Protein AF-0000000087196693 (afdb_homodimer)

Nearest PDB structures (foldseek):
  7xx2-assembly1_I  TM=7.674E-01  e=7.926E-37  Triticum monococcum
  9cc9-assembly1_L  TM=7.380E-01  e=3.511E-36  Nicotiana benthamiana
  6j5t-assembly1_G  TM=6.755E-01  e=4.127E-29  Arabidopsis thaliana
  8rfh-assembly1_B  TM=4.807E-01  e=2.533E-30  Nicotiana benthamiana
  8bv0-assembly2_C  TM=5.831E-01  e=2.148E-19  Solanum lycopersicum

Organism: Triticum turgidum subsp. durum (NCBI:txid4567)

Radius of gyration: 41.19 Å; Cα contacts (8 Å, |Δi|>4): 3476; chains: 2; bounding box: 100×157×118 Å

InterPro domains:
  IPR002182 NB-ARC [PF00931] (166-323)
  IPR027417 P-loop containing nucleoside triphosphate hydrolase [G3DSA:3.40.50.300] (148-302)
  IPR027417 P-loop containing nucleoside triphosphate hydrolase [SSF52540] (147-407)
  IPR032675 Leucine-rich repeat domain superfamily [G3DSA:3.80.10.10] (524-878)
  IPR036388 Winged helix-like DNA-binding domain superfamily [G3DSA:1.10.10.10] (397-487)
  IPR038005 Virus X resistance protein-like, coiled-coil domain [cd14798] (2-125)
  IPR041118 Disease resistance, N-terminal [PF18052] (12-92)
  IPR042197 Apoptotic protease-activating factors, helical domain [G3DSA:1.10.8.430] (309-396)
  IPR044974 Disease resistance protein, plants [PTHR23155] (35-856)
  IPR055414 Disease resistance R13L4/SHOC-2-like, LRR domain [PF23598] (539-892)
  IPR058922 Disease resistance protein, winged helix domain [PF23559] (412-482)

Secondary structure (DSSP, 8-state):
-HHHHHHHHHHHHHHHHHHHHSTTS---HHHHHHHHHHHHHHHHHHHHHHHH-S-GGG--HHHHHHHHHHHHHHHHHHHHHHHHS--GGGTTSHHHHHHHHHHHHHHHHHHHHHHHHHHHHHHHHHHHHHHHTTTT-----------------GGG--S-HHHHHHHHHHHHHSPTTS-EEEEEE-STTSSHHHHHHHHHT-HHHHHH-SEEEEEEGGG-SSHHHHHHHHHHHHHHHHTTS-TT--HHHHHHHS-EEEEEET--HHHHHHHHHHS-SS---EEEEEES-HHHHHHHT-SS-EEEE--PPPHHHHHHHHHHHT-TT---HHHHHHHHHHHHHHTT-HHHHHHHHHHHTTSSS--HHHHHHHHHTHHHHHHH-GGGHHHHHHHHHHHHT---HHHHHHHHHGGGSPTT--EEHHHHHHHHHHHT----BTTB-HHHHHHHHHHHHHHTTSEEES---SSSS--EEEE-HHHHHHHHHHHHHTTSEEETTSTTGGG-SEEEEEE--TT-SS--------S-----S-PPP--SEEEEEE--GGGGGGGGG-TT--EEEEEEETT--GGGGTTGGG-TT--EEEE-TT--SPPTTGGG-TT--EEE-TTS---EE-HHHHT-TT--EEEEEEEE-TTT--HHHHHHHSSS-----EEEEEEE-S-THHHHHHHH-TT--EEEEEE----SS--TTHHHHHHHHHHHHHHGGG-TTS--EEEEEEEEEE-GGGGG--S--B-SEEEEEEE-SS--HHHHH-BS--EEEEES----HHHHGGGGG-TT--EEEEEES--TT-EE-TT-STT--EEEEEESSS-PPEE-TTS-TT--EEEEE-TT--TTTT--GGG-TT--EEEEETTS-HHHHHHHHHHHHHSTT--EEEEEEEE--SSSSS--EEEEESS--------------STTGGGS----------------------/-HHHHHHHHHHHHHHHHHHHHSTTS---HHHHHHHHHHHHHHHHHHHHHHHHSS-GGG--HHHHHHHHHHHHHHHHHHHHHHHHS--GGGTTSHHHHHHHHHHHHHHHHHHHHHHHHHHHHHHHHHHHHHHHTTTT-----------------GGG--S-HHHHHHHHHHHHHSPTTS-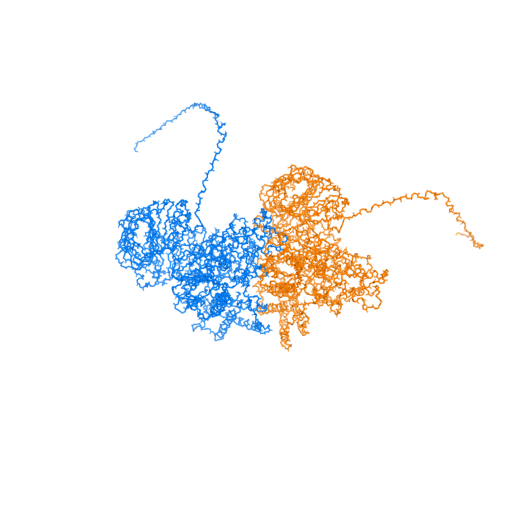EEEEEE-STTSSHHHHHHHHHT-HHHHHH-SEEEEEEGGG-SSHHHHHHHHHHHHHHHH-SS-TT--HHHHHHHS-EEEEEET--HHHHHHHHHHS-SS---EEEEEES-HHHHHHHTTTT-EEEE--PPPHHHHHHHHHHHT-TT---HHHHHHHHHHHHHHTT-HHHHHHHHHHHHTSSS--HHHHHHHHHTHHHHHHH-GGGHHHHHHHHHHHHT---HHHHHHHHHGGGSPTT--EEHHHHHHHHHHHT----BTTB-HHHHHHHHHHHHHHTTSEEESS--SSSS--EEEE-HHHHHHHHHHHHHTTSEEETT-TTGGG-SEEEEEE--TT-S---------TTS-----PPP--SEEEEEE--GGGGGGGGG-TT--EEEEEEETT--GGGGTTGGG-TT--EEEE-TT--SPPTTGGG-TT--EEE-TTS---EE-HHHHT-TT--EEEEEEEE-TTT--HHHHHHHTTS-----EEEEEEE-S-THHHHHHHH-TT--EEEEEE----SS--TTHHHHHHHHHHHHHHGGG-TTS--EEEEEEEEEEGGGGGG--S----SEEEEEEE-SS--HHHHT-SS--EEEEES----HHHHGGGGG-TT--EEEEEES--TT-EE-TT-STT--EEEEEESSS-PPEE-TT-STT--EEEEE-TT--TTTT--GGG-TT--EEEEETTS-HHHHHHHHHHHHHSTT--EEEEEEEE--SS-SS--EEEEESS--------------STTTTTS----------------------

Sequence (1916 aa):
MEAALASALTKEVVLKLVTLLGEKHKLSKGLKDDIRFIHTELDMILGDMDEHLGDPSASSRPQVVSMEEMRDLAHDIEDCIDRFLPCVACEGGAASVLHRVKKAVTSTGSRFAAEIRKLRKRVKDAHERRVNYDVNGGRSFAGADPPATSYVPESDLVGIDKPRQELVELLLGSEPGNLSVISIVGFGGSGKTTLARAVYDCPGVVRRFPSRAWVAGSEHTEADGLLTAILRQFHTAAHESKAQNSMDDFLRTTECLIVIDDINKQHWDAVKAIFHRETRSRIIVTTALQSVANACSSGDGYVYKMSVLDAHLSKALLMKKVFFRGCSPELERGSTAIVEKCDGLPLALVSVAKFLLGENEPTGSHCARVCRNLGLHMEKDADFTKLQQVLVNNYRGLSDYPLKTSLLYTSVFPNGHPIRKNILIRRWLAEGYVQCRYRLSDLEVAEENFQKLIDRNIIRPIDASNNTEVKTCKTHGIMHEFMLHKSMSDNFITSLRDQNRSKFRHLFIQNPASGSTLGLNHHTSSASDNVSGSEKFRARSLTIFGNAGEAASEFCRCELLRVLDLEECNDLEDGHLKDVHKLWHLKYLSLGGTICNFPRNIDKLHCLETLDLRKTKIEILPAEVIGLPHLAHLLGKLKLGKKDLKVAELEKFLPKRSKLKTLAGFVADENPGFLQLMAHMKELQKVKIWCSESTGANNKGMPHISKAVQKFADDGMDTPDVPRTLSLDFGNSSGDFLGSIQEDGYLSSLKLRGRLSRLPQFVTSLCGLTALCLSSTNLVGGDLSNLCTMRYLLYLKLVEADLRGFTINKGDFPSLQRLCLIVQIPVPPTIREGALPHLVSLQLLCKDLIDLSGIKIEYHHCLQEVALDSMVSAKTVEMWETAAKKHPKRPKVMFLRRIDPIETESTVKYVAADGPICEKASSMEFNQVELVQSMSQKAAPELSSAGNNVMPPSTSMCMEAALASALTKEVVLKLVTLLGEKHKLSKGLKDDIRFIHTELDMILGDMDEHLGDPSASSRPQVVSMEEMRDLAHDIEDCIDRFLPCVACEGGAASVLHRVKKAVTSTGSRFAAEIRKLRKRVKDAHERRVNYDVNGGRSFAGADPPATSYVPESDLVGIDKPRQELVELLLGSEPGNLSVISIVGFGGSGKTTLARAVYDCPGVVRRFPSRAWVAGSEHTEADGLLTAILRQFHTAAHESKAQNSMDDFLRTTECLIVIDDINKQHWDAVKAIFHRETRSRIIVTTALQSVANACSSGDGYVYKMSVLDAHLSKALLMKKVFFRGCSPELERGSTAIVEKCDGLPLALVSVAKFLLGENEPTGSHCARVCRNLGLHMEKDADFTKLQQVLVNNYRGLSDYPLKTSLLYTSVFPNGHPIRKNILIRRWLAEGYVQCRYRLSDLEVAEENFQKLIDRNIIRPIDASNNTEVKTCKTHGIMHEFMLHKSMSDNFITSLRDQNRSKFRHLFIQNPASGSTLGLNHHTSSASDNVSGSEKFRARSLTIFGNAGEAASEFCRCELLRVLDLEECNDLEDGHLKDVHKLWHLKYLSLGGTICNFPRNIDKLHCLETLDLRKTKIEILPAEVIGLPHLAHLLGKLKLGKKDLKVAELEKFLPKRSKLKTLAGFVADENPGFLQLMAHMKELQKVKIWCSESTGANNKGMPHISKAVQKFADDGMDTPDVPRTLSLDFGNSSGDFLGSIQEDGYLSSLKLRGRLSRLPQFVTSLCGLTALCLSSTNLVGGDLSNLCTMRYLLYLKLVEADLRGFTINKGDFPSLQRLCLIVQIPVPPTIREGALPHLVSLQLLCKDLIDLSGIKIEYHHCLQEVALDSMVSAKTVEMWETAAKKHPKRPKVMFLRRIDPIETESTVKYVAADGPICEKASSMEFNQVELVQSMSQKAAPELSSAGNNVMPPSTSMC

Solvent-accessible surface area (backbone atoms only — not comparable to full-atom values): 101949 Å² total; per-residue (Å²): 93,49,32,37,54,36,34,31,56,37,48,50,37,41,52,52,49,50,59,55,67,32,85,83,51,86,59,58,70,68,50,48,52,48,49,50,48,50,43,52,47,50,52,48,52,35,53,52,28,62,67,64,40,66,61,73,94,64,57,52,50,42,39,53,52,50,51,50,48,53,34,52,50,42,51,50,53,39,50,53,46,58,72,70,49,70,78,74,77,68,48,74,74,55,66,60,60,47,44,51,45,47,57,42,32,64,69,38,39,56,48,49,48,51,51,52,51,50,51,48,52,50,54,50,51,55,51,50,48,40,59,73,65,46,46,74,70,65,73,77,64,74,72,77,69,74,73,75,82,72,73,72,61,73,88,73,60,65,82,50,64,65,61,34,52,53,51,48,48,53,68,72,63,54,73,89,48,44,52,34,24,39,17,36,28,33,40,83,50,53,44,55,68,59,47,54,48,54,39,64,66,27,67,71,45,43,69,73,29,77,46,54,32,79,45,58,35,79,80,33,92,46,47,65,58,48,55,50,53,45,48,49,44,47,39,70,69,38,61,78,68,86,80,81,63,50,73,58,53,46,56,67,72,42,55,34,37,39,36,36,37,50,50,51,64,64,42,47,58,54,53,58,67,66,53,62,69,72,20,75,28,40,37,39,36,24,29,39,36,46,65,50,31,49,61,64,16,54,82,75,23,41,72,44,74,63,70,66,44,51,72,66,51,40,48,50,43,40,32,68,66,54,34,70,90,53,72,34,62,36,34,47,62,17,46,49,56,42,49,57,41,32,48,24,27,52,47,52,45,52,27,51,27,56,49,51,32,26,40,90,73,78,41,18,68,54,38,40,51,47,50,72,41,39,43,58,42,38,74,72,38,75,60,23,44,64,54,38,49,48,56,49,45,62,54,63,68,44,87,45,47,40,53,45,37,55,57,47,55,58,46,70,50,63,84,68,44,76,40,47,44,67,61,53,45,52,48,37,55,49,74,40,47,46,64,62,51,91,91,39,50,41,67,55,45,38,50,47,46,51,48,51,38,45,34,42,34,60,34,39,64,58,40,67,51,82,74,84,54,66,52,28,30,27,51,44,28,49,57,39,40,45,39,41,44,47,26,44,76,42,42,38,37,43,44,66,58,42,90,65,39,49,68,13,35,28,33,24,44,73,37,69,62,91,76,61,82,85,49,73,62,63,69,70,58,68,76,67,56,74,57,77,64,85,67,62,33,59,21,32,31,42,39,39,38,28,62,54,68,72,56,63,42,51,60,70,37,20,62,63,21,19,36,42,38,32,46,54,17,60,64,41,51,62,75,52,40,67,63,56,39,68,28,50,52,24,18,33,42,30,43,15,29,71,24,57,62,79,59,67,60,58,65,52,30,45,46,26,25,35,43,38,35,64,56,32,62,43,42,66,47,62,71,56,64,74,45,36,62,43,31,25,35,44,35,22,65,29,28,72,54,83,85,70,53,42,65,70,53,47,52,72,47,51,81,55,82,51,52,33,27,33,40,52,30,33,44,48,55,80,55,68,46,55,38,58,50,52,72,59,39,72,54,54,28,34,41,26,39,34,40,59,71,70,86,64,96,77,67,74,47,52,62,47,50,41,50,36,52,50,48,56,20,45,53,28,64,78,43,70,89,54,75,26,36,43,35,42,34,25,58,85,33,72,49,60,59,44,52,74,45,80,70,71,26,28,34,30,30,42,34,44,33,25,39,29,90,59,70,40,61,41,70,78,46,36,45,71,40,29,32,41,34,43,30,49,29,78,56,53,29,76,51,54,52,67,59,36,70,40,61,63,29,33,34,43,34,40,35,35,59,64,41,63,61,29,67,43,43,62,63,26,26,59,43,22,27,33,43,36,40,36,33,69,45,53,45,59,52,48,68,40,74,55,23,32,59,46,24,30,33,43,32,48,39,24,57,66,42,51,68,65,54,82,60,60,70,83,55,32,77,48,32,46,35,37,35,32,28,16,64,32,47,70,67,28,50,51,52,50,51,52,53,23,65,69,35,92,66,42,30,47,78,43,26,28,29,74,55,81,42,81,80,62,84,83,73,83,43,67,40,64,35,101,46,64,58,72,73,74,74,77,74,69,72,69,78,75,68,64,85,66,53,76,73,61,56,96,72,71,81,77,84,82,76,85,83,82,84,81,87,80,85,75,85,87,92,132,100,54,36,32,54,40,31,22,53,40,50,47,39,39,51,53,46,51,57,56,63,34,79,86,52,83,56,58,72,69,48,48,52,52,47,52,48,50,37,54,48,48,51,41,52,32,27,50,27,61,68,57,40,62,58,66,89,72,53,51,68,64,43,52,52,50,49,51,48,53,34,52,48,49,52,48,51,41,50,53,47,57,75,70,51,70,77,78,75,59,52,76,68,58,64,58,56,47,45,49,48,48,57,41,33,65,67,40,34,55,50,48,49,49,52,51,52,51,49,51,50,49,53,53,50,54,50,52,48,37,62,73,64,50,53,75,66,71,70,76,74,72,72,76,74,75,79,76,82,74,86,73,62,74,88,73,61,65,85,49,64,64,60,35,53,53,51,48,50,52,69,70,63,54,72,87,48,44,52,34,24,40,17,37,27,33,39,83,50,56,44,55,70,58,46,53,49,54,40,64,66,29,65,74,47,43,69,75,29,76,45,55,31,79,46,58,35,80,79,33,92,46,48,67,57,48,54,51,54,45,49,49,43,47,43,67,68,45,63,73,80,86,77,83,61,52,74,56,53,46,55,64,73,43,55,32,36,38,36,36,38,50,48,52,64,64,44,47,58,53,54,56,55,65,52,61,66,71,20,73,29,39,38,39,35,26,26,39,36,46,34,52,30,31,44,64,18,58,80,75,26,41,72,46,73,65,67,68,43,50,74,67,51,38,50,50,44,41,31,66,66,55,33,69,88,55,72,52,73,59,36,45,58,18,45,48,56,40,47,56,40,31,50,24,26,52,48,53,44,52,28,52,28,56,50,50,58,74,41,92,75,77,42,20,68,55,38,43,50,47,50,75,41,40,45,59,42,39,73,71,38,72,61,22,45,69,55,40,49,48,55,48,44,64,54,50,66,49,88,47,45,41,51,47,34,55,56,49,55,58,47,68,49,61,82,66,44,77,40,48,42,71,59,52,45,52,48,39,55,50,68,28,42,47,65,62,49,95,86,39,49,41,66,56,45,39,51,47,47,53,48,52,38,45,33,41,32,61,33,39,64,61,41,68,52,80,77,82,55,69,53,30,30,28,50,44,27,48,58,39,40,47,40,41,46,50,26,46,74,46,42,38,39,43,46,66,81,42,88,67,39,49,67,14,36,29,34,22,44,81,35,77,66,88,77,67,77,84,54,78,72,62,78,69,67,63,82,66,60,73,68,77,70,88,68,65,35,59,22,31,32,42,38,38,37,28,61,54,69,74,58,64,42,51,59,70,39,21,61,62,21,18,36,42,38,32,47,54,16,63,64,41,51,61,76,52,40,65,61,58,39,67,28,48,52,25,18,34,44,30,43,15,30,70,23,58,63,78,59,67,59,58,65,53,30,40,46,26,24,35,42,37,35,66,56,32,62,45,43,66,48,61,71,54,64,72,46,36,58,43,32,25,35,45,36,21,65,28,26,74,50,87,84,67,55,43,64,70,52,45,52,72,46,48,80,55,79,46,51,34,27,33,40,53,30,33,44,48,54,81,57,69,44,56,40,58,51,50,72,57,39,69,53,54,30,33,42,26,40,35,40,58,72,68,87,64,95,76,67,75,45,53,62,45,52,41,51,37,52,49,49,57,21,46,52,28,64,75,42,71,88,56,76,27,36,43,34,41,34,25,60,85,36,74,49,60,57,45,52,73,45,80,68,71,28,30,33,28,31,43,34,43,34,24,39,31,88,59,72,42,60,41,68,77,46,34,79,44,42,30,34,42,34,42,30,50,27,77,57,53,31,76,50,53,51,68,59,37,70,39,50,47,29,32,34,42,36,41,36,35,59,62,41,66,61,28,67,42,43,62,65,26,25,48,27,22,27,31,43,36,41,36,36,69,47,52,44,61,54,49,69,42,73,56,22,32,62,45,25,30,34,43,32,49,40,22,57,68,42,50,65,64,56,82,63,62,69,82,56,32,78,50,33,46,35,35,35,32,28,16,62,30,47,69,67,29,50,51,52,50,52,53,54,24,65,70,36,93,66,44,32,47,79,42,23,30,31,77,57,80,58,82,62,84,88,83,76,83,48,67,41,66,34,100,48,65,58,74,75,76,77,76,77,70,75,73,74,77,58,63,76,69,58,76,68,66,60,88,69,80,70,78,84,75,74,86,81,90,65,72,87,74,94,66,92,88,86,134

pLDDT: mean 74.85, std 19.94, range [13.12, 96.75]

Foldseek 3Di:
DLLLQLQLLLVVLLVLLVVCLDDPNPQDPVLNVLSVLVSVLLVVLSVVSLVVLADPVDADVLLLVLNLLSSLLSLLSSVLSPVLPFDPPLPPVPPVVCVVSVVCCVVVVVVSSVSSVVSSVSSVVSVVSCVVVVNVPDPPPDPPDQPDPDDDDPVLDFPLVVVLVVVLCVLVVADAWFEAEEEEEAAFLQCQVVNVVCNCPDPVNCVVAVAEEEEEAVVDPALVVRVVRRVVSRCVVVVPDDPPDDLLRCQAPGAYEYEYEADDQRNLVSVVVSDDGTGRHYYYYYHLFQVSQCVNRPDQYHYHYRDAADLVRLVVSLCSQAVVVHADPQNVQLCSLVSVLQQRRNSSSNLVSVVQNPDPDDGSVNSNVCSLCVLVCCVPPPSNPNVVVSLSCLLSVPPDSLLNNLVLVLLLDDAPDKDFLVVSLQVSVLSSSFDDDDPDDSSRRSVVSVVRCVRSNQWAAFFPPPPPDRGIIHGRSNSSSNSVSVQVSSLAEDEPQDPVQQSYAAYEHDFPDPPDPSTPPPPCPPPPPCCCPLRAHSYQEYYYAEEDVLVLLVCLSHQNHAYYAAARHAPDELVSCQCVLSNQSHAYDEHAYEYADDHPNCLSNQNHAEYACARYNHAEDDLSVQLRARHAEYHHAYEHDDPPVDVVNNVVSLVHQGNHAEAHHYEQDQDLNVLVNLLSHLNYAYHEYEYDPPPDPCPVRLLSVLNSVLSNQASCVVPVVGAHEYEYANDADEPQSVLPRDDEGEHQEYEYHYAYPADRVNVVRYDNHAYYAYAANPDAQVRCVSVQPRARHAYYHYHYADCASHEFEAPGHARYAEYAYHYAPQAHYHYDANGPARHAEYEDEYLAHDACNNDQCLSHLNYAAYEYELNHDPVNVVRVQVSLVVHSNSHYYFYWYFPPPPPPPDDGDTGTDPHRPDPPPPPPPPPPPPVVPPVPDPDDDDPDDDDDDDDDDYDDDD/DLLLQLQLLLVVLLVLLVVCLDPPDPQPPVQSVLSVVVSVLSNVSNVVSLVPLFDPVPQDPVLVVLSLLNSLLSLLSSVLSPVLPFDPQQPPPVPVVCVVNVVCCVVVVVVSSVSSVVSSVSSVVSVVVCVVVVSPPDDDPPPPDDPDPDDDDPVLDFPLVVVLVVVLCVLVVADAWFEAEEEEEAAFLQCSVVSVVCNCPDPVNCVVAVAEEEEEQVNDPALVVRVVRRVVSRVVVVVPDDPPDDLLRCQAVHAYEYEYEADDQRNLVSVVVSHDGTGRHYYYYYHLFQVSLCVNRPDQYHYHYRDAADLVRLVVSLCSQAVVVHADPQNVQLVSLQSVLQQRRNSSSNLVSVVQNVDPDDGSVNSNVCSVCVQVCCVPPPSNPNVNVSLSCLLSVDNHSLLSNLVLVLLLDDAPDKDFLVVSLLVSVLSSSFDDDDPDDSSRRSVVSVVRCVRSNQKDAFFPDDPPDRGIIHGRSNSSSNSQSVQVVSLAEDEPQDPVQQSHAAYEHDDPEPPDPVPPPPPPPPPPPPPVDLRAHSYQEYYYAEEQVLNLLVCLSHQAHAEYACARHAPDELVSCQCVLSNQSHAYDAHAYEYADDHPNCLSNLNHAEYACARYNHAEDDLSVQLRARHAEYHHAYEHDDPPPDVVNNVVSLVHQGNHAEAHHYEQDQDLNVLVNLLSHLNYAYHEYEYDPPVDPCPVRLLSVLNSVLSNFASCVVPVVGAHEYHYADDADEPQSVLVRDDEGEHAYYHYHYAYPADHVNVLRYPHYAYYAYFANQDAQVRCVSVQPRARHAYYAYHYADHANHEFDAPGNARYAEYHYHYAPQAHYHYDANGPARHAEYEDEYLAHDACNNDQCQSHLNYAAYEYELNHDPVNVVNVQVSLVPHSNSHDYWYWYFPDPPPDDTDGDTGTDPHRPPPPPPPPPPPPPPVVPVVDDPPPDDPDDDDDDDDDDDDDDD

Structure (mmCIF, N/CA/C/O backbone):
data_AF-0000000087196693-model_v1
#
loop_
_entity.id
_entity.type
_entity.pdbx_description
1 polymer 'Uncharacterized protein'
#
loop_
_atom_site.group_PDB
_atom_site.id
_atom_site.type_symbol
_atom_site.label_atom_id
_atom_site.label_alt_id
_atom_site.label_comp_id
_atom_site.label_asym_id
_atom_site.label_entity_id
_atom_site.label_seq_id
_atom_site.pdbx_PDB_ins_code
_atom_site.Cartn_x
_atom_site.Cartn_y
_atom_site.Cartn_z
_atom_site.occupancy
_atom_site.B_iso_or_equiv
_atom_site.auth_seq_id
_atom_site.auth_comp_id
_atom_site.auth_asym_id
_atom_site.auth_atom_id
_atom_site.pdbx_PDB_model_num
ATOM 1 N N . MET A 1 1 ? 0.007 -13.039 11.672 1 31.25 1 MET A N 1
ATOM 2 C CA . MET A 1 1 ? 0.638 -13.375 10.398 1 31.25 1 MET A CA 1
ATOM 3 C C . MET A 1 1 ? 2.129 -13.633 10.586 1 31.25 1 MET A C 1
ATOM 5 O O . MET A 1 1 ? 2.68 -14.562 9.992 1 31.25 1 MET A O 1
ATOM 9 N N . GLU A 1 2 ? 2.729 -12.867 11.406 1 34.12 2 GLU A N 1
ATOM 10 C CA . GLU A 1 2 ? 4.156 -12.992 11.68 1 34.12 2 GLU A CA 1
ATOM 11 C C . GLU A 1 2 ? 4.469 -14.328 12.344 1 34.12 2 GLU A C 1
ATOM 13 O O . GLU A 1 2 ? 5.516 -14.93 12.086 1 34.12 2 GLU A O 1
ATOM 18 N N . ALA A 1 3 ? 3.447 -14.805 12.922 1 38.28 3 ALA A N 1
ATOM 19 C CA . ALA A 1 3 ? 3.66 -16.016 13.711 1 38.28 3 ALA A CA 1
ATOM 20 C C . ALA A 1 3 ? 3.82 -17.234 12.805 1 38.28 3 ALA A C 1
ATOM 22 O O . ALA A 1 3 ? 4.605 -18.141 13.102 1 38.28 3 ALA A O 1
ATOM 23 N N . ALA A 1 4 ? 3.191 -17.188 11.805 1 40.66 4 ALA A N 1
ATOM 24 C CA . ALA A 1 4 ? 3.215 -18.359 10.938 1 40.66 4 ALA A CA 1
ATOM 25 C C . ALA A 1 4 ? 4.613 -18.594 10.375 1 40.66 4 ALA A C 1
ATOM 27 O O . ALA A 1 4 ? 5.059 -19.75 10.273 1 40.66 4 ALA A O 1
ATOM 28 N N . LEU A 1 5 ? 5.23 -17.578 9.984 1 41.41 5 LEU A N 1
ATOM 29 C CA . LEU A 1 5 ? 6.547 -17.75 9.383 1 41.41 5 LEU A CA 1
ATOM 30 C C . LEU A 1 5 ? 7.527 -18.328 10.398 1 41.41 5 LEU A C 1
ATOM 32 O O . LEU A 1 5 ? 8.344 -19.188 10.055 1 41.41 5 LEU A O 1
ATOM 36 N N . ALA A 1 6 ? 7.383 -17.938 11.539 1 44.56 6 ALA A N 1
ATOM 37 C CA . ALA A 1 6 ? 8.359 -18.375 12.531 1 44.56 6 ALA A CA 1
ATOM 38 C C . ALA A 1 6 ? 8.195 -19.859 12.859 1 44.56 6 ALA A C 1
ATOM 40 O O . ALA A 1 6 ? 9.18 -20.562 13.109 1 44.56 6 ALA A O 1
ATOM 41 N N . SER A 1 7 ? 7.004 -20.344 12.711 1 44.22 7 SER A N 1
ATOM 42 C CA . SER A 1 7 ? 6.766 -21.719 13.156 1 44.22 7 SER A CA 1
ATOM 43 C C . SER A 1 7 ? 7.359 -22.719 12.18 1 44.22 7 SER A C 1
ATOM 45 O O . SER A 1 7 ? 7.926 -23.734 12.594 1 44.22 7 SER A O 1
ATOM 47 N N . ALA A 1 8 ? 7.047 -22.516 10.953 1 44.12 8 ALA A N 1
ATOM 48 C CA . ALA A 1 8 ? 7.551 -23.531 10.031 1 44.12 8 ALA A CA 1
ATOM 49 C C . ALA A 1 8 ? 9.07 -23.656 10.133 1 44.12 8 ALA A C 1
ATOM 51 O O . ALA A 1 8 ? 9.609 -24.766 10.102 1 44.12 8 ALA A O 1
ATOM 52 N N . LEU A 1 9 ? 9.711 -22.562 10.258 1 46.41 9 LEU A N 1
ATOM 53 C CA . LEU A 1 9 ? 11.164 -22.547 10.344 1 46.41 9 LEU A CA 1
ATOM 54 C C . LEU A 1 9 ? 11.641 -23.234 11.617 1 46.41 9 LEU A C 1
ATOM 56 O O . LEU A 1 9 ? 12.648 -23.938 11.609 1 46.41 9 LEU A O 1
ATOM 60 N N . THR A 1 10 ? 10.812 -23.109 12.602 1 49.75 10 THR A N 1
ATOM 61 C CA . THR A 1 10 ? 11.242 -23.641 13.891 1 49.75 10 THR A CA 1
ATOM 62 C C . THR A 1 10 ? 11.258 -25.172 13.875 1 49.75 10 THR A C 1
ATOM 64 O O . THR A 1 10 ? 12.141 -25.797 14.477 1 49.75 10 THR A O 1
ATOM 67 N N . LYS A 1 11 ? 10.445 -25.672 13.102 1 47.38 11 LYS A N 1
ATOM 68 C CA . LYS A 1 11 ? 10.398 -27.125 13.148 1 47.38 11 LYS A CA 1
ATOM 69 C C . LYS A 1 11 ? 11.641 -27.75 12.523 1 47.38 11 LYS A C 1
ATOM 71 O O . LYS A 1 11 ? 12.18 -28.734 13.031 1 47.38 11 LYS A O 1
ATOM 76 N N . GLU A 1 12 ? 12.016 -27.094 11.43 1 50.44 12 GLU A N 1
ATOM 77 C CA . GLU A 1 12 ? 13.258 -27.609 10.859 1 50.44 12 GLU A CA 1
ATOM 78 C C . GLU A 1 12 ? 14.406 -27.531 11.859 1 50.44 12 GLU A C 1
ATOM 80 O O . GLU A 1 12 ? 15.211 -28.453 11.969 1 50.44 12 GLU A O 1
ATOM 85 N N . VAL A 1 13 ? 14.312 -26.547 12.547 1 55.62 13 VAL A N 1
ATOM 86 C CA . VAL A 1 13 ? 15.367 -26.344 13.539 1 55.62 13 VAL A CA 1
ATOM 87 C C . VAL A 1 13 ? 15.227 -27.359 14.664 1 55.62 13 VAL A C 1
ATOM 89 O O . VAL A 1 13 ? 16.219 -27.906 15.141 1 55.62 13 VAL A O 1
ATOM 92 N N . VAL A 1 14 ? 13.992 -27.656 14.961 1 54.31 14 VAL A N 1
ATOM 93 C CA . VAL A 1 14 ? 13.758 -28.625 16.016 1 54.31 14 VAL A CA 1
ATOM 94 C C . VAL A 1 14 ? 14.289 -29.984 15.602 1 54.31 14 VAL A C 1
ATOM 96 O O . VAL A 1 14 ? 14.93 -30.688 16.391 1 54.31 14 VAL A O 1
ATOM 99 N N . LEU A 1 15 ? 14.062 -30.266 14.352 1 50.72 15 LEU A N 1
ATOM 100 C CA . LEU A 1 15 ? 14.523 -31.578 13.875 1 50.72 15 LEU A CA 1
ATOM 101 C C . LEU A 1 15 ? 16.047 -31.641 13.891 1 50.72 15 LEU A C 1
ATOM 103 O O . LEU A 1 15 ? 16.625 -32.656 14.281 1 50.72 15 LEU A O 1
ATOM 107 N N . LYS A 1 16 ? 16.625 -30.609 13.578 1 56 16 LYS A N 1
ATOM 108 C CA . LYS A 1 16 ? 18.078 -30.578 13.594 1 56 16 LYS A CA 1
ATOM 109 C C . LYS A 1 16 ? 18.609 -30.672 15.023 1 56 16 LYS A C 1
ATOM 111 O O . LYS A 1 16 ? 19.609 -31.359 15.273 1 56 16 LYS A O 1
ATOM 116 N N . LEU A 1 17 ? 17.859 -30.062 15.852 1 57.34 17 LEU A N 1
ATOM 117 C CA . LEU A 1 17 ? 18.281 -30.109 17.25 1 57.34 17 LEU A CA 1
ATOM 118 C C . LEU A 1 17 ? 18.109 -31.516 17.812 1 57.34 17 LEU A C 1
ATOM 120 O O . LEU A 1 17 ? 18.969 -31.984 18.578 1 57.34 17 LEU A O 1
ATOM 124 N N . VAL A 1 18 ? 17.047 -32.156 17.359 1 52.59 18 VAL A N 1
ATOM 125 C CA . VAL A 1 18 ? 16.828 -33.531 17.812 1 52.59 18 VAL A CA 1
ATOM 126 C C . VAL A 1 18 ? 17.938 -34.438 17.312 1 52.59 18 VAL A C 1
ATOM 128 O O . VAL A 1 18 ? 18.406 -35.312 18.031 1 52.59 18 VAL A O 1
ATOM 131 N N . THR A 1 19 ? 18.25 -34.188 16.078 1 53.94 19 THR A N 1
ATOM 132 C CA . THR A 1 19 ? 19.328 -35 15.547 1 53.94 19 THR A CA 1
ATOM 133 C C . THR A 1 19 ? 20.641 -34.75 16.297 1 53.94 19 THR A C 1
ATOM 135 O O . THR A 1 19 ? 21.422 -35.688 16.516 1 53.94 19 THR A O 1
ATOM 138 N N . LEU A 1 20 ? 20.812 -33.562 16.672 1 55.62 20 LEU A N 1
ATOM 139 C CA . LEU A 1 20 ? 22.031 -33.219 17.422 1 55.62 20 LEU A CA 1
ATOM 140 C C . LEU A 1 20 ? 22 -33.844 18.812 1 55.62 20 LEU A C 1
ATOM 142 O O . LEU A 1 20 ? 23.047 -34.219 19.359 1 55.62 20 LEU A O 1
ATOM 146 N N . LEU A 1 21 ? 20.75 -33.875 19.328 1 52.19 21 LEU A N 1
ATOM 147 C CA . LEU A 1 21 ? 20.594 -34.469 20.641 1 52.19 21 LEU A CA 1
ATOM 148 C C . LEU A 1 21 ? 20.766 -36 20.562 1 52.19 21 LEU A C 1
ATOM 150 O O . LEU A 1 21 ? 20.969 -36.656 21.578 1 52.19 21 LEU A O 1
ATOM 154 N N . GLY A 1 22 ? 20.688 -36.469 19.344 1 45.81 22 GLY A N 1
ATOM 155 C CA . GLY A 1 22 ? 20.891 -37.906 19.234 1 45.81 22 GLY A CA 1
ATOM 156 C C . GLY A 1 22 ? 22.297 -38.344 19.594 1 45.81 22 GLY A C 1
ATOM 157 O O . GLY A 1 22 ? 23.219 -37.531 19.656 1 45.81 22 GLY A O 1
ATOM 158 N N . GLU A 1 23 ? 22.438 -39.531 20.047 1 47.28 23 GLU A N 1
ATOM 159 C CA . GLU A 1 23 ? 23.484 -40.25 20.75 1 47.28 23 GLU A CA 1
ATOM 160 C C . GLU A 1 23 ? 24.844 -40.094 20.062 1 47.28 23 GLU A C 1
ATOM 162 O O . GLU A 1 23 ? 25.891 -40.188 20.703 1 47.28 23 GLU A O 1
ATOM 167 N N . LYS A 1 24 ? 24.844 -39.781 18.844 1 45.5 24 LYS A N 1
ATOM 168 C CA . LYS A 1 24 ? 26.141 -39.938 18.203 1 45.5 24 LYS A CA 1
ATOM 169 C C . LYS A 1 24 ? 27.047 -38.75 18.484 1 45.5 24 LYS A C 1
ATOM 171 O O . LYS A 1 24 ? 28.25 -38.812 18.219 1 45.5 24 LYS A O 1
ATOM 176 N N . HIS A 1 25 ? 26.484 -37.594 18.844 1 47.94 25 HIS A N 1
ATOM 177 C CA . HIS A 1 25 ? 27.359 -36.469 19.031 1 47.94 25 HIS A CA 1
ATOM 178 C C . HIS A 1 25 ? 27.703 -36.281 20.5 1 47.94 25 HIS A C 1
ATOM 180 O O . HIS A 1 25 ? 26.812 -36.25 21.359 1 47.94 25 HIS A O 1
ATOM 186 N N . LYS A 1 26 ? 28.828 -36.594 20.922 1 50.03 26 LYS A N 1
ATOM 187 C CA . LYS A 1 26 ? 29.375 -36.469 22.266 1 50.03 26 LYS A CA 1
ATOM 188 C C . LYS A 1 26 ? 29.312 -35.031 22.75 1 50.03 26 LYS A C 1
ATOM 190 O O . LYS A 1 26 ? 30.312 -34.312 22.641 1 50.03 26 LYS A O 1
ATOM 195 N N . LEU A 1 27 ? 28.219 -34.5 22.719 1 56.88 27 LEU A N 1
ATOM 196 C CA . LEU A 1 27 ? 28.094 -33.156 23.281 1 56.88 27 LEU A CA 1
ATOM 197 C C . LEU A 1 27 ? 28.234 -33.188 24.812 1 56.88 27 LEU A C 1
ATOM 199 O O . LEU A 1 27 ? 27.875 -34.188 25.438 1 56.88 27 LEU A O 1
ATOM 203 N N . SER A 1 28 ? 29.016 -32.281 25.359 1 59.31 28 SER A N 1
ATOM 204 C CA . SER A 1 28 ? 29.125 -32.188 26.797 1 59.31 28 SER A CA 1
ATOM 205 C C . SER A 1 28 ? 27.75 -32.094 27.453 1 59.31 28 SER A C 1
ATOM 207 O O . SER A 1 28 ? 26.781 -31.625 26.844 1 59.31 28 SER A O 1
ATOM 209 N N . LYS A 1 29 ? 27.484 -32.812 28.469 1 54.22 29 LYS A N 1
ATOM 210 C CA . LYS A 1 29 ? 26.219 -32.938 29.203 1 54.22 29 LYS A CA 1
ATOM 211 C C . LYS A 1 29 ? 25.531 -31.594 29.344 1 54.22 29 LYS A C 1
ATOM 213 O O . LYS A 1 29 ? 24.312 -31.484 29.203 1 54.22 29 LYS A O 1
ATOM 218 N N . GLY A 1 30 ? 26.297 -30.531 29.594 1 62.88 30 GLY A N 1
ATOM 219 C CA . GLY A 1 30 ? 25.703 -29.219 29.781 1 62.88 30 GLY A CA 1
ATOM 220 C C . GLY A 1 30 ? 25.125 -28.641 28.5 1 62.88 30 GLY A C 1
ATOM 221 O O . GLY A 1 30 ? 24.047 -28.031 28.531 1 62.88 30 GLY A O 1
ATOM 222 N N . LEU A 1 31 ? 25.734 -28.969 27.469 1 70.94 31 LEU A N 1
ATOM 223 C CA . LEU A 1 31 ? 25.266 -28.469 26.188 1 70.94 31 LEU A CA 1
ATOM 224 C C . LEU A 1 31 ? 24.016 -29.188 25.734 1 70.94 31 LEU A C 1
ATOM 226 O O . LEU A 1 31 ? 23.125 -28.578 25.125 1 70.94 31 LEU A O 1
ATOM 230 N N . LYS A 1 32 ? 23.938 -30.469 26.109 1 67.19 32 LYS A N 1
ATOM 231 C CA . LYS A 1 32 ? 22.75 -31.219 25.766 1 67.19 32 LYS A CA 1
ATOM 232 C C . LYS A 1 32 ? 21.516 -30.672 26.469 1 67.19 32 LYS A C 1
ATOM 234 O O . LYS A 1 32 ? 20.438 -30.578 25.875 1 67.19 32 LYS A O 1
ATOM 239 N N . ASP A 1 33 ? 21.781 -30.312 27.672 1 69.25 33 ASP A N 1
ATOM 240 C CA . ASP A 1 33 ? 20.672 -29.75 28.438 1 69.25 33 ASP A CA 1
ATOM 241 C C . ASP A 1 33 ? 20.25 -28.391 27.891 1 69.25 33 ASP A C 1
ATOM 243 O O . ASP A 1 33 ? 19.062 -28.078 27.859 1 69.25 33 ASP A O 1
ATOM 247 N N . ASP A 1 34 ? 21.203 -27.766 27.453 1 74.75 34 ASP A N 1
ATOM 248 C CA . ASP A 1 34 ? 20.906 -26.453 26.891 1 74.75 34 ASP A CA 1
ATOM 249 C C . ASP A 1 34 ? 20.141 -26.578 25.578 1 74.75 34 ASP A C 1
ATOM 251 O O . ASP A 1 34 ? 19.219 -25.812 25.312 1 74.75 34 ASP A O 1
ATOM 255 N N . ILE A 1 35 ? 20.5 -27.516 24.844 1 70.75 35 ILE A N 1
ATOM 256 C CA . ILE A 1 35 ? 19.859 -27.719 23.547 1 70.75 35 ILE A CA 1
ATOM 257 C C . ILE A 1 35 ? 18.438 -28.234 23.75 1 70.75 35 ILE A C 1
ATOM 259 O O . ILE A 1 35 ? 17.516 -27.828 23.031 1 70.75 35 ILE A O 1
ATOM 263 N N . ARG A 1 36 ? 18.297 -29.062 24.75 1 68.12 36 ARG A N 1
ATOM 264 C CA . ARG A 1 36 ? 16.953 -29.547 25.062 1 68.12 36 ARG A CA 1
ATOM 265 C C . ARG A 1 36 ? 16.047 -28.406 25.516 1 68.12 36 ARG A C 1
ATOM 267 O O . ARG A 1 36 ? 14.875 -28.359 25.172 1 68.12 36 ARG A O 1
ATOM 274 N N . PHE A 1 37 ? 16.656 -27.656 26.25 1 75.19 37 PHE A N 1
ATOM 275 C CA . PHE A 1 37 ? 15.898 -26.484 26.703 1 75.19 37 PHE A CA 1
ATOM 276 C C . PHE A 1 37 ? 15.469 -25.625 25.531 1 75.19 37 PHE A C 1
ATOM 278 O O . PHE A 1 37 ? 14.305 -25.219 25.453 1 75.19 37 PHE A O 1
ATOM 285 N N . ILE A 1 38 ? 16.312 -25.344 24.688 1 69.69 38 ILE A N 1
ATOM 286 C CA . ILE A 1 38 ? 16.016 -24.484 23.547 1 69.69 38 ILE A CA 1
ATOM 287 C C . ILE A 1 38 ? 14.969 -25.141 22.656 1 69.69 38 ILE A C 1
ATOM 289 O O . ILE A 1 38 ? 14.086 -24.469 22.125 1 69.69 38 ILE A O 1
ATOM 293 N N . HIS A 1 39 ? 15.164 -26.406 22.641 1 65.81 39 HIS A N 1
ATOM 294 C CA . HIS A 1 39 ? 14.219 -27.172 21.812 1 65.81 39 HIS A CA 1
ATOM 295 C C . HIS A 1 39 ? 12.805 -27.047 22.359 1 65.81 39 HIS A C 1
ATOM 297 O O . HIS A 1 39 ? 11.867 -26.75 21.609 1 65.81 39 HIS A O 1
ATOM 303 N N . THR A 1 40 ? 12.656 -27.234 23.516 1 66.81 40 THR A N 1
ATOM 304 C CA . THR A 1 40 ? 11.344 -27.203 24.141 1 66.81 40 THR A CA 1
ATOM 305 C C . THR A 1 40 ? 10.766 -25.797 24.109 1 66.81 40 THR A C 1
ATOM 307 O O . THR A 1 40 ? 9.562 -25.609 23.891 1 66.81 40 THR A O 1
ATOM 310 N N . GLU A 1 41 ? 11.633 -24.922 24.344 1 69.25 41 GLU A N 1
ATOM 311 C CA . GLU A 1 41 ? 11.172 -23.531 24.328 1 69.25 41 GLU A CA 1
ATOM 312 C C . GLU A 1 41 ? 10.727 -23.109 22.938 1 69.25 41 GLU A C 1
ATOM 314 O O . GLU A 1 41 ? 9.742 -22.375 22.797 1 69.25 41 GLU A O 1
ATOM 319 N N . LEU A 1 42 ? 11.445 -23.469 22.016 1 65.5 42 LEU A N 1
ATOM 320 C CA . LEU A 1 42 ? 11.078 -23.172 20.641 1 65.5 42 LEU A CA 1
ATOM 321 C C . LEU A 1 42 ? 9.719 -23.781 20.297 1 65.5 42 LEU A C 1
ATOM 323 O O . LEU A 1 42 ? 8.914 -23.156 19.609 1 65.5 42 LEU A O 1
ATOM 327 N N . ASP A 1 43 ? 9.531 -24.969 20.844 1 63 43 ASP A N 1
ATOM 328 C CA . ASP A 1 43 ? 8.25 -25.625 20.625 1 63 43 ASP A CA 1
ATOM 329 C C . ASP A 1 43 ? 7.109 -24.844 21.266 1 63 43 ASP A C 1
ATOM 331 O O . ASP A 1 43 ? 6.023 -24.734 20.703 1 63 43 ASP A O 1
ATOM 335 N N . MET A 1 44 ? 7.402 -24.297 22.328 1 64.88 44 MET A N 1
ATOM 336 C CA . MET A 1 44 ? 6.391 -23.531 23.047 1 64.88 44 MET A CA 1
ATOM 337 C C . MET A 1 44 ? 6.113 -22.203 22.344 1 64.88 44 MET A C 1
ATOM 339 O O . MET A 1 44 ? 4.961 -21.766 22.25 1 64.88 44 MET A O 1
ATOM 343 N N . ILE A 1 45 ? 7.109 -21.594 21.969 1 63.5 45 ILE A N 1
ATOM 344 C CA . ILE A 1 45 ? 6.961 -20.328 21.266 1 63.5 45 ILE A CA 1
ATOM 345 C C . ILE A 1 45 ? 6.148 -20.547 19.984 1 63.5 45 ILE A C 1
ATOM 347 O O . ILE A 1 45 ? 5.242 -19.766 19.688 1 63.5 45 ILE A O 1
ATOM 351 N N . LEU A 1 46 ? 6.457 -21.609 19.406 1 60.44 46 LEU A N 1
ATOM 352 C CA . LEU A 1 46 ? 5.762 -21.938 18.156 1 60.44 46 LEU A CA 1
ATOM 353 C C . LEU A 1 46 ? 4.289 -22.234 18.422 1 60.44 46 LEU A C 1
ATOM 355 O O . LEU A 1 46 ? 3.42 -21.812 17.656 1 60.44 46 LEU A O 1
ATOM 359 N N . GLY A 1 47 ? 4.086 -23 19.453 1 60.66 47 GLY A N 1
ATOM 360 C CA . GLY A 1 47 ? 2.713 -23.281 19.844 1 60.66 47 GLY A CA 1
ATOM 361 C C . GLY A 1 47 ? 1.925 -22.016 20.172 1 60.66 47 GLY A C 1
ATOM 362 O O . GLY A 1 47 ? 0.767 -21.891 19.766 1 60.66 47 GLY A O 1
ATOM 363 N N . ASP A 1 48 ? 2.555 -21.109 20.766 1 61.91 48 ASP A N 1
ATOM 364 C CA . ASP A 1 48 ? 1.912 -19.859 21.156 1 61.91 48 ASP A CA 1
ATOM 365 C C . ASP A 1 48 ? 1.644 -18.969 19.953 1 61.91 48 ASP A C 1
ATOM 367 O O . ASP A 1 48 ? 0.606 -18.312 19.875 1 61.91 48 ASP A O 1
ATOM 371 N N . MET A 1 49 ? 2.52 -18.953 19.141 1 59.5 49 MET A N 1
ATOM 372 C CA . MET A 1 49 ? 2.395 -18.156 17.922 1 59.5 49 MET A CA 1
ATOM 373 C C . MET A 1 49 ? 1.247 -18.672 17.047 1 59.5 49 MET A C 1
ATOM 375 O O . MET A 1 49 ? 0.539 -17.891 16.422 1 59.5 49 MET A O 1
ATOM 379 N N . ASP A 1 50 ? 1.136 -19.969 17.062 1 55.34 50 ASP A N 1
ATOM 380 C CA . ASP A 1 50 ? 0.06 -20.578 16.297 1 55.34 50 ASP A CA 1
ATOM 381 C C . ASP A 1 50 ? -1.309 -20.172 16.844 1 55.34 50 ASP A C 1
ATOM 383 O O . ASP A 1 50 ? -2.254 -19.984 16.078 1 55.34 50 ASP A O 1
ATOM 387 N N . GLU A 1 51 ? -1.355 -20.094 18.078 1 53.88 51 GLU A N 1
ATOM 388 C CA . GLU A 1 51 ? -2.631 -19.781 18.719 1 53.88 51 GLU A CA 1
ATOM 389 C C . GLU A 1 51 ? -3.002 -18.312 18.5 1 53.88 51 GLU A C 1
ATOM 391 O O . GLU A 1 51 ? -4.184 -17.969 18.406 1 53.88 51 GLU A O 1
ATOM 396 N N . HIS A 1 52 ? -2.117 -17.469 18.5 1 51.69 52 HIS A N 1
ATOM 397 C CA . HIS A 1 52 ? -2.443 -16.047 18.469 1 51.69 52 HIS A CA 1
ATOM 398 C C . HIS A 1 52 ? -2.412 -15.508 17.031 1 51.69 52 HIS A C 1
ATOM 400 O O . HIS A 1 52 ? -2.502 -14.297 16.828 1 51.69 52 HIS A O 1
ATOM 406 N N . LEU A 1 53 ? -2.066 -16.25 16.141 1 47.25 53 LEU A N 1
ATOM 407 C CA . LEU A 1 53 ? -2.066 -15.883 14.734 1 47.25 53 LEU A CA 1
ATOM 408 C C . LEU A 1 53 ? -3.447 -15.398 14.297 1 47.25 53 LEU A C 1
ATOM 410 O O . LEU A 1 53 ? -3.611 -14.898 13.188 1 47.25 53 LEU A O 1
ATOM 414 N N . GLY A 1 54 ? -4.348 -15.547 15.016 1 42.34 54 GLY A N 1
ATOM 415 C CA . GLY A 1 54 ? -5.68 -15.234 14.523 1 42.34 54 GLY A CA 1
ATOM 416 C C . GLY A 1 54 ? -5.895 -13.75 14.305 1 42.34 54 GLY A C 1
ATOM 417 O O . GLY A 1 54 ? -6.246 -13.328 13.195 1 42.34 54 GLY A O 1
ATOM 418 N N . ASP A 1 55 ? -6.379 -12.844 15.188 1 44.88 55 ASP A N 1
ATOM 419 C CA . ASP A 1 55 ? -7.047 -11.57 14.961 1 44.88 55 ASP A CA 1
ATOM 420 C C . ASP A 1 55 ? -6.062 -10.406 15.047 1 44.88 55 ASP A C 1
ATOM 422 O O . ASP A 1 55 ? -5.695 -9.977 16.141 1 44.88 55 ASP A O 1
ATOM 426 N N . PRO A 1 56 ? -5.27 -10.195 13.945 1 45.97 56 PRO A N 1
ATOM 427 C CA . PRO A 1 56 ? -4.363 -9.047 14.008 1 45.97 56 PRO A CA 1
ATOM 428 C C . PRO A 1 56 ? -5.027 -7.805 14.594 1 45.97 56 PRO A C 1
ATOM 430 O O . PRO A 1 56 ? -4.34 -6.895 15.062 1 45.97 56 PRO A O 1
ATOM 433 N N . SER A 1 57 ? -6.285 -7.535 14.211 1 46.91 57 SER A N 1
ATOM 434 C CA . SER A 1 57 ? -6.953 -6.277 14.531 1 46.91 57 SER A CA 1
ATOM 435 C C . SER A 1 57 ? -6.891 -5.98 16.031 1 46.91 57 SER A C 1
ATOM 437 O O . SER A 1 57 ? -7.09 -4.84 16.453 1 46.91 57 SER A O 1
ATOM 439 N N . ALA A 1 58 ? -6.668 -7.355 16.844 1 52.53 58 ALA A N 1
ATOM 440 C CA . ALA A 1 58 ? -6.914 -7.121 18.266 1 52.53 58 ALA A CA 1
ATOM 441 C C . ALA A 1 58 ? -5.625 -7.242 19.078 1 52.53 58 ALA A C 1
ATOM 443 O O . ALA A 1 58 ? -5.656 -7.254 20.312 1 52.53 58 ALA A O 1
ATOM 444 N N . SER A 1 59 ? -4.492 -7.391 18.312 1 58.28 59 SER A N 1
ATOM 445 C CA . SER A 1 59 ? -3.369 -7.656 19.203 1 58.28 59 SER A CA 1
ATOM 446 C C . SER A 1 59 ? -2.779 -6.359 19.75 1 58.28 59 SER A C 1
ATOM 448 O O . SER A 1 59 ? -2.686 -5.363 19.031 1 58.28 59 SER A O 1
ATOM 450 N N . SER A 1 60 ? -2.627 -6.434 21.031 1 67.5 60 SER A N 1
ATOM 451 C CA . SER A 1 60 ? -1.967 -5.312 21.688 1 67.5 60 SER A CA 1
ATOM 452 C C . SER A 1 60 ? -0.542 -5.129 21.172 1 67.5 60 SER A C 1
ATOM 454 O O . SER A 1 60 ? 0.055 -6.066 20.641 1 67.5 60 SER A O 1
ATOM 456 N N . ARG A 1 61 ? -0.03 -4.141 21.062 1 69.62 61 ARG A N 1
ATOM 457 C CA . ARG A 1 61 ? 1.303 -3.826 20.562 1 69.62 61 ARG A CA 1
ATOM 458 C C . ARG A 1 61 ? 2.369 -4.637 21.297 1 69.62 61 ARG A C 1
ATOM 460 O O . ARG A 1 61 ? 3.289 -5.164 20.672 1 69.62 61 ARG A O 1
ATOM 467 N N . PRO A 1 62 ? 2.219 -4.777 22.672 1 71 62 PRO A N 1
ATOM 468 C CA . PRO A 1 62 ? 3.225 -5.625 23.312 1 71 62 PRO A CA 1
ATOM 469 C C . PRO A 1 62 ? 3.199 -7.062 22.812 1 71 62 PRO A C 1
ATOM 471 O O . PRO A 1 62 ? 4.242 -7.719 22.734 1 71 62 PRO A O 1
ATOM 474 N N . GLN A 1 63 ? 2.068 -7.422 22.469 1 72.69 63 GLN A N 1
ATOM 475 C CA . GLN A 1 63 ? 1.966 -8.773 21.938 1 72.69 63 GLN A CA 1
ATOM 476 C C . GLN A 1 63 ? 2.678 -8.883 20.594 1 72.69 63 GLN A C 1
ATOM 478 O O . GLN A 1 63 ? 3.332 -9.891 20.312 1 72.69 63 GLN A O 1
ATOM 483 N N . VAL A 1 64 ? 2.555 -7.812 19.828 1 72.19 64 VAL A N 1
ATOM 484 C CA . VAL A 1 64 ? 3.188 -7.812 18.516 1 72.19 64 VAL A CA 1
ATOM 485 C C . VAL A 1 64 ? 4.707 -7.805 18.672 1 72.19 64 VAL A C 1
ATOM 487 O O . VAL A 1 64 ? 5.414 -8.539 17.984 1 72.19 64 VAL A O 1
ATOM 490 N N . VAL A 1 65 ? 5.16 -7.102 19.609 1 73.88 65 VAL A N 1
ATOM 491 C CA . VAL A 1 65 ? 6.598 -7.008 19.844 1 73.88 65 VAL A CA 1
ATOM 492 C C . VAL A 1 65 ? 7.121 -8.336 20.375 1 73.88 65 VAL A C 1
ATOM 494 O O . VAL A 1 65 ? 8.219 -8.773 20 1 73.88 65 VAL A O 1
ATOM 497 N N . SER A 1 66 ? 6.344 -8.867 21.219 1 76.56 66 SER A N 1
ATOM 498 C CA . SER A 1 66 ? 6.754 -10.164 21.75 1 76.56 66 SER A CA 1
ATOM 499 C C . SER A 1 66 ? 6.824 -11.219 20.656 1 76.56 66 SER A C 1
ATOM 501 O O . SER A 1 66 ? 7.754 -12.031 20.625 1 76.56 66 SER A O 1
ATOM 503 N N . MET A 1 67 ? 5.887 -11.156 19.797 1 72.44 67 MET A N 1
ATOM 504 C CA . MET A 1 67 ? 5.867 -12.125 18.703 1 72.44 67 MET A CA 1
ATOM 505 C C . MET A 1 67 ? 7.047 -11.906 17.766 1 72.44 67 MET A C 1
ATOM 507 O O . MET A 1 67 ? 7.625 -12.867 17.25 1 72.44 67 MET A O 1
ATOM 511 N N . GLU A 1 68 ? 7.363 -10.688 17.562 1 72.31 68 GLU A N 1
ATOM 512 C CA . GLU A 1 68 ? 8.508 -10.375 16.719 1 72.31 68 GLU A CA 1
ATOM 513 C C . GLU A 1 68 ? 9.812 -10.859 17.359 1 72.31 68 GLU A C 1
ATOM 515 O O . GLU A 1 68 ? 10.695 -11.367 16.656 1 72.31 68 GLU A O 1
ATOM 520 N N . GLU A 1 69 ? 9.852 -10.695 18.609 1 76.94 69 GLU A N 1
ATOM 521 C CA . GLU A 1 69 ? 11.039 -11.148 19.328 1 76.94 69 GLU A CA 1
ATOM 522 C C . GLU A 1 69 ? 11.172 -12.672 19.266 1 76.94 69 GLU A C 1
ATOM 524 O O . GLU A 1 69 ? 12.266 -13.195 19.078 1 76.94 69 GLU A O 1
ATOM 529 N N . MET A 1 70 ? 10.109 -13.281 19.484 1 73.19 70 MET A N 1
ATOM 530 C CA . MET A 1 70 ? 10.141 -14.742 19.438 1 73.19 70 MET A CA 1
ATOM 531 C C . MET A 1 70 ? 10.523 -15.234 18.047 1 73.19 70 MET A C 1
ATOM 533 O O . MET A 1 70 ? 11.234 -16.219 17.906 1 73.19 70 MET A O 1
ATOM 537 N N . ARG A 1 71 ? 10.094 -14.578 17.062 1 73.38 71 ARG A N 1
ATOM 538 C CA . ARG A 1 71 ? 10.438 -14.938 15.688 1 73.38 71 ARG A CA 1
ATOM 539 C C . ARG A 1 71 ? 11.93 -14.727 15.422 1 73.38 71 ARG A C 1
ATOM 541 O O . ARG A 1 71 ? 12.578 -15.57 14.805 1 73.38 71 ARG A O 1
ATOM 548 N N . ASP A 1 72 ? 12.375 -13.633 15.836 1 75.75 72 ASP A N 1
ATOM 549 C CA . ASP A 1 72 ? 13.797 -13.336 15.68 1 75.75 72 ASP A CA 1
ATOM 550 C C . ASP A 1 72 ? 14.656 -14.375 16.391 1 75.75 72 ASP A C 1
ATOM 552 O O . ASP A 1 72 ? 15.703 -14.789 15.875 1 75.75 72 ASP A O 1
ATOM 556 N N . LEU A 1 73 ? 14.164 -14.719 17.547 1 76.25 73 LEU A N 1
ATOM 557 C CA . LEU A 1 73 ? 14.891 -15.734 18.297 1 76.25 73 LEU A CA 1
ATOM 558 C C . LEU A 1 73 ? 14.867 -17.078 17.562 1 76.25 73 LEU A C 1
ATOM 560 O O . LEU A 1 73 ? 15.875 -17.781 17.547 1 76.25 73 LEU A O 1
ATOM 564 N N . ALA A 1 74 ? 13.789 -17.438 17.031 1 73.88 74 ALA A N 1
ATOM 565 C CA . ALA A 1 74 ? 13.688 -18.672 16.266 1 73.88 74 ALA A CA 1
ATOM 566 C C . ALA A 1 74 ? 14.641 -18.672 15.078 1 73.88 74 ALA A C 1
ATOM 568 O O . ALA A 1 74 ? 15.305 -19.672 14.805 1 73.88 74 ALA A O 1
ATOM 569 N N . HIS A 1 75 ? 14.727 -17.641 14.383 1 76 75 HIS A N 1
ATOM 570 C CA . HIS A 1 75 ? 15.625 -17.531 13.234 1 76 75 HIS A CA 1
ATOM 571 C C . HIS A 1 75 ? 17.094 -17.609 13.672 1 76 75 HIS A C 1
ATOM 573 O O . HIS A 1 75 ? 17.906 -18.25 13.008 1 76 75 HIS A O 1
ATOM 579 N N . ASP A 1 76 ? 17.391 -17.016 14.797 1 78.62 76 ASP A N 1
ATOM 580 C CA . ASP A 1 76 ? 18.75 -17.047 15.289 1 78.62 76 ASP A CA 1
ATOM 581 C C . ASP A 1 76 ? 19.156 -18.453 15.711 1 78.62 76 ASP A C 1
ATOM 583 O O . ASP A 1 76 ? 20.312 -18.859 15.523 1 78.62 76 ASP A O 1
ATOM 587 N N . ILE A 1 77 ? 18.297 -19.062 16.328 1 74.25 77 ILE A N 1
ATOM 588 C CA . ILE A 1 77 ? 18.578 -20.438 16.734 1 74.25 77 ILE A CA 1
ATOM 589 C C . ILE A 1 77 ? 18.828 -21.297 15.492 1 74.25 77 ILE A C 1
ATOM 591 O O . ILE A 1 77 ? 19.781 -22.078 15.461 1 74.25 77 ILE A O 1
ATOM 595 N N . GLU A 1 78 ? 18.047 -21.172 14.438 1 75.12 78 GLU A N 1
ATOM 596 C CA . GLU A 1 78 ? 18.219 -21.922 13.195 1 75.12 78 GLU A CA 1
ATOM 597 C C . GLU A 1 78 ? 19.562 -21.594 12.547 1 75.12 78 GLU A C 1
ATOM 599 O O . GLU A 1 78 ? 20.266 -22.5 12.094 1 75.12 78 GLU A O 1
ATOM 604 N N . ASP A 1 79 ? 19.844 -20.375 12.508 1 79.44 79 ASP A N 1
ATOM 605 C CA . ASP A 1 79 ? 21.109 -19.938 11.914 1 79.44 79 ASP A CA 1
ATOM 606 C C . ASP A 1 79 ? 22.297 -20.516 12.672 1 79.44 79 ASP A C 1
ATOM 608 O O . ASP A 1 79 ? 23.297 -20.922 12.062 1 79.44 79 ASP A O 1
ATOM 612 N N . CYS A 1 80 ? 22.141 -20.469 13.969 1 76.5 80 CYS A N 1
ATOM 613 C CA . CYS A 1 80 ? 23.219 -21 14.797 1 76.5 80 CYS A CA 1
ATOM 614 C C . CYS A 1 80 ? 23.438 -22.484 14.531 1 76.5 80 CYS A C 1
ATOM 616 O O . CYS A 1 80 ? 24.562 -22.938 14.391 1 76.5 80 CYS A O 1
ATOM 618 N N . ILE A 1 81 ? 22.438 -23.188 14.375 1 71.75 81 ILE A N 1
ATOM 619 C CA . ILE A 1 81 ? 22.531 -24.625 14.148 1 71.75 81 ILE A CA 1
ATOM 620 C C . ILE A 1 81 ? 23.109 -24.891 12.766 1 71.75 81 ILE A C 1
ATOM 622 O O . ILE A 1 81 ? 23.984 -25.75 12.617 1 71.75 81 ILE A O 1
ATOM 626 N N . ASP A 1 82 ? 22.703 -24.203 11.781 1 76.69 82 ASP A N 1
ATOM 627 C CA . ASP A 1 82 ? 23.172 -24.438 10.414 1 76.69 82 ASP A CA 1
ATOM 628 C C . ASP A 1 82 ? 24.625 -24.016 10.25 1 76.69 82 ASP A C 1
ATOM 630 O O . ASP A 1 82 ? 25.359 -24.578 9.445 1 76.69 82 ASP A O 1
ATOM 634 N N . ARG A 1 83 ? 25 -23.078 11.016 1 76.38 83 ARG A N 1
ATOM 635 C CA . ARG A 1 83 ? 26.375 -22.609 10.922 1 76.38 83 ARG A CA 1
ATOM 636 C C . ARG A 1 83 ? 27.344 -23.641 11.469 1 76.38 83 ARG A C 1
ATOM 638 O O . ARG A 1 83 ? 28.453 -23.797 10.953 1 76.38 83 ARG A O 1
ATOM 645 N N . PHE A 1 84 ? 26.875 -24.328 12.5 1 67.06 84 PHE A N 1
ATOM 646 C CA . PHE A 1 84 ? 27.828 -25.188 13.18 1 67.06 84 PHE A CA 1
ATOM 647 C C . PHE A 1 84 ? 27.594 -26.656 12.812 1 67.06 84 PHE A C 1
ATOM 649 O O . PHE A 1 84 ? 28.484 -27.484 12.953 1 67.06 84 PHE A O 1
ATOM 656 N N . LEU A 1 85 ? 26.297 -26.938 12.438 1 57.91 85 LEU A N 1
ATOM 657 C CA . LEU A 1 85 ? 26.031 -28.344 12.133 1 57.91 85 LEU A CA 1
ATOM 658 C C . LEU A 1 85 ? 26.156 -28.594 10.633 1 57.91 85 LEU A C 1
ATOM 660 O O . LEU A 1 85 ? 25.359 -28.094 9.844 1 57.91 85 LEU A O 1
ATOM 664 N N . PRO A 1 86 ? 27.344 -28.828 10.117 1 49.94 86 PRO A N 1
ATOM 665 C CA . PRO A 1 86 ? 27.453 -29.203 8.703 1 49.94 86 PRO A CA 1
ATOM 666 C C . PRO A 1 86 ? 26.5 -30.328 8.312 1 49.94 86 PRO A C 1
ATOM 668 O O . PRO A 1 86 ? 26.031 -31.078 9.18 1 49.94 86 PRO A O 1
ATOM 671 N N . CYS A 1 87 ? 25.875 -30.422 7.027 1 48.59 87 CYS A N 1
ATOM 672 C CA . CYS A 1 87 ? 24.938 -31.406 6.48 1 48.59 87 CYS A CA 1
ATOM 673 C C . CYS A 1 87 ? 25.375 -32.812 6.84 1 48.59 87 CYS A C 1
ATOM 675 O O . CYS A 1 87 ? 26.516 -33.188 6.609 1 48.59 87 CYS A O 1
ATOM 677 N N . VAL A 1 88 ? 24.734 -33.469 7.703 1 40.97 88 VAL A N 1
ATOM 678 C CA . VAL A 1 88 ? 24.953 -34.844 8.148 1 40.97 88 VAL A CA 1
ATOM 679 C C . VAL A 1 88 ? 25.312 -35.719 6.953 1 40.97 88 VAL A C 1
ATOM 681 O O . VAL A 1 88 ? 26.078 -36.688 7.078 1 40.97 88 VAL A O 1
ATOM 684 N N . ALA A 1 89 ? 24.5 -35.625 5.84 1 40.81 89 ALA A N 1
ATOM 685 C CA . ALA A 1 89 ? 24.438 -36.656 4.816 1 40.81 89 ALA A CA 1
ATOM 686 C C . ALA A 1 89 ? 25.75 -36.75 4.043 1 40.81 89 ALA A C 1
ATOM 688 O O . ALA A 1 89 ? 25.891 -37.562 3.127 1 40.81 89 ALA A O 1
ATOM 689 N N . CYS A 1 90 ? 26.531 -35.781 4.016 1 38.5 90 CYS A N 1
ATOM 690 C CA . CYS A 1 90 ? 27.688 -35.938 3.145 1 38.5 90 CYS A CA 1
ATOM 691 C C . CYS A 1 90 ? 28.5 -37.156 3.543 1 38.5 90 CYS A C 1
ATOM 693 O O . CYS A 1 90 ? 29.578 -37.406 3.002 1 38.5 90 CYS A O 1
ATOM 695 N N . GLU A 1 91 ? 28.344 -37.656 4.77 1 38.81 91 GLU A N 1
ATOM 696 C CA . GLU A 1 91 ? 29.391 -38.594 5.191 1 38.81 91 GLU A CA 1
ATOM 697 C C . GLU A 1 91 ? 29.25 -39.938 4.469 1 38.81 91 GLU A C 1
ATOM 699 O O . GLU A 1 91 ? 28.594 -40.844 4.969 1 38.81 91 GLU A O 1
ATOM 704 N N . GLY A 1 92 ? 28.875 -40.156 3.396 1 35.47 92 GLY A N 1
ATOM 705 C CA . GLY A 1 92 ? 29.484 -41.469 3.205 1 35.47 92 GLY A CA 1
ATOM 706 C C . GLY A 1 92 ? 30.906 -41.562 3.719 1 35.47 92 GLY A C 1
ATOM 707 O O . GLY A 1 92 ? 31.312 -42.562 4.305 1 35.47 92 GLY A O 1
ATOM 708 N N . GLY A 1 93 ? 32.062 -40.938 3.002 1 34.34 93 GLY A N 1
ATOM 709 C CA . GLY A 1 93 ? 33.375 -41.094 3.594 1 34.34 93 GLY A CA 1
ATOM 710 C C . GLY A 1 93 ? 33.562 -40.25 4.852 1 34.34 93 GLY A C 1
ATOM 711 O O . GLY A 1 93 ? 33.406 -39.031 4.816 1 34.34 93 GLY A O 1
ATOM 712 N N . ALA A 1 94 ? 33.312 -40.719 6.109 1 34.53 94 ALA A N 1
ATOM 713 C CA . ALA A 1 94 ? 33.281 -40.406 7.539 1 34.53 94 ALA A CA 1
ATOM 714 C C . ALA A 1 94 ? 34.344 -39.406 7.918 1 34.53 94 ALA A C 1
ATOM 716 O O . ALA A 1 94 ? 34.125 -38.5 8.727 1 34.53 94 ALA A O 1
ATOM 717 N N . ALA A 1 95 ? 35.625 -39.625 7.578 1 36.47 95 ALA A N 1
ATOM 718 C CA . ALA A 1 95 ? 36.875 -39.188 8.234 1 36.47 95 ALA A CA 1
ATOM 719 C C . ALA A 1 95 ? 37.125 -37.719 8 1 36.47 95 ALA A C 1
ATOM 721 O O . ALA A 1 95 ? 37.531 -37 8.906 1 36.47 95 ALA A O 1
ATOM 722 N N . SER A 1 96 ? 36.875 -37.219 6.82 1 37.19 96 SER A N 1
ATOM 723 C CA . SER A 1 96 ? 37.312 -35.875 6.547 1 37.19 96 SER A CA 1
ATOM 724 C C . SER A 1 96 ? 36.281 -34.844 7.012 1 37.19 96 SER A C 1
ATOM 726 O O . SER A 1 96 ? 36.656 -33.75 7.465 1 37.19 96 SER A O 1
ATOM 728 N N . VAL A 1 97 ? 35.031 -35.031 6.809 1 38.38 97 VAL A N 1
ATOM 729 C CA . VAL A 1 97 ? 34.031 -34.094 7.355 1 38.38 97 VAL A CA 1
ATOM 730 C C . VAL A 1 97 ? 34.125 -34.094 8.883 1 38.38 97 VAL A C 1
ATOM 732 O O . VAL A 1 97 ? 34.031 -33.062 9.523 1 38.38 97 VAL A O 1
ATOM 735 N N . LEU A 1 98 ? 34.25 -35.344 9.484 1 38.31 98 LEU A N 1
ATOM 736 C CA . LEU A 1 98 ? 34.5 -35.469 10.922 1 38.31 98 LEU A CA 1
ATOM 737 C C . LEU A 1 98 ? 35.75 -34.688 11.328 1 38.31 98 LEU A C 1
ATOM 739 O O . LEU A 1 98 ? 35.781 -34.062 12.391 1 38.31 98 LEU A O 1
ATOM 743 N N . HIS A 1 99 ? 36.75 -34.75 10.43 1 42.25 99 HIS A N 1
ATOM 744 C CA . HIS A 1 99 ? 37.969 -34.031 10.758 1 42.25 99 HIS A CA 1
ATOM 745 C C . HIS A 1 99 ? 37.75 -32.531 10.688 1 42.25 99 HIS A C 1
ATOM 747 O O . HIS A 1 99 ? 38.281 -31.781 11.523 1 42.25 99 HIS A O 1
ATOM 753 N N . ARG A 1 100 ? 37 -32.094 9.695 1 41.78 100 ARG A N 1
ATOM 754 C CA . ARG A 1 100 ? 36.75 -30.672 9.641 1 41.78 100 ARG A CA 1
ATOM 755 C C . ARG A 1 100 ? 35.781 -30.234 10.727 1 41.78 100 ARG A C 1
ATOM 757 O O . ARG A 1 100 ? 35.938 -29.172 11.328 1 41.78 100 ARG A O 1
ATOM 764 N N . VAL A 1 101 ? 34.75 -31.078 10.938 1 41.53 101 VAL A N 1
ATOM 765 C CA . VAL A 1 101 ? 33.844 -30.828 12.078 1 41.53 101 VAL A CA 1
ATOM 766 C C . VAL A 1 101 ? 34.625 -30.969 13.375 1 41.53 101 VAL A C 1
ATOM 768 O O . VAL A 1 101 ? 34.469 -30.172 14.305 1 41.53 101 VAL A O 1
ATOM 771 N N . LYS A 1 102 ? 35.469 -32.062 13.453 1 43.28 102 LYS A N 1
ATOM 772 C CA . LYS A 1 102 ? 36.281 -32.219 14.656 1 43.28 102 LYS A CA 1
ATOM 773 C C . LYS A 1 102 ? 37.219 -31.016 14.867 1 43.28 102 LYS A C 1
ATOM 775 O O . LYS A 1 102 ? 37.375 -30.547 15.992 1 43.28 102 LYS A O 1
ATOM 780 N N . LYS A 1 103 ? 37.875 -30.641 13.797 1 43.97 103 LYS A N 1
ATOM 781 C CA . LYS A 1 103 ? 38.75 -29.484 13.969 1 43.97 103 LYS A CA 1
ATOM 782 C C . LYS A 1 103 ? 37.938 -28.219 14.219 1 43.97 103 LYS A C 1
ATOM 784 O O . LYS A 1 103 ? 38.344 -27.344 14.992 1 43.97 103 LYS A O 1
ATOM 789 N N . ALA A 1 104 ? 36.875 -28.062 13.477 1 41.16 104 ALA A N 1
ATOM 790 C CA . ALA A 1 104 ? 36 -26.922 13.711 1 41.16 104 ALA A CA 1
ATOM 791 C C . ALA A 1 104 ? 35.281 -27.031 15.055 1 41.16 104 ALA A C 1
ATOM 793 O O . ALA A 1 104 ? 35.031 -26.031 15.719 1 41.16 104 ALA A O 1
ATOM 794 N N . VAL A 1 105 ? 34.938 -28.266 15.531 1 42.06 105 VAL A N 1
ATOM 795 C CA . VAL A 1 105 ? 34.281 -28.516 16.812 1 42.06 105 VAL A CA 1
ATOM 796 C C . VAL A 1 105 ? 35.25 -28.203 17.953 1 42.06 105 VAL A C 1
ATOM 798 O O . VAL A 1 105 ? 34.844 -27.703 19 1 42.06 105 VAL A O 1
ATOM 801 N N . THR A 1 106 ? 36.438 -28.672 17.922 1 46.97 106 THR A N 1
ATOM 802 C CA . THR A 1 106 ? 37.188 -28.375 19.141 1 46.97 106 THR A CA 1
ATOM 803 C C . THR A 1 106 ? 37.188 -26.875 19.438 1 46.97 106 THR A C 1
ATOM 805 O O . THR A 1 106 ? 36.906 -26.469 20.562 1 46.97 106 THR A O 1
ATOM 808 N N . SER A 1 107 ? 37.656 -26.078 18.531 1 49.41 107 SER A N 1
ATOM 809 C CA . SER A 1 107 ? 37.625 -24.641 18.75 1 49.41 107 SER A CA 1
ATOM 810 C C . SER A 1 107 ? 36.219 -24.062 18.547 1 49.41 107 SER A C 1
ATOM 812 O O . SER A 1 107 ? 35.812 -23.172 19.266 1 49.41 107 SER A O 1
ATOM 814 N N . THR A 1 108 ? 35.5 -24.766 17.672 1 55.12 108 THR A N 1
ATOM 815 C CA . THR A 1 108 ? 34.156 -24.359 17.266 1 55.12 108 THR A CA 1
ATOM 816 C C . THR A 1 108 ? 33.125 -24.891 18.266 1 55.12 108 THR A C 1
ATOM 818 O O . THR A 1 108 ? 32.031 -24.281 18.422 1 55.12 108 THR A O 1
ATOM 821 N N . GLY A 1 109 ? 33.531 -25.953 18.969 1 57.09 109 GLY A N 1
ATOM 822 C CA . GLY A 1 109 ? 32.594 -26.469 19.969 1 57.09 109 GLY A CA 1
ATOM 823 C C . GLY A 1 109 ? 32.406 -25.516 21.141 1 57.09 109 GLY A C 1
ATOM 824 O O . GLY A 1 109 ? 31.266 -25.344 21.609 1 57.09 109 GLY A O 1
ATOM 825 N N . SER A 1 110 ? 33.562 -24.969 21.531 1 63.31 110 SER A N 1
ATOM 826 C CA . SER A 1 110 ? 33.438 -24 22.609 1 63.31 110 SER A CA 1
ATOM 827 C C . SER A 1 110 ? 32.656 -22.781 22.172 1 63.31 110 SER A C 1
ATOM 829 O O . SER A 1 110 ? 31.828 -22.25 22.922 1 63.31 110 SER A O 1
ATOM 831 N N . ARG A 1 111 ? 32.906 -22.562 20.891 1 71.88 111 ARG A N 1
ATOM 832 C CA . ARG A 1 111 ? 32.156 -21.422 20.391 1 71.88 111 ARG A CA 1
ATOM 833 C C . ARG A 1 111 ? 30.656 -21.766 20.266 1 71.88 111 ARG A C 1
ATOM 835 O O . ARG A 1 111 ? 29.797 -20.922 20.547 1 71.88 111 ARG A O 1
ATOM 842 N N . PHE A 1 112 ? 30.406 -23.016 19.812 1 73.38 112 PHE A N 1
ATOM 843 C CA . PHE A 1 112 ? 29.031 -23.453 19.672 1 73.38 112 PHE A CA 1
ATOM 844 C C . PHE A 1 112 ? 28.328 -23.484 21.031 1 73.38 112 PHE A C 1
ATOM 846 O O . PHE A 1 112 ? 27.188 -23.016 21.156 1 73.38 112 PHE A O 1
ATOM 853 N N . ALA A 1 113 ? 29.016 -23.953 22 1 70.56 113 ALA A N 1
ATOM 854 C CA . ALA A 1 113 ? 28.438 -24.016 23.344 1 70.56 113 ALA A CA 1
ATOM 855 C C . ALA A 1 113 ? 28.172 -22.609 23.891 1 70.56 113 ALA A C 1
ATOM 857 O O . ALA A 1 113 ? 27.172 -22.375 24.562 1 70.56 113 ALA A O 1
ATOM 858 N N . ALA A 1 114 ? 29.031 -21.781 23.609 1 75.75 114 ALA A N 1
ATOM 859 C CA . ALA A 1 114 ? 28.859 -20.406 24.078 1 75.75 114 ALA A CA 1
ATOM 860 C C . ALA A 1 114 ? 27.656 -19.75 23.406 1 75.75 114 ALA A C 1
ATOM 862 O O . ALA A 1 114 ? 26.922 -19 24.047 1 75.75 114 ALA A O 1
ATOM 863 N N . GLU A 1 115 ? 27.5 -20.047 22.109 1 78.12 115 GLU A N 1
ATOM 864 C CA . GLU A 1 115 ? 26.375 -19.453 21.391 1 78.12 115 GLU A CA 1
ATOM 865 C C . GLU A 1 115 ? 25.047 -20 21.891 1 78.12 115 GLU A C 1
ATOM 867 O O . GLU A 1 115 ? 24.047 -19.266 21.969 1 78.12 115 GLU A O 1
ATOM 872 N N . ILE A 1 116 ? 25.016 -21.219 22.203 1 74.06 116 ILE A N 1
ATOM 873 C CA . ILE A 1 116 ? 23.781 -21.844 22.688 1 74.06 116 ILE A CA 1
ATOM 874 C C . ILE A 1 116 ? 23.422 -21.281 24.062 1 74.06 116 ILE A C 1
ATOM 876 O O . ILE A 1 116 ? 22.25 -21.078 24.359 1 74.06 116 ILE A O 1
ATOM 880 N N . ARG A 1 117 ? 24.375 -21.016 24.859 1 77.31 117 ARG A N 1
ATOM 881 C CA . ARG A 1 117 ? 24.109 -20.438 26.172 1 77.31 117 ARG A CA 1
ATOM 882 C C . ARG A 1 117 ? 23.562 -19.016 26.062 1 77.31 117 ARG A C 1
ATOM 884 O O . ARG A 1 117 ? 22.719 -18.609 26.844 1 77.31 117 ARG A O 1
ATOM 891 N N . LYS A 1 118 ? 24.141 -18.422 25.156 1 78.31 118 LYS A N 1
ATOM 892 C CA . LYS A 1 118 ? 23.641 -17.078 24.891 1 78.31 118 LYS A CA 1
ATOM 893 C C . LYS A 1 118 ? 22.172 -17.109 24.453 1 78.31 118 LYS A C 1
ATOM 895 O O . LYS A 1 118 ? 21.375 -16.281 24.891 1 78.31 118 LYS A O 1
ATOM 900 N N . LEU A 1 119 ? 21.875 -18 23.578 1 78.12 119 LEU A N 1
ATOM 901 C CA . LEU A 1 119 ? 20.5 -18.109 23.078 1 78.12 119 LEU A CA 1
ATOM 902 C C . LEU A 1 119 ? 19.562 -18.531 24.203 1 78.12 119 LEU A C 1
ATOM 904 O O . LEU A 1 119 ? 18.406 -18.078 24.25 1 78.12 119 LEU A O 1
ATOM 908 N N . ARG A 1 120 ? 20.062 -19.328 25.016 1 76.44 120 ARG A N 1
ATOM 909 C CA . ARG A 1 120 ? 19.266 -19.734 26.172 1 76.44 120 ARG A CA 1
ATOM 910 C C . ARG A 1 120 ? 18.922 -18.547 27.047 1 76.44 120 ARG A C 1
ATOM 912 O O . ARG A 1 120 ? 17.797 -18.406 27.516 1 76.44 120 ARG A O 1
ATOM 919 N N . LYS A 1 121 ? 19.844 -17.734 27.297 1 79.25 121 LYS A N 1
ATOM 920 C CA . LYS A 1 121 ? 19.625 -16.547 28.109 1 79.25 121 LYS A CA 1
ATOM 921 C C . LYS A 1 121 ? 18.625 -15.602 27.438 1 79.25 121 LYS A C 1
ATOM 923 O O . LYS A 1 121 ? 17.781 -15 28.109 1 79.25 121 LYS A O 1
ATOM 928 N N . ARG A 1 122 ? 18.719 -15.508 26.188 1 80 122 ARG A N 1
ATOM 929 C CA . ARG A 1 122 ? 17.797 -14.648 25.438 1 80 122 ARG A CA 1
ATOM 930 C C . ARG A 1 122 ? 16.375 -15.164 25.547 1 80 122 ARG A C 1
ATOM 932 O O . ARG A 1 122 ? 15.422 -14.375 25.609 1 80 122 ARG A O 1
ATOM 939 N N . VAL A 1 123 ? 16.234 -16.438 25.484 1 77.56 123 VAL A N 1
ATOM 940 C CA . VAL A 1 123 ? 14.906 -17.031 25.594 1 77.56 123 VAL A CA 1
ATOM 941 C C . VAL A 1 123 ? 14.328 -16.734 26.969 1 77.56 123 VAL A C 1
ATOM 943 O O . VAL A 1 123 ? 13.133 -16.453 27.109 1 77.56 123 VAL A O 1
ATOM 946 N N . LYS A 1 124 ? 15.141 -16.719 27.938 1 76.5 124 LYS A N 1
ATOM 947 C CA . LYS A 1 124 ? 14.688 -16.453 29.297 1 76.5 124 LYS A CA 1
ATOM 948 C C . LYS A 1 124 ? 14.281 -14.992 29.453 1 76.5 124 LYS A C 1
ATOM 950 O O . LYS A 1 124 ? 13.289 -14.688 30.125 1 76.5 124 LYS A O 1
ATOM 955 N N . ASP A 1 125 ? 15.102 -14.211 28.906 1 78 125 ASP A N 1
ATOM 956 C CA . ASP A 1 125 ? 14.773 -12.789 28.938 1 78 125 ASP A CA 1
ATOM 957 C C . ASP A 1 125 ? 13.445 -12.508 28.25 1 78 125 ASP A C 1
ATOM 959 O O . ASP A 1 125 ? 12.656 -11.688 28.719 1 78 125 ASP A O 1
ATOM 963 N N . ALA A 1 126 ? 13.273 -13.086 27.109 1 76.38 126 ALA A N 1
ATOM 964 C CA . ALA A 1 126 ? 12.031 -12.898 26.359 1 76.38 126 ALA A CA 1
ATOM 965 C C . ALA A 1 126 ? 10.828 -13.367 27.172 1 76.38 126 ALA A C 1
ATOM 967 O O . ALA A 1 126 ? 9.758 -12.75 27.125 1 76.38 126 ALA A O 1
ATOM 968 N N . HIS A 1 127 ? 11.031 -14.406 27.953 1 73.75 127 HIS A N 1
ATOM 969 C CA . HIS A 1 127 ? 9.938 -14.922 28.766 1 73.75 127 HIS A CA 1
ATOM 970 C C . HIS A 1 127 ? 9.625 -13.984 29.922 1 73.75 127 HIS A C 1
ATOM 972 O O . HIS A 1 127 ? 8.461 -13.805 30.281 1 73.75 127 HIS A O 1
ATOM 978 N N . GLU A 1 128 ? 10.586 -13.445 30.469 1 75.75 128 GLU A N 1
ATOM 979 C CA . GLU A 1 128 ? 10.391 -12.492 31.562 1 75.75 128 GLU A CA 1
ATOM 980 C C . GLU A 1 128 ? 9.664 -11.242 31.078 1 75.75 128 GLU A C 1
ATOM 982 O O . GLU A 1 128 ? 8.828 -10.688 31.797 1 75.75 128 GLU A O 1
ATOM 987 N N . ARG A 1 129 ? 10.039 -10.922 29.969 1 76.75 129 ARG A N 1
ATOM 988 C CA . ARG A 1 129 ? 9.391 -9.742 29.406 1 76.75 129 ARG A CA 1
ATOM 989 C C . ARG A 1 129 ? 7.91 -10 29.156 1 76.75 129 ARG A C 1
ATOM 991 O O . ARG A 1 129 ? 7.082 -9.102 29.344 1 76.75 129 ARG A O 1
ATOM 998 N N . ARG A 1 130 ? 7.605 -11.102 28.703 1 73.69 130 ARG A N 1
ATOM 999 C CA . ARG A 1 130 ? 6.211 -11.445 28.453 1 73.69 130 ARG A CA 1
ATOM 1000 C C . ARG A 1 130 ? 5.395 -11.414 29.734 1 73.69 130 ARG A C 1
ATOM 1002 O O . ARG A 1 130 ? 4.234 -11 29.734 1 73.69 130 ARG A O 1
ATOM 1009 N N . VAL A 1 131 ? 6.016 -11.758 30.688 1 70.38 131 VAL A N 1
ATOM 1010 C CA . VAL A 1 131 ? 5.336 -11.766 31.984 1 70.38 131 VAL A CA 1
ATOM 1011 C C . VAL A 1 131 ? 5.219 -10.344 32.531 1 70.38 131 VAL A C 1
ATOM 1013 O O . VAL A 1 131 ? 4.16 -9.938 33 1 70.38 131 VAL A O 1
ATOM 1016 N N . ASN A 1 132 ? 6.238 -9.641 32.344 1 72.94 132 ASN A N 1
ATOM 1017 C CA . ASN A 1 132 ? 6.289 -8.289 32.906 1 72.94 132 ASN A CA 1
ATOM 1018 C C . ASN A 1 132 ? 5.266 -7.379 32.219 1 72.94 132 ASN A C 1
ATOM 1020 O O . ASN A 1 132 ? 4.734 -6.461 32.844 1 72.94 132 ASN A O 1
ATOM 1024 N N . TYR A 1 133 ? 5.098 -7.629 30.984 1 73.12 133 TYR A N 1
ATOM 1025 C CA . TYR A 1 133 ? 4.188 -6.75 30.25 1 73.12 133 TYR A CA 1
ATOM 1026 C C . TYR A 1 133 ? 2.84 -7.422 30.031 1 73.12 133 TYR A C 1
ATOM 1028 O O . TYR A 1 133 ? 2.002 -6.91 29.281 1 73.12 133 TYR A O 1
ATOM 1036 N N . ASP A 1 134 ? 2.561 -8.469 30.609 1 68.19 134 ASP A N 1
ATOM 1037 C CA . ASP A 1 134 ? 1.294 -9.195 30.594 1 68.19 134 ASP A CA 1
ATOM 1038 C C . ASP A 1 134 ? 0.801 -9.406 29.172 1 68.19 134 ASP A C 1
ATOM 1040 O O . ASP A 1 134 ? -0.333 -9.047 28.844 1 68.19 134 ASP A O 1
ATOM 1044 N N . VAL A 1 135 ? 1.654 -9.812 28.375 1 68.75 135 VAL A N 1
ATOM 1045 C CA . VAL A 1 135 ? 1.342 -10.016 26.969 1 68.75 135 VAL A CA 1
ATOM 1046 C C . VAL A 1 135 ? 0.195 -11.016 26.828 1 68.75 135 VAL A C 1
ATOM 1048 O O . VAL A 1 135 ? -0.607 -10.93 25.906 1 68.75 135 VAL A O 1
ATOM 1051 N N . ASN A 1 136 ? 0.038 -12.047 27.672 1 56.47 136 ASN A N 1
ATOM 1052 C CA . ASN A 1 136 ? -0.976 -13.086 27.547 1 56.47 136 ASN A CA 1
ATOM 1053 C C . ASN A 1 136 ? -2.289 -12.672 28.203 1 56.47 136 ASN A C 1
ATOM 1055 O O . ASN A 1 136 ? -3.279 -13.398 28.141 1 56.47 136 ASN A O 1
ATOM 1059 N N . GLY A 1 137 ? -2.334 -11.594 28.922 1 53.66 137 GLY A N 1
ATOM 1060 C CA . GLY A 1 137 ? -3.6 -11.242 29.547 1 53.66 137 GLY A CA 1
ATOM 1061 C C . GLY A 1 137 ? -4.676 -10.867 28.547 1 53.66 137 GLY A C 1
ATOM 1062 O O . GLY A 1 137 ? -4.625 -9.797 27.938 1 53.66 137 GLY A O 1
ATOM 1063 N N . GLY A 1 138 ? -5.16 -11.836 27.953 1 47.19 138 GLY A N 1
ATOM 1064 C CA . GLY A 1 138 ? -5.949 -12.031 26.75 1 47.19 138 GLY A CA 1
ATOM 1065 C C . GLY A 1 138 ? -7.219 -11.203 26.719 1 47.19 138 GLY A C 1
ATOM 1066 O O . GLY A 1 138 ? -8.125 -11.422 27.531 1 47.19 138 GLY A O 1
ATOM 1067 N N . ARG A 1 139 ? -7.234 -9.938 26.641 1 45.41 139 ARG A N 1
ATOM 1068 C CA . ARG A 1 139 ? -8.539 -9.383 26.297 1 45.41 139 ARG A CA 1
ATOM 1069 C C . ARG A 1 139 ? -9.188 -10.18 25.172 1 45.41 139 ARG A C 1
ATOM 1071 O O . ARG A 1 139 ? -8.539 -10.492 24.172 1 45.41 139 ARG A O 1
ATOM 1078 N N . SER A 1 140 ? -10.07 -10.984 25.594 1 41.88 140 SER A N 1
ATOM 1079 C CA . SER A 1 140 ? -10.938 -11.719 24.688 1 41.88 140 SER A CA 1
ATOM 1080 C C . SER A 1 140 ? -11.422 -10.828 23.547 1 41.88 140 SER A C 1
ATOM 1082 O O . SER A 1 140 ? -12.062 -9.805 23.781 1 41.88 140 SER A O 1
ATOM 1084 N N . PHE A 1 141 ? -10.742 -10.602 22.688 1 40.59 141 PHE A N 1
ATOM 1085 C CA . PHE A 1 141 ? -11.234 -9.781 21.594 1 40.59 141 PHE A CA 1
ATOM 1086 C C . PHE A 1 141 ? -12.492 -10.383 20.984 1 40.59 141 PHE A C 1
ATOM 1088 O O . PHE A 1 141 ? -12.562 -11.602 20.766 1 40.59 141 PHE A O 1
ATOM 1095 N N . ALA A 1 142 ? -13.508 -9.797 21.125 1 40.53 142 ALA A N 1
ATOM 1096 C CA . ALA A 1 142 ? -14.773 -10.062 20.453 1 40.53 142 ALA A CA 1
ATOM 1097 C C . ALA A 1 142 ? -14.57 -10.281 18.953 1 40.53 142 ALA A C 1
ATOM 1099 O O . ALA A 1 142 ? -13.828 -9.547 18.312 1 40.53 142 ALA A O 1
ATOM 1100 N N . GLY A 1 143 ? -14.508 -11.492 18.516 1 41 143 GLY A N 1
ATOM 1101 C CA . GLY A 1 143 ? -14.555 -11.875 17.109 1 41 143 GLY A CA 1
ATOM 1102 C C . GLY A 1 143 ? -15.227 -10.852 16.234 1 41 143 GLY A C 1
ATOM 1103 O O . GLY A 1 143 ? -16.312 -10.352 16.562 1 41 143 GLY A O 1
ATOM 1104 N N . ALA A 1 144 ? -14.445 -10.07 15.516 1 44.59 144 ALA A N 1
ATOM 1105 C CA . ALA A 1 144 ? -15.086 -9.148 14.578 1 44.59 144 ALA A CA 1
ATOM 1106 C C . ALA A 1 144 ? -16.297 -9.797 13.914 1 44.59 144 ALA A C 1
ATOM 1108 O O . ALA A 1 144 ? -16.234 -10.953 13.5 1 44.59 144 ALA A O 1
ATOM 1109 N N . ASP A 1 145 ? -17.422 -9.297 14.156 1 49.53 145 ASP A N 1
ATOM 1110 C CA . ASP A 1 145 ? -18.656 -9.711 13.477 1 49.53 145 ASP A CA 1
ATOM 1111 C C . ASP A 1 145 ? -18.438 -9.828 11.969 1 49.53 145 ASP A C 1
ATOM 1113 O O . ASP A 1 145 ? -17.656 -9.055 11.391 1 49.53 145 ASP A O 1
ATOM 1117 N N . PRO A 1 146 ? -18.703 -11 11.453 1 50.62 146 PRO A N 1
ATOM 1118 C CA . PRO A 1 146 ? -18.641 -11.109 9.992 1 50.62 146 PRO A CA 1
ATOM 1119 C C . PRO A 1 146 ? -19.188 -9.875 9.281 1 50.62 146 PRO A C 1
ATOM 1121 O O . PRO A 1 146 ? -20.109 -9.234 9.773 1 50.62 146 PRO A O 1
ATOM 1124 N N . PRO A 1 147 ? -18.406 -9.344 8.445 1 49.53 147 PRO A N 1
ATOM 1125 C CA . PRO A 1 147 ? -18.875 -8.148 7.746 1 49.53 147 PRO A CA 1
ATOM 1126 C C . PRO A 1 147 ? -20.297 -8.289 7.215 1 49.53 147 PRO A C 1
ATOM 1128 O O . PRO A 1 147 ? -20.656 -9.336 6.664 1 49.53 147 PRO A O 1
ATOM 1131 N N . ALA A 1 148 ? -21.188 -7.477 7.691 1 49.75 148 ALA A N 1
ATOM 1132 C CA . ALA A 1 148 ? -22.547 -7.453 7.184 1 49.75 148 ALA A CA 1
ATOM 1133 C C . ALA A 1 148 ? -22.562 -7.383 5.66 1 49.75 148 ALA A C 1
ATOM 1135 O O . ALA A 1 148 ? -21.75 -6.684 5.055 1 49.75 148 ALA A O 1
ATOM 1136 N N . THR A 1 149 ? -23.094 -8.461 5.012 1 50.97 149 THR A N 1
ATOM 1137 C CA . THR A 1 149 ? -23.297 -8.5 3.568 1 50.97 149 THR A CA 1
ATOM 1138 C C . THR A 1 149 ? -24.016 -7.246 3.084 1 50.97 149 THR A C 1
ATOM 1140 O O . THR A 1 149 ? -25.125 -6.949 3.533 1 50.97 149 THR A O 1
ATOM 1143 N N . SER A 1 150 ? -23.266 -6.207 2.703 1 53.81 150 SER A N 1
ATOM 1144 C CA . SER A 1 150 ? -23.891 -4.988 2.203 1 53.81 150 SER A CA 1
ATOM 1145 C C . SER A 1 150 ? -24.516 -5.211 0.832 1 53.81 150 SER A C 1
ATOM 1147 O O . SER A 1 150 ? -23.938 -5.891 -0.02 1 53.81 150 SER A O 1
ATOM 1149 N N . TYR A 1 151 ? -25.844 -5.113 0.792 1 56.12 151 TYR A N 1
ATOM 1150 C CA . TYR A 1 151 ? -26.594 -5.125 -0.461 1 56.12 151 TYR A CA 1
ATOM 1151 C C . TYR A 1 151 ? -26.062 -4.066 -1.42 1 56.12 151 TYR A C 1
ATOM 1153 O O . TYR A 1 151 ? -25.812 -2.926 -1.02 1 56.12 151 TYR A O 1
ATOM 1161 N N . VAL A 1 152 ? -25.5 -4.516 -2.582 1 62.16 152 VAL A N 1
ATOM 1162 C CA . VAL A 1 152 ? -25.125 -3.594 -3.646 1 62.16 152 VAL A CA 1
ATOM 1163 C C . VAL A 1 152 ? -26.266 -3.455 -4.641 1 62.16 152 VAL A C 1
ATOM 1165 O O . VAL A 1 152 ? -26.75 -4.449 -5.184 1 62.16 152 VAL A O 1
ATOM 1168 N N . PRO A 1 153 ? -26.75 -2.227 -4.766 1 61.72 153 PRO A N 1
ATOM 1169 C CA . PRO A 1 153 ? -27.812 -2.062 -5.77 1 61.72 153 PRO A CA 1
ATOM 1170 C C . PRO A 1 153 ? -27.375 -2.539 -7.156 1 61.72 153 PRO A C 1
ATOM 1172 O O . PRO A 1 153 ? -26.203 -2.463 -7.5 1 61.72 153 PRO A O 1
ATOM 1175 N N . GLU A 1 154 ? -28.375 -3.135 -7.918 1 56.38 154 GLU A N 1
ATOM 1176 C CA . GLU A 1 154 ? -28.156 -3.734 -9.234 1 56.38 154 GLU A CA 1
ATOM 1177 C C . GLU A 1 154 ? -27.516 -2.742 -10.195 1 56.38 154 GLU A C 1
ATOM 1179 O O . GLU A 1 154 ? -26.734 -3.131 -11.062 1 56.38 154 GLU A O 1
ATOM 1184 N N . SER A 1 155 ? -27.891 -1.516 -9.992 1 57.41 155 SER A N 1
ATOM 1185 C CA . SER A 1 155 ? -27.406 -0.5 -10.922 1 57.41 155 SER A CA 1
ATOM 1186 C C . SER A 1 155 ? -25.891 -0.309 -10.797 1 57.41 155 SER A C 1
ATOM 1188 O O . SER A 1 155 ? -25.25 0.188 -11.727 1 57.41 155 SER A O 1
ATOM 1190 N N . ASP A 1 156 ? -25.406 -0.837 -9.797 1 71.75 156 ASP A N 1
ATOM 1191 C CA . ASP A 1 156 ? -24 -0.573 -9.531 1 71.75 156 ASP A CA 1
ATOM 1192 C C . ASP A 1 156 ? -23.141 -1.765 -9.93 1 71.75 156 ASP A C 1
ATOM 1194 O O . ASP A 1 156 ? -21.906 -1.693 -9.875 1 71.75 156 ASP A O 1
ATOM 1198 N N . LEU A 1 157 ? -23.906 -2.713 -10.5 1 80.25 157 LEU A N 1
ATOM 1199 C CA . LEU A 1 157 ? -23.156 -3.932 -10.789 1 80.25 157 LEU A CA 1
ATOM 1200 C C . LEU A 1 157 ? -22.609 -3.91 -12.211 1 80.25 157 LEU A C 1
ATOM 1202 O O . LEU A 1 157 ? -23.266 -3.393 -13.125 1 80.25 157 LEU A O 1
ATOM 1206 N N . VAL A 1 158 ? -21.406 -4.227 -12.375 1 84.5 158 VAL A N 1
ATOM 1207 C CA . VAL A 1 158 ? -20.75 -4.289 -13.672 1 84.5 158 VAL A CA 1
ATOM 1208 C C . VAL A 1 158 ? -20.297 -5.723 -13.953 1 84.5 158 VAL A C 1
ATOM 1210 O O . VAL A 1 158 ? -19.828 -6.422 -13.055 1 84.5 158 VAL A O 1
ATOM 1213 N N . GLY A 1 159 ? -20.562 -6.27 -15.203 1 83.12 159 GLY A N 1
ATOM 1214 C CA . GLY A 1 159 ? -20.062 -7.551 -15.672 1 83.12 159 GLY A CA 1
ATOM 1215 C C . GLY A 1 159 ? -20.859 -8.734 -15.148 1 83.12 159 GLY A C 1
ATOM 1216 O O . GLY A 1 159 ? -20.375 -9.867 -15.156 1 83.12 159 GLY A O 1
ATOM 1217 N N . ILE A 1 160 ? -21.953 -8.562 -14.508 1 88.5 160 ILE A N 1
ATOM 1218 C CA . ILE A 1 160 ? -22.734 -9.625 -13.875 1 88.5 160 ILE A CA 1
ATOM 1219 C C . ILE A 1 160 ? -23.797 -10.133 -14.836 1 88.5 160 ILE A C 1
ATOM 1221 O O . ILE A 1 160 ? -24.312 -11.242 -14.68 1 88.5 160 ILE A O 1
ATOM 1225 N N . ASP A 1 161 ? -24.047 -9.422 -15.906 1 87.31 161 ASP A N 1
ATOM 1226 C CA . ASP A 1 161 ? -25.188 -9.711 -16.766 1 87.31 161 ASP A CA 1
ATOM 1227 C C . ASP A 1 161 ? -25.016 -11.062 -17.469 1 87.31 161 ASP A C 1
ATOM 1229 O O . ASP A 1 161 ? -25.906 -11.898 -17.438 1 87.31 161 ASP A O 1
ATOM 1233 N N . LYS A 1 162 ? -23.906 -11.305 -18.016 1 86.5 162 LYS A N 1
ATOM 1234 C CA . LYS A 1 162 ? -23.688 -12.555 -18.734 1 86.5 162 LYS A CA 1
ATOM 1235 C C . LYS A 1 162 ? -23.703 -13.75 -17.781 1 86.5 162 LYS A C 1
ATOM 1237 O O . LYS A 1 162 ? -24.422 -14.719 -18.016 1 86.5 162 LYS A O 1
ATOM 1242 N N . PRO A 1 163 ? -22.969 -13.75 -16.719 1 90.5 163 PRO A N 1
ATOM 1243 C CA . PRO A 1 163 ? -23.031 -14.867 -15.773 1 90.5 163 PRO A CA 1
ATOM 1244 C C . PRO A 1 163 ? -24.438 -15.07 -15.211 1 90.5 163 PRO A C 1
ATOM 1246 O O . PRO A 1 163 ? -24.859 -16.203 -15 1 90.5 163 PRO A O 1
ATOM 1249 N N . ARG A 1 164 ? -25.094 -14.039 -14.93 1 93.31 164 ARG A N 1
ATOM 1250 C CA . ARG A 1 164 ? -26.453 -14.141 -14.406 1 93.31 164 ARG A CA 1
ATOM 1251 C C . ARG A 1 164 ? -27.359 -14.859 -15.391 1 93.31 164 ARG A C 1
ATOM 1253 O O . ARG A 1 164 ? -28.109 -15.758 -15.008 1 93.31 164 ARG A O 1
ATOM 1260 N N . GLN A 1 165 ? -27.234 -14.445 -16.625 1 90.06 165 GLN A N 1
ATOM 1261 C CA . GLN A 1 165 ? -28.078 -15.062 -17.641 1 90.06 165 GLN A CA 1
ATOM 1262 C C . GLN A 1 165 ? -27.75 -16.547 -17.797 1 90.06 165 GLN A C 1
ATOM 1264 O O . GLN A 1 165 ? -28.656 -17.375 -17.953 1 90.06 165 GLN A O 1
ATOM 1269 N N . GLU A 1 166 ? -26.547 -16.906 -17.719 1 87.06 166 GLU A N 1
ATOM 1270 C CA . GLU A 1 166 ? -26.125 -18.297 -17.812 1 87.06 166 GLU A CA 1
ATOM 1271 C C . GLU A 1 166 ? -26.688 -19.109 -16.656 1 87.06 166 GLU A C 1
ATOM 1273 O O . GLU A 1 166 ? -27.172 -20.234 -16.859 1 87.06 166 GLU A O 1
ATOM 1278 N N . LEU A 1 167 ? -26.641 -18.625 -15.461 1 92.31 167 LEU A N 1
ATOM 1279 C CA . LEU A 1 167 ? -27.094 -19.344 -14.281 1 92.31 167 LEU A CA 1
ATOM 1280 C C . LEU A 1 167 ? -28.625 -19.469 -14.273 1 92.31 167 LEU A C 1
ATOM 1282 O O . LEU A 1 167 ? -29.156 -20.484 -13.82 1 92.31 167 LEU A O 1
ATOM 1286 N N . VAL A 1 168 ? -29.297 -18.391 -14.758 1 93.44 168 VAL A N 1
ATOM 1287 C CA . VAL A 1 168 ? -30.75 -18.422 -14.828 1 93.44 168 VAL A CA 1
ATOM 1288 C C . VAL A 1 168 ? -31.203 -19.5 -15.82 1 93.44 168 VAL A C 1
ATOM 1290 O O . VAL A 1 168 ? -32.156 -20.234 -15.562 1 93.44 168 VAL A O 1
ATOM 1293 N N . GLU A 1 169 ? -30.453 -19.578 -16.938 1 86.94 169 GLU A N 1
ATOM 1294 C CA . GLU A 1 169 ? -30.766 -20.609 -17.922 1 86.94 169 GLU A CA 1
ATOM 1295 C C . GLU A 1 169 ? -30.531 -22 -17.359 1 86.94 169 GLU A C 1
ATOM 1297 O O . GLU A 1 169 ? -31.312 -22.922 -17.625 1 86.94 169 GLU A O 1
ATOM 1302 N N . LEU A 1 170 ? -29.516 -22.203 -16.562 1 86.06 170 LEU A N 1
ATOM 1303 C CA . LEU A 1 170 ? -29.203 -23.484 -15.93 1 86.06 170 LEU A CA 1
ATOM 1304 C C . LEU A 1 170 ? -30.266 -23.844 -14.891 1 86.06 170 LEU A C 1
ATOM 1306 O O . LEU A 1 170 ? -30.641 -25.016 -14.758 1 86.06 170 LEU A O 1
ATOM 1310 N N . LEU A 1 171 ? -30.641 -22.844 -14.133 1 89.19 171 LEU A N 1
ATOM 1311 C CA . LEU A 1 171 ? -31.609 -23.047 -13.062 1 89.19 171 LEU A CA 1
ATOM 1312 C C . LEU A 1 171 ? -32.969 -23.422 -13.617 1 89.19 171 LEU A C 1
ATOM 1314 O O . LEU A 1 171 ? -33.656 -24.312 -13.078 1 89.19 171 LEU A O 1
ATOM 1318 N N . LEU A 1 172 ? -33.375 -22.812 -14.75 1 86.62 172 LEU A N 1
ATOM 1319 C CA . LEU A 1 172 ? -34.688 -23.016 -15.305 1 86.62 172 LEU A CA 1
ATOM 1320 C C . LEU A 1 172 ? -34.719 -24.188 -16.281 1 86.62 172 LEU A C 1
ATOM 1322 O O . LEU A 1 172 ? -35.75 -24.797 -16.516 1 86.62 172 LEU A O 1
ATOM 1326 N N . GLY A 1 173 ? -33.531 -24.469 -16.906 1 75.31 173 GLY A N 1
ATOM 1327 C CA . GLY A 1 173 ? -33.469 -25.469 -17.953 1 75.31 173 GLY A CA 1
ATOM 1328 C C . GLY A 1 173 ? -33.25 -26.875 -17.422 1 75.31 173 GLY A C 1
ATOM 1329 O O . GLY A 1 173 ? -33.344 -27.844 -18.172 1 75.31 173 GLY A O 1
ATOM 1330 N N . SER A 1 174 ? -32.969 -27.062 -16.172 1 66.06 174 SER A N 1
ATOM 1331 C CA . SER A 1 174 ? -32.656 -28.391 -15.664 1 66.06 174 SER A CA 1
ATOM 1332 C C . SER A 1 174 ? -33.875 -29.312 -15.711 1 66.06 174 SER A C 1
ATOM 1334 O O . SER A 1 174 ? -35 -28.859 -15.602 1 66.06 174 SER A O 1
ATOM 1336 N N . GLU A 1 175 ? -33.594 -30.609 -16.109 1 64.06 175 GLU A N 1
ATOM 1337 C CA . GLU A 1 175 ? -34.625 -31.641 -16.266 1 64.06 175 GLU A CA 1
ATOM 1338 C C . GLU A 1 175 ? -35.406 -31.812 -14.961 1 64.06 175 GLU A C 1
ATOM 1340 O O . GLU A 1 175 ? -34.844 -31.75 -13.875 1 64.06 175 GLU A O 1
ATOM 1345 N N . PRO A 1 176 ? -36.75 -31.938 -15.133 1 64.69 176 PRO A N 1
ATOM 1346 C CA . PRO A 1 176 ? -37.625 -32.156 -13.977 1 64.69 176 PRO A CA 1
ATOM 1347 C C . PRO A 1 176 ? -37.406 -33.5 -13.312 1 64.69 176 PRO A C 1
ATOM 1349 O O . PRO A 1 176 ? -37.094 -34.5 -13.992 1 64.69 176 PRO A O 1
ATOM 1352 N N . GLY A 1 177 ? -37.188 -33.625 -11.93 1 66.88 177 GLY A N 1
ATOM 1353 C CA . GLY A 1 177 ? -37.25 -34.875 -11.211 1 66.88 177 GLY A CA 1
ATOM 1354 C C . GLY A 1 177 ? -36.156 -35.031 -10.172 1 66.88 177 GLY A C 1
ATOM 1355 O O . GLY A 1 177 ? -36.312 -35.844 -9.234 1 66.88 177 GLY A O 1
ATOM 1356 N N . ASN A 1 178 ? -35 -34.531 -10.375 1 76.44 178 ASN A N 1
ATOM 1357 C CA . ASN A 1 178 ? -33.969 -34.719 -9.375 1 76.44 178 ASN A CA 1
ATOM 1358 C C . ASN A 1 178 ? -33.5 -33.375 -8.797 1 76.44 178 ASN A C 1
ATOM 1360 O O . ASN A 1 178 ? -33.656 -32.344 -9.445 1 76.44 178 ASN A O 1
ATOM 1364 N N . LEU A 1 179 ? -33.094 -33.469 -7.531 1 82.56 179 LEU A N 1
ATOM 1365 C CA . LEU A 1 179 ? -32.562 -32.281 -6.887 1 82.56 179 LEU A CA 1
ATOM 1366 C C . LEU A 1 179 ? -31.359 -31.75 -7.656 1 82.56 179 LEU A C 1
ATOM 1368 O O . LEU A 1 179 ? -30.438 -32.5 -8 1 82.56 179 LEU A O 1
ATOM 1372 N N . SER A 1 180 ? -31.484 -30.594 -8.164 1 85 180 SER A N 1
ATOM 1373 C CA . SER A 1 180 ? -30.391 -29.953 -8.891 1 85 180 SER A CA 1
ATOM 1374 C C . SER A 1 180 ? -29.719 -28.875 -8.047 1 85 180 SER A C 1
ATOM 1376 O O . SER A 1 180 ? -30.391 -28.016 -7.477 1 85 180 SER A O 1
ATOM 1378 N N . VAL A 1 181 ? -28.453 -28.984 -7.863 1 91.5 181 VAL A N 1
ATOM 1379 C CA . VAL A 1 181 ? -27.688 -28.031 -7.07 1 91.5 181 VAL A CA 1
ATOM 1380 C C . VAL A 1 181 ? -26.703 -27.297 -7.965 1 91.5 181 VAL A C 1
ATOM 1382 O O . VAL A 1 181 ? -25.922 -27.906 -8.695 1 91.5 181 VAL A O 1
ATOM 1385 N N . ILE A 1 182 ? -26.766 -26.031 -8.031 1 93.19 182 ILE A N 1
ATOM 1386 C CA . ILE A 1 182 ? -25.797 -25.203 -8.727 1 93.19 182 ILE A CA 1
ATOM 1387 C C . ILE A 1 182 ? -24.797 -24.625 -7.719 1 93.19 182 ILE A C 1
ATOM 1389 O O . ILE A 1 182 ? -25.188 -23.891 -6.801 1 93.19 182 ILE A O 1
ATOM 1393 N N . SER A 1 183 ? -23.578 -24.969 -7.883 1 95.06 183 SER A N 1
ATOM 1394 C CA . SER A 1 183 ? -22.547 -24.469 -6.988 1 95.06 183 SER A CA 1
ATOM 1395 C C . SER A 1 183 ? -21.719 -23.391 -7.664 1 95.06 183 SER A C 1
ATOM 1397 O O . SER A 1 183 ? -21.094 -23.625 -8.703 1 95.06 183 SER A O 1
ATOM 1399 N N . ILE A 1 184 ? -21.719 -22.234 -7.145 1 95.62 184 ILE A N 1
ATOM 1400 C CA . ILE A 1 184 ? -20.859 -21.156 -7.598 1 95.62 184 ILE A CA 1
ATOM 1401 C C . ILE A 1 184 ? -19.562 -21.141 -6.773 1 95.62 184 ILE A C 1
ATOM 1403 O O . ILE A 1 184 ? -19.609 -20.938 -5.559 1 95.62 184 ILE A O 1
ATOM 1407 N N . VAL A 1 185 ? -18.5 -21.375 -7.426 1 94.75 185 VAL A N 1
ATOM 1408 C CA . VAL A 1 185 ? -17.25 -21.531 -6.68 1 94.75 185 VAL A CA 1
ATOM 1409 C C . VAL A 1 185 ? -16.219 -20.547 -7.215 1 94.75 185 VAL A C 1
ATOM 1411 O O . VAL A 1 185 ? -16.188 -20.234 -8.406 1 94.75 185 VAL A O 1
ATOM 1414 N N . GLY A 1 186 ? -15.383 -20.047 -6.352 1 92.31 186 GLY A N 1
ATOM 1415 C CA . GLY A 1 186 ? -14.32 -19.109 -6.707 1 92.31 186 GLY A CA 1
ATOM 1416 C C . GLY A 1 186 ? -13.641 -18.484 -5.5 1 92.31 186 GLY A C 1
ATOM 1417 O O . GLY A 1 186 ? -14.008 -18.781 -4.355 1 92.31 186 GLY A O 1
ATOM 1418 N N . PHE A 1 187 ? -12.656 -17.625 -5.773 1 91.38 187 PHE A N 1
ATOM 1419 C CA . PHE A 1 187 ? -11.891 -16.938 -4.742 1 91.38 187 PHE A CA 1
ATOM 1420 C C . PHE A 1 187 ? -12.773 -15.992 -3.938 1 91.38 187 PHE A C 1
ATOM 1422 O O . PHE A 1 187 ? -13.773 -15.484 -4.449 1 91.38 187 PHE A O 1
ATOM 1429 N N . GLY A 1 188 ? -12.445 -15.742 -2.66 1 86.25 188 GLY A N 1
ATOM 1430 C CA . GLY A 1 188 ? -13.164 -14.773 -1.851 1 86.25 188 GLY A CA 1
ATOM 1431 C C . GLY A 1 188 ? -13.094 -13.367 -2.406 1 86.25 188 GLY A C 1
ATOM 1432 O O . GLY A 1 188 ? -12.008 -12.859 -2.699 1 86.25 188 GLY A O 1
ATOM 1433 N N . GLY A 1 189 ? -14.273 -12.758 -2.6 1 86.38 189 GLY A N 1
ATOM 1434 C CA . GLY A 1 189 ? -14.336 -11.406 -3.133 1 86.38 189 GLY A CA 1
ATOM 1435 C C . GLY A 1 189 ? -14.539 -11.367 -4.637 1 86.38 189 GLY A C 1
ATOM 1436 O O . GLY A 1 189 ? -14.555 -10.289 -5.238 1 86.38 189 GLY A O 1
ATOM 1437 N N . SER A 1 190 ? -14.711 -12.523 -5.223 1 90.06 190 SER A N 1
ATOM 1438 C CA . SER A 1 190 ? -14.867 -12.609 -6.672 1 90.06 190 SER A CA 1
ATOM 1439 C C . SER A 1 190 ? -16.281 -12.227 -7.098 1 90.06 190 SER A C 1
ATOM 1441 O O . SER A 1 190 ? -16.547 -12.078 -8.289 1 90.06 190 SER A O 1
ATOM 1443 N N . GLY A 1 191 ? -17.172 -12.062 -6.168 1 89.69 191 GLY A N 1
ATOM 1444 C CA . GLY A 1 191 ? -18.531 -11.656 -6.488 1 89.69 191 GLY A CA 1
ATOM 1445 C C . GLY A 1 191 ? -19.516 -12.812 -6.492 1 89.69 191 GLY A C 1
ATOM 1446 O O . GLY A 1 191 ? -20.578 -12.734 -7.129 1 89.69 191 GLY A O 1
ATOM 1447 N N . LYS A 1 192 ? -19.188 -13.961 -5.859 1 92.94 192 LYS A N 1
ATOM 1448 C CA . LYS A 1 192 ? -20.047 -15.133 -5.809 1 92.94 192 LYS A CA 1
ATOM 1449 C C . LYS A 1 192 ? -21.406 -14.781 -5.191 1 92.94 192 LYS A C 1
ATOM 1451 O O . LYS A 1 192 ? -22.453 -15.117 -5.754 1 92.94 192 LYS A O 1
ATOM 1456 N N . THR A 1 193 ? -21.359 -14.102 -3.996 1 90.75 193 THR A N 1
ATOM 1457 C CA . THR A 1 193 ? -22.562 -13.727 -3.277 1 90.75 193 THR A CA 1
ATOM 1458 C C . THR A 1 193 ? -23.422 -12.773 -4.109 1 90.75 193 THR A C 1
ATOM 1460 O O . THR A 1 193 ? -24.641 -12.906 -4.16 1 90.75 193 THR A O 1
ATOM 1463 N N . THR A 1 194 ? -22.766 -11.82 -4.766 1 89.94 194 THR A N 1
ATOM 1464 C CA . THR A 1 194 ? -23.453 -10.844 -5.594 1 89.94 194 THR A CA 1
ATOM 1465 C C . THR A 1 194 ? -24.156 -11.523 -6.77 1 89.94 194 THR A C 1
ATOM 1467 O O . THR A 1 194 ? -25.281 -11.172 -7.121 1 89.94 194 THR A O 1
ATOM 1470 N N . LEU A 1 195 ? -23.453 -12.445 -7.402 1 92.62 195 LEU A N 1
ATOM 1471 C CA . LEU A 1 195 ? -24.031 -13.172 -8.539 1 92.62 195 LEU A CA 1
ATOM 1472 C C . LEU A 1 195 ? -25.219 -14.008 -8.102 1 92.62 195 LEU A C 1
ATOM 1474 O O . LEU A 1 195 ? -26.266 -14.008 -8.773 1 92.62 195 LEU A O 1
ATOM 1478 N N . ALA A 1 196 ? -25.078 -14.758 -7.027 1 94.12 196 ALA A N 1
ATOM 1479 C CA . ALA A 1 196 ? -26.188 -15.562 -6.504 1 94.12 196 ALA A CA 1
ATOM 1480 C C . ALA A 1 196 ? -27.391 -14.688 -6.184 1 94.12 196 ALA A C 1
ATOM 1482 O O . ALA A 1 196 ? -28.531 -15.086 -6.441 1 94.12 196 ALA A O 1
ATOM 1483 N N . ARG A 1 197 ? -27.156 -13.5 -5.617 1 91.69 197 ARG A N 1
ATOM 1484 C CA . ARG A 1 197 ? -28.234 -12.586 -5.273 1 91.69 197 ARG A CA 1
ATOM 1485 C C . ARG A 1 197 ? -28.922 -12.055 -6.527 1 91.69 197 ARG A C 1
ATOM 1487 O O . ARG A 1 197 ? -30.141 -11.922 -6.562 1 91.69 197 ARG A O 1
ATOM 1494 N N . ALA A 1 198 ? -28.141 -11.719 -7.52 1 90.75 198 ALA A N 1
ATOM 1495 C CA . ALA A 1 198 ? -28.688 -11.234 -8.781 1 90.75 198 ALA A CA 1
ATOM 1496 C C . ALA A 1 198 ? -29.609 -12.281 -9.406 1 90.75 198 ALA A C 1
ATOM 1498 O O . ALA A 1 198 ? -30.641 -11.938 -10.008 1 90.75 198 ALA A O 1
ATOM 1499 N N . VAL A 1 199 ? -29.234 -13.555 -9.281 1 93.44 199 VAL A N 1
ATOM 1500 C CA . VAL A 1 199 ? -30.031 -14.648 -9.812 1 93.44 199 VAL A CA 1
ATOM 1501 C C . VAL A 1 199 ? -31.297 -14.82 -8.961 1 93.44 199 VAL A C 1
ATOM 1503 O O . VAL A 1 199 ? -32.406 -14.977 -9.5 1 93.44 199 VAL A O 1
ATOM 1506 N N . TYR A 1 200 ? -31.141 -14.828 -7.684 1 93.25 200 TYR A N 1
ATOM 1507 C CA . TYR A 1 200 ? -32.219 -14.992 -6.715 1 93.25 200 TYR A CA 1
ATOM 1508 C C . TYR A 1 200 ? -33.312 -13.953 -6.926 1 93.25 200 TYR A C 1
ATOM 1510 O O . TYR A 1 200 ? -34.5 -14.266 -6.824 1 93.25 200 TYR A O 1
ATOM 1518 N N . ASP A 1 201 ? -32.938 -12.688 -7.328 1 89.25 201 ASP A N 1
ATOM 1519 C CA . ASP A 1 201 ? -33.844 -11.57 -7.441 1 89.25 201 ASP A CA 1
ATOM 1520 C C . ASP A 1 201 ? -34.312 -11.391 -8.883 1 89.25 201 ASP A C 1
ATOM 1522 O O . ASP A 1 201 ? -35.125 -10.5 -9.172 1 89.25 201 ASP A O 1
ATOM 1526 N N . CYS A 1 202 ? -33.812 -12.188 -9.695 1 89.69 202 CYS A N 1
ATOM 1527 C CA . CYS A 1 202 ? -34.219 -12.094 -11.102 1 89.69 202 CYS A CA 1
ATOM 1528 C C . CYS A 1 202 ? -35.719 -12.336 -11.258 1 89.69 202 CYS A C 1
ATOM 1530 O O . CYS A 1 202 ? -36.25 -13.289 -10.695 1 89.69 202 CYS A O 1
ATOM 1532 N N . PRO A 1 203 ? -36.406 -11.531 -12 1 88.38 203 PRO A N 1
ATOM 1533 C CA . PRO A 1 203 ? -37.875 -11.656 -12.148 1 88.38 203 PRO A CA 1
ATOM 1534 C C . PRO A 1 203 ? -38.281 -13.023 -12.672 1 88.38 203 PRO A C 1
ATOM 1536 O O . PRO A 1 203 ? -39.312 -13.578 -12.219 1 88.38 203 PRO A O 1
ATOM 1539 N N . GLY A 1 204 ? -37.594 -13.539 -13.578 1 88.75 204 GLY A N 1
ATOM 1540 C CA . GLY A 1 204 ? -37.938 -14.852 -14.094 1 88.75 204 GLY A CA 1
ATOM 1541 C C . GLY A 1 204 ? -37.844 -15.945 -13.055 1 88.75 204 GLY A C 1
ATOM 1542 O O . GLY A 1 204 ? -38.688 -16.859 -13.031 1 88.75 204 GLY A O 1
ATOM 1543 N N . VAL A 1 205 ? -36.969 -15.875 -12.141 1 92.5 205 VAL A N 1
ATOM 1544 C CA . VAL A 1 205 ? -36.781 -16.859 -11.078 1 92.5 205 VAL A CA 1
ATOM 1545 C C . VAL A 1 205 ? -37.844 -16.688 -10 1 92.5 205 VAL A C 1
ATOM 1547 O O . VAL A 1 205 ? -38.344 -17.672 -9.469 1 92.5 205 VAL A O 1
ATOM 1550 N N . VAL A 1 206 ? -38.156 -15.445 -9.727 1 90.62 206 VAL A N 1
ATOM 1551 C CA . VAL A 1 206 ? -39.156 -15.156 -8.719 1 90.62 206 VAL A CA 1
ATOM 1552 C C . VAL A 1 206 ? -40.5 -15.734 -9.156 1 90.62 206 VAL A C 1
ATOM 1554 O O . VAL A 1 206 ? -41.25 -16.266 -8.328 1 90.62 206 VAL A O 1
ATOM 1557 N N . ARG A 1 207 ? -40.75 -15.641 -10.398 1 89.25 207 ARG A N 1
ATOM 1558 C CA . ARG A 1 207 ? -42 -16.156 -10.938 1 89.25 207 ARG A CA 1
ATOM 1559 C C . ARG A 1 207 ? -42.031 -17.688 -10.891 1 89.25 207 ARG A C 1
ATOM 1561 O O . ARG A 1 207 ? -43.031 -18.281 -10.578 1 89.25 207 ARG A O 1
ATOM 1568 N N . ARG A 1 208 ? -40.969 -18.281 -11.141 1 89.56 208 ARG A N 1
ATOM 1569 C CA . ARG A 1 208 ? -40.875 -19.734 -11.234 1 89.56 208 ARG A CA 1
ATOM 1570 C C . ARG A 1 208 ? -40.906 -20.375 -9.852 1 89.56 208 ARG A C 1
ATOM 1572 O O . ARG A 1 208 ? -41.469 -21.469 -9.68 1 89.56 208 ARG A O 1
ATOM 1579 N N . PHE A 1 209 ? -40.281 -19.75 -8.906 1 91.56 209 PHE A N 1
ATOM 1580 C CA . PHE A 1 209 ? -40.219 -20.281 -7.551 1 91.56 209 PHE A CA 1
ATOM 1581 C C . PHE A 1 209 ? -40.844 -19.312 -6.555 1 91.56 209 PHE A C 1
ATOM 1583 O O . PHE A 1 209 ? -40.156 -18.484 -5.969 1 91.56 209 PHE A O 1
ATOM 1590 N N . PRO A 1 210 ? -42 -19.484 -6.289 1 86.12 210 PRO A N 1
ATOM 1591 C CA . PRO A 1 210 ? -42.656 -18.562 -5.359 1 86.12 210 PRO A CA 1
ATOM 1592 C C . PRO A 1 210 ? -42.125 -18.703 -3.926 1 86.12 210 PRO A C 1
ATOM 1594 O O . PRO A 1 210 ? -42.156 -17.734 -3.162 1 86.12 210 PRO A O 1
ATOM 1597 N N . SER A 1 211 ? -41.812 -19.953 -3.551 1 88.62 211 SER A N 1
ATOM 1598 C CA . SER A 1 211 ? -41.219 -20.172 -2.23 1 88.62 211 SER A CA 1
ATOM 1599 C C . SER A 1 211 ? -39.688 -20.141 -2.285 1 88.62 211 SER A C 1
ATOM 1601 O O . SER A 1 211 ? -39.062 -21.078 -2.799 1 88.62 211 SER A O 1
ATOM 1603 N N . ARG A 1 212 ? -39.156 -19.141 -1.725 1 92.12 212 ARG A N 1
ATOM 1604 C CA . ARG A 1 212 ? -37.719 -18.953 -1.811 1 92.12 212 ARG A CA 1
ATOM 1605 C C . ARG A 1 212 ? -37.125 -18.641 -0.44 1 92.12 212 ARG A C 1
ATOM 1607 O O . ARG A 1 212 ? -37.781 -18.031 0.404 1 92.12 212 ARG A O 1
ATOM 1614 N N . ALA A 1 213 ? -35.906 -19.109 -0.192 1 91.31 213 ALA A N 1
ATOM 1615 C CA . ALA A 1 213 ? -35.188 -18.859 1.054 1 91.31 213 ALA A CA 1
ATOM 1616 C C . ALA A 1 213 ? -33.719 -18.531 0.782 1 91.31 213 ALA A C 1
ATOM 1618 O O . ALA A 1 213 ? -33.125 -19.109 -0.117 1 91.31 213 ALA A O 1
ATOM 1619 N N . TRP A 1 214 ? -33.188 -17.578 1.482 1 92.5 214 TRP A N 1
ATOM 1620 C CA . TRP A 1 214 ? -31.781 -17.172 1.413 1 92.5 214 TRP A CA 1
ATOM 1621 C C . TRP A 1 214 ? -31.125 -17.219 2.793 1 92.5 214 TRP A C 1
ATOM 1623 O O . TRP A 1 214 ? -31.578 -16.547 3.721 1 92.5 214 TRP A O 1
ATOM 1633 N N . VAL A 1 215 ? -30.109 -18.031 2.963 1 90.88 215 VAL A N 1
ATOM 1634 C CA . VAL A 1 215 ? -29.422 -18.141 4.25 1 90.88 215 VAL A CA 1
ATOM 1635 C C . VAL A 1 215 ? -27.922 -18.031 4.047 1 90.88 215 VAL A C 1
ATOM 1637 O O . VAL A 1 215 ? -27.391 -18.406 3 1 90.88 215 VAL A O 1
ATOM 1640 N N . ALA A 1 216 ? -27.234 -17.422 5.012 1 89.19 216 ALA A N 1
ATOM 1641 C CA . ALA A 1 216 ? -25.766 -17.312 5.008 1 89.19 216 ALA A CA 1
ATOM 1642 C C . ALA A 1 216 ? -25.141 -18.359 5.934 1 89.19 216 ALA A C 1
ATOM 1644 O O . ALA A 1 216 ? -25.438 -18.375 7.133 1 89.19 216 ALA A O 1
ATOM 1645 N N . GLY A 1 217 ? -24.359 -19.203 5.367 1 86.62 217 GLY A N 1
ATOM 1646 C CA . GLY A 1 217 ? -23.719 -20.25 6.145 1 86.62 217 GLY A CA 1
ATOM 1647 C C . GLY A 1 217 ? -22.766 -19.719 7.195 1 86.62 217 GLY A C 1
ATOM 1648 O O . GLY A 1 217 ? -22.594 -20.328 8.258 1 86.62 217 GLY A O 1
ATOM 1649 N N . SER A 1 218 ? -22.062 -18.609 6.941 1 78.62 218 SER A N 1
ATOM 1650 C CA . SER A 1 218 ? -21.047 -18.047 7.82 1 78.62 218 SER A CA 1
ATOM 1651 C C . SER A 1 218 ? -21.656 -17.578 9.141 1 78.62 218 SER A C 1
ATOM 1653 O O . SER A 1 218 ? -20.938 -17.453 10.148 1 78.62 218 SER A O 1
ATOM 1655 N N . GLU A 1 219 ? -22.938 -17.344 9.18 1 75.5 219 GLU A N 1
ATOM 1656 C CA . GLU A 1 219 ? -23.609 -16.875 10.375 1 75.5 219 GLU A CA 1
ATOM 1657 C C . GLU A 1 219 ? -23.938 -18.016 11.328 1 75.5 219 GLU A C 1
ATOM 1659 O O . GLU A 1 219 ? -24.25 -17.781 12.5 1 75.5 219 GLU A O 1
ATOM 1664 N N . HIS A 1 220 ? -23.75 -19.188 10.727 1 75 220 HIS A N 1
ATOM 1665 C CA . HIS A 1 220 ? -24.141 -20.359 11.516 1 75 220 HIS A CA 1
ATOM 1666 C C . HIS A 1 220 ? -22.969 -21.328 11.688 1 75 220 HIS A C 1
ATOM 1668 O O . HIS A 1 220 ? -22.5 -21.922 10.711 1 75 220 HIS A O 1
ATOM 1674 N N . THR A 1 221 ? -22.5 -21.359 12.859 1 73.38 221 THR A N 1
ATOM 1675 C CA . THR A 1 221 ? -21.406 -22.281 13.109 1 73.38 221 THR A CA 1
ATOM 1676 C C . THR A 1 221 ? -21.891 -23.734 13.07 1 73.38 221 THR A C 1
ATOM 1678 O O . THR A 1 221 ? -21.156 -24.625 12.617 1 73.38 221 THR A O 1
ATOM 1681 N N . GLU A 1 222 ? -23.156 -23.875 13.516 1 78.62 222 GLU A N 1
ATOM 1682 C CA . GLU A 1 222 ? -23.703 -25.219 13.547 1 78.62 222 GLU A CA 1
ATOM 1683 C C . GLU A 1 222 ? -24.781 -25.406 12.477 1 78.62 222 GLU A C 1
ATOM 1685 O O . GLU A 1 222 ? -25.516 -24.469 12.164 1 78.62 222 GLU A O 1
ATOM 1690 N N . ALA A 1 223 ? -24.859 -26.641 11.883 1 81.81 223 ALA A N 1
ATOM 1691 C CA . ALA A 1 223 ? -25.766 -26.984 10.789 1 81.81 223 ALA A CA 1
ATOM 1692 C C . ALA A 1 223 ? -27.234 -26.844 11.219 1 81.81 223 ALA A C 1
ATOM 1694 O O . ALA A 1 223 ? -28.094 -26.5 10.406 1 81.81 223 ALA A O 1
ATOM 1695 N N . ASP A 1 224 ? -27.484 -27 12.469 1 78.38 224 ASP A N 1
ATOM 1696 C CA . ASP A 1 224 ? -28.859 -26.953 12.945 1 78.38 224 ASP A CA 1
ATOM 1697 C C . ASP A 1 224 ? -29.438 -25.547 12.852 1 78.38 224 ASP A C 1
ATOM 1699 O O . ASP A 1 224 ? -30.609 -25.359 12.523 1 78.38 224 ASP A O 1
ATOM 1703 N N . GLY A 1 225 ? -28.562 -24.734 13.211 1 82.31 225 GLY A N 1
ATOM 1704 C CA . GLY A 1 225 ? -29 -23.344 13.117 1 82.31 225 GLY A CA 1
ATOM 1705 C C . GLY A 1 225 ? -29.312 -22.922 11.695 1 82.31 225 GLY A C 1
ATOM 1706 O O . GLY A 1 225 ? -30.234 -22.141 11.461 1 82.31 225 GLY A O 1
ATOM 1707 N N . LEU A 1 226 ? -28.656 -23.516 10.703 1 87.94 226 LEU A N 1
ATOM 1708 C CA . LEU A 1 226 ? -28.859 -23.188 9.289 1 87.94 226 LEU A CA 1
ATOM 1709 C C . LEU A 1 226 ? -30.203 -23.719 8.797 1 87.94 226 LEU A C 1
ATOM 1711 O O . LEU A 1 226 ? -30.938 -23.016 8.102 1 87.94 226 LEU A O 1
ATOM 1715 N N . LEU A 1 227 ? -30.578 -24.906 9.219 1 85.38 227 LEU A N 1
ATOM 1716 C CA . LEU A 1 227 ? -31.828 -25.531 8.812 1 85.38 227 LEU A CA 1
ATOM 1717 C C . LEU A 1 227 ? -33.031 -24.781 9.398 1 85.38 227 LEU A C 1
ATOM 1719 O O . LEU A 1 227 ? -34.031 -24.609 8.719 1 85.38 227 LEU A O 1
ATOM 1723 N N . THR A 1 228 ? -32.781 -24.312 10.633 1 83.62 228 THR A N 1
ATOM 1724 C CA . THR A 1 228 ? -33.844 -23.562 11.281 1 83.62 228 THR A CA 1
ATOM 1725 C C . THR A 1 228 ? -34.062 -22.234 10.57 1 83.62 228 THR A C 1
ATOM 1727 O O . THR A 1 228 ? -35.219 -21.797 10.43 1 83.62 228 THR A O 1
ATOM 1730 N N . ALA A 1 229 ? -33.031 -21.688 10.133 1 86.38 229 ALA A N 1
ATOM 1731 C CA . ALA A 1 229 ? -33.125 -20.406 9.43 1 86.38 229 ALA A CA 1
ATOM 1732 C C . ALA A 1 229 ? -33.844 -20.562 8.094 1 86.38 229 ALA A C 1
ATOM 1734 O O . ALA A 1 229 ? -34.594 -19.688 7.684 1 86.38 229 ALA A O 1
ATOM 1735 N N . ILE A 1 230 ? -33.625 -21.641 7.387 1 86.56 230 ILE A N 1
ATOM 1736 C CA . ILE A 1 230 ? -34.281 -21.922 6.109 1 86.56 230 ILE A CA 1
ATOM 1737 C C . ILE A 1 230 ? -35.781 -22.141 6.324 1 86.56 230 ILE A C 1
ATOM 1739 O O . ILE A 1 230 ? -36.594 -21.578 5.602 1 86.56 230 ILE A O 1
ATOM 1743 N N . LEU A 1 231 ? -36.094 -22.781 7.395 1 80.56 231 LEU A N 1
ATOM 1744 C CA . LEU A 1 231 ? -37.5 -23.125 7.68 1 80.56 231 LEU A CA 1
ATOM 1745 C C . LEU A 1 231 ? -38.281 -21.891 8.102 1 80.56 231 LEU A C 1
ATOM 1747 O O . LEU A 1 231 ? -39.438 -21.75 7.758 1 80.56 231 LEU A O 1
ATOM 1751 N N . ARG A 1 232 ? -37.562 -21.078 8.812 1 82.19 232 ARG A N 1
ATOM 1752 C CA . ARG A 1 232 ? -38.219 -19.844 9.273 1 82.19 232 ARG A CA 1
ATOM 1753 C C . ARG A 1 232 ? -38.656 -18.969 8.102 1 82.19 232 ARG A C 1
ATOM 1755 O O . ARG A 1 232 ? -39.688 -18.328 8.141 1 82.19 232 ARG A O 1
ATOM 1762 N N . GLN A 1 233 ? -37.875 -18.922 7.059 1 85.12 233 GLN A N 1
ATOM 1763 C CA . GLN A 1 233 ? -38.188 -18.094 5.902 1 85.12 233 GLN A CA 1
ATOM 1764 C C . GLN A 1 233 ? -39.344 -18.656 5.09 1 85.12 233 GLN A C 1
ATOM 1766 O O . GLN A 1 233 ? -40.094 -17.922 4.48 1 85.12 233 GLN A O 1
ATOM 1771 N N . PHE A 1 234 ? -39.469 -19.969 5.133 1 81.12 234 PHE A N 1
ATOM 1772 C CA . PHE A 1 234 ? -40.594 -20.609 4.422 1 81.12 234 PHE A CA 1
ATOM 1773 C C . PHE A 1 234 ? -41.875 -20.453 5.207 1 81.12 234 PHE A C 1
ATOM 1775 O O . PHE A 1 234 ? -42.969 -20.312 4.617 1 81.12 234 PHE A O 1
ATOM 1782 N N . HIS A 1 235 ? -41.719 -20.484 6.559 1 67.12 235 HIS A N 1
ATOM 1783 C CA . HIS A 1 235 ? -42.906 -20.359 7.391 1 67.12 235 HIS A CA 1
ATOM 1784 C C . HIS A 1 235 ? -43.469 -18.953 7.324 1 67.12 235 HIS A C 1
ATOM 1786 O O . HIS A 1 235 ? -44.688 -18.766 7.328 1 67.12 235 HIS A O 1
ATOM 1792 N N . THR A 1 236 ? -42.531 -18.016 7.52 1 58.28 236 THR A N 1
ATOM 1793 C CA . THR A 1 236 ? -43.031 -16.641 7.445 1 58.28 236 THR A CA 1
ATOM 1794 C C . THR A 1 236 ? -43.719 -16.375 6.113 1 58.28 236 THR A C 1
ATOM 1796 O O . THR A 1 236 ? -44.688 -15.625 6.051 1 58.28 236 THR A O 1
ATOM 1799 N N . ALA A 1 237 ? -43.219 -17.094 5.168 1 52.09 237 ALA A N 1
ATOM 1800 C CA . ALA A 1 237 ? -43.875 -16.953 3.861 1 52.09 237 ALA A CA 1
ATOM 1801 C C . ALA A 1 237 ? -45.188 -17.734 3.82 1 52.09 237 ALA A C 1
ATOM 1803 O O . ALA A 1 237 ? -46.125 -17.328 3.148 1 52.09 237 ALA A O 1
ATOM 1804 N N . ALA A 1 238 ? -45.188 -18.891 4.664 1 50.88 238 ALA A N 1
ATOM 1805 C CA . ALA A 1 238 ? -46.344 -19.781 4.676 1 50.88 238 ALA A CA 1
ATOM 1806 C C . ALA A 1 238 ? -47.344 -19.344 5.734 1 50.88 238 ALA A C 1
ATOM 1808 O O . ALA A 1 238 ? -48.406 -19.969 5.895 1 50.88 238 ALA A O 1
ATOM 1809 N N . HIS A 1 239 ? -47 -18.547 6.742 1 44.12 239 HIS A N 1
ATOM 1810 C CA . HIS A 1 239 ? -48.031 -18.297 7.758 1 44.12 239 HIS A CA 1
ATOM 1811 C C . HIS A 1 239 ? -49.406 -18.172 7.137 1 44.12 239 HIS A C 1
ATOM 1813 O O . HIS A 1 239 ? -50.375 -17.891 7.836 1 44.12 239 HIS A O 1
ATOM 1819 N N . GLU A 1 240 ? -49.625 -17.766 5.902 1 41.94 240 GLU A N 1
ATOM 1820 C CA . GLU A 1 240 ? -51.094 -17.812 5.805 1 41.94 240 GLU A CA 1
ATOM 1821 C C . GLU A 1 240 ? -51.625 -19.188 6.199 1 41.94 240 GLU A C 1
ATOM 1823 O O . GLU A 1 240 ? -52.688 -19.297 6.77 1 41.94 240 GLU A O 1
ATOM 1828 N N . SER A 1 241 ? -51.531 -20.359 5.367 1 41.16 241 SER A N 1
ATOM 1829 C CA . SER A 1 241 ? -52.438 -21.453 5.746 1 41.16 241 SER A CA 1
ATOM 1830 C C . SER A 1 241 ? -51.875 -22.25 6.918 1 41.16 241 SER A C 1
ATOM 1832 O O . SER A 1 241 ? -50.781 -21.984 7.387 1 41.16 241 SER A O 1
ATOM 1834 N N . LYS A 1 242 ? -51.812 -23.969 6.633 1 40.03 242 LYS A N 1
ATOM 1835 C CA . LYS A 1 242 ? -51.812 -25.156 7.484 1 40.03 242 LYS A CA 1
ATOM 1836 C C . LYS A 1 242 ? -50.469 -25.359 8.156 1 40.03 242 LYS A C 1
ATOM 1838 O O . LYS A 1 242 ? -49.469 -25.641 7.484 1 40.03 242 LYS A O 1
ATOM 1843 N N . ALA A 1 243 ? -50.062 -24.859 9.18 1 40.22 243 ALA A N 1
ATOM 1844 C CA . ALA A 1 243 ? -48.906 -24.891 10.086 1 40.22 243 ALA A CA 1
ATOM 1845 C C . ALA A 1 243 ? -48.188 -26.234 10.039 1 40.22 243 ALA A C 1
ATOM 1847 O O . ALA A 1 243 ? -47.031 -26.328 10.383 1 40.22 243 ALA A O 1
ATOM 1848 N N . GLN A 1 244 ? -48.906 -27.438 10.258 1 41.53 244 GLN A N 1
ATOM 1849 C CA . GLN A 1 244 ? -48.438 -28.688 10.844 1 41.53 244 GLN A CA 1
ATOM 1850 C C . GLN A 1 244 ? -47.625 -29.5 9.844 1 41.53 244 GLN A C 1
ATOM 1852 O O . GLN A 1 244 ? -47.25 -30.641 10.109 1 41.53 244 GLN A O 1
ATOM 1857 N N . ASN A 1 245 ? -47.469 -29.172 8.609 1 49.34 245 ASN A N 1
ATOM 1858 C CA . ASN A 1 245 ? -46.781 -30.172 7.793 1 49.34 245 ASN A CA 1
ATOM 1859 C C . ASN A 1 245 ? -45.281 -30.219 8.102 1 49.34 245 ASN A C 1
ATOM 1861 O O . ASN A 1 245 ? -44.656 -29.172 8.281 1 49.34 245 ASN A O 1
ATOM 1865 N N . SER A 1 246 ? -44.781 -31.359 8.477 1 60.41 246 SER A N 1
ATOM 1866 C CA . SER A 1 246 ? -43.375 -31.656 8.703 1 60.41 246 SER A CA 1
ATOM 1867 C C . SER A 1 246 ? -42.5 -31.078 7.59 1 60.41 246 SER A C 1
ATOM 1869 O O . SER A 1 246 ? -42.969 -30.891 6.465 1 60.41 246 SER A O 1
ATOM 1871 N N . MET A 1 247 ? -41.375 -30.469 7.949 1 63.62 247 MET A N 1
ATOM 1872 C CA . MET A 1 247 ? -40.406 -29.953 6.996 1 63.62 247 MET A CA 1
ATOM 1873 C C . MET A 1 247 ? -40.25 -30.891 5.797 1 63.62 247 MET A C 1
ATOM 1875 O O . MET A 1 247 ? -40.156 -30.438 4.656 1 63.62 247 MET A O 1
ATOM 1879 N N . ASP A 1 248 ? -40.5 -32.094 6.133 1 70.62 248 ASP A N 1
ATOM 1880 C CA . ASP A 1 248 ? -40.344 -33.094 5.105 1 70.62 248 ASP A CA 1
ATOM 1881 C C . ASP A 1 248 ? -41.5 -33.031 4.094 1 70.62 248 ASP A C 1
ATOM 1883 O O . ASP A 1 248 ? -41.25 -33.156 2.885 1 70.62 248 ASP A O 1
ATOM 1887 N N . ASP A 1 249 ? -42.594 -32.844 4.68 1 71.94 249 ASP A N 1
ATOM 1888 C CA . ASP A 1 249 ? -43.781 -32.812 3.812 1 71.94 249 ASP A CA 1
ATOM 1889 C C . ASP A 1 249 ? -43.781 -31.547 2.959 1 71.94 249 ASP A C 1
ATOM 1891 O O . ASP A 1 249 ? -44.188 -31.594 1.794 1 71.94 249 ASP A O 1
ATOM 1895 N N . PHE A 1 250 ? -43.344 -30.594 3.51 1 75.5 250 PHE A N 1
ATOM 1896 C CA . PHE A 1 250 ? -43.281 -29.328 2.795 1 75.5 250 PHE A CA 1
ATOM 1897 C C . PHE A 1 250 ? -42.344 -29.406 1.616 1 75.5 250 PHE A C 1
ATOM 1899 O O . PHE A 1 250 ? -42.656 -28.969 0.509 1 75.5 250 PHE A O 1
ATOM 1906 N N . LEU A 1 251 ? -41.219 -29.922 1.809 1 75.75 251 LEU A N 1
ATOM 1907 C CA . LEU A 1 251 ? -40.156 -29.969 0.789 1 75.75 251 LEU A CA 1
ATOM 1908 C C . LEU A 1 251 ? -40.531 -30.953 -0.32 1 75.75 251 LEU A C 1
ATOM 1910 O O . LEU A 1 251 ? -40.031 -30.828 -1.444 1 75.75 251 LEU A O 1
ATOM 1914 N N . ARG A 1 252 ? -41.406 -31.781 0.093 1 73.75 252 ARG A N 1
ATOM 1915 C CA . ARG A 1 252 ? -41.844 -32.781 -0.887 1 73.75 252 ARG A CA 1
ATOM 1916 C C . ARG A 1 252 ? -42.875 -32.188 -1.82 1 73.75 252 ARG A C 1
ATOM 1918 O O . ARG A 1 252 ? -42.969 -32.562 -2.992 1 73.75 252 ARG A O 1
ATOM 1925 N N . THR A 1 253 ? -43.656 -31.328 -1.233 1 73.94 253 THR A N 1
ATOM 1926 C CA . THR A 1 253 ? -44.844 -30.906 -1.984 1 73.94 253 THR A CA 1
ATOM 1927 C C . THR A 1 253 ? -44.594 -29.562 -2.66 1 73.94 253 THR A C 1
ATOM 1929 O O . THR A 1 253 ? -45.312 -29.203 -3.611 1 73.94 253 THR A O 1
ATOM 1932 N N . THR A 1 254 ? -43.719 -28.844 -2.09 1 79.31 254 THR A N 1
ATOM 1933 C CA . THR A 1 254 ? -43.531 -27.469 -2.57 1 79.31 254 THR A CA 1
ATOM 1934 C C . THR A 1 254 ? -42.188 -27.312 -3.285 1 79.31 254 THR A C 1
ATOM 1936 O O . THR A 1 254 ? -41.188 -27.828 -2.826 1 79.31 254 THR A O 1
ATOM 1939 N N . GLU A 1 255 ? -42.312 -26.734 -4.5 1 84.88 255 GLU A N 1
ATOM 1940 C CA . GLU A 1 255 ? -41.094 -26.375 -5.223 1 84.88 255 GLU A CA 1
ATOM 1941 C C . GLU A 1 255 ? -40.438 -25.141 -4.629 1 84.88 255 GLU A C 1
ATOM 1943 O O . GLU A 1 255 ? -41 -24.047 -4.707 1 84.88 255 GLU A O 1
ATOM 1948 N N . CYS A 1 256 ? -39.312 -25.375 -4.086 1 89.31 256 CYS A N 1
ATOM 1949 C CA . CYS A 1 256 ? -38.656 -24.266 -3.396 1 89.31 256 CYS A CA 1
ATOM 1950 C C . CYS A 1 256 ? -37.281 -23.984 -3.998 1 89.31 256 CYS A C 1
ATOM 1952 O O . CYS A 1 256 ? -36.688 -24.859 -4.629 1 89.31 256 CYS A O 1
ATOM 1954 N N . LEU A 1 257 ? -36.875 -22.766 -3.955 1 93.12 257 LEU A N 1
ATOM 1955 C CA . LEU A 1 257 ? -35.5 -22.359 -4.258 1 93.12 257 LEU A CA 1
ATOM 1956 C C . LEU A 1 257 ? -34.75 -21.938 -2.99 1 93.12 257 LEU A C 1
ATOM 1958 O O . LEU A 1 257 ? -35.219 -21.062 -2.262 1 93.12 257 LEU A O 1
ATOM 1962 N N . ILE A 1 258 ? -33.656 -22.594 -2.703 1 93.38 258 ILE A N 1
ATOM 1963 C CA . ILE A 1 258 ? -32.875 -22.297 -1.517 1 93.38 258 ILE A CA 1
ATOM 1964 C C . ILE A 1 258 ? -31.484 -21.844 -1.933 1 93.38 258 ILE A C 1
ATOM 1966 O O . ILE A 1 258 ? -30.828 -22.5 -2.742 1 93.38 258 ILE A O 1
ATOM 1970 N N . VAL A 1 259 ? -31.047 -20.75 -1.499 1 95.38 259 VAL A N 1
ATOM 1971 C CA . VAL A 1 259 ? -29.688 -20.25 -1.72 1 95.38 259 VAL A CA 1
ATOM 1972 C C . VAL A 1 259 ? -28.922 -20.281 -0.405 1 95.38 259 VAL A C 1
ATOM 1974 O O . VAL A 1 259 ? -29.359 -19.703 0.592 1 95.38 259 VAL A O 1
ATOM 1977 N N . ILE A 1 260 ? -27.859 -20.953 -0.336 1 95.12 260 ILE A N 1
ATOM 1978 C CA . ILE A 1 260 ? -26.984 -21 0.829 1 95.12 260 ILE A CA 1
ATOM 1979 C C . ILE A 1 260 ? -25.656 -20.328 0.501 1 95.12 260 ILE A C 1
ATOM 1981 O O . ILE A 1 260 ? -24.812 -20.906 -0.191 1 95.12 260 ILE A O 1
ATOM 1985 N N . ASP A 1 261 ? -25.438 -19.234 1.056 1 92.38 261 ASP A N 1
ATOM 1986 C CA . ASP A 1 261 ? -24.219 -18.453 0.804 1 92.38 261 ASP A CA 1
ATOM 1987 C C . ASP A 1 261 ? -23.078 -18.891 1.714 1 92.38 261 ASP A C 1
ATOM 1989 O O . ASP A 1 261 ? -23.266 -19.016 2.926 1 92.38 261 ASP A O 1
ATOM 1993 N N . ASP A 1 262 ? -21.938 -19.188 1.195 1 90.19 262 ASP A N 1
ATOM 1994 C CA . ASP A 1 262 ? -20.719 -19.547 1.903 1 90.19 262 ASP A CA 1
ATOM 1995 C C . ASP A 1 262 ? -20.891 -20.844 2.686 1 90.19 262 ASP A C 1
ATOM 1997 O O . ASP A 1 262 ? -20.641 -20.875 3.895 1 90.19 262 ASP A O 1
ATOM 2001 N N . ILE A 1 263 ? -21.203 -21.859 2 1 93 263 ILE A N 1
ATOM 2002 C CA . ILE A 1 263 ? -21.531 -23.141 2.596 1 93 263 ILE A CA 1
ATOM 2003 C C . ILE A 1 263 ? -20.25 -23.906 2.918 1 93 263 ILE A C 1
ATOM 2005 O O . ILE A 1 263 ? -19.219 -23.719 2.271 1 93 263 ILE A O 1
ATOM 2009 N N . ASN A 1 264 ? -20.266 -24.75 3.992 1 88.62 264 ASN A N 1
ATOM 2010 C CA . ASN A 1 264 ? -19.203 -25.688 4.297 1 88.62 264 ASN A CA 1
ATOM 2011 C C . ASN A 1 264 ? -19.672 -27.125 4.191 1 88.62 264 ASN A C 1
ATOM 2013 O O . ASN A 1 264 ? -20.828 -27.391 3.852 1 88.62 264 ASN A O 1
ATOM 2017 N N . LYS A 1 265 ? -18.797 -28.031 4.312 1 88.31 265 LYS A N 1
ATOM 2018 C CA . LYS A 1 265 ? -19.109 -29.438 4.121 1 88.31 265 LYS A CA 1
ATOM 2019 C C . LYS A 1 265 ? -20.125 -29.922 5.145 1 88.31 265 LYS A C 1
ATOM 2021 O O . LYS A 1 265 ? -21.016 -30.719 4.816 1 88.31 265 LYS A O 1
ATOM 2026 N N . GLN A 1 266 ? -20.062 -29.438 6.316 1 86.25 266 GLN A N 1
ATOM 2027 C CA . GLN A 1 266 ? -20.984 -29.844 7.371 1 86.25 266 GLN A CA 1
ATOM 2028 C C . GLN A 1 266 ? -22.406 -29.375 7.078 1 86.25 266 GLN A C 1
ATOM 2030 O O . GLN A 1 266 ? -23.375 -30.094 7.297 1 86.25 266 GLN A O 1
ATOM 2035 N N . HIS A 1 267 ? -22.469 -28.156 6.66 1 90.38 267 HIS A N 1
ATOM 2036 C CA . HIS A 1 267 ? -23.75 -27.609 6.27 1 90.38 267 HIS A CA 1
ATOM 2037 C C . HIS A 1 267 ? -24.406 -28.453 5.172 1 90.38 267 HIS A C 1
ATOM 2039 O O . HIS A 1 267 ? -25.594 -28.75 5.242 1 90.38 267 HIS A O 1
ATOM 2045 N N . TRP A 1 268 ? -23.578 -28.828 4.191 1 90.69 268 TRP A N 1
ATOM 2046 C CA . TRP A 1 268 ? -24.109 -29.562 3.043 1 90.69 268 TRP A CA 1
ATOM 2047 C C . TRP A 1 268 ? -24.609 -30.938 3.455 1 90.69 268 TRP A C 1
ATOM 2049 O O . TRP A 1 268 ? -25.656 -31.391 2.984 1 90.69 268 TRP A O 1
ATOM 2059 N N . ASP A 1 269 ? -23.875 -31.562 4.297 1 88.06 269 ASP A N 1
ATOM 2060 C CA . ASP A 1 269 ? -24.281 -32.875 4.773 1 88.06 269 ASP A CA 1
ATOM 2061 C C . ASP A 1 269 ? -25.641 -32.812 5.48 1 88.06 269 ASP A C 1
ATOM 2063 O O . ASP A 1 269 ? -26.469 -33.688 5.336 1 88.06 269 ASP A O 1
ATOM 2067 N N . ALA A 1 270 ? -25.812 -31.75 6.199 1 86.69 270 ALA A N 1
ATOM 2068 C CA . ALA A 1 270 ? -27.094 -31.562 6.898 1 86.69 270 ALA A CA 1
ATOM 2069 C C . ALA A 1 270 ? -28.219 -31.25 5.918 1 86.69 270 ALA A C 1
ATOM 2071 O O . ALA A 1 270 ? -29.328 -31.75 6.062 1 86.69 270 ALA A O 1
ATOM 2072 N N . VAL A 1 271 ? -28 -30.453 4.926 1 88.06 271 VAL A N 1
ATOM 2073 C CA . VAL A 1 271 ? -29 -30.031 3.953 1 88.06 271 VAL A CA 1
ATOM 2074 C C . VAL A 1 271 ? -29.375 -31.219 3.057 1 88.06 271 VAL A C 1
ATOM 2076 O O . VAL A 1 271 ? -30.547 -31.422 2.742 1 88.06 271 VAL A O 1
ATOM 2079 N N . LYS A 1 272 ? -28.359 -31.969 2.635 1 84.75 272 LYS A N 1
ATOM 2080 C CA . LYS A 1 272 ? -28.562 -33.125 1.752 1 84.75 272 LYS A CA 1
ATOM 2081 C C . LYS A 1 272 ? -29.453 -34.156 2.414 1 84.75 272 LYS A C 1
ATOM 2083 O O . LYS A 1 272 ? -30.234 -34.844 1.739 1 84.75 272 LYS A O 1
ATOM 2088 N N . ALA A 1 273 ? -29.359 -34.188 3.689 1 82.31 273 ALA A N 1
ATOM 2089 C CA . ALA A 1 273 ? -30.094 -35.188 4.438 1 82.31 273 ALA A CA 1
ATOM 2090 C C . ALA A 1 273 ? -31.578 -34.906 4.484 1 82.31 273 ALA A C 1
ATOM 2092 O O . ALA A 1 273 ? -32.406 -35.812 4.637 1 82.31 273 ALA A O 1
ATOM 2093 N N . ILE A 1 274 ? -31.938 -33.719 4.332 1 78.19 274 ILE A N 1
ATOM 2094 C CA . ILE A 1 274 ? -33.344 -33.312 4.484 1 78.19 274 ILE A CA 1
ATOM 2095 C C . ILE A 1 274 ? -34.062 -33.5 3.154 1 78.19 274 ILE A C 1
ATOM 2097 O O . ILE A 1 274 ? -35.281 -33.656 3.123 1 78.19 274 ILE A O 1
ATOM 2101 N N . PHE A 1 275 ? -33.406 -33.406 2.082 1 79.25 275 PHE A N 1
ATOM 2102 C CA . PHE A 1 275 ? -34.062 -33.469 0.785 1 79.25 275 PHE A CA 1
ATOM 2103 C C . PHE A 1 275 ? -34.125 -34.906 0.26 1 79.25 275 PHE A C 1
ATOM 2105 O O . PHE A 1 275 ? -33.188 -35.656 0.447 1 79.25 275 PHE A O 1
ATOM 2112 N N . HIS A 1 276 ? -35.312 -35.062 -0.277 1 71.31 276 HIS A N 1
ATOM 2113 C CA . HIS A 1 276 ? -35.5 -36.344 -0.946 1 71.31 276 HIS A CA 1
ATOM 2114 C C . HIS A 1 276 ? -34.875 -36.344 -2.346 1 71.31 276 HIS A C 1
ATOM 2116 O O . HIS A 1 276 ? -34.719 -35.25 -2.941 1 71.31 276 HIS A O 1
ATOM 2122 N N . ARG A 1 277 ? -34.531 -37.438 -2.867 1 65.5 277 ARG A N 1
ATOM 2123 C CA . ARG A 1 277 ? -33.844 -37.562 -4.164 1 65.5 277 ARG A CA 1
ATOM 2124 C C . ARG A 1 277 ? -34.75 -37.062 -5.289 1 65.5 277 ARG A C 1
ATOM 2126 O O . ARG A 1 277 ? -34.281 -36.375 -6.215 1 65.5 277 ARG A O 1
ATOM 2133 N N . GLU A 1 278 ? -36.062 -37.312 -5.16 1 75.06 278 GLU A N 1
ATOM 2134 C CA . GLU A 1 278 ? -36.969 -36.875 -6.234 1 75.06 278 GLU A CA 1
ATOM 2135 C C . GLU A 1 278 ? -37.719 -35.625 -5.867 1 75.06 278 GLU A C 1
ATOM 2137 O O . GLU A 1 278 ? -38.688 -35.656 -5.113 1 75.06 278 GLU A O 1
ATOM 2142 N N . THR A 1 279 ? -37.125 -34.5 -6.066 1 80.31 279 THR A N 1
ATOM 2143 C CA . THR A 1 279 ? -37.75 -33.188 -5.812 1 80.31 279 THR A CA 1
ATOM 2144 C C . THR A 1 279 ? -37.5 -32.25 -6.973 1 80.31 279 THR A C 1
ATOM 2146 O O . THR A 1 279 ? -36.531 -32.406 -7.707 1 80.31 279 THR A O 1
ATOM 2149 N N . ARG A 1 280 ? -38.438 -31.328 -7.195 1 81.81 280 ARG A N 1
ATOM 2150 C CA . ARG A 1 280 ? -38.281 -30.297 -8.227 1 81.81 280 ARG A CA 1
ATOM 2151 C C . ARG A 1 280 ? -37.656 -29.031 -7.645 1 81.81 280 ARG A C 1
ATOM 2153 O O . ARG A 1 280 ? -37.562 -28.016 -8.336 1 81.81 280 ARG A O 1
ATOM 2160 N N . SER A 1 281 ? -37.312 -29.141 -6.359 1 87.62 281 SER A N 1
ATOM 2161 C CA . SER A 1 281 ? -36.688 -28.016 -5.703 1 87.62 281 SER A CA 1
ATOM 2162 C C . SER A 1 281 ? -35.25 -27.828 -6.199 1 87.62 281 SER A C 1
ATOM 2164 O O . SER A 1 281 ? -34.656 -28.734 -6.77 1 87.62 281 SER A O 1
ATOM 2166 N N . ARG A 1 282 ? -34.781 -26.609 -6.18 1 91.38 282 ARG A N 1
ATOM 2167 C CA . ARG A 1 282 ? -33.438 -26.266 -6.605 1 91.38 282 ARG A CA 1
ATOM 2168 C C . ARG A 1 282 ? -32.656 -25.594 -5.48 1 91.38 282 ARG A C 1
ATOM 2170 O O . ARG A 1 282 ? -33.219 -24.906 -4.641 1 91.38 282 ARG A O 1
ATOM 2177 N N . ILE A 1 283 ? -31.312 -25.812 -5.473 1 92.81 283 ILE A N 1
ATOM 2178 C CA . ILE A 1 283 ? -30.453 -25.203 -4.465 1 92.81 283 ILE A CA 1
ATOM 2179 C C . ILE A 1 283 ? -29.281 -24.5 -5.145 1 92.81 283 ILE A C 1
ATOM 2181 O O . ILE A 1 283 ? -28.688 -25.031 -6.086 1 92.81 283 ILE A O 1
ATOM 2185 N N . ILE A 1 284 ? -28.984 -23.328 -4.797 1 95.56 284 ILE A N 1
ATOM 2186 C CA . ILE A 1 284 ? -27.797 -22.609 -5.211 1 95.56 284 ILE A CA 1
ATOM 2187 C C . ILE A 1 284 ? -26.859 -22.422 -4.012 1 95.56 284 ILE A C 1
ATOM 2189 O O . ILE A 1 284 ? -27.297 -21.969 -2.947 1 95.56 284 ILE A O 1
ATOM 2193 N N . VAL A 1 285 ? -25.672 -22.844 -4.168 1 96.12 285 VAL A N 1
ATOM 2194 C CA . VAL A 1 285 ? -24.719 -22.672 -3.072 1 96.12 285 VAL A CA 1
ATOM 2195 C C . VAL A 1 285 ? -23.516 -21.875 -3.547 1 96.12 285 VAL A C 1
ATOM 2197 O O . VAL A 1 285 ? -23.172 -21.891 -4.73 1 96.12 285 VAL A O 1
ATOM 2200 N N . THR A 1 286 ? -22.938 -21.031 -2.729 1 95.62 286 THR A N 1
ATOM 2201 C CA . THR A 1 286 ? -21.688 -20.344 -2.998 1 95.62 286 THR A CA 1
ATOM 2202 C C . THR A 1 286 ? -20.594 -20.797 -2.027 1 95.62 286 THR A C 1
ATOM 2204 O O . THR A 1 286 ? -20.875 -21.062 -0.857 1 95.62 286 THR A O 1
ATOM 2207 N N . THR A 1 287 ? -19.438 -21.047 -2.475 1 94.12 287 THR A N 1
ATOM 2208 C CA . THR A 1 287 ? -18.328 -21.469 -1.625 1 94.12 287 THR A CA 1
ATOM 2209 C C . THR A 1 287 ? -17 -21.109 -2.258 1 94.12 287 THR A C 1
ATOM 2211 O O . THR A 1 287 ? -16.922 -20.859 -3.463 1 94.12 287 THR A O 1
ATOM 2214 N N . ALA A 1 288 ? -16 -21.047 -1.42 1 91.19 288 ALA A N 1
ATOM 2215 C CA . ALA A 1 288 ? -14.648 -20.797 -1.91 1 91.19 288 ALA A CA 1
ATOM 2216 C C . ALA A 1 288 ? -13.906 -22.109 -2.148 1 91.19 288 ALA A C 1
ATOM 2218 O O . ALA A 1 288 ? -12.867 -22.141 -2.805 1 91.19 288 ALA A O 1
ATOM 2219 N N . LEU A 1 289 ? -14.469 -23.25 -1.708 1 91.75 289 LEU A N 1
ATOM 2220 C CA . LEU A 1 289 ? -13.797 -24.547 -1.777 1 91.75 289 LEU A CA 1
ATOM 2221 C C . LEU A 1 289 ? -14.305 -25.359 -2.969 1 91.75 289 LEU A C 1
ATOM 2223 O O . LEU A 1 289 ? -15.492 -25.672 -3.049 1 91.75 289 LEU A O 1
ATOM 2227 N N . GLN A 1 290 ? -13.398 -25.719 -3.795 1 90.69 290 GLN A N 1
ATOM 2228 C CA . GLN A 1 290 ? -13.742 -26.516 -4.977 1 90.69 290 GLN A CA 1
ATOM 2229 C C . GLN A 1 290 ? -14.266 -27.891 -4.582 1 90.69 290 GLN A C 1
ATOM 2231 O O . GLN A 1 290 ? -15.195 -28.406 -5.203 1 90.69 290 GLN A O 1
ATOM 2236 N N . SER A 1 291 ? -13.672 -28.484 -3.574 1 90.62 291 SER A N 1
ATOM 2237 C CA . SER A 1 291 ? -14.078 -29.812 -3.133 1 90.62 291 SER A CA 1
ATOM 2238 C C . SER A 1 291 ? -15.516 -29.812 -2.623 1 90.62 291 SER A C 1
ATOM 2240 O O . SER A 1 291 ? -16.266 -30.75 -2.881 1 90.62 291 SER A O 1
ATOM 2242 N N . VAL A 1 292 ? -15.875 -28.766 -1.923 1 92.31 292 VAL A N 1
ATOM 2243 C CA . VAL A 1 292 ? -17.234 -28.656 -1.405 1 92.31 292 VAL A CA 1
ATOM 2244 C C . VAL A 1 292 ? -18.203 -28.438 -2.561 1 92.31 292 VAL A C 1
ATOM 2246 O O . VAL A 1 292 ? -19.297 -29 -2.574 1 92.31 292 VAL A O 1
ATOM 2249 N N . ALA A 1 293 ? -17.812 -27.625 -3.521 1 93.38 293 ALA A N 1
ATOM 2250 C CA . ALA A 1 293 ? -18.656 -27.406 -4.695 1 93.38 293 ALA A CA 1
ATOM 2251 C C . ALA A 1 293 ? -18.906 -28.703 -5.445 1 93.38 293 ALA A C 1
ATOM 2253 O O . ALA A 1 293 ? -20.016 -28.984 -5.879 1 93.38 293 ALA A O 1
ATOM 2254 N N . ASN A 1 294 ? -17.812 -29.5 -5.59 1 89 294 ASN A N 1
ATOM 2255 C CA . ASN A 1 294 ? -17.953 -30.781 -6.262 1 89 294 ASN A CA 1
ATOM 2256 C C . ASN A 1 294 ? -18.875 -31.719 -5.5 1 89 294 ASN A C 1
ATOM 2258 O O . ASN A 1 294 ? -19.672 -32.438 -6.102 1 89 294 ASN A O 1
ATOM 2262 N N . ALA A 1 295 ? -18.766 -31.672 -4.215 1 90 295 ALA A N 1
ATOM 2263 C CA . ALA A 1 295 ? -19.594 -32.531 -3.383 1 90 295 ALA A CA 1
ATOM 2264 C C . ALA A 1 295 ? -21.062 -32.125 -3.488 1 90 295 ALA A C 1
ATOM 2266 O O . ALA A 1 295 ? -21.953 -32.969 -3.547 1 90 295 ALA A O 1
ATOM 2267 N N . CYS A 1 296 ? -21.312 -30.891 -3.467 1 90.5 296 CYS A N 1
ATOM 2268 C CA . CYS A 1 296 ? -22.672 -30.375 -3.518 1 90.5 296 CYS A CA 1
ATOM 2269 C C . CYS A 1 296 ? -23.328 -30.688 -4.863 1 90.5 296 CYS A C 1
ATOM 2271 O O . CYS A 1 296 ? -24.516 -31.016 -4.922 1 90.5 296 CYS A O 1
ATOM 2273 N N . SER A 1 297 ? -22.578 -30.578 -5.871 1 86.38 297 SER A N 1
ATOM 2274 C CA . SER A 1 297 ? -23.141 -30.719 -7.215 1 86.38 297 SER A CA 1
ATOM 2275 C C . SER A 1 297 ? -22.812 -32.062 -7.812 1 86.38 297 SER A C 1
ATOM 2277 O O . SER A 1 297 ? -22.766 -32.219 -9.039 1 86.38 297 SER A O 1
ATOM 2279 N N . SER A 1 298 ? -22.562 -32.906 -6.77 1 79.69 298 SER A N 1
ATOM 2280 C CA . SER A 1 298 ? -22.312 -34.281 -7.227 1 79.69 298 SER A CA 1
ATOM 2281 C C . SER A 1 298 ? -23.562 -34.875 -7.875 1 79.69 298 SER A C 1
ATOM 2283 O O . SER A 1 298 ? -24.688 -34.625 -7.441 1 79.69 298 SER A O 1
ATOM 2285 N N . GLY A 1 299 ? -23.516 -35.344 -9.195 1 70 299 GLY A N 1
ATOM 2286 C CA . GLY A 1 299 ? -24.625 -35.938 -9.922 1 70 299 GLY A CA 1
ATOM 2287 C C . GLY A 1 299 ? -25.141 -35.062 -11.039 1 70 299 GLY A C 1
ATOM 2288 O O . GLY A 1 299 ? -24.422 -34.75 -12 1 70 299 GLY A O 1
ATOM 2289 N N . ASP A 1 300 ? -26.438 -34.5 -10.68 1 70 300 ASP A N 1
ATOM 2290 C CA . ASP A 1 300 ? -27.062 -33.719 -11.727 1 70 300 ASP A CA 1
ATOM 2291 C C . ASP A 1 300 ? -26.844 -32.219 -11.5 1 70 300 ASP A C 1
ATOM 2293 O O . ASP A 1 300 ? -27.516 -31.391 -12.133 1 70 300 ASP A O 1
ATOM 2297 N N . GLY A 1 301 ? -26 -31.969 -10.562 1 80.12 301 GLY A N 1
ATOM 2298 C CA . GLY A 1 301 ? -25.734 -30.562 -10.289 1 80.12 301 GLY A CA 1
ATOM 2299 C C . GLY A 1 301 ? -24.688 -29.969 -11.203 1 80.12 301 GLY A C 1
ATOM 2300 O O . GLY A 1 301 ? -24.203 -30.625 -12.125 1 80.12 301 GLY A O 1
ATOM 2301 N N . TYR A 1 302 ? -24.531 -28.688 -11.141 1 84.25 302 TYR A N 1
ATOM 2302 C CA . TYR A 1 302 ? -23.578 -27.953 -11.977 1 84.25 302 TYR A CA 1
ATOM 2303 C C . TYR A 1 302 ? -22.656 -27.109 -11.117 1 84.25 302 TYR A C 1
ATOM 2305 O O . TYR A 1 302 ? -23.094 -26.453 -10.164 1 84.25 302 TYR A O 1
ATOM 2313 N N . VAL A 1 303 ? -21.359 -27.188 -11.469 1 88.5 303 VAL A N 1
ATOM 2314 C CA . VAL A 1 303 ? -20.391 -26.359 -10.781 1 88.5 303 VAL A CA 1
ATOM 2315 C C . VAL A 1 303 ? -20.016 -25.172 -11.664 1 88.5 303 VAL A C 1
ATOM 2317 O O . VAL A 1 303 ? -19.469 -25.344 -12.758 1 88.5 303 VAL A O 1
ATOM 2320 N N . TYR A 1 304 ? -20.359 -24.062 -11.281 1 89.56 304 TYR A N 1
ATOM 2321 C CA . TYR A 1 304 ? -20 -22.828 -11.984 1 89.56 304 TYR A CA 1
ATOM 2322 C C . TYR A 1 304 ? -18.766 -22.188 -11.375 1 89.56 304 TYR A C 1
ATOM 2324 O O . TYR A 1 304 ? -18.828 -21.641 -10.266 1 89.56 304 TYR A O 1
ATOM 2332 N N . LYS A 1 305 ? -17.703 -22.156 -12.086 1 87.44 305 LYS A N 1
ATOM 2333 C CA . LYS A 1 305 ? -16.469 -21.547 -11.594 1 87.44 305 LYS A CA 1
ATOM 2334 C C . LYS A 1 305 ? -16.406 -20.062 -11.961 1 87.44 305 LYS A C 1
ATOM 2336 O O . LYS A 1 305 ? -16.5 -19.703 -13.133 1 87.44 305 LYS A O 1
ATOM 2341 N N . MET A 1 306 ? -16.172 -19.234 -10.961 1 90.56 306 MET A N 1
ATOM 2342 C CA . MET A 1 306 ? -16.109 -17.781 -11.164 1 90.56 306 MET A CA 1
ATOM 2343 C C . MET A 1 306 ? -14.859 -17.406 -11.938 1 90.56 306 MET A C 1
ATOM 2345 O O . MET A 1 306 ? -13.789 -17.969 -11.719 1 90.56 306 MET A O 1
ATOM 2349 N N . SER A 1 307 ? -15.062 -16.5 -12.82 1 83.56 307 SER A N 1
ATOM 2350 C CA . SER A 1 307 ? -13.914 -15.898 -13.5 1 83.56 307 SER A CA 1
ATOM 2351 C C . SER A 1 307 ? -13.68 -14.477 -13.016 1 83.56 307 SER A C 1
ATOM 2353 O O . SER A 1 307 ? -14.602 -13.812 -12.531 1 83.56 307 SER A O 1
ATOM 2355 N N . VAL A 1 308 ? -12.469 -14.023 -13.133 1 87.5 308 VAL A N 1
ATOM 2356 C CA . VAL A 1 308 ? -12.156 -12.648 -12.773 1 87.5 308 VAL A CA 1
ATOM 2357 C C . VAL A 1 308 ? -12.648 -11.703 -13.867 1 87.5 308 VAL A C 1
ATOM 2359 O O . VAL A 1 308 ? -12.844 -12.117 -15.008 1 87.5 308 VAL A O 1
ATOM 2362 N N . LEU A 1 309 ? -12.922 -10.477 -13.445 1 89.12 309 LEU A N 1
ATOM 2363 C CA . LEU A 1 309 ? -13.328 -9.477 -14.43 1 89.12 309 LEU A CA 1
ATOM 2364 C C . LEU A 1 309 ? -12.18 -9.164 -15.383 1 89.12 309 LEU A C 1
ATOM 2366 O O . LEU A 1 309 ? -11.023 -9.102 -14.969 1 89.12 309 LEU A O 1
ATOM 2370 N N . ASP A 1 310 ? -12.492 -9.055 -16.594 1 86.88 310 ASP A N 1
ATOM 2371 C CA . ASP A 1 310 ? -11.469 -8.625 -17.547 1 86.88 310 ASP A CA 1
ATOM 2372 C C . ASP A 1 310 ? -11.07 -7.172 -17.297 1 86.88 310 ASP A C 1
ATOM 2374 O O . ASP A 1 310 ? -11.68 -6.48 -16.484 1 86.88 310 ASP A O 1
ATOM 2378 N N . ALA A 1 311 ? -10.055 -6.676 -17.969 1 86.19 311 ALA A N 1
ATOM 2379 C CA . ALA A 1 311 ? -9.508 -5.34 -17.75 1 86.19 311 ALA A CA 1
ATOM 2380 C C . ALA A 1 311 ? -10.531 -4.266 -18.109 1 86.19 311 ALA A C 1
ATOM 2382 O O . ALA A 1 311 ? -10.617 -3.236 -17.438 1 86.19 311 ALA A O 1
ATOM 2383 N N . HIS A 1 312 ? -11.297 -4.539 -19.141 1 87.12 312 HIS A N 1
ATOM 2384 C CA . HIS A 1 312 ? -12.281 -3.561 -19.594 1 87.12 312 HIS A CA 1
ATOM 2385 C C . HIS A 1 312 ? -13.406 -3.402 -18.578 1 87.12 312 HIS A C 1
ATOM 2387 O O . HIS A 1 312 ? -13.805 -2.281 -18.266 1 87.12 312 HIS A O 1
ATOM 2393 N N . LEU A 1 313 ? -13.891 -4.543 -18.141 1 90.44 313 LEU A N 1
ATOM 2394 C CA . LEU A 1 313 ? -14.969 -4.508 -17.156 1 90.44 313 LEU A CA 1
ATOM 2395 C C . LEU A 1 313 ? -14.469 -3.936 -15.828 1 90.44 313 LEU A C 1
ATOM 2397 O O . LEU A 1 313 ? -15.227 -3.266 -15.117 1 90.44 313 LEU A O 1
ATOM 2401 N N . SER A 1 314 ? -13.219 -4.242 -15.508 1 91.81 314 SER A N 1
ATOM 2402 C CA . SER A 1 314 ? -12.633 -3.693 -14.289 1 91.81 314 SER A CA 1
ATOM 2403 C C . SER A 1 314 ? -12.562 -2.172 -14.352 1 91.81 314 SER A C 1
ATOM 2405 O O . SER A 1 314 ? -12.883 -1.492 -13.367 1 91.81 314 SER A O 1
ATOM 2407 N N . LYS A 1 315 ? -12.164 -1.624 -15.484 1 90 315 LYS A N 1
ATOM 2408 C CA . LYS A 1 315 ? -12.109 -0.178 -15.68 1 90 315 LYS A CA 1
ATOM 2409 C C . LYS A 1 315 ? -13.5 0.438 -15.625 1 90 315 LYS A C 1
ATOM 2411 O O . LYS A 1 315 ? -13.688 1.518 -15.062 1 90 315 LYS A O 1
ATOM 2416 N N . ALA A 1 316 ? -14.438 -0.263 -16.219 1 90.19 316 ALA A N 1
ATOM 2417 C CA . ALA A 1 316 ? -15.812 0.22 -16.219 1 90.19 316 ALA A CA 1
ATOM 2418 C C . ALA A 1 316 ? -16.359 0.31 -14.797 1 90.19 316 ALA A C 1
ATOM 2420 O O . ALA A 1 316 ? -17.109 1.238 -14.469 1 90.19 316 ALA A O 1
ATOM 2421 N N . LEU A 1 317 ? -16.031 -0.644 -13.992 1 90.69 317 LEU A N 1
ATOM 2422 C CA . LEU A 1 317 ? -16.484 -0.632 -12.602 1 90.69 317 LEU A CA 1
ATOM 2423 C C . LEU A 1 317 ? -15.883 0.552 -11.844 1 90.69 317 LEU A C 1
ATOM 2425 O O . LEU A 1 317 ? -16.578 1.226 -11.086 1 90.69 317 LEU A O 1
ATOM 2429 N N . LEU A 1 318 ? -14.609 0.875 -12.055 1 88.56 318 LEU A N 1
ATOM 2430 C CA . LEU A 1 318 ? -13.953 2.002 -11.406 1 88.56 318 LEU A CA 1
ATOM 2431 C C . LEU A 1 318 ? -14.539 3.324 -11.883 1 88.56 318 LEU A C 1
ATOM 2433 O O . LEU A 1 318 ? -14.719 4.254 -11.086 1 88.56 318 LEU A O 1
ATOM 2437 N N . MET A 1 319 ? -14.812 3.365 -13.18 1 86.81 319 MET A N 1
ATOM 2438 C CA . MET A 1 319 ? -15.391 4.574 -13.758 1 86.81 319 MET A CA 1
ATOM 2439 C C . MET A 1 319 ? -16.781 4.852 -13.172 1 86.81 319 MET A C 1
ATOM 2441 O O . MET A 1 319 ? -17.109 6.004 -12.898 1 86.81 319 MET A O 1
ATOM 2445 N N . LYS A 1 320 ? -17.438 3.842 -12.969 1 84.56 320 LYS A N 1
ATOM 2446 C CA . LYS A 1 320 ? -18.797 3.971 -12.453 1 84.56 320 LYS A CA 1
ATOM 2447 C C . LYS A 1 320 ? -18.797 4.395 -10.984 1 84.56 320 LYS A C 1
ATOM 2449 O O . LYS A 1 320 ? -19.672 5.133 -10.547 1 84.56 320 LYS A O 1
ATOM 2454 N N . LYS A 1 321 ? -17.797 4.031 -10.266 1 84.88 321 LYS A N 1
ATOM 2455 C CA . LYS A 1 321 ? -17.797 4.227 -8.82 1 84.88 321 LYS A CA 1
ATOM 2456 C C . LYS A 1 321 ? -17.047 5.492 -8.43 1 84.88 321 LYS A C 1
ATOM 2458 O O . LYS A 1 321 ? -17.359 6.125 -7.418 1 84.88 321 LYS A O 1
ATOM 2463 N N . VAL A 1 322 ? -15.977 5.902 -9.141 1 82.38 322 VAL A N 1
ATOM 2464 C CA . VAL A 1 322 ? -15.164 7.02 -8.672 1 82.38 322 VAL A CA 1
ATOM 2465 C C . VAL A 1 322 ? -15.023 8.055 -9.789 1 82.38 322 VAL A C 1
ATOM 2467 O O . VAL A 1 322 ? -15.016 9.258 -9.523 1 82.38 322 VAL A O 1
ATOM 2470 N N . PHE A 1 323 ? -14.914 7.648 -11.008 1 76.06 323 PHE A N 1
ATOM 2471 C CA . PHE A 1 323 ? -14.594 8.578 -12.086 1 76.06 323 PHE A CA 1
ATOM 2472 C C . PHE A 1 323 ? -15.844 8.914 -12.898 1 76.06 323 PHE A C 1
ATOM 2474 O O . PHE A 1 323 ? -15.812 8.914 -14.133 1 76.06 323 PHE A O 1
ATOM 2481 N N . PHE A 1 324 ? -16.875 9.141 -12.188 1 74.12 324 PHE A N 1
ATOM 2482 C CA . PHE A 1 324 ? -18.156 9.367 -12.867 1 74.12 324 PHE A CA 1
ATOM 2483 C C . PHE A 1 324 ? -18.125 10.664 -13.664 1 74.12 324 PHE A C 1
ATOM 2485 O O . PHE A 1 324 ? -18.906 10.844 -14.594 1 74.12 324 PHE A O 1
ATOM 2492 N N . ARG A 1 325 ? -17.141 11.641 -13.352 1 71.81 325 ARG A N 1
ATOM 2493 C CA . ARG A 1 325 ? -17.031 12.898 -14.094 1 71.81 325 ARG A CA 1
AT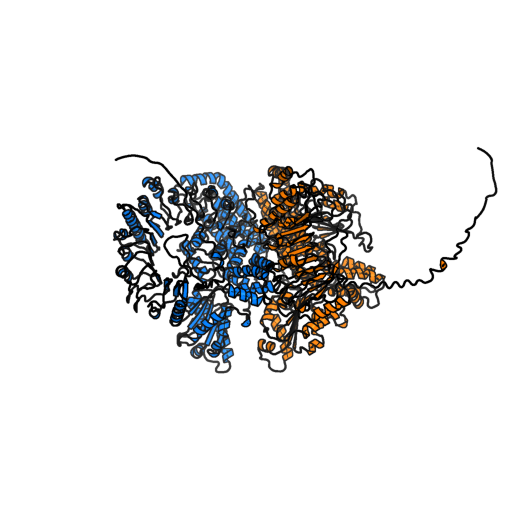OM 2494 C C . ARG A 1 325 ? -16.109 12.727 -15.305 1 71.81 325 ARG A C 1
ATOM 2496 O O . ARG A 1 325 ? -15.867 13.688 -16.047 1 71.81 325 ARG A O 1
ATOM 2503 N N . GLY A 1 326 ? -15.68 11.625 -15.484 1 77.75 326 GLY A N 1
ATOM 2504 C CA . GLY A 1 326 ? -14.773 11.352 -16.594 1 77.75 326 GLY A CA 1
ATOM 2505 C C . GLY A 1 326 ? -13.359 11.062 -16.141 1 77.75 326 GLY A C 1
ATOM 2506 O O . GLY A 1 326 ? -12.969 11.391 -15.023 1 77.75 326 GLY A O 1
ATOM 2507 N N . CYS A 1 327 ? -12.68 10.398 -17 1 82.19 327 CYS A N 1
ATOM 2508 C CA . CYS A 1 327 ? -11.305 10.016 -16.703 1 82.19 327 CYS A CA 1
ATOM 2509 C C . CYS A 1 327 ? -10.328 10.719 -17.641 1 82.19 327 CYS A C 1
ATOM 2511 O O . CYS A 1 327 ? -10.273 10.406 -18.828 1 82.19 327 CYS A O 1
ATOM 2513 N N . SER A 1 328 ? -9.648 11.789 -17.109 1 87.12 328 SER A N 1
ATOM 2514 C CA . SER A 1 328 ? -8.617 12.453 -17.891 1 87.12 328 SER A CA 1
ATOM 2515 C C . SER A 1 328 ? -7.5 11.484 -18.281 1 87.12 328 SER A C 1
ATOM 2517 O O . SER A 1 328 ? -7.348 10.43 -17.656 1 87.12 328 SER A O 1
ATOM 2519 N N . PRO A 1 329 ? -6.809 11.797 -19.344 1 85.5 329 PRO A N 1
ATOM 2520 C CA . PRO A 1 329 ? -5.699 10.922 -19.719 1 85.5 329 PRO A CA 1
ATOM 2521 C C . PRO A 1 329 ? -4.691 10.711 -18.594 1 85.5 329 PRO A C 1
ATOM 2523 O O . PRO A 1 329 ? -4.145 9.617 -18.453 1 85.5 329 PRO A O 1
ATOM 2526 N N . GLU A 1 330 ? -4.453 11.734 -17.844 1 86.31 330 GLU A N 1
ATOM 2527 C CA . GLU A 1 330 ? -3.533 11.602 -16.719 1 86.31 330 GLU A CA 1
ATOM 2528 C C . GLU A 1 330 ? -4.078 10.633 -15.672 1 86.31 330 GLU A C 1
ATOM 2530 O O . GLU A 1 330 ? -3.33 9.82 -15.117 1 86.31 330 GLU A O 1
ATOM 2535 N N . LEU A 1 331 ? -5.297 10.75 -15.43 1 87.56 331 LEU A N 1
ATOM 2536 C CA . LEU A 1 331 ? -5.961 9.875 -14.469 1 87.56 331 LEU A CA 1
ATOM 2537 C C . LEU A 1 331 ? -6.02 8.438 -14.984 1 87.56 331 LEU A C 1
ATOM 2539 O O . LEU A 1 331 ? -5.906 7.488 -14.211 1 87.56 331 LEU A O 1
ATOM 2543 N N . GLU A 1 332 ? -6.199 8.32 -16.266 1 86 332 GLU A N 1
ATOM 2544 C CA . GLU A 1 332 ? -6.254 6.996 -16.891 1 86 332 GLU A CA 1
ATOM 2545 C C . GLU A 1 332 ? -4.914 6.273 -16.766 1 86 332 GLU A C 1
ATOM 2547 O O . GLU A 1 332 ? -4.875 5.066 -16.5 1 86 332 GLU A O 1
ATOM 2552 N N . ARG A 1 333 ? -3.926 6.934 -16.875 1 81.56 333 ARG A N 1
ATOM 2553 C CA . ARG A 1 333 ? -2.592 6.363 -16.734 1 81.56 333 ARG A CA 1
ATOM 2554 C C . ARG A 1 333 ? -2.371 5.855 -15.305 1 81.56 333 ARG A C 1
ATOM 2556 O O . ARG A 1 333 ? -1.853 4.758 -15.109 1 81.56 333 ARG A O 1
ATOM 2563 N N . GLY A 1 334 ? -2.783 6.586 -14.375 1 81.06 334 GLY A N 1
ATOM 2564 C CA . GLY A 1 334 ? -2.613 6.207 -12.984 1 81.06 334 GLY A CA 1
ATOM 2565 C C . GLY A 1 334 ? -3.531 5.078 -12.555 1 81.06 334 GLY A C 1
ATOM 2566 O O . GLY A 1 334 ? -3.145 4.227 -11.75 1 81.06 334 GLY A O 1
ATOM 2567 N N . SER A 1 335 ? -4.738 5.004 -13.148 1 85.94 335 SER A N 1
ATOM 2568 C CA . SER A 1 335 ? -5.746 4.031 -12.734 1 85.94 335 SER A CA 1
ATOM 2569 C C . SER A 1 335 ? -5.477 2.662 -13.344 1 85.94 335 SER A C 1
ATOM 2571 O O . SER A 1 335 ? -5.98 1.648 -12.859 1 85.94 335 SER A O 1
ATOM 2573 N N . THR A 1 336 ? -4.715 2.648 -14.398 1 86.25 336 THR A N 1
ATOM 2574 C CA . THR A 1 336 ? -4.395 1.382 -15.047 1 86.25 336 THR A CA 1
ATOM 2575 C C . THR A 1 336 ? -3.6 0.479 -14.102 1 86.25 336 THR A C 1
ATOM 2577 O O . THR A 1 336 ? -3.807 -0.735 -14.078 1 86.25 336 THR A O 1
ATOM 2580 N N . ALA A 1 337 ? -2.758 1.083 -13.359 1 84.69 337 ALA A N 1
ATOM 2581 C CA . ALA A 1 337 ? -1.957 0.311 -12.414 1 84.69 337 ALA A CA 1
ATOM 2582 C C . ALA A 1 337 ? -2.834 -0.305 -11.328 1 84.69 337 ALA A C 1
ATOM 2584 O O . ALA A 1 337 ? -2.562 -1.412 -10.859 1 84.69 337 ALA A O 1
ATOM 2585 N N . ILE A 1 338 ? -3.852 0.378 -10.938 1 89.69 338 ILE A N 1
ATOM 2586 C CA . ILE A 1 338 ? -4.773 -0.107 -9.922 1 89.69 338 ILE A CA 1
ATOM 2587 C C . ILE A 1 338 ? -5.547 -1.312 -10.453 1 89.69 338 ILE A C 1
ATOM 2589 O O . ILE A 1 338 ? -5.734 -2.301 -9.742 1 89.69 338 ILE A O 1
ATOM 2593 N N . VAL A 1 339 ? -5.93 -1.247 -11.758 1 90.5 339 VAL A N 1
ATOM 2594 C CA . VAL A 1 339 ? -6.695 -2.314 -12.391 1 90.5 339 VAL A CA 1
ATOM 2595 C C . VAL A 1 339 ? -5.852 -3.586 -12.461 1 90.5 339 VAL A C 1
ATOM 2597 O O . VAL A 1 339 ? -6.34 -4.68 -12.172 1 90.5 339 VAL A O 1
ATOM 2600 N N . GLU A 1 340 ? -4.66 -3.447 -12.727 1 85.12 340 GLU A N 1
ATOM 2601 C CA . GLU A 1 340 ? -3.762 -4.594 -12.82 1 85.12 340 GLU A CA 1
ATOM 2602 C C . GLU A 1 340 ? -3.521 -5.219 -11.445 1 85.12 340 GLU A C 1
ATOM 2604 O O . GLU A 1 340 ? -3.518 -6.445 -11.305 1 85.12 340 GLU A O 1
ATOM 2609 N N . LYS A 1 341 ? -3.34 -4.422 -10.469 1 89.25 341 LYS A N 1
ATOM 2610 C CA . LYS A 1 341 ? -3.064 -4.91 -9.125 1 89.25 341 LYS A CA 1
ATOM 2611 C C . LYS A 1 341 ? -4.289 -5.594 -8.523 1 89.25 341 LYS A C 1
ATOM 2613 O O . LYS A 1 341 ? -4.164 -6.547 -7.758 1 89.25 341 LYS A O 1
ATOM 2618 N N . CYS A 1 342 ? -5.434 -5.059 -8.773 1 92.25 342 CYS A N 1
ATOM 2619 C CA . CYS A 1 342 ? -6.66 -5.664 -8.258 1 92.25 342 CYS A CA 1
ATOM 2620 C C . CYS A 1 342 ? -6.988 -6.949 -9.008 1 92.25 342 CYS A C 1
ATOM 2622 O O . CYS A 1 342 ? -7.727 -7.797 -8.508 1 92.25 342 CYS A O 1
ATOM 2624 N N . ASP A 1 343 ? -6.445 -7.141 -10.188 1 89.12 343 ASP A N 1
ATOM 2625 C CA . ASP A 1 343 ? -6.52 -8.367 -10.977 1 89.12 343 ASP A CA 1
ATOM 2626 C C . ASP A 1 343 ? -7.973 -8.781 -11.211 1 89.12 343 ASP A C 1
ATOM 2628 O O . ASP A 1 343 ? -8.328 -9.953 -11.055 1 89.12 343 ASP A O 1
ATOM 2632 N N . GLY A 1 344 ? -8.906 -7.867 -11.367 1 90.38 344 GLY A N 1
ATOM 2633 C CA . GLY A 1 344 ? -10.273 -8.125 -11.789 1 90.38 344 GLY A CA 1
ATOM 2634 C C . GLY A 1 344 ? -11.172 -8.578 -10.648 1 90.38 344 GLY A C 1
ATOM 2635 O O . GLY A 1 344 ? -12.25 -9.109 -10.883 1 90.38 344 GLY A O 1
ATOM 2636 N N . LEU A 1 345 ? -10.812 -8.477 -9.43 1 92.69 345 LEU A N 1
ATOM 2637 C CA . LEU A 1 345 ? -11.648 -8.828 -8.289 1 92.69 345 LEU A CA 1
ATOM 2638 C C . LEU A 1 345 ? -12.57 -7.668 -7.918 1 92.69 345 LEU A C 1
ATOM 2640 O O . LEU A 1 345 ? -12.102 -6.605 -7.504 1 92.69 345 LEU A O 1
ATOM 2644 N N . PRO A 1 346 ? -13.859 -7.816 -8.016 1 92.44 346 PRO A N 1
ATOM 2645 C CA . PRO A 1 346 ? -14.82 -6.727 -7.816 1 92.44 346 PRO A CA 1
ATOM 2646 C C . PRO A 1 346 ? -14.727 -6.105 -6.426 1 92.44 346 PRO A C 1
ATOM 2648 O O . PRO A 1 346 ? -14.781 -4.883 -6.285 1 92.44 346 PRO A O 1
ATOM 2651 N N . LEU A 1 347 ? -14.617 -6.906 -5.348 1 91.5 347 LEU A N 1
ATOM 2652 C CA . LEU A 1 347 ? -14.547 -6.371 -3.99 1 91.5 347 LEU A CA 1
ATOM 2653 C C . LEU A 1 347 ? -13.336 -5.465 -3.822 1 91.5 347 LEU A C 1
ATOM 2655 O O . LEU A 1 347 ? -13.414 -4.43 -3.156 1 91.5 347 LEU A O 1
ATOM 2659 N N . ALA A 1 348 ? -12.164 -5.918 -4.406 1 94.12 348 ALA A N 1
ATOM 2660 C CA . ALA A 1 348 ? -10.953 -5.102 -4.336 1 94.12 348 ALA A CA 1
ATOM 2661 C C . ALA A 1 348 ? -11.148 -3.775 -5.07 1 94.12 348 ALA A C 1
ATOM 2663 O O . ALA A 1 348 ? -10.789 -2.715 -4.555 1 94.12 348 ALA A O 1
ATOM 2664 N N . LEU A 1 349 ? -11.766 -3.828 -6.242 1 92.69 349 LEU A N 1
ATOM 2665 C CA . LEU A 1 349 ? -11.977 -2.641 -7.062 1 92.69 349 LEU A CA 1
ATOM 2666 C C . LEU A 1 349 ? -12.922 -1.666 -6.375 1 92.69 349 LEU A C 1
ATOM 2668 O O . LEU A 1 349 ? -12.68 -0.458 -6.359 1 92.69 349 LEU A O 1
ATOM 2672 N N . VAL A 1 350 ? -13.977 -2.133 -5.789 1 91.81 350 VAL A N 1
ATOM 2673 C CA . VAL A 1 350 ? -14.961 -1.298 -5.105 1 91.81 350 VAL A CA 1
ATOM 2674 C C . VAL A 1 350 ? -14.328 -0.662 -3.869 1 91.81 350 VAL A C 1
ATOM 2676 O O . VAL A 1 350 ? -14.594 0.501 -3.559 1 91.81 350 VAL A O 1
ATOM 2679 N N . SER A 1 351 ? -13.523 -1.443 -3.094 1 92.5 351 SER A N 1
ATOM 2680 C CA . SER A 1 351 ? -12.859 -0.917 -1.907 1 92.5 351 SER A CA 1
ATOM 2681 C C . SER A 1 351 ? -11.906 0.22 -2.268 1 92.5 351 SER A C 1
ATOM 2683 O O . SER A 1 351 ? -11.859 1.241 -1.578 1 92.5 351 SER A O 1
ATOM 2685 N N . VAL A 1 352 ? -11.125 0.038 -3.361 1 93.38 352 VAL A N 1
ATOM 2686 C CA . VAL A 1 352 ? -10.195 1.072 -3.803 1 93.38 352 VAL A CA 1
ATOM 2687 C C . VAL A 1 352 ? -10.969 2.309 -4.254 1 93.38 352 VAL A C 1
ATOM 2689 O O . VAL A 1 352 ? -10.562 3.439 -3.975 1 93.38 352 VAL A O 1
ATOM 2692 N N . ALA A 1 353 ? -12.062 2.062 -4.957 1 90.81 353 ALA A N 1
ATOM 2693 C CA . ALA A 1 353 ? -12.898 3.17 -5.418 1 90.81 353 ALA A CA 1
ATOM 2694 C C . ALA A 1 353 ? -13.414 3.994 -4.238 1 90.81 353 ALA A C 1
ATOM 2696 O O . ALA A 1 353 ? -13.398 5.227 -4.281 1 90.81 353 ALA A O 1
ATOM 2697 N N . LYS A 1 354 ? -13.883 3.311 -3.162 1 88.81 354 LYS A N 1
ATOM 2698 C CA . LYS A 1 354 ? -14.359 3.984 -1.959 1 88.81 354 LYS A CA 1
ATOM 2699 C C . LYS A 1 354 ? -13.266 4.836 -1.333 1 88.81 354 LYS A C 1
ATOM 2701 O O . LYS A 1 354 ? -13.516 5.949 -0.872 1 88.81 354 LYS A O 1
ATOM 2706 N N . PHE A 1 355 ? -12.078 4.363 -1.337 1 91.19 355 PHE A N 1
ATOM 2707 C CA . PHE A 1 355 ? -10.945 5.07 -0.757 1 91.19 355 PHE A CA 1
ATOM 2708 C C . PHE A 1 355 ? -10.609 6.316 -1.571 1 91.19 355 PHE A C 1
ATOM 2710 O O . PHE A 1 355 ? -10.336 7.379 -1.008 1 91.19 355 PHE A O 1
ATOM 2717 N N . LEU A 1 356 ? -10.617 6.184 -2.855 1 89.12 356 LEU A N 1
ATOM 2718 C CA . LEU A 1 356 ? -10.266 7.285 -3.742 1 89.12 356 LEU A CA 1
ATOM 2719 C C . LEU A 1 356 ? -11.297 8.398 -3.662 1 89.12 356 LEU A C 1
ATOM 2721 O O . LEU A 1 356 ? -10.992 9.562 -3.955 1 89.12 356 LEU A O 1
ATOM 2725 N N . LEU A 1 357 ? -12.531 8.07 -3.289 1 87.81 357 LEU A N 1
ATOM 2726 C CA . LEU A 1 357 ? -13.586 9.07 -3.172 1 87.81 357 LEU A CA 1
ATOM 2727 C C . LEU A 1 357 ? -13.289 10.047 -2.039 1 87.81 357 LEU A C 1
ATOM 2729 O O . LEU A 1 357 ? -13.867 11.141 -1.99 1 87.81 357 LEU A O 1
ATOM 2733 N N . GLY A 1 358 ? -12.438 9.594 -1.138 1 84.56 358 GLY A N 1
ATOM 2734 C CA . GLY A 1 358 ? -12.094 10.469 -0.032 1 84.56 358 GLY A CA 1
ATOM 2735 C C . GLY A 1 358 ? -11.227 11.641 -0.452 1 84.56 358 GLY A C 1
ATOM 2736 O O . GLY A 1 358 ? -11.133 12.641 0.271 1 84.56 358 GLY A O 1
ATOM 2737 N N . GLU A 1 359 ? -10.68 11.5 -1.61 1 80.69 359 GLU A N 1
ATOM 2738 C CA . GLU A 1 359 ? -9.859 12.586 -2.129 1 80.69 359 GLU A CA 1
ATOM 2739 C C . GLU A 1 359 ? -10.703 13.602 -2.898 1 80.69 359 GLU A C 1
ATOM 2741 O O . GLU A 1 359 ? -11.633 13.227 -3.611 1 80.69 359 GLU A O 1
ATOM 2746 N N . ASN A 1 360 ? -10.438 14.898 -2.623 1 74 360 ASN A N 1
ATOM 2747 C CA . ASN A 1 360 ? -11.18 15.953 -3.314 1 74 360 ASN A CA 1
ATOM 2748 C C . ASN A 1 360 ? -11.055 15.82 -4.828 1 74 360 ASN A C 1
ATOM 2750 O O . ASN A 1 360 ? -12.055 15.891 -5.547 1 74 360 ASN A O 1
ATOM 2754 N N . GLU A 1 361 ? -9.852 15.68 -5.297 1 78.56 361 GLU A N 1
ATOM 2755 C CA . GLU A 1 361 ? -9.586 15.531 -6.727 1 78.56 361 GLU A CA 1
ATOM 2756 C C . GLU A 1 361 ? -8.523 14.461 -6.98 1 78.56 361 GLU A C 1
ATOM 2758 O O . GLU A 1 361 ? -7.324 14.734 -6.898 1 78.56 361 GLU A O 1
ATOM 2763 N N . PRO A 1 362 ? -9.047 13.32 -7.309 1 82.44 362 PRO A N 1
ATOM 2764 C CA . PRO A 1 362 ? -8.047 12.273 -7.562 1 82.44 362 PRO A CA 1
ATOM 2765 C C . PRO A 1 362 ? -7.219 12.547 -8.812 1 82.44 362 PRO A C 1
ATOM 2767 O O . PRO A 1 362 ? -7.75 13.016 -9.82 1 82.44 362 PRO A O 1
ATOM 2770 N N . THR A 1 363 ? -5.934 12.445 -8.789 1 85.94 363 THR A N 1
ATOM 2771 C CA . THR A 1 363 ? -4.988 12.57 -9.891 1 85.94 363 THR A CA 1
ATOM 2772 C C . THR A 1 363 ? -4.309 11.234 -10.18 1 85.94 363 THR A C 1
ATOM 2774 O O . THR A 1 363 ? -4.414 10.297 -9.383 1 85.94 363 THR A O 1
ATOM 2777 N N . GLY A 1 364 ? -3.771 11.234 -11.32 1 85 364 GLY A N 1
ATOM 2778 C CA . GLY A 1 364 ? -3.033 10.031 -11.672 1 85 364 GLY A CA 1
ATOM 2779 C C . GLY A 1 364 ? -1.895 9.734 -10.711 1 85 364 GLY A C 1
ATOM 2780 O O . GLY A 1 364 ? -1.638 8.57 -10.383 1 85 364 GLY A O 1
ATOM 2781 N N . SER A 1 365 ? -1.247 10.766 -10.25 1 81.88 365 SER A N 1
ATOM 2782 C CA . SER A 1 365 ? -0.156 10.594 -9.297 1 81.88 365 SER A CA 1
ATOM 2783 C C . SER A 1 365 ? -0.664 10.055 -7.961 1 81.88 365 SER A C 1
ATOM 2785 O O . SER A 1 365 ? -0.001 9.227 -7.328 1 81.88 365 SER A O 1
ATOM 2787 N N . HIS A 1 366 ? -1.799 10.562 -7.613 1 85.56 366 HIS A N 1
ATOM 2788 C CA . HIS A 1 366 ? -2.406 10.055 -6.387 1 85.56 366 HIS A CA 1
ATOM 2789 C C . HIS A 1 366 ? -2.762 8.578 -6.52 1 85.56 366 HIS A C 1
ATOM 2791 O O . HIS A 1 366 ? -2.521 7.793 -5.602 1 85.56 366 HIS A O 1
ATOM 2797 N N . CYS A 1 367 ? -3.326 8.25 -7.656 1 88.44 367 CYS A N 1
ATOM 2798 C CA . CYS A 1 367 ? -3.691 6.863 -7.91 1 88.44 367 CYS A CA 1
ATOM 2799 C C . CYS A 1 367 ? -2.459 5.969 -7.902 1 88.44 367 CYS A C 1
ATOM 2801 O O . CYS A 1 367 ? -2.494 4.859 -7.363 1 88.44 367 CYS A O 1
ATOM 2803 N N . ALA A 1 368 ? -1.407 6.449 -8.477 1 85 368 ALA A N 1
ATOM 2804 C CA . ALA A 1 368 ? -0.163 5.684 -8.5 1 85 368 ALA A CA 1
ATOM 2805 C C . ALA A 1 368 ? 0.371 5.473 -7.082 1 85 368 ALA A C 1
ATOM 2807 O O . ALA A 1 368 ? 0.886 4.398 -6.762 1 85 368 ALA A O 1
ATOM 2808 N N . ARG A 1 369 ? 0.281 6.449 -6.281 1 84.25 369 ARG A N 1
ATOM 2809 C CA . ARG A 1 369 ? 0.729 6.352 -4.898 1 84.25 369 ARG A CA 1
ATOM 2810 C C . ARG A 1 369 ? -0.116 5.352 -4.117 1 84.25 369 ARG A C 1
ATOM 2812 O O . ARG A 1 369 ? 0.412 4.566 -3.324 1 84.25 369 ARG A O 1
ATOM 2819 N N . VAL A 1 370 ? -1.434 5.473 -4.312 1 88.88 370 VAL A N 1
ATOM 2820 C CA . VAL A 1 370 ? -2.338 4.535 -3.658 1 88.88 370 VAL A CA 1
ATOM 2821 C C . VAL A 1 370 ? -1.994 3.107 -4.078 1 88.88 370 VAL A C 1
ATOM 2823 O O . VAL A 1 370 ? -1.978 2.195 -3.25 1 88.88 370 VAL A O 1
ATOM 2826 N N . CYS A 1 371 ? -1.707 2.924 -5.375 1 88.94 371 CYS A N 1
ATOM 2827 C CA . CYS A 1 371 ? -1.376 1.606 -5.902 1 88.94 371 CYS A CA 1
ATOM 2828 C C . CYS A 1 371 ? -0.1 1.066 -5.27 1 88.94 371 CYS A C 1
ATOM 2830 O O . CYS A 1 371 ? -0.035 -0.106 -4.895 1 88.94 371 CYS A O 1
ATOM 2832 N N . ARG A 1 372 ? 0.815 1.836 -5.102 1 82.88 372 ARG A N 1
ATOM 2833 C CA . ARG A 1 372 ? 2.098 1.426 -4.539 1 82.88 372 ARG A CA 1
ATOM 2834 C C . ARG A 1 372 ? 1.956 1.055 -3.068 1 82.88 372 ARG A C 1
ATOM 2836 O O . ARG A 1 372 ? 2.639 0.149 -2.584 1 82.88 372 ARG A O 1
ATOM 2843 N N . ASN A 1 373 ? 1.049 1.761 -2.377 1 87.31 373 ASN A N 1
ATOM 2844 C CA . ASN A 1 373 ? 0.909 1.557 -0.94 1 87.31 373 ASN A CA 1
ATOM 2845 C C . ASN A 1 373 ? -0.385 0.821 -0.602 1 87.31 373 ASN A C 1
ATOM 2847 O O . ASN A 1 373 ? -0.924 0.976 0.496 1 87.31 373 ASN A O 1
ATOM 2851 N N . LEU A 1 374 ? -0.854 0.13 -1.533 1 90 374 LEU A N 1
ATOM 2852 C CA . LEU A 1 374 ? -2.152 -0.511 -1.352 1 90 374 LEU A CA 1
ATOM 2853 C C . LEU A 1 374 ? -2.119 -1.479 -0.174 1 90 374 LEU A C 1
ATOM 2855 O O . LEU A 1 374 ? -3.1 -1.598 0.565 1 90 374 LEU A O 1
ATOM 2859 N N . GLY A 1 375 ? -0.972 -2.201 0.012 1 87.94 375 GLY A N 1
ATOM 2860 C CA . GLY A 1 375 ? -0.854 -3.117 1.134 1 87.94 375 GLY A CA 1
ATOM 2861 C C . GLY A 1 375 ? -1.02 -2.438 2.48 1 87.94 375 GLY A C 1
ATOM 2862 O O . GLY A 1 375 ? -1.68 -2.973 3.375 1 87.94 375 GLY A O 1
ATOM 2863 N N . LEU A 1 376 ? -0.467 -1.336 2.635 1 87.44 376 LEU A N 1
ATOM 2864 C CA . LEU A 1 376 ? -0.553 -0.573 3.875 1 87.44 376 LEU A CA 1
ATOM 2865 C C . LEU A 1 376 ? -1.965 -0.038 4.09 1 87.44 376 LEU A C 1
ATOM 2867 O O . LEU A 1 376 ? -2.488 -0.081 5.203 1 87.44 376 LEU A O 1
ATOM 2871 N N . HIS A 1 377 ? -2.572 0.505 2.996 1 89.56 377 HIS A N 1
ATOM 2872 C CA . HIS A 1 377 ? -3.928 1.033 3.09 1 89.56 377 HIS A CA 1
ATOM 2873 C C . HIS A 1 377 ? -4.918 -0.056 3.494 1 89.56 377 HIS A C 1
ATOM 2875 O O . HIS A 1 377 ? -5.848 0.198 4.258 1 89.56 377 HIS A O 1
ATOM 2881 N N . MET A 1 378 ? -4.719 -1.241 2.979 1 90 378 MET A N 1
ATOM 2882 C CA . MET A 1 378 ? -5.605 -2.359 3.297 1 90 378 MET A CA 1
ATOM 2883 C C . MET A 1 378 ? -5.566 -2.678 4.789 1 90 378 MET A C 1
ATOM 2885 O O . MET A 1 378 ? -6.562 -3.129 5.355 1 90 378 MET A O 1
ATOM 2889 N N . GLU A 1 379 ? -4.477 -2.443 5.387 1 85.12 379 GLU A N 1
ATOM 2890 C CA . GLU A 1 379 ? -4.309 -2.758 6.801 1 85.12 379 GLU A CA 1
ATOM 2891 C C . GLU A 1 379 ? -4.867 -1.645 7.684 1 85.12 379 GLU A C 1
ATOM 2893 O O . GLU A 1 379 ? -5.508 -1.915 8.703 1 85.12 379 GLU A O 1
ATOM 2898 N N . LYS A 1 380 ? -4.734 -0.371 7.305 1 81.5 380 LYS A N 1
ATOM 2899 C CA . LYS A 1 380 ? -4.949 0.743 8.227 1 81.5 380 LYS A CA 1
ATOM 2900 C C . LYS A 1 380 ? -6.281 1.438 7.945 1 81.5 380 LYS A C 1
ATOM 2902 O O . LYS A 1 380 ? -6.918 1.96 8.859 1 81.5 380 LYS A O 1
ATOM 2907 N N . ASP A 1 381 ? -6.719 1.464 6.73 1 85.88 381 ASP A N 1
ATOM 2908 C CA . ASP A 1 381 ? -7.844 2.326 6.375 1 85.88 381 ASP A CA 1
ATOM 2909 C C . ASP A 1 381 ? -9.164 1.56 6.434 1 85.88 381 ASP A C 1
ATOM 2911 O O . ASP A 1 381 ? -9.242 0.409 6 1 85.88 381 ASP A O 1
ATOM 2915 N N . ALA A 1 382 ? -10.188 2.215 6.902 1 82.56 382 ALA A N 1
ATOM 2916 C CA . ALA A 1 382 ? -11.5 1.621 7.145 1 82.56 382 ALA A CA 1
ATOM 2917 C C . ALA A 1 382 ? -12.164 1.207 5.84 1 82.56 382 ALA A C 1
ATOM 2919 O O . ALA A 1 382 ? -12.961 0.265 5.812 1 82.56 382 ALA A O 1
ATOM 2920 N N . ASP A 1 383 ? -11.828 1.885 4.746 1 87.38 383 ASP A N 1
ATOM 2921 C CA . ASP A 1 383 ? -12.453 1.597 3.459 1 87.38 383 ASP A CA 1
ATOM 2922 C C . ASP A 1 383 ? -12.133 0.177 2.998 1 87.38 383 ASP A C 1
ATOM 2924 O O . ASP A 1 383 ? -12.852 -0.394 2.178 1 87.38 383 ASP A O 1
ATOM 2928 N N . PHE A 1 384 ? -11.062 -0.41 3.557 1 90.44 384 PHE A N 1
ATOM 2929 C CA . PHE A 1 384 ? -10.609 -1.721 3.111 1 90.44 384 PHE A CA 1
ATOM 2930 C C . PHE A 1 384 ? -10.953 -2.791 4.141 1 90.44 384 PHE A C 1
ATOM 2932 O O . PHE A 1 384 ? -10.516 -3.938 4.02 1 90.44 384 PHE A O 1
ATOM 2939 N N . THR A 1 385 ? -11.734 -2.502 5.148 1 86.19 385 THR A N 1
ATOM 2940 C CA . THR A 1 385 ? -11.992 -3.42 6.25 1 86.19 385 THR A CA 1
ATOM 2941 C C . THR A 1 385 ? -12.609 -4.719 5.734 1 86.19 385 THR A C 1
ATOM 2943 O O . THR A 1 385 ? -12.172 -5.809 6.121 1 86.19 385 THR A O 1
ATOM 2946 N N . LYS A 1 386 ? -13.625 -4.633 4.859 1 85.5 386 LYS A N 1
ATOM 2947 C CA . LYS A 1 386 ? -14.266 -5.836 4.324 1 85.5 386 LYS A CA 1
ATOM 2948 C C . LYS A 1 386 ? -13.273 -6.66 3.504 1 85.5 386 LYS A C 1
ATOM 2950 O O . LYS A 1 386 ? -13.242 -7.887 3.611 1 85.5 386 LYS A O 1
ATOM 2955 N N . LEU A 1 387 ? -12.555 -6.008 2.615 1 90.81 387 LEU A N 1
ATOM 2956 C CA . LEU A 1 387 ? -11.555 -6.695 1.802 1 90.81 387 LEU A CA 1
ATOM 2957 C C . LEU A 1 387 ? -10.5 -7.363 2.682 1 90.81 387 LEU A C 1
ATOM 2959 O O . LEU A 1 387 ? -10.125 -8.516 2.441 1 90.81 387 LEU A O 1
ATOM 2963 N N . GLN A 1 388 ? -10.031 -6.629 3.676 1 90.44 388 GLN A N 1
ATOM 2964 C CA . GLN A 1 388 ? -9.031 -7.168 4.59 1 90.44 388 GLN A CA 1
ATOM 2965 C C . GLN A 1 388 ? -9.547 -8.414 5.305 1 90.44 388 GLN A C 1
ATOM 2967 O O . GLN A 1 388 ? -8.812 -9.391 5.465 1 90.44 388 GLN A O 1
ATOM 2972 N N . GLN A 1 389 ? -10.789 -8.344 5.699 1 86.12 389 GLN A N 1
ATOM 2973 C CA . GLN A 1 389 ? -11.383 -9.484 6.387 1 86.12 389 GLN A CA 1
ATOM 2974 C C . GLN A 1 389 ? -11.406 -10.711 5.488 1 86.12 389 GLN A C 1
ATOM 2976 O O . GLN A 1 389 ? -11.117 -11.82 5.934 1 86.12 389 GLN A O 1
ATOM 2981 N N . VAL A 1 390 ? -11.766 -10.547 4.25 1 88.38 390 VAL A N 1
ATOM 2982 C CA . VAL A 1 390 ? -11.828 -11.648 3.295 1 88.38 390 VAL A CA 1
ATOM 2983 C C . VAL A 1 390 ? -10.43 -12.234 3.094 1 88.38 390 VAL A C 1
ATOM 2985 O O . VAL A 1 390 ? -10.258 -13.453 3.104 1 88.38 390 VAL A O 1
ATOM 2988 N N . LEU A 1 391 ? -9.43 -11.445 2.875 1 90.12 391 LEU A N 1
ATOM 2989 C CA . LEU A 1 391 ? -8.062 -11.898 2.625 1 90.12 391 LEU A CA 1
ATOM 2990 C C . LEU A 1 391 ? -7.477 -12.57 3.861 1 90.12 391 LEU A C 1
ATOM 2992 O O . LEU A 1 391 ? -6.824 -13.609 3.756 1 90.12 391 LEU A O 1
ATOM 2996 N N . VAL A 1 392 ? -7.773 -11.953 5.039 1 87.81 392 VAL A N 1
ATOM 2997 C CA . VAL A 1 392 ? -7.273 -12.516 6.285 1 87.81 392 VAL A CA 1
ATOM 2998 C C . VAL A 1 392 ? -7.945 -13.867 6.551 1 87.81 392 VAL A C 1
ATOM 3000 O O . VAL A 1 392 ? -7.305 -14.797 7.031 1 87.81 392 VAL A O 1
ATOM 3003 N N . ASN A 1 393 ? -9.188 -13.945 6.207 1 83.75 393 ASN A N 1
ATOM 3004 C CA . ASN A 1 393 ? -9.906 -15.211 6.383 1 83.75 393 ASN A CA 1
ATOM 3005 C C . ASN A 1 393 ? -9.352 -16.297 5.469 1 83.75 393 ASN A C 1
ATOM 3007 O O . ASN A 1 393 ? -9.273 -17.469 5.859 1 83.75 393 ASN A O 1
ATOM 3011 N N . ASN A 1 394 ? -9.039 -15.953 4.293 1 84.5 394 ASN A N 1
ATOM 3012 C CA . ASN A 1 394 ? -8.422 -16.906 3.379 1 84.5 394 ASN A CA 1
ATOM 3013 C C . ASN A 1 394 ? -7.082 -17.406 3.912 1 84.5 394 ASN A C 1
ATOM 3015 O O . ASN A 1 394 ? -6.746 -18.578 3.748 1 84.5 394 ASN A O 1
ATOM 3019 N N . TYR A 1 395 ? -6.379 -16.578 4.535 1 86.12 395 TYR A N 1
ATOM 3020 C CA . TYR A 1 395 ? -5.082 -16.938 5.094 1 86.12 395 TYR A CA 1
ATOM 3021 C C . TYR A 1 395 ? -5.246 -17.688 6.41 1 86.12 395 TYR A C 1
ATOM 3023 O O . TYR A 1 395 ? -4.605 -18.719 6.629 1 86.12 395 TYR A O 1
ATOM 3031 N N . ARG A 1 396 ? -6.137 -17.219 7.223 1 76.5 396 ARG A N 1
ATOM 3032 C CA . ARG A 1 396 ? -6.359 -17.812 8.531 1 76.5 396 ARG A CA 1
ATOM 3033 C C . ARG A 1 396 ? -7.062 -19.172 8.406 1 76.5 396 ARG A C 1
ATOM 3035 O O . ARG A 1 396 ? -6.906 -20.031 9.266 1 76.5 396 ARG A O 1
ATOM 3042 N N . GLY A 1 397 ? -7.883 -19.297 7.438 1 76.88 397 GLY A N 1
ATOM 3043 C CA . GLY A 1 397 ? -8.617 -20.531 7.234 1 76.88 397 GLY A CA 1
ATOM 3044 C C . GLY A 1 397 ? -7.715 -21.719 6.918 1 76.88 397 GLY A C 1
ATOM 3045 O O . GLY A 1 397 ? -8.133 -22.875 7.027 1 76.88 397 GLY A O 1
ATOM 3046 N N . LEU A 1 398 ? -6.438 -21.359 6.676 1 83.25 398 LEU A N 1
ATOM 3047 C CA . LEU A 1 398 ? -5.496 -22.438 6.426 1 83.25 398 LEU A CA 1
ATOM 3048 C C . LEU A 1 398 ? -5.062 -23.109 7.73 1 83.25 398 LEU A C 1
ATOM 3050 O O . LEU A 1 398 ? -4.77 -22.406 8.711 1 83.25 398 LEU A O 1
ATOM 3054 N N . SER A 1 399 ? -5.379 -24.344 7.965 1 68.25 399 SER A N 1
ATOM 3055 C CA . SER A 1 399 ? -5.242 -25.094 9.219 1 68.25 399 SER A CA 1
ATOM 3056 C C . SER A 1 399 ? -3.789 -25.156 9.672 1 68.25 399 SER A C 1
ATOM 3058 O O . SER A 1 399 ? -3.496 -24.984 10.859 1 68.25 399 SER A O 1
ATOM 3060 N N . ASP A 1 400 ? -2.912 -25.422 8.703 1 70 400 ASP A N 1
ATOM 3061 C CA . ASP A 1 400 ? -1.56 -25.812 9.102 1 70 400 ASP A CA 1
ATOM 3062 C C . ASP A 1 400 ? -0.562 -24.688 8.789 1 70 400 ASP A C 1
ATOM 3064 O O . ASP A 1 400 ? -0.751 -23.938 7.84 1 70 400 ASP A O 1
ATOM 3068 N N . TYR A 1 401 ? 0.39 -24.594 9.742 1 69.62 401 TYR A N 1
ATOM 3069 C CA . TYR A 1 401 ? 1.432 -23.578 9.625 1 69.62 401 TYR A CA 1
ATOM 3070 C C . TYR A 1 401 ? 2.246 -23.781 8.352 1 69.62 401 TYR A C 1
ATOM 3072 O O . TYR A 1 401 ? 2.51 -22.828 7.621 1 69.62 401 TYR A O 1
ATOM 3080 N N . PRO A 1 402 ? 2.553 -24.984 8.078 1 73.81 402 PRO A N 1
ATOM 3081 C CA . PRO A 1 402 ? 3.344 -25.172 6.855 1 73.81 402 PRO A CA 1
ATOM 3082 C C . PRO A 1 402 ? 2.613 -24.688 5.605 1 73.81 402 PRO A C 1
ATOM 3084 O O . PRO A 1 402 ? 3.24 -24.156 4.68 1 73.81 402 PRO A O 1
ATOM 3087 N N . LEU A 1 403 ? 1.324 -24.891 5.719 1 85.44 403 LEU A N 1
ATOM 3088 C CA . LEU A 1 403 ? 0.539 -24.469 4.566 1 85.44 403 LEU A CA 1
ATOM 3089 C C . LEU A 1 403 ? 0.525 -22.938 4.457 1 85.44 403 LEU A C 1
ATOM 3091 O O . LEU A 1 403 ? 0.588 -22.391 3.355 1 85.44 403 LEU A O 1
ATOM 3095 N N . LYS A 1 404 ? 0.496 -22.234 5.566 1 84.5 404 LYS A N 1
ATOM 3096 C CA . LYS A 1 404 ? 0.514 -20.781 5.578 1 84.5 404 LYS A CA 1
ATOM 3097 C C . LYS A 1 404 ? 1.854 -20.234 5.086 1 84.5 404 LYS A C 1
ATOM 3099 O O . LYS A 1 404 ? 1.898 -19.281 4.312 1 84.5 404 LYS A O 1
ATOM 3104 N N . THR A 1 405 ? 2.889 -20.859 5.512 1 84.25 405 THR A N 1
ATOM 3105 C CA . THR A 1 405 ? 4.227 -20.453 5.098 1 84.25 405 THR A CA 1
ATOM 3106 C C . THR A 1 405 ? 4.434 -20.703 3.609 1 84.25 405 THR A C 1
ATOM 3108 O O . THR A 1 405 ? 5.055 -19.891 2.918 1 84.25 405 THR A O 1
ATOM 3111 N N . SER A 1 406 ? 3.941 -21.859 3.186 1 90.44 406 SER A N 1
ATOM 3112 C CA . SER A 1 406 ? 4.059 -22.172 1.767 1 90.44 406 SER A CA 1
ATOM 3113 C C . SER A 1 406 ? 3.328 -21.156 0.905 1 90.44 406 SER A C 1
ATOM 3115 O O . SER A 1 406 ? 3.805 -20.797 -0.172 1 90.44 406 SER A O 1
ATOM 3117 N N . LEU A 1 407 ? 2.205 -20.781 1.396 1 92 407 LEU A N 1
ATOM 3118 C CA . LEU A 1 407 ? 1.441 -19.781 0.665 1 92 407 LEU A CA 1
ATOM 3119 C C . LEU A 1 407 ? 2.182 -18.453 0.642 1 92 407 LEU A C 1
ATOM 3121 O O . LEU A 1 407 ? 2.27 -17.797 -0.404 1 92 407 LEU A O 1
ATOM 3125 N N . LEU A 1 408 ? 2.752 -17.984 1.761 1 90.5 408 LEU A N 1
ATOM 3126 C CA . LEU A 1 408 ? 3.486 -16.719 1.841 1 90.5 408 LEU A CA 1
ATOM 3127 C C . LEU A 1 408 ? 4.707 -16.75 0.929 1 90.5 408 LEU A C 1
ATOM 3129 O O . LEU A 1 408 ? 5.074 -15.719 0.345 1 90.5 408 LEU A O 1
ATOM 3133 N N . TYR A 1 409 ? 5.25 -17.891 0.807 1 92.38 409 TYR A N 1
ATOM 3134 C CA . TYR A 1 409 ? 6.465 -18.047 0.016 1 92.38 409 TYR A CA 1
ATOM 3135 C C . TYR A 1 409 ? 6.207 -17.719 -1.45 1 92.38 409 TYR A C 1
ATOM 3137 O O . TYR A 1 409 ? 7.121 -17.297 -2.168 1 92.38 409 TYR A O 1
ATOM 3145 N N . THR A 1 410 ? 5.004 -17.891 -1.903 1 92.94 410 THR A N 1
ATOM 3146 C CA . THR A 1 410 ? 4.684 -17.625 -3.301 1 92.94 410 THR A CA 1
ATOM 3147 C C . THR A 1 410 ? 4.871 -16.141 -3.627 1 92.94 410 THR A C 1
ATOM 3149 O O . THR A 1 410 ? 4.965 -15.773 -4.797 1 92.94 410 THR A O 1
ATOM 3152 N N . SER A 1 411 ? 4.988 -15.305 -2.611 1 91.44 411 SER A N 1
ATOM 3153 C CA . SER A 1 411 ? 5.113 -13.867 -2.842 1 91.44 411 SER A CA 1
ATOM 3154 C C . SER A 1 411 ? 6.535 -13.5 -3.25 1 91.44 411 SER A C 1
ATOM 3156 O O . SER A 1 411 ? 6.812 -12.344 -3.574 1 91.44 411 SER A O 1
ATOM 3158 N N . VAL A 1 412 ? 7.445 -14.445 -3.26 1 92.75 412 VAL A N 1
ATOM 3159 C CA . VAL A 1 412 ? 8.789 -14.195 -3.77 1 92.75 412 VAL A CA 1
ATOM 3160 C C . VAL A 1 412 ? 8.734 -13.914 -5.27 1 92.75 412 VAL A C 1
ATOM 3162 O O . VAL A 1 412 ? 9.578 -13.195 -5.805 1 92.75 412 VAL A O 1
ATOM 3165 N N . PHE A 1 413 ? 7.688 -14.492 -5.891 1 91.69 413 PHE A N 1
ATOM 3166 C CA . PHE A 1 413 ? 7.488 -14.258 -7.316 1 91.69 413 PHE A CA 1
ATOM 3167 C C . PHE A 1 413 ? 6.715 -12.969 -7.551 1 91.69 413 PHE A C 1
ATOM 3169 O O . PHE A 1 413 ? 5.895 -12.57 -6.719 1 91.69 413 PHE A O 1
ATOM 3176 N N . PRO A 1 414 ? 7.051 -12.289 -8.641 1 87.62 414 PRO A N 1
ATOM 3177 C CA . PRO A 1 414 ? 6.328 -11.047 -8.914 1 87.62 414 PRO A CA 1
ATOM 3178 C C . PRO A 1 414 ? 4.832 -11.273 -9.133 1 87.62 414 PRO A C 1
ATOM 3180 O O . PRO A 1 414 ? 4.406 -12.398 -9.406 1 87.62 414 PRO A O 1
ATOM 3183 N N . ASN A 1 415 ? 4.09 -10.141 -9 1 85.44 415 ASN A N 1
ATOM 3184 C CA . ASN A 1 415 ? 2.645 -10.203 -9.18 1 85.44 415 ASN A CA 1
ATOM 3185 C C . ASN A 1 415 ? 2.271 -10.656 -10.586 1 85.44 415 ASN A C 1
ATOM 3187 O O . ASN A 1 415 ? 2.82 -10.156 -11.57 1 85.44 415 ASN A O 1
ATOM 3191 N N . GLY A 1 416 ? 1.418 -11.703 -10.648 1 79.44 416 GLY A N 1
ATOM 3192 C CA . GLY A 1 416 ? 0.896 -12.172 -11.922 1 79.44 416 GLY A CA 1
ATOM 3193 C C . GLY A 1 416 ? 1.852 -13.094 -12.656 1 79.44 416 GLY A C 1
ATOM 3194 O O . GLY A 1 416 ? 1.532 -13.594 -13.734 1 79.44 416 GLY A O 1
ATOM 3195 N N . HIS A 1 417 ? 2.975 -13.312 -12.125 1 83.56 417 HIS A N 1
ATOM 3196 C CA . HIS A 1 417 ? 3.943 -14.195 -12.766 1 83.56 417 HIS A CA 1
ATOM 3197 C C . HIS A 1 417 ? 3.498 -15.656 -12.688 1 83.56 417 HIS A C 1
ATOM 3199 O O . HIS A 1 417 ? 3.092 -16.125 -11.625 1 83.56 417 HIS A O 1
ATOM 3205 N N . PRO A 1 418 ? 3.562 -16.312 -13.812 1 88 418 PRO A N 1
ATOM 3206 C CA . PRO A 1 418 ? 3.25 -17.75 -13.773 1 88 418 PRO A CA 1
ATOM 3207 C C . PRO A 1 418 ? 4.301 -18.562 -13.023 1 88 418 PRO A C 1
ATOM 3209 O O . PRO A 1 418 ? 5.5 -18.375 -13.227 1 88 418 PRO A O 1
ATOM 3212 N N . ILE A 1 419 ? 3.885 -19.438 -12.148 1 91.62 419 ILE A N 1
ATOM 3213 C CA . ILE A 1 419 ? 4.754 -20.281 -11.344 1 91.62 419 ILE A CA 1
ATOM 3214 C C . ILE A 1 419 ? 4.531 -21.75 -11.711 1 91.62 419 ILE A C 1
ATOM 3216 O O . ILE A 1 419 ? 3.418 -22.266 -11.586 1 91.62 419 ILE A O 1
ATOM 3220 N N . ARG A 1 420 ? 5.52 -22.375 -12.094 1 90.19 420 ARG A N 1
ATOM 3221 C CA . ARG A 1 420 ? 5.41 -23.812 -12.359 1 90.19 420 ARG A CA 1
ATOM 3222 C C . ARG A 1 420 ? 5.301 -24.609 -11.062 1 90.19 420 ARG A C 1
ATOM 3224 O O . ARG A 1 420 ? 6.023 -24.328 -10.102 1 90.19 420 ARG A O 1
ATOM 3231 N N . LYS A 1 421 ? 4.426 -25.547 -11.039 1 91.75 421 LYS A N 1
ATOM 3232 C CA . LYS A 1 421 ? 4.141 -26.344 -9.859 1 91.75 421 LYS A CA 1
ATOM 3233 C C . LYS A 1 421 ? 5.402 -27.031 -9.336 1 91.75 421 LYS A C 1
ATOM 3235 O O . LYS A 1 421 ? 5.719 -26.938 -8.148 1 91.75 421 LYS A O 1
ATOM 3240 N N . ASN A 1 422 ? 6.152 -27.641 -10.195 1 91.19 422 ASN A N 1
ATOM 3241 C CA . ASN A 1 422 ? 7.309 -28.422 -9.773 1 91.19 422 ASN A CA 1
ATOM 3242 C C . ASN A 1 422 ? 8.414 -27.547 -9.219 1 91.19 422 ASN A C 1
ATOM 3244 O O . ASN A 1 422 ? 9.133 -27.938 -8.305 1 91.19 422 ASN A O 1
ATOM 3248 N N . ILE A 1 423 ? 8.578 -26.391 -9.789 1 93.06 423 ILE A N 1
ATOM 3249 C CA . ILE A 1 423 ? 9.57 -25.469 -9.273 1 93.06 423 ILE A CA 1
ATOM 3250 C C . ILE A 1 423 ? 9.203 -25.047 -7.848 1 93.06 423 ILE A C 1
ATOM 3252 O O . ILE A 1 423 ? 10.062 -25.016 -6.961 1 93.06 423 ILE A O 1
ATOM 3256 N N . LEU A 1 424 ? 7.969 -24.734 -7.707 1 93.75 424 LEU A N 1
ATOM 3257 C CA . LEU A 1 424 ? 7.492 -24.297 -6.395 1 93.75 424 LEU A CA 1
ATOM 3258 C C . LEU A 1 424 ? 7.66 -25.422 -5.363 1 93.75 424 LEU A C 1
ATOM 3260 O O . LEU A 1 424 ? 8.133 -25.172 -4.25 1 93.75 424 LEU A O 1
ATOM 3264 N N . ILE A 1 425 ? 7.305 -26.625 -5.727 1 94.19 425 ILE A N 1
ATOM 3265 C CA . ILE A 1 425 ? 7.379 -27.766 -4.816 1 94.19 425 ILE A CA 1
ATOM 3266 C C . ILE A 1 425 ? 8.836 -28.031 -4.441 1 94.19 425 ILE A C 1
ATOM 3268 O O . ILE A 1 425 ? 9.148 -28.266 -3.27 1 94.19 425 ILE A O 1
ATOM 3272 N N . ARG A 1 426 ? 9.711 -28.047 -5.352 1 94.38 426 ARG A N 1
ATOM 3273 C CA . ARG A 1 426 ? 11.125 -28.297 -5.082 1 94.38 426 ARG A CA 1
ATOM 3274 C C . ARG A 1 426 ? 11.703 -27.203 -4.18 1 94.38 426 ARG A C 1
ATOM 3276 O O . ARG A 1 426 ? 12.555 -27.484 -3.332 1 94.38 426 ARG A O 1
ATOM 3283 N N . ARG A 1 427 ? 11.289 -26.031 -4.41 1 94.44 427 ARG A N 1
ATOM 3284 C CA . ARG A 1 427 ? 11.766 -24.953 -3.561 1 94.44 427 ARG A CA 1
ATOM 3285 C C . ARG A 1 427 ? 11.242 -25.094 -2.137 1 94.44 427 ARG A C 1
ATOM 3287 O O . ARG A 1 427 ? 11.969 -24.844 -1.173 1 94.44 427 ARG A O 1
ATOM 3294 N N . TRP A 1 428 ? 9.953 -25.484 -2 1 92.56 428 TRP A N 1
ATOM 3295 C CA . TRP A 1 428 ? 9.398 -25.734 -0.675 1 92.56 428 TRP A CA 1
ATOM 3296 C C . TRP A 1 428 ? 10.211 -26.797 0.059 1 92.56 428 TRP A C 1
ATOM 3298 O O . TRP A 1 428 ? 10.453 -26.672 1.262 1 92.56 428 TRP A O 1
ATOM 3308 N N . LEU A 1 429 ? 10.562 -27.812 -0.692 1 89.88 429 LEU A N 1
ATOM 3309 C CA . LEU A 1 429 ? 11.336 -28.906 -0.113 1 89.88 429 LEU A CA 1
ATOM 3310 C C . LEU A 1 429 ? 12.727 -28.438 0.289 1 89.88 429 LEU A C 1
ATOM 3312 O O . LEU A 1 429 ? 13.219 -28.781 1.363 1 89.88 429 LEU A O 1
ATOM 3316 N N . ALA A 1 430 ? 13.281 -27.625 -0.567 1 91.06 430 ALA A N 1
ATOM 3317 C CA . ALA A 1 430 ? 14.617 -27.109 -0.285 1 91.06 430 ALA A CA 1
ATOM 3318 C C . ALA A 1 430 ? 14.609 -26.219 0.944 1 91.06 430 ALA A C 1
ATOM 3320 O O . ALA A 1 430 ? 15.562 -26.219 1.729 1 91.06 430 ALA A O 1
ATOM 3321 N N . GLU A 1 431 ? 13.578 -25.438 1.098 1 88.75 431 GLU A N 1
ATOM 3322 C CA . GLU A 1 431 ? 13.469 -24.531 2.232 1 88.75 431 GLU A CA 1
ATOM 3323 C C . GLU A 1 431 ? 13.133 -25.281 3.516 1 88.75 431 GLU A C 1
ATOM 3325 O O . GLU A 1 431 ? 13.328 -24.766 4.617 1 88.75 431 GLU A O 1
ATOM 3330 N N . GLY A 1 432 ? 12.547 -26.438 3.344 1 79.69 432 GLY A N 1
ATOM 3331 C CA . GLY A 1 432 ? 12.211 -27.25 4.508 1 79.69 432 GLY A CA 1
ATOM 3332 C C . GLY A 1 432 ? 10.844 -26.922 5.078 1 79.69 432 GLY A C 1
ATOM 3333 O O . GLY A 1 432 ? 10.602 -27.109 6.277 1 79.69 432 GLY A O 1
ATOM 3334 N N . TYR A 1 433 ? 9.969 -26.438 4.332 1 79.31 433 TYR A N 1
ATOM 3335 C CA . TYR A 1 433 ? 8.641 -26.062 4.812 1 79.31 433 TYR A CA 1
ATOM 3336 C C . TYR A 1 433 ? 7.773 -27.297 5.008 1 79.31 433 TYR A C 1
ATOM 3338 O O . TYR A 1 433 ? 6.781 -27.25 5.738 1 79.31 433 TYR A O 1
ATOM 3346 N N . VAL A 1 434 ? 8.109 -28.344 4.27 1 78.94 434 VAL A N 1
ATOM 3347 C CA . VAL A 1 434 ? 7.277 -29.531 4.27 1 78.94 434 VAL A CA 1
ATOM 3348 C C . VAL A 1 434 ? 7.93 -30.625 5.113 1 78.94 434 VAL A C 1
ATOM 3350 O O . VAL A 1 434 ? 9.148 -30.812 5.07 1 78.94 434 VAL A O 1
ATOM 3353 N N . GLN A 1 435 ? 7.117 -31.078 6.102 1 68.12 435 GLN A N 1
ATOM 3354 C CA . GLN A 1 435 ? 7.625 -32.156 6.938 1 68.12 435 GLN A CA 1
ATOM 3355 C C . GLN A 1 435 ? 6.82 -33.438 6.73 1 68.12 435 GLN A C 1
ATOM 3357 O O . GLN A 1 435 ? 5.602 -33.406 6.551 1 68.12 435 GLN A O 1
ATOM 3362 N N . CYS A 1 436 ? 7.68 -34.406 6.652 1 61.06 436 CYS A N 1
ATOM 3363 C CA . CYS A 1 436 ? 7.059 -35.719 6.5 1 61.06 436 CYS A CA 1
ATOM 3364 C C . CYS A 1 436 ? 6.098 -36 7.645 1 61.06 436 CYS A C 1
ATOM 3366 O O . CYS A 1 436 ? 6.379 -35.688 8.797 1 61.06 436 CYS A O 1
ATOM 3368 N N . ARG A 1 437 ? 4.938 -36.25 7.266 1 58.56 437 ARG A N 1
ATOM 3369 C CA . ARG A 1 437 ? 3.926 -36.656 8.234 1 58.56 437 ARG A CA 1
ATOM 3370 C C . ARG A 1 437 ? 3.576 -38.125 8.086 1 58.56 437 ARG A C 1
ATOM 3372 O O . ARG A 1 437 ? 3.143 -38.562 7.016 1 58.56 437 ARG A O 1
ATOM 3379 N N . TYR A 1 438 ? 3.785 -38.719 9.078 1 58.19 438 TYR A N 1
ATOM 3380 C CA . TYR A 1 438 ? 3.434 -40.156 9.125 1 58.19 438 TYR A CA 1
ATOM 3381 C C . TYR A 1 438 ? 4.094 -40.906 7.988 1 58.19 438 TYR A C 1
ATOM 3383 O O . TYR A 1 438 ? 5.316 -40.875 7.832 1 58.19 438 TYR A O 1
ATOM 3391 N N . ARG A 1 439 ? 3.26 -41.406 6.977 1 66.81 439 ARG A N 1
ATOM 3392 C CA . ARG A 1 439 ? 3.695 -42.312 5.91 1 66.81 439 ARG A CA 1
ATOM 3393 C C . ARG A 1 439 ? 3.844 -41.562 4.59 1 66.81 439 ARG A C 1
ATOM 3395 O O . ARG A 1 439 ? 4.25 -42.125 3.584 1 66.81 439 ARG A O 1
ATOM 3402 N N . LEU A 1 440 ? 3.729 -40.25 4.719 1 75.81 440 LEU A N 1
ATOM 3403 C CA . LEU A 1 440 ? 3.822 -39.5 3.457 1 75.81 440 LEU A CA 1
ATOM 3404 C C . LEU A 1 440 ? 5.207 -38.906 3.285 1 75.81 440 LEU A C 1
ATOM 3406 O O . LEU A 1 440 ? 5.801 -38.406 4.25 1 75.81 440 LEU A O 1
ATOM 3410 N N . SER A 1 441 ? 5.672 -39.062 2.092 1 79.62 441 SER A N 1
ATOM 3411 C CA . SER A 1 441 ? 6.957 -38.469 1.773 1 79.62 441 SER A CA 1
ATOM 3412 C C . SER A 1 441 ? 6.84 -36.938 1.729 1 79.62 441 SER A C 1
ATOM 3414 O O . SER A 1 441 ? 5.734 -36.406 1.634 1 79.62 441 SER A O 1
ATOM 3416 N N . ASP A 1 442 ? 7.926 -36.25 1.887 1 82.81 442 ASP A N 1
ATOM 3417 C CA . ASP A 1 442 ? 7.957 -34.812 1.817 1 82.81 442 ASP A CA 1
ATOM 3418 C C . ASP A 1 442 ? 7.359 -34.312 0.504 1 82.81 442 ASP A C 1
ATOM 3420 O O . ASP A 1 442 ? 6.668 -33.281 0.479 1 82.81 442 ASP A O 1
ATOM 3424 N N . LEU A 1 443 ? 7.641 -35.062 -0.527 1 85.69 443 LEU A N 1
ATOM 3425 C CA . LEU A 1 443 ? 7.133 -34.656 -1.837 1 85.69 443 LEU A CA 1
ATOM 3426 C C . LEU A 1 443 ? 5.613 -34.75 -1.882 1 85.69 443 LEU A C 1
ATOM 3428 O O . LEU A 1 443 ? 4.945 -33.875 -2.426 1 85.69 443 LEU A O 1
ATOM 3432 N N . GLU A 1 444 ? 5.062 -35.781 -1.302 1 85.75 444 GLU A N 1
ATOM 3433 C CA . GLU A 1 444 ? 3.615 -35.969 -1.29 1 85.75 444 GLU A CA 1
ATOM 3434 C C . GLU A 1 444 ? 2.922 -34.875 -0.46 1 85.75 444 GLU A C 1
ATOM 3436 O O . GLU A 1 444 ? 1.849 -34.406 -0.831 1 85.75 444 GLU A O 1
ATOM 3441 N N . VAL A 1 445 ? 3.574 -34.562 0.647 1 86.94 445 VAL A N 1
ATOM 3442 C CA . VAL A 1 445 ? 3.004 -33.531 1.497 1 86.94 445 VAL A CA 1
ATOM 3443 C C . VAL A 1 445 ? 3.01 -32.188 0.756 1 86.94 445 VAL A C 1
ATOM 3445 O O . VAL A 1 445 ? 2.051 -31.422 0.846 1 86.94 445 VAL A O 1
ATOM 3448 N N . ALA A 1 446 ? 4.102 -31.922 0.09 1 90.88 446 ALA A N 1
ATOM 3449 C CA . ALA A 1 446 ? 4.188 -30.688 -0.686 1 90.88 446 ALA A CA 1
ATOM 3450 C C . ALA A 1 446 ? 3.109 -30.641 -1.766 1 90.88 446 ALA A C 1
ATOM 3452 O O . ALA A 1 446 ? 2.5 -29.594 -1.999 1 90.88 446 ALA A O 1
ATOM 3453 N N . GLU A 1 447 ? 2.875 -31.766 -2.369 1 89.94 447 GLU A N 1
ATOM 3454 C CA . GLU A 1 447 ? 1.843 -31.844 -3.398 1 89.94 447 GLU A CA 1
ATOM 3455 C C . GLU A 1 447 ? 0.451 -31.672 -2.803 1 89.94 447 GLU A C 1
ATOM 3457 O O . GLU A 1 447 ? -0.425 -31.062 -3.43 1 89.94 447 GLU A O 1
ATOM 3462 N N . GLU A 1 448 ? 0.297 -32.188 -1.683 1 89.06 448 GLU A N 1
ATOM 3463 C CA . GLU A 1 448 ? -0.978 -32.031 -0.992 1 89.06 448 GLU A CA 1
ATOM 3464 C C . GLU A 1 448 ? -1.211 -30.562 -0.624 1 89.06 448 GLU A C 1
ATOM 3466 O O . GLU A 1 448 ? -2.332 -30.062 -0.735 1 89.06 448 GLU A O 1
ATOM 3471 N N . ASN A 1 449 ? -0.169 -30 -0.116 1 90.19 449 ASN A N 1
ATOM 3472 C CA . ASN A 1 449 ? -0.279 -28.578 0.217 1 90.19 449 ASN A CA 1
ATOM 3473 C C . ASN A 1 449 ? -0.638 -27.75 -1.008 1 90.19 449 ASN A C 1
ATOM 3475 O O . ASN A 1 449 ? -1.461 -26.828 -0.921 1 90.19 449 ASN A O 1
ATOM 3479 N N . PHE A 1 450 ? 0.033 -28.094 -2.084 1 92.94 450 PHE A N 1
ATOM 3480 C CA . PHE A 1 450 ? -0.253 -27.375 -3.324 1 92.94 450 PHE A CA 1
ATOM 3481 C C . PHE A 1 450 ? -1.707 -27.578 -3.736 1 92.94 450 PHE A C 1
ATOM 3483 O O . PHE A 1 450 ? -2.387 -26.625 -4.105 1 92.94 450 PHE A O 1
ATOM 3490 N N . GLN A 1 451 ? -2.18 -28.75 -3.619 1 90.88 451 GLN A N 1
ATOM 3491 C CA . GLN A 1 451 ? -3.551 -29.062 -4.008 1 90.88 451 GLN A CA 1
ATOM 3492 C C . GLN A 1 451 ? -4.555 -28.375 -3.088 1 90.88 451 GLN A C 1
ATOM 3494 O O . GLN A 1 451 ? -5.633 -27.969 -3.531 1 90.88 451 GLN A O 1
ATOM 3499 N N . LYS A 1 452 ? -4.234 -28.266 -1.864 1 91.38 452 LYS A N 1
ATOM 3500 C CA . LYS A 1 452 ? -5.109 -27.578 -0.92 1 91.38 452 LYS A CA 1
ATOM 3501 C C . LYS A 1 452 ? -5.246 -26.109 -1.274 1 91.38 452 LYS A C 1
ATOM 3503 O O . LYS A 1 452 ? -6.324 -25.531 -1.138 1 91.38 452 LYS A O 1
ATOM 3508 N N . LEU A 1 453 ? -4.164 -25.5 -1.709 1 92.12 453 LEU A N 1
ATOM 3509 C CA . LEU A 1 453 ? -4.195 -24.094 -2.084 1 92.12 453 LEU A CA 1
ATOM 3510 C C . LEU A 1 453 ? -5.02 -23.891 -3.352 1 92.12 453 LEU A C 1
ATOM 3512 O O . LEU A 1 453 ? -5.727 -22.891 -3.482 1 92.12 453 LEU A O 1
ATOM 3516 N N . ILE A 1 454 ? -4.961 -24.875 -4.266 1 90.94 454 ILE A N 1
ATOM 3517 C CA . ILE A 1 454 ? -5.75 -24.828 -5.492 1 90.94 454 ILE A CA 1
ATOM 3518 C C . ILE A 1 454 ? -7.223 -25.047 -5.168 1 90.94 454 ILE A C 1
ATOM 3520 O O . ILE A 1 454 ? -8.102 -24.391 -5.734 1 90.94 454 ILE A O 1
ATOM 3524 N N . ASP A 1 455 ? -7.406 -25.922 -4.262 1 90.38 455 ASP A N 1
ATOM 3525 C CA . ASP A 1 455 ? -8.773 -26.25 -3.863 1 90.38 455 ASP A CA 1
ATOM 3526 C C . ASP A 1 455 ? -9.477 -25.031 -3.258 1 90.38 455 ASP A C 1
ATOM 3528 O O . ASP A 1 455 ? -10.68 -24.844 -3.457 1 90.38 455 ASP A O 1
ATOM 3532 N N . ARG A 1 456 ? -8.797 -24.266 -2.598 1 90.5 456 ARG A N 1
ATOM 3533 C CA . ARG A 1 456 ? -9.359 -23.094 -1.942 1 90.5 456 ARG A CA 1
ATOM 3534 C C . ARG A 1 456 ? -9.391 -21.891 -2.891 1 90.5 456 ARG A C 1
ATOM 3536 O O . ARG A 1 456 ? -9.922 -20.844 -2.549 1 90.5 456 ARG A O 1
ATOM 3543 N N . ASN A 1 457 ? -8.867 -22.078 -4.055 1 89.38 457 ASN A N 1
ATOM 3544 C CA . ASN A 1 457 ? -8.852 -21.078 -5.113 1 89.38 457 ASN A CA 1
ATOM 3545 C C . ASN A 1 457 ? -8.023 -19.859 -4.723 1 89.38 457 ASN A C 1
ATOM 3547 O O . ASN A 1 457 ? -8.312 -18.734 -5.156 1 89.38 457 ASN A O 1
ATOM 3551 N N . ILE A 1 458 ? -7.117 -20 -3.805 1 89.69 458 ILE A N 1
ATOM 3552 C CA . ILE A 1 458 ? -6.207 -18.922 -3.441 1 89.69 458 ILE A CA 1
ATOM 3553 C C . ILE A 1 458 ? -5.18 -18.719 -4.551 1 89.69 458 ILE A C 1
ATOM 3555 O O . ILE A 1 458 ? -4.789 -17.578 -4.844 1 89.69 458 ILE A O 1
ATOM 3559 N N . ILE A 1 459 ? -4.73 -19.859 -5.078 1 89.81 459 ILE A N 1
ATOM 3560 C CA . ILE A 1 459 ? -3.92 -19.859 -6.293 1 89.81 459 ILE A CA 1
ATOM 3561 C C . ILE A 1 459 ? -4.758 -20.344 -7.473 1 89.81 459 ILE A C 1
ATOM 3563 O O . ILE A 1 459 ? -5.574 -21.266 -7.332 1 89.81 459 ILE A O 1
ATOM 3567 N N . ARG A 1 460 ? -4.551 -19.703 -8.594 1 86.69 460 ARG A N 1
ATOM 3568 C CA . ARG A 1 460 ? -5.367 -20.031 -9.758 1 86.69 460 ARG A CA 1
ATOM 3569 C C . ARG A 1 460 ? -4.535 -20.719 -10.828 1 86.69 460 ARG A C 1
ATOM 3571 O O . ARG A 1 460 ? -3.398 -20.328 -11.094 1 86.69 460 ARG A O 1
ATOM 3578 N N . PRO A 1 461 ? -5.051 -21.703 -11.344 1 85.38 461 PRO A N 1
ATOM 3579 C CA . PRO A 1 461 ? -4.371 -22.359 -12.461 1 85.38 461 PRO A CA 1
ATOM 3580 C C . PRO A 1 461 ? -4.422 -21.547 -13.75 1 85.38 461 PRO A C 1
ATOM 3582 O O . PRO A 1 461 ? -5.418 -20.875 -14.016 1 85.38 461 PRO A O 1
ATOM 3585 N N . ILE A 1 462 ? -3.316 -21.219 -14.344 1 71.12 462 ILE A N 1
ATOM 3586 C CA . ILE A 1 462 ? -3.266 -20.516 -15.625 1 71.12 462 ILE A CA 1
ATOM 3587 C C . ILE A 1 462 ? -3.643 -21.469 -16.75 1 71.12 462 ILE A C 1
ATOM 3589 O O . ILE A 1 462 ? -4.457 -21.141 -17.609 1 71.12 462 ILE A O 1
ATOM 3593 N N . ASP A 1 463 ? -2.605 -22.516 -16.906 1 59.91 463 ASP A N 1
ATOM 3594 C CA . ASP A 1 463 ? -2.775 -23.438 -18.016 1 59.91 463 ASP A CA 1
ATOM 3595 C C . ASP A 1 463 ? -3.922 -24.422 -17.75 1 59.91 463 ASP A C 1
ATOM 3597 O O . ASP A 1 463 ? -3.959 -25.062 -16.703 1 59.91 463 ASP A O 1
ATOM 3601 N N . ALA A 1 464 ? -5.043 -23.781 -17.969 1 51.09 464 ALA A N 1
ATOM 3602 C CA . ALA A 1 464 ? -6.152 -24.734 -17.906 1 51.09 464 ALA A CA 1
ATOM 3603 C C . ALA A 1 464 ? -5.777 -26.062 -18.547 1 51.09 464 ALA A C 1
ATOM 3605 O O . ALA A 1 464 ? -6.035 -26.266 -19.734 1 51.09 464 ALA A O 1
ATOM 3606 N N . SER A 1 465 ? -4.344 -26.234 -18.578 1 46.06 465 SER A N 1
ATOM 3607 C CA . SER A 1 465 ? -4.25 -27.484 -19.328 1 46.06 465 SER A CA 1
ATOM 3608 C C . SER A 1 465 ? -5.215 -28.531 -18.781 1 46.06 465 SER A C 1
ATOM 3610 O O . SER A 1 465 ? -5.613 -28.469 -17.609 1 46.06 465 SER A O 1
ATOM 3612 N N . ASN A 1 466 ? -5.629 -29.234 -19.828 1 43.5 466 ASN A N 1
ATOM 3613 C CA . ASN A 1 466 ? -6.562 -30.344 -20.047 1 43.5 466 ASN A CA 1
ATOM 3614 C C . ASN A 1 466 ? -6.406 -31.422 -19 1 43.5 466 ASN A C 1
ATOM 3616 O O . ASN A 1 466 ? -7.277 -32.281 -18.844 1 43.5 466 ASN A O 1
ATOM 3620 N N . ASN A 1 467 ? -4.996 -31.656 -18.547 1 45.25 467 ASN A N 1
ATOM 3621 C CA . ASN A 1 467 ? -4.867 -32.938 -17.875 1 45.25 467 ASN A CA 1
ATOM 3622 C C . ASN A 1 467 ? -5.062 -32.781 -16.375 1 45.25 467 ASN A C 1
ATOM 3624 O O . ASN A 1 467 ? -4.766 -33.719 -15.609 1 45.25 467 ASN A O 1
ATOM 3628 N N . THR A 1 468 ? -6.129 -32.375 -15.914 1 57.03 468 THR A N 1
ATOM 3629 C CA . THR A 1 468 ? -6.609 -32.406 -14.531 1 57.03 468 THR A CA 1
ATOM 3630 C C . THR A 1 468 ? -5.57 -31.797 -13.594 1 57.03 468 THR A C 1
ATOM 3632 O O . THR A 1 468 ? -5.922 -31.219 -12.555 1 57.03 468 THR A O 1
ATOM 3635 N N . GLU A 1 469 ? -4.16 -32.031 -14.109 1 70.31 469 GLU A N 1
ATOM 3636 C CA . GLU A 1 469 ? -3.193 -31.578 -13.117 1 70.31 469 GLU A CA 1
ATOM 3637 C C . GLU A 1 469 ? -2.723 -30.156 -13.406 1 70.31 469 GLU A C 1
ATOM 3639 O O . GLU A 1 469 ? -2.42 -29.828 -14.547 1 70.31 469 GLU A O 1
ATOM 3644 N N . VAL A 1 470 ? -2.76 -29.422 -12.523 1 81.5 470 VAL A N 1
ATOM 3645 C CA . VAL A 1 470 ? -2.316 -28.047 -12.633 1 81.5 470 VAL A CA 1
ATOM 3646 C C . VAL A 1 470 ? -0.797 -28 -12.781 1 81.5 470 VAL A C 1
ATOM 3648 O O . VAL A 1 470 ? -0.072 -28.547 -11.945 1 81.5 470 VAL A O 1
ATOM 3651 N N . LYS A 1 471 ? -0.27 -27.547 -13.859 1 82.06 471 LYS A N 1
ATOM 3652 C CA . LYS A 1 471 ? 1.172 -27.453 -14.078 1 82.06 471 LYS A CA 1
ATOM 3653 C C . LYS A 1 471 ? 1.698 -26.062 -13.727 1 82.06 471 LYS A C 1
ATOM 3655 O O . LYS A 1 471 ? 2.848 -25.922 -13.305 1 82.06 471 LYS A O 1
ATOM 3660 N N . THR A 1 472 ? 0.924 -25.062 -14.031 1 87.94 472 THR A N 1
ATOM 3661 C CA . THR A 1 472 ? 1.316 -23.688 -13.742 1 87.94 472 THR A CA 1
ATOM 3662 C C . THR A 1 472 ? 0.199 -22.953 -13.016 1 87.94 472 THR A C 1
ATOM 3664 O O . THR A 1 472 ? -0.983 -23.188 -13.273 1 87.94 472 THR A O 1
ATOM 3667 N N . CYS A 1 473 ? 0.58 -22.188 -12.07 1 89.94 473 CYS A N 1
ATOM 3668 C CA . CYS A 1 473 ? -0.406 -21.453 -11.289 1 89.94 473 CYS A CA 1
ATOM 3669 C C . CYS A 1 473 ? -0.003 -19.984 -11.141 1 89.94 473 CYS A C 1
ATOM 3671 O O . CYS A 1 473 ? 1.094 -19.609 -11.547 1 89.94 473 CYS A O 1
ATOM 3673 N N . LYS A 1 474 ? -0.909 -19.266 -10.773 1 88.94 474 LYS A N 1
ATOM 3674 C CA . LYS A 1 474 ? -0.674 -17.844 -10.492 1 88.94 474 LYS A CA 1
ATOM 3675 C C . LYS A 1 474 ? -1.457 -17.391 -9.266 1 88.94 474 LYS A C 1
ATOM 3677 O O . LYS A 1 474 ? -2.49 -17.969 -8.93 1 88.94 474 LYS A O 1
ATOM 3682 N N . THR A 1 475 ? -0.937 -16.469 -8.547 1 89.56 475 THR A N 1
ATOM 3683 C CA . THR A 1 475 ? -1.643 -15.898 -7.402 1 89.56 475 THR A CA 1
ATOM 3684 C C . THR A 1 475 ? -2.512 -14.719 -7.836 1 89.56 475 THR A C 1
ATOM 3686 O O . THR A 1 475 ? -2.234 -14.07 -8.844 1 89.56 475 THR A O 1
ATOM 3689 N N . HIS A 1 476 ? -3.588 -14.5 -7.141 1 90.5 476 HIS A N 1
ATOM 3690 C CA . HIS A 1 476 ? -4.406 -13.32 -7.387 1 90.5 476 HIS A CA 1
ATOM 3691 C C . HIS A 1 476 ? -3.654 -12.047 -7.02 1 90.5 476 HIS A C 1
ATOM 3693 O O . HIS A 1 476 ? -2.916 -12.016 -6.035 1 90.5 476 HIS A O 1
ATOM 3699 N N . GLY A 1 477 ? -3.822 -11 -7.762 1 88.75 477 GLY A N 1
ATOM 3700 C CA . GLY A 1 477 ? -3.078 -9.766 -7.574 1 88.75 477 GLY A CA 1
ATOM 3701 C C . GLY A 1 477 ? -3.225 -9.188 -6.18 1 88.75 477 GLY A C 1
ATOM 3702 O O . GLY A 1 477 ? -2.227 -8.922 -5.508 1 88.75 477 GLY A O 1
ATOM 3703 N N . ILE A 1 478 ? -4.43 -9.031 -5.723 1 91.56 478 ILE A N 1
ATOM 3704 C CA . ILE A 1 478 ? -4.684 -8.398 -4.434 1 91.56 478 ILE A CA 1
ATOM 3705 C C . ILE A 1 478 ? -4.191 -9.305 -3.307 1 91.56 478 ILE A C 1
ATOM 3707 O O . ILE A 1 478 ? -3.746 -8.828 -2.262 1 91.56 478 ILE A O 1
ATOM 3711 N N . MET A 1 479 ? -4.359 -10.602 -3.498 1 92.69 479 MET A N 1
ATOM 3712 C CA . MET A 1 479 ? -3.846 -11.539 -2.508 1 92.69 479 MET A CA 1
ATOM 3713 C C . MET A 1 479 ? -2.322 -11.477 -2.434 1 92.69 479 MET A C 1
ATOM 3715 O O . MET A 1 479 ? -1.745 -11.586 -1.351 1 92.69 479 MET A O 1
ATOM 3719 N N . HIS A 1 480 ? -1.749 -11.375 -3.555 1 92.75 480 HIS A N 1
ATOM 3720 C CA . HIS A 1 480 ? -0.3 -11.211 -3.602 1 92.75 480 HIS A CA 1
ATOM 3721 C C . HIS A 1 480 ? 0.144 -9.984 -2.809 1 92.75 480 HIS A C 1
ATOM 3723 O O . HIS A 1 480 ? 1.112 -10.055 -2.049 1 92.75 480 HIS A O 1
ATOM 3729 N N . GLU A 1 481 ? -0.566 -8.867 -3.014 1 91.38 481 GLU A N 1
ATOM 3730 C CA . GLU A 1 481 ? -0.249 -7.637 -2.301 1 91.38 481 GLU A CA 1
ATOM 3731 C C . GLU A 1 481 ? -0.406 -7.812 -0.793 1 91.38 481 GLU A C 1
ATOM 3733 O O . GLU A 1 481 ? 0.401 -7.301 -0.016 1 91.38 481 GLU A O 1
ATOM 3738 N N . PHE A 1 482 ? -1.405 -8.453 -0.442 1 92.75 482 PHE A N 1
ATOM 3739 C CA . PHE A 1 482 ? -1.651 -8.742 0.965 1 92.75 482 PHE A CA 1
ATOM 3740 C C . PHE A 1 482 ? -0.522 -9.586 1.546 1 92.75 482 PHE A C 1
ATOM 3742 O O . PHE A 1 482 ? 0.003 -9.281 2.617 1 92.75 482 PHE A O 1
ATOM 3749 N N . MET A 1 483 ? -0.212 -10.641 0.896 1 92.44 483 MET A N 1
ATOM 3750 C CA . MET A 1 483 ? 0.828 -11.547 1.365 1 92.44 483 MET A CA 1
ATOM 3751 C C . MET A 1 483 ? 2.178 -10.844 1.438 1 92.44 483 MET A C 1
ATOM 3753 O O . MET A 1 483 ? 2.957 -11.078 2.361 1 92.44 483 MET A O 1
ATOM 3757 N N . LEU A 1 484 ? 2.484 -10.086 0.449 1 90.44 484 LEU A N 1
ATOM 3758 C CA . LEU A 1 484 ? 3.746 -9.352 0.435 1 90.44 484 LEU A CA 1
ATOM 3759 C C . LEU A 1 484 ? 3.836 -8.398 1.624 1 90.44 484 LEU A C 1
ATOM 3761 O O . LEU A 1 484 ? 4.875 -8.32 2.281 1 90.44 484 LEU A O 1
ATOM 3765 N N . HIS A 1 485 ? 2.77 -7.684 1.822 1 88.88 485 HIS A N 1
ATOM 3766 C CA . HIS A 1 485 ? 2.744 -6.77 2.959 1 88.88 485 HIS A CA 1
ATOM 3767 C C . HIS A 1 485 ? 2.918 -7.523 4.273 1 88.88 485 HIS A C 1
ATOM 3769 O O . HIS A 1 485 ? 3.664 -7.082 5.152 1 88.88 485 HIS A O 1
ATOM 3775 N N . LYS A 1 486 ? 2.219 -8.578 4.398 1 87.56 486 LYS A N 1
ATOM 3776 C CA . LYS A 1 486 ? 2.33 -9.406 5.598 1 87.56 486 LYS A CA 1
ATOM 3777 C C . LYS A 1 486 ? 3.75 -9.938 5.766 1 87.56 486 LYS A C 1
ATOM 3779 O O . LYS A 1 486 ? 4.297 -9.93 6.871 1 87.56 486 LYS A O 1
ATOM 3784 N N . SER A 1 487 ? 4.324 -10.414 4.707 1 88.5 487 SER A N 1
ATOM 3785 C CA . SER A 1 487 ? 5.68 -10.953 4.734 1 88.5 487 SER A CA 1
ATOM 3786 C C . SER A 1 487 ? 6.691 -9.883 5.133 1 88.5 487 SER A C 1
ATOM 3788 O O . SER A 1 487 ? 7.656 -10.164 5.848 1 88.5 487 SER A O 1
ATOM 3790 N N . MET A 1 488 ? 6.531 -8.742 4.699 1 85.56 488 MET A N 1
ATOM 3791 C CA . MET A 1 488 ? 7.438 -7.652 5.039 1 85.56 488 MET A CA 1
ATOM 3792 C C . MET A 1 488 ? 7.312 -7.277 6.508 1 85.56 488 MET A C 1
ATOM 3794 O O . MET A 1 488 ? 8.312 -6.996 7.172 1 85.56 488 MET A O 1
ATOM 3798 N N . SER A 1 489 ? 6.07 -7.254 6.957 1 76.81 489 SER A N 1
ATOM 3799 C CA . SER A 1 489 ? 5.832 -6.934 8.359 1 76.81 489 SER A CA 1
ATOM 3800 C C . SER A 1 489 ? 6.418 -8 9.281 1 76.81 489 SER A C 1
ATOM 3802 O O . SER A 1 489 ? 6.812 -7.707 10.406 1 76.81 489 SER A O 1
ATOM 3804 N N . ASP A 1 490 ? 6.492 -9.219 8.711 1 77 490 ASP A N 1
ATOM 3805 C CA . ASP A 1 490 ? 6.98 -10.336 9.508 1 77 490 ASP A CA 1
ATOM 3806 C C . ASP A 1 490 ? 8.453 -10.609 9.227 1 77 490 ASP A C 1
ATOM 3808 O O . ASP A 1 490 ? 9 -11.625 9.664 1 77 490 ASP A O 1
ATOM 3812 N N . ASN A 1 491 ? 9.141 -9.773 8.516 1 81.31 491 ASN A N 1
ATOM 3813 C CA . ASN A 1 491 ? 10.539 -9.945 8.141 1 81.31 491 ASN A CA 1
ATOM 3814 C C . ASN A 1 491 ? 10.773 -11.281 7.438 1 81.31 491 ASN A C 1
ATOM 3816 O O . ASN A 1 491 ? 11.742 -11.984 7.734 1 81.31 491 ASN A O 1
ATOM 3820 N N . PHE A 1 492 ? 9.844 -11.711 6.637 1 87.94 492 PHE A N 1
ATOM 3821 C CA . PHE A 1 492 ? 9.914 -12.977 5.918 1 87.94 492 PHE A CA 1
ATOM 3822 C C . PHE A 1 492 ? 10.492 -12.773 4.52 1 87.94 492 PHE A C 1
ATOM 3824 O O . PHE A 1 492 ? 11.523 -13.359 4.176 1 87.94 492 PHE A O 1
ATOM 3831 N N . ILE A 1 493 ? 9.883 -11.977 3.775 1 90.69 493 ILE A N 1
ATOM 3832 C CA . ILE A 1 493 ? 10.32 -11.711 2.408 1 90.69 493 ILE A CA 1
ATOM 3833 C C . ILE A 1 493 ? 10.469 -10.211 2.193 1 90.69 493 ILE A C 1
ATOM 3835 O O . ILE A 1 493 ? 9.672 -9.422 2.711 1 90.69 493 ILE A O 1
ATOM 3839 N N . THR A 1 494 ? 11.508 -9.758 1.536 1 88 494 THR A N 1
ATOM 3840 C CA . THR A 1 494 ? 11.656 -8.352 1.159 1 88 494 THR A CA 1
ATOM 3841 C C . THR A 1 494 ? 12.516 -8.219 -0.093 1 88 494 THR A C 1
ATOM 3843 O O . THR A 1 494 ? 13.023 -9.211 -0.613 1 88 494 THR A O 1
ATOM 3846 N N . SER A 1 495 ? 12.453 -7.074 -0.584 1 83.75 495 SER A N 1
ATOM 3847 C CA . SER A 1 495 ? 13.289 -6.77 -1.741 1 83.75 495 SER A CA 1
ATOM 3848 C C . SER A 1 495 ? 14.742 -6.566 -1.333 1 83.75 495 SER A C 1
ATOM 3850 O O . SER A 1 495 ? 15.023 -6.117 -0.219 1 83.75 495 SER A O 1
ATOM 3852 N N . LEU A 1 496 ? 15.664 -6.934 -2.154 1 80.12 496 LEU A N 1
ATOM 3853 C CA . LEU A 1 496 ? 17.094 -6.746 -1.918 1 80.12 496 LEU A CA 1
ATOM 3854 C C . LEU A 1 496 ? 17.438 -5.266 -1.788 1 80.12 496 LEU A C 1
ATOM 3856 O O . LEU A 1 496 ? 18.469 -4.91 -1.231 1 80.12 496 LEU A O 1
ATOM 3860 N N . ARG A 1 497 ? 16.562 -4.449 -2.156 1 72.88 497 ARG A N 1
ATOM 3861 C CA . ARG A 1 497 ? 16.797 -3.01 -2.123 1 72.88 497 ARG A CA 1
ATOM 3862 C C . ARG A 1 497 ? 16.312 -2.404 -0.809 1 72.88 497 ARG A C 1
ATOM 3864 O O . ARG A 1 497 ? 16.578 -1.235 -0.522 1 72.88 497 ARG A O 1
ATOM 3871 N N . ASP A 1 498 ? 15.617 -3.266 -0.108 1 75.38 498 ASP A N 1
ATOM 3872 C CA . ASP A 1 498 ? 15.141 -2.809 1.192 1 75.38 498 ASP A CA 1
ATOM 3873 C C . ASP A 1 498 ? 16.297 -2.508 2.133 1 75.38 498 ASP A C 1
ATOM 3875 O O . ASP A 1 498 ? 17.297 -3.232 2.148 1 75.38 498 ASP A O 1
ATOM 3879 N N . GLN A 1 499 ? 16.234 -1.477 2.828 1 66.38 499 GLN A N 1
ATOM 3880 C CA . GLN A 1 499 ? 17.281 -1.074 3.754 1 66.38 499 GLN A CA 1
ATOM 3881 C C . GLN A 1 499 ? 17.438 -2.086 4.887 1 66.38 499 GLN A C 1
ATOM 3883 O O . GLN A 1 499 ? 18.547 -2.275 5.414 1 66.38 499 GLN A O 1
ATOM 3888 N N . ASN A 1 500 ? 16.391 -2.756 5.223 1 73.19 500 ASN A N 1
ATOM 3889 C CA . ASN A 1 500 ? 16.438 -3.729 6.309 1 73.19 500 ASN A CA 1
ATOM 3890 C C . ASN A 1 500 ? 16.547 -5.156 5.781 1 73.19 500 ASN A C 1
ATOM 3892 O O . ASN A 1 500 ? 16.109 -6.098 6.441 1 73.19 500 ASN A O 1
ATOM 3896 N N . ARG A 1 501 ? 17.109 -5.289 4.68 1 80.06 501 ARG A N 1
ATOM 3897 C CA . ARG A 1 501 ? 17.141 -6.582 4 1 80.06 501 ARG A CA 1
ATOM 3898 C C . ARG A 1 501 ? 17.875 -7.621 4.832 1 80.06 501 ARG A C 1
ATOM 3900 O O . ARG A 1 501 ? 17.625 -8.82 4.715 1 80.06 501 ARG A O 1
ATOM 3907 N N . SER A 1 502 ? 18.75 -7.215 5.707 1 78.94 502 SER A N 1
ATOM 3908 C CA . SER A 1 502 ? 19.594 -8.148 6.441 1 78.94 502 SER A CA 1
ATOM 3909 C C . SER A 1 502 ? 18.797 -8.945 7.461 1 78.94 502 SER A C 1
ATOM 3911 O O . SER A 1 502 ? 19.234 -9.992 7.926 1 78.94 502 SER A O 1
ATOM 3913 N N . LYS A 1 503 ? 17.594 -8.5 7.715 1 77.75 503 LYS A N 1
ATOM 3914 C CA . LYS A 1 503 ? 16.797 -9.164 8.734 1 77.75 503 LYS A CA 1
ATOM 3915 C C . LYS A 1 503 ? 15.828 -10.164 8.109 1 77.75 503 LYS A C 1
ATOM 3917 O O . LYS A 1 503 ? 15.258 -11 8.805 1 77.75 503 LYS A O 1
ATOM 3922 N N . PHE A 1 504 ? 15.75 -10.195 6.844 1 85.94 504 PHE A N 1
ATOM 3923 C CA . PHE A 1 504 ? 14.703 -10.977 6.188 1 85.94 504 PHE A CA 1
ATOM 3924 C C . PHE A 1 504 ? 15.234 -12.336 5.754 1 85.94 504 PHE A C 1
ATOM 3926 O O . PHE A 1 504 ? 16.438 -12.492 5.539 1 85.94 504 PHE A O 1
ATOM 3933 N N . ARG A 1 505 ? 14.344 -13.219 5.641 1 87.62 505 ARG A N 1
ATOM 3934 C CA . ARG A 1 505 ? 14.719 -14.594 5.344 1 87.62 505 ARG A CA 1
ATOM 3935 C C . ARG A 1 505 ? 14.789 -14.828 3.838 1 87.62 505 ARG A C 1
ATOM 3937 O O . ARG A 1 505 ? 15.539 -15.695 3.377 1 87.62 505 ARG A O 1
ATOM 3944 N N . HIS A 1 506 ? 13.992 -14.211 3.121 1 90.56 506 HIS A N 1
ATOM 3945 C CA . HIS A 1 506 ? 13.945 -14.398 1.675 1 90.56 506 HIS A CA 1
ATOM 3946 C C . HIS A 1 506 ? 14.07 -13.062 0.947 1 90.56 506 HIS A C 1
ATOM 3948 O O . HIS A 1 506 ? 13.406 -12.086 1.312 1 90.56 506 HIS A O 1
ATOM 3954 N N . LEU A 1 507 ? 14.977 -13.047 0.008 1 87.12 507 LEU A N 1
ATOM 3955 C CA . LEU A 1 507 ? 15.227 -11.812 -0.736 1 87.12 507 LEU A CA 1
ATOM 3956 C C . LEU A 1 507 ? 14.898 -12 -2.215 1 87.12 507 LEU A C 1
ATOM 3958 O O . LEU A 1 507 ? 15.07 -13.094 -2.76 1 87.12 507 LEU A O 1
ATOM 3962 N N . PHE A 1 508 ? 14.383 -11.07 -2.773 1 85.75 508 PHE A N 1
ATOM 3963 C CA . PHE A 1 508 ? 14.133 -11.102 -4.211 1 85.75 508 PHE A CA 1
ATOM 3964 C C . PHE A 1 508 ? 14.477 -9.758 -4.848 1 85.75 508 PHE A C 1
ATOM 3966 O O . PHE A 1 508 ? 14.633 -8.758 -4.148 1 85.75 508 PHE A O 1
ATOM 3973 N N . ILE A 1 509 ? 14.812 -9.695 -6.129 1 76.44 509 ILE A N 1
ATOM 3974 C CA . ILE A 1 509 ? 14.992 -8.492 -6.934 1 76.44 509 ILE A CA 1
ATOM 3975 C C . ILE A 1 509 ? 14.07 -8.547 -8.156 1 76.44 509 ILE A C 1
ATOM 3977 O O . ILE A 1 509 ? 13.875 -9.609 -8.742 1 76.44 509 ILE A O 1
ATOM 3981 N N . GLN A 1 510 ? 13.266 -7.465 -8.289 1 75.25 510 GLN A N 1
ATOM 3982 C CA . GLN A 1 510 ? 12.43 -7.359 -9.477 1 75.25 510 GLN A CA 1
ATOM 3983 C C . GLN A 1 510 ? 12.734 -6.078 -10.25 1 75.25 510 GLN A C 1
ATOM 3985 O O . GLN A 1 510 ? 12.547 -4.977 -9.734 1 75.25 510 GLN A O 1
ATOM 3990 N N . ASN A 1 511 ? 13.453 -5.988 -11.258 1 64 511 ASN A N 1
ATOM 3991 C CA . ASN A 1 511 ? 13.664 -4.836 -12.125 1 64 511 ASN A CA 1
ATOM 3992 C C . ASN A 1 511 ? 13.031 -5.043 -13.5 1 64 511 ASN A C 1
ATOM 3994 O O . ASN A 1 511 ? 13.289 -6.047 -14.164 1 64 511 ASN A O 1
ATOM 3998 N N . PRO A 1 512 ? 11.773 -4.379 -13.641 1 51.5 512 PRO A N 1
ATOM 3999 C CA . PRO A 1 512 ? 11.172 -4.617 -14.961 1 51.5 512 PRO A CA 1
ATOM 4000 C C . PRO A 1 512 ? 12.164 -4.395 -16.109 1 51.5 512 PRO A C 1
ATOM 4002 O O . PRO A 1 512 ? 13.117 -3.631 -15.961 1 51.5 512 PRO A O 1
ATOM 4005 N N . ALA A 1 513 ? 12.188 -5.148 -17.078 1 45.03 513 ALA A N 1
ATOM 4006 C CA . ALA A 1 513 ? 12.906 -4.891 -18.328 1 45.03 513 ALA A CA 1
ATOM 4007 C C . ALA A 1 513 ? 12.703 -3.453 -18.797 1 45.03 513 ALA A C 1
ATOM 4009 O O . ALA A 1 513 ? 11.695 -2.824 -18.453 1 45.03 513 ALA A O 1
ATOM 4010 N N . SER A 1 514 ? 13.641 -2.551 -19.156 1 39.69 514 SER A N 1
ATOM 4011 C CA . SER A 1 514 ? 13.664 -1.177 -19.656 1 39.69 514 SER A CA 1
ATOM 4012 C C . SER A 1 514 ? 12.305 -0.756 -20.188 1 39.69 514 SER A C 1
ATOM 4014 O O . SER A 1 514 ? 12.062 0.43 -20.422 1 39.69 514 SER A O 1
ATOM 4016 N N . GLY A 1 515 ? 11.57 -1.507 -21 1 32.62 515 GLY A N 1
ATOM 4017 C CA . GLY A 1 515 ? 10.508 -0.941 -21.812 1 32.62 515 GLY A CA 1
ATOM 4018 C C . GLY A 1 515 ? 9.258 -0.613 -21.016 1 32.62 515 GLY A C 1
ATOM 4019 O O . GLY A 1 515 ? 8.281 -0.111 -21.562 1 32.62 515 GLY A O 1
ATOM 4020 N N . SER A 1 516 ? 8.828 -1.397 -20.172 1 35.44 516 SER A N 1
ATOM 4021 C CA . SER A 1 516 ? 7.469 -1.175 -19.688 1 35.44 516 SER A CA 1
ATOM 4022 C C . SER A 1 516 ? 7.418 -0.03 -18.688 1 35.44 516 SER A C 1
ATOM 4024 O O . SER A 1 516 ? 8.281 0.072 -17.812 1 35.44 516 SER A O 1
ATOM 4026 N N . THR A 1 517 ? 6.805 1.047 -18.969 1 33.19 517 THR A N 1
ATOM 4027 C CA . THR A 1 517 ? 6.645 2.377 -18.391 1 33.19 517 THR A CA 1
ATOM 4028 C C . THR A 1 517 ? 6.297 2.283 -16.906 1 33.19 517 THR A C 1
ATOM 4030 O O . THR A 1 517 ? 6.527 3.227 -16.156 1 33.19 517 THR A O 1
ATOM 4033 N N . LEU A 1 518 ? 5.234 1.473 -16.609 1 34.5 518 LEU A N 1
ATOM 4034 C CA . LEU A 1 518 ? 4.742 1.64 -15.25 1 34.5 518 LEU A CA 1
ATOM 4035 C C . LEU A 1 518 ? 5.652 0.93 -14.25 1 34.5 518 LEU A C 1
ATOM 4037 O O . LEU A 1 518 ? 5.387 -0.209 -13.859 1 34.5 518 LEU A O 1
ATOM 4041 N N . GLY A 1 519 ? 6.875 0.748 -14.531 1 32.44 519 GLY A N 1
ATOM 4042 C CA . GLY A 1 519 ? 7.781 -0.028 -13.703 1 32.44 519 GLY A CA 1
ATOM 4043 C C . GLY A 1 519 ? 7.758 0.389 -12.242 1 32.44 519 GLY A C 1
ATOM 4044 O O . GLY A 1 519 ? 7.801 1.581 -11.93 1 32.44 519 GLY A O 1
ATOM 4045 N N . LEU A 1 520 ? 7.109 -0.274 -11.523 1 34.56 520 LEU A N 1
ATOM 4046 C CA . LEU A 1 520 ? 7.266 -0.169 -10.078 1 34.56 520 LEU A CA 1
ATOM 4047 C C . LEU A 1 520 ? 8.734 -0.082 -9.695 1 34.56 520 LEU A C 1
ATOM 4049 O O . LEU A 1 520 ? 9.445 -1.092 -9.703 1 34.56 520 LEU A O 1
ATOM 4053 N N . ASN A 1 521 ? 9.523 0.703 -10.336 1 31.38 521 ASN A N 1
ATOM 4054 C CA . ASN A 1 521 ? 10.93 0.826 -9.977 1 31.38 521 ASN A CA 1
ATOM 4055 C C . ASN A 1 521 ? 11.109 1.056 -8.477 1 31.38 521 ASN A C 1
ATOM 4057 O O . ASN A 1 521 ? 10.672 2.078 -7.945 1 31.38 521 ASN A O 1
ATOM 4061 N N . HIS A 1 522 ? 11.023 0.018 -7.832 1 34.84 522 HIS A N 1
ATOM 4062 C CA . HIS A 1 522 ? 11.625 0.074 -6.508 1 34.84 522 HIS A CA 1
ATOM 4063 C C . HIS A 1 522 ? 12.992 0.75 -6.555 1 34.84 522 HIS A C 1
ATOM 4065 O O . HIS A 1 522 ? 13.711 0.638 -7.547 1 34.84 522 HIS A O 1
ATOM 4071 N N . HIS A 1 523 ? 13.172 1.832 -6.051 1 33.97 523 HIS A N 1
ATOM 4072 C CA . HIS A 1 523 ? 14.43 2.537 -5.848 1 33.97 523 HIS A CA 1
ATOM 4073 C C . HIS A 1 523 ? 15.602 1.564 -5.789 1 33.97 523 HIS A C 1
ATOM 4075 O O . HIS A 1 523 ? 15.617 0.646 -4.969 1 33.97 523 HIS A O 1
ATOM 4081 N N . THR A 1 524 ? 16.203 1.28 -7.02 1 33.06 524 THR A N 1
ATOM 4082 C CA . THR A 1 524 ? 17.516 0.669 -7.16 1 33.06 524 THR A CA 1
ATOM 4083 C C . THR A 1 524 ? 18.531 1.365 -6.262 1 33.06 524 THR A C 1
ATOM 4085 O O . THR A 1 524 ? 19.047 2.428 -6.609 1 33.06 524 THR A O 1
ATOM 4088 N N . SER A 1 525 ? 18.375 1.762 -5.184 1 33.06 525 SER A N 1
ATOM 4089 C CA . SER A 1 525 ? 19.672 1.999 -4.59 1 33.06 525 SER A CA 1
ATOM 4090 C C . SER A 1 525 ? 20.672 0.903 -4.973 1 33.06 525 SER A C 1
ATOM 4092 O O . SER A 1 525 ? 20.328 -0.283 -4.93 1 33.06 525 SER A O 1
ATOM 4094 N N . SER A 1 526 ? 21.438 1.119 -6.09 1 32.75 526 SER A N 1
ATOM 4095 C CA . SER A 1 526 ? 22.547 0.211 -6.324 1 32.75 526 SER A CA 1
ATOM 4096 C C . SER A 1 526 ? 23.047 -0.407 -5.016 1 32.75 526 SER A C 1
ATOM 4098 O O . SER A 1 526 ? 23.297 0.305 -4.043 1 32.75 526 SER A O 1
ATOM 4100 N N . ALA A 1 527 ? 22.812 -1.562 -4.836 1 35.91 527 ALA A N 1
ATOM 4101 C CA . ALA A 1 527 ? 23.453 -2.434 -3.854 1 35.91 527 ALA A CA 1
ATOM 4102 C C . ALA A 1 527 ? 24.953 -2.182 -3.791 1 35.91 527 ALA A C 1
ATOM 4104 O O . ALA A 1 527 ? 25.672 -2.883 -3.084 1 35.91 527 ALA A O 1
ATOM 4105 N N . SER A 1 528 ? 25.469 -1.521 -4.938 1 32.66 528 SER A N 1
ATOM 4106 C CA . SER A 1 528 ? 26.922 -1.449 -4.844 1 32.66 528 SER A CA 1
ATOM 4107 C C . SER A 1 528 ? 27.359 -0.57 -3.676 1 32.66 528 SER A C 1
ATOM 4109 O O . SER A 1 528 ? 27.953 0.489 -3.877 1 32.66 528 SER A O 1
ATOM 4111 N N . ASP A 1 529 ? 26.547 0.071 -3.062 1 33.59 529 ASP A N 1
ATOM 4112 C CA . ASP A 1 529 ? 27.375 0.656 -2.004 1 33.59 529 ASP A CA 1
ATOM 4113 C C . ASP A 1 529 ? 28.516 -0.276 -1.613 1 33.59 529 ASP A C 1
ATOM 4115 O O . ASP A 1 529 ? 28.297 -1.474 -1.408 1 33.59 529 ASP A O 1
ATOM 4119 N N . ASN A 1 530 ? 29.641 0.012 -2.145 1 32.38 530 ASN A N 1
ATOM 4120 C CA . ASN A 1 530 ? 30.891 -0.495 -1.596 1 32.38 530 ASN A CA 1
ATOM 4121 C C . ASN A 1 530 ? 30.781 -0.782 -0.102 1 32.38 530 ASN A C 1
ATOM 4123 O O . ASN A 1 530 ? 31.297 -0.024 0.722 1 32.38 530 ASN A O 1
ATOM 4127 N N . VAL A 1 531 ? 29.766 -0.707 0.408 1 34.31 531 VAL A N 1
ATOM 4128 C CA . VAL A 1 531 ? 29.984 -1.305 1.722 1 34.31 531 VAL A CA 1
ATOM 4129 C C . VAL A 1 531 ? 30.859 -2.541 1.589 1 34.31 531 VAL A C 1
ATOM 4131 O O . VAL A 1 531 ? 30.438 -3.568 1.058 1 34.31 531 VAL A O 1
ATOM 4134 N N . SER A 1 532 ? 31.875 -2.395 1.011 1 35.44 532 SER A N 1
ATOM 4135 C CA . SER A 1 532 ? 32.875 -3.387 1.392 1 35.44 532 SER A CA 1
ATOM 4136 C C . SER A 1 532 ? 32.469 -4.125 2.662 1 35.44 532 SER A C 1
ATOM 4138 O O . SER A 1 532 ? 33.219 -4.922 3.199 1 35.44 532 SER A O 1
ATOM 4140 N N . GLY A 1 533 ? 31.609 -3.459 3.492 1 40.47 533 GLY A N 1
ATOM 4141 C CA . GLY A 1 533 ? 31.438 -4.051 4.812 1 40.47 533 GLY A CA 1
ATOM 4142 C C . GLY A 1 533 ? 30.797 -5.422 4.773 1 40.47 533 GLY A C 1
ATOM 4143 O O . GLY A 1 533 ? 30.219 -5.812 3.758 1 40.47 533 GLY A O 1
ATOM 4144 N N . SER A 1 534 ? 31.219 -6.285 5.512 1 52.19 534 SER A N 1
ATOM 4145 C CA . SER A 1 534 ? 31.062 -7.609 6.098 1 52.19 534 SER A CA 1
ATOM 4146 C C . SER A 1 534 ? 29.609 -7.832 6.551 1 52.19 534 SER A C 1
ATOM 4148 O O . SER A 1 534 ? 29.375 -8.492 7.562 1 52.19 534 SER A O 1
ATOM 4150 N N . GLU A 1 535 ? 28.594 -7.062 5.938 1 62.34 535 GLU A N 1
ATOM 4151 C CA . GLU A 1 535 ? 27.281 -7.359 6.477 1 62.34 535 GLU A CA 1
ATOM 4152 C C . GLU A 1 535 ? 26.766 -8.703 5.969 1 62.34 535 GLU A C 1
ATOM 4154 O O . GLU A 1 535 ? 26.781 -8.969 4.766 1 62.34 535 GLU A O 1
ATOM 4159 N N . LYS A 1 536 ? 26.531 -9.523 6.777 1 76.56 536 LYS A N 1
ATOM 4160 C CA . LYS A 1 536 ? 25.984 -10.844 6.473 1 76.56 536 LYS A CA 1
ATOM 4161 C C . LYS A 1 536 ? 24.453 -10.836 6.512 1 76.56 536 LYS A C 1
ATOM 4163 O O . LYS A 1 536 ? 23.859 -10.18 7.359 1 76.56 536 LYS A O 1
ATOM 4168 N N . PHE A 1 537 ? 23.906 -11.344 5.344 1 85.12 537 PHE A N 1
ATOM 4169 C CA . PHE A 1 537 ? 22.469 -11.469 5.25 1 85.12 537 PHE A CA 1
ATOM 4170 C C . PHE A 1 537 ? 21.984 -12.773 5.867 1 85.12 537 PHE A C 1
ATOM 4172 O O . PHE A 1 537 ? 22.656 -13.805 5.75 1 85.12 537 PHE A O 1
ATOM 4179 N N . ARG A 1 538 ? 20.938 -12.672 6.539 1 86.31 538 ARG A N 1
ATOM 4180 C CA . ARG A 1 538 ? 20.328 -13.859 7.113 1 86.31 538 ARG A CA 1
ATOM 4181 C C . ARG A 1 538 ? 19.422 -14.555 6.105 1 86.31 538 ARG A C 1
ATOM 4183 O O . ARG A 1 538 ? 18.719 -15.508 6.441 1 86.31 538 ARG A O 1
ATOM 4190 N N . ALA A 1 539 ? 19.562 -14.203 4.832 1 90.19 539 ALA A N 1
ATOM 4191 C CA . ALA A 1 539 ? 18.625 -14.672 3.816 1 90.19 539 ALA A CA 1
ATOM 4192 C C . ALA A 1 539 ? 18.891 -16.141 3.459 1 90.19 539 ALA A C 1
ATOM 4194 O O . ALA A 1 539 ? 20.047 -16.547 3.373 1 90.19 539 ALA A O 1
ATOM 4195 N N . ARG A 1 540 ? 17.859 -16.938 3.301 1 91.25 540 ARG A N 1
ATOM 4196 C CA . ARG A 1 540 ? 17.938 -18.344 2.932 1 91.25 540 ARG A CA 1
ATOM 4197 C C . ARG A 1 540 ? 17.641 -18.531 1.45 1 91.25 540 ARG A C 1
ATOM 4199 O O . ARG A 1 540 ? 17.906 -19.609 0.892 1 91.25 540 ARG A O 1
ATOM 4206 N N . SER A 1 541 ? 17.031 -17.578 0.893 1 93.31 541 SER A N 1
ATOM 4207 C CA . SER A 1 541 ? 16.734 -17.688 -0.532 1 93.31 541 SER A CA 1
ATOM 4208 C C . SER A 1 541 ? 16.969 -16.344 -1.238 1 93.31 541 SER A C 1
ATOM 4210 O O . SER A 1 541 ? 16.812 -15.289 -0.635 1 93.31 541 SER A O 1
ATOM 4212 N N . LEU A 1 542 ? 17.453 -16.438 -2.447 1 93.44 542 LEU A N 1
ATOM 4213 C CA . LEU A 1 542 ? 17.625 -15.273 -3.316 1 93.44 542 LEU A CA 1
ATOM 4214 C C . LEU A 1 542 ? 17.078 -15.547 -4.711 1 93.44 542 LEU A C 1
ATOM 4216 O O . LEU A 1 542 ? 17.469 -16.531 -5.355 1 93.44 542 LEU A O 1
ATOM 4220 N N . THR A 1 543 ? 16.109 -14.82 -5.105 1 93.88 543 THR A N 1
ATOM 4221 C CA . THR A 1 543 ? 15.484 -14.953 -6.418 1 93.88 543 THR A CA 1
ATOM 4222 C C . THR A 1 543 ? 15.609 -13.656 -7.207 1 93.88 543 THR A C 1
ATOM 4224 O O . THR A 1 543 ? 15.258 -12.586 -6.707 1 93.88 543 THR A O 1
ATOM 4227 N N . ILE A 1 544 ? 16.125 -13.711 -8.422 1 91.62 544 ILE A N 1
ATOM 4228 C CA . ILE A 1 544 ? 16.328 -12.5 -9.211 1 91.62 544 ILE A CA 1
ATOM 4229 C C . ILE A 1 544 ? 15.539 -12.602 -10.516 1 91.62 544 ILE A C 1
ATOM 4231 O O . ILE A 1 544 ? 15.609 -13.609 -11.219 1 91.62 544 ILE A O 1
ATOM 4235 N N . PHE A 1 545 ? 14.727 -11.641 -10.773 1 88.38 545 PHE A N 1
ATOM 4236 C CA . PHE A 1 545 ? 13.984 -11.516 -12.016 1 88.38 545 PHE A CA 1
ATOM 4237 C C . PHE A 1 545 ? 14.438 -10.289 -12.797 1 88.38 545 PHE A C 1
ATOM 4239 O O . PHE A 1 545 ? 14.555 -9.195 -12.242 1 88.38 545 PHE A O 1
ATOM 4246 N N . GLY A 1 546 ? 14.758 -10.43 -14 1 84.19 546 GLY A N 1
ATOM 4247 C CA . GLY A 1 546 ? 15.141 -9.305 -14.844 1 84.19 546 GLY A CA 1
ATOM 4248 C C . GLY A 1 546 ? 16.625 -9.016 -14.812 1 84.19 546 GLY A C 1
ATOM 4249 O O . GLY A 1 546 ? 17.453 -9.938 -14.742 1 84.19 546 GLY A O 1
ATOM 4250 N N . ASN A 1 547 ? 17.047 -7.719 -14.859 1 81.19 547 ASN A N 1
ATOM 4251 C CA . ASN A 1 547 ? 18.453 -7.324 -14.852 1 81.19 547 ASN A CA 1
ATOM 4252 C C . ASN A 1 547 ? 18.938 -7.039 -13.438 1 81.19 547 ASN A C 1
ATOM 4254 O O . ASN A 1 547 ? 18.344 -6.238 -12.719 1 81.19 547 ASN A O 1
ATOM 4258 N N . ALA A 1 548 ? 19.891 -7.691 -13.047 1 81.44 548 ALA A N 1
ATOM 4259 C CA . ALA A 1 548 ? 20.391 -7.523 -11.68 1 81.44 548 ALA A CA 1
ATOM 4260 C C . ALA A 1 548 ? 21.719 -6.781 -11.672 1 81.44 548 ALA A C 1
ATOM 4262 O O . ALA A 1 548 ? 22.047 -6.098 -10.695 1 81.44 548 ALA A O 1
ATOM 4263 N N . GLY A 1 549 ? 22.5 -6.859 -12.719 1 77.62 549 GLY A N 1
ATOM 4264 C CA . GLY A 1 549 ? 23.844 -6.297 -12.695 1 77.62 549 GLY A CA 1
ATOM 4265 C C . GLY A 1 549 ? 24.734 -6.949 -11.664 1 77.62 549 GLY A C 1
ATOM 4266 O O . GLY A 1 549 ? 24.859 -8.18 -11.625 1 77.62 549 GLY A O 1
ATOM 4267 N N . GLU A 1 550 ? 25.266 -6.199 -10.727 1 78.25 550 GLU A N 1
ATOM 4268 C CA . GLU A 1 550 ? 26.203 -6.703 -9.719 1 78.25 550 GLU A CA 1
ATOM 4269 C C . GLU A 1 550 ? 25.453 -7.344 -8.555 1 78.25 550 GLU A C 1
ATOM 4271 O O . GLU A 1 550 ? 26.047 -8.07 -7.754 1 78.25 550 GLU A O 1
ATOM 4276 N N . ALA A 1 551 ? 24.188 -7.117 -8.57 1 80.25 551 ALA A N 1
ATOM 4277 C CA . ALA A 1 551 ? 23.391 -7.691 -7.488 1 80.25 551 ALA A CA 1
ATOM 4278 C C . ALA A 1 551 ? 23.312 -9.211 -7.617 1 80.25 551 ALA A C 1
ATOM 4280 O O . ALA A 1 551 ? 22.984 -9.898 -6.645 1 80.25 551 ALA A O 1
ATOM 4281 N N . ALA A 1 552 ? 23.688 -9.711 -8.773 1 83.44 552 ALA A N 1
ATOM 4282 C CA . ALA A 1 552 ? 23.672 -11.156 -9 1 83.44 552 ALA A CA 1
ATOM 4283 C C . ALA A 1 552 ? 24.703 -11.867 -8.125 1 83.44 552 ALA A C 1
ATOM 4285 O O . ALA A 1 552 ? 24.547 -13.039 -7.785 1 83.44 552 ALA A O 1
ATOM 4286 N N . SER A 1 553 ? 25.719 -11.078 -7.734 1 84.56 553 SER A N 1
ATOM 4287 C CA . SER A 1 553 ? 26.781 -11.695 -6.945 1 84.56 553 SER A CA 1
ATOM 4288 C C . SER A 1 553 ? 26.578 -11.469 -5.453 1 84.56 553 SER A C 1
ATOM 4290 O O . SER A 1 553 ? 27.391 -11.891 -4.633 1 84.56 553 SER A O 1
ATOM 4292 N N . GLU A 1 554 ? 25.469 -10.906 -5.102 1 86.06 554 GLU A N 1
ATOM 4293 C CA . GLU A 1 554 ? 25.203 -10.578 -3.705 1 86.06 554 GLU A CA 1
ATOM 4294 C C . GLU A 1 554 ? 24.891 -11.836 -2.895 1 86.06 554 GLU A C 1
ATOM 4296 O O . GLU A 1 554 ? 24.891 -11.805 -1.662 1 86.06 554 GLU A O 1
ATOM 4301 N N . PHE A 1 555 ? 24.703 -12.953 -3.619 1 87.56 555 PHE A N 1
ATOM 4302 C CA . PHE A 1 555 ? 24.438 -14.195 -2.9 1 87.56 555 PHE A CA 1
ATOM 4303 C C . PHE A 1 555 ? 25.594 -14.57 -1.995 1 87.56 555 PHE A C 1
ATOM 4305 O O . PHE A 1 555 ? 25.438 -15.336 -1.045 1 87.56 555 PHE A O 1
ATOM 4312 N N . CYS A 1 556 ? 26.797 -13.984 -2.234 1 85.19 556 CYS A N 1
ATOM 4313 C CA . CYS A 1 556 ? 27.984 -14.305 -1.453 1 85.19 556 CYS A CA 1
ATOM 4314 C C . CYS A 1 556 ? 27.844 -13.797 -0.024 1 85.19 556 CYS A C 1
ATOM 4316 O O . CYS A 1 556 ? 28.516 -14.289 0.881 1 85.19 556 CYS A O 1
ATOM 4318 N N . ARG A 1 557 ? 26.969 -12.953 0.127 1 86 557 ARG A N 1
ATOM 4319 C CA . ARG A 1 557 ? 26.766 -12.391 1.459 1 86 557 ARG A CA 1
ATOM 4320 C C . ARG A 1 557 ? 25.797 -13.234 2.275 1 86 557 ARG A C 1
ATOM 4322 O O . ARG A 1 557 ? 25.641 -13.016 3.477 1 86 557 ARG A O 1
ATOM 4329 N N . CYS A 1 558 ? 25.219 -14.188 1.611 1 88.88 558 CYS A N 1
ATOM 4330 C CA . CYS A 1 558 ? 24.281 -15.102 2.275 1 88.88 558 CYS A CA 1
ATOM 4331 C C . CYS A 1 558 ? 24.938 -16.438 2.564 1 88.88 558 CYS A C 1
ATOM 4333 O O . CYS A 1 558 ? 24.797 -17.391 1.788 1 88.88 558 CYS A O 1
ATOM 4335 N N . GLU A 1 559 ? 25.484 -16.609 3.639 1 83.62 559 GLU A N 1
ATOM 4336 C CA . GLU A 1 559 ? 26.25 -17.797 3.971 1 83.62 559 GLU A CA 1
ATOM 4337 C C . GLU A 1 559 ? 25.359 -19.016 4.125 1 83.62 559 GLU A C 1
ATOM 4339 O O . GLU A 1 559 ? 25.766 -20.141 3.836 1 83.62 559 GLU A O 1
ATOM 4344 N N . LEU A 1 560 ? 24.203 -18.797 4.496 1 88.06 560 LEU A N 1
ATOM 4345 C CA . LEU A 1 560 ? 23.312 -19.922 4.797 1 88.06 560 LEU A CA 1
ATOM 4346 C C . LEU A 1 560 ? 22.234 -20.062 3.734 1 88.06 560 LEU A C 1
ATOM 4348 O O . LEU A 1 560 ? 21.141 -20.531 4.023 1 88.06 560 LEU A O 1
ATOM 4352 N N . LEU A 1 561 ? 22.547 -19.703 2.51 1 92.44 561 LEU A N 1
ATOM 4353 C CA . LEU A 1 561 ? 21.594 -19.734 1.41 1 92.44 561 LEU A CA 1
ATOM 4354 C C . LEU A 1 561 ? 21.219 -21.156 1.039 1 92.44 561 LEU A C 1
ATOM 4356 O O . LEU A 1 561 ? 22.109 -22.016 0.912 1 92.44 561 LEU A O 1
ATOM 4360 N N . ARG A 1 562 ? 19.984 -21.469 0.864 1 92.31 562 ARG A N 1
ATOM 4361 C CA . ARG A 1 562 ? 19.484 -22.781 0.461 1 92.31 562 ARG A CA 1
ATOM 4362 C C . ARG A 1 562 ? 18.984 -22.766 -0.978 1 92.31 562 ARG A C 1
ATOM 4364 O O . ARG A 1 562 ? 19.094 -23.766 -1.692 1 92.31 562 ARG A O 1
ATOM 4371 N N . VAL A 1 563 ? 18.344 -21.688 -1.358 1 96.06 563 VAL A N 1
ATOM 4372 C CA . VAL A 1 563 ? 17.766 -21.578 -2.693 1 96.06 563 VAL A CA 1
ATOM 4373 C C . VAL A 1 563 ? 18.359 -20.391 -3.426 1 96.06 563 VAL A C 1
ATOM 4375 O O . VAL A 1 563 ? 18.328 -19.25 -2.928 1 96.06 563 VAL A O 1
ATOM 4378 N N . LEU A 1 564 ? 18.969 -20.578 -4.508 1 95.56 564 LEU A N 1
ATOM 4379 C CA . LEU A 1 564 ? 19.469 -19.547 -5.41 1 95.56 564 LEU A CA 1
ATOM 4380 C C . LEU A 1 564 ? 18.844 -19.688 -6.797 1 95.56 564 LEU A C 1
ATOM 4382 O O . LEU A 1 564 ? 19.188 -20.609 -7.539 1 95.56 564 LEU A O 1
ATOM 4386 N N . ASP A 1 565 ? 17.938 -18.844 -7.117 1 94.25 565 ASP A N 1
ATOM 4387 C CA . ASP A 1 565 ? 17.219 -18.922 -8.383 1 94.25 565 ASP A CA 1
ATOM 4388 C C . ASP A 1 565 ? 17.578 -17.734 -9.289 1 94.25 565 ASP A C 1
ATOM 4390 O O . ASP A 1 565 ? 17.094 -16.625 -9.07 1 94.25 565 ASP A O 1
ATOM 4394 N N . LEU A 1 566 ? 18.344 -17.984 -10.312 1 92.81 566 LEU A N 1
ATOM 4395 C CA . LEU A 1 566 ? 18.781 -16.969 -11.281 1 92.81 566 LEU A CA 1
ATOM 4396 C C . LEU A 1 566 ? 18.297 -17.328 -12.68 1 92.81 566 LEU A C 1
ATOM 4398 O O . LEU A 1 566 ? 18.922 -16.953 -13.672 1 92.81 566 LEU A O 1
ATOM 4402 N N . GLU A 1 567 ? 17.281 -18.047 -12.75 1 90.44 567 GLU A N 1
ATOM 4403 C CA . GLU A 1 567 ? 16.766 -18.531 -14.023 1 90.44 567 GLU A CA 1
ATOM 4404 C C . GLU A 1 567 ? 16.328 -17.375 -14.914 1 90.44 567 GLU A C 1
ATOM 4406 O O . GLU A 1 567 ? 16.594 -17.359 -16.109 1 90.44 567 GLU A O 1
ATOM 4411 N N . GLU A 1 568 ? 15.641 -16.438 -14.32 1 87.5 568 GLU A N 1
ATOM 4412 C CA . GLU A 1 568 ? 15.078 -15.336 -15.086 1 87.5 568 GLU A CA 1
ATOM 4413 C C . GLU A 1 568 ? 15.977 -14.102 -15.031 1 87.5 568 GLU A C 1
ATOM 4415 O O . GLU A 1 568 ? 15.523 -12.984 -15.297 1 87.5 568 GLU A O 1
ATOM 4420 N N . CYS A 1 569 ? 17.203 -14.312 -14.586 1 88.38 569 CYS A N 1
ATOM 4421 C CA . CYS A 1 569 ? 18.172 -13.227 -14.641 1 88.38 569 CYS A CA 1
ATOM 4422 C C . CYS A 1 569 ? 18.719 -13.055 -16.047 1 88.38 569 CYS A C 1
ATOM 4424 O O . CYS A 1 569 ? 19.422 -13.93 -16.562 1 88.38 569 CYS A O 1
ATOM 4426 N N . ASN A 1 570 ? 18.484 -12.016 -16.688 1 82.44 570 ASN A N 1
ATOM 4427 C CA . ASN A 1 570 ? 18.797 -11.812 -18.094 1 82.44 570 ASN A CA 1
ATOM 4428 C C . ASN A 1 570 ? 20.281 -11.531 -18.312 1 82.44 570 ASN A C 1
ATOM 4430 O O . ASN A 1 570 ? 20.844 -11.867 -19.359 1 82.44 570 ASN A O 1
ATOM 4434 N N . ASP A 1 571 ? 20.984 -10.891 -17.391 1 83.06 571 ASP A N 1
ATOM 4435 C CA . ASP A 1 571 ? 22.359 -10.445 -17.594 1 83.06 571 ASP A CA 1
ATOM 4436 C C . ASP A 1 571 ? 23.328 -11.258 -16.734 1 83.06 571 ASP A C 1
ATOM 4438 O O . ASP A 1 571 ? 24.312 -10.719 -16.219 1 83.06 571 ASP A O 1
ATOM 4442 N N . LEU A 1 572 ? 23.062 -12.477 -16.547 1 88.44 572 LEU A N 1
ATOM 4443 C CA . LEU A 1 572 ? 23.953 -13.312 -15.75 1 88.44 572 LEU A CA 1
ATOM 4444 C C . LEU A 1 572 ? 25.188 -13.695 -16.547 1 88.44 572 LEU A C 1
ATOM 4446 O O . LEU A 1 572 ? 25.078 -14.203 -17.672 1 88.44 572 LEU A O 1
ATOM 4450 N N . GLU A 1 573 ? 26.312 -13.391 -16.016 1 86.25 573 GLU A N 1
ATOM 4451 C CA . GLU A 1 573 ? 27.594 -13.734 -16.641 1 86.25 573 GLU A CA 1
ATOM 4452 C C . GLU A 1 573 ? 28.344 -14.758 -15.805 1 86.25 573 GLU A C 1
ATOM 4454 O O . GLU A 1 573 ? 28.031 -14.969 -14.633 1 86.25 573 GLU A O 1
ATOM 4459 N N . ASP A 1 574 ? 29.328 -15.492 -16.391 1 86.06 574 ASP A N 1
ATOM 4460 C CA . ASP A 1 574 ? 30.094 -16.547 -15.727 1 86.06 574 ASP A CA 1
ATOM 4461 C C . ASP A 1 574 ? 30.844 -16 -14.516 1 86.06 574 ASP A C 1
ATOM 4463 O O . ASP A 1 574 ? 31.031 -16.703 -13.523 1 86.06 574 ASP A O 1
ATOM 4467 N N . GLY A 1 575 ? 31.234 -14.766 -14.617 1 84.44 575 GLY A N 1
ATOM 4468 C CA . GLY A 1 575 ? 32 -14.156 -13.539 1 84.44 575 GLY A CA 1
ATOM 4469 C C . GLY A 1 575 ? 31.188 -13.953 -12.281 1 84.44 575 GLY A C 1
ATOM 4470 O O . GLY A 1 575 ? 31.734 -13.891 -11.18 1 84.44 575 GLY A O 1
ATOM 4471 N N . HIS A 1 576 ? 29.906 -13.891 -12.375 1 88.31 576 HIS A N 1
ATOM 4472 C CA . HIS A 1 576 ? 29.031 -13.664 -11.234 1 88.31 576 HIS A CA 1
ATOM 4473 C C . HIS A 1 576 ? 28.984 -14.891 -10.32 1 88.31 576 HIS A C 1
ATOM 4475 O O . HIS A 1 576 ? 28.656 -14.773 -9.141 1 88.31 576 HIS A O 1
ATOM 4481 N N . LEU A 1 577 ? 29.312 -16.125 -10.852 1 89.81 577 LEU A N 1
ATOM 4482 C CA . LEU A 1 577 ? 29.125 -17.375 -10.117 1 89.81 577 LEU A CA 1
ATOM 4483 C C . LEU A 1 577 ? 30.469 -17.891 -9.586 1 89.81 577 LEU A C 1
ATOM 4485 O O . LEU A 1 577 ? 30.578 -19.062 -9.219 1 89.81 577 LEU A O 1
ATOM 4489 N N . LYS A 1 578 ? 31.391 -17.062 -9.453 1 86.06 578 LYS A N 1
ATOM 4490 C CA . LYS A 1 578 ? 32.719 -17.469 -9.031 1 86.06 578 LYS A CA 1
ATOM 4491 C C . LYS A 1 578 ? 32.719 -18 -7.602 1 86.06 578 LYS A C 1
ATOM 4493 O O . LYS A 1 578 ? 33.406 -18.969 -7.285 1 86.06 578 LYS A O 1
ATOM 4498 N N . ASP A 1 579 ? 31.828 -17.453 -6.727 1 86.75 579 ASP A N 1
ATOM 4499 C CA . ASP A 1 579 ? 31.844 -17.828 -5.316 1 86.75 579 ASP A CA 1
ATOM 4500 C C . ASP A 1 579 ? 30.672 -18.734 -4.973 1 86.75 579 ASP A C 1
ATOM 4502 O O . ASP A 1 579 ? 30.297 -18.875 -3.803 1 86.75 579 ASP A O 1
ATOM 4506 N N . VAL A 1 580 ? 30.094 -19.453 -5.934 1 90.56 580 VAL A N 1
ATOM 4507 C CA . VAL A 1 580 ? 28.922 -20.297 -5.684 1 90.56 580 VAL A CA 1
ATOM 4508 C C . VAL A 1 580 ? 29.328 -21.516 -4.855 1 90.56 580 VAL A C 1
ATOM 4510 O O . VAL A 1 580 ? 28.531 -22.062 -4.102 1 90.56 580 VAL A O 1
ATOM 4513 N N . HIS A 1 581 ? 30.625 -21.922 -4.918 1 87.75 581 HIS A N 1
ATOM 4514 C CA . HIS A 1 581 ? 31.125 -23.109 -4.223 1 87.75 581 HIS A CA 1
ATOM 4515 C C . HIS A 1 581 ? 31.172 -22.875 -2.717 1 87.75 581 HIS A C 1
ATOM 4517 O O . HIS A 1 581 ? 31.234 -23.844 -1.941 1 87.75 581 HIS A O 1
ATOM 4523 N N . LYS A 1 582 ? 31.016 -21.625 -2.332 1 86.06 582 LYS A N 1
ATOM 4524 C CA . LYS A 1 582 ? 31.078 -21.297 -0.911 1 86.06 582 LYS A CA 1
ATOM 4525 C C . LYS A 1 582 ? 29.719 -21.516 -0.237 1 86.06 582 LYS A C 1
ATOM 4527 O O . LYS A 1 582 ? 29.625 -21.516 0.993 1 86.06 582 LYS A O 1
ATOM 4532 N N . LEU A 1 583 ? 28.734 -21.781 -1.033 1 89.94 583 LEU A N 1
ATOM 4533 C CA . LEU A 1 583 ? 27.406 -21.953 -0.482 1 89.94 583 LEU A CA 1
ATOM 4534 C C . LEU A 1 583 ? 27.156 -23.422 -0.105 1 89.94 583 LEU A C 1
ATOM 4536 O O . LEU A 1 583 ? 26.453 -24.141 -0.813 1 89.94 583 LEU A O 1
ATOM 4540 N N . TRP A 1 584 ? 27.469 -23.781 1.034 1 83.94 584 TRP A N 1
ATOM 4541 C CA . TRP A 1 584 ? 27.516 -25.172 1.463 1 83.94 584 TRP A CA 1
ATOM 4542 C C . TRP A 1 584 ? 26.109 -25.703 1.718 1 83.94 584 TRP A C 1
ATOM 4544 O O . TRP A 1 584 ? 25.875 -26.906 1.65 1 83.94 584 TRP A O 1
ATOM 4554 N N . HIS A 1 585 ? 25.203 -24.812 1.969 1 88.12 585 HIS A N 1
ATOM 4555 C CA . HIS A 1 585 ? 23.875 -25.266 2.332 1 88.12 585 HIS A CA 1
ATOM 4556 C C . HIS A 1 585 ? 22.922 -25.188 1.141 1 88.12 585 HIS A C 1
ATOM 4558 O O . HIS A 1 585 ? 21.719 -25.453 1.279 1 88.12 585 HIS A O 1
ATOM 4564 N N . LEU A 1 586 ? 23.453 -24.859 -0.031 1 92.75 586 LEU A N 1
ATOM 4565 C CA . LEU A 1 586 ? 22.625 -24.672 -1.216 1 92.75 586 LEU A CA 1
ATOM 4566 C C . LEU A 1 586 ? 21.969 -25.969 -1.643 1 92.75 586 LEU A C 1
ATOM 4568 O O . LEU A 1 586 ? 22.656 -26.984 -1.828 1 92.75 586 LEU A O 1
ATOM 4572 N N . LYS A 1 587 ? 20.703 -26.016 -1.769 1 92.88 587 LYS A N 1
ATOM 4573 C CA . LYS A 1 587 ? 19.953 -27.203 -2.16 1 92.88 587 LYS A CA 1
ATOM 4574 C C . LYS A 1 587 ? 19.328 -27.031 -3.541 1 92.88 587 LYS A C 1
ATOM 4576 O O . LYS A 1 587 ? 19.094 -28.016 -4.246 1 92.88 587 LYS A O 1
ATOM 4581 N N . TYR A 1 588 ? 18.953 -25.891 -3.834 1 96.5 588 TYR A N 1
ATOM 4582 C CA . TYR A 1 588 ? 18.312 -25.578 -5.105 1 96.5 588 TYR A CA 1
ATOM 4583 C C . TYR A 1 588 ? 19.094 -24.516 -5.867 1 96.5 588 TYR A C 1
ATOM 4585 O O . TYR A 1 588 ? 19.297 -23.406 -5.367 1 96.5 588 TYR A O 1
ATOM 4593 N N . LEU A 1 589 ? 19.562 -24.797 -7.059 1 95.25 589 LEU A N 1
ATOM 4594 C CA . LEU A 1 589 ? 20.312 -23.875 -7.906 1 95.25 589 LEU A CA 1
ATOM 4595 C C . LEU A 1 589 ? 19.719 -23.844 -9.312 1 95.25 589 LEU A C 1
ATOM 4597 O O . LEU A 1 589 ? 19.625 -24.891 -9.977 1 95.25 589 LEU A O 1
ATOM 4601 N N . SER A 1 590 ? 19.219 -22.797 -9.703 1 94.44 590 SER A N 1
ATOM 4602 C CA . SER A 1 590 ? 18.719 -22.609 -11.055 1 94.44 590 SER A CA 1
ATOM 4603 C C . SER A 1 590 ? 19.438 -21.453 -11.758 1 94.44 590 SER A C 1
ATOM 4605 O O . SER A 1 590 ? 19.594 -20.375 -11.18 1 94.44 590 SER A O 1
ATOM 4607 N N . LEU A 1 591 ? 19.953 -21.688 -12.883 1 91.44 591 LEU A N 1
ATOM 4608 C CA . LEU A 1 591 ? 20.719 -20.688 -13.602 1 91.44 591 LEU A CA 1
ATOM 4609 C C . LEU A 1 591 ? 20.062 -20.344 -14.938 1 91.44 591 LEU A C 1
ATOM 4611 O O . LEU A 1 591 ? 19.328 -21.156 -15.5 1 91.44 591 LEU A O 1
ATOM 4615 N N . GLY A 1 592 ? 20.109 -19.25 -15.195 1 85 592 GLY A N 1
ATOM 4616 C CA . GLY A 1 592 ? 19.625 -18.797 -16.484 1 85 592 GLY A CA 1
ATOM 4617 C C . GLY A 1 592 ? 20.578 -17.859 -17.188 1 85 592 GLY A C 1
ATOM 4618 O O . GLY A 1 592 ? 21.797 -17.891 -16.922 1 85 592 GLY A O 1
ATOM 4619 N N . GLY A 1 593 ? 20.156 -17.234 -18.297 1 74.38 593 GLY A N 1
ATOM 4620 C CA . GLY A 1 593 ? 20.938 -16.188 -18.938 1 74.38 593 GLY A CA 1
ATOM 4621 C C . GLY A 1 593 ? 21.922 -16.734 -19.969 1 74.38 593 GLY A C 1
ATOM 4622 O O . GLY A 1 593 ? 21.641 -17.75 -20.625 1 74.38 593 GLY A O 1
ATOM 4623 N N . THR A 1 594 ? 22.953 -16.047 -20.094 1 76.81 594 THR A N 1
ATOM 4624 C CA . THR A 1 594 ? 23.922 -16.25 -21.172 1 76.81 594 THR A CA 1
ATOM 4625 C C . THR A 1 594 ? 25.125 -17.047 -20.656 1 76.81 594 THR A C 1
ATOM 4627 O O . THR A 1 594 ? 26.172 -17.062 -21.297 1 76.81 594 THR A O 1
ATOM 4630 N N . ILE A 1 595 ? 24.906 -17.844 -19.594 1 85.69 595 ILE A N 1
ATOM 4631 C CA . ILE A 1 595 ? 26.031 -18.562 -19.062 1 85.69 595 ILE A CA 1
ATOM 4632 C C . ILE A 1 595 ? 26.391 -19.734 -19.984 1 85.69 595 ILE A C 1
ATOM 4634 O O . ILE A 1 595 ? 25.5 -20.422 -20.484 1 85.69 595 ILE A O 1
ATOM 4638 N N . CYS A 1 596 ? 27.688 -19.891 -20.188 1 82.12 596 CYS A N 1
ATOM 4639 C CA . CYS A 1 596 ? 28.141 -20.922 -21.109 1 82.12 596 CYS A CA 1
ATOM 4640 C C . CYS A 1 596 ? 29 -21.953 -20.391 1 82.12 596 CYS A C 1
ATOM 4642 O O . CYS A 1 596 ? 29.156 -23.078 -20.875 1 82.12 596 CYS A O 1
ATOM 4644 N N . ASN A 1 597 ? 29.516 -21.547 -19.234 1 82.88 597 ASN A N 1
ATOM 4645 C CA . ASN A 1 597 ? 30.391 -22.469 -18.531 1 82.88 597 ASN A CA 1
ATOM 4646 C C . ASN A 1 597 ? 29.875 -22.797 -17.141 1 82.88 597 ASN A C 1
ATOM 4648 O O . ASN A 1 597 ? 29.203 -21.969 -16.516 1 82.88 597 ASN A O 1
ATOM 4652 N N . PHE A 1 598 ? 30.219 -23.969 -16.766 1 83.56 598 PHE A N 1
ATOM 4653 C CA . PHE A 1 598 ? 29.859 -24.375 -15.406 1 83.56 598 PHE A CA 1
ATOM 4654 C C . PHE A 1 598 ? 30.75 -23.672 -14.383 1 83.56 598 PHE A C 1
ATOM 4656 O O . PHE A 1 598 ? 31.953 -23.484 -14.625 1 83.56 598 PHE A O 1
ATOM 4663 N N . PRO A 1 599 ? 30.109 -23.281 -13.266 1 81.81 599 PRO A N 1
ATOM 4664 C CA . PRO A 1 599 ? 30.953 -22.703 -12.227 1 81.81 599 PRO A CA 1
ATOM 4665 C C . PRO A 1 599 ? 32.031 -23.688 -11.719 1 81.81 599 PRO A C 1
ATOM 4667 O O . PRO A 1 599 ? 31.766 -24.891 -11.68 1 81.81 599 PRO A O 1
ATOM 4670 N N . ARG A 1 600 ? 33.156 -23.188 -11.344 1 78.06 600 ARG A N 1
ATOM 4671 C CA . ARG A 1 600 ? 34.25 -24.016 -10.867 1 78.06 600 ARG A CA 1
ATOM 4672 C C . ARG A 1 600 ? 33.969 -24.578 -9.477 1 78.06 600 ARG A C 1
ATOM 4674 O O . ARG A 1 600 ? 33.219 -23.984 -8.703 1 78.06 600 ARG A O 1
ATOM 4681 N N . ASN A 1 601 ? 34.375 -25.75 -9.164 1 82.81 601 ASN A N 1
ATOM 4682 C CA . ASN A 1 601 ? 34.312 -26.375 -7.852 1 82.81 601 ASN A CA 1
ATOM 4683 C C . ASN A 1 601 ? 32.875 -26.656 -7.449 1 82.81 601 ASN A C 1
ATOM 4685 O O . ASN A 1 601 ? 32.469 -26.406 -6.309 1 82.81 601 ASN A O 1
ATOM 4689 N N . ILE A 1 602 ? 31.984 -27.062 -8.328 1 85.06 602 ILE A N 1
ATOM 4690 C CA . ILE A 1 602 ? 30.594 -27.406 -8.039 1 85.06 602 ILE A CA 1
ATOM 4691 C C . ILE A 1 602 ? 30.531 -28.641 -7.148 1 85.06 602 ILE A C 1
ATOM 4693 O O . ILE A 1 602 ? 29.516 -28.891 -6.496 1 85.06 602 ILE A O 1
ATOM 4697 N N . ASP A 1 603 ? 31.688 -29.344 -7.094 1 82.25 603 ASP A N 1
ATOM 4698 C CA . ASP A 1 603 ? 31.766 -30.562 -6.293 1 82.25 603 ASP A CA 1
ATOM 4699 C C . ASP A 1 603 ? 31.672 -30.25 -4.805 1 82.25 603 ASP A C 1
ATOM 4701 O O . ASP A 1 603 ? 31.359 -31.125 -3.998 1 82.25 603 ASP A O 1
ATOM 4705 N N . LYS A 1 604 ? 31.844 -28.969 -4.512 1 84.5 604 LYS A N 1
ATOM 4706 C CA . LYS A 1 604 ? 31.797 -28.562 -3.107 1 84.5 604 LYS A CA 1
ATOM 4707 C C . LYS A 1 604 ? 30.359 -28.375 -2.639 1 84.5 604 LYS A C 1
ATOM 4709 O O . LYS A 1 604 ? 30.094 -28.312 -1.436 1 84.5 604 LYS A O 1
ATOM 4714 N N . LEU A 1 605 ? 29.469 -28.375 -3.52 1 88.81 605 LEU A N 1
ATOM 4715 C CA . LEU A 1 605 ? 28.062 -28.203 -3.156 1 88.81 605 LEU A CA 1
ATOM 4716 C C . LEU A 1 605 ? 27.422 -29.547 -2.82 1 88.81 605 LEU A C 1
ATOM 4718 O O . LEU A 1 605 ? 26.516 -30 -3.514 1 88.81 605 LEU A O 1
ATOM 4722 N N . HIS A 1 606 ? 27.688 -30.062 -1.751 1 83.38 606 HIS A N 1
ATOM 4723 C CA . HIS A 1 606 ? 27.328 -31.422 -1.365 1 83.38 606 HIS A CA 1
ATOM 4724 C C . HIS A 1 606 ? 25.828 -31.516 -1.046 1 83.38 606 HIS A C 1
ATOM 4726 O O . HIS A 1 606 ? 25.25 -32.594 -1.132 1 83.38 606 HIS A O 1
ATOM 4732 N N . CYS A 1 607 ? 25.234 -30.422 -0.716 1 87.12 607 CYS A N 1
ATOM 4733 C CA . CYS A 1 607 ? 23.828 -30.484 -0.302 1 87.12 607 CYS A CA 1
ATOM 4734 C C . CYS A 1 607 ? 22.906 -30.172 -1.474 1 87.12 607 CYS A C 1
ATOM 4736 O O . CYS A 1 607 ? 21.688 -30.188 -1.319 1 87.12 607 CYS A O 1
ATOM 4738 N N . LEU A 1 608 ? 23.453 -29.984 -2.648 1 91.94 608 LEU A N 1
ATOM 4739 C CA . LEU A 1 608 ? 22.656 -29.594 -3.803 1 91.94 608 LEU A CA 1
ATOM 4740 C C . LEU A 1 608 ? 21.703 -30.719 -4.203 1 91.94 608 LEU A C 1
ATOM 4742 O O . LEU A 1 608 ? 22.125 -31.859 -4.391 1 91.94 608 LEU A O 1
ATOM 4746 N N . GLU A 1 609 ? 20.484 -30.406 -4.273 1 92.56 609 GLU A N 1
ATOM 4747 C CA . GLU A 1 609 ? 19.453 -31.391 -4.625 1 92.56 609 GLU A CA 1
ATOM 4748 C C . GLU A 1 609 ? 18.938 -31.156 -6.043 1 92.56 609 GLU A C 1
ATOM 4750 O O . GLU A 1 609 ? 18.625 -32.125 -6.758 1 92.56 609 GLU A O 1
ATOM 4755 N N . THR A 1 610 ? 18.719 -29.938 -6.395 1 95.38 610 THR A N 1
ATOM 4756 C CA . THR A 1 610 ? 18.188 -29.625 -7.719 1 95.38 610 THR A CA 1
ATOM 4757 C C . THR A 1 610 ? 19.141 -28.688 -8.469 1 95.38 610 THR A C 1
ATOM 4759 O O . THR A 1 610 ? 19.562 -27.672 -7.934 1 95.38 610 THR A O 1
ATOM 4762 N N . LEU A 1 611 ? 19.484 -29.016 -9.648 1 94.19 611 LEU A N 1
ATOM 4763 C CA . LEU A 1 611 ? 20.266 -28.188 -10.57 1 94.19 611 LEU A CA 1
ATOM 4764 C C . LEU A 1 611 ? 19.516 -27.984 -11.883 1 94.19 611 LEU A C 1
ATOM 4766 O O . LEU A 1 611 ? 19.297 -28.953 -12.625 1 94.19 611 LEU A O 1
ATOM 4770 N N . ASP A 1 612 ? 19.047 -26.859 -12.156 1 92.75 612 ASP A N 1
ATOM 4771 C CA . ASP A 1 612 ? 18.266 -26.531 -13.344 1 92.75 612 ASP A CA 1
ATOM 4772 C C . ASP A 1 612 ? 19.078 -25.688 -14.32 1 92.75 612 ASP A C 1
ATOM 4774 O O . ASP A 1 612 ? 19.391 -24.531 -14.031 1 92.75 612 ASP A O 1
ATOM 4778 N N . LEU A 1 613 ? 19.391 -26.188 -15.453 1 91.38 613 LEU A N 1
ATOM 4779 C CA . LEU A 1 613 ? 20.219 -25.516 -16.453 1 91.38 613 LEU A CA 1
ATOM 4780 C C . LEU A 1 613 ? 19.453 -25.391 -17.781 1 91.38 613 LEU A C 1
ATOM 4782 O O . LEU A 1 613 ? 20.062 -25.219 -18.828 1 91.38 613 LEU A O 1
ATOM 4786 N N . ARG A 1 614 ? 18.297 -25.438 -17.844 1 86.56 614 ARG A N 1
ATOM 4787 C CA . ARG A 1 614 ? 17.5 -25.484 -19.062 1 86.56 614 ARG A CA 1
ATOM 4788 C C . ARG A 1 614 ? 17.625 -24.188 -19.859 1 86.56 614 ARG A C 1
ATOM 4790 O O . ARG A 1 614 ? 17.641 -24.203 -21.094 1 86.56 614 ARG A O 1
ATOM 4797 N N . LYS A 1 615 ? 17.719 -23.125 -19.156 1 86.94 615 LYS A N 1
ATOM 4798 C CA . LYS A 1 615 ? 17.75 -21.828 -19.844 1 86.94 615 LYS A CA 1
ATOM 4799 C C . LYS A 1 615 ? 19.188 -21.359 -20.047 1 86.94 615 LYS A C 1
ATOM 4801 O O . LYS A 1 615 ? 19.422 -20.188 -20.328 1 86.94 615 LYS A O 1
ATOM 4806 N N . THR A 1 616 ? 20.094 -22.219 -19.859 1 88.75 616 THR A N 1
ATOM 4807 C CA . THR A 1 616 ? 21.5 -21.875 -20.047 1 88.75 616 THR A CA 1
ATOM 4808 C C . THR A 1 616 ? 22 -22.391 -21.406 1 88.75 616 THR A C 1
ATOM 4810 O O . THR A 1 616 ? 21.297 -23.109 -22.094 1 88.75 616 THR A O 1
ATOM 4813 N N . LYS A 1 617 ? 23.219 -21.984 -21.75 1 85.81 617 LYS A N 1
ATOM 4814 C CA . LYS A 1 617 ? 23.875 -22.453 -22.953 1 85.81 617 LYS A CA 1
ATOM 4815 C C . LYS A 1 617 ? 24.922 -23.516 -22.641 1 85.81 617 LYS A C 1
ATOM 4817 O O . LYS A 1 617 ? 25.781 -23.812 -23.469 1 85.81 617 LYS A O 1
ATOM 4822 N N . ILE A 1 618 ? 24.75 -24.031 -21.484 1 86.31 618 ILE A N 1
ATOM 4823 C CA . ILE A 1 618 ? 25.688 -25.078 -21.078 1 86.31 618 ILE A CA 1
ATOM 4824 C C . ILE A 1 618 ? 25.344 -26.391 -21.766 1 86.31 618 ILE A C 1
ATOM 4826 O O . ILE A 1 618 ? 24.219 -26.875 -21.656 1 86.31 618 ILE A O 1
ATOM 4830 N N . GLU A 1 619 ? 26.297 -27 -22.422 1 83.12 619 GLU A N 1
ATOM 4831 C CA . GLU A 1 619 ? 26.031 -28.234 -23.156 1 83.12 619 GLU A CA 1
ATOM 4832 C C . GLU A 1 619 ? 26.766 -29.422 -22.531 1 83.12 619 GLU A C 1
ATOM 4834 O O . GLU A 1 619 ? 26.297 -30.562 -22.609 1 83.12 619 GLU A O 1
ATOM 4839 N N . ILE A 1 620 ? 27.906 -29.125 -21.891 1 81.81 620 ILE A N 1
ATOM 4840 C CA . ILE A 1 620 ? 28.719 -30.219 -21.391 1 81.81 620 ILE A CA 1
ATOM 4841 C C . ILE A 1 620 ? 28.562 -30.328 -19.875 1 81.81 620 ILE A C 1
ATOM 4843 O O . ILE A 1 620 ? 28.672 -29.344 -19.156 1 81.81 620 ILE A O 1
ATOM 4847 N N . LEU A 1 621 ? 28.266 -31.484 -19.5 1 82.94 621 LEU A N 1
ATOM 4848 C CA . LEU A 1 621 ? 28.125 -31.75 -18.078 1 82.94 621 LEU A CA 1
ATOM 4849 C C . LEU A 1 621 ? 29.438 -32.281 -17.484 1 82.94 621 LEU A C 1
ATOM 4851 O O . LEU A 1 621 ? 29.953 -33.312 -17.922 1 82.94 621 LEU A O 1
ATOM 4855 N N . PRO A 1 622 ? 29.812 -31.547 -16.5 1 80.31 622 PRO A N 1
ATOM 4856 C CA . PRO A 1 622 ? 31 -32.094 -15.828 1 80.31 622 PRO A CA 1
ATOM 4857 C C . PRO A 1 622 ? 30.703 -33.344 -15.039 1 80.31 622 PRO A C 1
ATOM 4859 O O . PRO A 1 622 ? 29.641 -33.469 -14.438 1 80.31 622 PRO A O 1
ATOM 4862 N N . ALA A 1 623 ? 31.609 -34.281 -14.961 1 76.62 623 ALA A N 1
ATOM 4863 C CA . ALA A 1 623 ? 31.453 -35.562 -14.281 1 76.62 623 ALA A CA 1
ATOM 4864 C C . ALA A 1 623 ? 31.281 -35.375 -12.773 1 76.62 623 ALA A C 1
ATOM 4866 O O . ALA A 1 623 ? 30.625 -36.188 -12.109 1 76.62 623 ALA A O 1
ATOM 4867 N N . GLU A 1 624 ? 31.781 -34.219 -12.289 1 78.94 624 GLU A N 1
ATOM 4868 C CA . GLU A 1 624 ? 31.719 -33.938 -10.859 1 78.94 624 GLU A CA 1
ATOM 4869 C C . GLU A 1 624 ? 30.266 -33.719 -10.406 1 78.94 624 GLU A C 1
ATOM 4871 O O . GLU A 1 624 ? 29.938 -33.969 -9.25 1 78.94 624 GLU A O 1
ATOM 4876 N N . VAL A 1 625 ? 29.453 -33.344 -11.359 1 83.88 625 VAL A N 1
ATOM 4877 C CA . VAL A 1 625 ? 28.062 -33.062 -11.023 1 83.88 625 VAL A CA 1
ATOM 4878 C C . VAL A 1 625 ? 27.312 -34.344 -10.742 1 83.88 625 VAL A C 1
ATOM 4880 O O . VAL A 1 625 ? 26.453 -34.406 -9.867 1 83.88 625 VAL A O 1
ATOM 4883 N N . ILE A 1 626 ? 27.656 -35.344 -11.414 1 76.94 626 ILE A N 1
ATOM 4884 C CA . ILE A 1 626 ? 26.984 -36.625 -11.266 1 76.94 626 ILE A CA 1
ATOM 4885 C C . ILE A 1 626 ? 27.391 -37.281 -9.945 1 76.94 626 ILE A C 1
ATOM 4887 O O . ILE A 1 626 ? 26.625 -38.062 -9.367 1 76.94 626 ILE A O 1
ATOM 4891 N N . GLY A 1 627 ? 28.516 -36.875 -9.445 1 76.31 627 GLY A N 1
ATOM 4892 C CA . GLY A 1 627 ? 29.016 -37.438 -8.203 1 76.31 627 GLY A CA 1
ATOM 4893 C C . GLY A 1 627 ? 28.469 -36.75 -6.969 1 76.31 627 GLY A C 1
ATOM 4894 O O . GLY A 1 627 ? 28.766 -37.156 -5.84 1 76.31 627 GLY A O 1
ATOM 4895 N N . LEU A 1 628 ? 27.609 -35.781 -7.164 1 85.69 628 LEU A N 1
ATOM 4896 C CA . LEU A 1 628 ? 27.047 -35.125 -6.004 1 85.69 628 LEU A CA 1
ATOM 4897 C C . LEU A 1 628 ? 26.109 -36.031 -5.223 1 85.69 628 LEU A C 1
ATOM 4899 O O . LEU A 1 628 ? 25.203 -36.625 -5.801 1 85.69 628 LEU A O 1
ATOM 4903 N N . PRO A 1 629 ? 26.234 -36.188 -3.998 1 81.5 629 PRO A N 1
ATOM 4904 C CA . PRO A 1 629 ? 25.531 -37.219 -3.227 1 81.5 629 PRO A CA 1
ATOM 4905 C C . PRO A 1 629 ? 24.047 -36.938 -3.086 1 81.5 629 PRO A C 1
ATOM 4907 O O . PRO A 1 629 ? 23.25 -37.906 -2.965 1 81.5 629 PRO A O 1
ATOM 4910 N N . HIS A 1 630 ? 23.641 -35.75 -3.049 1 87 630 HIS A N 1
ATOM 4911 C CA . HIS A 1 630 ? 22.234 -35.469 -2.758 1 87 630 HIS A CA 1
ATOM 4912 C C . HIS A 1 630 ? 21.516 -34.938 -3.996 1 87 630 HIS A C 1
ATOM 4914 O O . HIS A 1 630 ? 20.344 -34.531 -3.912 1 87 630 HIS A O 1
ATOM 4920 N N . LEU A 1 631 ? 22.141 -35 -5.141 1 89.94 631 LEU A N 1
ATOM 4921 C CA . LEU A 1 631 ? 21.516 -34.469 -6.355 1 89.94 631 LEU A CA 1
ATOM 4922 C C . LEU A 1 631 ? 20.344 -35.375 -6.762 1 89.94 631 LEU A C 1
ATOM 4924 O O . LEU A 1 631 ? 20.5 -36.562 -6.98 1 89.94 631 LEU A O 1
ATOM 4928 N N . ALA A 1 632 ? 19.188 -34.812 -6.82 1 90.75 632 ALA A N 1
ATOM 4929 C CA . ALA A 1 632 ? 17.984 -35.562 -7.125 1 90.75 632 ALA A CA 1
ATOM 4930 C C . ALA A 1 632 ? 17.406 -35.188 -8.484 1 90.75 632 ALA A C 1
ATOM 4932 O O . ALA A 1 632 ? 16.797 -36 -9.172 1 90.75 632 ALA A O 1
ATOM 4933 N N . HIS A 1 633 ? 17.516 -33.938 -8.852 1 93.44 633 HIS A N 1
ATOM 4934 C CA . HIS A 1 633 ? 16.938 -33.469 -10.094 1 93.44 633 HIS A CA 1
ATOM 4935 C C . HIS A 1 633 ? 17.969 -32.719 -10.938 1 93.44 633 HIS A C 1
ATOM 4937 O O . HIS A 1 633 ? 18.531 -31.719 -10.508 1 93.44 633 HIS A O 1
ATOM 4943 N N . LEU A 1 634 ? 18.266 -33.188 -12.023 1 91.75 634 LEU A N 1
ATOM 4944 C CA . LEU A 1 634 ? 19.156 -32.562 -13 1 91.75 634 LEU A CA 1
ATOM 4945 C C . LEU A 1 634 ? 18.391 -32.188 -14.273 1 91.75 634 LEU A C 1
ATOM 4947 O O . LEU A 1 634 ? 17.922 -33.094 -14.992 1 91.75 634 LEU A O 1
ATOM 4951 N N . LEU A 1 635 ? 18.25 -30.953 -14.562 1 92.5 635 LEU A N 1
ATOM 4952 C CA . LEU A 1 635 ? 17.438 -30.5 -15.68 1 92.5 635 LEU A CA 1
ATOM 4953 C C . LEU A 1 635 ? 18.281 -29.734 -16.688 1 92.5 635 LEU A C 1
ATOM 4955 O O . LEU A 1 635 ? 19.047 -28.828 -16.312 1 92.5 635 LEU A O 1
ATOM 4959 N N . GLY A 1 636 ? 18.344 -30.047 -17.828 1 87.81 636 GLY A N 1
ATOM 4960 C CA . GLY A 1 636 ? 19.047 -29.375 -18.906 1 87.81 636 GLY A CA 1
ATOM 4961 C C . GLY A 1 636 ? 19.359 -30.297 -20.078 1 87.81 636 GLY A C 1
ATOM 4962 O O . GLY A 1 636 ? 19.188 -31.516 -19.984 1 87.81 636 GLY A O 1
ATOM 4963 N N . LYS A 1 637 ? 19.656 -29.797 -21.203 1 84.75 637 LYS A N 1
ATOM 4964 C CA . LYS A 1 637 ? 20.125 -30.547 -22.359 1 84.75 637 LYS A CA 1
ATOM 4965 C C . LYS A 1 637 ? 21.641 -30.719 -22.328 1 84.75 637 LYS A C 1
ATOM 4967 O O . LYS A 1 637 ? 22.375 -29.891 -22.891 1 84.75 637 LYS A O 1
ATOM 4972 N N . LEU A 1 638 ? 22.031 -31.797 -21.734 1 84.44 638 LEU A N 1
ATOM 4973 C CA . LEU A 1 638 ? 23.438 -31.938 -21.422 1 84.44 638 LEU A CA 1
ATOM 4974 C C . LEU A 1 638 ? 24.047 -33.125 -22.141 1 84.44 638 LEU A C 1
ATOM 4976 O O . LEU A 1 638 ? 23.344 -34.094 -22.438 1 84.44 638 LEU A O 1
ATOM 4980 N N . LYS A 1 639 ? 25.266 -32.938 -22.516 1 79.94 639 LYS A N 1
ATOM 4981 C CA . LYS A 1 639 ? 26.047 -34 -23.125 1 79.94 639 LYS A CA 1
ATOM 4982 C C . LYS A 1 639 ? 27.25 -34.344 -22.266 1 79.94 639 LYS A C 1
ATOM 4984 O O . LYS A 1 639 ? 27.734 -33.531 -21.484 1 79.94 639 LYS A O 1
ATOM 4989 N N . LEU A 1 640 ? 27.531 -35.625 -22.359 1 72.19 640 LEU A N 1
ATOM 4990 C CA . LEU A 1 640 ? 28.734 -36.031 -21.656 1 72.19 640 LEU A CA 1
ATOM 4991 C C . LEU A 1 640 ? 29.984 -35.688 -22.453 1 72.19 640 LEU A C 1
ATOM 4993 O O . LEU A 1 640 ? 30 -35.844 -23.672 1 72.19 640 LEU A O 1
ATOM 4997 N N . GLY A 1 641 ? 30.906 -34.844 -22.109 1 60.25 641 GLY A N 1
ATOM 4998 C CA . GLY A 1 641 ? 32.094 -34.406 -22.828 1 60.25 641 GLY A CA 1
ATOM 4999 C C . GLY A 1 641 ? 32.938 -35.594 -23.328 1 60.25 641 GLY A C 1
ATOM 5000 O O . GLY A 1 641 ? 32.875 -36.688 -22.75 1 60.25 641 GLY A O 1
ATOM 5001 N N . LYS A 1 642 ? 33.438 -35.688 -24.641 1 55.25 642 LYS A N 1
ATOM 5002 C CA . LYS A 1 642 ? 34.188 -36.688 -25.375 1 55.25 642 LYS A CA 1
ATOM 5003 C C . LYS A 1 642 ? 35.312 -37.281 -24.516 1 55.25 642 LYS A C 1
ATOM 5005 O O . LYS A 1 642 ? 35.469 -38.5 -24.469 1 55.25 642 LYS A O 1
ATOM 5010 N N . LYS A 1 643 ? 36.344 -36.531 -24.266 1 50.53 643 LYS A N 1
ATOM 5011 C CA . LYS A 1 643 ? 37.656 -36.969 -23.781 1 50.53 643 LYS A CA 1
ATOM 5012 C C . LYS A 1 643 ? 37.562 -37.438 -22.328 1 50.53 643 LYS A C 1
ATOM 5014 O O . LYS A 1 643 ? 38.344 -38.312 -21.891 1 50.53 643 LYS A O 1
ATOM 5019 N N . ASP A 1 644 ? 36.844 -36.875 -21.516 1 47.5 644 ASP A N 1
ATOM 5020 C CA . ASP A 1 644 ? 37.062 -36.969 -20.078 1 47.5 644 ASP A CA 1
ATOM 5021 C C . ASP A 1 644 ? 36.25 -38.156 -19.484 1 47.5 644 ASP A C 1
ATOM 5023 O O . ASP A 1 644 ? 36.688 -38.75 -18.484 1 47.5 644 ASP A O 1
ATOM 5027 N N . LEU A 1 645 ? 35 -38.438 -19.797 1 52.28 645 LEU A N 1
ATOM 5028 C CA . LEU A 1 645 ? 34.344 -39.469 -18.984 1 52.28 645 LEU A CA 1
ATOM 5029 C C . LEU A 1 645 ? 34.5 -40.844 -19.594 1 52.28 645 LEU A C 1
ATOM 5031 O O . LEU A 1 645 ? 33.625 -41.312 -20.328 1 52.28 645 LEU A O 1
ATOM 5035 N N . LYS A 1 646 ? 35.656 -41.188 -20 1 52.16 646 LYS A N 1
ATOM 5036 C CA . LYS A 1 646 ? 35.875 -42.625 -20.219 1 52.16 646 LYS A CA 1
ATOM 5037 C C . LYS A 1 646 ? 35.25 -43.469 -19.125 1 52.16 646 LYS A C 1
ATOM 5039 O O . LYS A 1 646 ? 35.062 -43 -18 1 52.16 646 LYS A O 1
ATOM 5044 N N . VAL A 1 647 ? 34.656 -44.594 -19.484 1 55.31 647 VAL A N 1
ATOM 5045 C CA . VAL A 1 647 ? 34 -45.594 -18.625 1 55.31 647 VAL A CA 1
ATOM 5046 C C . VAL A 1 647 ? 34.75 -45.656 -17.281 1 55.31 647 VAL A C 1
ATOM 5048 O O . VAL A 1 647 ? 34.094 -45.75 -16.219 1 55.31 647 VAL A O 1
ATOM 5051 N N . ALA A 1 648 ? 36.031 -45.562 -17.391 1 55.03 648 ALA A N 1
ATOM 5052 C CA . ALA A 1 648 ? 36.844 -45.719 -16.188 1 55.03 648 ALA A CA 1
ATOM 5053 C C . ALA A 1 648 ? 36.688 -44.562 -15.234 1 55.03 648 ALA A C 1
ATOM 5055 O O . ALA A 1 648 ? 36.656 -44.719 -14.016 1 55.03 648 ALA A O 1
ATOM 5056 N N . GLU A 1 649 ? 36.531 -43.375 -15.812 1 58.62 649 GLU A N 1
ATOM 5057 C CA . GLU A 1 649 ? 36.406 -42.188 -14.945 1 58.62 649 GLU A CA 1
ATOM 5058 C C . GLU A 1 649 ? 35.031 -42.094 -14.32 1 58.62 649 GLU A C 1
ATOM 5060 O O . GLU A 1 649 ? 34.875 -41.656 -13.172 1 58.62 649 GLU A O 1
ATOM 5065 N N . LEU A 1 650 ? 34.031 -42.469 -15.047 1 61.38 650 LEU A N 1
ATOM 5066 C CA . LEU A 1 650 ? 32.656 -42.469 -14.523 1 61.38 650 LEU A CA 1
ATOM 5067 C C . LEU A 1 650 ? 32.5 -43.438 -13.359 1 61.38 650 LEU A C 1
ATOM 5069 O O . LEU A 1 650 ? 31.734 -43.188 -12.43 1 61.38 650 LEU A O 1
ATOM 5073 N N . GLU A 1 651 ? 33.312 -44.562 -13.516 1 59.69 651 GLU A N 1
ATOM 5074 C CA . GLU A 1 651 ? 33.219 -45.594 -12.484 1 59.69 651 GLU A CA 1
ATOM 5075 C C . GLU A 1 651 ? 33.75 -45.062 -11.141 1 59.69 651 GLU A C 1
ATOM 5077 O O . GLU A 1 651 ? 33.312 -45.531 -10.086 1 59.69 651 GLU A O 1
ATOM 5082 N N . LYS A 1 652 ? 34.562 -44.094 -11.25 1 61.41 652 LYS A N 1
ATOM 5083 C CA . LYS A 1 652 ? 35.094 -43.531 -10.016 1 61.41 652 LYS A CA 1
ATOM 5084 C C . LYS A 1 652 ? 34.031 -42.812 -9.227 1 61.41 652 LYS A C 1
ATOM 5086 O O . LYS A 1 652 ? 34.094 -42.719 -8 1 61.41 652 LYS A O 1
ATOM 5091 N N . PHE A 1 653 ? 33.062 -42.312 -10 1 59.97 653 PHE A N 1
ATOM 5092 C CA . PHE A 1 653 ? 32.094 -41.469 -9.328 1 59.97 653 PHE A CA 1
ATOM 5093 C C . PHE A 1 653 ? 30.797 -42.219 -9.078 1 59.97 653 PHE A C 1
ATOM 5095 O O . PHE A 1 653 ? 29.922 -41.75 -8.336 1 59.97 653 PHE A O 1
ATOM 5102 N N . LEU A 1 654 ? 30.609 -43.469 -9.844 1 56.69 654 LEU A N 1
ATOM 5103 C CA . LEU A 1 654 ? 29.359 -44.219 -9.867 1 56.69 654 LEU A CA 1
ATOM 5104 C C . LEU A 1 654 ? 29.156 -44.969 -8.562 1 56.69 654 LEU A C 1
ATOM 5106 O O . LEU A 1 654 ? 28.031 -45.375 -8.258 1 56.69 654 LEU A O 1
ATOM 5110 N N . PRO A 1 655 ? 30.203 -45.594 -8.031 1 51.19 655 PRO A N 1
ATOM 5111 C CA . PRO A 1 655 ? 29.938 -46.594 -7 1 51.19 655 PRO A CA 1
ATOM 5112 C C . PRO A 1 655 ? 28.938 -46.094 -5.949 1 51.19 655 PRO A C 1
ATOM 5114 O O . PRO A 1 655 ? 28.344 -46.906 -5.238 1 51.19 655 PRO A O 1
ATOM 5117 N N . LYS A 1 656 ? 28.781 -44.812 -5.77 1 57.59 656 LYS A N 1
ATOM 5118 C CA . LYS A 1 656 ? 27.953 -44.312 -4.68 1 57.59 656 LYS A CA 1
ATOM 5119 C C . LYS A 1 656 ? 26.5 -44.188 -5.117 1 57.59 656 LYS A C 1
ATOM 5121 O O . LYS A 1 656 ? 26.219 -44 -6.301 1 57.59 656 LYS A O 1
ATOM 5126 N N . ARG A 1 657 ? 25.516 -44.781 -4.293 1 63.94 657 ARG A N 1
ATOM 5127 C CA . ARG A 1 657 ? 24.062 -44.781 -4.465 1 63.94 657 ARG A CA 1
ATOM 5128 C C . ARG A 1 657 ? 23.594 -43.406 -4.957 1 63.94 657 ARG A C 1
ATOM 5130 O O . ARG A 1 657 ? 23.766 -42.406 -4.273 1 63.94 657 ARG A O 1
ATOM 5137 N N . SER A 1 658 ? 23.281 -43.312 -6.27 1 79.06 658 SER A N 1
ATOM 5138 C CA . SER A 1 658 ? 22.734 -42.062 -6.84 1 79.06 658 SER A CA 1
ATOM 5139 C C . SER A 1 658 ? 21.297 -41.844 -6.395 1 79.06 658 SER A C 1
ATOM 5141 O O . SER A 1 658 ? 20.5 -42.781 -6.324 1 79.06 658 SER A O 1
ATOM 5143 N N . LYS A 1 659 ? 21.016 -40.719 -5.898 1 82 659 LYS A N 1
ATOM 5144 C CA . LYS A 1 659 ? 19.672 -40.344 -5.484 1 82 659 LYS A CA 1
ATOM 5145 C C . LYS A 1 659 ? 18.953 -39.594 -6.59 1 82 659 LYS A C 1
ATOM 5147 O O . LYS A 1 659 ? 17.906 -38.938 -6.348 1 82 659 LYS A O 1
ATOM 5152 N N . LEU A 1 660 ? 19.469 -39.719 -7.848 1 87.94 660 LEU A N 1
ATOM 5153 C CA . LEU A 1 660 ? 18.891 -38.969 -8.961 1 87.94 660 LEU A CA 1
ATOM 5154 C C . LEU A 1 660 ? 17.516 -39.5 -9.32 1 87.94 660 LEU A C 1
ATOM 5156 O O . LEU A 1 660 ? 17.359 -40.719 -9.539 1 87.94 660 LEU A O 1
ATOM 5160 N N . LYS A 1 661 ? 16.609 -38.688 -9.375 1 88.38 661 LYS A N 1
ATOM 5161 C CA . LYS A 1 661 ? 15.242 -39.062 -9.703 1 88.38 661 LYS A CA 1
ATOM 5162 C C . LYS A 1 661 ? 14.828 -38.531 -11.07 1 88.38 661 LYS A C 1
ATOM 5164 O O . LYS A 1 661 ? 14.023 -39.156 -11.773 1 88.38 661 LYS A O 1
ATOM 5169 N N . THR A 1 662 ? 15.328 -37.375 -11.391 1 91.56 662 THR A N 1
ATOM 5170 C CA . THR A 1 662 ? 14.953 -36.75 -12.656 1 91.56 662 THR A CA 1
ATOM 5171 C C . THR A 1 662 ? 16.188 -36.438 -13.484 1 91.56 662 THR A C 1
ATOM 5173 O O . THR A 1 662 ? 17.141 -35.812 -12.984 1 91.56 662 THR A O 1
ATOM 5176 N N . LEU A 1 663 ? 16.234 -36.875 -14.617 1 87.62 663 LEU A N 1
ATOM 5177 C CA . LEU A 1 663 ? 17.203 -36.531 -15.641 1 87.62 663 LEU A CA 1
ATOM 5178 C C . LEU A 1 663 ? 16.516 -36 -16.891 1 87.62 663 LEU A C 1
ATOM 5180 O O . LEU A 1 663 ? 16.25 -36.75 -17.828 1 87.62 663 LEU A O 1
ATOM 5184 N N . ALA A 1 664 ? 16.219 -34.719 -16.891 1 80.38 664 ALA A N 1
ATOM 5185 C CA . ALA A 1 664 ? 15.352 -34.156 -17.922 1 80.38 664 ALA A CA 1
ATOM 5186 C C . ALA A 1 664 ? 16.156 -33.625 -19.094 1 80.38 664 ALA A C 1
ATOM 5188 O O . ALA A 1 664 ? 16.016 -32.469 -19.469 1 80.38 664 ALA A O 1
ATOM 5189 N N . GLY A 1 665 ? 16.953 -34.406 -19.625 1 77.81 665 GLY A N 1
ATOM 5190 C CA . GLY A 1 665 ? 17.641 -34 -20.844 1 77.81 665 GLY A CA 1
ATOM 5191 C C . GLY A 1 665 ? 19.047 -34.531 -20.969 1 77.81 665 GLY A C 1
ATOM 5192 O O . GLY A 1 665 ? 19.938 -34.156 -20.203 1 77.81 665 GLY A O 1
ATOM 5193 N N . PHE A 1 666 ? 19.188 -35.5 -21.672 1 81 666 PHE A N 1
ATOM 5194 C CA . PHE A 1 666 ? 20.5 -36.062 -21.969 1 81 666 PHE A CA 1
ATOM 5195 C C . PHE A 1 666 ? 20.641 -36.344 -23.453 1 81 666 PHE A C 1
ATOM 5197 O O . PHE A 1 666 ? 19.781 -37 -24.062 1 81 666 PHE A O 1
ATOM 5204 N N . VAL A 1 667 ? 21.703 -35.75 -23.953 1 81.88 667 VAL A N 1
ATOM 5205 C CA . VAL A 1 667 ? 21.969 -35.969 -25.375 1 81.88 667 VAL A CA 1
ATOM 5206 C C . VAL A 1 667 ? 22.828 -37.219 -25.562 1 81.88 667 VAL A C 1
ATOM 5208 O O . VAL A 1 667 ? 23.953 -37.281 -25.078 1 81.88 667 VAL A O 1
ATOM 5211 N N . ALA A 1 668 ? 22.141 -38.188 -25.984 1 75.88 668 ALA A N 1
ATOM 5212 C CA . ALA A 1 668 ? 22.859 -39.438 -26.203 1 75.88 668 ALA A CA 1
ATOM 5213 C C . ALA A 1 668 ? 23.594 -39.406 -27.531 1 75.88 668 ALA A C 1
ATOM 5215 O O . ALA A 1 668 ? 23 -39.188 -28.594 1 75.88 668 ALA A O 1
ATOM 5216 N N . ASP A 1 669 ? 24.891 -39.25 -27.438 1 64.5 669 ASP A N 1
ATOM 5217 C CA . ASP A 1 669 ? 25.766 -39.375 -28.594 1 64.5 669 ASP A CA 1
ATOM 5218 C C . ASP A 1 669 ? 26.375 -40.75 -28.688 1 64.5 669 ASP A C 1
ATOM 5220 O O . ASP A 1 669 ? 25.906 -41.688 -28.016 1 64.5 669 ASP A O 1
ATOM 5224 N N . GLU A 1 670 ? 27.328 -41 -29.453 1 61.5 670 GLU A N 1
ATOM 5225 C CA . GLU A 1 670 ? 27.984 -42.281 -29.672 1 61.5 670 GLU A CA 1
ATOM 5226 C C . GLU A 1 670 ? 28.781 -42.719 -28.438 1 61.5 670 GLU A C 1
ATOM 5228 O O . GLU A 1 670 ? 29.391 -43.781 -28.438 1 61.5 670 GLU A O 1
ATOM 5233 N N . ASN A 1 671 ? 28.438 -42 -27.359 1 63.19 671 ASN A N 1
ATOM 5234 C CA . ASN A 1 671 ? 29.25 -42.312 -26.188 1 63.19 671 ASN A CA 1
ATOM 5235 C C . ASN A 1 671 ? 28.594 -43.406 -25.344 1 63.19 671 ASN A C 1
ATOM 5237 O O . ASN A 1 671 ? 27.484 -43.25 -24.875 1 63.19 671 ASN A O 1
ATOM 5241 N N . PRO A 1 672 ? 29.141 -44.562 -25.234 1 64.19 672 PRO A N 1
ATOM 5242 C CA . PRO A 1 672 ? 28.609 -45.656 -24.422 1 64.19 672 PRO A CA 1
ATOM 5243 C C . PRO A 1 672 ? 28.531 -45.312 -22.938 1 64.19 672 PRO A C 1
ATOM 5245 O O . PRO A 1 672 ? 27.844 -46.031 -22.172 1 64.19 672 PRO A O 1
ATOM 5248 N N . GLY A 1 673 ? 29.109 -44.25 -22.547 1 69.5 673 GLY A N 1
ATOM 5249 C CA . GLY A 1 673 ? 29.125 -43.875 -21.141 1 69.5 673 GLY A CA 1
ATOM 5250 C C . GLY A 1 673 ? 27.734 -43.625 -20.578 1 69.5 673 GLY A C 1
ATOM 5251 O O . GLY A 1 673 ? 27.484 -43.844 -19.391 1 69.5 673 GLY A O 1
ATOM 5252 N N . PHE A 1 674 ? 26.828 -43.281 -21.422 1 71.19 674 PHE A N 1
ATOM 5253 C CA . PHE A 1 674 ? 25.5 -42.969 -20.922 1 71.19 674 PHE A CA 1
ATOM 5254 C C . PHE A 1 674 ? 24.781 -44.219 -20.453 1 71.19 674 PHE A C 1
ATOM 5256 O O . PHE A 1 674 ? 24.078 -44.188 -19.438 1 71.19 674 PHE A O 1
ATOM 5263 N N . LEU A 1 675 ? 24.969 -45.25 -21.234 1 70.44 675 LEU A N 1
ATOM 5264 C CA . LEU A 1 675 ? 24.328 -46.5 -20.859 1 70.44 675 LEU A CA 1
ATOM 5265 C C . LEU A 1 675 ? 24.812 -46.969 -19.5 1 70.44 675 LEU A C 1
ATOM 5267 O O . LEU A 1 675 ? 24.016 -47.469 -18.688 1 70.44 675 LEU A O 1
ATOM 5271 N N . GLN A 1 676 ? 26.016 -46.781 -19.25 1 71.25 676 GLN A N 1
ATOM 5272 C CA . GLN A 1 676 ? 26.594 -47.219 -17.984 1 71.25 676 GLN A CA 1
ATOM 5273 C C . GLN A 1 676 ? 26.062 -46.344 -16.828 1 71.25 676 GLN A C 1
ATOM 5275 O O . GLN A 1 676 ? 25.812 -46.844 -15.742 1 71.25 676 GLN A O 1
ATOM 5280 N N . LEU A 1 677 ? 25.859 -45.188 -17.172 1 75.31 677 LEU A N 1
ATOM 5281 C CA . LEU A 1 677 ? 25.344 -44.281 -16.156 1 75.31 677 LEU A CA 1
ATOM 5282 C C . LEU A 1 677 ? 23.906 -44.625 -15.773 1 75.31 677 LEU A C 1
ATOM 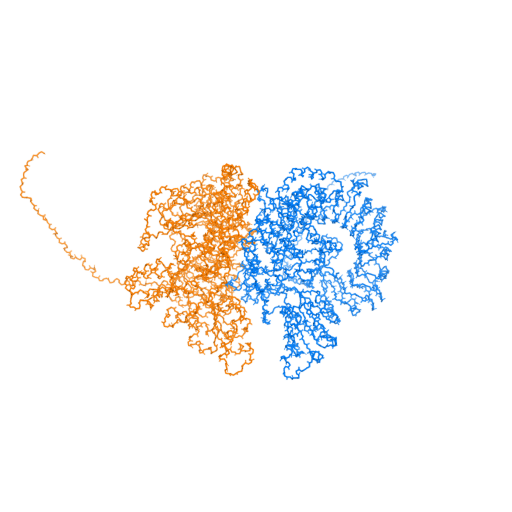5284 O O . LEU A 1 677 ? 23.562 -44.656 -14.594 1 75.31 677 LEU A O 1
ATOM 5288 N N . MET A 1 678 ? 23.156 -44.938 -16.734 1 76.44 678 MET A N 1
ATOM 5289 C CA . MET A 1 678 ? 21.734 -45.25 -16.5 1 76.44 678 MET A CA 1
ATOM 5290 C C . MET A 1 678 ? 21.594 -46.531 -15.719 1 76.44 678 MET A C 1
ATOM 5292 O O . MET A 1 678 ? 20.656 -46.688 -14.922 1 76.44 678 MET A O 1
ATOM 5296 N N . ALA A 1 679 ? 22.5 -47.375 -15.914 1 72.31 679 ALA A N 1
ATOM 5297 C CA . ALA A 1 679 ? 22.453 -48.656 -15.227 1 72.31 679 ALA A CA 1
ATOM 5298 C C . ALA A 1 679 ? 22.688 -48.469 -13.727 1 72.31 679 ALA A C 1
ATOM 5300 O O . ALA A 1 679 ? 22.172 -49.25 -12.922 1 72.31 679 ALA A O 1
ATOM 5301 N N . HIS A 1 680 ? 23.297 -47.375 -13.461 1 74.38 680 HIS A N 1
ATOM 5302 C CA . HIS A 1 680 ? 23.609 -47.156 -12.055 1 74.38 680 HIS A CA 1
ATOM 5303 C C . HIS A 1 680 ? 22.531 -46.344 -11.375 1 74.38 680 HIS A C 1
ATOM 5305 O O . HIS A 1 680 ? 22.453 -46.281 -10.141 1 74.38 680 HIS A O 1
ATOM 5311 N N . MET A 1 681 ? 21.781 -45.719 -12.109 1 80.19 681 MET A N 1
ATOM 5312 C CA . MET A 1 681 ? 20.75 -44.844 -11.539 1 80.19 681 MET A CA 1
ATOM 5313 C C . MET A 1 681 ? 19.422 -45.594 -11.383 1 80.19 681 MET A C 1
ATOM 5315 O O . MET A 1 681 ? 18.531 -45.438 -12.211 1 80.19 681 MET A O 1
ATOM 5319 N N . LYS A 1 682 ? 19.172 -46.188 -10.344 1 78 682 LYS A N 1
ATOM 5320 C CA . LYS A 1 682 ? 18.031 -47.062 -10.141 1 78 682 LYS A CA 1
ATOM 5321 C C . LYS A 1 682 ? 16.812 -46.281 -9.664 1 78 682 LYS A C 1
ATOM 5323 O O . LYS A 1 682 ? 15.68 -46.75 -9.789 1 78 682 LYS A O 1
ATOM 5328 N N . GLU A 1 683 ? 17.047 -45.156 -9.125 1 84.19 683 GLU A N 1
ATOM 5329 C CA . GLU A 1 683 ? 15.938 -44.406 -8.555 1 84.19 683 GLU A CA 1
ATOM 5330 C C . GLU A 1 683 ? 15.375 -43.406 -9.555 1 84.19 683 GLU A C 1
ATOM 5332 O O . GLU A 1 683 ? 14.539 -42.562 -9.203 1 84.19 683 GLU A O 1
ATOM 5337 N N . LEU A 1 684 ? 15.703 -43.5 -10.812 1 88.12 684 LEU A N 1
ATOM 5338 C CA . LEU A 1 684 ? 15.25 -42.531 -11.82 1 88.12 684 LEU A CA 1
ATOM 5339 C C . LEU A 1 684 ? 13.75 -42.688 -12.07 1 88.12 684 LEU A C 1
ATOM 5341 O O . LEU A 1 684 ? 13.242 -43.812 -12.164 1 88.12 684 LEU A O 1
ATOM 5345 N N . GLN A 1 685 ? 13.102 -41.656 -12.133 1 90.25 685 GLN A N 1
ATOM 5346 C CA . GLN A 1 685 ? 11.656 -41.625 -12.367 1 90.25 685 GLN A CA 1
ATOM 5347 C C . GLN A 1 685 ? 11.32 -40.906 -13.664 1 90.25 685 GLN A C 1
ATOM 5349 O O . GLN A 1 685 ? 10.367 -41.281 -14.359 1 90.25 685 GLN A O 1
ATOM 5354 N N . LYS A 1 686 ? 11.992 -39.906 -13.945 1 91.81 686 LYS A N 1
ATOM 5355 C CA . LYS A 1 686 ? 11.766 -39.125 -15.164 1 91.81 686 LYS A CA 1
ATOM 5356 C C . LYS A 1 686 ? 13.047 -39 -15.984 1 91.81 686 LYS A C 1
ATOM 5358 O O . LYS A 1 686 ? 14.07 -38.531 -15.484 1 91.81 686 LYS A O 1
ATOM 5363 N N . VAL A 1 687 ? 12.969 -39.375 -17.219 1 91.56 687 VAL A N 1
ATOM 5364 C CA . VAL A 1 687 ? 14.148 -39.344 -18.078 1 91.56 687 VAL A CA 1
ATOM 5365 C C . VAL A 1 687 ? 13.773 -38.781 -19.453 1 91.56 687 VAL A C 1
ATOM 5367 O O . VAL A 1 687 ? 12.742 -39.156 -20.016 1 91.56 687 VAL A O 1
ATOM 5370 N N . LYS A 1 688 ? 14.461 -37.906 -19.891 1 90.75 688 LYS A N 1
ATOM 5371 C CA . LYS A 1 688 ? 14.328 -37.375 -21.25 1 90.75 688 LYS A CA 1
ATOM 5372 C C . LYS A 1 688 ? 15.625 -37.562 -22.031 1 90.75 688 LYS A C 1
ATOM 5374 O O . LYS A 1 688 ? 16.688 -37.094 -21.609 1 90.75 688 LYS A O 1
ATOM 5379 N N . ILE A 1 689 ? 15.57 -38.188 -23.141 1 87.44 689 ILE A N 1
ATOM 5380 C CA . ILE A 1 689 ? 16.766 -38.469 -23.922 1 87.44 689 ILE A CA 1
ATOM 5381 C C . ILE A 1 689 ? 16.625 -37.812 -25.312 1 87.44 689 ILE A C 1
ATOM 5383 O O . ILE A 1 689 ? 15.594 -37.969 -25.969 1 87.44 689 ILE A O 1
ATOM 5387 N N . TRP A 1 690 ? 17.641 -37.188 -25.703 1 84.56 690 TRP A N 1
ATOM 5388 C CA . TRP A 1 690 ? 17.75 -36.625 -27.047 1 84.56 690 TRP A CA 1
ATOM 5389 C C . TRP A 1 690 ? 18.734 -37.438 -27.891 1 84.56 690 TRP A C 1
ATOM 5391 O O . TRP A 1 690 ? 19.938 -37.469 -27.578 1 84.56 690 TRP A O 1
ATOM 5401 N N . CYS A 1 691 ? 18.219 -37.938 -28.906 1 77.5 691 CYS A N 1
ATOM 5402 C CA . CYS A 1 691 ? 19.094 -38.719 -29.766 1 77.5 691 CYS A CA 1
ATOM 5403 C C . CYS A 1 691 ? 19.734 -37.875 -30.844 1 77.5 691 CYS A C 1
ATOM 5405 O O . CYS A 1 691 ? 19.062 -37.062 -31.469 1 77.5 691 CYS A O 1
ATOM 5407 N N . SER A 1 692 ? 21.078 -37.656 -30.797 1 69.62 692 SER A N 1
ATOM 5408 C CA . SER A 1 692 ? 21.797 -36.844 -31.75 1 69.62 692 SER A CA 1
ATOM 5409 C C . SER A 1 692 ? 21.766 -37.438 -33.156 1 69.62 692 SER A C 1
ATOM 5411 O O . SER A 1 692 ? 21.641 -38.656 -33.312 1 69.62 692 SER A O 1
ATOM 5413 N N . GLU A 1 693 ? 21.75 -36.625 -34.312 1 59.66 693 GLU A N 1
ATOM 5414 C CA . GLU A 1 693 ? 21.734 -36.969 -35.75 1 59.66 693 GLU A CA 1
ATOM 5415 C C . GLU A 1 693 ? 22.969 -37.781 -36.125 1 59.66 693 GLU A C 1
ATOM 5417 O O . GLU A 1 693 ? 24.094 -37.344 -35.906 1 59.66 693 GLU A O 1
ATOM 5422 N N . SER A 1 694 ? 23.062 -38.969 -35.938 1 53.12 694 SER A N 1
ATOM 5423 C CA . SER A 1 694 ? 24.219 -39.625 -36.562 1 53.12 694 SER A CA 1
ATOM 5424 C C . SER A 1 694 ? 24.125 -39.562 -38.094 1 53.12 694 SER A C 1
ATOM 5426 O O . SER A 1 694 ? 23.156 -40.031 -38.656 1 53.12 694 SER A O 1
ATOM 5428 N N . THR A 1 695 ? 24.594 -38.656 -38.781 1 46.84 695 THR A N 1
ATOM 5429 C CA . THR A 1 695 ? 24.672 -38.594 -40.219 1 46.84 695 THR A CA 1
ATOM 5430 C C . THR A 1 695 ? 25.016 -39.969 -40.812 1 46.84 695 THR A C 1
ATOM 5432 O O . THR A 1 695 ? 24.766 -40.25 -41.969 1 46.84 695 THR A O 1
ATOM 5435 N N . GLY A 1 696 ? 26.094 -40.812 -40.438 1 45 696 GLY A N 1
ATOM 5436 C CA . GLY A 1 696 ? 26.625 -41.906 -41.219 1 45 696 GLY A CA 1
ATOM 5437 C C . GLY A 1 696 ? 25.891 -43.219 -40.938 1 45 696 GLY A C 1
ATOM 5438 O O . GLY A 1 696 ? 25.156 -43.344 -39.969 1 45 696 GLY A O 1
ATOM 5439 N N . ALA A 1 697 ? 25.859 -44.25 -41.969 1 45.03 697 ALA A N 1
ATOM 5440 C CA . ALA A 1 697 ? 25.344 -45.594 -42.188 1 45.03 697 ALA A CA 1
ATOM 5441 C C . ALA A 1 697 ? 25.438 -46.438 -40.938 1 45.03 697 ALA A C 1
ATOM 5443 O O . ALA A 1 697 ? 24.75 -47.438 -40.812 1 45.03 697 ALA A O 1
ATOM 5444 N N . ASN A 1 698 ? 26.531 -46.375 -40.125 1 45.62 698 ASN A N 1
ATOM 5445 C CA . ASN A 1 698 ? 26.891 -47.312 -39.094 1 45.62 698 ASN A CA 1
ATOM 5446 C C . ASN A 1 698 ? 26.359 -46.844 -37.719 1 45.62 698 ASN A C 1
ATOM 5448 O O . ASN A 1 698 ? 27.062 -46.219 -36.938 1 45.62 698 ASN A O 1
ATOM 5452 N N . ASN A 1 699 ? 25.203 -46.562 -37.469 1 52.72 699 ASN A N 1
ATOM 5453 C CA . ASN A 1 699 ? 24.453 -46.156 -36.281 1 52.72 699 ASN A CA 1
ATOM 5454 C C . ASN A 1 699 ? 24.703 -47.094 -35.094 1 52.72 699 ASN A C 1
ATOM 5456 O O . ASN A 1 699 ? 23.844 -47.906 -34.781 1 52.72 699 ASN A O 1
ATOM 5460 N N . LYS A 1 700 ? 25.891 -47.438 -34.75 1 54.69 700 LYS A N 1
ATOM 5461 C CA . LYS A 1 700 ? 26.359 -48.344 -33.688 1 54.69 700 LYS A CA 1
ATOM 5462 C C . LYS A 1 700 ? 25.828 -47.906 -32.344 1 54.69 700 LYS A C 1
ATOM 5464 O O . LYS A 1 700 ? 25.797 -48.719 -31.391 1 54.69 700 LYS A O 1
ATOM 5469 N N . GLY A 1 701 ? 25.375 -46.656 -32.062 1 60.91 701 GLY A N 1
ATOM 5470 C CA . GLY A 1 701 ? 25.031 -46.188 -30.734 1 60.91 701 GLY A CA 1
ATOM 5471 C C . GLY A 1 701 ? 23.594 -46.438 -30.359 1 60.91 701 GLY A C 1
ATOM 5472 O O . GLY A 1 701 ? 23.219 -46.344 -29.188 1 60.91 701 GLY A O 1
ATOM 5473 N N . MET A 1 702 ? 22.797 -46.875 -31.188 1 71.5 702 MET A N 1
ATOM 5474 C CA . MET A 1 702 ? 21.344 -47.031 -31 1 71.5 702 MET A CA 1
ATOM 5475 C C . MET A 1 702 ? 21.031 -48.25 -30.156 1 71.5 702 MET A C 1
ATOM 5477 O O . MET A 1 702 ? 20.125 -48.219 -29.328 1 71.5 702 MET A O 1
ATOM 5481 N N . PRO A 1 703 ? 21.922 -49.219 -30.281 1 74.81 703 PRO A N 1
ATOM 5482 C CA . PRO A 1 703 ? 21.625 -50.375 -29.406 1 74.81 703 PRO A CA 1
ATOM 5483 C C . PRO A 1 703 ? 21.844 -50.062 -27.938 1 74.81 703 PRO A C 1
ATOM 5485 O O . PRO A 1 703 ? 21.172 -50.625 -27.078 1 74.81 703 PRO A O 1
ATOM 5488 N N . HIS A 1 704 ? 22.719 -49.094 -27.672 1 77.31 704 HIS A N 1
ATOM 5489 C CA . HIS A 1 704 ? 22.953 -48.719 -26.281 1 77.31 704 HIS A CA 1
ATOM 5490 C C . HIS A 1 704 ? 21.766 -47.969 -25.688 1 77.31 704 HIS A C 1
ATOM 5492 O O . HIS A 1 704 ? 21.453 -48.125 -24.5 1 77.31 704 HIS A O 1
ATOM 5498 N N . ILE A 1 705 ? 21.125 -47.25 -26.5 1 79.88 705 ILE A N 1
ATOM 5499 C CA . ILE A 1 705 ? 19.969 -46.5 -26.031 1 79.88 705 ILE A CA 1
ATOM 5500 C C . ILE A 1 705 ? 18.812 -47.469 -25.75 1 79.88 705 ILE A C 1
ATOM 5502 O O . ILE A 1 705 ? 18.078 -47.312 -24.766 1 79.88 705 ILE A O 1
ATOM 5506 N N . SER A 1 706 ? 18.688 -48.438 -26.688 1 83.19 706 SER A N 1
ATOM 5507 C CA . SER A 1 706 ? 17.609 -49.438 -26.5 1 83.19 706 SER A CA 1
ATOM 5508 C C . SER A 1 706 ? 17.812 -50.219 -25.203 1 83.19 706 SER A C 1
ATOM 5510 O O . SER A 1 706 ? 16.844 -50.5 -24.5 1 83.19 706 SER A O 1
ATOM 5512 N N . LYS A 1 707 ? 19.031 -50.469 -24.875 1 82.44 707 LYS A N 1
ATOM 5513 C CA . LYS A 1 707 ? 19.312 -51.219 -23.656 1 82.44 707 LYS A CA 1
ATOM 5514 C C . LYS A 1 707 ? 19.078 -50.344 -22.422 1 82.44 707 LYS A C 1
ATOM 5516 O O . LYS A 1 707 ? 18.625 -50.812 -21.375 1 82.44 707 LYS A O 1
ATOM 5521 N N . ALA A 1 708 ? 19.422 -49.125 -22.578 1 83.19 708 ALA A N 1
ATOM 5522 C CA . ALA A 1 708 ? 19.203 -48.188 -21.484 1 83.19 708 ALA A CA 1
ATOM 5523 C C . ALA A 1 708 ? 17.719 -48 -21.203 1 83.19 708 ALA A C 1
ATOM 5525 O O . ALA A 1 708 ? 17.297 -47.938 -20.047 1 83.19 708 ALA A O 1
ATOM 5526 N N . VAL A 1 709 ? 16.953 -47.875 -22.234 1 86.94 709 VAL A N 1
ATOM 5527 C CA . VAL A 1 709 ? 15.508 -47.688 -22.094 1 86.94 709 VAL A CA 1
ATOM 5528 C C . VAL A 1 709 ? 14.883 -48.938 -21.484 1 86.94 709 VAL A C 1
ATOM 5530 O O . VAL A 1 709 ? 14 -48.844 -20.625 1 86.94 709 VAL A O 1
ATOM 5533 N N . GLN A 1 710 ? 15.359 -50.094 -21.938 1 86.19 710 GLN A N 1
ATOM 5534 C CA . GLN A 1 710 ? 14.867 -51.344 -21.375 1 86.19 710 GLN A CA 1
ATOM 5535 C C . GLN A 1 710 ? 15.18 -51.469 -19.891 1 86.19 710 GLN A C 1
ATOM 5537 O O . GLN A 1 710 ? 14.336 -51.875 -19.094 1 86.19 710 GLN A O 1
ATOM 5542 N N . LYS A 1 711 ? 16.328 -51.062 -19.609 1 83.69 711 LYS A N 1
ATOM 5543 C CA . LYS A 1 711 ? 16.719 -51.125 -18.203 1 83.69 711 LYS A CA 1
ATOM 5544 C C . LYS A 1 711 ? 15.867 -50.188 -17.359 1 83.69 711 LYS A C 1
ATOM 5546 O O . LYS A 1 711 ? 15.477 -50.5 -16.234 1 83.69 711 LYS A O 1
ATOM 5551 N N . PHE A 1 712 ? 15.68 -49.031 -17.828 1 88.12 712 PHE A N 1
ATOM 5552 C CA . PHE A 1 712 ? 14.844 -48.031 -17.141 1 88.12 712 PHE A CA 1
ATOM 5553 C C . PHE A 1 712 ? 13.445 -48.594 -16.922 1 88.12 712 PHE A C 1
ATOM 5555 O O . PHE A 1 712 ? 12.867 -48.438 -15.836 1 88.12 712 PHE A O 1
ATOM 5562 N N . ALA A 1 713 ? 12.844 -49.25 -17.875 1 88.88 713 ALA A N 1
ATOM 5563 C CA . ALA A 1 713 ? 11.5 -49.812 -17.797 1 88.88 713 ALA A CA 1
ATOM 5564 C C . ALA A 1 713 ? 11.461 -51 -16.844 1 88.88 713 ALA A C 1
ATOM 5566 O O . ALA A 1 713 ? 10.477 -51.219 -16.141 1 88.88 713 ALA A O 1
ATOM 5567 N N . ASP A 1 714 ? 12.539 -51.719 -16.781 1 86.62 714 ASP A N 1
ATOM 5568 C CA . ASP A 1 714 ? 12.617 -52.906 -15.914 1 86.62 714 ASP A CA 1
ATOM 5569 C C . ASP A 1 714 ? 12.695 -52.5 -14.445 1 86.62 714 ASP A C 1
ATOM 5571 O O . ASP A 1 714 ? 12.125 -53.156 -13.578 1 86.62 714 ASP A O 1
ATOM 5575 N N . ASP A 1 715 ? 13.438 -51.5 -14.266 1 84.94 715 ASP A N 1
ATOM 5576 C CA . ASP A 1 715 ? 13.57 -51 -12.891 1 84.94 715 ASP A CA 1
ATOM 5577 C C . ASP A 1 715 ? 12.219 -50.562 -12.344 1 84.94 715 ASP A C 1
ATOM 5579 O O . ASP A 1 715 ? 11.992 -50.594 -11.133 1 84.94 715 ASP A O 1
ATOM 5583 N N . GLY A 1 716 ? 11.344 -50.125 -13.133 1 83.88 716 GLY A N 1
ATOM 5584 C CA . GLY A 1 716 ? 10.016 -49.656 -12.734 1 83.88 716 GLY A CA 1
ATOM 5585 C C . GLY A 1 716 ? 9.133 -50.812 -12.25 1 83.88 716 GLY A C 1
ATOM 5586 O O . GLY A 1 716 ? 8.164 -50.562 -11.516 1 83.88 716 GLY A O 1
ATOM 5587 N N . MET A 1 717 ? 9.445 -52 -12.586 1 83.69 717 MET A N 1
ATOM 5588 C CA . MET A 1 717 ? 8.648 -53.156 -12.211 1 83.69 717 MET A CA 1
ATOM 5589 C C . MET A 1 717 ? 8.781 -53.469 -10.719 1 83.69 717 MET A C 1
ATOM 5591 O O . MET A 1 717 ? 7.867 -54.031 -10.109 1 83.69 717 MET A O 1
ATOM 5595 N N . ASP A 1 718 ? 9.844 -52.969 -10.188 1 79.69 718 ASP A N 1
ATOM 5596 C CA . ASP A 1 718 ? 10.086 -53.219 -8.766 1 79.69 718 ASP A CA 1
ATOM 5597 C C . ASP A 1 718 ? 9.32 -52.219 -7.898 1 79.69 718 ASP A C 1
ATOM 5599 O O . ASP A 1 718 ? 9.062 -52.469 -6.723 1 79.69 718 ASP A O 1
ATOM 5603 N N . THR A 1 719 ? 9 -51.125 -8.422 1 81.19 719 THR A N 1
ATOM 5604 C CA . THR A 1 719 ? 8.289 -50.094 -7.684 1 81.19 719 THR A CA 1
ATOM 5605 C C . THR A 1 719 ? 7.137 -49.531 -8.516 1 81.19 719 THR A C 1
ATOM 5607 O O . THR A 1 719 ? 7.16 -48.344 -8.906 1 81.19 719 THR A O 1
ATOM 5610 N N . PRO A 1 720 ? 6.156 -50.219 -8.594 1 70.31 720 PRO A N 1
ATOM 5611 C CA . PRO A 1 720 ? 5.09 -49.812 -9.508 1 70.31 720 PRO A CA 1
ATOM 5612 C C . PRO A 1 720 ? 4.273 -48.625 -8.961 1 70.31 720 PRO A C 1
ATOM 5614 O O . PRO A 1 720 ? 3.568 -47.969 -9.719 1 70.31 720 PRO A O 1
ATOM 5617 N N . ASP A 1 721 ? 4.465 -48.344 -7.711 1 76.62 721 ASP A N 1
ATOM 5618 C CA . ASP A 1 721 ? 3.645 -47.281 -7.129 1 76.62 721 ASP A CA 1
ATOM 5619 C C . ASP A 1 721 ? 4.219 -45.906 -7.449 1 76.62 721 ASP A C 1
ATOM 5621 O O . ASP A 1 721 ? 3.549 -44.875 -7.254 1 76.62 721 ASP A O 1
ATOM 5625 N N . VAL A 1 722 ? 5.395 -45.906 -8.078 1 81.88 722 VAL A N 1
ATOM 5626 C CA . VAL A 1 722 ? 6.016 -44.625 -8.398 1 81.88 722 VAL A CA 1
ATOM 5627 C C . VAL A 1 722 ? 5.895 -44.344 -9.891 1 81.88 722 VAL A C 1
ATOM 5629 O O . VAL A 1 722 ? 6.211 -45.219 -10.719 1 81.88 722 VAL A O 1
ATOM 5632 N N . PRO A 1 723 ? 5.332 -43.188 -10.203 1 86.75 723 PRO A N 1
ATOM 5633 C CA . PRO A 1 723 ? 5.188 -42.906 -11.633 1 86.75 723 PRO A CA 1
ATOM 5634 C C . PRO A 1 723 ? 6.531 -42.719 -12.336 1 86.75 723 PRO A C 1
ATOM 5636 O O . PRO A 1 723 ? 7.441 -42.094 -11.789 1 86.75 723 PRO A O 1
ATOM 5639 N N . ARG A 1 724 ? 6.738 -43.312 -13.477 1 91.19 724 ARG A N 1
ATOM 5640 C CA . ARG A 1 724 ? 7.941 -43.219 -14.305 1 91.19 724 ARG A CA 1
ATOM 5641 C C . ARG A 1 724 ? 7.613 -42.656 -15.68 1 91.19 724 ARG A C 1
ATOM 5643 O O . ARG A 1 724 ? 6.699 -43.156 -16.359 1 91.19 724 ARG A O 1
ATOM 5650 N N . THR A 1 725 ? 8.281 -41.625 -16.078 1 93 725 THR A N 1
ATOM 5651 C CA . THR A 1 725 ? 8.031 -40.969 -17.344 1 93 725 THR A CA 1
ATOM 5652 C C . THR A 1 725 ? 9.273 -41 -18.234 1 93 725 THR A C 1
ATOM 5654 O O . THR A 1 725 ? 10.391 -40.781 -17.766 1 93 725 THR A O 1
ATOM 5657 N N . LEU A 1 726 ? 9.078 -41.406 -19.484 1 93 726 LEU A N 1
ATOM 5658 C CA . LEU A 1 726 ? 10.164 -41.469 -20.453 1 93 726 LEU A CA 1
ATOM 5659 C C . LEU A 1 726 ? 9.844 -40.625 -21.672 1 93 726 LEU A C 1
ATOM 5661 O O . LEU A 1 726 ? 8.734 -40.688 -22.203 1 93 726 LEU A O 1
ATOM 5665 N N . SER A 1 727 ? 10.664 -39.75 -22 1 92.69 727 SER A N 1
ATOM 5666 C CA . SER A 1 727 ? 10.547 -38.938 -23.203 1 92.69 727 SER A CA 1
ATOM 5667 C C . SER A 1 727 ? 11.727 -39.156 -24.141 1 92.69 727 SER A C 1
ATOM 5669 O O . SER A 1 727 ? 12.883 -39.062 -23.734 1 92.69 727 SER A O 1
ATOM 5671 N N . LEU A 1 728 ? 11.422 -39.5 -25.312 1 90.19 728 LEU A N 1
ATOM 5672 C CA . LEU A 1 728 ? 12.461 -39.75 -26.312 1 90.19 728 LEU A CA 1
ATOM 5673 C C . LEU A 1 728 ? 12.281 -38.875 -27.516 1 90.19 728 LEU A C 1
ATOM 5675 O O . LEU A 1 728 ? 11.18 -38.75 -28.062 1 90.19 728 LEU A O 1
ATOM 5679 N N . ASP A 1 729 ? 13.297 -38.219 -27.891 1 87.94 729 ASP A N 1
ATOM 5680 C CA . ASP A 1 729 ? 13.336 -37.406 -29.109 1 87.94 729 ASP A CA 1
ATOM 5681 C C . ASP A 1 729 ? 14.359 -37.969 -30.094 1 87.94 729 ASP A C 1
ATOM 5683 O O . ASP A 1 729 ? 15.57 -37.875 -29.859 1 87.94 729 ASP A O 1
ATOM 5687 N N . PHE A 1 730 ? 13.867 -38.375 -31.203 1 82.25 730 PHE A N 1
ATOM 5688 C CA . PHE A 1 730 ? 14.727 -39.062 -32.156 1 82.25 730 PHE A CA 1
ATOM 5689 C C . PHE A 1 730 ? 15.32 -38.062 -33.156 1 82.25 730 PHE A C 1
ATOM 5691 O O . PHE A 1 730 ? 16.234 -38.375 -33.906 1 82.25 730 PHE A O 1
ATOM 5698 N N . GLY A 1 731 ? 14.953 -36.938 -33.031 1 73.81 731 GLY A N 1
ATOM 5699 C CA . GLY A 1 731 ? 15.406 -35.969 -34 1 73.81 731 GLY A CA 1
ATOM 5700 C C . GLY A 1 731 ? 15.094 -36.375 -35.438 1 73.81 731 GLY A C 1
ATOM 5701 O O . GLY A 1 731 ? 13.938 -36.656 -35.75 1 73.81 731 GLY A O 1
ATOM 5702 N N . ASN A 1 732 ? 16.234 -36.594 -36.281 1 69.69 732 ASN A N 1
ATOM 5703 C CA . ASN A 1 732 ? 16.078 -36.969 -37.688 1 69.69 732 ASN A CA 1
ATOM 5704 C C . ASN A 1 732 ? 16.328 -38.469 -37.875 1 69.69 732 ASN A C 1
ATOM 5706 O O . ASN A 1 732 ? 16.188 -38.969 -39 1 69.69 732 ASN A O 1
ATOM 5710 N N . SER A 1 733 ? 16.609 -39.062 -36.75 1 72.81 733 SER A N 1
ATOM 5711 C CA . SER A 1 733 ? 16.875 -40.5 -36.844 1 72.81 733 SER A CA 1
ATOM 5712 C C . SER A 1 733 ? 15.586 -41.312 -36.719 1 72.81 733 SER A C 1
ATOM 5714 O O . SER A 1 733 ? 14.539 -40.781 -36.344 1 72.81 733 SER A O 1
ATOM 5716 N N . SER A 1 734 ? 15.742 -42.531 -37.219 1 75.31 734 SER A N 1
ATOM 5717 C CA . SER A 1 734 ? 14.586 -43.406 -37.125 1 75.31 734 SER A CA 1
ATOM 5718 C C . SER A 1 734 ? 14.5 -44.062 -35.75 1 75.31 734 SER A C 1
ATOM 5720 O O . SER A 1 734 ? 15.516 -44.438 -35.188 1 75.31 734 SER A O 1
ATOM 5722 N N . GLY A 1 735 ? 13.336 -44.031 -35.125 1 73.69 735 GLY A N 1
ATOM 5723 C CA . GLY A 1 735 ? 13.102 -44.625 -33.812 1 73.69 735 GLY A CA 1
ATOM 5724 C C . GLY A 1 735 ? 12.859 -46.125 -33.875 1 73.69 735 GLY A C 1
ATOM 5725 O O . GLY A 1 735 ? 12.391 -46.688 -32.875 1 73.69 735 GLY A O 1
ATOM 5726 N N . ASP A 1 736 ? 13.133 -46.812 -34.875 1 77.5 736 ASP A N 1
ATOM 5727 C CA . ASP A 1 736 ? 12.797 -48.219 -35.094 1 77.5 736 ASP A CA 1
ATOM 5728 C C . ASP A 1 736 ? 13.625 -49.125 -34.188 1 77.5 736 ASP A C 1
ATOM 5730 O O . ASP A 1 736 ? 13.305 -50.312 -34 1 77.5 736 ASP A O 1
ATOM 5734 N N . PHE A 1 737 ? 14.617 -48.5 -33.594 1 79.25 737 PHE A N 1
ATOM 5735 C CA . PHE A 1 737 ? 15.438 -49.281 -32.688 1 79.25 737 PHE A CA 1
ATOM 5736 C C . PHE A 1 737 ? 14.633 -49.719 -31.453 1 79.25 737 PHE A C 1
ATOM 5738 O O . PHE A 1 737 ? 15.008 -50.656 -30.766 1 79.25 737 PHE A O 1
ATOM 5745 N N . LEU A 1 738 ? 13.555 -49.125 -31.188 1 83.5 738 LEU A N 1
ATOM 5746 C CA . LEU A 1 738 ? 12.695 -49.469 -30.062 1 83.5 738 LEU A CA 1
ATOM 5747 C C . LEU A 1 738 ? 12.039 -50.844 -30.297 1 83.5 738 LEU A C 1
ATOM 5749 O O . LEU A 1 738 ? 11.555 -51.469 -29.359 1 83.5 738 LEU A O 1
ATOM 5753 N N . GLY A 1 739 ? 11.969 -51.25 -31.5 1 80.19 739 GLY A N 1
ATOM 5754 C CA . GLY A 1 739 ? 11.375 -52.531 -31.844 1 80.19 739 GLY A CA 1
ATOM 5755 C C . GLY A 1 739 ? 12.148 -53.719 -31.297 1 80.19 739 GLY A C 1
ATOM 5756 O O . GLY A 1 739 ? 11.609 -54.812 -31.156 1 80.19 739 GLY A O 1
ATOM 5757 N N . SER A 1 740 ? 13.414 -53.406 -30.922 1 79 740 SER A N 1
ATOM 5758 C CA . SER A 1 740 ? 14.273 -54.5 -30.406 1 79 740 SER A CA 1
ATOM 5759 C C . SER A 1 740 ? 13.969 -54.781 -28.953 1 79 740 SER A C 1
ATOM 5761 O O . SER A 1 740 ? 14.391 -55.812 -28.422 1 79 740 SER A O 1
ATOM 5763 N N . ILE A 1 741 ? 13.203 -53.906 -28.375 1 82.81 741 ILE A N 1
ATOM 5764 C CA . ILE A 1 741 ? 12.883 -54.125 -26.969 1 82.81 741 ILE A CA 1
ATOM 5765 C C . ILE A 1 741 ? 11.703 -55.062 -26.844 1 82.81 741 ILE A C 1
ATOM 5767 O O . ILE A 1 741 ? 10.609 -54.781 -27.328 1 82.81 741 ILE A O 1
ATOM 5771 N N . GLN A 1 742 ? 11.828 -56.344 -26.469 1 68.31 742 GLN A N 1
ATOM 5772 C CA . GLN A 1 742 ? 10.758 -57.312 -26.453 1 68.31 742 GLN A CA 1
ATOM 5773 C C . GLN A 1 742 ? 10.273 -57.594 -25.031 1 68.31 742 GLN A C 1
ATOM 5775 O O . GLN A 1 742 ? 9.203 -58.156 -24.844 1 68.31 742 GLN A O 1
ATOM 5780 N N . GLU A 1 743 ? 10.883 -57.094 -23.984 1 70.69 743 GLU A N 1
ATOM 5781 C CA . GLU A 1 743 ? 10.516 -57.469 -22.609 1 70.69 743 GLU A CA 1
ATOM 5782 C C . GLU A 1 743 ? 9.477 -56.5 -22.047 1 70.69 743 GLU A C 1
ATOM 5784 O O . GLU A 1 743 ? 9.383 -55.344 -22.484 1 70.69 743 GLU A O 1
ATOM 5789 N N . ASP A 1 744 ? 8.695 -57.094 -21.156 1 79.44 744 ASP A N 1
ATOM 5790 C CA . ASP A 1 744 ? 7.684 -56.312 -20.453 1 79.44 744 ASP A CA 1
ATOM 5791 C C . ASP A 1 744 ? 8.32 -55.344 -19.453 1 79.44 744 ASP A C 1
ATOM 5793 O O . ASP A 1 744 ? 9.367 -55.625 -18.875 1 79.44 744 ASP A O 1
ATOM 5797 N N . GLY A 1 745 ? 8.008 -54.062 -19.516 1 88.06 745 GLY A N 1
ATOM 5798 C CA . GLY A 1 745 ? 8.469 -53.031 -18.594 1 88.06 745 GLY A CA 1
ATOM 5799 C C . GLY A 1 745 ? 7.355 -52.156 -18.062 1 88.06 745 GLY A C 1
ATOM 5800 O O . GLY A 1 745 ? 6.191 -52.344 -18.406 1 88.06 745 GLY A O 1
ATOM 5801 N N . TYR A 1 746 ? 7.703 -51.469 -17.109 1 90.44 746 TYR A N 1
ATOM 5802 C CA . TYR A 1 746 ? 6.715 -50.562 -16.516 1 90.44 746 TYR A CA 1
ATOM 5803 C C . TYR A 1 746 ? 7.043 -49.125 -16.797 1 90.44 746 TYR A C 1
ATOM 5805 O O . TYR A 1 746 ? 8.164 -48.656 -16.562 1 90.44 746 TYR A O 1
ATOM 5813 N N . LEU A 1 747 ? 6.07 -48.344 -17.328 1 92 747 LEU A N 1
ATOM 5814 C CA . LEU A 1 747 ? 6.105 -46.906 -17.531 1 92 747 LEU A CA 1
ATOM 5815 C C . LEU A 1 747 ? 4.719 -46.281 -17.359 1 92 747 LEU A C 1
ATOM 5817 O O . LEU A 1 747 ? 3.717 -46.906 -17.75 1 92 747 LEU A O 1
ATOM 5821 N N . SER A 1 748 ? 4.715 -45.219 -16.703 1 92.06 748 SER A N 1
ATOM 5822 C CA . SER A 1 748 ? 3.432 -44.531 -16.547 1 92.06 748 SER A CA 1
ATOM 5823 C C . SER A 1 748 ? 3.166 -43.562 -17.688 1 92.06 748 SER A C 1
ATOM 5825 O O . SER A 1 748 ? 2.016 -43.344 -18.078 1 92.06 748 SER A O 1
ATOM 5827 N N . SER A 1 749 ? 4.148 -42.938 -18.156 1 93.31 749 SER A N 1
ATOM 5828 C CA . SER A 1 749 ? 4.008 -41.969 -19.234 1 93.31 749 SER A CA 1
ATOM 5829 C C . SER A 1 749 ? 5.125 -42.125 -20.266 1 93.31 749 SER A C 1
ATOM 5831 O O . SER A 1 749 ? 6.277 -42.375 -19.906 1 93.31 749 SER A O 1
ATOM 5833 N N . LEU A 1 750 ? 4.75 -42.031 -21.531 1 93.75 750 LEU A N 1
ATOM 5834 C CA . LEU A 1 750 ? 5.703 -42.188 -22.625 1 93.75 750 LEU A CA 1
ATOM 5835 C C . LEU A 1 750 ? 5.48 -41.094 -23.688 1 93.75 750 LEU A C 1
ATOM 5837 O O . LEU A 1 750 ? 4.352 -40.875 -24.125 1 93.75 750 LEU A O 1
ATOM 5841 N N . LYS A 1 751 ? 6.484 -40.438 -24.031 1 93.06 751 LYS A N 1
ATOM 5842 C CA . LYS A 1 751 ? 6.453 -39.438 -25.094 1 93.06 751 LYS A CA 1
ATOM 5843 C C . LYS A 1 751 ? 7.469 -39.781 -26.188 1 93.06 751 LYS A C 1
ATOM 5845 O O . LYS A 1 751 ? 8.664 -39.875 -25.906 1 93.06 751 LYS A O 1
ATOM 5850 N N . LEU A 1 752 ? 7.012 -39.906 -27.312 1 91.25 752 LEU A N 1
ATOM 5851 C CA . LEU A 1 752 ? 7.883 -40.219 -28.438 1 91.25 752 LEU A CA 1
ATOM 5852 C C . LEU A 1 752 ? 7.793 -39.125 -29.5 1 91.25 752 LEU A C 1
ATOM 5854 O O . LEU A 1 752 ? 6.699 -38.781 -29.969 1 91.25 752 LEU A O 1
ATOM 5858 N N . ARG A 1 753 ? 8.891 -38.688 -29.844 1 89.81 753 ARG A N 1
ATOM 5859 C CA . ARG A 1 753 ? 8.953 -37.656 -30.891 1 89.81 753 ARG A CA 1
ATOM 5860 C C . ARG A 1 753 ? 9.93 -38.062 -31.984 1 89.81 753 ARG A C 1
ATOM 5862 O O . ARG A 1 753 ? 11.102 -38.375 -31.719 1 89.81 753 ARG A O 1
ATOM 5869 N N . GLY A 1 754 ? 9.5 -38.156 -33.094 1 85.56 754 GLY A N 1
ATOM 5870 C CA . GLY A 1 754 ? 10.336 -38.5 -34.219 1 85.56 754 GLY A CA 1
ATOM 5871 C C . GLY A 1 754 ? 9.68 -39.5 -35.156 1 85.56 754 GLY A C 1
ATOM 5872 O O . GLY A 1 754 ? 8.547 -39.938 -34.906 1 85.56 754 GLY A O 1
ATOM 5873 N N . ARG A 1 755 ? 10.414 -39.906 -36.188 1 82.88 755 ARG A N 1
ATOM 5874 C CA . ARG A 1 755 ? 9.867 -40.781 -37.219 1 82.88 755 ARG A CA 1
ATOM 5875 C C . ARG A 1 755 ? 9.859 -42.219 -36.781 1 82.88 755 ARG A C 1
ATOM 5877 O O . ARG A 1 755 ? 10.859 -42.719 -36.25 1 82.88 755 ARG A O 1
ATOM 5884 N N . LEU A 1 756 ? 8.695 -42.812 -36.938 1 84.69 756 LEU A N 1
ATOM 5885 C CA . LEU A 1 756 ? 8.523 -44.219 -36.656 1 84.69 756 LEU A CA 1
ATOM 5886 C C . LEU A 1 756 ? 7.91 -44.938 -37.844 1 84.69 756 LEU A C 1
ATOM 5888 O O . LEU A 1 756 ? 6.953 -44.469 -38.438 1 84.69 756 LEU A O 1
ATOM 5892 N N . SER A 1 757 ? 8.539 -46.031 -38.312 1 79.25 757 SER A N 1
ATOM 5893 C CA . SER A 1 757 ? 7.984 -46.812 -39.406 1 79.25 757 SER A CA 1
ATOM 5894 C C . SER A 1 757 ? 6.742 -47.594 -38.969 1 79.25 757 SER A C 1
ATOM 5896 O O . SER A 1 757 ? 5.781 -47.688 -39.75 1 79.25 757 SER A O 1
ATOM 5898 N N . ARG A 1 758 ? 6.836 -48.062 -37.875 1 81.69 758 ARG A N 1
ATOM 5899 C CA . ARG A 1 758 ? 5.719 -48.781 -37.281 1 81.69 758 ARG A CA 1
ATOM 5900 C C . ARG A 1 758 ? 5.688 -48.531 -35.75 1 81.69 758 ARG A C 1
ATOM 5902 O O . ARG A 1 758 ? 6.684 -48.125 -35.188 1 81.69 758 ARG A O 1
ATOM 5909 N N . LEU A 1 759 ? 4.543 -48.781 -35.25 1 86 759 LEU A N 1
ATOM 5910 C CA . LEU A 1 759 ? 4.457 -48.656 -33.812 1 86 759 LEU A CA 1
ATOM 5911 C C . LEU A 1 759 ? 5.207 -49.812 -33.125 1 86 759 LEU A C 1
ATOM 5913 O O . LEU A 1 759 ? 4.887 -50.969 -33.312 1 86 759 LEU A O 1
ATOM 5917 N N . PRO A 1 760 ? 6.141 -49.406 -32.438 1 85.06 760 PRO A N 1
ATOM 5918 C CA . PRO A 1 760 ? 6.938 -50.469 -31.766 1 85.06 760 PRO A CA 1
ATOM 5919 C C . PRO A 1 760 ? 6.133 -51.281 -30.766 1 85.06 760 PRO A C 1
ATOM 5921 O O . PRO A 1 760 ? 5.277 -50.719 -30.062 1 85.06 760 PRO A O 1
ATOM 5924 N N . GLN A 1 761 ? 6.359 -52.562 -30.656 1 84.19 761 GLN A N 1
ATOM 5925 C CA . GLN A 1 761 ? 5.699 -53.438 -29.703 1 84.19 761 GLN A CA 1
ATOM 5926 C C . GLN A 1 761 ? 6.008 -53.062 -28.266 1 84.19 761 GLN A C 1
ATOM 5928 O O . GLN A 1 761 ? 5.258 -53.375 -27.344 1 84.19 761 GLN A O 1
ATOM 5933 N N . PHE A 1 762 ? 7.062 -52.312 -28.172 1 88.25 762 PHE A N 1
ATOM 5934 C CA . PHE A 1 762 ? 7.465 -51.781 -26.875 1 88.25 762 PHE A CA 1
ATOM 5935 C C . PHE A 1 762 ? 6.34 -51 -26.25 1 88.25 762 PHE A C 1
ATOM 5937 O O . 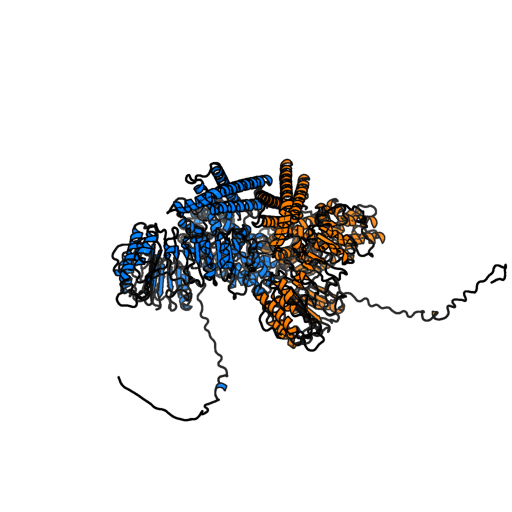PHE A 1 762 ? 6.094 -51.094 -25.047 1 88.25 762 PHE A O 1
ATOM 5944 N N . VAL A 1 763 ? 5.598 -50.219 -26.969 1 88.94 763 VAL A N 1
ATOM 5945 C CA . VAL A 1 763 ? 4.543 -49.344 -26.484 1 88.94 763 VAL A CA 1
ATOM 5946 C C . VAL A 1 763 ? 3.361 -50.156 -25.969 1 88.94 763 VAL A C 1
ATOM 5948 O O . VAL A 1 763 ? 2.799 -49.875 -24.922 1 88.94 763 VAL A O 1
ATOM 5951 N N . THR A 1 764 ? 3.01 -51.219 -26.719 1 85.75 764 THR A N 1
ATOM 5952 C CA . THR A 1 764 ? 1.823 -52 -26.375 1 85.75 764 THR A CA 1
ATOM 5953 C C . THR A 1 764 ? 2.129 -53.031 -25.281 1 85.75 764 THR A C 1
ATOM 5955 O O . THR A 1 764 ? 1.22 -53.5 -24.609 1 85.75 764 THR A O 1
ATOM 5958 N N . SER A 1 765 ? 3.459 -53.25 -25.047 1 85.69 765 SER A N 1
ATOM 5959 C CA . SER A 1 765 ? 3.838 -54.25 -24.047 1 85.69 765 SER A CA 1
ATOM 5960 C C . SER A 1 765 ? 4.031 -53.625 -22.672 1 85.69 765 SER A C 1
ATOM 5962 O O . SER A 1 765 ? 4.195 -54.344 -21.688 1 85.69 765 SER A O 1
ATOM 5964 N N . LEU A 1 766 ? 4.047 -52.406 -22.562 1 88.38 766 LEU A N 1
ATOM 5965 C CA . LEU A 1 766 ? 4.281 -51.688 -21.312 1 88.38 766 LEU A CA 1
ATOM 5966 C C . LEU A 1 766 ? 3.111 -51.906 -20.359 1 88.38 766 LEU A C 1
ATOM 5968 O O . LEU A 1 766 ? 1.951 -51.75 -20.75 1 88.38 766 LEU A O 1
ATOM 5972 N N . CYS A 1 767 ? 3.543 -52.25 -19.141 1 83.88 767 CYS A N 1
ATOM 5973 C CA . CYS A 1 767 ? 2.529 -52.406 -18.109 1 83.88 767 CYS A CA 1
ATOM 5974 C C . CYS A 1 767 ? 2.34 -51.125 -17.328 1 83.88 767 CYS A C 1
ATOM 5976 O O . CYS A 1 767 ? 3.293 -50.375 -17.125 1 83.88 767 CYS A O 1
ATOM 5978 N N . GLY A 1 768 ? 1.168 -50.531 -17.312 1 86.75 768 GLY A N 1
ATOM 5979 C CA . GLY A 1 768 ? 0.85 -49.406 -16.453 1 86.75 768 GLY A CA 1
ATOM 5980 C C . GLY A 1 768 ? 0.77 -48.094 -17.219 1 86.75 768 GLY A C 1
ATOM 5981 O O . GLY A 1 768 ? 0.696 -47.031 -16.609 1 86.75 768 GLY A O 1
ATOM 5982 N N . LEU A 1 769 ? 1.013 -48.062 -18.516 1 91.19 769 LEU A N 1
ATOM 5983 C CA . LEU A 1 769 ? 1.012 -46.844 -19.312 1 91.19 769 LEU A CA 1
ATOM 5984 C C . LEU A 1 769 ? -0.346 -46.156 -19.25 1 91.19 769 LEU A C 1
ATOM 5986 O O . LEU A 1 769 ? -1.357 -46.719 -19.672 1 91.19 769 LEU A O 1
ATOM 5990 N N . THR A 1 770 ? -0.344 -45 -18.719 1 92.06 770 THR A N 1
ATOM 5991 C CA . THR A 1 770 ? -1.585 -44.25 -18.594 1 92.06 770 THR A CA 1
ATOM 5992 C C . THR A 1 770 ? -1.566 -43 -19.5 1 92.06 770 THR A C 1
ATOM 5994 O O . THR A 1 770 ? -2.619 -42.469 -19.828 1 92.06 770 THR A O 1
ATOM 5997 N N . ALA A 1 771 ? -0.421 -42.562 -19.875 1 93.31 771 ALA A N 1
ATOM 5998 C CA . ALA A 1 771 ? -0.304 -41.406 -20.75 1 93.31 771 ALA A CA 1
ATOM 5999 C C . ALA A 1 771 ? 0.655 -41.656 -21.906 1 93.31 771 ALA A C 1
ATOM 6001 O O . ALA A 1 771 ? 1.757 -42.188 -21.688 1 93.31 771 ALA A O 1
ATOM 6002 N N . LEU A 1 772 ? 0.228 -41.281 -23.078 1 93.06 772 LEU A N 1
ATOM 6003 C CA . LEU A 1 772 ? 1.028 -41.531 -24.266 1 93.06 772 LEU A CA 1
ATOM 6004 C C . LEU A 1 772 ? 0.978 -40.312 -25.188 1 93.06 772 LEU A C 1
ATOM 6006 O O . LEU A 1 772 ? -0.1 -39.75 -25.453 1 93.06 772 LEU A O 1
ATOM 6010 N N . CYS A 1 773 ? 2.107 -39.875 -25.594 1 92.94 773 CYS A N 1
ATOM 6011 C CA . CYS A 1 773 ? 2.207 -38.75 -26.531 1 92.94 773 CYS A CA 1
ATOM 6012 C C . CYS A 1 773 ? 3.041 -39.156 -27.75 1 92.94 773 CYS A C 1
ATOM 6014 O O . CYS A 1 773 ? 4.207 -39.531 -27.609 1 92.94 773 CYS A O 1
ATOM 6016 N N . LEU A 1 774 ? 2.463 -39.031 -28.844 1 90.44 774 LEU A N 1
ATOM 6017 C CA . LEU A 1 774 ? 3.154 -39.312 -30.109 1 90.44 774 LEU A CA 1
ATOM 6018 C C . LEU A 1 774 ? 3.213 -38.062 -30.969 1 90.44 774 LEU A C 1
ATOM 6020 O O . LEU A 1 774 ? 2.176 -37.5 -31.312 1 90.44 774 LEU A O 1
ATOM 6024 N N . SER A 1 775 ? 4.398 -37.719 -31.297 1 88.94 775 SER A N 1
ATOM 6025 C CA . SER A 1 775 ? 4.555 -36.5 -32.094 1 88.94 775 SER A CA 1
ATOM 6026 C C . SER A 1 775 ? 5.391 -36.75 -33.344 1 88.94 775 SER A C 1
ATOM 6028 O O . SER A 1 775 ? 6.531 -37.219 -33.25 1 88.94 775 SER A O 1
ATOM 6030 N N . SER A 1 776 ? 4.906 -36.469 -34.438 1 78.75 776 SER A N 1
ATOM 6031 C CA . SER A 1 776 ? 5.559 -36.5 -35.75 1 78.75 776 SER A CA 1
ATOM 6032 C C . SER A 1 776 ? 6.039 -37.938 -36.062 1 78.75 776 SER A C 1
ATOM 6034 O O . SER A 1 776 ? 7.184 -38.125 -36.469 1 78.75 776 SER A O 1
ATOM 6036 N N . THR A 1 777 ? 5.367 -38.875 -35.688 1 75.88 777 THR A N 1
ATOM 6037 C CA . THR A 1 777 ? 5.789 -40.25 -35.906 1 75.88 777 THR A CA 1
ATOM 6038 C C . THR A 1 777 ? 5.41 -40.719 -37.312 1 75.88 777 THR A C 1
ATOM 6040 O O . THR A 1 777 ? 5.949 -41.719 -37.812 1 75.88 777 THR A O 1
ATOM 6043 N N . ASN A 1 778 ? 4.703 -39.938 -38.188 1 75.81 778 ASN A N 1
ATOM 6044 C CA . ASN A 1 778 ? 4.234 -40.281 -39.531 1 75.81 778 ASN A CA 1
ATOM 6045 C C . ASN A 1 778 ? 3.533 -41.656 -39.531 1 75.81 778 ASN A C 1
ATOM 6047 O O . ASN A 1 778 ? 3.77 -42.469 -40.438 1 75.81 778 ASN A O 1
ATOM 6051 N N . LEU A 1 779 ? 2.953 -41.969 -38.5 1 79.19 779 LEU A N 1
ATOM 6052 C CA . LEU A 1 779 ? 2.217 -43.219 -38.438 1 79.19 779 LEU A CA 1
ATOM 6053 C C . LEU A 1 779 ? 0.915 -43.125 -39.219 1 79.19 779 LEU A C 1
ATOM 6055 O O . LEU A 1 779 ? 0.275 -42.062 -39.25 1 79.19 779 LEU A O 1
ATOM 6059 N N . VAL A 1 780 ? 0.675 -44.188 -40.031 1 72.06 780 VAL A N 1
ATOM 6060 C CA . VAL A 1 780 ? -0.514 -44.25 -40.875 1 72.06 780 VAL A CA 1
ATOM 6061 C C . VAL A 1 780 ? -1.655 -44.906 -40.125 1 72.06 780 VAL A C 1
ATOM 6063 O O . VAL A 1 780 ? -1.447 -45.469 -39.062 1 72.06 780 VAL A O 1
ATOM 6066 N N . GLY A 1 781 ? -2.879 -44.812 -40.469 1 68.25 781 GLY A N 1
ATOM 6067 C CA . GLY A 1 781 ? -4.105 -45.281 -39.812 1 68.25 781 GLY A CA 1
ATOM 6068 C C . GLY A 1 781 ? -4.035 -46.719 -39.344 1 68.25 781 GLY A C 1
ATOM 6069 O O . GLY A 1 781 ? -4.453 -47.031 -38.219 1 68.25 781 GLY A O 1
ATOM 6070 N N . GLY A 1 782 ? -3.459 -47.594 -40.031 1 70.5 782 GLY A N 1
ATOM 6071 C CA . GLY A 1 782 ? -3.348 -49 -39.656 1 70.5 782 GLY A CA 1
ATOM 6072 C C . GLY A 1 782 ? -2.414 -49.25 -38.469 1 70.5 782 GLY A C 1
ATOM 6073 O O . GLY A 1 782 ? -2.66 -50.125 -37.656 1 70.5 782 GLY A O 1
ATOM 6074 N N . ASP A 1 783 ? -1.43 -48.406 -38.406 1 76.5 783 ASP A N 1
ATOM 6075 C CA . ASP A 1 783 ? -0.449 -48.531 -37.344 1 76.5 783 ASP A CA 1
ATOM 6076 C C . ASP A 1 783 ? -1.026 -48.062 -36.031 1 76.5 783 ASP A C 1
ATOM 6078 O O . ASP A 1 783 ? -0.689 -48.594 -34.969 1 76.5 783 ASP A O 1
ATOM 6082 N N . LEU A 1 784 ? -1.944 -47.156 -36.031 1 84.38 784 LEU A N 1
ATOM 6083 C CA . LEU A 1 784 ? -2.516 -46.562 -34.844 1 84.38 784 LEU A CA 1
ATOM 6084 C C . LEU A 1 784 ? -3.629 -47.438 -34.281 1 84.38 784 LEU A C 1
ATOM 6086 O O . LEU A 1 784 ? -4.027 -47.281 -33.125 1 84.38 784 LEU A O 1
ATOM 6090 N N . SER A 1 785 ? -4.074 -48.406 -35.062 1 82.81 785 SER A N 1
ATOM 6091 C CA . SER A 1 785 ? -5.164 -49.25 -34.656 1 82.81 785 SER A CA 1
ATOM 6092 C C . SER A 1 785 ? -4.754 -50.125 -33.438 1 82.81 785 SER A C 1
ATOM 6094 O O . SER A 1 785 ? -5.594 -50.469 -32.625 1 82.81 785 SER A O 1
ATOM 6096 N N . ASN A 1 786 ? -3.496 -50.344 -33.344 1 82.31 786 ASN A N 1
ATOM 6097 C CA . ASN A 1 786 ? -3.002 -51.156 -32.219 1 82.31 786 ASN A CA 1
ATOM 6098 C C . ASN A 1 786 ? -3.105 -50.375 -30.891 1 82.31 786 ASN A C 1
ATOM 6100 O O . ASN A 1 786 ? -3.156 -50.969 -29.812 1 82.31 786 ASN A O 1
ATOM 6104 N N . LEU A 1 787 ? -3.137 -49.094 -31 1 88.12 787 LEU A N 1
ATOM 6105 C CA . LEU A 1 787 ? -3.246 -48.25 -29.812 1 88.12 787 LEU A CA 1
ATOM 6106 C C . LEU A 1 787 ? -4.633 -48.375 -29.203 1 88.12 787 LEU A C 1
ATOM 6108 O O . LEU A 1 787 ? -4.805 -48.156 -28 1 88.12 787 LEU A O 1
ATOM 6112 N N . CYS A 1 788 ? -5.586 -48.75 -30.031 1 87.88 788 CYS A N 1
ATOM 6113 C CA . CYS A 1 788 ? -6.984 -48.75 -29.609 1 87.88 788 CYS A CA 1
ATOM 6114 C C . CYS A 1 788 ? -7.242 -49.844 -28.578 1 87.88 788 CYS A C 1
ATOM 6116 O O . CYS A 1 788 ? -8.195 -49.75 -27.812 1 87.88 788 CYS A O 1
ATOM 6118 N N . THR A 1 789 ? -6.344 -50.75 -28.531 1 83.25 789 THR A N 1
ATOM 6119 C CA . THR A 1 789 ? -6.562 -51.875 -27.641 1 83.25 789 THR A CA 1
ATOM 6120 C C . THR A 1 789 ? -5.977 -51.594 -26.266 1 83.25 789 THR A C 1
ATOM 6122 O O . THR A 1 789 ? -6.109 -52.438 -25.359 1 83.25 789 THR A O 1
ATOM 6125 N N . MET A 1 790 ? -5.418 -50.469 -26.078 1 89.19 790 MET A N 1
ATOM 6126 C CA . MET A 1 790 ? -4.82 -50.156 -24.781 1 89.19 790 MET A CA 1
ATOM 6127 C C . MET A 1 790 ? -5.898 -49.875 -23.734 1 89.19 790 MET A C 1
ATOM 6129 O O . MET A 1 790 ? -6.516 -48.812 -23.766 1 89.19 790 MET A O 1
ATOM 6133 N N . ARG A 1 791 ? -6.027 -50.625 -22.734 1 87.62 791 ARG A N 1
ATOM 6134 C CA . ARG A 1 791 ? -7.168 -50.625 -21.812 1 87.62 791 ARG A CA 1
ATOM 6135 C C . ARG A 1 791 ? -6.969 -49.625 -20.703 1 87.62 791 ARG A C 1
ATOM 6137 O O . ARG A 1 791 ? -7.938 -49.156 -20.094 1 87.62 791 ARG A O 1
ATOM 6144 N N . TYR A 1 792 ? -5.742 -49.25 -20.422 1 90.25 792 TYR A N 1
ATOM 6145 C CA . TYR A 1 792 ? -5.52 -48.469 -19.219 1 90.25 792 TYR A CA 1
ATOM 6146 C C . TYR A 1 792 ? -5.062 -47.031 -19.578 1 90.25 792 TYR A C 1
ATOM 6148 O O . TYR A 1 792 ? -4.75 -46.25 -18.688 1 90.25 792 TYR A O 1
ATOM 6156 N N . LEU A 1 793 ? -5.07 -46.656 -20.797 1 92.38 793 LEU A N 1
ATOM 6157 C CA . LEU A 1 793 ? -4.621 -45.344 -21.234 1 92.38 793 LEU A CA 1
ATOM 6158 C C . LEU A 1 793 ? -5.625 -44.281 -20.828 1 92.38 793 LEU A C 1
ATOM 6160 O O . LEU A 1 793 ? -6.816 -44.406 -21.125 1 92.38 793 LEU A O 1
ATOM 6164 N N . LEU A 1 794 ? -5.203 -43.281 -20.141 1 91.81 794 LEU A N 1
ATOM 6165 C CA . LEU A 1 794 ? -6.074 -42.188 -19.688 1 91.81 794 LEU A CA 1
ATOM 6166 C C . LEU A 1 794 ? -5.895 -40.938 -20.562 1 91.81 794 LEU A C 1
ATOM 6168 O O . LEU A 1 794 ? -6.828 -40.156 -20.719 1 91.81 794 LEU A O 1
ATOM 6172 N N . TYR A 1 795 ? -4.75 -40.75 -21.047 1 92.12 795 TYR A N 1
ATOM 6173 C CA . TYR A 1 795 ? -4.43 -39.562 -21.828 1 92.12 795 TYR A CA 1
ATOM 6174 C C . TYR A 1 795 ? -3.689 -39.969 -23.109 1 92.12 795 TYR A C 1
ATOM 6176 O O . TYR A 1 795 ? -2.695 -40.688 -23.062 1 92.12 795 TYR A O 1
ATOM 6184 N N . LEU A 1 796 ? -4.152 -39.469 -24.234 1 92.12 796 LEU A N 1
ATOM 6185 C CA . LEU A 1 796 ? -3.518 -39.719 -25.531 1 92.12 796 LEU A CA 1
ATOM 6186 C C . LEU A 1 796 ? -3.359 -38.406 -26.297 1 92.12 796 LEU A C 1
ATOM 6188 O O . LEU A 1 796 ? -4.336 -37.688 -26.531 1 92.12 796 LEU A O 1
ATOM 6192 N N . LYS A 1 797 ? -2.188 -38.094 -26.625 1 91.25 797 LYS A N 1
ATOM 6193 C CA . LYS A 1 797 ? -1.896 -36.938 -27.438 1 91.25 797 LYS A CA 1
ATOM 6194 C C . LYS A 1 797 ? -1.23 -37.312 -28.75 1 91.25 797 LYS A C 1
ATOM 6196 O O . LYS A 1 797 ? -0.183 -37.969 -28.75 1 91.25 797 LYS A O 1
ATOM 6201 N N . LEU A 1 798 ? -1.832 -36.906 -29.781 1 90 798 LEU A N 1
ATOM 6202 C CA . LEU A 1 798 ? -1.301 -37.219 -31.109 1 90 798 LEU A CA 1
ATOM 6203 C C . LEU A 1 798 ? -1.001 -35.938 -31.875 1 90 798 LEU A C 1
ATOM 6205 O O . LEU A 1 798 ? -1.907 -35.125 -32.156 1 90 798 LEU A O 1
ATOM 6209 N N . VAL A 1 799 ? 0.192 -35.719 -32.156 1 89.19 799 VAL A N 1
ATOM 6210 C CA . VAL A 1 799 ? 0.617 -34.594 -32.969 1 89.19 799 VAL A CA 1
ATOM 6211 C C . VAL A 1 799 ? 1.09 -35.094 -34.312 1 89.19 799 VAL A C 1
ATOM 6213 O O . VAL A 1 799 ? 2.236 -35.531 -34.469 1 89.19 799 VAL A O 1
ATOM 6216 N N . GLU A 1 800 ? 0.206 -35.062 -35.188 1 84.06 800 GLU A N 1
ATOM 6217 C CA . GLU A 1 800 ? 0.497 -35.594 -36.531 1 84.06 800 GLU A CA 1
ATOM 6218 C C . GLU A 1 800 ? 0.009 -34.688 -37.625 1 84.06 800 GLU A C 1
ATOM 6220 O O . GLU A 1 800 ? -0.88 -33.844 -37.406 1 84.06 800 GLU A O 1
ATOM 6225 N N . ALA A 1 801 ? 0.649 -34.875 -38.75 1 80.25 801 ALA A N 1
ATOM 6226 C CA . ALA A 1 801 ? 0.233 -34.062 -39.906 1 80.25 801 ALA A CA 1
ATOM 6227 C C . ALA A 1 801 ? -1.128 -34.5 -40.406 1 80.25 801 ALA A C 1
ATOM 6229 O O . ALA A 1 801 ? -1.963 -33.656 -40.781 1 80.25 801 ALA A O 1
ATOM 6230 N N . ASP A 1 802 ? -1.242 -35.844 -40.469 1 82.62 802 ASP A N 1
ATOM 6231 C CA . ASP A 1 802 ? -2.451 -36.375 -41.094 1 82.62 802 ASP A CA 1
ATOM 6232 C C . ASP A 1 802 ? -2.996 -37.562 -40.281 1 82.62 802 ASP A C 1
ATOM 6234 O O . ASP A 1 802 ? -2.256 -38.469 -39.906 1 82.62 802 ASP A O 1
ATOM 6238 N N . LEU A 1 803 ? -4.238 -37.5 -39.844 1 85.62 803 LEU A N 1
ATOM 6239 C CA . LEU A 1 803 ? -4.875 -38.562 -39.094 1 85.62 803 LEU A CA 1
ATOM 6240 C C . LEU A 1 803 ? -6.16 -39.031 -39.781 1 85.62 803 LEU A C 1
ATOM 6242 O O . LEU A 1 803 ? -7.031 -39.625 -39.125 1 85.62 803 LEU A O 1
ATOM 6246 N N . ARG A 1 804 ? -6.371 -38.844 -41 1 80.19 804 ARG A N 1
ATOM 6247 C CA . ARG A 1 804 ? -7.586 -39.188 -41.719 1 80.19 804 ARG A CA 1
ATOM 6248 C C . ARG A 1 804 ? -7.812 -40.688 -41.719 1 80.19 804 ARG A C 1
ATOM 6250 O O . ARG A 1 804 ? -8.953 -41.156 -41.656 1 80.19 804 ARG A O 1
ATOM 6257 N N . GLY A 1 805 ? -6.816 -41.344 -41.781 1 81.19 805 GLY A N 1
ATOM 6258 C CA . GLY A 1 805 ? -6.918 -42.781 -41.844 1 81.19 805 GLY A CA 1
ATOM 6259 C C . GLY A 1 805 ? -7.121 -43.438 -40.5 1 81.19 805 GLY A C 1
ATOM 6260 O O . GLY A 1 805 ? -7.352 -44.656 -40.438 1 81.19 805 GLY A O 1
ATOM 6261 N N . PHE A 1 806 ? -7.137 -42.75 -39.469 1 89.31 806 PHE A N 1
ATOM 6262 C CA . PHE A 1 806 ? -7.285 -43.281 -38.094 1 89.31 806 PHE A CA 1
ATOM 6263 C C . PHE A 1 806 ? -8.758 -43.344 -37.719 1 89.31 806 PHE A C 1
ATOM 6265 O O . PHE A 1 806 ? -9.461 -42.344 -37.75 1 89.31 806 PHE A O 1
ATOM 6272 N N . THR A 1 807 ? -9.328 -44.5 -37.531 1 89.62 807 THR A N 1
ATOM 6273 C CA . THR A 1 807 ? -10.719 -44.719 -37.125 1 89.62 807 THR A CA 1
ATOM 6274 C C . THR A 1 807 ? -10.805 -45.312 -35.75 1 89.62 807 THR A C 1
ATOM 6276 O O . THR A 1 807 ? -10.141 -46.312 -35.469 1 89.62 807 THR A O 1
ATOM 6279 N N . ILE A 1 808 ? -11.555 -44.75 -34.875 1 92.5 808 ILE A N 1
ATOM 6280 C CA . ILE A 1 808 ? -11.805 -45.25 -33.531 1 92.5 808 ILE A CA 1
ATOM 6281 C C . ILE A 1 808 ? -13.195 -45.906 -33.469 1 92.5 808 ILE A C 1
ATOM 6283 O O . ILE A 1 808 ? -14.203 -45.219 -33.625 1 92.5 808 ILE A O 1
ATOM 6287 N N . ASN A 1 809 ? -13.172 -47.125 -33.156 1 90.38 809 ASN A N 1
ATOM 6288 C CA . ASN A 1 809 ? -14.414 -47.875 -33.25 1 90.38 809 ASN A CA 1
ATOM 6289 C C . ASN A 1 809 ? -15.031 -48.062 -31.859 1 90.38 809 ASN A C 1
ATOM 6291 O O . ASN A 1 809 ? -14.477 -47.625 -30.859 1 90.38 809 ASN A O 1
ATOM 6295 N N . LYS A 1 810 ? -16.141 -48.75 -31.906 1 92.38 810 LYS A N 1
ATOM 6296 C CA . LYS A 1 810 ? -16.875 -49 -30.672 1 92.38 810 LYS A CA 1
ATOM 6297 C C . LYS A 1 810 ? -16.047 -49.844 -29.703 1 92.38 810 LYS A C 1
ATOM 6299 O O . LYS A 1 810 ? -15.461 -50.875 -30.094 1 92.38 810 LYS A O 1
ATOM 6304 N N . GLY A 1 811 ? -15.914 -49.375 -28.562 1 88.88 811 GLY A N 1
ATOM 6305 C CA . GLY A 1 811 ? -15.203 -50.125 -27.547 1 88.88 811 GLY A CA 1
ATOM 6306 C C . GLY A 1 811 ? -13.727 -49.781 -27.469 1 88.88 811 GLY A C 1
ATOM 6307 O O . GLY A 1 811 ? -13.023 -50.219 -26.562 1 88.88 811 GLY A O 1
ATOM 6308 N N . ASP A 1 812 ? -13.273 -49.031 -28.453 1 91.81 812 ASP A N 1
ATOM 6309 C CA . ASP A 1 812 ? -11.867 -48.625 -28.469 1 91.81 812 ASP A CA 1
ATOM 6310 C C . ASP A 1 812 ? -11.57 -47.625 -27.359 1 91.81 812 ASP A C 1
ATOM 6312 O O . ASP A 1 812 ? -12.406 -46.781 -27.031 1 91.81 812 ASP A O 1
ATOM 6316 N N . PHE A 1 813 ? -10.352 -47.719 -26.688 1 93.31 813 PHE A N 1
ATOM 6317 C CA . PHE A 1 813 ? -9.898 -46.875 -25.594 1 93.31 813 PHE A CA 1
ATOM 6318 C C . PHE A 1 813 ? -10.945 -46.812 -24.484 1 93.31 813 PHE A C 1
ATOM 6320 O O . PHE A 1 813 ? -11.5 -45.75 -24.203 1 93.31 813 PHE A O 1
ATOM 6327 N N . PRO A 1 814 ? -11.148 -47.812 -23.828 1 92.69 814 PRO A N 1
ATOM 6328 C CA . PRO A 1 814 ? -12.242 -47.906 -22.844 1 92.69 814 PRO A CA 1
ATOM 6329 C C . PRO A 1 814 ? -12.008 -47 -21.641 1 92.69 814 PRO A C 1
ATOM 6331 O O . PRO A 1 814 ? -12.969 -46.656 -20.938 1 92.69 814 PRO A O 1
ATOM 6334 N N . SER A 1 815 ? -10.766 -46.594 -21.375 1 93.5 815 SER A N 1
ATOM 6335 C CA . SER A 1 815 ? -10.508 -45.844 -20.172 1 93.5 815 SER A CA 1
ATOM 6336 C C . SER A 1 815 ? -10.055 -44.406 -20.5 1 93.5 815 SER A C 1
ATOM 6338 O O . SER A 1 815 ? -9.828 -43.625 -19.594 1 93.5 815 SER A O 1
ATOM 6340 N N . LEU A 1 816 ? -9.938 -44.062 -21.688 1 93.5 816 LEU A N 1
ATOM 6341 C CA . LEU A 1 816 ? -9.375 -42.781 -22.078 1 93.5 816 LEU A CA 1
ATOM 6342 C C . LEU A 1 816 ? -10.242 -41.625 -21.594 1 93.5 816 LEU A C 1
ATOM 6344 O O . LEU A 1 816 ? -11.461 -41.625 -21.812 1 93.5 816 LEU A O 1
ATOM 6348 N N . GLN A 1 817 ? -9.656 -40.719 -20.984 1 91.75 817 GLN A N 1
ATOM 6349 C CA . GLN A 1 817 ? -10.383 -39.562 -20.453 1 91.75 817 GLN A CA 1
ATOM 6350 C C . GLN A 1 817 ? -10.062 -38.281 -21.234 1 91.75 817 GLN A C 1
ATOM 6352 O O . GLN A 1 817 ? -10.898 -37.406 -21.344 1 91.75 817 GLN A O 1
ATOM 6357 N N . ARG A 1 818 ? -8.891 -38.281 -21.781 1 92.38 818 ARG A N 1
ATOM 6358 C CA . ARG A 1 818 ? -8.461 -37.062 -22.484 1 92.38 818 ARG A CA 1
ATOM 6359 C C . ARG A 1 818 ? -7.812 -37.406 -23.812 1 92.38 818 ARG A C 1
ATOM 6361 O O . ARG A 1 818 ? -6.895 -38.219 -23.875 1 92.38 818 ARG A O 1
ATOM 6368 N N . LEU A 1 819 ? -8.289 -36.781 -24.797 1 91.31 819 LEU A N 1
ATOM 6369 C CA . LEU A 1 819 ? -7.762 -36.969 -26.141 1 91.31 819 LEU A CA 1
ATOM 6370 C C . LEU A 1 819 ? -7.336 -35.625 -26.75 1 91.31 819 LEU A C 1
ATOM 6372 O O . LEU A 1 819 ? -8.141 -34.719 -26.859 1 91.31 819 LEU A O 1
ATOM 6376 N N . CYS A 1 820 ? -6.082 -35.562 -27.031 1 90.38 820 CYS A N 1
ATOM 6377 C CA . CYS A 1 820 ? -5.547 -34.344 -27.641 1 90.38 820 CYS A CA 1
ATOM 6378 C C . CYS A 1 820 ? -5.043 -34.625 -29.062 1 90.38 820 CYS A C 1
ATOM 6380 O O . CYS A 1 820 ? -4.137 -35.438 -29.25 1 90.38 820 CYS A O 1
ATOM 6382 N N . LEU A 1 821 ? -5.637 -33.906 -30 1 89.88 821 LEU A N 1
ATOM 6383 C CA . LEU A 1 821 ? -5.254 -34.062 -31.391 1 89.88 821 LEU A CA 1
ATOM 6384 C C . LEU A 1 821 ? -4.73 -32.781 -31.984 1 89.88 821 LEU A C 1
ATOM 6386 O O . LEU A 1 821 ? -5.457 -31.781 -32.031 1 89.88 821 LEU A O 1
ATOM 6390 N N . ILE A 1 822 ? -3.545 -32.781 -32.312 1 88.25 822 ILE A N 1
ATOM 6391 C CA . ILE A 1 822 ? -2.947 -31.641 -33 1 88.25 822 ILE A CA 1
ATOM 6392 C C . ILE A 1 822 ? -2.635 -32.031 -34.438 1 88.25 822 ILE A C 1
ATOM 6394 O O . ILE A 1 822 ? -1.745 -32.844 -34.688 1 88.25 822 ILE A O 1
ATOM 6398 N N . VAL A 1 823 ? -3.391 -31.484 -35.375 1 85.5 823 VAL A N 1
ATOM 6399 C CA . VAL A 1 823 ? -3.262 -31.906 -36.75 1 85.5 823 VAL A CA 1
ATOM 6400 C C . VAL A 1 823 ? -3.041 -30.688 -37.656 1 85.5 823 VAL A C 1
ATOM 6402 O O . VAL A 1 823 ? -3.461 -29.578 -37.312 1 85.5 823 VAL A O 1
ATOM 6405 N N . GLN A 1 824 ? -2.32 -30.953 -38.688 1 82.12 824 GLN A N 1
ATOM 6406 C CA . GLN A 1 824 ? -2.148 -29.891 -39.688 1 82.12 824 GLN A CA 1
ATOM 6407 C C . GLN A 1 824 ? -3.279 -29.906 -40.719 1 82.12 824 GLN A C 1
ATOM 6409 O O . GLN A 1 824 ? -3.793 -28.859 -41.094 1 82.12 824 GLN A O 1
ATOM 6414 N N . ILE A 1 825 ? -3.625 -31.031 -41.125 1 82 825 ILE A N 1
ATOM 6415 C CA . ILE A 1 825 ? -4.766 -31.188 -42.031 1 82 825 ILE A CA 1
ATOM 6416 C C . ILE A 1 825 ? -6.059 -31.219 -41.2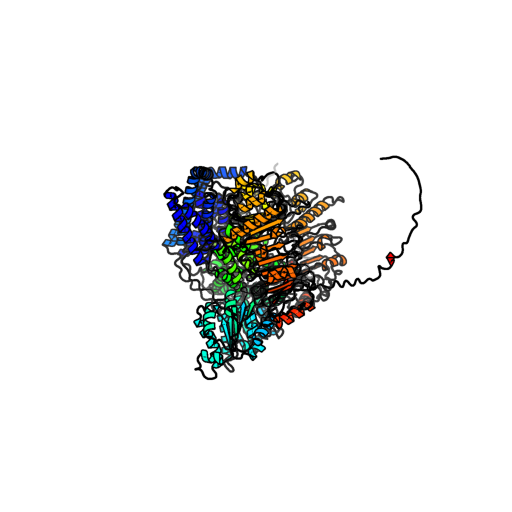19 1 82 825 ILE A C 1
ATOM 6418 O O . ILE A 1 825 ? -6.188 -31.984 -40.281 1 82 825 ILE A O 1
ATOM 6422 N N . PRO A 1 826 ? -6.934 -30.359 -41.5 1 86.44 826 PRO A N 1
ATOM 6423 C CA . PRO A 1 826 ? -8.125 -30.156 -40.656 1 86.44 826 PRO A CA 1
ATOM 6424 C C . PRO A 1 826 ? -9.102 -31.328 -40.75 1 86.44 826 PRO A C 1
ATOM 6426 O O . PRO A 1 826 ? -10.305 -31.125 -40.938 1 86.44 826 PRO A O 1
ATOM 6429 N N . VAL A 1 827 ? -8.664 -32.594 -40.875 1 84.69 827 VAL A N 1
ATOM 6430 C CA . VAL A 1 827 ? -9.539 -33.75 -40.875 1 84.69 827 VAL A CA 1
ATOM 6431 C C . VAL A 1 827 ? -9.188 -34.625 -39.656 1 84.69 827 VAL A C 1
ATOM 6433 O O . VAL A 1 827 ? -8.195 -35.375 -39.688 1 84.69 827 VAL A O 1
ATOM 6436 N N . PRO A 1 828 ? -10.016 -34.5 -38.625 1 87.94 828 PRO A N 1
ATOM 6437 C CA . PRO A 1 828 ? -9.773 -35.375 -37.469 1 87.94 828 PRO A CA 1
ATOM 6438 C C . PRO A 1 828 ? -10.125 -36.844 -37.719 1 87.94 828 PRO A C 1
ATOM 6440 O O . PRO A 1 828 ? -10.742 -37.156 -38.75 1 87.94 828 PRO A O 1
ATOM 6443 N N . PRO A 1 829 ? -9.695 -37.688 -36.844 1 89 829 PRO A N 1
ATOM 6444 C CA . PRO A 1 829 ? -10.039 -39.094 -37 1 89 829 PRO A CA 1
ATOM 6445 C C . PRO A 1 829 ? -11.539 -39.375 -36.875 1 89 829 PRO A C 1
ATOM 6447 O O . PRO A 1 829 ? -12.266 -38.562 -36.281 1 89 829 PRO A O 1
ATOM 6450 N N . THR A 1 830 ? -11.969 -40.469 -37.531 1 89 830 THR A N 1
ATOM 6451 C CA . THR A 1 830 ? -13.383 -40.844 -37.469 1 89 830 THR A CA 1
ATOM 6452 C C . THR A 1 830 ? -13.703 -41.531 -36.156 1 89 830 THR A C 1
ATOM 6454 O O . THR A 1 830 ? -13.102 -42.562 -35.844 1 89 830 THR A O 1
ATOM 6457 N N . ILE A 1 831 ? -14.531 -40.969 -35.344 1 91.88 831 ILE A N 1
ATOM 6458 C CA . ILE A 1 831 ? -14.953 -41.531 -34.094 1 91.88 831 ILE A CA 1
ATOM 6459 C C . ILE A 1 831 ? -16.375 -42.062 -34.219 1 91.88 831 ILE A C 1
ATOM 6461 O O . ILE A 1 831 ? -17.312 -41.312 -34.469 1 91.88 831 ILE A O 1
ATOM 6465 N N . ARG A 1 832 ? -16.547 -43.281 -34.031 1 90.12 832 ARG A N 1
ATOM 6466 C CA . ARG A 1 832 ? -17.859 -43.938 -34.188 1 90.12 832 ARG A CA 1
ATOM 6467 C C . ARG A 1 832 ? -18.625 -43.938 -32.875 1 90.12 832 ARG A C 1
ATOM 6469 O O . ARG A 1 832 ? -18.062 -43.594 -31.812 1 90.12 832 ARG A O 1
ATOM 6476 N N . GLU A 1 833 ? -19.844 -44.281 -33 1 92.06 833 GLU A N 1
ATOM 6477 C CA . GLU A 1 833 ? -20.719 -44.312 -31.828 1 92.06 833 GLU A CA 1
ATOM 6478 C C . GLU A 1 833 ? -20.266 -45.406 -30.859 1 92.06 833 GLU A C 1
ATOM 6480 O O . GLU A 1 833 ? -19.969 -46.531 -31.25 1 92.06 833 GLU A O 1
ATOM 6485 N N . GLY A 1 834 ? -20.094 -45.031 -29.641 1 89.88 834 GLY A N 1
ATOM 6486 C CA . GLY A 1 834 ? -19.688 -45.969 -28.609 1 89.88 834 GLY A CA 1
ATOM 6487 C C . GLY A 1 834 ? -18.188 -45.938 -28.328 1 89.88 834 GLY A C 1
ATOM 6488 O O . GLY A 1 834 ? -17.719 -46.562 -27.391 1 89.88 834 GLY A O 1
ATOM 6489 N N . ALA A 1 835 ? -17.516 -45.188 -29.141 1 91.38 835 ALA A N 1
ATOM 6490 C CA . ALA A 1 835 ? -16.078 -45.031 -28.906 1 91.38 835 ALA A CA 1
ATOM 6491 C C . ALA A 1 835 ? -15.812 -44.062 -27.766 1 91.38 835 ALA A C 1
ATOM 6493 O O . ALA A 1 835 ? -16.625 -43.156 -27.484 1 91.38 835 ALA A O 1
ATOM 6494 N N . LEU A 1 836 ? -14.734 -44.281 -26.984 1 93.31 836 LEU A N 1
ATOM 6495 C CA . LEU A 1 836 ? -14.289 -43.406 -25.906 1 93.31 836 LEU A CA 1
ATOM 6496 C C . LEU A 1 836 ? -15.422 -43.125 -24.922 1 93.31 836 LEU A C 1
ATOM 6498 O O . LEU A 1 836 ? -15.805 -41.969 -24.719 1 93.31 836 LEU A O 1
ATOM 6502 N N . PRO A 1 837 ? -15.906 -44.031 -24.297 1 91.62 837 PRO A N 1
ATOM 6503 C CA . PRO A 1 837 ? -17.078 -43.875 -23.422 1 91.62 837 PRO A CA 1
ATOM 6504 C C . PRO A 1 837 ? -16.812 -42.938 -22.234 1 91.62 837 PRO A C 1
ATOM 6506 O O . PRO A 1 837 ? -17.734 -42.344 -21.688 1 91.62 837 PRO A O 1
ATOM 6509 N N . HIS A 1 838 ? -15.531 -42.75 -21.797 1 92.5 838 HIS A N 1
ATOM 6510 C CA . HIS A 1 838 ? -15.242 -41.969 -20.609 1 92.5 838 HIS A CA 1
ATOM 6511 C C . HIS A 1 838 ? -14.477 -40.688 -20.938 1 92.5 838 HIS A C 1
ATOM 6513 O O . HIS A 1 838 ? -13.758 -40.156 -20.094 1 92.5 838 HIS A O 1
ATOM 6519 N N . LEU A 1 839 ? -14.625 -40.219 -22.094 1 91.75 839 LEU A N 1
ATOM 6520 C CA . LEU A 1 839 ? -13.914 -39.031 -22.531 1 91.75 839 LEU A CA 1
ATOM 6521 C C . LEU A 1 839 ? -14.43 -37.812 -21.797 1 91.75 839 LEU A C 1
ATOM 6523 O O . LEU A 1 839 ? -15.625 -37.5 -21.844 1 91.75 839 LEU A O 1
ATOM 6527 N N . VAL A 1 840 ? -13.547 -37.156 -21.156 1 88.75 840 VAL A N 1
ATOM 6528 C CA . VAL A 1 840 ? -13.914 -35.969 -20.375 1 88.75 840 VAL A CA 1
ATOM 6529 C C . VAL A 1 840 ? -13.469 -34.719 -21.125 1 88.75 840 VAL A C 1
ATOM 6531 O O . VAL A 1 840 ? -14.172 -33.688 -21.094 1 88.75 840 VAL A O 1
ATOM 6534 N N . SER A 1 841 ? -12.289 -34.75 -21.75 1 89.69 841 SER A N 1
ATOM 6535 C CA . SER A 1 841 ? -11.75 -33.562 -22.453 1 89.69 841 SER A CA 1
ATOM 6536 C C . SER A 1 841 ? -11.289 -33.938 -23.859 1 89.69 841 SER A C 1
ATOM 6538 O O . SER A 1 841 ? -10.609 -34.938 -24.062 1 89.69 841 SER A O 1
ATOM 6540 N N . LEU A 1 842 ? -11.75 -33.125 -24.812 1 89.94 842 LEU A N 1
ATOM 6541 C CA . LEU A 1 842 ? -11.367 -33.312 -26.203 1 89.94 842 LEU A CA 1
ATOM 6542 C C . LEU A 1 842 ? -10.68 -32.031 -26.734 1 89.94 842 LEU A C 1
ATOM 6544 O O . LEU A 1 842 ? -11.289 -30.969 -26.766 1 89.94 842 LEU A O 1
ATOM 6548 N N . GLN A 1 843 ? -9.453 -32.219 -27.047 1 89.38 843 GLN A N 1
ATOM 6549 C CA . GLN A 1 843 ? -8.711 -31.078 -27.609 1 89.38 843 GLN A CA 1
ATOM 6550 C C . GLN A 1 843 ? -8.461 -31.266 -29.094 1 89.38 843 GLN A C 1
ATOM 6552 O O . GLN A 1 843 ? -7.789 -32.219 -29.5 1 89.38 843 GLN A O 1
ATOM 6557 N N . LEU A 1 844 ? -9.055 -30.422 -29.828 1 89.69 844 LEU A N 1
ATOM 6558 C CA . LEU A 1 844 ? -8.867 -30.406 -31.281 1 89.69 844 LEU A CA 1
ATOM 6559 C C . LEU A 1 844 ? -8.125 -29.156 -31.719 1 89.69 844 LEU A C 1
ATOM 6561 O O . LEU A 1 844 ? -8.742 -28.141 -32 1 89.69 844 LEU A O 1
ATOM 6565 N N . LEU A 1 845 ? -6.879 -29.312 -31.875 1 88.5 845 LEU A N 1
ATOM 6566 C CA . LEU A 1 845 ? -6.066 -28.125 -32.125 1 88.5 845 LEU A CA 1
ATOM 6567 C C . LEU A 1 845 ? -5.605 -28.078 -33.594 1 88.5 845 LEU A C 1
ATOM 6569 O O . LEU A 1 845 ? -4.629 -28.734 -33.938 1 88.5 845 LEU A O 1
ATOM 6573 N N . CYS A 1 846 ? -6.387 -27.422 -34.312 1 86.88 846 CYS A N 1
ATOM 6574 C CA . CYS A 1 846 ? -6.117 -27.156 -35.719 1 86.88 846 CYS A CA 1
ATOM 6575 C C . CYS A 1 846 ? -6.613 -25.781 -36.094 1 86.88 846 CYS A C 1
ATOM 6577 O O . CYS A 1 846 ? -7.777 -25.438 -35.875 1 86.88 846 CYS A O 1
ATOM 6579 N N . LYS A 1 847 ? -5.707 -25.047 -36.688 1 82.38 847 LYS A N 1
ATOM 6580 C CA . LYS A 1 847 ? -6.051 -23.688 -37.062 1 82.38 847 LYS A CA 1
ATOM 6581 C C . LYS A 1 847 ? -7.133 -23.656 -38.156 1 82.38 847 LYS A C 1
ATOM 6583 O O . LYS A 1 847 ? -7.977 -22.766 -38.188 1 82.38 847 LYS A O 1
ATOM 6588 N N . ASP A 1 848 ? -7.125 -24.688 -39.031 1 83.12 848 ASP A N 1
ATOM 6589 C CA . ASP A 1 848 ? -8.008 -24.656 -40.188 1 83.12 848 ASP A CA 1
ATOM 6590 C C . ASP A 1 848 ? -9.211 -25.578 -39.969 1 83.12 848 ASP A C 1
ATOM 6592 O O . ASP A 1 848 ? -9.805 -26.062 -40.938 1 83.12 848 ASP A O 1
ATOM 6596 N N . LEU A 1 849 ? -9.516 -25.766 -38.75 1 87.81 849 LEU A N 1
ATOM 6597 C CA . LEU A 1 849 ? -10.672 -26.625 -38.469 1 87.81 849 LEU A CA 1
ATOM 6598 C C . LEU A 1 849 ? -11.953 -26 -39 1 87.81 849 LEU A C 1
ATOM 6600 O O . LEU A 1 849 ? -12.203 -24.812 -38.812 1 87.81 849 LEU A O 1
ATOM 6604 N N . ILE A 1 850 ? -12.719 -26.828 -39.812 1 84.5 850 ILE A N 1
ATOM 6605 C CA . ILE A 1 850 ? -13.953 -26.328 -40.406 1 84.5 850 ILE A CA 1
ATOM 6606 C C . ILE A 1 850 ? -15.148 -27.047 -39.781 1 84.5 850 ILE A C 1
ATOM 6608 O O . ILE A 1 850 ? -15.148 -28.281 -39.656 1 84.5 850 ILE A O 1
ATOM 6612 N N . ASP A 1 851 ? -16.109 -26.344 -39.375 1 84.31 851 ASP A N 1
ATOM 6613 C CA . ASP A 1 851 ? -17.359 -26.844 -38.812 1 84.31 851 ASP A CA 1
ATOM 6614 C C . ASP A 1 851 ? -17.062 -27.828 -37.656 1 84.31 851 ASP A C 1
ATOM 6616 O O . ASP A 1 851 ? -16.109 -27.656 -36.906 1 84.31 851 ASP A O 1
ATOM 6620 N N . LEU A 1 852 ? -17.781 -28.828 -37.469 1 87.44 852 LEU A N 1
ATOM 6621 C CA . LEU A 1 852 ? -17.562 -29.828 -36.438 1 87.44 852 LEU A CA 1
ATOM 6622 C C . LEU A 1 852 ? -16.688 -30.969 -36.969 1 87.44 852 LEU A C 1
ATOM 6624 O O . LEU A 1 852 ? -16.359 -31.891 -36.219 1 87.44 852 LEU A O 1
ATOM 6628 N N . SER A 1 853 ? -16.234 -30.891 -38.188 1 81.62 853 SER A N 1
ATOM 6629 C CA . SER A 1 853 ? -15.328 -31.812 -38.844 1 81.62 853 SER A CA 1
ATOM 6630 C C . SER A 1 853 ? -15.719 -33.25 -38.625 1 81.62 853 SER A C 1
ATOM 6632 O O . SER A 1 853 ? -14.859 -34.125 -38.375 1 81.62 853 SER A O 1
ATOM 6634 N N . GLY A 1 854 ? -17 -33.5 -38.5 1 81.81 854 GLY A N 1
ATOM 6635 C CA . GLY A 1 854 ? -17.531 -34.844 -38.406 1 81.81 854 GLY A CA 1
ATOM 6636 C C . GLY A 1 854 ? -17.547 -35.375 -37 1 81.81 854 GLY A C 1
ATOM 6637 O O . GLY A 1 854 ? -17.938 -36.531 -36.75 1 81.81 854 GLY A O 1
ATOM 6638 N N . ILE A 1 855 ? -17.062 -34.625 -36.062 1 87.88 855 ILE A N 1
ATOM 6639 C CA . ILE A 1 855 ? -17.062 -35.094 -34.688 1 87.88 855 ILE A CA 1
ATOM 6640 C C . ILE A 1 855 ? -18.438 -34.875 -34.094 1 87.88 855 ILE A C 1
ATOM 6642 O O . ILE A 1 855 ? -19 -33.781 -34.156 1 87.88 855 ILE A O 1
ATOM 6646 N N . LYS A 1 856 ? -19.031 -35.875 -33.562 1 88.56 856 LYS A N 1
ATOM 6647 C CA . LYS A 1 856 ? -20.312 -35.812 -32.875 1 88.56 856 LYS A CA 1
ATOM 6648 C C . LYS A 1 856 ? -20.141 -35.812 -31.359 1 88.56 856 LYS A C 1
ATOM 6650 O O . LYS A 1 856 ? -20.016 -36.875 -30.75 1 88.56 856 LYS A O 1
ATOM 6655 N N . ILE A 1 857 ? -20.219 -34.719 -30.781 1 89.44 857 ILE A N 1
ATOM 6656 C CA . ILE A 1 857 ? -19.969 -34.594 -29.344 1 89.44 857 ILE A CA 1
ATOM 6657 C C . ILE A 1 857 ? -21.078 -35.281 -28.547 1 89.44 857 ILE A C 1
ATOM 6659 O O . ILE A 1 857 ? -20.906 -35.562 -27.359 1 89.44 857 ILE A O 1
ATOM 6663 N N . GLU A 1 858 ? -22.219 -35.562 -29.25 1 87.81 858 GLU A N 1
ATOM 6664 C CA . GLU A 1 858 ? -23.359 -36.219 -28.594 1 87.81 858 GLU A CA 1
ATOM 6665 C C . GLU A 1 858 ? -23.016 -37.656 -28.188 1 87.81 858 GLU A C 1
ATOM 6667 O O . GLU A 1 858 ? -23.641 -38.219 -27.281 1 87.81 858 GLU A O 1
ATOM 6672 N N . TYR A 1 859 ? -21.984 -38.156 -28.828 1 89.31 859 TYR A N 1
ATOM 6673 C CA . TYR A 1 859 ? -21.594 -39.531 -28.531 1 89.31 859 TYR A CA 1
ATOM 6674 C C . TYR A 1 859 ? -20.875 -39.625 -27.188 1 89.31 859 TYR A C 1
ATOM 6676 O O . TYR A 1 859 ? -20.734 -40.719 -26.625 1 89.31 859 TYR A O 1
ATOM 6684 N N . HIS A 1 860 ? -20.359 -38.562 -26.688 1 91.88 860 HIS A N 1
ATOM 6685 C CA . HIS A 1 860 ? -19.547 -38.531 -25.484 1 91.88 860 HIS A CA 1
ATOM 6686 C C . HIS A 1 860 ? -20.328 -37.969 -24.312 1 91.88 860 HIS A C 1
ATOM 6688 O O . HIS A 1 860 ? -20.266 -36.75 -24.062 1 91.88 860 HIS A O 1
ATOM 6694 N N . HIS A 1 861 ? -20.812 -38.75 -23.484 1 86.25 861 HIS A N 1
ATOM 6695 C CA . HIS A 1 861 ? -21.734 -38.344 -22.438 1 86.25 861 HIS A CA 1
ATOM 6696 C C . HIS A 1 861 ? -21 -37.719 -21.266 1 86.25 861 HIS A C 1
ATOM 6698 O O . HIS A 1 861 ? -21.594 -36.969 -20.469 1 86.25 861 HIS A O 1
ATOM 6704 N N . CYS A 1 862 ? -19.703 -37.969 -21.141 1 86 862 CYS A N 1
ATOM 6705 C CA . CYS A 1 862 ? -18.953 -37.469 -20 1 86 862 CYS A CA 1
ATOM 6706 C C . CYS A 1 862 ? -18.156 -36.219 -20.359 1 86 862 CYS A C 1
ATOM 6708 O O . CYS A 1 862 ? -17.375 -35.719 -19.547 1 86 862 CYS A O 1
ATOM 6710 N N . LEU A 1 863 ? -18.359 -35.75 -21.516 1 87.81 863 LEU A N 1
ATOM 6711 C CA . LEU A 1 863 ? -17.547 -34.625 -22.016 1 87.81 863 LEU A CA 1
ATOM 6712 C C . LEU A 1 863 ? -17.812 -33.375 -21.219 1 87.81 863 LEU A C 1
ATOM 6714 O O . LEU A 1 863 ? -18.953 -32.938 -21.062 1 87.81 863 LEU A O 1
ATOM 6718 N N . GLN A 1 864 ? -16.75 -32.781 -20.75 1 80.69 864 GLN A N 1
ATOM 6719 C CA . GLN A 1 864 ? -16.875 -31.578 -19.938 1 80.69 864 GLN A CA 1
ATOM 6720 C C . GLN A 1 864 ? -16.188 -30.375 -20.609 1 80.69 864 GLN A C 1
ATOM 6722 O O . GLN A 1 864 ? -16.531 -29.234 -20.344 1 80.69 864 GLN A O 1
ATOM 6727 N N . GLU A 1 865 ? -15.188 -30.703 -21.422 1 86.62 865 GLU A N 1
ATOM 6728 C CA . GLU A 1 865 ? -14.422 -29.609 -22.016 1 86.62 865 GLU A CA 1
ATOM 6729 C C . GLU A 1 865 ? -14.023 -29.938 -23.453 1 86.62 865 GLU A C 1
ATOM 6731 O O . GLU A 1 865 ? -13.695 -31.078 -23.766 1 86.62 865 GLU A O 1
ATOM 6736 N N . VAL A 1 866 ? -14.109 -28.906 -24.297 1 87.81 866 VAL A N 1
ATOM 6737 C CA . VAL A 1 866 ? -13.617 -28.969 -25.672 1 87.81 866 VAL A CA 1
ATOM 6738 C C . VAL A 1 866 ? -12.688 -27.797 -25.938 1 87.81 866 VAL A C 1
ATOM 6740 O O . VAL A 1 866 ? -13.055 -26.641 -25.688 1 87.81 866 VAL A O 1
ATOM 6743 N N . ALA A 1 867 ? -11.5 -28.094 -26.297 1 86.88 867 ALA A N 1
ATOM 6744 C CA . ALA A 1 867 ? -10.539 -27.016 -26.562 1 86.88 867 ALA A CA 1
ATOM 6745 C C . ALA A 1 867 ? -10.242 -26.906 -28.062 1 86.88 867 ALA A C 1
ATOM 6747 O O . ALA A 1 867 ? -10 -27.922 -28.719 1 86.88 867 ALA A O 1
ATOM 6748 N N . LEU A 1 868 ? -10.32 -25.688 -28.547 1 87.5 868 LEU A N 1
ATOM 6749 C CA . LEU A 1 868 ? -10.047 -25.406 -29.953 1 87.5 868 LEU A CA 1
ATOM 6750 C C . LEU A 1 868 ? -8.875 -24.438 -30.094 1 87.5 868 LEU A C 1
ATOM 6752 O O . LEU A 1 868 ? -8.484 -23.781 -29.125 1 87.5 868 LEU A O 1
ATOM 6756 N N . ASP A 1 869 ? -8.344 -24.453 -31.219 1 85.25 869 ASP A N 1
ATOM 6757 C CA . ASP A 1 869 ? -7.289 -23.484 -31.516 1 85.25 869 ASP A CA 1
ATOM 6758 C C . ASP A 1 869 ? -7.836 -22.062 -31.531 1 85.25 869 ASP A C 1
ATOM 6760 O O . ASP A 1 869 ? -8.945 -21.828 -32.031 1 85.25 869 ASP A O 1
ATOM 6764 N N . SER A 1 870 ? -7.125 -21.141 -31 1 81.31 870 SER A N 1
ATOM 6765 C CA . SER A 1 870 ? -7.598 -19.766 -30.875 1 81.31 870 SER A CA 1
ATOM 6766 C C . SER A 1 870 ? -7.742 -19.094 -32.25 1 81.31 870 SER A C 1
ATOM 6768 O O . SER A 1 870 ? -8.453 -18.109 -32.375 1 81.31 870 SER A O 1
ATOM 6770 N N . MET A 1 871 ? -7.141 -19.672 -33.281 1 81.56 871 MET A N 1
ATOM 6771 C CA . MET A 1 871 ? -7.148 -19.047 -34.594 1 81.56 871 MET A CA 1
ATOM 6772 C C . MET A 1 871 ? -8.266 -19.625 -35.438 1 81.56 871 MET A C 1
ATOM 6774 O O . MET A 1 871 ? -8.359 -19.312 -36.656 1 81.56 871 MET A O 1
ATOM 6778 N N . VAL A 1 872 ? -9.086 -20.406 -34.875 1 86.5 872 VAL A N 1
ATOM 6779 C CA . VAL A 1 872 ? -10.195 -20.984 -35.594 1 86.5 872 VAL A CA 1
ATOM 6780 C C . VAL A 1 872 ? -11.188 -19.891 -36 1 86.5 872 VAL A C 1
ATOM 6782 O O . VAL A 1 872 ? -11.258 -18.859 -35.344 1 86.5 872 VAL A O 1
ATOM 6785 N N . SER A 1 873 ? -11.914 -20.094 -37.062 1 83.62 873 SER A N 1
ATOM 6786 C CA . SER A 1 873 ? -12.852 -19.109 -37.594 1 83.62 873 SER A CA 1
ATOM 6787 C C . SER A 1 873 ? -14.023 -18.891 -36.625 1 83.62 873 SER A C 1
ATOM 6789 O O . SER A 1 873 ? -14.336 -19.766 -35.812 1 83.62 873 SER A O 1
ATOM 6791 N N . ALA A 1 874 ? -14.609 -17.719 -36.688 1 85.94 874 ALA A N 1
ATOM 6792 C CA . ALA A 1 874 ? -15.734 -17.344 -35.812 1 85.94 874 ALA A CA 1
ATOM 6793 C C . ALA A 1 874 ? -16.938 -18.25 -36.062 1 85.94 874 ALA A C 1
ATOM 6795 O O . ALA A 1 874 ? -17.672 -18.578 -35.156 1 85.94 874 ALA A O 1
ATOM 6796 N N . LYS A 1 875 ? -17.047 -18.594 -37.344 1 87.56 875 LYS A N 1
ATOM 6797 C CA . LYS A 1 875 ? -18.156 -19.469 -37.656 1 87.56 875 LYS A CA 1
ATOM 6798 C C . LYS A 1 875 ? -18.016 -20.828 -37 1 87.56 875 LYS A C 1
ATOM 6800 O O . LYS A 1 875 ? -19 -21.375 -36.5 1 87.56 875 LYS A O 1
ATOM 6805 N N . THR A 1 876 ? -16.844 -21.312 -37 1 89.25 876 THR A N 1
ATOM 6806 C CA . THR A 1 876 ? -16.578 -22.594 -36.375 1 89.25 876 THR A CA 1
ATOM 6807 C C . THR A 1 876 ? -16.812 -22.5 -34.844 1 89.25 876 THR A C 1
ATOM 6809 O O . THR A 1 876 ? -17.312 -23.438 -34.219 1 89.25 876 THR A O 1
ATOM 6812 N N . VAL A 1 877 ? -16.406 -21.469 -34.312 1 89.31 877 VAL A N 1
ATOM 6813 C CA . VAL A 1 877 ? -16.578 -21.25 -32.906 1 89.31 877 VAL A CA 1
ATOM 6814 C C . VAL A 1 877 ? -18.062 -21.266 -32.531 1 89.31 877 VAL A C 1
ATOM 6816 O O . VAL A 1 877 ? -18.469 -21.875 -31.547 1 89.31 877 VAL A O 1
ATOM 6819 N N . GLU A 1 878 ? -18.859 -20.562 -33.281 1 88.81 878 GLU A N 1
ATOM 6820 C CA . GLU A 1 878 ? -20.297 -20.5 -33.031 1 88.81 878 GLU A CA 1
ATOM 6821 C C . GLU A 1 878 ? -20.938 -21.891 -33.156 1 88.81 878 GLU A C 1
ATOM 6823 O O . GLU A 1 878 ? -21.828 -22.219 -32.375 1 88.81 878 GLU A O 1
ATOM 6828 N N . MET A 1 879 ? -20.516 -22.656 -34.062 1 90.56 879 MET A N 1
ATOM 6829 C CA . MET A 1 879 ? -21.062 -23.984 -34.25 1 90.56 879 MET A CA 1
ATOM 6830 C C . MET A 1 879 ? -20.734 -24.875 -33.062 1 90.56 879 MET A C 1
ATOM 6832 O O . MET A 1 879 ? -21.578 -25.656 -32.594 1 90.56 879 MET A O 1
ATOM 6836 N N . TRP A 1 880 ? -19.578 -24.781 -32.625 1 90.75 880 TRP A N 1
ATOM 6837 C CA . TRP A 1 880 ? -19.156 -25.594 -31.5 1 90.75 880 TRP A CA 1
ATOM 6838 C C . TRP A 1 880 ? -19.844 -25.125 -30.219 1 90.75 880 TRP A C 1
ATOM 6840 O O . TRP A 1 880 ? -20.219 -25.938 -29.375 1 90.75 880 TRP A O 1
ATOM 6850 N N . GLU A 1 881 ? -19.969 -23.859 -30.062 1 88.38 881 GLU A N 1
ATOM 6851 C CA . GLU A 1 881 ? -20.656 -23.328 -28.891 1 88.38 881 GLU A CA 1
ATOM 6852 C C . GLU A 1 881 ? -22.125 -23.75 -28.891 1 88.38 881 GLU A C 1
ATOM 6854 O O . GLU A 1 881 ? -22.688 -24.062 -27.828 1 88.38 881 GLU A O 1
ATOM 6859 N N . THR A 1 882 ? -22.719 -23.703 -30.062 1 87.69 882 THR A N 1
ATOM 6860 C CA . THR A 1 882 ? -24.109 -24.141 -30.172 1 87.69 882 THR A CA 1
ATOM 6861 C C . THR A 1 882 ? -24.234 -25.641 -29.859 1 87.69 882 THR A C 1
ATOM 6863 O O . THR A 1 882 ? -25.156 -26.047 -29.156 1 87.69 882 THR A O 1
ATOM 6866 N N . ALA A 1 883 ? -23.281 -26.391 -30.375 1 90 883 ALA A N 1
ATOM 6867 C CA . ALA A 1 883 ? -23.281 -27.828 -30.109 1 90 883 ALA A CA 1
ATOM 6868 C C . ALA A 1 883 ? -23.062 -28.109 -28.625 1 90 883 ALA A C 1
ATOM 6870 O O . ALA A 1 883 ? -23.672 -29.031 -28.062 1 90 883 ALA A O 1
ATOM 6871 N N . ALA A 1 884 ? -22.234 -27.391 -28.031 1 88.44 884 ALA A N 1
ATOM 6872 C CA . ALA A 1 884 ? -21.938 -27.531 -26.609 1 88.44 884 ALA A CA 1
ATOM 6873 C C . ALA A 1 884 ? -23.156 -27.188 -25.766 1 88.44 884 ALA A C 1
ATOM 6875 O O . ALA A 1 884 ? -23.406 -27.797 -24.719 1 88.44 884 ALA A O 1
ATOM 6876 N N . LYS A 1 885 ? -23.891 -26.156 -26.203 1 82.44 885 LYS A N 1
ATOM 6877 C CA . LYS A 1 885 ? -25.094 -25.734 -25.484 1 82.44 885 LYS A CA 1
ATOM 6878 C C . LYS A 1 885 ? -26.172 -26.797 -25.531 1 82.44 885 LYS A C 1
ATOM 6880 O O . LYS A 1 885 ? -26.969 -26.938 -24.594 1 82.44 885 LYS A O 1
ATOM 6885 N N . LYS A 1 886 ? -26.172 -27.516 -26.578 1 82.19 886 LYS A N 1
ATOM 6886 C CA . LYS A 1 886 ? -27.188 -28.547 -26.766 1 82.19 886 LYS A CA 1
ATOM 6887 C C . LYS A 1 886 ? -26.828 -29.828 -26.016 1 82.19 886 LYS A C 1
ATOM 6889 O O . LYS A 1 886 ? -27.703 -30.656 -25.734 1 82.19 886 LYS A O 1
ATOM 6894 N N . HIS A 1 887 ? -25.594 -29.953 -25.688 1 85.75 887 HIS A N 1
ATOM 6895 C CA . HIS A 1 887 ? -25.109 -31.125 -24.953 1 85.75 887 HIS A CA 1
ATOM 6896 C C . HIS A 1 887 ? -25.625 -31.141 -23.531 1 85.75 887 HIS A C 1
ATOM 6898 O O . HIS A 1 887 ? -25.719 -30.078 -22.891 1 85.75 887 HIS A O 1
ATOM 6904 N N . PRO A 1 888 ? -26.031 -32.219 -23.062 1 74.5 888 PRO A N 1
ATOM 6905 C CA . PRO A 1 888 ? -26.594 -32.281 -21.703 1 74.5 888 PRO A CA 1
ATOM 6906 C C . PRO A 1 888 ? -25.625 -31.781 -20.641 1 74.5 888 PRO A C 1
ATOM 6908 O O . PRO A 1 888 ? -26.047 -31.188 -19.641 1 74.5 888 PRO A O 1
ATOM 6911 N N . LYS A 1 889 ? -24.344 -32.031 -20.766 1 77.25 889 LYS A N 1
ATOM 6912 C CA . LYS A 1 889 ? -23.359 -31.594 -19.766 1 77.25 889 LYS A CA 1
ATOM 6913 C C . LYS A 1 889 ? -22.828 -30.219 -20.109 1 77.25 889 LYS A C 1
ATOM 6915 O O . LYS A 1 889 ? -22.062 -29.625 -19.328 1 77.25 889 LYS A O 1
ATOM 6920 N N . ARG A 1 890 ? -23.172 -29.672 -21.203 1 79.31 890 ARG A N 1
ATOM 6921 C CA . ARG A 1 890 ? -22.766 -28.359 -21.672 1 79.31 890 ARG A CA 1
ATOM 6922 C C . ARG A 1 890 ? -21.266 -28.156 -21.484 1 79.31 890 ARG A C 1
ATOM 6924 O O . ARG A 1 890 ? -20.828 -27.266 -20.734 1 79.31 890 ARG A O 1
ATOM 6931 N N . PRO A 1 891 ? -20.5 -28.906 -22.188 1 85.12 891 PRO A N 1
ATOM 6932 C CA . PRO A 1 891 ? -19.047 -28.766 -22.078 1 85.12 891 PRO A CA 1
ATOM 6933 C C . PRO A 1 891 ? -18.562 -27.344 -22.359 1 85.12 891 PRO A C 1
ATOM 6935 O O . PRO A 1 891 ? -19.141 -26.656 -23.219 1 85.12 891 PRO A O 1
ATOM 6938 N N . LYS A 1 892 ? -17.547 -26.953 -21.656 1 81 892 LYS A N 1
ATOM 6939 C CA . LYS A 1 892 ? -16.984 -25.625 -21.828 1 81 892 LYS A CA 1
ATOM 6940 C C . LYS A 1 892 ? -16.062 -25.578 -23.062 1 81 892 LYS A C 1
ATOM 6942 O O . LYS A 1 892 ? -15.227 -26.469 -23.25 1 81 892 LYS A O 1
ATOM 6947 N N . VAL A 1 893 ? -16.312 -24.641 -23.922 1 84.56 893 VAL A N 1
ATOM 6948 C CA . VAL A 1 893 ? -15.461 -24.453 -25.094 1 84.56 893 VAL A CA 1
ATOM 6949 C C . VAL A 1 893 ? -14.32 -23.5 -24.766 1 84.56 893 VAL A C 1
ATOM 6951 O O . VAL A 1 893 ? -14.562 -22.328 -24.406 1 84.56 893 VAL A O 1
ATOM 6954 N N . MET A 1 894 ? -13.164 -24.016 -24.812 1 82.12 894 MET A N 1
ATOM 6955 C CA . MET A 1 894 ? -11.984 -23.219 -24.484 1 82.12 894 MET A CA 1
ATOM 6956 C C . MET A 1 894 ? -11.102 -23.016 -25.719 1 82.12 894 MET A C 1
ATOM 6958 O O . MET A 1 894 ? -11.242 -23.734 -26.703 1 82.12 894 MET A O 1
ATOM 6962 N N . PHE A 1 895 ? -10.289 -22.031 -25.609 1 81.62 895 PHE A N 1
ATOM 6963 C CA . PHE A 1 895 ? -9.398 -21.703 -26.719 1 81.62 895 PHE A CA 1
ATOM 6964 C C . PHE A 1 895 ? -7.949 -21.688 -26.266 1 81.62 895 PHE A C 1
ATOM 6966 O O . PHE A 1 895 ? -7.641 -21.203 -25.172 1 81.62 895 PHE A O 1
ATOM 6973 N N . LEU A 1 896 ? -7.137 -22.312 -26.953 1 79.56 896 LEU A N 1
ATOM 6974 C CA . LEU A 1 896 ? -5.711 -22.375 -26.641 1 79.56 896 LEU A CA 1
ATOM 6975 C C . LEU A 1 896 ? -4.891 -21.688 -27.719 1 79.56 896 LEU A C 1
ATOM 6977 O O . LEU A 1 896 ? -5.234 -21.734 -28.906 1 79.56 896 LEU A O 1
ATOM 6981 N N . ARG A 1 897 ? -3.9 -20.781 -27.359 1 74.38 897 ARG A N 1
ATOM 6982 C CA . ARG A 1 897 ? -3.043 -20.062 -28.297 1 74.38 897 ARG A CA 1
ATOM 6983 C C . ARG A 1 897 ? -1.688 -20.734 -28.438 1 74.38 897 ARG A C 1
ATOM 6985 O O . ARG A 1 897 ? -1.153 -21.281 -27.453 1 74.38 897 ARG A O 1
ATOM 6992 N N . ARG A 1 898 ? -1.353 -20.609 -29.672 1 64.56 898 ARG A N 1
ATOM 6993 C CA . ARG A 1 898 ? -0.041 -21.172 -29.953 1 64.56 898 ARG A CA 1
ATOM 6994 C C . ARG A 1 898 ? 1.074 -20.281 -29.438 1 64.56 898 ARG A C 1
ATOM 6996 O O . ARG A 1 898 ? 0.994 -19.047 -29.547 1 64.56 898 ARG A O 1
ATOM 7003 N N . ILE A 1 899 ? 1.84 -20.312 -28.453 1 55.84 899 ILE A N 1
ATOM 7004 C CA . ILE A 1 899 ? 3.01 -19.531 -28.062 1 55.84 899 ILE A CA 1
ATOM 7005 C C . ILE A 1 899 ? 4.168 -19.812 -29.016 1 55.84 899 ILE A C 1
ATOM 7007 O O . ILE A 1 899 ? 4.402 -20.969 -29.391 1 55.84 899 ILE A O 1
ATOM 7011 N N . ASP A 1 900 ? 4.609 -18.797 -29.781 1 44.94 900 ASP A N 1
ATOM 7012 C CA . ASP A 1 900 ? 5.77 -18.891 -30.656 1 44.94 900 ASP A CA 1
ATOM 7013 C C . ASP A 1 900 ? 6.922 -19.609 -29.969 1 44.94 900 ASP A C 1
ATOM 7015 O O . ASP A 1 900 ? 7.305 -19.25 -28.859 1 44.94 900 ASP A O 1
ATOM 7019 N N . PRO A 1 901 ? 7.238 -20.719 -30.359 1 41.94 901 PRO A N 1
ATOM 7020 C CA . PRO A 1 901 ? 8.406 -21.547 -30.031 1 41.94 901 PRO A CA 1
ATOM 7021 C C . PRO A 1 901 ? 9.719 -20.75 -30.109 1 41.94 901 PRO A C 1
ATOM 7023 O O . PRO A 1 901 ? 10.797 -21.359 -30.156 1 41.94 901 PRO A O 1
ATOM 7026 N N . ILE A 1 902 ? 9.875 -19.516 -30.328 1 36.78 902 ILE A N 1
ATOM 7027 C CA . ILE A 1 902 ? 11.312 -19.344 -30.516 1 36.78 902 ILE A CA 1
ATOM 7028 C C . ILE A 1 902 ? 12.07 -20.203 -29.5 1 36.78 902 ILE A C 1
ATOM 7030 O O . ILE A 1 902 ? 13.289 -20.359 -29.594 1 36.78 902 ILE A O 1
ATOM 7034 N N . GLU A 1 903 ? 11.836 -20.156 -28.219 1 35.59 903 GLU A N 1
ATOM 7035 C CA . GLU A 1 903 ? 12.797 -21.031 -27.562 1 35.59 903 GLU A CA 1
ATOM 7036 C C . GLU A 1 903 ? 12.734 -22.438 -28.125 1 35.59 903 GLU A C 1
ATOM 7038 O O . GLU A 1 903 ? 13.773 -23.094 -28.297 1 35.59 903 GLU A O 1
ATOM 7043 N N . THR A 1 904 ? 11.797 -23.5 -27.531 1 33.56 904 THR A N 1
ATOM 7044 C CA . THR A 1 904 ? 12.047 -24.859 -27.969 1 33.56 904 THR A CA 1
ATOM 7045 C C . THR A 1 904 ? 11.516 -25.094 -29.375 1 33.56 904 THR A C 1
ATOM 7047 O O . THR A 1 904 ? 10.539 -24.453 -29.797 1 33.56 904 THR A O 1
ATOM 7050 N N . GLU A 1 905 ? 12.203 -25.781 -30.312 1 34.47 905 GLU A N 1
ATOM 7051 C CA . GLU A 1 905 ? 11.984 -26.406 -31.625 1 34.47 905 GLU A CA 1
ATOM 7052 C C . GLU A 1 905 ? 10.508 -26.719 -31.844 1 34.47 905 GLU A C 1
ATOM 7054 O O . GLU A 1 905 ? 9.883 -26.172 -32.75 1 34.47 905 GLU A O 1
ATOM 7059 N N . SER A 1 906 ? 10.156 -28.125 -32.156 1 36.38 906 SER A N 1
ATOM 7060 C CA . SER A 1 906 ? 9.086 -28.859 -32.812 1 36.38 906 SER A CA 1
ATOM 7061 C C . SER A 1 906 ? 7.742 -28.609 -32.125 1 36.38 906 SER A C 1
ATOM 7063 O O . SER A 1 906 ? 6.691 -28.969 -32.688 1 36.38 906 SER A O 1
ATOM 7065 N N . THR A 1 907 ? 7.574 -28.812 -30.859 1 43.16 907 THR A N 1
ATOM 7066 C CA . THR A 1 907 ? 6.254 -29.125 -30.328 1 43.16 907 THR A CA 1
ATOM 7067 C C . THR A 1 907 ? 5.48 -27.859 -30 1 43.16 907 THR A C 1
ATOM 7069 O O . THR A 1 907 ? 5.996 -26.969 -29.312 1 43.16 907 THR A O 1
ATOM 7072 N N . VAL A 1 908 ? 4.504 -27.516 -30.844 1 45.44 908 VAL A N 1
ATOM 7073 C CA . VAL A 1 908 ? 3.475 -26.484 -30.703 1 45.44 908 VAL A CA 1
ATOM 7074 C C . VAL A 1 908 ? 2.91 -26.516 -29.281 1 45.44 908 VAL A C 1
ATOM 7076 O O . VAL A 1 908 ? 2.475 -27.578 -28.812 1 45.44 908 VAL A O 1
ATOM 7079 N N . LYS A 1 909 ? 3.428 -25.641 -28.547 1 55.94 909 LYS A N 1
ATOM 7080 C CA . LYS A 1 909 ? 2.842 -25.547 -27.219 1 55.94 909 LYS A CA 1
ATOM 7081 C C . LYS A 1 909 ? 1.678 -24.562 -27.203 1 55.94 909 LYS A C 1
ATOM 7083 O O . LYS A 1 909 ? 1.691 -23.562 -27.922 1 55.94 909 LYS A O 1
ATOM 7088 N N . TYR A 1 910 ? 0.526 -25.094 -26.75 1 54.75 910 TYR A N 1
ATOM 7089 C CA . TYR A 1 910 ? -0.672 -24.281 -26.641 1 54.75 910 TYR A CA 1
ATOM 7090 C C . TYR A 1 910 ? -0.874 -23.781 -25.203 1 54.75 910 TYR A C 1
ATOM 7092 O O . TYR A 1 910 ? -0.521 -24.484 -24.25 1 54.75 910 TYR A O 1
ATOM 7100 N N . VAL A 1 911 ? -0.986 -22.531 -25.031 1 58 911 VAL A N 1
ATOM 7101 C CA . VAL A 1 911 ? -1.364 -21.969 -23.75 1 58 911 VAL A CA 1
ATOM 7102 C C . VAL A 1 911 ? -2.789 -21.438 -23.812 1 58 911 VAL A C 1
ATOM 7104 O O . VAL A 1 911 ? -3.291 -21.125 -24.906 1 58 911 VAL A O 1
ATOM 7107 N N . ALA A 1 912 ? -3.459 -21.391 -22.641 1 58.78 912 ALA A N 1
ATOM 7108 C CA . ALA A 1 912 ? -4.844 -20.938 -22.578 1 58.78 912 ALA A CA 1
ATOM 7109 C C . ALA A 1 912 ? -4.965 -19.484 -23.031 1 58.78 912 ALA A C 1
ATOM 7111 O O . ALA A 1 912 ? -4.102 -18.656 -22.734 1 58.78 912 ALA A O 1
ATOM 7112 N N . ALA A 1 913 ? -5.832 -19.156 -24.016 1 56.22 913 ALA A N 1
ATOM 7113 C CA . ALA A 1 913 ? -6.129 -17.812 -24.516 1 56.22 913 ALA A CA 1
ATOM 7114 C C . ALA A 1 913 ? -7.504 -17.344 -24.047 1 56.22 913 ALA A C 1
ATOM 7116 O O . ALA A 1 913 ? -8.398 -18.172 -23.812 1 56.22 913 ALA A O 1
ATOM 7117 N N . ASP A 1 914 ? -7.672 -16.141 -23.594 1 54.31 914 ASP A N 1
ATOM 7118 C CA . ASP A 1 914 ? -8.922 -15.594 -23.078 1 54.31 914 ASP A CA 1
ATOM 7119 C C . ASP A 1 914 ? -10.023 -15.648 -24.141 1 54.31 914 ASP A C 1
ATOM 7121 O O . ASP A 1 914 ? -11.211 -15.586 -23.812 1 54.31 914 ASP A O 1
ATOM 7125 N N . GLY A 1 915 ? -9.734 -15.812 -25.5 1 57.5 915 GLY A N 1
ATOM 7126 C CA . GLY A 1 915 ? -10.734 -15.812 -26.547 1 57.5 915 GLY A CA 1
ATOM 7127 C C . GLY A 1 915 ? -10.148 -16.047 -27.938 1 57.5 915 GLY A C 1
ATOM 7128 O O . GLY A 1 915 ? -8.938 -16.25 -28.062 1 57.5 915 GLY A O 1
ATOM 7129 N N . PRO A 1 916 ? -11.141 -16.297 -28.766 1 58.84 916 PRO A N 1
ATOM 7130 C CA . PRO A 1 916 ? -10.664 -16.375 -30.141 1 58.84 916 PRO A CA 1
ATOM 7131 C C . PRO A 1 916 ? -9.992 -15.094 -30.609 1 58.84 916 PRO A C 1
ATOM 7133 O O . PRO A 1 916 ? -10.406 -14 -30.219 1 58.84 916 PRO A O 1
ATOM 7136 N N . ILE A 1 917 ? -8.797 -15.078 -30.969 1 55.28 917 ILE A N 1
ATOM 7137 C CA . ILE A 1 917 ? -8.125 -13.906 -31.516 1 55.28 917 ILE A CA 1
ATOM 7138 C C . ILE A 1 917 ? -8.727 -13.555 -32.875 1 55.28 917 ILE A C 1
ATOM 7140 O O . ILE A 1 917 ? -8.711 -14.375 -33.781 1 55.28 917 ILE A O 1
ATOM 7144 N N . CYS A 1 918 ? -9.773 -12.75 -32.844 1 45.59 918 CYS A N 1
ATOM 7145 C CA . CYS A 1 918 ? -10.266 -12.289 -34.156 1 45.59 918 CYS A CA 1
ATOM 7146 C C . CYS A 1 918 ? -9.148 -11.672 -34.969 1 45.59 918 CYS A C 1
ATOM 7148 O O . CYS A 1 918 ? -8.383 -10.844 -34.469 1 45.59 918 CYS A O 1
ATOM 7150 N N . GLU A 1 919 ? -8.883 -12.195 -36.031 1 37.03 919 GLU A N 1
ATOM 7151 C CA . GLU A 1 919 ? -8.062 -11.461 -37 1 37.03 919 GLU A CA 1
ATOM 7152 C C . GLU A 1 919 ? -8.656 -10.086 -37.281 1 37.03 919 GLU A C 1
ATOM 7154 O O . GLU A 1 919 ? -9.805 -9.977 -37.719 1 37.03 919 GLU A O 1
ATOM 7159 N N . LYS A 1 920 ? -8.438 -9.094 -36.781 1 31.64 920 LYS A N 1
ATOM 7160 C CA . LYS A 1 920 ? -8.602 -7.859 -37.562 1 31.64 920 LYS A CA 1
ATOM 7161 C C . LYS A 1 920 ? -8.133 -8.039 -39 1 31.64 920 LYS A C 1
ATOM 7163 O O . LYS A 1 920 ? -6.98 -8.398 -39.25 1 31.64 920 LYS A O 1
ATOM 7168 N N . ALA A 1 921 ? -9.117 -8.164 -39.875 1 25.38 921 ALA A N 1
ATOM 7169 C CA . ALA A 1 921 ? -8.844 -7.773 -41.25 1 25.38 921 ALA A CA 1
ATOM 7170 C C . ALA A 1 921 ? -8.055 -6.473 -41.312 1 25.38 921 ALA A C 1
ATOM 7172 O O . ALA A 1 921 ? -8.445 -5.465 -40.719 1 25.38 921 ALA A O 1
ATOM 7173 N N . SER A 1 922 ? -6.895 -6.43 -41.469 1 26.28 922 SER A N 1
ATOM 7174 C CA . SER A 1 922 ? -6.129 -5.32 -42.031 1 26.28 922 SER A CA 1
ATOM 7175 C C . SER A 1 922 ? -6.816 -4.738 -43.25 1 26.28 922 SER A C 1
ATOM 7177 O O . SER A 1 922 ? -6.695 -5.281 -44.344 1 26.28 922 SER A O 1
ATOM 7179 N N . SER A 1 923 ? -8.148 -4.449 -43.281 1 23.98 923 SER A N 1
ATOM 7180 C CA . SER A 1 923 ? -8.492 -3.514 -44.344 1 23.98 923 SER A CA 1
ATOM 7181 C C . SER A 1 923 ? -7.688 -2.225 -44.219 1 23.98 923 SER A C 1
ATOM 7183 O O . SER A 1 923 ? -8.016 -1.35 -43.438 1 23.98 923 SER A O 1
ATOM 7185 N N . MET A 1 924 ? -6.457 -2.191 -44.312 1 22.83 924 MET A N 1
ATOM 7186 C CA . MET A 1 924 ? -5.742 -1.148 -45.062 1 22.83 924 MET A CA 1
ATOM 7187 C C . MET A 1 924 ? -6.305 -0.984 -46.469 1 22.83 924 MET A C 1
ATOM 7189 O O . MET A 1 924 ? -6.098 -1.841 -47.312 1 22.83 924 MET A O 1
ATOM 7193 N N . GLU A 1 925 ? -7.574 -0.607 -46.625 1 20.92 925 GLU A N 1
ATOM 7194 C CA . GLU A 1 925 ? -7.684 0.285 -47.781 1 20.92 925 GLU A CA 1
ATOM 7195 C C . GLU A 1 925 ? -6.578 1.338 -47.75 1 20.92 925 GLU A C 1
ATOM 7197 O O . GLU A 1 925 ? -6.477 2.127 -46.812 1 20.92 925 GLU A O 1
ATOM 7202 N N . PHE A 1 926 ? -5.566 0.905 -48.344 1 21.83 926 PHE A N 1
ATOM 7203 C CA . PHE A 1 926 ? -4.688 1.75 -49.156 1 21.83 926 PHE A CA 1
ATOM 7204 C C . PHE A 1 926 ? -5.5 2.648 -50.062 1 21.83 926 PHE A C 1
ATOM 7206 O O . PHE A 1 926 ? -6.172 2.162 -51 1 21.83 926 PHE A O 1
ATOM 7213 N N . ASN A 1 927 ? -6.305 3.604 -49.531 1 20.06 927 ASN A N 1
ATOM 7214 C CA . ASN A 1 927 ? -6.445 4.738 -50.469 1 20.06 927 ASN A CA 1
ATOM 7215 C C . ASN A 1 927 ? -5.137 5.043 -51.188 1 20.06 927 ASN A C 1
ATOM 7217 O O . ASN A 1 927 ? -4.145 5.41 -50.531 1 20.06 927 ASN A O 1
ATOM 7221 N N . GLN A 1 928 ? -4.926 4.34 -52.281 1 21.53 928 GLN A N 1
ATOM 7222 C CA . GLN A 1 928 ? -4.297 4.59 -53.562 1 21.53 928 GLN A CA 1
ATOM 7223 C C . GLN A 1 928 ? -4.684 5.961 -54.125 1 21.53 928 GLN A C 1
ATOM 7225 O O . GLN A 1 928 ? -5.535 6.062 -55 1 21.53 928 GLN A O 1
ATOM 7230 N N . VAL A 1 929 ? -5.125 7.074 -53.438 1 19.91 929 VAL A N 1
ATOM 7231 C CA . VAL A 1 929 ? -4.945 8.297 -54.219 1 19.91 929 VAL A CA 1
ATOM 7232 C C . VAL A 1 929 ? -3.566 8.289 -54.875 1 19.91 929 VAL A C 1
ATOM 7234 O O . VAL A 1 929 ? -2.678 7.543 -54.469 1 19.91 929 VAL A O 1
ATOM 7237 N N . GLU A 1 930 ? -3.082 9.562 -55.531 1 20.09 930 GLU A N 1
ATOM 7238 C CA . GLU A 1 930 ? -2.348 10.141 -56.656 1 20.09 930 GLU A CA 1
ATOM 7239 C C . GLU A 1 930 ? -0.847 9.906 -56.5 1 20.09 930 GLU A C 1
ATOM 7241 O O . GLU A 1 930 ? -0.077 10.203 -57.438 1 20.09 930 GLU A O 1
ATOM 7246 N N . LEU A 1 931 ? -0.275 9.555 -55.375 1 19.33 931 LEU A N 1
ATOM 7247 C CA . LEU A 1 931 ? 1.117 9.547 -55.812 1 19.33 931 LEU A CA 1
ATOM 7248 C C . LEU A 1 931 ? 1.367 8.422 -56.812 1 19.33 931 LEU A C 1
ATOM 7250 O O . LEU A 1 931 ? 2.262 7.594 -56.625 1 19.33 931 LEU A O 1
ATOM 7254 N N . VAL A 1 932 ? 0.279 7.793 -57.562 1 19.31 932 VAL A N 1
ATOM 7255 C CA . VAL A 1 932 ? 0.649 7.168 -58.812 1 19.31 932 VAL A CA 1
ATOM 7256 C C . VAL A 1 932 ? 1.431 8.156 -59.688 1 19.31 932 VAL A C 1
ATOM 7258 O O . VAL A 1 932 ? 2.264 7.762 -60.5 1 19.31 932 VAL A O 1
ATOM 7261 N N . GLN A 1 933 ? 0.883 9.453 -59.75 1 18.41 933 GLN A N 1
ATOM 7262 C CA . GLN A 1 933 ? 1.327 10.039 -61 1 18.41 933 GLN A CA 1
ATOM 7263 C C . GLN A 1 933 ? 2.846 10.18 -61.031 1 18.41 933 GLN A C 1
ATOM 7265 O O . GLN A 1 933 ? 3.471 9.977 -62.094 1 18.41 933 GLN A O 1
ATOM 7270 N N . SER A 1 934 ? 3.365 11.039 -60.094 1 18.89 934 SER A N 1
ATOM 7271 C CA . SER A 1 934 ? 4.613 11.547 -60.656 1 18.89 934 SER A CA 1
ATOM 7272 C C . SER A 1 934 ? 5.688 10.469 -60.688 1 18.89 934 SER A C 1
ATOM 7274 O O . SER A 1 934 ? 6.863 10.758 -60.938 1 18.89 934 SER A O 1
ATOM 7276 N N . MET A 1 935 ? 5.398 9.188 -60.094 1 18.56 935 MET A N 1
ATOM 7277 C CA . MET A 1 935 ? 6.652 8.508 -60.406 1 18.56 935 MET A CA 1
ATOM 7278 C C . MET A 1 935 ? 6.766 8.234 -61.906 1 18.56 935 MET A C 1
ATOM 7280 O O . MET A 1 935 ? 7.594 7.434 -62.312 1 18.56 935 MET A O 1
ATOM 7284 N N . SER A 1 936 ? 5.707 8.742 -62.656 1 16.97 936 SER A N 1
ATOM 7285 C CA . SER A 1 936 ? 5.898 8.258 -64.062 1 16.97 936 SER A CA 1
ATOM 7286 C C . SER A 1 936 ? 7.312 8.562 -64.5 1 16.97 936 SER A C 1
ATOM 7288 O O . SER A 1 936 ? 7.934 7.723 -65.188 1 16.97 936 SER A O 1
ATOM 7290 N N . GLN A 1 937 ? 7.547 9.836 -64.75 1 16.22 937 GLN A N 1
ATOM 7291 C CA . GLN A 1 937 ? 8.25 10.117 -66 1 16.22 937 GLN A CA 1
ATOM 7292 C C . GLN A 1 937 ? 9.719 9.727 -65.875 1 16.22 937 GLN A C 1
ATOM 7294 O O . GLN A 1 937 ? 10.375 9.484 -66.938 1 16.22 937 GLN A O 1
ATOM 7299 N N . LYS A 1 938 ? 10.469 10.375 -64.938 1 16.81 938 LYS A N 1
ATOM 7300 C CA . LYS A 1 938 ? 11.719 10.586 -65.688 1 16.81 938 LYS A CA 1
ATOM 7301 C C . LYS A 1 938 ? 12.367 9.258 -66 1 16.81 938 LYS A C 1
ATOM 7303 O O . LYS A 1 938 ? 12.695 8.453 -65.125 1 16.81 938 LYS A O 1
ATOM 7308 N N . ALA A 1 939 ? 12.086 8.891 -67.312 1 16.55 939 ALA A N 1
ATOM 7309 C CA . ALA A 1 939 ? 12.5 7.941 -68.375 1 16.55 939 ALA A CA 1
ATOM 7310 C C . ALA A 1 939 ? 13.977 7.586 -68.188 1 16.55 939 ALA A C 1
ATOM 7312 O O . ALA A 1 939 ? 14.719 8.273 -67.5 1 16.55 939 ALA A O 1
ATOM 7313 N N . ALA A 1 940 ? 14.523 7.215 -69.25 1 16.34 940 ALA A N 1
ATOM 7314 C CA . ALA A 1 940 ? 15.438 6.25 -69.875 1 16.34 940 ALA A CA 1
ATOM 7315 C C . ALA A 1 940 ? 16.875 6.762 -69.812 1 16.34 940 ALA A C 1
ATOM 7317 O O . ALA A 1 940 ? 17.812 5.992 -70.062 1 16.34 940 ALA A O 1
ATOM 7318 N N . PRO A 1 941 ? 17.375 7.973 -69.375 1 16.25 941 PRO A N 1
ATOM 7319 C CA . PRO A 1 941 ? 18.359 8.227 -70.438 1 16.25 941 PRO A CA 1
ATOM 7320 C C . PRO A 1 941 ? 19.391 7.102 -70.562 1 16.25 941 PRO A C 1
ATOM 7322 O O . PRO A 1 941 ? 19.578 6.328 -69.625 1 16.25 941 PRO A O 1
ATOM 7325 N N . GLU A 1 942 ? 19.984 7.027 -71.75 1 14.96 942 GLU A N 1
ATOM 7326 C CA . GLU A 1 942 ? 20.859 6.379 -72.75 1 14.96 942 GLU A CA 1
ATOM 7327 C C . GLU A 1 942 ? 22.297 6.305 -72.25 1 14.96 942 GLU A C 1
ATOM 7329 O O . GLU A 1 942 ? 23.156 7.094 -72.688 1 14.96 942 GLU A O 1
ATOM 7334 N N . LEU A 1 943 ? 22.469 6.027 -70.875 1 14.73 943 LEU A N 1
ATOM 7335 C CA . LEU A 1 943 ? 23.922 6.016 -70.812 1 14.73 943 LEU A CA 1
ATOM 7336 C C . LEU A 1 943 ? 24.516 5.07 -71.875 1 14.73 943 LEU A C 1
ATOM 7338 O O . LEU A 1 943 ? 24.109 3.91 -71.938 1 14.73 943 LEU A O 1
ATOM 7342 N N . SER A 1 944 ? 25.234 5.574 -72.875 1 14.48 944 SER A N 1
ATOM 7343 C CA . SER A 1 944 ? 26.156 5.219 -74 1 14.48 944 SER A CA 1
ATOM 7344 C C . SER A 1 944 ? 27.188 4.191 -73.5 1 14.48 944 SER A C 1
ATOM 7346 O O . SER A 1 944 ? 27.391 4.035 -72.312 1 14.48 944 SER A O 1
ATOM 7348 N N . SER A 1 945 ? 28.062 3.693 -74.438 1 14.12 945 SER A N 1
ATOM 7349 C CA . SER A 1 945 ? 28.781 2.666 -75.188 1 14.12 945 SER A CA 1
ATOM 7350 C C . SER A 1 945 ? 30.125 2.35 -74.562 1 14.12 945 SER A C 1
ATOM 7352 O O . SER A 1 945 ? 30.812 1.424 -75 1 14.12 945 SER A O 1
ATOM 7354 N N . ALA A 1 946 ? 30.766 3.223 -73.812 1 14.84 946 ALA A N 1
ATOM 7355 C CA . ALA A 1 946 ? 32.125 3.143 -74.312 1 14.84 946 ALA A CA 1
ATOM 7356 C C . ALA A 1 946 ? 32.719 1.745 -74.125 1 14.84 946 ALA A C 1
ATOM 7358 O O . ALA A 1 946 ? 32.25 0.997 -73.25 1 14.84 946 ALA A O 1
ATOM 7359 N N . GLY A 1 947 ? 34 1.592 -74.312 1 14.27 947 GLY A N 1
ATOM 7360 C CA . GLY A 1 947 ? 35 0.921 -75.125 1 14.27 947 GLY A CA 1
ATOM 7361 C C . GLY A 1 947 ? 35.469 -0.387 -74.5 1 14.27 947 GLY A C 1
ATOM 7362 O O . GLY A 1 947 ? 35.094 -1.464 -75 1 14.27 947 GLY A O 1
ATOM 7363 N N . ASN A 1 948 ? 36.688 -0.544 -74.312 1 14.86 948 ASN A N 1
ATOM 7364 C CA . ASN A 1 948 ? 37.719 -1.253 -75.062 1 14.86 948 ASN A CA 1
ATOM 7365 C C . ASN A 1 948 ? 38.031 -2.625 -74.438 1 14.86 948 ASN A C 1
ATOM 7367 O O . ASN A 1 948 ? 37.594 -2.932 -73.375 1 14.86 948 ASN A O 1
ATOM 7371 N N . ASN A 1 949 ? 39.25 -2.908 -74.25 1 14.91 949 ASN A N 1
ATOM 7372 C CA . ASN A 1 949 ? 40.219 -3.787 -74.875 1 14.91 949 ASN A CA 1
ATOM 7373 C C . ASN A 1 949 ? 40.406 -5.094 -74.125 1 14.91 949 ASN A C 1
ATOM 7375 O O . ASN A 1 949 ? 39.5 -5.484 -73.312 1 14.91 949 ASN A O 1
ATOM 7379 N N . VAL A 1 950 ? 41.531 -5.344 -73.5 1 15.66 950 VAL A N 1
ATOM 7380 C CA . VAL A 1 950 ? 42.531 -6.289 -74 1 15.66 950 VAL A CA 1
ATOM 7381 C C . VAL A 1 950 ? 42.375 -7.633 -73.312 1 15.66 950 VAL A C 1
ATOM 7383 O O . VAL A 1 950 ? 42.188 -8.664 -73.938 1 15.66 950 VAL A O 1
ATOM 7386 N N . MET A 1 951 ? 43.312 -8.031 -72.562 1 16.12 951 MET A N 1
ATOM 7387 C CA . MET A 1 951 ? 44.281 -9.031 -73 1 16.12 951 MET A CA 1
ATOM 7388 C C . MET A 1 951 ? 43.875 -10.43 -72.562 1 16.12 951 MET A C 1
ATOM 7390 O O . MET A 1 951 ? 43.125 -10.578 -71.625 1 16.12 951 MET A O 1
ATOM 7394 N N . PRO A 1 952 ? 44.75 -11.32 -72.812 1 16.25 952 PRO A N 1
ATOM 7395 C CA . PRO A 1 952 ? 45.031 -12.57 -73.5 1 16.25 952 PRO A CA 1
ATOM 7396 C C . PRO A 1 952 ? 44.844 -13.805 -72.625 1 16.25 952 PRO A C 1
ATOM 7398 O O . PRO A 1 952 ? 44.156 -14.742 -73 1 16.25 952 PRO A O 1
ATOM 7401 N N . PRO A 1 953 ? 45.969 -14.203 -72 1 16.41 953 PRO A N 1
ATOM 7402 C CA . PRO A 1 953 ? 46.594 -15.453 -72.438 1 16.41 953 PRO A CA 1
ATOM 7403 C C . PRO A 1 953 ? 45.969 -16.688 -71.812 1 16.41 953 PRO A C 1
ATOM 7405 O O . PRO A 1 953 ? 45.188 -16.562 -70.875 1 16.41 953 PRO A O 1
ATOM 7408 N N . SER A 1 954 ? 46.812 -17.406 -71.25 1 16.16 954 SER A N 1
ATOM 7409 C CA . SER A 1 954 ? 47.344 -18.703 -71.688 1 16.16 954 SER A CA 1
ATOM 7410 C C . SER A 1 954 ? 46.562 -19.844 -71 1 16.16 954 SER A C 1
ATOM 7412 O O . SER A 1 954 ? 46.062 -20.734 -71.688 1 16.16 954 SER A O 1
ATOM 7414 N N . THR A 1 955 ? 47.344 -20.75 -70.375 1 17.8 955 THR A N 1
ATOM 7415 C CA . THR A 1 955 ? 47.781 -22.047 -70.938 1 17.8 955 THR A CA 1
ATOM 7416 C C . THR A 1 955 ? 46.812 -23.141 -70.5 1 17.8 955 THR A C 1
ATOM 7418 O O . THR A 1 955 ? 45.938 -22.906 -69.625 1 17.8 955 THR A O 1
ATOM 7421 N N . SER A 1 956 ? 47.375 -24.25 -70.125 1 17.81 956 SER A N 1
ATOM 7422 C CA . SER A 1 956 ? 47.531 -25.656 -70.5 1 17.81 956 SER A CA 1
ATOM 7423 C C . SER A 1 956 ? 46.531 -26.531 -69.75 1 17.81 956 SER A C 1
ATOM 7425 O O . SER A 1 956 ? 45.906 -26.094 -68.812 1 17.81 956 SER A O 1
ATOM 7427 N N . MET A 1 957 ? 47.031 -27.875 -69.562 1 18.7 957 MET A N 1
ATOM 7428 C CA . MET A 1 957 ? 46.812 -29.234 -70 1 18.7 957 MET A CA 1
ATOM 7429 C C . MET A 1 957 ? 45.719 -29.922 -69.188 1 18.7 957 MET A C 1
ATOM 7431 O O . MET A 1 957 ? 44.781 -30.5 -69.75 1 18.7 957 MET A O 1
ATOM 7435 N N . CYS A 1 958 ? 46.375 -30.875 -68.188 1 18.27 958 CYS A N 1
ATOM 7436 C CA . CYS A 1 958 ? 46.188 -32.156 -67.562 1 18.27 958 CYS A CA 1
ATOM 7437 C C . CYS A 1 958 ? 45.219 -32.031 -66.375 1 18.27 958 CYS A C 1
ATOM 7439 O O . CYS A 1 958 ? 45.344 -31.078 -65.625 1 18.27 958 CYS A O 1
ATOM 7441 N N . MET B 1 1 ? -1.044 11.289 27.672 1 30.34 1 MET B N 1
ATOM 7442 C CA . MET B 1 1 ? -0.449 12.281 26.781 1 30.34 1 MET B CA 1
ATOM 7443 C C . MET B 1 1 ? 1.06 12.086 26.688 1 30.34 1 MET B C 1
ATOM 7445 O O . MET B 1 1 ? 1.63 12.18 25.594 1 30.34 1 MET B O 1
ATOM 7449 N N . GLU B 1 2 ? 1.654 11.914 27.781 1 33.03 2 GLU B N 1
ATOM 7450 C CA . GLU B 1 2 ? 3.098 11.797 27.969 1 33.03 2 GLU B CA 1
ATOM 7451 C C . GLU B 1 2 ? 3.654 10.594 27.219 1 33.03 2 GLU B C 1
ATOM 7453 O O . GLU B 1 2 ? 4.777 10.633 26.719 1 33.03 2 GLU B O 1
ATOM 7458 N N . ALA B 1 3 ? 2.812 9.766 26.953 1 36.62 3 ALA B N 1
ATOM 7459 C CA . ALA B 1 3 ? 3.232 8.477 26.422 1 36.62 3 ALA B CA 1
ATOM 7460 C C . ALA B 1 3 ? 3.537 8.562 24.938 1 36.62 3 ALA B C 1
ATOM 7462 O O . ALA B 1 3 ? 4.453 7.902 24.438 1 36.62 3 ALA B O 1
ATOM 7463 N N . ALA B 1 4 ? 2.926 9.461 24.344 1 38.19 4 ALA B N 1
ATOM 7464 C CA . ALA B 1 4 ? 3.08 9.555 22.891 1 38.19 4 ALA B CA 1
ATOM 7465 C C . ALA B 1 4 ? 4.496 9.984 22.516 1 38.19 4 ALA B C 1
ATOM 7467 O O . ALA B 1 4 ? 5.07 9.484 21.547 1 38.19 4 ALA B O 1
ATOM 7468 N N . LEU B 1 5 ? 5.02 10.961 23.266 1 38.16 5 LEU B N 1
ATOM 7469 C CA . LEU B 1 5 ? 6.32 11.547 22.969 1 38.16 5 LEU B CA 1
ATOM 7470 C C . LEU B 1 5 ? 7.426 10.5 23.094 1 38.16 5 LEU B C 1
ATOM 7472 O O . LEU B 1 5 ? 8.367 10.484 22.297 1 38.16 5 LEU B O 1
ATOM 7476 N N . ALA B 1 6 ? 7.273 9.766 23.984 1 40.84 6 ALA B N 1
ATOM 7477 C CA . ALA B 1 6 ? 8.367 8.844 24.297 1 40.84 6 ALA B CA 1
ATOM 7478 C C . ALA B 1 6 ? 8.508 7.789 23.203 1 40.84 6 ALA B C 1
ATOM 7480 O O . ALA B 1 6 ? 9.625 7.363 22.875 1 40.84 6 ALA B O 1
ATOM 7481 N N . SER B 1 7 ? 7.445 7.543 22.578 1 42.09 7 SER B N 1
ATOM 7482 C CA . SER B 1 7 ? 7.438 6.395 21.672 1 42.09 7 SER B CA 1
ATOM 7483 C C . SER B 1 7 ? 8.148 6.711 20.375 1 42.09 7 SER B C 1
ATOM 7485 O O . SER B 1 7 ? 8.883 5.871 19.828 1 42.09 7 SER B O 1
ATOM 7487 N N . ALA B 1 8 ? 7.883 7.867 19.797 1 41.16 8 ALA B N 1
ATOM 7488 C CA . ALA B 1 8 ? 8.523 8.18 18.531 1 41.16 8 ALA B CA 1
ATOM 7489 C C . ALA B 1 8 ? 10.047 8.156 18.656 1 41.16 8 ALA B C 1
ATOM 7491 O O . ALA B 1 8 ? 10.742 7.688 17.766 1 41.16 8 ALA B O 1
ATOM 7492 N N . LEU B 1 9 ? 10.531 8.703 19.734 1 42.47 9 LEU B N 1
ATOM 7493 C CA . LEU B 1 9 ? 11.961 8.828 20 1 42.47 9 LEU B CA 1
ATOM 7494 C C . LEU B 1 9 ? 12.617 7.461 20.125 1 42.47 9 LEU B C 1
ATOM 7496 O O . LEU B 1 9 ? 13.758 7.266 19.688 1 42.47 9 LEU B O 1
ATOM 7500 N N . THR B 1 10 ? 11.805 6.621 20.578 1 47.47 10 THR B N 1
ATOM 7501 C CA . THR B 1 10 ? 12.383 5.316 20.906 1 47.47 10 THR B CA 1
ATOM 7502 C C . THR B 1 10 ? 12.719 4.547 19.641 1 47.47 10 THR B C 1
ATOM 7504 O O . THR B 1 10 ? 13.734 3.844 19.578 1 47.47 10 THR B O 1
ATOM 7507 N N . LYS B 1 11 ? 12.031 4.828 18.641 1 44.72 11 LYS B N 1
ATOM 7508 C CA . LYS B 1 11 ? 12.266 4.004 17.453 1 44.72 11 LYS B CA 1
ATOM 7509 C C . LYS B 1 11 ? 13.609 4.324 16.812 1 44.72 11 LYS B C 1
ATOM 7511 O O . LYS B 1 11 ? 14.336 3.418 16.391 1 44.72 11 LYS B O 1
ATOM 7516 N N . GLU B 1 12 ? 13.867 5.645 16.859 1 47.75 12 GLU B N 1
ATOM 7517 C CA . GLU B 1 12 ? 15.188 6 16.328 1 47.75 12 GLU B CA 1
ATOM 7518 C C . GLU B 1 12 ? 16.297 5.324 17.125 1 47.75 12 GLU B C 1
ATOM 7520 O O . GLU B 1 12 ? 17.281 4.867 16.547 1 47.75 12 GLU B O 1
ATOM 7525 N N . VAL B 1 13 ? 15.984 5.328 18.344 1 52.53 13 VAL B N 1
ATOM 7526 C CA . VAL B 1 13 ? 16.984 4.734 19.219 1 52.53 13 VAL B CA 1
ATOM 7527 C C . VAL B 1 13 ? 17.109 3.24 18.922 1 52.53 13 VAL B C 1
ATOM 7529 O O . VAL B 1 13 ? 18.219 2.695 18.891 1 52.53 13 VAL B O 1
ATOM 7532 N N . VAL B 1 14 ? 15.945 2.713 18.641 1 52.25 14 VAL B N 1
ATOM 7533 C CA . VAL B 1 14 ? 15.945 1.279 18.359 1 52.25 14 VAL B CA 1
ATOM 7534 C C . VAL B 1 14 ? 16.766 0.992 17.109 1 52.25 14 VAL B C 1
ATOM 7536 O O . VAL B 1 14 ? 17.562 0.053 17.078 1 52.25 14 VAL B O 1
ATOM 7539 N N . LEU B 1 15 ? 16.625 1.867 16.219 1 46.81 15 LEU B N 1
ATOM 7540 C CA . LEU B 1 15 ? 17.375 1.669 14.984 1 46.81 15 LEU B CA 1
ATOM 7541 C C . LEU B 1 15 ? 18.875 1.799 15.227 1 46.81 15 LEU B C 1
ATOM 7543 O O . LEU B 1 15 ? 19.656 1.029 14.672 1 46.81 15 LEU B O 1
ATOM 7547 N N . LYS B 1 16 ? 19.203 2.762 16.047 1 53.25 16 LYS B N 1
ATOM 7548 C CA . LYS B 1 16 ? 20.625 2.959 16.375 1 53.25 16 LYS B CA 1
ATOM 7549 C C . LYS B 1 16 ? 21.188 1.757 17.125 1 53.25 16 LYS B C 1
ATOM 7551 O O . LYS B 1 16 ? 22.312 1.346 16.891 1 53.25 16 LYS B O 1
ATOM 7556 N N . LEU B 1 17 ? 20.266 1.263 17.938 1 55.22 17 LEU B N 1
ATOM 7557 C CA . LEU B 1 17 ? 20.719 0.103 18.688 1 55.22 17 LEU B CA 1
ATOM 7558 C C . LEU B 1 17 ? 20.938 -1.097 17.781 1 55.22 17 LEU B C 1
ATOM 7560 O O . LEU B 1 17 ? 21.906 -1.845 17.938 1 55.22 17 LEU B O 1
ATOM 7564 N N . VAL B 1 18 ? 20.094 -1.182 16.781 1 50.88 18 VAL B N 1
ATOM 7565 C CA . VAL B 1 18 ? 20.219 -2.285 15.828 1 50.88 18 VAL B CA 1
ATOM 7566 C C . VAL B 1 18 ? 21.516 -2.146 15.039 1 50.88 18 VAL B C 1
ATOM 7568 O O . VAL B 1 18 ? 22.219 -3.135 14.797 1 50.88 18 VAL B O 1
ATOM 7571 N N . THR B 1 19 ? 21.766 -0.925 14.695 1 50.31 19 THR B N 1
ATOM 7572 C CA . THR B 1 19 ? 23 -0.704 13.961 1 50.31 19 THR B CA 1
ATOM 7573 C C . THR B 1 19 ? 24.219 -1.041 14.836 1 50.31 19 THR B C 1
ATOM 7575 O O . THR B 1 19 ? 25.219 -1.562 14.344 1 50.31 19 THR B O 1
ATOM 7578 N N . LEU B 1 20 ? 24.094 -0.743 16.094 1 54.22 20 LEU B N 1
ATOM 7579 C CA . LEU B 1 20 ? 25.188 -1.035 17.016 1 54.22 20 LEU B CA 1
ATOM 7580 C C . LEU B 1 20 ? 25.375 -2.541 17.172 1 54.22 20 LEU B C 1
ATOM 7582 O O . LEU B 1 20 ? 26.484 -3.012 17.406 1 54.22 20 LEU B O 1
ATOM 7586 N N . LEU B 1 21 ? 24.188 -3.15 17.031 1 51.12 21 LEU B N 1
ATOM 7587 C CA . LEU B 1 21 ? 24.25 -4.602 17.156 1 51.12 21 LEU B CA 1
ATOM 7588 C C . LEU B 1 21 ? 24.859 -5.23 15.906 1 51.12 21 LEU B C 1
ATOM 7590 O O . LEU B 1 21 ? 25.25 -6.402 15.922 1 51.12 21 LEU B O 1
ATOM 7594 N N . GLY B 1 22 ? 24.969 -4.395 14.891 1 45.69 22 GLY B N 1
ATOM 7595 C CA . GLY B 1 22 ? 25.609 -4.926 13.703 1 45.69 22 GLY B CA 1
ATOM 7596 C C . GLY B 1 22 ? 27.094 -5.168 13.883 1 45.69 22 GLY B C 1
ATOM 7597 O O . GLY B 1 22 ? 27.703 -4.641 14.812 1 45.69 22 GLY B O 1
ATOM 7598 N N . GLU B 1 23 ? 27.594 -6.164 13.258 1 47.16 23 GLU B N 1
ATOM 7599 C CA . GLU B 1 23 ? 28.875 -6.863 13.398 1 47.16 23 GLU B CA 1
ATOM 7600 C C . GLU B 1 23 ? 30.047 -5.887 13.383 1 47.16 23 GLU B C 1
ATOM 7602 O O . GLU B 1 23 ? 31.125 -6.203 13.867 1 47.16 23 GLU B O 1
ATOM 7607 N N . LYS B 1 24 ? 29.812 -4.684 12.922 1 43.47 24 LYS B N 1
ATOM 7608 C CA . LYS B 1 24 ? 31.047 -3.934 12.75 1 43.47 24 LYS B CA 1
ATOM 7609 C C . LYS B 1 24 ? 31.641 -3.533 14.102 1 43.47 24 LYS B C 1
ATOM 7611 O O . LYS B 1 24 ? 32.812 -3.143 14.18 1 43.47 24 LYS B O 1
ATOM 7616 N N . HIS B 1 25 ? 30.828 -3.477 15.078 1 45.91 25 HIS B N 1
ATOM 7617 C CA . HIS B 1 25 ? 31.375 -2.955 16.328 1 45.91 25 HIS B CA 1
ATOM 7618 C C . HIS B 1 25 ? 31.766 -4.086 17.281 1 45.91 25 HIS B C 1
ATOM 7620 O O . HIS B 1 25 ? 30.953 -4.973 17.562 1 45.91 25 HIS B O 1
ATOM 7626 N N . LYS B 1 26 ? 32.938 -4.363 17.281 1 48.44 26 LYS B N 1
ATOM 7627 C CA . LYS B 1 26 ? 33.5 -5.359 18.188 1 48.44 26 LYS B CA 1
ATOM 7628 C C . LYS B 1 26 ? 33.094 -5.086 19.625 1 48.44 26 LYS B C 1
ATOM 7630 O O . LYS B 1 26 ? 33.844 -4.473 20.391 1 48.44 26 LYS B O 1
ATOM 7635 N N . LEU B 1 27 ? 31.875 -4.93 19.828 1 54.59 27 LEU B N 1
ATOM 7636 C CA . LEU B 1 27 ? 31.422 -4.793 21.203 1 54.59 27 LEU B CA 1
ATOM 7637 C C . LEU B 1 27 ? 31.656 -6.086 21.984 1 54.59 27 LEU B C 1
ATOM 7639 O O . LEU B 1 27 ? 31.641 -7.176 21.406 1 54.59 27 LEU B O 1
ATOM 7643 N N . SER B 1 28 ? 32.25 -5.883 23.125 1 57.41 28 SER B N 1
ATOM 7644 C CA . SER B 1 28 ? 32.375 -7.062 23.969 1 57.41 28 SER B CA 1
ATOM 7645 C C . SER B 1 28 ? 31.047 -7.82 24.047 1 57.41 28 SER B C 1
ATOM 7647 O O . SER B 1 28 ? 29.969 -7.227 23.906 1 57.41 28 SER B O 1
ATOM 7649 N N . LYS B 1 29 ? 30.984 -9.031 23.906 1 57.19 29 LYS B N 1
ATOM 7650 C CA . LYS B 1 29 ? 29.859 -9.953 23.844 1 57.19 29 LYS B CA 1
ATOM 7651 C C . LYS B 1 29 ? 28.781 -9.586 24.875 1 57.19 29 LYS B C 1
ATOM 7653 O O . LYS B 1 29 ? 27.594 -9.617 24.562 1 57.19 29 LYS B O 1
ATOM 7658 N N . GLY B 1 30 ? 29.234 -9.117 26.047 1 61.28 30 GLY B N 1
ATOM 7659 C CA . GLY B 1 30 ? 28.281 -8.766 27.078 1 61.28 30 GLY B CA 1
ATOM 7660 C C . GLY B 1 30 ? 27.516 -7.488 26.766 1 61.28 30 GLY B C 1
ATOM 7661 O O . GLY B 1 30 ? 26.328 -7.379 27.094 1 61.28 30 GLY B O 1
ATOM 7662 N N . LEU B 1 31 ? 28.141 -6.699 26.078 1 69.38 31 LEU B N 1
ATOM 7663 C CA . LEU B 1 31 ? 27.531 -5.41 25.766 1 69.38 31 LEU B CA 1
ATOM 7664 C C . LEU B 1 31 ? 26.469 -5.562 24.688 1 69.38 31 LEU B C 1
ATOM 7666 O O . LEU B 1 31 ? 25.438 -4.891 24.734 1 69.38 31 LEU B O 1
ATOM 7670 N N . LYS B 1 32 ? 26.719 -6.457 23.812 1 69.81 32 LYS B N 1
ATOM 7671 C CA . LYS B 1 32 ? 25.75 -6.68 22.75 1 69.81 32 LYS B CA 1
ATOM 7672 C C . LYS B 1 32 ? 24.422 -7.207 23.312 1 69.81 32 LYS B C 1
ATOM 7674 O O . LYS B 1 32 ? 23.344 -6.797 22.875 1 69.81 32 LYS B O 1
ATOM 7679 N N . ASP B 1 33 ? 24.578 -7.988 24.297 1 72.12 33 ASP B N 1
ATOM 7680 C CA . ASP B 1 33 ? 23.375 -8.547 24.922 1 72.12 33 ASP B CA 1
ATOM 7681 C C . ASP B 1 33 ? 22.625 -7.48 25.703 1 72.12 33 ASP B C 1
ATOM 7683 O O . ASP B 1 33 ? 21.391 -7.473 25.719 1 72.12 33 ASP B O 1
ATOM 7687 N N . ASP B 1 34 ? 23.422 -6.688 26.297 1 72.88 34 ASP B N 1
ATOM 7688 C CA . ASP B 1 34 ? 22.781 -5.617 27.062 1 72.88 34 ASP B CA 1
ATOM 7689 C C . ASP B 1 34 ? 22.047 -4.648 26.141 1 72.88 34 ASP B C 1
ATOM 7691 O O . ASP B 1 34 ? 20.969 -4.172 26.469 1 72.88 34 ASP B O 1
ATOM 7695 N N . ILE B 1 35 ? 22.609 -4.457 25.031 1 72.44 35 ILE B N 1
ATOM 7696 C CA . ILE B 1 35 ? 22 -3.529 24.078 1 72.44 35 ILE B CA 1
ATOM 7697 C C . ILE B 1 35 ? 20.734 -4.137 23.5 1 72.44 35 ILE B C 1
ATOM 7699 O O . ILE B 1 35 ? 19.719 -3.441 23.328 1 72.44 35 ILE B O 1
ATOM 7703 N N . ARG B 1 36 ? 20.828 -5.383 23.234 1 73.38 36 ARG B N 1
ATOM 7704 C CA . ARG B 1 36 ? 19.641 -6.059 22.719 1 73.38 36 ARG B CA 1
ATOM 7705 C C . ARG B 1 36 ? 18.516 -6.035 23.75 1 73.38 36 ARG B C 1
ATOM 7707 O O . ARG B 1 36 ? 17.344 -5.871 23.391 1 73.38 36 ARG B O 1
ATOM 7714 N N . PHE B 1 37 ? 18.953 -6.211 24.906 1 74.31 37 PHE B N 1
ATOM 7715 C CA . PHE B 1 37 ? 17.984 -6.164 25.984 1 74.31 37 PHE B CA 1
ATOM 7716 C C . PHE B 1 37 ? 17.312 -4.793 26.047 1 74.31 37 PHE B C 1
ATOM 7718 O O . PHE B 1 37 ? 16.094 -4.695 26.125 1 74.31 37 PHE B O 1
ATOM 7725 N N . ILE B 1 38 ? 18.078 -3.852 26.031 1 70.38 38 ILE B N 1
ATOM 7726 C CA . ILE B 1 38 ? 17.562 -2.492 26.156 1 70.38 38 ILE B CA 1
ATOM 7727 C C . ILE B 1 38 ? 16.688 -2.162 24.953 1 70.38 38 ILE B C 1
ATOM 7729 O O . ILE B 1 38 ? 15.656 -1.498 25.109 1 70.38 38 ILE B O 1
ATOM 7733 N N . HIS B 1 39 ? 17.109 -2.668 23.875 1 70.25 39 HIS B N 1
ATOM 7734 C CA . HIS B 1 39 ? 16.344 -2.432 22.656 1 70.25 39 HIS B CA 1
ATOM 7735 C C . HIS B 1 39 ? 14.953 -3.033 22.75 1 70.25 39 HIS B C 1
ATOM 7737 O O . HIS B 1 39 ? 13.961 -2.361 22.453 1 70.25 39 HIS B O 1
ATOM 7743 N N . THR B 1 40 ? 14.898 -4.188 23.078 1 73.44 40 THR B N 1
ATOM 7744 C CA . THR B 1 40 ? 13.625 -4.887 23.156 1 73.44 40 THR B CA 1
ATOM 7745 C C . THR B 1 40 ? 12.742 -4.285 24.25 1 73.44 40 THR B C 1
ATOM 7747 O O . THR B 1 40 ? 11.523 -4.184 24.094 1 73.44 40 THR B O 1
ATOM 7750 N N . GLU B 1 41 ? 13.438 -3.877 25.297 1 72.06 41 GLU B N 1
ATOM 7751 C CA . GLU B 1 41 ? 12.688 -3.262 26.375 1 72.06 41 GLU B CA 1
ATOM 7752 C C . GLU B 1 41 ? 12.078 -1.928 25.953 1 72.06 41 GLU B C 1
ATOM 7754 O O . GLU B 1 41 ? 10.953 -1.602 26.328 1 72.06 41 GLU B O 1
ATOM 7759 N N . LEU B 1 42 ? 12.812 -1.244 25.234 1 69 42 LEU B N 1
ATOM 7760 C CA . LEU B 1 42 ? 12.336 0.042 24.734 1 69 42 LEU B CA 1
ATOM 7761 C C . LEU B 1 42 ? 11.141 -0.143 23.812 1 69 42 LEU B C 1
ATOM 7763 O O . LEU B 1 42 ? 10.188 0.638 23.875 1 69 42 LEU B O 1
ATOM 7767 N N . ASP B 1 43 ? 11.234 -1.191 23.062 1 69.31 43 ASP B N 1
ATOM 7768 C CA . ASP B 1 43 ? 10.117 -1.497 22.172 1 69.31 43 ASP B CA 1
ATOM 7769 C C . ASP B 1 43 ? 8.859 -1.849 22.969 1 69.31 43 ASP B C 1
ATOM 7771 O O . ASP B 1 43 ? 7.754 -1.476 22.578 1 69.31 43 ASP B O 1
ATOM 7775 N N . MET B 1 44 ? 9.086 -2.51 24.047 1 71.88 44 MET B N 1
ATOM 7776 C CA . MET B 1 44 ? 7.961 -2.908 24.891 1 71.88 44 MET B CA 1
ATOM 7777 C C . MET B 1 44 ? 7.363 -1.702 25.609 1 71.88 44 MET B C 1
ATOM 7779 O O . MET B 1 44 ? 6.141 -1.588 25.719 1 71.88 44 MET B O 1
ATOM 7783 N N . ILE B 1 45 ? 8.164 -0.91 26.047 1 66.62 45 ILE B N 1
ATOM 7784 C CA . ILE B 1 45 ? 7.707 0.289 26.75 1 66.62 45 ILE B CA 1
ATOM 7785 C C . ILE B 1 45 ? 6.898 1.16 25.781 1 66.62 45 ILE B C 1
ATOM 7787 O O . ILE B 1 45 ? 5.82 1.645 26.141 1 66.62 45 ILE B O 1
ATOM 7791 N N . LEU B 1 46 ? 7.41 1.187 24.609 1 63.06 46 LEU B N 1
ATOM 7792 C CA . LEU B 1 46 ? 6.746 2.006 23.594 1 63.06 46 LEU B CA 1
ATOM 7793 C C . LEU B 1 46 ? 5.391 1.413 23.219 1 63.06 46 LEU B C 1
ATOM 7795 O O . LEU B 1 46 ? 4.414 2.145 23.047 1 63.06 46 LEU B O 1
ATOM 7799 N N . GLY B 1 47 ? 5.41 0.135 23.016 1 63.25 47 GLY B N 1
ATOM 7800 C CA . GLY B 1 47 ? 4.152 -0.536 22.719 1 63.25 47 GLY B CA 1
ATOM 7801 C C . GLY B 1 47 ? 3.123 -0.373 23.828 1 63.25 47 GLY B C 1
ATOM 7802 O O . GLY B 1 47 ? 1.942 -0.149 23.547 1 63.25 47 GLY B O 1
ATOM 7803 N N . ASP B 1 48 ? 3.555 -0.407 25 1 63.69 48 ASP B N 1
ATOM 7804 C CA . ASP B 1 48 ? 2.676 -0.27 26.156 1 63.69 48 ASP B CA 1
ATOM 7805 C C . ASP B 1 48 ? 2.152 1.159 26.281 1 63.69 48 ASP B C 1
ATOM 7807 O O . ASP B 1 48 ? 0.998 1.372 26.656 1 63.69 48 ASP B O 1
ATOM 7811 N N . MET B 1 49 ? 2.959 2.051 26.016 1 61.47 49 MET B N 1
ATOM 7812 C CA . MET B 1 49 ? 2.588 3.461 26.094 1 61.47 49 MET B CA 1
ATOM 7813 C C . MET B 1 49 ? 1.535 3.801 25.047 1 61.47 49 MET B C 1
ATOM 7815 O O . MET B 1 49 ? 0.623 4.586 25.297 1 61.47 49 MET B O 1
ATOM 7819 N N . ASP B 1 50 ? 1.677 3.186 23.906 1 58.16 50 ASP B N 1
ATOM 7820 C CA . ASP B 1 50 ? 0.722 3.424 22.828 1 58.16 50 ASP B CA 1
ATOM 7821 C C . ASP B 1 50 ? -0.679 2.959 23.219 1 58.16 50 ASP B C 1
ATOM 7823 O O . ASP B 1 50 ? -1.673 3.588 22.844 1 58.16 50 ASP B O 1
ATOM 7827 N N . GLU B 1 51 ? -0.729 1.891 23.875 1 56.41 51 GLU B N 1
ATOM 7828 C CA . GLU B 1 51 ? -2.016 1.318 24.25 1 56.41 51 GLU B CA 1
ATOM 7829 C C . GLU B 1 51 ? -2.686 2.154 25.344 1 56.41 51 GLU B C 1
ATOM 7831 O O . GLU B 1 51 ? -3.914 2.246 25.391 1 56.41 51 GLU B O 1
ATOM 7836 N N . HIS B 1 52 ? -1.936 2.779 26.141 1 53.06 52 HIS B N 1
ATOM 7837 C CA . HIS B 1 52 ? -2.535 3.473 27.266 1 53.06 52 HIS B CA 1
ATOM 7838 C C . HIS B 1 52 ? -2.736 4.953 26.969 1 53.06 52 HIS B C 1
ATOM 7840 O O . HIS B 1 52 ? -3.242 5.699 27.812 1 53.06 52 HIS B O 1
ATOM 7846 N N . LEU B 1 53 ? -2.223 5.395 25.938 1 48.19 53 LEU B N 1
ATOM 7847 C CA . LEU B 1 53 ? -2.393 6.797 25.578 1 48.19 53 LEU B CA 1
ATOM 7848 C C . LEU B 1 53 ? -3.873 7.152 25.453 1 48.19 53 LEU B C 1
ATOM 7850 O O . LEU B 1 53 ? -4.227 8.328 25.359 1 48.19 53 LEU B O 1
ATOM 7854 N N . GLY B 1 54 ? -4.695 6.34 25.281 1 42.12 54 GLY B N 1
ATOM 7855 C CA . GLY B 1 54 ? -6.07 6.738 25.031 1 42.12 54 GLY B CA 1
ATOM 7856 C C . GLY B 1 54 ? -6.723 7.402 26.219 1 42.12 54 GLY B C 1
ATOM 7857 O O . GLY B 1 54 ? -7.48 8.359 26.062 1 42.12 54 GLY B O 1
ATOM 7858 N N . ASP B 1 55 ? -7.039 6.867 27.453 1 42.34 55 ASP B N 1
ATOM 7859 C CA . ASP B 1 55 ? -7.992 7.441 28.406 1 42.34 55 ASP B CA 1
ATOM 7860 C C . ASP B 1 55 ? -7.277 8.078 29.594 1 42.34 55 ASP B C 1
ATOM 7862 O O . ASP B 1 55 ? -6.93 7.391 30.547 1 42.34 55 ASP B O 1
ATOM 7866 N N . PRO B 1 56 ? -6.746 9.359 29.359 1 43.81 56 PRO B N 1
ATOM 7867 C CA . PRO B 1 56 ? -6.137 10.023 30.5 1 43.81 56 PRO B CA 1
ATOM 7868 C C . PRO B 1 56 ? -7.023 9.984 31.75 1 43.81 56 PRO B C 1
ATOM 7870 O O . PRO B 1 56 ? -6.535 10.148 32.875 1 43.81 56 PRO B O 1
ATOM 7873 N N . SER B 1 57 ? -8.273 10.328 31.578 1 46.72 57 SER B N 1
ATOM 7874 C CA . SER B 1 57 ? -9.117 10.641 32.719 1 46.72 57 SER B CA 1
ATOM 7875 C C . SER B 1 57 ? -9.047 9.539 33.781 1 46.72 57 SER B C 1
ATOM 7877 O O . SER B 1 57 ? -9.422 9.75 34.938 1 46.72 57 SER B O 1
ATOM 7879 N N . ALA B 1 58 ? -8.812 8.234 33.188 1 49.38 58 ALA B N 1
ATOM 7880 C CA . ALA B 1 58 ? -9.016 7.18 34.188 1 49.38 58 ALA B CA 1
ATOM 7881 C C . ALA B 1 58 ? -7.688 6.57 34.625 1 49.38 58 ALA B C 1
ATOM 7883 O O . ALA B 1 58 ? -7.66 5.52 35.281 1 49.38 58 ALA B O 1
ATOM 7884 N N . SER B 1 59 ? -6.633 7.379 34.188 1 56.84 59 SER B N 1
ATOM 7885 C CA . SER B 1 59 ? -5.426 6.668 34.594 1 56.84 59 SER B CA 1
ATOM 7886 C C . SER B 1 59 ? -5.117 6.898 36.062 1 56.84 59 SER B C 1
ATOM 7888 O O . SER B 1 59 ? -5.254 8.016 36.562 1 56.84 59 SER B O 1
ATOM 7890 N N . SER B 1 60 ? -4.984 5.879 36.844 1 65.19 60 SER B N 1
ATOM 7891 C CA . SER B 1 60 ? -4.559 5.949 38.219 1 65.19 60 SER B CA 1
ATOM 7892 C C . SER B 1 60 ? -3.223 6.672 38.375 1 65.19 60 SER B C 1
ATOM 7894 O O . SER B 1 60 ? -2.457 6.758 37.406 1 65.19 60 SER B O 1
ATOM 7896 N N . ARG B 1 61 ? -3.023 7.473 39.344 1 70.5 61 ARG B N 1
ATOM 7897 C CA . ARG B 1 61 ? -1.813 8.242 39.625 1 70.5 61 ARG B CA 1
ATOM 7898 C C . ARG B 1 61 ? -0.567 7.375 39.469 1 70.5 61 ARG B C 1
ATOM 7900 O O . ARG B 1 61 ? 0.432 7.809 38.875 1 70.5 61 ARG B O 1
ATOM 7907 N N . PRO B 1 62 ? -0.682 6.117 39.906 1 71.38 62 PRO B N 1
ATOM 7908 C CA . PRO B 1 62 ? 0.511 5.285 39.719 1 71.38 62 PRO B CA 1
ATOM 7909 C C . PRO B 1 62 ? 0.808 5.004 38.25 1 71.38 62 PRO B C 1
ATOM 7911 O O . PRO B 1 62 ? 1.974 4.887 37.875 1 71.38 62 PRO B O 1
ATOM 7914 N N . GLN B 1 63 ? -0.175 4.957 37.562 1 71.19 63 GLN B N 1
ATOM 7915 C CA . GLN B 1 63 ? 0.026 4.719 36.156 1 71.19 63 GLN B CA 1
ATOM 7916 C C . GLN B 1 63 ? 0.709 5.91 35.469 1 71.19 63 GLN B C 1
ATOM 7918 O O . GLN B 1 63 ? 1.56 5.734 34.594 1 71.19 63 GLN B O 1
ATOM 7923 N N . VAL B 1 64 ? 0.373 7.09 36.031 1 71.19 64 VAL B N 1
ATOM 7924 C CA . VAL B 1 64 ? 0.951 8.305 35.469 1 71.19 64 VAL B CA 1
ATOM 7925 C C . VAL B 1 64 ? 2.432 8.391 35.844 1 71.19 64 VAL B C 1
ATOM 7927 O O . VAL B 1 64 ? 3.266 8.727 34.969 1 71.19 64 VAL B O 1
ATOM 7930 N N . VAL B 1 65 ? 2.67 8.047 37 1 74.56 65 VAL B N 1
ATOM 7931 C CA . VAL B 1 65 ? 4.051 8.117 37.469 1 74.56 65 VAL B CA 1
ATOM 7932 C C . VAL B 1 65 ? 4.891 7.07 36.75 1 74.56 65 VAL B C 1
ATOM 7934 O O . VAL B 1 65 ? 6.043 7.332 36.375 1 74.56 65 VAL B O 1
ATOM 7937 N N . SER B 1 66 ? 4.324 5.969 36.656 1 75.5 66 SER B N 1
ATOM 7938 C CA . SER B 1 66 ? 5.035 4.914 35.938 1 75.5 66 SER B CA 1
ATOM 7939 C C . SER B 1 66 ? 5.316 5.312 34.5 1 75.5 66 SER B C 1
ATOM 7941 O O . SER B 1 66 ? 6.398 5.043 33.969 1 75.5 66 SER B O 1
ATOM 7943 N N . MET B 1 67 ? 4.375 5.961 33.938 1 71.69 67 MET B N 1
ATOM 7944 C CA . MET B 1 67 ? 4.551 6.387 32.562 1 71.69 67 MET B CA 1
ATOM 7945 C C . MET B 1 67 ? 5.621 7.469 32.438 1 71.69 67 MET B C 1
ATOM 7947 O O . MET B 1 67 ? 6.387 7.496 31.484 1 71.69 67 MET B O 1
ATOM 7951 N N . GLU B 1 68 ? 5.648 8.312 33.406 1 73.06 68 GLU B N 1
ATOM 7952 C CA . GLU B 1 68 ? 6.668 9.359 33.438 1 73.06 68 GLU B CA 1
ATOM 7953 C C . GLU B 1 68 ? 8.062 8.758 33.594 1 73.06 68 GLU B C 1
ATOM 7955 O O . GLU B 1 68 ? 9.016 9.219 32.938 1 73.06 68 GLU B O 1
ATOM 7960 N N . GLU B 1 69 ? 8.078 7.797 34.344 1 76.12 69 GLU B N 1
ATOM 7961 C CA . GLU B 1 69 ? 9.367 7.145 34.562 1 76.12 69 GLU B CA 1
ATOM 7962 C C . GLU B 1 69 ? 9.844 6.426 33.312 1 76.12 69 GLU B C 1
ATOM 7964 O O . GLU B 1 69 ? 11.023 6.484 32.969 1 76.12 69 GLU B O 1
ATOM 7969 N N . MET B 1 70 ? 8.945 5.742 32.812 1 73.88 70 MET B N 1
ATOM 7970 C CA . MET B 1 70 ? 9.297 5.023 31.578 1 73.88 70 MET B CA 1
ATOM 7971 C C . MET B 1 70 ? 9.727 5.992 30.484 1 73.88 70 MET B C 1
ATOM 7973 O O . MET B 1 70 ? 10.617 5.684 29.703 1 73.88 70 MET B O 1
ATOM 7977 N N . ARG B 1 71 ? 9.164 7.141 30.453 1 73.75 71 ARG B N 1
ATOM 7978 C CA . ARG B 1 71 ? 9.531 8.164 29.469 1 73.75 71 ARG B CA 1
ATOM 7979 C C . ARG B 1 71 ? 10.938 8.695 29.734 1 73.75 71 ARG B C 1
ATOM 7981 O O . ARG B 1 71 ? 11.727 8.859 28.812 1 73.75 71 ARG B O 1
ATOM 7988 N N . ASP B 1 72 ? 11.141 8.938 30.938 1 75.94 72 ASP B N 1
ATOM 7989 C CA . ASP B 1 72 ? 12.461 9.43 31.328 1 75.94 72 ASP B CA 1
ATOM 7990 C C . ASP B 1 72 ? 13.547 8.406 31 1 75.94 72 ASP B C 1
ATOM 7992 O O . ASP B 1 72 ? 14.641 8.773 30.562 1 75.94 72 ASP B O 1
ATOM 7996 N N . LEU B 1 73 ? 13.156 7.25 31.266 1 75.62 73 LEU B N 1
ATOM 7997 C CA . LEU B 1 73 ? 14.094 6.18 30.969 1 75.62 73 LEU B CA 1
ATOM 7998 C C . LEU B 1 73 ? 14.336 6.082 29.469 1 75.62 73 LEU B C 1
ATOM 8000 O O . LEU B 1 73 ? 15.469 5.852 29.031 1 75.62 73 LEU B O 1
ATOM 8004 N N . ALA B 1 74 ? 13.352 6.18 28.703 1 74.69 74 ALA B N 1
ATOM 8005 C CA . ALA B 1 74 ? 13.5 6.137 27.25 1 74.69 74 ALA B CA 1
ATOM 8006 C C . ALA B 1 74 ? 14.398 7.266 26.766 1 74.69 74 ALA B C 1
ATOM 8008 O O . ALA B 1 74 ? 15.242 7.055 25.891 1 74.69 74 ALA B O 1
ATOM 8009 N N . HIS B 1 75 ? 14.258 8.453 27.312 1 76.88 75 HIS B N 1
ATOM 8010 C CA . HIS B 1 75 ? 15.094 9.586 26.938 1 76.88 75 HIS B CA 1
ATOM 8011 C C . HIS B 1 75 ? 16.547 9.359 27.328 1 76.88 75 HIS B C 1
ATOM 8013 O O . HIS B 1 75 ? 17.453 9.688 26.562 1 76.88 75 HIS B O 1
ATOM 8019 N N . ASP B 1 76 ? 16.703 8.773 28.453 1 78.12 76 ASP B N 1
ATOM 8020 C CA . ASP B 1 76 ? 18.062 8.516 28.922 1 78.12 76 ASP B CA 1
ATOM 8021 C C . ASP B 1 76 ? 18.766 7.469 28.062 1 78.12 76 ASP B C 1
ATOM 8023 O O . ASP B 1 76 ? 19.969 7.566 27.812 1 78.12 76 ASP B O 1
ATOM 8027 N N . ILE B 1 77 ? 18.016 6.512 27.766 1 74.44 77 ILE B N 1
ATOM 8028 C CA . ILE B 1 77 ? 18.594 5.48 26.906 1 74.44 77 ILE B CA 1
ATOM 8029 C C . ILE B 1 77 ? 18.984 6.086 25.562 1 74.44 77 ILE B C 1
ATOM 8031 O O . ILE B 1 77 ? 20.062 5.816 25.047 1 74.44 77 ILE B O 1
ATOM 8035 N N . GLU B 1 78 ? 18.172 6.883 24.969 1 76 78 GLU B N 1
ATOM 8036 C CA . GLU B 1 78 ? 18.469 7.543 23.703 1 76 78 GLU B CA 1
ATOM 8037 C C . GLU B 1 78 ? 19.719 8.422 23.812 1 76 78 GLU B C 1
ATOM 8039 O O . GLU B 1 78 ? 20.578 8.406 22.938 1 76 78 GLU B O 1
ATOM 8044 N N . ASP B 1 79 ? 19.75 9.18 24.859 1 79 79 ASP B N 1
ATOM 8045 C CA . ASP B 1 79 ? 20.875 10.07 25.078 1 79 79 ASP B CA 1
ATOM 8046 C C . ASP B 1 79 ? 22.172 9.289 25.203 1 79 79 ASP B C 1
ATOM 8048 O O . ASP B 1 79 ? 23.219 9.703 24.703 1 79 79 ASP B O 1
ATOM 8052 N N . CYS B 1 80 ? 22.047 8.219 25.891 1 76.5 80 CYS B N 1
ATOM 8053 C CA . CYS B 1 80 ? 23.219 7.383 26.094 1 76.5 80 CYS B CA 1
ATOM 8054 C C . CYS B 1 80 ? 23.734 6.82 24.781 1 76.5 80 CYS B C 1
ATOM 8056 O O . CYS B 1 80 ? 24.922 6.848 24.5 1 76.5 80 CYS B O 1
ATOM 8058 N N . ILE B 1 81 ? 22.875 6.398 24 1 72.31 81 ILE B N 1
ATOM 8059 C CA . ILE B 1 81 ? 23.25 5.809 22.719 1 72.31 81 ILE B CA 1
ATOM 8060 C C . ILE B 1 81 ? 23.859 6.875 21.812 1 72.31 81 ILE B C 1
ATOM 8062 O O . ILE B 1 81 ? 24.875 6.637 21.156 1 72.31 81 ILE B O 1
ATOM 8066 N N . ASP B 1 82 ? 23.312 8.031 21.766 1 76.19 82 ASP B N 1
ATOM 8067 C CA . ASP B 1 82 ? 23.781 9.086 20.875 1 76.19 82 ASP B CA 1
ATOM 8068 C C . ASP B 1 82 ? 25.125 9.641 21.344 1 76.19 82 ASP B C 1
ATOM 8070 O O . ASP B 1 82 ? 25.938 10.086 20.531 1 76.19 82 ASP B O 1
ATOM 8074 N N . ARG B 1 83 ? 25.328 9.617 22.562 1 75.44 83 ARG B N 1
ATOM 8075 C CA . ARG B 1 83 ? 26.578 10.141 23.109 1 75.44 83 ARG B CA 1
ATOM 8076 C C . ARG B 1 83 ? 27.75 9.25 22.703 1 75.44 83 ARG B C 1
ATOM 8078 O O . ARG B 1 83 ? 28.859 9.742 22.469 1 75.44 83 ARG B O 1
ATOM 8085 N N . PHE B 1 84 ? 27.391 7.984 22.672 1 66.19 84 PHE B N 1
ATOM 8086 C CA . PHE B 1 84 ? 28.516 7.086 22.484 1 66.19 84 PHE B CA 1
ATOM 8087 C C . PHE B 1 84 ? 28.594 6.59 21.047 1 66.19 84 PHE B C 1
ATOM 8089 O O . PHE B 1 84 ? 29.641 6.141 20.594 1 66.19 84 PHE B O 1
ATOM 8096 N N . LEU B 1 85 ? 27.375 6.391 20.297 1 58.22 85 LEU B N 1
ATOM 8097 C CA . LEU B 1 85 ? 27.406 5.867 18.938 1 58.22 85 LEU B CA 1
ATOM 8098 C C . LEU B 1 85 ? 27.547 6.996 17.922 1 58.22 85 LEU B C 1
ATOM 8100 O O . LEU B 1 85 ? 26.672 7.848 17.797 1 58.22 85 LEU B O 1
ATOM 8104 N N . PRO B 1 86 ? 28.703 7.332 17.531 1 50.31 86 PRO B N 1
ATOM 8105 C CA . PRO B 1 86 ? 28.859 8.336 16.469 1 50.31 86 PRO B CA 1
ATOM 8106 C C . PRO B 1 86 ? 28.125 7.953 15.188 1 50.31 86 PRO B C 1
ATOM 8108 O O . PRO B 1 86 ? 27.828 6.777 14.969 1 50.31 86 PRO B O 1
ATOM 8111 N N . CYS B 1 87 ? 27.422 8.836 14.375 1 49.31 87 CYS B N 1
ATOM 8112 C CA . CYS B 1 87 ? 26.688 8.664 13.125 1 49.31 87 CYS B CA 1
ATOM 8113 C C . CYS B 1 87 ? 27.406 7.691 12.195 1 49.31 87 CYS B C 1
ATOM 8115 O O . CYS B 1 87 ? 28.594 7.844 11.938 1 49.31 87 CYS B O 1
ATOM 8117 N N . VAL B 1 88 ? 26.906 6.48 11.984 1 41.47 88 VAL B N 1
ATOM 8118 C CA . VAL B 1 88 ? 27.422 5.383 11.172 1 41.47 88 VAL B CA 1
ATOM 8119 C C . VAL B 1 88 ? 27.938 5.93 9.844 1 41.47 88 VAL B C 1
ATOM 8121 O O . VAL B 1 88 ? 28.844 5.348 9.234 1 41.47 88 VAL B O 1
ATOM 8124 N N . ALA B 1 89 ? 27.156 6.809 9.141 1 41.19 89 ALA B N 1
ATOM 8125 C CA . ALA B 1 89 ? 27.359 7.152 7.734 1 41.19 89 ALA B CA 1
ATOM 8126 C C . ALA B 1 89 ? 28.719 7.824 7.527 1 41.19 89 ALA B C 1
ATOM 8128 O O . ALA B 1 89 ? 29.078 8.18 6.402 1 41.19 89 ALA B O 1
ATOM 8129 N N . CYS B 1 90 ? 29.266 8.391 8.438 1 37.44 90 CYS B N 1
ATOM 8130 C CA . CYS B 1 90 ? 30.406 9.234 8.086 1 37.44 90 CYS B CA 1
ATOM 8131 C C . CYS B 1 90 ? 31.516 8.406 7.434 1 37.44 90 CYS B C 1
ATOM 8133 O O . CYS B 1 90 ? 32.594 8.93 7.141 1 37.44 90 CYS B O 1
ATOM 8135 N N . GLU B 1 91 ? 31.594 7.086 7.738 1 38.06 91 GLU B N 1
ATOM 8136 C CA . GLU B 1 91 ? 32.906 6.52 7.488 1 38.06 91 GLU B CA 1
ATOM 8137 C C . GLU B 1 91 ? 33.156 6.297 5.996 1 38.06 91 GLU B C 1
ATOM 8139 O O . GLU B 1 91 ? 32.812 5.242 5.457 1 38.06 91 GLU B O 1
ATOM 8144 N N . GLY B 1 92 ? 32.844 6.984 5.121 1 34.88 92 GLY B N 1
ATOM 8145 C CA . GLY B 1 92 ? 33.75 6.641 4.023 1 34.88 92 GLY B CA 1
ATOM 8146 C C . GLY B 1 92 ? 35.125 6.219 4.488 1 34.88 92 GLY B C 1
ATOM 8147 O O . GLY B 1 92 ? 35.719 5.27 3.953 1 34.88 92 GLY B O 1
ATOM 8148 N N . GLY B 1 93 ? 36.125 7.246 4.93 1 33.62 93 GLY B N 1
ATOM 8149 C CA . GLY B 1 93 ? 37.469 6.906 5.371 1 33.62 93 GLY B CA 1
ATOM 8150 C C . GLY B 1 93 ? 37.5 6.199 6.715 1 33.62 93 GLY B C 1
ATOM 8151 O O . GLY B 1 93 ? 37.094 6.77 7.73 1 33.62 93 GLY B O 1
ATOM 8152 N N . ALA B 1 94 ? 37.406 4.902 6.801 1 34.16 94 ALA B N 1
ATOM 8153 C CA . ALA B 1 94 ? 37.438 3.836 7.797 1 34.16 94 ALA B CA 1
ATOM 8154 C C . ALA B 1 94 ? 38.312 4.219 8.992 1 34.16 94 ALA B C 1
ATOM 8156 O O . ALA B 1 94 ? 37.938 3.928 10.141 1 34.16 94 ALA B O 1
ATOM 8157 N N . ALA B 1 95 ? 39.5 4.695 8.742 1 35.91 95 ALA B N 1
ATOM 8158 C CA . ALA B 1 95 ? 40.625 4.672 9.672 1 35.91 95 ALA B CA 1
ATOM 8159 C C . ALA B 1 95 ? 40.438 5.664 10.812 1 35.91 95 ALA B C 1
ATOM 8161 O O . ALA B 1 95 ? 40.75 5.375 11.961 1 35.91 95 ALA B O 1
ATOM 8162 N N . SER B 1 96 ? 39.938 6.816 10.516 1 36.44 96 SER B N 1
ATOM 8163 C CA . SER B 1 96 ? 39.938 7.844 11.555 1 36.44 96 SER B CA 1
ATOM 8164 C C . SER B 1 96 ? 38.719 7.734 12.461 1 36.44 96 SER B C 1
ATOM 8166 O O . SER B 1 96 ? 38.812 8.047 13.648 1 36.44 96 SER B O 1
ATOM 8168 N N . VAL B 1 97 ? 37.531 7.453 11.945 1 37.81 97 VAL B N 1
ATOM 8169 C CA . VAL B 1 97 ? 36.406 7.23 12.82 1 37.81 97 VAL B CA 1
ATOM 8170 C C . VAL B 1 97 ? 36.656 6.004 13.703 1 37.81 97 VAL B C 1
ATOM 8172 O O . VAL B 1 97 ? 36.312 6.012 14.891 1 37.81 97 VAL B O 1
ATOM 8175 N N . LEU B 1 98 ? 37.188 4.941 13.062 1 37.34 98 LEU B N 1
ATOM 8176 C CA . LEU B 1 98 ? 37.656 3.791 13.836 1 37.34 98 LEU B CA 1
ATOM 8177 C C . LEU B 1 98 ? 38.656 4.219 14.906 1 37.34 98 LEU B C 1
ATOM 8179 O O . LEU B 1 98 ? 38.625 3.709 16.031 1 37.34 98 LEU B O 1
ATOM 8183 N N . HIS B 1 99 ? 39.531 5.16 14.531 1 40.97 99 HIS B N 1
ATOM 8184 C CA . HIS B 1 99 ? 40.531 5.582 15.516 1 40.97 99 HIS B CA 1
ATOM 8185 C C . HIS B 1 99 ? 39.906 6.383 16.641 1 40.97 99 HIS B C 1
ATOM 8187 O O . HIS B 1 99 ? 40.25 6.219 17.812 1 40.97 99 HIS B O 1
ATOM 8193 N N . ARG B 1 100 ? 38.938 7.191 16.297 1 41.88 100 ARG B N 1
ATOM 8194 C CA . ARG B 1 100 ? 38.312 7.961 17.359 1 41.88 100 ARG B CA 1
ATOM 8195 C C . ARG B 1 100 ? 37.344 7.086 18.172 1 41.88 100 ARG B C 1
ATOM 8197 O O . ARG B 1 100 ? 37.25 7.23 19.391 1 41.88 100 ARG B O 1
ATOM 8204 N N . VAL B 1 101 ? 36.594 6.18 17.422 1 41.19 101 VAL B N 1
ATOM 8205 C CA . VAL B 1 101 ? 35.781 5.191 18.141 1 41.19 101 VAL B CA 1
ATOM 8206 C C . VAL B 1 101 ? 36.719 4.254 18.922 1 41.19 101 VAL B C 1
ATOM 8208 O O . VAL B 1 101 ? 36.406 3.896 20.062 1 41.19 101 VAL B O 1
ATOM 8211 N N . LYS B 1 102 ? 37.812 3.822 18.297 1 43.19 102 LYS B N 1
ATOM 8212 C CA . LYS B 1 102 ? 38.781 2.992 19.031 1 43.19 102 LYS B CA 1
ATOM 8213 C C . LYS B 1 102 ? 39.312 3.721 20.25 1 43.19 102 LYS B C 1
ATOM 8215 O O . LYS B 1 102 ? 39.469 3.125 21.312 1 43.19 102 LYS B O 1
ATOM 8220 N N . LYS B 1 103 ? 39.75 4.953 20.031 1 43.25 103 LYS B N 1
ATOM 8221 C CA . LYS B 1 103 ? 40.25 5.66 21.203 1 43.25 103 LYS B CA 1
ATOM 8222 C C . LYS B 1 103 ? 39.156 5.945 22.203 1 43.25 103 LYS B C 1
ATOM 8224 O O . LYS B 1 103 ? 39.375 5.906 23.422 1 43.25 103 LYS B O 1
ATOM 8229 N N . ALA B 1 104 ? 38 6.336 21.734 1 40.62 104 ALA B N 1
ATOM 8230 C CA . ALA B 1 104 ? 36.875 6.566 22.625 1 40.62 104 ALA B CA 1
ATOM 8231 C C . ALA B 1 104 ? 36.344 5.254 23.188 1 40.62 104 ALA B C 1
ATOM 8233 O O . ALA B 1 104 ? 35.844 5.215 24.328 1 40.62 104 ALA B O 1
ATOM 8234 N N . VAL B 1 105 ? 36.406 4.156 22.469 1 42.78 105 VAL B N 1
ATOM 8235 C CA . VAL B 1 105 ? 35.969 2.834 22.906 1 42.78 105 VAL B CA 1
ATOM 8236 C C . VAL B 1 105 ? 36.906 2.307 23.984 1 42.78 105 VAL B C 1
ATOM 8238 O O . VAL B 1 105 ? 36.469 1.642 24.922 1 42.78 105 VAL B O 1
ATOM 8241 N N . THR B 1 106 ? 38.188 2.385 23.875 1 47.34 106 THR B N 1
ATOM 8242 C CA . THR B 1 106 ? 38.906 1.73 24.953 1 47.34 106 THR B CA 1
ATOM 8243 C C . THR B 1 106 ? 38.531 2.336 26.297 1 47.34 106 THR B C 1
ATOM 8245 O O . THR B 1 106 ? 38.25 1.608 27.25 1 47.34 106 THR B O 1
ATOM 8248 N N . SER B 1 107 ? 38.719 3.68 26.516 1 48.91 107 SER B N 1
ATOM 8249 C CA . SER B 1 107 ? 38.344 4.281 27.781 1 48.91 107 SER B CA 1
ATOM 8250 C C . SER B 1 107 ? 36.812 4.512 27.859 1 48.91 107 SER B C 1
ATOM 8252 O O . SER B 1 107 ? 36.219 4.312 28.906 1 48.91 107 SER B O 1
ATOM 8254 N N . THR B 1 108 ? 36.219 4.785 26.688 1 55.25 108 THR B N 1
ATOM 8255 C CA . THR B 1 108 ? 34.812 5.137 26.531 1 55.25 108 THR B CA 1
ATOM 8256 C C . THR B 1 108 ? 33.938 3.885 26.391 1 55.25 108 THR B C 1
ATOM 8258 O O . THR B 1 108 ? 32.75 3.902 26.719 1 55.25 108 THR B O 1
ATOM 8261 N N . GLY B 1 109 ? 34.656 2.896 26.062 1 58.94 109 GLY B N 1
ATOM 8262 C CA . GLY B 1 109 ? 33.906 1.65 25.969 1 58.94 109 GLY B CA 1
ATOM 8263 C C . GLY B 1 109 ? 33.5 1.122 27.328 1 58.94 109 GLY B C 1
ATOM 8264 O O . GLY B 1 109 ? 32.375 0.65 27.5 1 58.94 109 GLY B O 1
ATOM 8265 N N . SER B 1 110 ? 34.531 1.295 28.203 1 63 110 SER B N 1
ATOM 8266 C CA . SER B 1 110 ? 34.188 0.842 29.547 1 63 110 SER B CA 1
ATOM 8267 C C . SER B 1 110 ? 33.094 1.724 30.172 1 63 110 SER B C 1
ATOM 8269 O O . SER B 1 110 ? 32.219 1.229 30.859 1 63 110 SER B O 1
ATOM 8271 N N . ARG B 1 111 ? 33.219 3.008 29.812 1 73.06 111 ARG B N 1
ATOM 8272 C CA . ARG B 1 111 ? 32.188 3.914 30.328 1 73.06 111 ARG B CA 1
ATOM 8273 C C . ARG B 1 111 ? 30.844 3.625 29.688 1 73.06 111 ARG B C 1
ATOM 8275 O O . ARG B 1 111 ? 29.812 3.688 30.359 1 73.06 111 ARG B O 1
ATOM 8282 N N . PHE B 1 112 ? 30.891 3.367 28.422 1 75.25 112 PHE B N 1
ATOM 8283 C CA . PHE B 1 112 ? 29.656 3.047 27.719 1 75.25 112 PHE B CA 1
ATOM 8284 C C . PHE B 1 112 ? 29.016 1.783 28.281 1 75.25 112 PHE B C 1
ATOM 8286 O O . PHE B 1 112 ? 27.812 1.744 28.531 1 75.25 112 PHE B O 1
ATOM 8293 N N . ALA B 1 113 ? 29.828 0.764 28.516 1 73.88 113 ALA B N 1
ATOM 8294 C CA . ALA B 1 113 ? 29.328 -0.485 29.078 1 73.88 113 ALA B CA 1
ATOM 8295 C C . ALA B 1 113 ? 28.75 -0.265 30.484 1 73.88 113 ALA B C 1
ATOM 8297 O O . ALA B 1 113 ? 27.734 -0.858 30.844 1 73.88 113 ALA B O 1
ATOM 8298 N N . ALA B 1 114 ? 29.406 0.56 31.141 1 76.75 114 ALA B N 1
ATOM 8299 C CA . ALA B 1 114 ? 28.938 0.843 32.5 1 76.75 114 ALA B CA 1
ATOM 8300 C C . ALA B 1 114 ? 27.594 1.572 32.469 1 76.75 114 ALA B C 1
ATOM 8302 O O . ALA B 1 114 ? 26.719 1.296 33.312 1 76.75 114 ALA B O 1
ATOM 8303 N N . GLU B 1 115 ? 27.484 2.521 31.594 1 79.75 115 GLU B N 1
ATOM 8304 C CA . GLU B 1 115 ? 26.234 3.273 31.5 1 79.75 115 GLU B CA 1
ATOM 8305 C C . GLU B 1 115 ? 25.078 2.373 31.078 1 79.75 115 GLU B C 1
ATOM 8307 O O . GLU B 1 115 ? 23.953 2.527 31.547 1 79.75 115 GLU B O 1
ATOM 8312 N N . ILE B 1 116 ? 25.312 1.463 30.156 1 76.69 116 ILE B N 1
ATOM 8313 C CA . ILE B 1 116 ? 24.281 0.553 29.672 1 76.69 116 ILE B CA 1
ATOM 8314 C C . ILE B 1 116 ? 23.844 -0.379 30.797 1 76.69 116 ILE B C 1
ATOM 8316 O O . ILE B 1 116 ? 22.656 -0.699 30.922 1 76.69 116 ILE B O 1
ATOM 8320 N N . ARG B 1 117 ? 24.75 -0.787 31.594 1 79.69 117 ARG B N 1
ATOM 8321 C CA . ARG B 1 117 ? 24.422 -1.653 32.719 1 79.69 117 ARG B CA 1
ATOM 8322 C C . ARG B 1 117 ? 23.578 -0.91 33.75 1 79.69 117 ARG B C 1
ATOM 8324 O O . ARG B 1 117 ? 22.672 -1.489 34.344 1 79.69 117 ARG B O 1
ATOM 8331 N N . LYS B 1 118 ? 23.938 0.31 33.906 1 80.69 118 LYS B N 1
ATOM 8332 C CA . LYS B 1 118 ? 23.141 1.13 34.812 1 80.69 118 LYS B CA 1
ATOM 8333 C C . LYS B 1 118 ? 21.719 1.285 34.281 1 80.69 118 LYS B C 1
ATOM 8335 O O . LYS B 1 118 ? 20.766 1.222 35.062 1 80.69 118 LYS B O 1
ATOM 8340 N N . LEU B 1 119 ? 21.609 1.546 33.062 1 80.94 119 LEU B N 1
ATOM 8341 C CA . LEU B 1 119 ? 20.297 1.709 32.469 1 80.94 119 LEU B CA 1
ATOM 8342 C C . LEU B 1 119 ? 19.5 0.409 32.531 1 80.94 119 LEU B C 1
ATOM 8344 O O . LEU B 1 119 ? 18.281 0.43 32.75 1 80.94 119 LEU B O 1
ATOM 8348 N N . ARG B 1 120 ? 20.156 -0.669 32.281 1 78.94 120 ARG B N 1
ATOM 8349 C CA . ARG B 1 120 ? 19.5 -1.969 32.375 1 78.94 120 ARG B CA 1
ATOM 8350 C C . ARG B 1 120 ? 18.938 -2.182 33.781 1 78.94 120 ARG B C 1
ATOM 8352 O O . ARG B 1 120 ? 17.828 -2.672 33.938 1 78.94 120 ARG B O 1
ATOM 8359 N N . LYS B 1 121 ? 19.688 -1.843 34.688 1 81.06 121 LYS B N 1
ATOM 8360 C CA . LYS B 1 121 ? 19.234 -1.98 36.094 1 81.06 121 LYS B CA 1
ATOM 8361 C C . LYS B 1 121 ? 18.047 -1.077 36.375 1 81.06 121 LYS B C 1
ATOM 8363 O O . LYS B 1 121 ? 17.109 -1.479 37.062 1 81.06 121 LYS B O 1
ATOM 8368 N N . ARG B 1 122 ? 18.109 0.09 35.875 1 82.06 122 ARG B N 1
ATOM 8369 C CA . ARG B 1 122 ? 17 1.015 36.094 1 82.06 122 ARG B CA 1
ATOM 8370 C C . ARG B 1 122 ? 15.711 0.473 35.469 1 82.06 122 ARG B C 1
ATOM 8372 O O . ARG B 1 122 ? 14.625 0.671 36 1 82.06 122 ARG B O 1
ATOM 8379 N N . VAL B 1 123 ? 15.859 -0.099 34.281 1 78.44 123 VAL B N 1
ATOM 8380 C CA . VAL B 1 123 ? 14.703 -0.667 33.594 1 78.44 123 VAL B CA 1
ATOM 8381 C C . VAL B 1 123 ? 14.109 -1.795 34.438 1 78.44 123 VAL B C 1
ATOM 8383 O O . VAL B 1 123 ? 12.891 -1.913 34.562 1 78.44 123 VAL B O 1
ATOM 8386 N N . LYS B 1 124 ? 14.922 -2.59 35 1 77.44 124 LYS B N 1
ATOM 8387 C CA . LYS B 1 124 ? 14.461 -3.695 35.844 1 77.44 124 LYS B CA 1
ATOM 8388 C C . LYS B 1 124 ? 13.766 -3.184 37.094 1 77.44 124 LYS B C 1
ATOM 8390 O O . LYS B 1 124 ? 12.75 -3.736 37.531 1 77.44 124 LYS B O 1
ATOM 8395 N N . ASP B 1 125 ? 14.352 -2.139 37.594 1 77.81 125 ASP B N 1
ATOM 8396 C CA . ASP B 1 125 ? 13.742 -1.541 38.781 1 77.81 125 ASP B CA 1
ATOM 8397 C C . ASP B 1 125 ? 12.359 -0.981 38.469 1 77.81 125 ASP B C 1
ATOM 8399 O O . ASP B 1 125 ? 11.438 -1.103 39.281 1 77.81 125 ASP B O 1
ATOM 8403 N N . ALA B 1 126 ? 12.336 -0.302 37.438 1 77 126 ALA B N 1
ATOM 8404 C CA . ALA B 1 126 ? 11.055 0.267 37 1 77 126 ALA B CA 1
ATOM 8405 C C . ALA B 1 126 ? 10.008 -0.823 36.844 1 77 126 ALA B C 1
ATOM 8407 O O . ALA B 1 126 ? 8.836 -0.621 37.156 1 77 126 ALA B O 1
ATOM 8408 N N . HIS B 1 127 ? 10.383 -1.971 36.344 1 77.31 127 HIS B N 1
ATOM 8409 C CA . HIS B 1 127 ? 9.453 -3.076 36.125 1 77.31 127 HIS B CA 1
ATOM 8410 C C . HIS B 1 127 ? 8.992 -3.678 37.438 1 77.31 127 HIS B C 1
ATOM 8412 O O . HIS B 1 127 ? 7.832 -4.066 37.594 1 77.31 127 HIS B O 1
ATOM 8418 N N . GLU B 1 128 ? 9.844 -3.785 38.219 1 74.94 128 GLU B N 1
ATOM 8419 C CA . GLU B 1 128 ? 9.492 -4.293 39.531 1 74.94 128 GLU B CA 1
ATOM 8420 C C . GLU B 1 128 ? 8.477 -3.383 40.219 1 74.94 128 GLU B C 1
ATOM 8422 O O . GLU B 1 128 ? 7.566 -3.861 40.906 1 74.94 128 GLU B O 1
ATOM 8427 N N . ARG B 1 129 ? 8.641 -2.121 40.031 1 71.81 129 ARG B N 1
ATOM 8428 C CA . ARG B 1 129 ? 7.699 -1.172 40.625 1 71.81 129 ARG B CA 1
ATOM 8429 C C . ARG B 1 129 ? 6.312 -1.328 40 1 71.81 129 ARG B C 1
ATOM 8431 O O . ARG B 1 129 ? 5.301 -1.181 40.719 1 71.81 129 ARG B O 1
ATOM 8438 N N . ARG B 1 130 ? 6.273 -1.55 38.812 1 74.06 130 ARG B N 1
ATOM 8439 C CA . ARG B 1 130 ? 4.992 -1.727 38.156 1 74.06 130 ARG B CA 1
ATOM 8440 C C . ARG B 1 130 ? 4.258 -2.953 38.656 1 74.06 130 ARG B C 1
ATOM 8442 O O . ARG B 1 130 ? 3.037 -2.928 38.844 1 74.06 130 ARG B O 1
ATOM 8449 N N . VAL B 1 131 ? 4.996 -3.939 38.781 1 70.94 131 VAL B N 1
ATOM 8450 C CA . VAL B 1 131 ? 4.406 -5.172 39.281 1 70.94 131 VAL B CA 1
ATOM 8451 C C . VAL B 1 131 ? 3.973 -4.973 40.719 1 70.94 131 VAL B C 1
ATOM 8453 O O . VAL B 1 131 ? 2.879 -5.391 41.125 1 70.94 131 VAL B O 1
ATOM 8456 N N . ASN B 1 132 ? 4.77 -4.309 41.469 1 68.38 132 ASN B N 1
ATOM 8457 C CA . ASN B 1 132 ? 4.516 -4.133 42.875 1 68.38 132 ASN B CA 1
ATOM 8458 C C . ASN B 1 132 ? 3.289 -3.26 43.125 1 68.38 132 ASN B C 1
ATOM 8460 O O . ASN B 1 132 ? 2.561 -3.469 44.094 1 68.38 132 ASN B O 1
ATOM 8464 N N . TYR B 1 133 ? 3.127 -2.355 42.219 1 66 133 TYR B N 1
ATOM 8465 C CA . TYR B 1 133 ? 2.029 -1.423 42.469 1 66 133 TYR B CA 1
ATOM 8466 C C . TYR B 1 133 ? 0.851 -1.729 41.531 1 66 133 TYR B C 1
ATOM 8468 O O . TYR B 1 133 ? -0.095 -0.944 41.469 1 66 133 TYR B O 1
ATOM 8476 N N . ASP B 1 134 ? 0.839 -2.832 40.812 1 62.19 134 ASP B N 1
ATOM 8477 C CA . ASP B 1 134 ? -0.234 -3.359 39.969 1 62.19 134 ASP B CA 1
ATOM 8478 C C . ASP B 1 134 ? -0.709 -2.312 38.969 1 62.19 134 ASP B C 1
ATOM 8480 O O . ASP B 1 134 ? -1.902 -2.01 38.906 1 62.19 134 ASP B O 1
ATOM 8484 N N . VAL B 1 135 ? 0.232 -1.713 38.375 1 64.5 135 VAL B N 1
ATOM 8485 C CA . VAL B 1 135 ? -0.084 -0.664 37.406 1 64.5 135 VAL B CA 1
ATOM 8486 C C . VAL B 1 135 ? -0.943 -1.237 36.281 1 64.5 135 VAL B C 1
ATOM 8488 O O . VAL B 1 135 ? -1.772 -0.531 35.719 1 64.5 135 VAL B O 1
ATOM 8491 N N . ASN B 1 136 ? -0.799 -2.525 35.812 1 56.72 136 ASN B N 1
ATOM 8492 C CA . ASN B 1 136 ? -1.519 -3.096 34.656 1 56.72 136 ASN B CA 1
ATOM 8493 C C . ASN B 1 136 ? -2.91 -3.578 35.062 1 56.72 136 ASN B C 1
ATOM 8495 O O . ASN B 1 136 ? -3.678 -4.043 34.219 1 56.72 136 ASN B O 1
ATOM 8499 N N . GLY B 1 137 ? -3.246 -3.666 36.25 1 50.28 137 GLY B N 1
ATOM 8500 C CA . GLY B 1 137 ? -4.574 -4.133 36.625 1 50.28 137 GLY B CA 1
ATOM 8501 C C . GLY B 1 137 ? -5.688 -3.295 36 1 50.28 137 GLY B C 1
ATOM 8502 O O . GLY B 1 137 ? -5.781 -2.094 36.281 1 50.28 137 GLY B O 1
ATOM 8503 N N . GLY B 1 138 ? -6.07 -3.695 34.906 1 46.72 138 GLY B N 1
ATOM 8504 C CA . GLY B 1 138 ? -6.883 -3.178 33.812 1 46.72 138 GLY B CA 1
ATOM 8505 C C . GLY B 1 138 ? -8.227 -2.646 34.281 1 46.72 138 GLY B C 1
ATOM 8506 O O . GLY B 1 138 ? -9.125 -3.422 34.625 1 46.72 138 GLY B O 1
ATOM 8507 N N . ARG B 1 139 ? -8.406 -1.729 35.125 1 42.97 139 ARG B N 1
ATOM 8508 C CA . ARG B 1 139 ? -9.781 -1.256 35.25 1 42.97 139 ARG B CA 1
ATOM 8509 C C . ARG B 1 139 ? -10.336 -0.8 33.906 1 42.97 139 ARG B C 1
ATOM 8511 O O . ARG B 1 139 ? -9.594 -0.278 33.062 1 42.97 139 ARG B O 1
ATOM 8518 N N . SER B 1 140 ? -11.359 -1.51 33.562 1 43.22 140 SER B N 1
ATOM 8519 C CA . SER B 1 140 ? -12.211 -1.319 32.375 1 43.22 140 SER B CA 1
ATOM 8520 C C . SER B 1 140 ? -12.469 0.161 32.125 1 43.22 140 SER B C 1
ATOM 8522 O O . SER B 1 140 ? -12.758 0.919 33.062 1 43.22 140 SER B O 1
ATOM 8524 N N . PHE B 1 141 ? -12 0.638 31.203 1 41.75 141 PHE B N 1
ATOM 8525 C CA . PHE B 1 141 ? -12.211 1.969 30.641 1 41.75 141 PHE B CA 1
ATOM 8526 C C . PHE B 1 141 ? -13.695 2.279 30.531 1 41.75 141 PHE B C 1
ATOM 8528 O O . PHE B 1 141 ? -14.43 1.596 29.812 1 41.75 141 PHE B O 1
ATOM 8535 N N . ALA B 1 142 ? -14.328 2.703 31.547 1 38.16 142 ALA B N 1
ATOM 8536 C CA . ALA B 1 142 ? -15.664 3.213 31.25 1 38.16 142 ALA B CA 1
ATOM 8537 C C . ALA B 1 142 ? -15.617 4.309 30.203 1 38.16 142 ALA B C 1
ATOM 8539 O O . ALA B 1 142 ? -14.867 5.277 30.328 1 38.16 142 ALA B O 1
ATOM 8540 N N . GLY B 1 143 ? -15.664 4.082 29.016 1 42.88 143 GLY B N 1
ATOM 8541 C CA . GLY B 1 143 ? -15.828 5.035 27.922 1 42.88 143 GLY B CA 1
ATOM 8542 C C . GLY B 1 143 ? -16.594 6.273 28.328 1 42.88 143 GLY B C 1
ATOM 8543 O O . GLY B 1 143 ? -17.656 6.176 28.953 1 42.88 143 GLY B O 1
ATOM 8544 N N . ALA B 1 144 ? -15.992 7.363 28.609 1 45.03 144 ALA B N 1
ATOM 8545 C CA . ALA B 1 144 ? -16.719 8.586 28.906 1 45.03 144 ALA B CA 1
ATOM 8546 C C . ALA B 1 144 ? -17.875 8.797 27.922 1 45.03 144 ALA B C 1
ATOM 8548 O O . ALA B 1 144 ? -17.734 8.516 26.734 1 45.03 144 ALA B O 1
ATOM 8549 N N . ASP B 1 145 ? -19.047 8.969 28.406 1 49 145 ASP B N 1
ATOM 8550 C CA . ASP B 1 145 ? -20.25 9.289 27.641 1 49 145 ASP B CA 1
ATOM 8551 C C . ASP B 1 145 ? -20.016 10.492 26.734 1 49 145 ASP B C 1
ATOM 8553 O O . ASP B 1 145 ? -19.375 11.469 27.141 1 49 145 ASP B O 1
ATOM 8557 N N . PRO B 1 146 ? -20.203 10.375 25.5 1 53.16 146 PRO B N 1
ATOM 8558 C CA . PRO B 1 146 ? -20.109 11.547 24.625 1 53.16 146 PRO B CA 1
ATOM 8559 C C . PRO B 1 146 ? -20.844 12.766 25.203 1 53.16 146 PRO B C 1
ATOM 8561 O O . PRO B 1 146 ? -21.859 12.617 25.875 1 53.16 146 PRO B O 1
ATOM 8564 N N . PRO B 1 147 ? -20.156 13.891 25.312 1 50.97 147 PRO B N 1
ATOM 8565 C CA . PRO B 1 147 ? -20.828 15.07 25.859 1 50.97 147 PRO B CA 1
ATOM 8566 C C . PRO B 1 147 ? -22.188 15.344 25.219 1 50.97 147 PRO B C 1
ATOM 8568 O O . PRO B 1 147 ? -22.344 15.156 24.016 1 50.97 147 PRO B O 1
ATOM 8571 N N . ALA B 1 148 ? -23.234 15.398 26 1 50.25 148 ALA B N 1
ATOM 8572 C CA . ALA B 1 148 ? -24.594 15.719 25.562 1 50.25 148 ALA B CA 1
ATOM 8573 C C . ALA B 1 148 ? -24.609 17.016 24.734 1 50.25 148 ALA B C 1
ATOM 8575 O O . ALA B 1 148 ? -23.922 17.984 25.078 1 50.25 148 ALA B O 1
ATOM 8576 N N . THR B 1 149 ? -24.984 16.969 23.5 1 53.28 149 THR B N 1
ATOM 8577 C CA . THR B 1 149 ? -25.156 18.125 22.641 1 53.28 149 THR B CA 1
ATOM 8578 C C . THR B 1 149 ? -26.109 19.141 23.266 1 53.28 149 THR B C 1
ATOM 8580 O O . THR B 1 149 ? -27.234 18.797 23.609 1 53.28 149 THR B O 1
ATOM 8583 N N . SER B 1 150 ? -25.578 20.125 24.016 1 56.84 150 SER B N 1
ATOM 8584 C CA . SER B 1 150 ? -26.453 21.141 24.594 1 56.84 150 SER B CA 1
ATOM 8585 C C . SER B 1 150 ? -27 22.078 23.516 1 56.84 150 SER B C 1
ATOM 8587 O O . SER B 1 150 ? -26.281 22.438 22.578 1 56.84 150 SER B O 1
ATOM 8589 N N . TYR B 1 151 ? -28.328 22.172 23.422 1 59.69 151 TYR B N 1
ATOM 8590 C CA . TYR B 1 151 ? -29.047 23.078 22.547 1 59.69 151 TYR B CA 1
ATOM 8591 C C . TYR B 1 151 ? -28.766 24.531 22.906 1 59.69 151 TYR B C 1
ATOM 8593 O O . TYR B 1 151 ? -28.812 24.906 24.094 1 59.69 151 TYR B O 1
ATOM 8601 N N . VAL B 1 152 ? -28.062 25.297 22 1 65.5 152 VAL B N 1
ATOM 8602 C CA . VAL B 1 152 ? -27.891 26.734 22.188 1 65.5 152 VAL B CA 1
ATOM 8603 C C . VAL B 1 152 ? -29.031 27.484 21.531 1 65.5 152 VAL B C 1
ATOM 8605 O O . VAL B 1 152 ? -29.328 27.266 20.344 1 65.5 152 VAL B O 1
ATOM 8608 N N . PRO B 1 153 ? -29.781 28.266 22.312 1 63.94 153 PRO B N 1
ATOM 8609 C CA . PRO B 1 153 ? -30.859 29.062 21.703 1 63.94 153 PRO B CA 1
ATOM 8610 C C . PRO B 1 153 ? -30.375 29.969 20.578 1 63.94 153 PRO B C 1
ATOM 8612 O O . PRO B 1 153 ? -29.234 30.422 20.609 1 63.94 153 PRO B O 1
ATOM 8615 N N . GLU B 1 154 ? -31.203 30.203 19.531 1 60.72 154 GLU B N 1
ATOM 8616 C CA . GLU B 1 154 ? -30.906 30.938 18.312 1 60.72 154 GLU B CA 1
ATOM 8617 C C . GLU B 1 154 ? -30.469 32.375 18.625 1 60.72 154 GLU B C 1
ATOM 8619 O O . GLU B 1 154 ? -29.641 32.938 17.922 1 60.72 154 GLU B O 1
ATOM 8624 N N . SER B 1 155 ? -31.078 32.875 19.656 1 60.44 155 SER B N 1
ATOM 8625 C CA . SER B 1 155 ? -30.797 34.281 19.984 1 60.44 155 SER B CA 1
ATOM 8626 C C . SER B 1 155 ? -29.344 34.469 20.422 1 60.44 155 SER B C 1
ATOM 8628 O O . SER B 1 155 ? -28.797 35.562 20.344 1 60.44 155 SER B O 1
ATOM 8630 N N . ASP B 1 156 ? -28.766 33.469 20.656 1 73.56 156 ASP B N 1
ATOM 8631 C CA . ASP B 1 156 ? -27.422 33.562 21.234 1 73.56 156 ASP B CA 1
ATOM 8632 C C . ASP B 1 156 ? -26.359 33.281 20.172 1 73.56 156 ASP B C 1
ATOM 8634 O O . ASP B 1 156 ? -25.156 33.406 20.453 1 73.56 156 ASP B O 1
ATOM 8638 N N . LEU B 1 157 ? -26.844 33.094 18.984 1 81.12 157 LEU B N 1
ATOM 8639 C CA . LEU B 1 157 ? -25.875 32.688 17.969 1 81.12 157 LEU B CA 1
ATOM 8640 C C . LEU B 1 157 ? -25.328 33.906 17.219 1 81.12 157 LEU B C 1
ATOM 8642 O O . LEU B 1 157 ? -26.047 34.844 16.953 1 81.12 157 LEU B O 1
ATOM 8646 N N . VAL B 1 158 ? -24.094 34 17.094 1 84.12 158 VAL B N 1
ATOM 8647 C CA . VAL B 1 158 ? -23.422 35.094 16.375 1 84.12 158 VAL B CA 1
ATOM 8648 C C . VAL B 1 158 ? -22.734 34.531 15.141 1 84.12 158 VAL B C 1
ATOM 8650 O O . VAL B 1 158 ? -22.141 33.438 15.195 1 84.12 158 VAL B O 1
ATOM 8653 N N . GLY B 1 159 ? -22.859 35.25 13.961 1 82.19 159 GLY B N 1
ATOM 8654 C CA . GLY B 1 159 ? -22.125 34.938 12.742 1 82.19 159 GLY B CA 1
ATOM 8655 C C . GLY B 1 159 ? -22.688 33.75 12 1 82.19 159 GLY B C 1
ATOM 8656 O O . GLY B 1 159 ? -22 33.156 11.164 1 82.19 159 GLY B O 1
ATOM 8657 N N . ILE B 1 160 ? -23.766 33.188 12.312 1 88.56 160 ILE B N 1
ATOM 8658 C CA . ILE B 1 160 ? -24.328 31.953 11.742 1 88.56 160 ILE B CA 1
ATOM 8659 C C . ILE B 1 160 ? -25.281 32.312 10.609 1 88.56 160 ILE B C 1
ATOM 8661 O O . ILE B 1 160 ? -25.594 31.469 9.758 1 88.56 160 ILE B O 1
ATOM 8665 N N . ASP B 1 161 ? -25.703 33.562 10.477 1 87 161 ASP B N 1
ATOM 8666 C CA . ASP B 1 161 ? -26.781 33.938 9.562 1 87 161 ASP B CA 1
ATOM 8667 C C . ASP B 1 161 ? -26.359 33.75 8.109 1 87 161 ASP B C 1
ATOM 8669 O O . ASP B 1 161 ? -27.094 33.125 7.336 1 87 161 ASP B O 1
ATOM 8673 N N . LYS B 1 162 ? -25.234 34.188 7.832 1 86.38 162 LYS B N 1
ATOM 8674 C CA . LYS B 1 162 ? -24.797 34.062 6.445 1 86.38 162 LYS B CA 1
ATOM 8675 C C . LYS B 1 162 ? -24.594 32.625 6.059 1 86.38 162 LYS B C 1
ATOM 8677 O O . LYS B 1 162 ? -25.125 32.156 5.043 1 86.38 162 LYS B O 1
ATOM 8682 N N . PRO B 1 163 ? -23.875 31.828 6.824 1 90.44 163 PRO B N 1
ATOM 8683 C CA . PRO B 1 163 ? -23.719 30.422 6.488 1 90.44 163 PRO B CA 1
ATOM 8684 C C . PRO B 1 163 ? -25.062 29.672 6.449 1 90.44 163 PRO B C 1
ATOM 8686 O O . PRO B 1 163 ? -25.266 28.812 5.602 1 90.44 163 PRO B O 1
ATOM 8689 N N . ARG B 1 164 ? -25.875 30 7.359 1 93.5 164 ARG B N 1
ATOM 8690 C CA . ARG B 1 164 ? -27.188 29.359 7.391 1 93.5 164 ARG B CA 1
ATOM 8691 C C . ARG B 1 164 ? -27.953 29.625 6.102 1 93.5 164 ARG B C 1
ATOM 8693 O O . ARG B 1 164 ? -28.547 28.719 5.52 1 93.5 164 ARG B O 1
ATOM 8700 N N . GLN B 1 165 ? -27.953 30.875 5.703 1 90.25 165 GLN B N 1
ATOM 8701 C CA . GLN B 1 165 ? -28.672 31.234 4.488 1 90.25 165 GLN B CA 1
ATOM 8702 C C . GLN B 1 165 ? -28.094 30.531 3.268 1 90.25 165 GLN B C 1
ATOM 8704 O O . GLN B 1 165 ? -28.828 30.094 2.389 1 90.25 165 GLN B O 1
ATOM 8709 N N . GLU B 1 166 ? -26.859 30.453 3.232 1 87.31 166 GLU B N 1
ATOM 8710 C CA . GLU B 1 166 ? -26.188 29.766 2.127 1 87.31 166 GLU B CA 1
ATOM 8711 C C . GLU B 1 166 ? -26.578 28.297 2.084 1 87.31 166 GLU B C 1
ATOM 8713 O O . GLU B 1 166 ? -26.859 27.75 1.012 1 87.31 166 GLU B O 1
ATOM 8718 N N . LEU B 1 167 ? -26.578 27.609 3.209 1 92.5 167 LEU B N 1
ATOM 8719 C CA . LEU B 1 167 ? -26.891 26.188 3.271 1 92.5 167 LEU B CA 1
ATOM 8720 C C . LEU B 1 167 ? -28.359 25.938 2.957 1 92.5 167 LEU B C 1
ATOM 8722 O O . LEU B 1 167 ? -28.703 24.922 2.342 1 92.5 167 LEU B O 1
ATOM 8726 N N . VAL B 1 168 ? -29.234 26.875 3.395 1 93.56 168 VAL B N 1
ATOM 8727 C CA . VAL B 1 168 ? -30.656 26.734 3.119 1 93.56 168 VAL B CA 1
ATOM 8728 C C . VAL B 1 168 ? -30.906 26.859 1.619 1 93.56 168 VAL B C 1
ATOM 8730 O O . VAL B 1 168 ? -31.719 26.125 1.052 1 93.56 168 VAL B O 1
ATOM 8733 N N . GLU B 1 169 ? -30.188 27.797 0.989 1 87.88 169 GLU B N 1
ATOM 8734 C CA . GLU B 1 169 ? -30.312 27.953 -0.456 1 87.88 169 GLU B CA 1
ATOM 8735 C C . GLU B 1 169 ? -29.844 26.703 -1.195 1 87.88 169 GLU B C 1
ATOM 8737 O O . GLU B 1 169 ? -30.438 26.297 -2.191 1 87.88 169 GLU B O 1
ATOM 8742 N N . LEU B 1 170 ? -28.797 26.094 -0.705 1 86.88 170 LEU B N 1
ATOM 8743 C CA . LEU B 1 170 ? -28.266 24.891 -1.314 1 86.88 170 LEU B CA 1
ATOM 8744 C C . LEU B 1 170 ? -29.234 23.719 -1.134 1 86.88 170 LEU B C 1
ATOM 8746 O O . LEU B 1 170 ? -29.391 22.891 -2.041 1 86.88 170 LEU B O 1
ATOM 8750 N N . LEU B 1 171 ? -29.75 23.609 0.036 1 89.69 171 LEU B N 1
ATOM 8751 C CA . LEU B 1 171 ? -30.641 22.516 0.368 1 89.69 171 LEU B CA 1
ATOM 8752 C C . LEU B 1 171 ? -31.922 22.594 -0.466 1 89.69 171 LEU B C 1
ATOM 8754 O O . LEU B 1 171 ? -32.406 21.562 -0.944 1 89.69 171 LEU B O 1
ATOM 8758 N N . LEU B 1 172 ? -32.438 23.781 -0.716 1 87.25 172 LEU B N 1
ATOM 8759 C CA . LEU B 1 172 ? -33.719 23.969 -1.388 1 87.25 172 LEU B CA 1
ATOM 8760 C C . LEU B 1 172 ? -33.531 24.062 -2.898 1 87.25 172 LEU B C 1
ATOM 8762 O O . LEU B 1 172 ? -34.469 23.781 -3.662 1 87.25 172 LEU B O 1
ATOM 8766 N N . GLY B 1 173 ? -32.344 24.484 -3.367 1 75.5 173 GLY B N 1
ATOM 8767 C CA . GLY B 1 173 ? -32.125 24.734 -4.781 1 75.5 173 GLY B CA 1
ATOM 8768 C C . GLY B 1 173 ? -31.641 23.5 -5.535 1 75.5 173 GLY B C 1
ATOM 8769 O O . GLY B 1 173 ? -31.547 23.516 -6.762 1 75.5 173 GLY B O 1
ATOM 8770 N N . SER B 1 174 ? -31.312 22.438 -4.938 1 66.31 174 SER B N 1
ATOM 8771 C CA . SER B 1 174 ? -30.75 21.281 -5.629 1 66.31 174 SER B CA 1
ATOM 8772 C C . SER B 1 174 ? -31.766 20.641 -6.562 1 66.31 174 SER B C 1
ATOM 8774 O O . SER B 1 174 ? -32.969 20.703 -6.309 1 66.31 174 SER B O 1
ATOM 8776 N N . GLU B 1 175 ? -31.266 20.203 -7.789 1 63.94 175 GLU B N 1
ATOM 8777 C CA . GLU B 1 175 ? -32.094 19.594 -8.828 1 63.94 175 GLU B CA 1
ATOM 8778 C C . GLU B 1 175 ? -32.812 18.359 -8.312 1 63.94 175 GLU B C 1
ATOM 8780 O O . GLU B 1 175 ? -32.25 17.594 -7.512 1 63.94 175 GLU B O 1
ATOM 8785 N N . PRO B 1 176 ? -34.031 18.266 -8.711 1 64.69 176 PRO B N 1
ATOM 8786 C CA . PRO B 1 176 ? -34.844 17.094 -8.32 1 64.69 176 PRO B CA 1
ATOM 8787 C C . PRO B 1 176 ? -34.344 15.797 -8.969 1 64.69 176 PRO B C 1
ATOM 8789 O O . PRO B 1 176 ? -33.844 15.82 -10.094 1 64.69 176 PRO B O 1
ATOM 8792 N N . GLY B 1 177 ? -34.094 14.672 -8.195 1 65.88 177 GLY B N 1
ATOM 8793 C CA . GLY B 1 177 ? -33.938 13.352 -8.789 1 65.88 177 GLY B CA 1
ATOM 8794 C C . GLY B 1 177 ? -32.812 12.547 -8.172 1 65.88 177 GLY B C 1
ATOM 8795 O O . GLY B 1 177 ? -32.812 11.32 -8.266 1 65.88 177 GLY B O 1
ATOM 8796 N N . ASN B 1 178 ? -31.781 13.211 -7.707 1 75.81 178 ASN B N 1
ATOM 8797 C CA . ASN B 1 178 ? -30.703 12.422 -7.121 1 75.81 178 ASN B CA 1
ATOM 8798 C C . ASN B 1 178 ? -30.484 12.766 -5.648 1 75.81 178 ASN B C 1
ATOM 8800 O O . ASN B 1 178 ? -30.812 13.875 -5.215 1 75.81 178 ASN B O 1
ATOM 8804 N N . LEU B 1 179 ? -30.109 11.781 -4.922 1 82 179 LEU B N 1
ATOM 8805 C CA . LEU B 1 179 ? -29.781 12 -3.518 1 82 179 LEU B CA 1
ATOM 8806 C C . LEU B 1 179 ? -28.703 13.07 -3.367 1 82 179 LEU B C 1
ATOM 8808 O O . LEU B 1 179 ? -27.672 13.023 -4.035 1 82 179 LEU B O 1
ATOM 8812 N N . SER B 1 180 ? -29.062 14.156 -2.738 1 86.25 180 SER B N 1
ATOM 8813 C CA . SER B 1 180 ? -28.109 15.242 -2.504 1 86.25 180 SER B CA 1
ATOM 8814 C C . SER B 1 180 ? -27.641 15.266 -1.051 1 86.25 180 SER B C 1
ATOM 8816 O O . SER B 1 180 ? -28.469 15.219 -0.132 1 86.25 180 SER B O 1
ATOM 8818 N N . VAL B 1 181 ? -26.391 15.266 -0.861 1 91.94 181 VAL B N 1
ATOM 8819 C CA . VAL B 1 181 ? -25.812 15.266 0.479 1 91.94 181 VAL B CA 1
ATOM 8820 C C . VAL B 1 181 ? -25 16.531 0.693 1 91.94 181 VAL B C 1
ATOM 8822 O O . VAL B 1 181 ? -24.141 16.875 -0.126 1 91.94 181 VAL B O 1
ATOM 8825 N N . ILE B 1 182 ? -25.297 17.281 1.686 1 93.75 182 ILE B N 1
ATOM 8826 C CA . ILE B 1 182 ? -24.516 18.438 2.088 1 93.75 182 ILE B CA 1
ATOM 8827 C C . ILE B 1 182 ? -23.641 18.078 3.289 1 93.75 182 ILE B C 1
ATOM 8829 O O . ILE B 1 182 ? -24.156 17.703 4.348 1 93.75 182 ILE B O 1
ATOM 8833 N N . SER B 1 183 ? -22.375 18.172 3.088 1 95.25 183 SER B N 1
ATOM 8834 C CA . SER B 1 183 ? -21.453 17.859 4.172 1 95.25 183 SER B CA 1
ATOM 8835 C C . SER B 1 183 ? -20.828 19.125 4.762 1 95.25 183 SER B C 1
ATOM 8837 O O . SER B 1 183 ? -20.203 19.906 4.043 1 95.25 183 SER B O 1
ATOM 8839 N N . ILE B 1 184 ? -21.047 19.359 6 1 96 184 ILE B N 1
ATOM 8840 C CA . ILE B 1 184 ? -20.406 20.453 6.73 1 96 184 ILE B CA 1
ATOM 8841 C C . ILE B 1 184 ? -19.141 19.938 7.426 1 96 184 ILE B C 1
ATOM 8843 O O . ILE B 1 184 ? -19.219 19.078 8.297 1 96 184 ILE B O 1
ATOM 8847 N N . VAL B 1 185 ? -18.047 20.484 7.016 1 94.31 185 VAL B N 1
ATOM 8848 C CA . VAL B 1 185 ? -16.781 19.938 7.523 1 94.31 185 VAL B CA 1
ATOM 8849 C C . VAL B 1 185 ? -15.953 21.047 8.141 1 94.31 185 VAL B C 1
ATOM 8851 O O . VAL B 1 185 ? -15.984 22.188 7.68 1 94.31 185 VAL B O 1
ATOM 8854 N N . GLY B 1 186 ? -15.188 20.719 9.219 1 92.56 186 GLY B N 1
ATOM 8855 C CA . GLY B 1 186 ? -14.32 21.656 9.906 1 92.56 186 GLY B CA 1
ATOM 8856 C C . GLY B 1 186 ? -13.773 21.125 11.211 1 92.56 186 GLY B C 1
ATOM 8857 O O . GLY B 1 186 ? -14.078 19.984 11.594 1 92.56 186 GLY B O 1
ATOM 8858 N N . PHE B 1 187 ? -13 21.984 11.836 1 91.44 187 PHE B N 1
ATOM 8859 C CA . PHE B 1 187 ? -12.367 21.641 13.102 1 91.44 187 PHE B CA 1
ATOM 8860 C C . PHE B 1 187 ? -13.422 21.422 14.188 1 91.44 187 PHE B C 1
ATOM 8862 O O . PHE B 1 187 ? -14.492 22.031 14.141 1 91.44 187 PHE B O 1
ATOM 8869 N N . GLY B 1 188 ? -13.117 20.578 15.203 1 86.19 188 GLY B N 1
ATOM 8870 C CA . GLY B 1 188 ? -14.008 20.406 16.344 1 86.19 188 GLY B CA 1
ATOM 8871 C C . GLY B 1 188 ? -14.203 21.672 17.141 1 86.19 188 GLY B C 1
ATOM 8872 O O . GLY B 1 188 ? -13.234 22.328 17.531 1 86.19 188 GLY B O 1
ATOM 8873 N N . GLY B 1 189 ? -15.453 22.062 17.359 1 85.94 189 GLY B N 1
ATOM 8874 C CA . GLY B 1 189 ? -15.773 23.281 18.094 1 85.94 189 GLY B CA 1
ATOM 8875 C C . GLY B 1 189 ? -15.977 24.484 17.203 1 85.94 189 GLY B C 1
ATOM 8876 O O . GLY B 1 189 ? -16.172 25.609 17.688 1 85.94 189 GLY B O 1
ATOM 8877 N N . SER B 1 190 ? -15.961 24.266 15.883 1 89.12 190 SER B N 1
ATOM 8878 C CA . SER B 1 190 ? -16.094 25.359 14.93 1 89.12 190 SER B CA 1
ATOM 8879 C C . SER B 1 190 ? -17.547 25.766 14.75 1 89.12 190 SER B C 1
ATOM 8881 O O . SER B 1 190 ? -17.844 26.797 14.117 1 89.12 190 SER B O 1
ATOM 8883 N N . GLY B 1 191 ? -18.453 24.969 15.305 1 89.56 191 GLY B N 1
ATOM 8884 C CA . GLY B 1 191 ? -19.875 25.312 15.234 1 89.56 191 GLY B CA 1
ATOM 8885 C C . GLY B 1 191 ? -20.609 24.531 14.164 1 89.56 191 GLY B C 1
ATOM 8886 O O . GLY B 1 191 ? -21.672 24.953 13.695 1 89.56 191 GLY B O 1
ATOM 8887 N N . LYS B 1 192 ? -20.078 23.406 13.672 1 92.75 192 LYS B N 1
ATOM 8888 C CA . LYS B 1 192 ? -20.688 22.594 12.633 1 92.75 192 LYS B CA 1
ATOM 8889 C C . LYS B 1 192 ? -22.078 22.141 13.055 1 92.75 192 LYS B C 1
ATOM 8891 O O . LYS B 1 192 ? -23.047 22.266 12.297 1 92.75 192 LYS B O 1
ATOM 8896 N N . THR B 1 193 ? -22.156 21.531 14.312 1 91.25 193 THR B N 1
ATOM 8897 C CA . THR B 1 193 ? -23.406 21.016 14.844 1 91.25 193 THR B CA 1
ATOM 8898 C C . THR B 1 193 ? -24.438 22.141 14.977 1 91.25 193 THR B C 1
ATOM 8900 O O . THR B 1 193 ? -25.609 21.953 14.664 1 91.25 193 THR B O 1
ATOM 8903 N N . THR B 1 194 ? -23.969 23.297 15.445 1 90.94 194 THR B N 1
ATOM 8904 C CA . THR B 1 194 ? -24.859 24.453 15.633 1 90.94 194 THR B CA 1
ATOM 8905 C C . THR B 1 194 ? -25.406 24.922 14.297 1 90.94 194 THR B C 1
ATOM 8907 O O . THR B 1 194 ? -26.594 25.266 14.188 1 90.94 194 THR B O 1
ATOM 8910 N N . LEU B 1 195 ? -24.562 25 13.328 1 92.81 195 LEU B N 1
ATOM 8911 C CA . LEU B 1 195 ? -24.984 25.438 12.008 1 92.81 195 LEU B CA 1
ATOM 8912 C C . LEU B 1 195 ? -26 24.469 11.406 1 92.81 195 LEU B C 1
ATOM 8914 O O . LEU B 1 195 ? -27.016 24.891 10.852 1 92.81 195 LEU B O 1
ATOM 8918 N N . ALA B 1 196 ? -25.703 23.172 11.461 1 94.75 196 ALA B N 1
ATOM 8919 C CA . ALA B 1 196 ? -26.625 22.156 10.961 1 94.75 196 ALA B CA 1
ATOM 8920 C C . ALA B 1 196 ? -27.984 22.25 11.656 1 94.75 196 ALA B C 1
ATOM 8922 O O . ALA B 1 196 ? -29.031 22.094 11.023 1 94.75 196 ALA B O 1
ATOM 8923 N N . ARG B 1 197 ? -27.969 22.484 12.969 1 93 197 ARG B N 1
ATOM 8924 C CA . ARG B 1 197 ? -29.203 22.609 13.734 1 93 197 ARG B CA 1
ATOM 8925 C C . ARG B 1 197 ? -30 23.844 13.312 1 93 197 ARG B C 1
ATOM 8927 O O . ARG B 1 197 ? -31.219 23.797 13.219 1 93 197 ARG B O 1
ATOM 8934 N N . ALA B 1 198 ? -29.281 24.938 13.141 1 92.19 198 ALA B N 1
ATOM 8935 C CA . ALA B 1 198 ? -29.938 26.156 12.688 1 92.19 198 ALA B CA 1
ATOM 8936 C C . ALA B 1 198 ? -30.641 25.953 11.344 1 92.19 198 ALA B C 1
ATOM 8938 O O . ALA B 1 198 ? -31.703 26.5 11.109 1 92.19 198 ALA B O 1
ATOM 8939 N N . VAL B 1 199 ? -30.031 25.203 10.445 1 94.06 199 VAL B N 1
ATOM 8940 C CA . VAL B 1 199 ? -30.609 24.906 9.141 1 94.06 199 VAL B CA 1
ATOM 8941 C C . VAL B 1 199 ? -31.797 23.969 9.305 1 94.06 199 VAL B C 1
ATOM 8943 O O . VAL B 1 199 ? -32.844 24.172 8.688 1 94.06 199 VAL B O 1
ATOM 8946 N N . TYR B 1 200 ? -31.625 22.953 10.117 1 94 200 TYR B N 1
ATOM 8947 C CA . TYR B 1 200 ? -32.625 21.938 10.383 1 94 200 TYR B CA 1
ATOM 8948 C C . TYR B 1 200 ? -33.906 22.578 10.914 1 94 200 TYR B C 1
ATOM 8950 O O . TYR B 1 200 ? -35.031 22.156 10.555 1 94 200 TYR B O 1
ATOM 8958 N N . ASP B 1 201 ? -33.812 23.641 11.695 1 91.38 201 ASP B N 1
ATOM 8959 C CA . ASP B 1 201 ? -34.938 24.266 12.367 1 91.38 201 ASP B CA 1
ATOM 8960 C C . ASP B 1 201 ? -35.469 25.469 11.586 1 91.38 201 ASP B C 1
ATOM 8962 O O . ASP B 1 201 ? -36.438 26.109 11.984 1 91.38 201 ASP B O 1
ATOM 8966 N N . CYS B 1 202 ? -34.812 25.75 10.578 1 91.38 202 CYS B N 1
ATOM 8967 C CA . CYS B 1 202 ? -35.25 26.891 9.766 1 91.38 202 CYS B CA 1
ATOM 8968 C C . CYS B 1 202 ? -36.656 26.688 9.25 1 91.38 202 CYS B C 1
ATOM 8970 O O . CYS B 1 202 ? -37 25.625 8.75 1 91.38 202 CYS B O 1
ATOM 8972 N N . PRO B 1 203 ? -37.5 27.641 9.297 1 90.44 203 PRO B N 1
ATOM 8973 C CA . PRO B 1 203 ? -38.906 27.516 8.906 1 90.44 203 PRO B CA 1
ATOM 8974 C C . PRO B 1 203 ? -39.094 27.094 7.445 1 90.44 203 PRO B C 1
ATOM 8976 O O . PRO B 1 203 ? -39.969 26.281 7.129 1 90.44 203 PRO B O 1
ATOM 8979 N N . GLY B 1 204 ? -38.344 27.672 6.629 1 89.25 204 GLY B N 1
ATOM 8980 C CA . GLY B 1 204 ? -38.438 27.281 5.227 1 89.25 204 GLY B CA 1
ATOM 8981 C C . GLY B 1 204 ? -38.125 25.812 4.996 1 89.25 204 GLY B C 1
ATOM 8982 O O . GLY B 1 204 ? -38.781 25.172 4.156 1 89.25 204 GLY B O 1
ATOM 8983 N N . VAL B 1 205 ? -37.25 25.203 5.738 1 93.12 205 VAL B N 1
ATOM 8984 C CA . VAL B 1 205 ? -36.844 23.812 5.613 1 93.12 205 VAL B CA 1
ATOM 8985 C C . VAL B 1 205 ? -37.906 22.906 6.219 1 93.12 205 VAL B C 1
ATOM 8987 O O . VAL B 1 205 ? -38.219 21.844 5.668 1 93.12 205 VAL B O 1
ATOM 8990 N N . VAL B 1 206 ? -38.469 23.344 7.297 1 92.06 206 VAL B N 1
ATOM 8991 C CA . VAL B 1 206 ? -39.5 22.578 7.969 1 92.06 206 VAL B CA 1
ATOM 8992 C C . VAL B 1 206 ? -40.719 22.438 7.055 1 92.06 206 VAL B C 1
ATOM 8994 O O . VAL B 1 206 ? -41.344 21.391 7.023 1 92.06 206 VAL B O 1
ATOM 8997 N N . ARG B 1 207 ? -40.969 23.484 6.367 1 90.25 207 ARG B N 1
ATOM 8998 C CA . ARG B 1 207 ? -42.094 23.469 5.461 1 90.25 207 ARG B CA 1
ATOM 8999 C C . ARG B 1 207 ? -41.844 22.562 4.266 1 90.25 207 ARG B C 1
ATOM 9001 O O . ARG B 1 207 ? -42.75 21.859 3.814 1 90.25 207 ARG B O 1
ATOM 9008 N N . ARG B 1 208 ? -40.688 22.531 3.781 1 89.94 208 ARG B N 1
ATOM 9009 C CA . ARG B 1 208 ? -40.344 21.781 2.586 1 89.94 208 ARG B CA 1
ATOM 9010 C C . ARG B 1 208 ? -40.25 20.297 2.887 1 89.94 208 ARG B C 1
ATOM 9012 O O . ARG B 1 208 ? -40.594 19.453 2.039 1 89.94 208 ARG B O 1
ATOM 9019 N N . PHE B 1 209 ? -39.75 19.953 4.035 1 91.88 209 PHE B N 1
ATOM 9020 C CA . PHE B 1 209 ? -39.562 18.562 4.422 1 91.88 209 PHE B CA 1
ATOM 9021 C C . PHE B 1 209 ? -40.344 18.234 5.68 1 91.88 209 PHE B C 1
ATOM 9023 O O . PHE B 1 209 ? -39.812 18.312 6.793 1 91.88 209 PHE B O 1
ATOM 9030 N N . PRO B 1 210 ? -41.438 17.734 5.48 1 86.38 210 PRO B N 1
ATOM 9031 C CA . PRO B 1 210 ? -42.219 17.422 6.66 1 86.38 210 PRO B CA 1
ATOM 9032 C C . PRO B 1 210 ? -41.688 16.234 7.453 1 86.38 210 PRO B C 1
ATOM 9034 O O . PRO B 1 210 ? -41.844 16.172 8.672 1 86.38 210 PRO B O 1
ATOM 9037 N N . SER B 1 211 ? -41.125 15.266 6.773 1 89.31 211 SER B N 1
ATOM 9038 C CA . SER B 1 211 ? -40.5 14.133 7.445 1 89.31 211 SER B CA 1
ATOM 9039 C C . SER B 1 211 ? -39 14.375 7.664 1 89.31 211 SER B C 1
ATOM 9041 O O . SER B 1 211 ? -38.219 14.375 6.711 1 89.31 211 SER B O 1
ATOM 9043 N N . ARG B 1 212 ? -38.688 14.586 8.938 1 92.44 212 ARG B N 1
ATOM 9044 C CA . ARG B 1 212 ? -37.312 14.93 9.242 1 92.44 212 ARG B CA 1
ATOM 9045 C C . ARG B 1 212 ? -36.781 14.062 10.383 1 92.44 212 ARG B C 1
ATOM 9047 O O . ARG B 1 212 ? -37.531 13.641 11.258 1 92.44 212 ARG B O 1
ATOM 9054 N N . ALA B 1 213 ? -35.5 13.75 10.32 1 92.44 213 ALA B N 1
ATOM 9055 C CA . ALA B 1 213 ? -34.844 12.961 11.352 1 92.44 213 ALA B CA 1
ATOM 9056 C C . ALA B 1 213 ? -33.469 13.547 11.672 1 92.44 213 ALA B C 1
ATOM 9058 O O . ALA B 1 213 ? -32.75 14.023 10.781 1 92.44 213 ALA B O 1
ATOM 9059 N N . TRP B 1 214 ? -33.125 13.633 13 1 93.69 214 TRP B N 1
ATOM 9060 C CA . TRP B 1 214 ? -31.828 14.086 13.5 1 93.69 214 TRP B CA 1
ATOM 9061 C C . TRP B 1 214 ? -31.172 13.008 14.359 1 93.69 214 TRP B C 1
ATOM 9063 O O . TRP B 1 214 ? -31.75 12.578 15.367 1 93.69 214 TRP B O 1
ATOM 9073 N N . VAL B 1 215 ? -30 12.523 13.906 1 92.69 215 VAL B N 1
ATOM 9074 C CA . VAL B 1 215 ? -29.297 11.492 14.664 1 92.69 215 VAL B CA 1
ATOM 9075 C C . VAL B 1 215 ? -27.844 11.898 14.867 1 92.69 215 VAL B C 1
ATOM 9077 O O . VAL B 1 215 ? -27.266 12.578 14.023 1 92.69 215 VAL B O 1
ATOM 9080 N N . ALA B 1 216 ? -27.266 11.523 15.984 1 91 216 ALA B N 1
ATOM 9081 C CA . ALA B 1 216 ? -25.859 11.75 16.281 1 91 216 ALA B CA 1
ATOM 9082 C C . ALA B 1 216 ? -25.047 10.469 16.078 1 91 216 ALA B C 1
ATOM 9084 O O . ALA B 1 216 ? -25.312 9.445 16.719 1 91 216 ALA B O 1
ATOM 9085 N N . GLY B 1 217 ? -24.141 10.5 15.18 1 87.81 217 GLY B N 1
ATOM 9086 C CA . GLY B 1 217 ? -23.297 9.344 14.883 1 87.81 217 GLY B CA 1
ATOM 9087 C C . GLY B 1 217 ? -22.453 8.906 16.062 1 87.81 217 GLY B C 1
ATOM 9088 O O . GLY B 1 217 ? -22.172 7.715 16.219 1 87.81 217 GLY B O 1
ATOM 9089 N N . SER B 1 218 ? -21.953 9.82 16.891 1 81 218 SER B N 1
ATOM 9090 C CA . SER B 1 218 ? -21.062 9.531 18.016 1 81 218 SER B CA 1
ATOM 9091 C C . SER B 1 218 ? -21.734 8.633 19.047 1 81 218 SER B C 1
ATOM 9093 O O . SER B 1 218 ? -21.062 7.965 19.828 1 81 218 SER B O 1
ATOM 9095 N N . GLU B 1 219 ? -23 8.562 18.969 1 77 219 GLU B N 1
ATOM 9096 C CA . GLU B 1 219 ? -23.75 7.777 19.938 1 77 219 GLU B CA 1
ATOM 9097 C C . GLU B 1 219 ? -23.828 6.312 19.516 1 77 219 GLU B C 1
ATOM 9099 O O . GLU B 1 219 ? -24.172 5.449 20.328 1 77 219 GLU B O 1
ATOM 9104 N N . HIS B 1 220 ? -23.453 6.125 18.297 1 76.75 220 HIS B N 1
ATOM 9105 C CA . HIS B 1 220 ? -23.609 4.773 17.766 1 76.75 220 HIS B CA 1
ATOM 9106 C C . HIS B 1 220 ? -22.266 4.234 17.266 1 76.75 220 HIS B C 1
ATOM 9108 O O . HIS B 1 220 ? -21.703 4.754 16.312 1 76.75 220 HIS B O 1
ATOM 9114 N N . THR B 1 221 ? -21.812 3.254 17.938 1 71.5 221 THR B N 1
ATOM 9115 C CA . THR B 1 221 ? -20.547 2.662 17.516 1 71.5 221 THR B CA 1
ATOM 9116 C C . THR B 1 221 ? -20.734 1.822 16.266 1 71.5 221 THR B C 1
ATOM 9118 O O . THR B 1 221 ? -19.859 1.778 15.398 1 71.5 221 THR B O 1
ATOM 9121 N N . GLU B 1 222 ? -21.953 1.198 16.203 1 76.12 222 GLU B N 1
ATOM 9122 C CA . GLU B 1 222 ? -22.234 0.354 15.047 1 76.12 222 GLU B CA 1
ATOM 9123 C C . GLU B 1 222 ? -23.25 1.003 14.117 1 76.12 222 GLU B C 1
ATOM 9125 O O . GLU B 1 222 ? -24.156 1.704 14.578 1 76.12 222 GLU B O 1
ATOM 9130 N N . ALA B 1 223 ? -23.109 0.755 12.844 1 77.69 223 ALA B N 1
ATOM 9131 C CA . ALA B 1 223 ? -23.938 1.37 11.812 1 77.69 223 ALA B CA 1
ATOM 9132 C C . ALA B 1 223 ? -25.391 0.933 11.945 1 77.69 223 ALA B C 1
ATOM 9134 O O . ALA B 1 223 ? -26.312 1.693 11.625 1 77.69 223 ALA B O 1
ATOM 9135 N N . ASP B 1 224 ? -25.641 -0.196 12.492 1 75.06 224 ASP B N 1
ATOM 9136 C CA . ASP B 1 224 ? -27 -0.707 12.594 1 75.06 224 ASP B CA 1
ATOM 9137 C C . ASP B 1 224 ? -27.812 0.103 13.602 1 75.06 224 ASP B C 1
ATOM 9139 O O . ASP B 1 224 ? -29 0.344 13.391 1 75.06 224 ASP B O 1
ATOM 9143 N N . GLY B 1 225 ? -27.094 0.443 14.633 1 79.69 225 GLY B N 1
ATOM 9144 C CA . GLY B 1 225 ? -27.766 1.265 15.617 1 79.69 225 GLY B CA 1
ATOM 9145 C C . GLY B 1 225 ? -28.172 2.625 15.086 1 79.69 225 GLY B C 1
ATOM 9146 O O . GLY B 1 225 ? -29.25 3.137 15.422 1 79.69 225 GLY B O 1
ATOM 9147 N N . LEU B 1 226 ? -27.453 3.197 14.18 1 87.12 226 LEU B N 1
ATOM 9148 C CA . LEU B 1 226 ? -27.734 4.504 13.586 1 87.12 226 LEU B CA 1
ATOM 9149 C C . LEU B 1 226 ? -28.953 4.441 12.672 1 87.12 226 LEU B C 1
ATOM 9151 O O . LEU B 1 226 ? -29.797 5.328 12.703 1 87.12 226 LEU B O 1
ATOM 9155 N N . LEU B 1 227 ? -29.062 3.387 11.891 1 83.94 227 LEU B N 1
ATOM 9156 C CA . LEU B 1 227 ? -30.188 3.225 10.961 1 83.94 227 LEU B CA 1
ATOM 9157 C C . LEU B 1 227 ? -31.484 3.029 11.719 1 83.94 227 LEU B C 1
ATOM 9159 O O . LEU B 1 227 ? -32.531 3.57 11.32 1 83.94 227 LEU B O 1
ATOM 9163 N N . THR B 1 228 ? -31.359 2.246 12.805 1 83.44 228 THR B N 1
ATOM 9164 C CA . THR B 1 228 ? -32.531 2.029 13.641 1 83.44 228 THR B CA 1
ATOM 9165 C C . THR B 1 228 ? -33 3.342 14.25 1 83.44 228 THR B C 1
ATOM 9167 O O . THR B 1 228 ? -34.219 3.586 14.352 1 83.44 228 THR B O 1
ATOM 9170 N N . ALA B 1 229 ? -32.062 4.168 14.641 1 86.19 229 ALA B N 1
ATOM 9171 C CA . ALA B 1 229 ? -32.406 5.457 15.234 1 86.19 229 ALA B CA 1
ATOM 9172 C C . ALA B 1 229 ? -33.094 6.375 14.227 1 86.19 229 ALA B C 1
ATOM 9174 O O . ALA B 1 229 ? -34 7.121 14.57 1 86.19 229 ALA B O 1
ATOM 9175 N N . ILE B 1 230 ? -32.719 6.375 13.031 1 87.06 230 ILE B N 1
ATOM 9176 C CA . ILE B 1 230 ? -33.281 7.176 11.961 1 87.06 230 ILE B CA 1
ATOM 9177 C C . ILE B 1 230 ? -34.719 6.707 11.688 1 87.06 230 ILE B C 1
ATOM 9179 O O . ILE B 1 230 ? -35.625 7.52 11.594 1 87.06 230 ILE B O 1
ATOM 9183 N N . LEU B 1 231 ? -34.875 5.379 11.656 1 82 231 LEU B N 1
ATOM 9184 C CA . LEU B 1 231 ? -36.156 4.797 11.344 1 82 231 LEU B CA 1
ATOM 9185 C C . LEU B 1 231 ? -37.156 5.066 12.469 1 82 231 LEU B C 1
ATOM 9187 O O . LEU B 1 231 ? -38.344 5.297 12.203 1 82 231 LEU B O 1
ATOM 9191 N N . ARG B 1 232 ? -36.625 5.004 13.633 1 83.81 232 ARG B N 1
ATOM 9192 C CA . ARG B 1 232 ? -37.5 5.258 14.781 1 83.81 232 ARG B CA 1
ATOM 9193 C C . ARG B 1 232 ? -38.094 6.664 14.734 1 83.81 232 ARG B C 1
ATOM 9195 O O . ARG B 1 232 ? -39.219 6.883 15.125 1 83.81 232 ARG B O 1
ATOM 9202 N N . GLN B 1 233 ? -37.375 7.633 14.289 1 86.56 233 GLN B N 1
ATOM 9203 C CA . GLN B 1 233 ? -37.812 9.016 14.242 1 86.56 233 GLN B CA 1
ATOM 9204 C C . GLN B 1 233 ? -38.844 9.227 13.125 1 86.56 233 GLN B C 1
ATOM 9206 O O . GLN B 1 233 ? -39.719 10.07 13.242 1 86.56 233 GLN B O 1
ATOM 9211 N N . PHE B 1 234 ? -38.688 8.422 12.094 1 82.69 234 PHE B N 1
ATOM 9212 C CA . PHE B 1 234 ? -39.656 8.516 11.008 1 82.69 234 PHE B CA 1
ATOM 9213 C C . PHE B 1 234 ? -40.969 7.836 11.391 1 82.69 234 PHE B C 1
ATOM 9215 O O . PHE B 1 234 ? -42.062 8.281 10.992 1 82.69 234 PHE B O 1
ATOM 9222 N N . HIS B 1 235 ? -40.812 6.609 12.055 1 69.69 235 HIS B N 1
ATOM 9223 C CA . HIS B 1 235 ? -42 5.875 12.469 1 69.69 235 HIS B CA 1
ATOM 9224 C C . HIS B 1 235 ? -42.812 6.668 13.484 1 69.69 235 HIS B C 1
ATOM 9226 O O . HIS B 1 235 ? -44.031 6.629 13.469 1 69.69 235 HIS B O 1
ATOM 9232 N N . THR B 1 236 ? -42.062 7.117 14.438 1 59.38 236 THR B N 1
ATOM 9233 C CA . THR B 1 236 ? -42.781 7.914 15.43 1 59.38 236 THR B CA 1
ATOM 9234 C C . THR B 1 236 ? -43.531 9.07 14.758 1 59.38 236 THR B C 1
ATOM 9236 O O . THR B 1 236 ? -44.625 9.445 15.188 1 59.38 236 THR B O 1
ATOM 9239 N N . ALA B 1 237 ? -42.844 9.461 13.773 1 52.38 237 ALA B N 1
ATOM 9240 C CA . ALA B 1 237 ? -43.5 10.539 13.047 1 52.38 237 ALA B CA 1
ATOM 9241 C C . ALA B 1 237 ? -44.688 10.016 12.219 1 52.38 237 ALA B C 1
ATOM 9243 O O . ALA B 1 237 ? -45.656 10.719 12.016 1 52.38 237 ALA B O 1
ATOM 9244 N N . ALA B 1 238 ? -44.469 8.617 11.781 1 51.19 238 ALA B N 1
ATOM 9245 C CA . ALA B 1 238 ? -45.5 7.98 10.969 1 51.19 238 ALA B CA 1
ATOM 9246 C C . ALA B 1 238 ? -46.531 7.301 11.852 1 51.19 238 ALA B C 1
ATOM 9248 O O . ALA B 1 238 ? -47.406 6.602 11.344 1 51.19 238 ALA B O 1
ATOM 9249 N N . HIS B 1 239 ? -46.531 7.191 13.117 1 42.41 239 HIS B N 1
ATOM 9250 C CA . HIS B 1 239 ? -47.625 6.504 13.812 1 42.41 239 HIS B CA 1
ATOM 9251 C C . HIS B 1 239 ? -48.906 6.504 12.969 1 42.41 239 HIS B C 1
ATOM 9253 O O . HIS B 1 239 ? -49.906 5.938 13.375 1 42.41 239 HIS B O 1
ATOM 9259 N N . GLU B 1 240 ? -49.344 7.664 12.445 1 40.59 240 GLU B N 1
ATOM 9260 C CA . GLU B 1 240 ? -50.719 7.438 12.062 1 40.59 240 GLU B CA 1
ATOM 9261 C C . GLU B 1 240 ? -50.875 6.191 11.188 1 40.59 240 GLU B C 1
ATOM 9263 O O . GLU B 1 240 ? -51.781 5.375 11.398 1 40.59 240 GLU B O 1
ATOM 9268 N N . SER B 1 241 ? -50.875 6.23 9.781 1 40 241 SER B N 1
ATOM 9269 C CA . SER B 1 241 ? -51.5 5.137 9.047 1 40 241 SER B CA 1
ATOM 9270 C C . SER B 1 241 ? -50.625 3.891 9.055 1 40 241 SER B C 1
ATOM 9272 O O . SER B 1 241 ? -51.062 2.83 9.516 1 40 241 SER B O 1
ATOM 9274 N N . LYS B 1 242 ? -49.969 3.396 7.613 1 36.94 242 LYS B N 1
ATOM 9275 C CA . LYS B 1 242 ? -49.656 2.107 7.012 1 36.94 242 LYS B CA 1
ATOM 9276 C C . LYS B 1 242 ? -48.281 1.603 7.504 1 36.94 242 LYS B C 1
ATOM 9278 O O . LYS B 1 242 ? -47.25 2.174 7.168 1 36.94 242 LYS B O 1
ATOM 9283 N N . ALA B 1 243 ? -48.031 1.196 8.602 1 39 243 ALA B N 1
ATOM 9284 C CA . ALA B 1 243 ? -46.938 0.551 9.32 1 39 243 ALA B CA 1
ATOM 9285 C C . ALA B 1 243 ? -46 -0.165 8.359 1 39 243 ALA B C 1
ATOM 9287 O O . ALA B 1 243 ? -44.812 -0.342 8.664 1 39 243 ALA B O 1
ATOM 9288 N N . GLN B 1 244 ? -46.406 -1.242 7.594 1 39.53 244 GLN B N 1
ATOM 9289 C CA . GLN B 1 244 ? -45.688 -2.414 7.102 1 39.53 244 GLN B CA 1
ATOM 9290 C C . GLN B 1 244 ? -44.75 -2.043 5.961 1 39.53 244 GLN B C 1
ATOM 9292 O O . GLN B 1 244 ? -44.188 -2.92 5.312 1 39.53 244 GLN B O 1
ATOM 9297 N N . ASN B 1 245 ? -44.625 -0.784 5.527 1 47.25 245 ASN B N 1
ATOM 9298 C CA . ASN B 1 245 ? -43.781 -0.693 4.332 1 47.25 245 ASN B CA 1
ATOM 9299 C C . ASN B 1 245 ? -42.312 -0.823 4.668 1 47.25 245 ASN B C 1
ATOM 9301 O O . ASN B 1 245 ? -41.844 -0.302 5.688 1 47.25 245 ASN B O 1
ATOM 9305 N N . SER B 1 246 ? -41.562 -1.723 4.098 1 59.44 246 SER B N 1
ATOM 9306 C CA . SER B 1 246 ? -40.125 -1.92 4.16 1 59.44 246 SER B CA 1
ATOM 9307 C C . SER B 1 246 ? -39.375 -0.592 4.074 1 59.44 246 SER B C 1
ATOM 9309 O O . SER B 1 246 ? -39.906 0.375 3.504 1 59.44 246 SER B O 1
ATOM 9311 N N . MET B 1 247 ? -38.469 -0.304 5.043 1 63.16 247 MET B N 1
ATOM 9312 C CA . MET B 1 247 ? -37.625 0.878 5.031 1 63.16 247 MET B CA 1
ATOM 9313 C C . MET B 1 247 ? -37.344 1.326 3.602 1 63.16 247 MET B C 1
ATOM 9315 O O . MET B 1 247 ? -37.312 2.523 3.312 1 63.16 247 MET B O 1
ATOM 9319 N N . ASP B 1 248 ? -37.375 0.383 2.809 1 67.69 248 ASP B N 1
ATOM 9320 C CA . ASP B 1 248 ? -37.031 0.658 1.412 1 67.69 248 ASP B CA 1
ATOM 9321 C C . ASP B 1 248 ? -38.188 1.395 0.716 1 67.69 248 ASP B C 1
ATOM 9323 O O . ASP B 1 248 ? -37.938 2.352 -0.026 1 67.69 248 ASP B O 1
ATOM 9327 N N . ASP B 1 249 ? -39.312 0.899 1.001 1 69.06 249 ASP B N 1
ATOM 9328 C CA . ASP B 1 249 ? -40.5 1.495 0.374 1 69.06 249 ASP B CA 1
ATOM 9329 C C . ASP B 1 249 ? -40.75 2.904 0.905 1 69.06 249 ASP B C 1
ATOM 9331 O O . ASP B 1 249 ? -41.156 3.793 0.154 1 69.06 249 ASP B O 1
ATOM 9335 N N . PHE B 1 250 ? -40.531 3.082 2.117 1 74.06 250 PHE B N 1
ATOM 9336 C CA . PHE B 1 250 ? -40.719 4.387 2.742 1 74.06 250 PHE B CA 1
ATOM 9337 C C . PHE B 1 250 ? -39.781 5.418 2.135 1 74.06 250 PHE B C 1
ATOM 9339 O O . PHE B 1 250 ? -40.188 6.527 1.8 1 74.06 250 PHE B O 1
ATOM 9346 N N . LEU B 1 251 ? -38.594 5.129 2.002 1 76.25 251 LEU B N 1
ATOM 9347 C CA . LEU B 1 251 ? -37.594 6.059 1.525 1 76.25 251 LEU B CA 1
ATOM 9348 C C . LEU B 1 251 ? -37.781 6.355 0.042 1 76.25 251 LEU B C 1
ATOM 9350 O O . LEU B 1 251 ? -37.312 7.391 -0.45 1 76.25 251 LEU B O 1
ATOM 9354 N N . ARG B 1 252 ? -38.438 5.438 -0.562 1 73.25 252 ARG B N 1
ATOM 9355 C CA . ARG B 1 252 ? -38.688 5.633 -1.986 1 73.25 252 ARG B CA 1
ATOM 9356 C C . ARG B 1 252 ? -39.812 6.613 -2.213 1 73.25 252 ARG B C 1
ATOM 9358 O O . ARG B 1 252 ? -39.844 7.352 -3.199 1 73.25 252 ARG B O 1
ATOM 9365 N N . THR B 1 253 ? -40.75 6.539 -1.3 1 74.12 253 THR B N 1
ATOM 9366 C CA . THR B 1 253 ? -42 7.262 -1.561 1 74.12 253 THR B CA 1
ATOM 9367 C C . THR B 1 253 ? -42 8.594 -0.824 1 74.12 253 THR B C 1
ATOM 9369 O O . THR B 1 253 ? -42.75 9.508 -1.186 1 74.12 253 THR B O 1
ATOM 9372 N N . THR B 1 254 ? -41.25 8.711 0.222 1 79.19 254 THR B N 1
ATOM 9373 C CA . THR B 1 254 ? -41.312 9.891 1.073 1 79.19 254 THR B CA 1
ATOM 9374 C C . THR B 1 254 ? -40.062 10.719 0.967 1 79.19 254 THR B C 1
ATOM 9376 O O . THR B 1 254 ? -38.938 10.164 0.931 1 79.19 254 THR B O 1
ATOM 9379 N N . GLU B 1 255 ? -40.312 12.07 0.781 1 85.19 255 GLU B N 1
ATOM 9380 C CA . GLU B 1 255 ? -39.188 12.992 0.812 1 85.19 255 GLU B CA 1
ATOM 9381 C C . GLU B 1 255 ? -38.75 13.305 2.246 1 85.19 255 GLU B C 1
ATOM 9383 O O . GLU B 1 255 ? -39.5 13.914 3.002 1 85.19 255 GLU B O 1
ATOM 9388 N N . CYS B 1 256 ? -37.625 12.922 2.59 1 89.5 256 CYS B N 1
ATOM 9389 C CA . CYS B 1 256 ? -37.188 13.07 3.969 1 89.5 256 CYS B CA 1
ATOM 9390 C C . CYS B 1 256 ? -35.906 13.891 4.043 1 89.5 256 CYS B C 1
ATOM 9392 O O . CYS B 1 256 ? -35.188 13.984 3.059 1 89.5 256 CYS B O 1
ATOM 9394 N N . LEU B 1 257 ? -35.781 14.625 5.129 1 93.31 257 LEU B N 1
ATOM 9395 C CA . LEU B 1 257 ? -34.5 15.266 5.469 1 93.31 257 LEU B CA 1
ATOM 9396 C C . LEU B 1 257 ? -33.844 14.57 6.652 1 93.31 257 LEU B C 1
ATOM 9398 O O . LEU B 1 257 ? -34.469 14.445 7.719 1 93.31 257 LEU B O 1
ATOM 9402 N N . ILE B 1 258 ? -32.688 14.078 6.453 1 93.81 258 ILE B N 1
ATOM 9403 C CA . ILE B 1 258 ? -31.953 13.391 7.508 1 93.81 258 ILE B CA 1
ATOM 9404 C C . ILE B 1 258 ? -30.688 14.156 7.84 1 93.81 258 ILE B C 1
ATOM 9406 O O . ILE B 1 258 ? -29.922 14.531 6.938 1 93.81 258 ILE B O 1
ATOM 9410 N N . VAL B 1 259 ? -30.453 14.484 9.047 1 95.81 259 VAL B N 1
ATOM 9411 C CA . VAL B 1 259 ? -29.219 15.109 9.516 1 95.81 259 VAL B CA 1
ATOM 9412 C C . VAL B 1 259 ? -28.438 14.117 10.383 1 95.81 259 VAL B C 1
ATOM 9414 O O . VAL B 1 259 ? -28.969 13.586 11.359 1 95.81 259 VAL B O 1
ATOM 9417 N N . ILE B 1 260 ? -27.281 13.828 10 1 95.69 260 ILE B N 1
ATOM 9418 C CA . ILE B 1 260 ? -26.406 12.953 10.773 1 95.69 260 ILE B CA 1
ATOM 9419 C C . ILE B 1 260 ? -25.234 13.758 11.32 1 95.69 260 ILE B C 1
ATOM 9421 O O . ILE B 1 260 ? -24.312 14.109 10.578 1 95.69 260 ILE B O 1
ATOM 9425 N N . ASP B 1 261 ? -25.203 13.953 12.578 1 92.88 261 ASP B N 1
ATOM 9426 C CA . ASP B 1 261 ? -24.172 14.742 13.242 1 92.88 261 ASP B CA 1
ATOM 9427 C C . ASP B 1 261 ? -22.953 13.883 13.586 1 92.88 261 ASP B C 1
ATOM 9429 O O . ASP B 1 261 ? -23.094 12.797 14.148 1 92.88 261 ASP B O 1
ATOM 9433 N N . ASP B 1 262 ? -21.766 14.273 13.227 1 91.19 262 ASP B N 1
ATOM 9434 C CA . ASP B 1 262 ? -20.5 13.633 13.539 1 91.19 262 ASP B CA 1
ATOM 9435 C C . ASP B 1 262 ? -20.422 12.234 12.922 1 91.19 262 ASP B C 1
ATOM 9437 O O . ASP B 1 262 ? -20.188 11.25 13.625 1 91.19 262 ASP B O 1
ATOM 9441 N N . ILE B 1 263 ? -20.578 12.211 11.641 1 93.12 263 ILE B N 1
ATOM 9442 C CA . ILE B 1 263 ? -20.672 10.953 10.898 1 93.12 263 ILE B CA 1
ATOM 9443 C C . ILE B 1 263 ? -19.281 10.391 10.656 1 93.12 263 ILE B C 1
ATOM 9445 O O . ILE B 1 263 ? -18.297 11.141 10.594 1 93.12 263 ILE B O 1
ATOM 9449 N N . ASN B 1 264 ? -19.172 9.07 10.656 1 88.44 264 ASN B N 1
ATOM 9450 C CA . ASN B 1 264 ? -17.938 8.406 10.234 1 88.44 264 ASN B CA 1
ATOM 9451 C C . ASN B 1 264 ? -18.156 7.609 8.953 1 88.44 264 ASN B C 1
ATOM 9453 O O . ASN B 1 264 ? -19.25 7.613 8.383 1 88.44 264 ASN B O 1
ATOM 9457 N N . LYS B 1 265 ? -17.141 7.094 8.406 1 86.12 265 LYS B N 1
ATOM 9458 C CA . LYS B 1 265 ? -17.172 6.414 7.113 1 86.12 265 LYS B CA 1
ATOM 9459 C C . LYS B 1 265 ? -18.078 5.191 7.164 1 86.12 265 LYS B C 1
ATOM 9461 O O . LYS B 1 265 ? -18.812 4.91 6.211 1 86.12 265 LYS B O 1
ATOM 9466 N N . GLN B 1 266 ? -18.078 4.41 8.227 1 83 266 GLN B N 1
ATOM 9467 C CA . GLN B 1 266 ? -18.891 3.215 8.367 1 83 266 GLN B CA 1
ATOM 9468 C C . GLN B 1 266 ? -20.375 3.568 8.375 1 83 266 GLN B C 1
ATOM 9470 O O . GLN B 1 266 ? -21.188 2.859 7.781 1 83 266 GLN B O 1
ATOM 9475 N N . HIS B 1 267 ? -20.641 4.637 9.07 1 87.69 267 HIS B N 1
ATOM 9476 C CA . HIS B 1 267 ? -22.016 5.129 9.094 1 87.69 267 HIS B CA 1
ATOM 9477 C C . HIS B 1 267 ? -22.5 5.461 7.684 1 87.69 267 HIS B C 1
ATOM 9479 O O . HIS B 1 267 ? -23.625 5.09 7.309 1 87.69 267 HIS B O 1
ATOM 9485 N N . TRP B 1 268 ? -21.625 6.117 6.965 1 88.75 268 TRP B N 1
ATOM 9486 C CA . TRP B 1 268 ? -22.031 6.574 5.641 1 88.75 268 TRP B CA 1
ATOM 9487 C C . TRP B 1 268 ? -22.266 5.395 4.707 1 88.75 268 TRP B C 1
ATOM 9489 O O . TRP B 1 268 ? -23.219 5.402 3.916 1 88.75 268 TRP B O 1
ATOM 9499 N N . ASP B 1 269 ? -21.422 4.43 4.773 1 82.12 269 ASP B N 1
ATOM 9500 C CA . ASP B 1 269 ? -21.594 3.246 3.932 1 82.12 269 ASP B CA 1
ATOM 9501 C C . ASP B 1 269 ? -22.938 2.574 4.199 1 82.12 269 ASP B C 1
ATOM 9503 O O . ASP B 1 269 ? -23.578 2.086 3.273 1 82.12 269 ASP B O 1
ATOM 9507 N N . ALA B 1 270 ? -23.312 2.533 5.453 1 81.81 270 ALA B N 1
ATOM 9508 C CA . ALA B 1 270 ? -24.594 1.932 5.828 1 81.81 270 ALA B CA 1
ATOM 9509 C C . ALA B 1 270 ? -25.766 2.773 5.332 1 81.81 270 ALA B C 1
ATOM 9511 O O . ALA B 1 270 ? -26.766 2.234 4.848 1 81.81 270 ALA B O 1
ATOM 9512 N N . VAL B 1 271 ? -25.641 4.086 5.445 1 85.62 271 VAL B N 1
ATOM 9513 C CA . VAL B 1 271 ? -26.719 4.996 5.066 1 85.62 271 VAL B CA 1
ATOM 9514 C C . VAL B 1 271 ? -26.875 5.008 3.545 1 85.62 271 VAL B C 1
ATOM 9516 O O . VAL B 1 271 ? -27.984 5.012 3.027 1 85.62 271 VAL B O 1
ATOM 9519 N N . LYS B 1 272 ? -25.766 5.062 2.873 1 81.94 272 LYS B N 1
ATOM 9520 C CA . LYS B 1 272 ? -25.766 5.113 1.414 1 81.94 272 LYS B CA 1
ATOM 9521 C C . LYS B 1 272 ? -26.422 3.869 0.821 1 81.94 272 LYS B C 1
ATOM 9523 O O . LYS B 1 272 ? -27.062 3.939 -0.226 1 81.94 272 LYS B O 1
ATOM 9528 N N . ALA B 1 273 ? -26.281 2.766 1.518 1 75.06 273 ALA B N 1
ATOM 9529 C CA . ALA B 1 273 ? -26.781 1.486 1.026 1 75.06 273 ALA B CA 1
ATOM 9530 C C . ALA B 1 273 ? -28.312 1.443 1.072 1 75.06 273 ALA B C 1
ATOM 9532 O O . ALA B 1 273 ? -28.938 0.708 0.309 1 75.06 273 ALA B O 1
ATOM 9533 N N . ILE B 1 274 ? -28.906 2.213 1.907 1 74.62 274 ILE B N 1
ATOM 9534 C CA . ILE B 1 274 ? -30.344 2.137 2.104 1 74.62 274 ILE B CA 1
ATOM 9535 C C . ILE B 1 274 ? -31.047 3.02 1.077 1 74.62 274 ILE B C 1
ATOM 9537 O O . ILE B 1 274 ? -32.219 2.803 0.767 1 74.62 274 ILE B O 1
ATOM 9541 N N . PHE B 1 275 ? -30.328 4.023 0.583 1 75.94 275 PHE B N 1
ATOM 9542 C CA . PHE B 1 275 ? -31 4.965 -0.307 1 75.94 275 PHE B CA 1
ATOM 9543 C C . PHE B 1 275 ? -30.828 4.555 -1.764 1 75.94 275 PHE B C 1
ATOM 9545 O O . PHE B 1 275 ? -29.766 4.059 -2.148 1 75.94 275 PHE B O 1
ATOM 9552 N N . HIS B 1 276 ? -31.906 4.691 -2.357 1 65.5 276 HIS B N 1
ATOM 9553 C CA . HIS B 1 276 ? -31.859 4.496 -3.801 1 65.5 276 HIS B CA 1
ATOM 9554 C C . HIS B 1 276 ? -31.266 5.711 -4.504 1 65.5 276 HIS B C 1
ATOM 9556 O O . HIS B 1 276 ? -31.281 6.816 -3.959 1 65.5 276 HIS B O 1
ATOM 9562 N N . ARG B 1 277 ? -30.766 5.594 -5.613 1 62.75 277 ARG B N 1
ATOM 9563 C CA . ARG B 1 277 ? -30.125 6.68 -6.336 1 62.75 277 ARG B CA 1
ATOM 9564 C C . ARG B 1 277 ? -31.125 7.773 -6.699 1 62.75 277 ARG B C 1
ATOM 9566 O O . ARG B 1 277 ? -30.812 8.961 -6.594 1 62.75 277 ARG B O 1
ATOM 9573 N N . GLU B 1 278 ? -32.312 7.273 -7.055 1 72.44 278 GLU B N 1
ATOM 9574 C CA . GLU B 1 278 ? -33.281 8.281 -7.488 1 72.44 278 GLU B CA 1
ATOM 9575 C C . GLU B 1 278 ? -34.25 8.648 -6.367 1 72.44 278 GLU B C 1
ATOM 9577 O O . GLU B 1 278 ? -35.219 7.934 -6.133 1 72.44 278 GLU B O 1
ATOM 9582 N N . THR B 1 279 ? -33.875 9.547 -5.512 1 78.19 279 THR B N 1
ATOM 9583 C CA . THR B 1 279 ? -34.688 10.023 -4.418 1 78.19 279 THR B CA 1
ATOM 9584 C C . THR B 1 279 ? -34.625 11.539 -4.301 1 78.19 279 THR B C 1
ATOM 9586 O O . THR B 1 279 ? -33.656 12.156 -4.734 1 78.19 279 THR B O 1
ATOM 9589 N N . ARG B 1 280 ? -35.719 12.164 -3.83 1 81.19 280 ARG B N 1
ATOM 9590 C CA . ARG B 1 280 ? -35.75 13.609 -3.605 1 81.19 280 ARG B CA 1
ATOM 9591 C C . ARG B 1 280 ? -35.375 13.945 -2.168 1 81.19 280 ARG B C 1
ATOM 9593 O O . ARG B 1 280 ? -35.438 15.109 -1.768 1 81.19 280 ARG B O 1
ATOM 9600 N N . SER B 1 281 ? -35.062 12.883 -1.415 1 88 281 SER B N 1
ATOM 9601 C CA . SER B 1 281 ? -34.625 13.078 -0.035 1 88 281 SER B CA 1
ATOM 9602 C C . SER B 1 281 ? -33.25 13.75 0.026 1 88 281 SER B C 1
ATOM 9604 O O . SER B 1 281 ? -32.5 13.766 -0.961 1 88 281 SER B O 1
ATOM 9606 N N . ARG B 1 282 ? -33.031 14.531 1.109 1 91.69 282 ARG B N 1
ATOM 9607 C CA . ARG B 1 282 ? -31.781 15.227 1.325 1 91.69 282 ARG B CA 1
ATOM 9608 C C . ARG B 1 282 ? -31.125 14.789 2.637 1 91.69 282 ARG B C 1
ATOM 9610 O O . ARG B 1 282 ? -31.828 14.438 3.59 1 91.69 282 ARG B O 1
ATOM 9617 N N . ILE B 1 283 ? -29.797 14.789 2.625 1 93.31 283 ILE B N 1
ATOM 9618 C CA . ILE B 1 283 ? -29.062 14.414 3.824 1 93.31 283 ILE B CA 1
ATOM 9619 C C . ILE B 1 283 ? -28.047 15.5 4.164 1 93.31 283 ILE B C 1
ATOM 9621 O O . ILE B 1 283 ? -27.375 16.047 3.271 1 93.31 283 ILE B O 1
ATOM 9625 N N . ILE B 1 284 ? -27.969 15.961 5.371 1 95.88 284 ILE B N 1
ATOM 9626 C CA . ILE B 1 284 ? -26.938 16.844 5.887 1 95.88 284 ILE B CA 1
ATOM 9627 C C . ILE B 1 284 ? -26.062 16.094 6.879 1 95.88 284 ILE B C 1
ATOM 9629 O O . ILE B 1 284 ? -26.562 15.438 7.797 1 95.88 284 ILE B O 1
ATOM 9633 N N . VAL B 1 285 ? -24.797 16.125 6.633 1 96.75 285 VAL B N 1
ATOM 9634 C CA . VAL B 1 285 ? -23.891 15.445 7.547 1 96.75 285 VAL B CA 1
ATOM 9635 C C . VAL B 1 285 ? -22.859 16.422 8.094 1 96.75 285 VAL B C 1
ATOM 9637 O O . VAL B 1 285 ? -22.531 17.422 7.438 1 96.75 285 VAL B O 1
ATOM 9640 N N . THR B 1 286 ? -22.406 16.297 9.312 1 96.31 286 THR B N 1
ATOM 9641 C CA . THR B 1 286 ? -21.312 17.062 9.891 1 96.31 286 THR B CA 1
ATOM 9642 C C . THR B 1 286 ? -20.156 16.141 10.266 1 96.31 286 THR B C 1
ATOM 9644 O O . THR B 1 286 ? -20.375 15 10.688 1 96.31 286 THR B O 1
ATOM 9647 N N . THR B 1 287 ? -19 16.5 9.977 1 94.38 287 THR B N 1
ATOM 9648 C CA . THR B 1 287 ? -17.828 15.695 10.297 1 94.38 287 THR B CA 1
ATOM 9649 C C . THR B 1 287 ? -16.578 16.562 10.414 1 94.38 287 THR B C 1
ATOM 9651 O O . THR B 1 287 ? -16.562 17.703 9.922 1 94.38 287 THR B O 1
ATOM 9654 N N . ALA B 1 288 ? -15.633 16.094 11.18 1 91.75 288 ALA B N 1
ATOM 9655 C CA . ALA B 1 288 ? -14.344 16.781 11.281 1 91.75 288 ALA B CA 1
ATOM 9656 C C . ALA B 1 288 ? -13.383 16.297 10.195 1 91.75 288 ALA B C 1
ATOM 9658 O O . ALA B 1 288 ? -12.352 16.938 9.945 1 91.75 288 ALA B O 1
ATOM 9659 N N . LEU B 1 289 ? -13.727 15.234 9.516 1 91.44 289 LEU B N 1
ATOM 9660 C CA . LEU B 1 289 ? -12.828 14.625 8.539 1 91.44 289 LEU B CA 1
ATOM 9661 C C . LEU B 1 289 ? -13.188 15.062 7.121 1 91.44 289 LEU B C 1
ATOM 9663 O O . LEU B 1 289 ? -14.305 14.82 6.656 1 91.44 289 LEU B O 1
ATOM 9667 N N . GLN B 1 290 ? -12.242 15.633 6.457 1 90.88 290 GLN B N 1
ATOM 9668 C CA . GLN B 1 290 ? -12.453 16.094 5.09 1 90.88 290 GLN B CA 1
ATOM 9669 C C . GLN B 1 290 ? -12.695 14.93 4.141 1 90.88 290 GLN B C 1
ATOM 9671 O O . GLN B 1 290 ? -13.523 15.031 3.227 1 90.88 290 GLN B O 1
ATOM 9676 N N . SER B 1 291 ? -11.992 13.852 4.27 1 89.69 291 SER B N 1
ATOM 9677 C CA . SER B 1 291 ? -12.133 12.688 3.406 1 89.69 291 SER B CA 1
ATOM 9678 C C . SER B 1 291 ? -13.539 12.102 3.486 1 89.69 291 SER B C 1
ATOM 9680 O O . SER B 1 291 ? -14.094 11.664 2.477 1 89.69 291 SER B O 1
ATOM 9682 N N . VAL B 1 292 ? -14.109 12.039 4.699 1 92 292 VAL B N 1
ATOM 9683 C CA . VAL B 1 292 ? -15.461 11.523 4.887 1 92 292 VAL B CA 1
ATOM 9684 C C . VAL B 1 292 ? -16.469 12.469 4.227 1 92 292 VAL B C 1
ATOM 9686 O O . VAL B 1 292 ? -17.422 12.016 3.59 1 92 292 VAL B O 1
ATOM 9689 N N . ALA B 1 293 ? -16.219 13.797 4.422 1 93.31 293 ALA B N 1
ATOM 9690 C CA . ALA B 1 293 ? -17.094 14.773 3.773 1 93.31 293 ALA B CA 1
ATOM 9691 C C . ALA B 1 293 ? -17.078 14.602 2.258 1 93.31 293 ALA B C 1
ATOM 9693 O O . ALA B 1 293 ? -18.141 14.656 1.614 1 93.31 293 ALA B O 1
ATOM 9694 N N . ASN B 1 294 ? -15.906 14.422 1.731 1 88.81 294 ASN B N 1
ATOM 9695 C CA . ASN B 1 294 ? -15.773 14.211 0.294 1 88.81 294 ASN B CA 1
ATOM 9696 C C . ASN B 1 294 ? -16.516 12.953 -0.159 1 88.81 294 ASN B C 1
ATOM 9698 O O . ASN B 1 294 ? -17.172 12.953 -1.199 1 88.81 294 ASN B O 1
ATOM 9702 N N . ALA B 1 295 ? -16.344 11.875 0.585 1 88.31 295 ALA B N 1
ATOM 9703 C CA . ALA B 1 295 ? -17 10.609 0.247 1 88.31 295 ALA B CA 1
ATOM 9704 C C . ALA B 1 295 ? -18.516 10.742 0.28 1 88.31 295 ALA B C 1
ATOM 9706 O O . ALA B 1 295 ? -19.203 10.203 -0.585 1 88.31 295 ALA B O 1
ATOM 9707 N N . CYS B 1 296 ? -19.016 11.453 1.286 1 90 296 CYS B N 1
ATOM 9708 C CA . CYS B 1 296 ? -20.469 11.625 1.451 1 90 296 CYS B CA 1
ATOM 9709 C C . CYS B 1 296 ? -21.047 12.438 0.308 1 90 296 CYS B C 1
ATOM 9711 O O . CYS B 1 296 ? -22.156 12.148 -0.162 1 90 296 CYS B O 1
ATOM 9713 N N . SER B 1 297 ? -20.344 13.398 -0.062 1 87.69 297 SER B N 1
ATOM 9714 C CA . SER B 1 297 ? -20.875 14.336 -1.041 1 87.69 297 SER B CA 1
ATOM 9715 C C . SER B 1 297 ? -20.312 14.07 -2.432 1 87.69 297 SER B C 1
ATOM 9717 O O . SER B 1 297 ? -20.234 14.977 -3.262 1 87.69 297 SER B O 1
ATOM 9719 N N . SER B 1 298 ? -19.875 12.734 -2.492 1 77.56 298 SER B N 1
ATOM 9720 C CA . SER B 1 298 ? -19.344 12.336 -3.785 1 77.56 298 SER B CA 1
ATOM 9721 C C . SER B 1 298 ? -20.422 12.312 -4.855 1 77.56 298 SER B C 1
ATOM 9723 O O . SER B 1 298 ? -21.578 11.992 -4.57 1 77.56 298 SER B O 1
ATOM 9725 N N . GLY B 1 299 ? -20.516 13.203 -5.883 1 71.69 299 GLY B N 1
ATOM 9726 C CA . GLY B 1 299 ? -21.469 13.328 -6.969 1 71.69 299 GLY B CA 1
ATOM 9727 C C . GLY B 1 299 ? -22.141 14.695 -7.02 1 71.69 299 GLY B C 1
ATOM 9728 O O . GLY B 1 299 ? -21.469 15.703 -7.258 1 71.69 299 GLY B O 1
ATOM 9729 N N . ASP B 1 300 ? -23.469 14.547 -6.574 1 71.94 300 ASP B N 1
ATOM 9730 C CA . ASP B 1 300 ? -24.219 15.797 -6.68 1 71.94 300 ASP B CA 1
ATOM 9731 C C . ASP B 1 300 ? -24.297 16.5 -5.328 1 71.94 300 ASP B C 1
ATOM 9733 O O . ASP B 1 300 ? -25.125 17.391 -5.137 1 71.94 300 ASP B O 1
ATOM 9737 N N . GLY B 1 301 ? -23.5 16.078 -4.453 1 80.81 301 GLY B N 1
ATOM 9738 C CA . GLY B 1 301 ? -23.5 16.703 -3.143 1 80.81 301 GLY B CA 1
ATOM 9739 C C . GLY B 1 301 ? -22.578 17.906 -3.053 1 80.81 301 GLY B C 1
ATOM 9740 O O . GLY B 1 301 ? -22.031 18.344 -4.066 1 80.81 301 GLY B O 1
ATOM 9741 N N . TYR B 1 302 ? -22.641 18.578 -1.898 1 86.19 302 TYR B N 1
ATOM 9742 C CA . TYR B 1 302 ? -21.844 19.781 -1.657 1 86.19 302 TYR B CA 1
ATOM 9743 C C . TYR B 1 302 ? -21.078 19.688 -0.34 1 86.19 302 TYR B C 1
ATOM 9745 O O . TYR B 1 302 ? -21.641 19.234 0.667 1 86.19 302 TYR B O 1
ATOM 9753 N N . VAL B 1 303 ? -19.812 20.078 -0.464 1 88.44 303 VAL B N 1
ATOM 9754 C CA . VAL B 1 303 ? -19 20.109 0.752 1 88.44 303 VAL B CA 1
ATOM 9755 C C . VAL B 1 303 ? -18.859 21.562 1.227 1 88.44 303 VAL B C 1
ATOM 9757 O O . VAL B 1 303 ? -18.312 22.406 0.505 1 88.44 303 VAL B O 1
ATOM 9760 N N . TYR B 1 304 ? -19.391 21.859 2.328 1 89.88 304 TYR B N 1
ATOM 9761 C CA . TYR B 1 304 ? -19.266 23.188 2.941 1 89.88 304 TYR B CA 1
ATOM 9762 C C . TYR B 1 304 ? -18.172 23.188 3.998 1 89.88 304 TYR B C 1
ATOM 9764 O O . TYR B 1 304 ? -18.328 22.594 5.066 1 89.88 304 TYR B O 1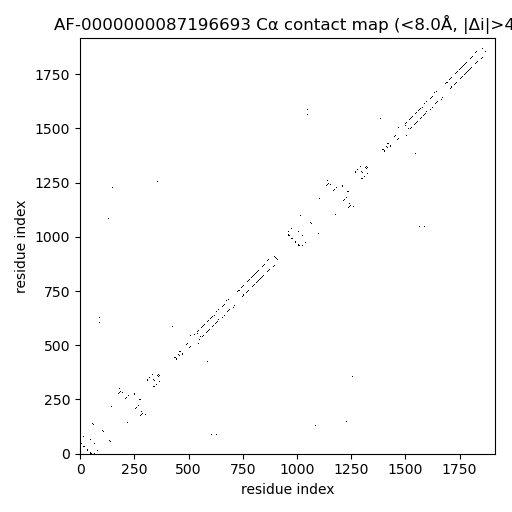
ATOM 9772 N N . LYS B 1 305 ? -17.109 23.891 3.756 1 87.19 305 LYS B N 1
ATOM 9773 C CA . LYS B 1 305 ? -16 23.984 4.715 1 87.19 305 LYS B CA 1
ATOM 9774 C C . LYS B 1 305 ? -16.219 25.141 5.68 1 87.19 305 LYS B C 1
ATOM 9776 O O . LYS B 1 305 ? -16.391 26.297 5.258 1 87.19 305 LYS B O 1
ATOM 9781 N N . MET B 1 306 ? -16.141 24.812 6.953 1 90.19 306 MET B N 1
ATOM 9782 C CA . MET B 1 306 ? -16.344 25.828 7.984 1 90.19 306 MET B CA 1
ATOM 9783 C C . MET B 1 306 ? -15.172 26.812 8.008 1 90.19 306 MET B C 1
ATOM 9785 O O . MET B 1 306 ? -14.023 26.422 7.82 1 90.19 306 MET B O 1
ATOM 9789 N N . SER B 1 307 ? -15.523 28.031 8.156 1 83.38 307 SER B N 1
ATOM 9790 C CA . SER B 1 307 ? -14.508 29.047 8.406 1 83.38 307 SER B CA 1
ATOM 9791 C C . SER B 1 307 ? -14.539 29.516 9.859 1 83.38 307 SER B C 1
ATOM 9793 O O . SER B 1 307 ? -15.578 29.422 10.523 1 83.38 307 SER B O 1
ATOM 9795 N N . VAL B 1 308 ? -13.43 29.984 10.336 1 86.69 308 VAL B N 1
ATOM 9796 C CA . VAL B 1 308 ? -13.383 30.531 11.688 1 86.69 308 VAL B CA 1
ATOM 9797 C C . VAL B 1 308 ? -14.039 31.922 11.695 1 86.69 308 VAL B C 1
ATOM 9799 O O . VAL B 1 308 ? -14.133 32.562 10.656 1 86.69 308 VAL B O 1
ATOM 9802 N N . LEU B 1 309 ? -14.523 32.25 12.883 1 87.75 309 LEU B N 1
ATOM 9803 C CA . LEU B 1 309 ? -15.102 33.594 13.023 1 87.75 309 LEU B CA 1
ATOM 9804 C C . LEU B 1 309 ? -14.031 34.656 12.867 1 87.75 309 LEU B C 1
ATOM 9806 O O . LEU B 1 309 ? -12.906 34.5 13.336 1 87.75 309 LEU B O 1
ATOM 9810 N N . ASP B 1 310 ? -14.383 35.656 12.18 1 85.81 310 ASP B N 1
ATOM 9811 C CA . ASP B 1 310 ? -13.445 36.75 12.094 1 85.81 310 ASP B CA 1
ATOM 9812 C C . ASP B 1 310 ? -13.32 37.469 13.438 1 85.81 310 ASP B C 1
ATOM 9814 O O . ASP B 1 310 ? -14.055 37.188 14.383 1 85.81 310 ASP B O 1
ATOM 9818 N N . ALA B 1 311 ? -12.359 38.375 13.555 1 85.25 311 ALA B N 1
ATOM 9819 C CA . ALA B 1 311 ? -12.062 39.062 14.805 1 85.25 311 ALA B CA 1
ATOM 9820 C C . ALA B 1 311 ? -13.258 39.875 15.281 1 85.25 311 ALA B C 1
ATOM 9822 O O . ALA B 1 311 ? -13.531 39.938 16.484 1 85.25 311 ALA B O 1
ATOM 9823 N N . HIS B 1 312 ? -13.992 40.438 14.281 1 85.94 312 HIS B N 1
ATOM 9824 C CA . HIS B 1 312 ? -15.141 41.25 14.625 1 85.94 312 HIS B CA 1
ATOM 9825 C C . HIS B 1 312 ? -16.281 40.406 15.211 1 85.94 312 HIS B C 1
ATOM 9827 O O . HIS B 1 312 ? -16.859 40.781 16.219 1 85.94 312 HIS B O 1
ATOM 9833 N N . LEU B 1 313 ? -16.516 39.344 14.594 1 88.81 313 LEU B N 1
ATOM 9834 C CA . LEU B 1 313 ? -17.578 38.469 15.062 1 88.81 313 LEU B CA 1
ATOM 9835 C C . LEU B 1 313 ? -17.203 37.812 16.375 1 88.81 313 LEU B C 1
ATOM 9837 O O . LEU B 1 313 ? -18.062 37.562 17.219 1 88.81 313 LEU B O 1
ATOM 9841 N N . SER B 1 314 ? -15.938 37.5 16.578 1 90.88 314 SER B N 1
ATOM 9842 C CA . SER B 1 314 ? -15.469 36.906 17.828 1 90.88 314 SER B CA 1
ATOM 9843 C C . SER B 1 314 ? -15.672 37.875 18.984 1 90.88 314 SER B C 1
ATOM 9845 O O . SER B 1 314 ? -16.109 37.469 20.062 1 90.88 314 SER B O 1
ATOM 9847 N N . LYS B 1 315 ? -15.367 39.094 18.75 1 87.94 315 LYS B N 1
ATOM 9848 C CA . LYS B 1 315 ? -15.578 40.125 19.781 1 87.94 315 LYS B CA 1
ATOM 9849 C C . LYS B 1 315 ? -17.062 40.281 20.078 1 87.94 315 LYS B C 1
ATOM 9851 O O . LYS B 1 315 ? -17.438 40.469 21.25 1 87.94 315 LYS B O 1
ATOM 9856 N N . ALA B 1 316 ? -17.828 40.25 18.969 1 88.19 316 ALA B N 1
ATOM 9857 C CA . ALA B 1 316 ? -19.266 40.375 19.141 1 88.19 316 ALA B CA 1
ATOM 9858 C C . ALA B 1 316 ? -19.828 39.25 20 1 88.19 316 ALA B C 1
ATOM 9860 O O . ALA B 1 316 ? -20.734 39.469 20.797 1 88.19 316 ALA B O 1
ATOM 9861 N N . LEU B 1 317 ? -19.312 38.094 19.812 1 89.62 317 LEU B N 1
ATOM 9862 C CA . LEU B 1 317 ? -19.766 36.938 20.594 1 89.62 317 LEU B CA 1
ATOM 9863 C C . LEU B 1 317 ? -19.391 37.094 22.062 1 89.62 317 LEU B C 1
ATOM 9865 O O . LEU B 1 317 ? -20.203 36.812 22.938 1 89.62 317 LEU B O 1
ATOM 9869 N N . LEU B 1 318 ? -18.188 37.531 22.359 1 88.25 318 LEU B N 1
ATOM 9870 C CA . LEU B 1 318 ? -17.75 37.75 23.734 1 88.25 318 LEU B CA 1
ATOM 9871 C C . LEU B 1 318 ? -18.578 38.875 24.391 1 88.25 318 LEU B C 1
ATOM 9873 O O . LEU B 1 318 ? -18.906 38.781 25.578 1 88.25 318 LEU B O 1
ATOM 9877 N N . MET B 1 319 ? -18.875 39.875 23.562 1 84.94 319 MET B N 1
ATOM 9878 C CA . MET B 1 319 ? -19.656 40.969 24.094 1 84.94 319 MET B CA 1
ATOM 9879 C C . MET B 1 319 ? -21.062 40.531 24.453 1 84.94 319 MET B C 1
ATOM 9881 O O . MET B 1 319 ? -21.609 40.969 25.469 1 84.94 319 MET B O 1
ATOM 9885 N N . LYS B 1 320 ? -21.547 39.75 23.672 1 85.31 320 LYS B N 1
ATOM 9886 C CA . LYS B 1 320 ? -22.906 39.281 23.875 1 85.31 320 LYS B CA 1
ATOM 9887 C C . LYS B 1 320 ? -22.984 38.375 25.094 1 85.31 320 LYS B C 1
ATOM 9889 O O . LYS B 1 320 ? -24 38.344 25.797 1 85.31 320 LYS B O 1
ATOM 9894 N N . LYS B 1 321 ? -21.969 37.656 25.391 1 85.62 321 LYS B N 1
ATOM 9895 C CA . LYS B 1 321 ? -22.016 36.625 26.422 1 85.62 321 LYS B CA 1
ATOM 9896 C C . LYS B 1 321 ? -21.531 37.156 27.766 1 85.62 321 LYS B C 1
ATOM 9898 O O . LYS B 1 321 ? -21.969 36.719 28.812 1 85.62 321 LYS B O 1
ATOM 9903 N N . VAL B 1 322 ? -20.516 38 27.812 1 82.56 322 VAL B N 1
ATOM 9904 C CA . VAL B 1 322 ? -19.938 38.406 29.078 1 82.56 322 VAL B CA 1
ATOM 9905 C C . VAL B 1 322 ? -19.984 39.938 29.219 1 82.56 322 VAL B C 1
ATOM 9907 O O . VAL B 1 322 ? -20.188 40.469 30.328 1 82.56 322 VAL B O 1
ATOM 9910 N N . PHE B 1 323 ? -19.812 40.719 28.141 1 79.44 323 PHE B N 1
ATOM 9911 C CA . PHE B 1 323 ? -19.688 42.188 28.25 1 79.44 323 PHE B CA 1
ATOM 9912 C C . PHE B 1 323 ? -20.969 42.875 27.844 1 79.44 323 PHE B C 1
ATOM 9914 O O . PHE B 1 323 ? -20.938 43.844 27.094 1 79.44 323 PHE B O 1
ATOM 9921 N N . PHE B 1 324 ? -22.047 42.312 28.219 1 74 324 PHE B N 1
ATOM 9922 C CA . PHE B 1 324 ? -23.344 42.812 27.766 1 74 324 PHE B CA 1
ATOM 9923 C C . PHE B 1 324 ? -23.547 44.25 28.25 1 74 324 PHE B C 1
ATOM 9925 O O . PHE B 1 324 ? -24.344 45 27.656 1 74 324 PHE B O 1
ATOM 9932 N N . ARG B 1 325 ? -22.828 44.75 29.375 1 71.19 325 ARG B N 1
ATOM 9933 C CA . ARG B 1 325 ? -22.969 46.094 29.891 1 71.19 325 ARG B CA 1
ATOM 9934 C C . ARG B 1 325 ? -22.031 47.062 29.172 1 71.19 325 ARG B C 1
ATOM 9936 O O . ARG B 1 325 ? -22 48.25 29.469 1 71.19 325 ARG B O 1
ATOM 9943 N N . GLY B 1 326 ? -21.344 46.656 28.266 1 76.06 326 GLY B N 1
ATOM 9944 C CA . GLY B 1 326 ? -20.406 47.469 27.531 1 76.06 326 GLY B CA 1
ATOM 9945 C C . GLY B 1 326 ? -18.953 47.125 27.812 1 76.06 326 GLY B C 1
ATOM 9946 O O . GLY B 1 326 ? -18.641 46.5 28.828 1 76.06 326 GLY B O 1
ATOM 9947 N N . CYS B 1 327 ? -18.078 47.312 26.859 1 77.75 327 CYS B N 1
ATOM 9948 C CA . CYS B 1 327 ? -16.656 46.969 26.969 1 77.75 327 CYS B CA 1
ATOM 9949 C C . CYS B 1 327 ? -15.812 48.25 27.078 1 77.75 327 CYS B C 1
ATOM 9951 O O . CYS B 1 327 ? -15.695 49 26.109 1 77.75 327 CYS B O 1
ATOM 9953 N N . SER B 1 328 ? -15.367 48.625 28.344 1 81.81 328 SER B N 1
ATOM 9954 C CA . SER B 1 328 ? -14.445 49.719 28.516 1 81.81 328 SER B CA 1
ATOM 9955 C C . SER B 1 328 ? -13.18 49.531 27.672 1 81.81 328 SER B C 1
ATOM 9957 O O . SER B 1 328 ? -12.859 48.406 27.281 1 81.81 328 SER B O 1
ATOM 9959 N N . PRO B 1 329 ? -12.531 50.625 27.328 1 82.81 329 PRO B N 1
ATOM 9960 C CA . PRO B 1 329 ? -11.297 50.5 26.547 1 82.81 329 PRO B CA 1
ATOM 9961 C C . PRO B 1 329 ? -10.273 49.562 27.219 1 82.81 329 PRO B C 1
ATOM 9963 O O . PRO B 1 329 ? -9.547 48.844 26.516 1 82.81 329 PRO B O 1
ATOM 9966 N N . GLU B 1 330 ? -10.281 49.656 28.516 1 82.94 330 GLU B N 1
ATOM 9967 C CA . GLU B 1 330 ? -9.375 48.781 29.25 1 82.94 330 GLU B CA 1
ATOM 9968 C C . GLU B 1 330 ? -9.766 47.312 29.062 1 82.94 330 GLU B C 1
ATOM 9970 O O . GLU B 1 330 ? -8.906 46.438 28.922 1 82.94 330 GLU B O 1
ATOM 9975 N N . LEU B 1 331 ? -10.953 47.094 29.125 1 84.56 331 LEU B N 1
ATOM 9976 C CA . LEU B 1 331 ? -11.477 45.75 28.938 1 84.56 331 LEU B CA 1
ATOM 9977 C C . LEU B 1 331 ? -11.297 45.281 27.5 1 84.56 331 LEU B C 1
ATOM 9979 O O . LEU B 1 331 ? -11.07 44.094 27.25 1 84.56 331 LEU B O 1
ATOM 9983 N N . GLU B 1 332 ? -11.391 46.188 26.641 1 84 332 GLU B N 1
ATOM 9984 C CA . GLU B 1 332 ? -11.211 45.875 25.219 1 84 332 GLU B CA 1
ATOM 9985 C C . GLU B 1 332 ? -9.773 45.438 24.938 1 84 332 GLU B C 1
ATOM 9987 O O . GLU B 1 332 ? -9.555 44.531 24.125 1 84 332 GLU B O 1
ATOM 9992 N N . ARG B 1 333 ? -8.898 46.031 25.516 1 79.88 333 ARG B N 1
ATOM 9993 C CA . ARG B 1 333 ? -7.5 45.656 25.359 1 79.88 333 ARG B CA 1
ATOM 9994 C C . ARG B 1 333 ? -7.23 44.281 25.891 1 79.88 333 ARG B C 1
ATOM 9996 O O . ARG B 1 333 ? -6.531 43.469 25.266 1 79.88 333 ARG B O 1
ATOM 10003 N N . GLY B 1 334 ? -7.707 44.031 27.031 1 79.19 334 GLY B N 1
ATOM 10004 C CA . GLY B 1 334 ? -7.52 42.719 27.625 1 79.19 334 GLY B CA 1
ATOM 10005 C C . GLY B 1 334 ? -8.234 41.625 26.859 1 79.19 334 GLY B C 1
ATOM 10006 O O . GLY B 1 334 ? -7.73 40.5 26.766 1 79.19 334 GLY B O 1
ATOM 10007 N N . SER B 1 335 ? -9.32 41.969 26.344 1 82.56 335 SER B N 1
ATOM 10008 C CA . SER B 1 335 ? -10.141 40.969 25.672 1 82.56 335 SER B CA 1
ATOM 10009 C C . SER B 1 335 ? -9.602 40.656 24.281 1 82.56 335 SER B C 1
ATOM 10011 O O . SER B 1 335 ? -9.914 39.594 23.703 1 82.56 335 SER B O 1
ATOM 10013 N N . THR B 1 336 ? -8.828 41.531 23.734 1 85.12 336 THR B N 1
ATOM 10014 C CA . THR B 1 336 ? -8.25 41.312 22.406 1 85.12 336 THR B CA 1
ATOM 10015 C C . THR B 1 336 ? -7.312 40.125 22.422 1 85.12 336 THR B C 1
ATOM 10017 O O . THR B 1 336 ? -7.266 39.344 21.453 1 85.12 336 THR B O 1
ATOM 10020 N N . ALA B 1 337 ? -6.602 39.969 23.484 1 83.5 337 ALA B N 1
ATOM 10021 C CA . ALA B 1 337 ? -5.676 38.844 23.594 1 83.5 337 ALA B CA 1
ATOM 10022 C C . ALA B 1 337 ? -6.426 37.5 23.656 1 83.5 337 ALA B C 1
ATOM 10024 O O . ALA B 1 337 ? -5.945 36.5 23.141 1 83.5 337 ALA B O 1
ATOM 10025 N N . ILE B 1 338 ? -7.512 37.562 24.234 1 88.5 338 ILE B N 1
ATOM 10026 C CA . ILE B 1 338 ? -8.336 36.344 24.344 1 88.5 338 ILE B CA 1
ATOM 10027 C C . ILE B 1 338 ? -8.883 35.969 22.969 1 88.5 338 ILE B C 1
ATOM 10029 O O . ILE B 1 338 ? -8.906 34.781 22.609 1 88.5 338 ILE B O 1
ATOM 10033 N N . VAL B 1 339 ? -9.32 37 22.266 1 88.88 339 VAL B N 1
ATOM 10034 C CA . VAL B 1 339 ? -9.875 36.812 20.922 1 88.88 339 VAL B CA 1
ATOM 10035 C C . VAL B 1 339 ? -8.812 36.188 20.016 1 88.88 339 VAL B C 1
ATOM 10037 O O . VAL B 1 339 ? -9.109 35.281 19.234 1 88.88 339 VAL B O 1
ATOM 10040 N N . GLU B 1 340 ? -7.688 36.625 20.141 1 84.25 340 GLU B N 1
ATOM 10041 C CA . GLU B 1 340 ? -6.598 36.125 19.312 1 84.25 340 GLU B CA 1
ATOM 10042 C C . GLU B 1 340 ? -6.246 34.688 19.688 1 84.25 340 GLU B C 1
ATOM 10044 O O . GLU B 1 340 ? -6.008 33.844 18.812 1 84.25 340 GLU B O 1
ATOM 10049 N N . LYS B 1 341 ? -6.223 34.375 20.891 1 88.5 341 LYS B N 1
ATOM 10050 C CA . LYS B 1 341 ? -5.867 33.062 21.375 1 88.5 341 LYS B CA 1
ATOM 10051 C C . LYS B 1 341 ? -6.949 32.031 21.016 1 88.5 341 LYS B C 1
ATOM 10053 O O . LYS B 1 341 ? -6.652 30.875 20.75 1 88.5 341 LYS B O 1
ATOM 10058 N N . CYS B 1 342 ? -8.156 32.438 21.094 1 91.25 342 CYS B N 1
ATOM 10059 C CA . CYS B 1 342 ? -9.258 31.547 20.75 1 91.25 342 CYS B CA 1
ATOM 10060 C C . CYS B 1 342 ? -9.352 31.359 19.234 1 91.25 342 CYS B C 1
ATOM 10062 O O . CYS B 1 342 ? -9.922 30.375 18.766 1 91.25 342 CYS B O 1
ATOM 10064 N N . ASP B 1 343 ? -8.797 32.281 18.484 1 88.56 343 ASP B N 1
ATOM 10065 C CA . ASP B 1 343 ? -8.633 32.219 17.031 1 88.56 343 ASP B CA 1
ATOM 10066 C C . ASP B 1 343 ? -9.984 31.984 16.344 1 88.56 343 ASP B C 1
ATOM 10068 O O . ASP B 1 343 ? -10.102 31.141 15.453 1 88.56 343 ASP B O 1
ATOM 10072 N N . GLY B 1 344 ? -11.078 32.562 16.828 1 88.88 344 GLY B N 1
ATOM 10073 C CA . GLY B 1 344 ? -12.375 32.594 16.156 1 88.88 344 GLY B CA 1
ATOM 10074 C C . GLY B 1 344 ? -13.172 31.312 16.359 1 88.88 344 GLY B C 1
ATOM 10075 O O . GLY B 1 344 ? -14.148 31.062 15.656 1 88.88 344 GLY B O 1
ATOM 10076 N N . LEU B 1 345 ? -12.82 30.438 17.25 1 91.56 345 LEU B N 1
ATOM 10077 C CA . LEU B 1 345 ? -13.57 29.219 17.547 1 91.56 345 LEU B CA 1
ATOM 10078 C C . LEU B 1 345 ? -14.695 29.5 18.531 1 91.56 345 LEU B C 1
ATOM 10080 O O . LEU B 1 345 ? -14.438 29.828 19.688 1 91.56 345 LEU B O 1
ATOM 10084 N N . PRO B 1 346 ? -15.922 29.312 18.141 1 91.38 346 PRO B N 1
ATOM 10085 C CA . PRO B 1 346 ? -17.062 29.688 18.984 1 91.38 346 PRO B CA 1
ATOM 10086 C C . PRO B 1 346 ? -17.094 28.922 20.312 1 91.38 346 PRO B C 1
ATOM 10088 O O . PRO B 1 346 ? -17.359 29.516 21.359 1 91.38 346 PRO B O 1
ATOM 10091 N N . LEU B 1 347 ? -16.812 27.625 20.344 1 90.19 347 LEU B N 1
ATOM 10092 C CA . LEU B 1 347 ? -16.844 26.844 21.578 1 90.19 347 LEU B CA 1
ATOM 10093 C C . LEU B 1 347 ? -15.812 27.391 22.578 1 90.19 347 LEU B C 1
ATOM 10095 O O . LEU B 1 347 ? -16.078 27.438 23.781 1 90.19 347 LEU B O 1
ATOM 10099 N N . ALA B 1 348 ? -14.625 27.75 22.078 1 92.81 348 ALA B N 1
ATOM 10100 C CA . ALA B 1 348 ? -13.586 28.312 22.938 1 92.81 348 ALA B CA 1
ATOM 10101 C C . ALA B 1 348 ? -14.023 29.656 23.5 1 92.81 348 ALA B C 1
ATOM 10103 O O . ALA B 1 348 ? -13.859 29.922 24.703 1 92.81 348 ALA B O 1
ATOM 10104 N N . LEU B 1 349 ? -14.594 30.5 22.672 1 91.06 349 LEU B N 1
ATOM 10105 C CA . LEU B 1 349 ? -15.023 31.828 23.094 1 91.06 349 LEU B CA 1
ATOM 10106 C C . LEU B 1 349 ? -16.141 31.734 24.125 1 91.06 349 LEU B C 1
ATOM 10108 O O . LEU B 1 349 ? -16.125 32.469 25.125 1 91.06 349 LEU B O 1
ATOM 10112 N N . VAL B 1 350 ? -17.078 30.875 23.922 1 90.56 350 VAL B N 1
ATOM 10113 C CA . VAL B 1 350 ? -18.188 30.703 24.828 1 90.56 350 VAL B CA 1
ATOM 10114 C C . VAL B 1 350 ? -17.688 30.156 26.172 1 90.56 350 VAL B C 1
ATOM 10116 O O . VAL B 1 350 ? -18.172 30.547 27.234 1 90.56 350 VAL B O 1
ATOM 10119 N N . SER B 1 351 ? -16.766 29.188 26.125 1 91.81 351 SER B N 1
ATOM 10120 C CA . SER B 1 351 ? -16.203 28.625 27.359 1 91.81 351 SER B CA 1
ATOM 10121 C C . SER B 1 351 ? -15.469 29.688 28.172 1 91.81 351 SER B C 1
ATOM 10123 O O . SER B 1 351 ? -15.602 29.734 29.391 1 91.81 351 SER B O 1
ATOM 10125 N N . VAL B 1 352 ? -14.664 30.516 27.516 1 92.06 352 VAL B N 1
ATOM 10126 C CA . VAL B 1 352 ? -13.938 31.578 28.203 1 92.06 352 VAL B CA 1
ATOM 10127 C C . VAL B 1 352 ? -14.922 32.594 28.781 1 92.06 352 VAL B C 1
ATOM 10129 O O . VAL B 1 352 ? -14.719 33.094 29.891 1 92.06 352 VAL B O 1
ATOM 10132 N N . ALA B 1 353 ? -15.938 32.875 28 1 89.31 353 ALA B N 1
ATOM 10133 C CA . ALA B 1 353 ? -16.953 33.781 28.469 1 89.31 353 ALA B CA 1
ATOM 10134 C C . ALA B 1 353 ? -17.625 33.281 29.734 1 89.31 353 ALA B C 1
ATOM 10136 O O . ALA B 1 353 ? -17.844 34.062 30.688 1 89.31 353 ALA B O 1
ATOM 10137 N N . LYS B 1 354 ? -17.938 32.031 29.766 1 88.62 354 LYS B N 1
ATOM 10138 C CA . LYS B 1 354 ? -18.531 31.406 30.953 1 88.62 354 LYS B CA 1
ATOM 10139 C C . LYS B 1 354 ? -17.609 31.516 32.156 1 88.62 354 LYS B C 1
ATOM 10141 O O . LYS B 1 354 ? -18.062 31.766 33.281 1 88.62 354 LYS B O 1
ATOM 10146 N N . PHE B 1 355 ? -16.375 31.312 31.938 1 91.69 355 PHE B N 1
ATOM 10147 C CA . PHE B 1 355 ? -15.391 31.391 33 1 91.69 355 PHE B CA 1
ATOM 10148 C C . PHE B 1 355 ? -15.266 32.812 33.531 1 91.69 355 PHE B C 1
ATOM 10150 O O . PHE B 1 355 ? -15.172 33.031 34.75 1 91.69 355 PHE B O 1
ATOM 10157 N N . LEU B 1 356 ? -15.266 33.781 32.625 1 89.19 356 LEU B N 1
ATOM 10158 C CA . LEU B 1 356 ? -15.109 35.188 33 1 89.19 356 LEU B CA 1
ATOM 10159 C C . LEU B 1 356 ? -16.328 35.688 33.781 1 89.19 356 LEU B C 1
ATOM 10161 O O . LEU B 1 356 ? -16.234 36.594 34.594 1 89.19 356 LEU B O 1
ATOM 10165 N N . LEU B 1 357 ? -17.469 35.062 33.531 1 87.25 357 LEU B N 1
ATOM 10166 C CA . LEU B 1 357 ? -18.703 35.438 34.219 1 87.25 357 LEU B CA 1
ATOM 10167 C C . LEU B 1 357 ? -18.609 35.125 35.719 1 87.25 357 LEU B C 1
ATOM 10169 O O . LEU B 1 357 ? -19.344 35.688 36.531 1 87.25 357 LEU B O 1
ATOM 10173 N N . GLY B 1 358 ? -17.75 34.219 36.031 1 83.44 358 GLY B N 1
ATOM 10174 C CA . GLY B 1 358 ? -17.594 33.875 37.438 1 83.44 358 GLY B CA 1
ATOM 10175 C C . GLY B 1 358 ? -16.984 34.969 38.25 1 83.44 358 GLY B C 1
ATOM 10176 O O . GLY B 1 358 ? -17.109 35 39.5 1 83.44 358 GLY B O 1
ATOM 10177 N N . GLU B 1 359 ? -16.406 35.875 37.562 1 81.69 359 GLU B N 1
ATOM 10178 C CA . GLU B 1 359 ? -15.812 37.031 38.219 1 81.69 359 GLU B CA 1
ATOM 10179 C C . GLU B 1 359 ? -16.812 38.188 38.312 1 81.69 359 GLU B C 1
ATOM 10181 O O . GLU B 1 359 ? -17.578 38.438 37.375 1 81.69 359 GLU B O 1
ATOM 10186 N N . ASN B 1 360 ? -16.953 38.781 39.469 1 76.06 360 ASN B N 1
ATOM 10187 C CA . ASN B 1 360 ? -17.922 39.844 39.688 1 76.06 360 ASN B CA 1
ATOM 10188 C C . ASN B 1 360 ? -17.703 41 38.719 1 76.06 360 ASN B C 1
ATOM 10190 O O . ASN B 1 360 ? -18.672 41.5 38.125 1 76.06 360 ASN B O 1
ATOM 10194 N N . GLU B 1 361 ? -16.438 41.562 38.625 1 78.19 361 GLU B N 1
ATOM 10195 C CA . GLU B 1 361 ? -16.141 42.625 37.688 1 78.19 361 GLU B CA 1
ATOM 10196 C C . GLU B 1 361 ? -14.883 42.312 36.875 1 78.19 361 GLU B C 1
ATOM 10198 O O . GLU B 1 361 ? -13.766 42.594 37.312 1 78.19 361 GLU B O 1
ATOM 10203 N N . PRO B 1 362 ? -15.195 41.719 35.688 1 83.19 362 PRO B N 1
ATOM 10204 C CA . PRO B 1 362 ? -14.016 41.406 34.875 1 83.19 362 PRO B CA 1
ATOM 10205 C C . PRO B 1 362 ? -13.234 42.656 34.438 1 83.19 362 PRO B C 1
ATOM 10207 O O . PRO B 1 362 ? -13.836 43.656 34.031 1 83.19 362 PRO B O 1
ATOM 10210 N N . THR B 1 363 ? -11.953 42.781 34.75 1 83.81 363 THR B N 1
ATOM 10211 C CA . THR B 1 363 ? -11.039 43.844 34.344 1 83.81 363 THR B CA 1
ATOM 10212 C C . THR B 1 363 ? -10.117 43.344 33.219 1 83.81 363 THR B C 1
ATOM 10214 O O . THR B 1 363 ? -10.031 42.156 32.938 1 83.81 363 THR B O 1
ATOM 10217 N N . GLY B 1 364 ? -9.578 44.281 32.562 1 84.81 364 GLY B N 1
ATOM 10218 C CA . GLY B 1 364 ? -8.609 43.969 31.531 1 84.81 364 GLY B CA 1
ATOM 10219 C C . GLY B 1 364 ? -7.441 43.125 32.031 1 84.81 364 GLY B C 1
ATOM 10220 O O . GLY B 1 364 ? -6.949 42.25 31.344 1 84.81 364 GLY B O 1
ATOM 10221 N N . SER B 1 365 ? -7.016 43.469 33.25 1 84.88 365 SER B N 1
ATOM 10222 C CA . SER B 1 365 ? -5.914 42.75 33.875 1 84.88 365 SER B CA 1
ATOM 10223 C C . SER B 1 365 ? -6.309 41.312 34.156 1 84.88 365 SER B C 1
ATOM 10225 O O . SER B 1 365 ? -5.492 40.375 34.031 1 84.88 365 SER B O 1
ATOM 10227 N N . HIS B 1 366 ? -7.488 41.188 34.594 1 86.88 366 HIS B N 1
ATOM 10228 C CA . HIS B 1 366 ? -7.988 39.844 34.844 1 86.88 366 HIS B CA 1
ATOM 10229 C C . HIS B 1 366 ? -8.055 39.031 33.531 1 86.88 366 HIS B C 1
ATOM 10231 O O . HIS B 1 366 ? -7.676 37.875 33.531 1 86.88 366 HIS B O 1
ATOM 10237 N N . CYS B 1 367 ? -8.531 39.656 32.5 1 87.94 367 CYS B N 1
ATOM 10238 C CA . CYS B 1 367 ? -8.617 39 31.188 1 87.94 367 CYS B CA 1
ATOM 10239 C C . CYS B 1 367 ? -7.238 38.594 30.688 1 87.94 367 CYS B C 1
ATOM 10241 O O . CYS B 1 367 ? -7.074 37.5 30.125 1 87.94 367 CYS B O 1
ATOM 10243 N N . ALA B 1 368 ? -6.309 39.406 30.922 1 86.19 368 ALA B N 1
ATOM 10244 C CA . ALA B 1 368 ? -4.938 39.094 30.516 1 86.19 368 ALA B CA 1
ATOM 10245 C C . ALA B 1 368 ? -4.379 37.906 31.297 1 86.19 368 ALA B C 1
ATOM 10247 O O . ALA B 1 368 ? -3.637 37.094 30.75 1 86.19 368 ALA B O 1
ATOM 10248 N N . ARG B 1 369 ? -4.68 37.844 32.5 1 86.06 369 ARG B N 1
ATOM 10249 C CA . ARG B 1 369 ? -4.227 36.75 33.344 1 86.06 369 ARG B CA 1
ATOM 10250 C C . ARG B 1 369 ? -4.867 35.438 32.906 1 86.06 369 ARG B C 1
ATOM 10252 O O . ARG B 1 369 ? -4.203 34.406 32.875 1 86.06 369 ARG B O 1
ATOM 10259 N N . VAL B 1 370 ? -6.129 35.531 32.625 1 88.31 370 VAL B N 1
ATOM 10260 C CA . VAL B 1 370 ? -6.836 34.344 32.156 1 88.31 370 VAL B CA 1
ATOM 10261 C C . VAL B 1 370 ? -6.219 33.875 30.844 1 88.31 370 VAL B C 1
ATOM 10263 O O . VAL B 1 370 ? -6.047 32.688 30.609 1 88.31 370 VAL B O 1
ATOM 10266 N N . CYS B 1 371 ? -5.938 34.812 30 1 88.94 371 CYS B N 1
ATOM 10267 C CA . CYS B 1 371 ? -5.352 34.5 28.703 1 88.94 371 CYS B CA 1
ATOM 10268 C C . CYS B 1 371 ? -4 33.812 28.859 1 88.94 371 CYS B C 1
ATOM 10270 O O . CYS B 1 371 ? -3.701 32.844 28.156 1 88.94 371 CYS B O 1
ATOM 10272 N N . ARG B 1 372 ? -3.256 34.219 29.766 1 84.69 372 ARG B N 1
ATOM 10273 C CA . ARG B 1 372 ? -1.917 33.688 29.969 1 84.69 372 ARG B CA 1
ATOM 10274 C C . ARG B 1 372 ? -1.983 32.281 30.547 1 84.69 372 ARG B C 1
ATOM 10276 O O . ARG B 1 372 ? -1.114 31.453 30.266 1 84.69 372 ARG B O 1
ATOM 10283 N N . ASN B 1 373 ? -3.02 32.031 31.297 1 88.75 373 ASN B N 1
ATOM 10284 C CA . ASN B 1 373 ? -3.117 30.719 31.969 1 88.75 373 ASN B CA 1
ATOM 10285 C C . ASN B 1 373 ? -4.262 29.891 31.391 1 88.75 373 ASN B C 1
ATOM 10287 O O . ASN B 1 373 ? -4.855 29.078 32.094 1 88.75 373 ASN B O 1
ATOM 10291 N N . LEU B 1 374 ? -4.547 30.188 30.25 1 90.31 374 LEU B N 1
ATOM 10292 C CA . LEU B 1 374 ? -5.703 29.531 29.656 1 90.31 374 LEU B CA 1
ATOM 10293 C C . LEU B 1 374 ? -5.5 28.016 29.609 1 90.31 374 LEU B C 1
ATOM 10295 O O . LEU B 1 374 ? -6.449 27.25 29.812 1 90.31 374 LEU B O 1
ATOM 10299 N N . GLY B 1 375 ? -4.258 27.562 29.375 1 87.69 375 GLY B N 1
ATOM 10300 C CA . GLY B 1 375 ? -3.969 26.141 29.344 1 87.69 375 GLY B CA 1
ATOM 10301 C C . GLY B 1 375 ? -4.27 25.438 30.656 1 87.69 375 GLY B C 1
ATOM 10302 O O . GLY B 1 375 ? -4.812 24.328 30.656 1 87.69 375 GLY B O 1
ATOM 10303 N N . LEU B 1 376 ? -3.91 26.031 31.641 1 86.75 376 LEU B N 1
ATOM 10304 C CA . LEU B 1 376 ? -4.145 25.484 32.969 1 86.75 376 LEU B CA 1
ATOM 10305 C C . LEU B 1 376 ? -5.633 25.469 33.312 1 86.75 376 LEU B C 1
ATOM 10307 O O . LEU B 1 376 ? -6.145 24.5 33.875 1 86.75 376 LEU B O 1
ATOM 10311 N N . HIS B 1 377 ? -6.328 26.578 32.938 1 89.88 377 HIS B N 1
ATOM 10312 C CA . HIS B 1 377 ? -7.762 26.672 33.219 1 89.88 377 HIS B CA 1
ATOM 10313 C C . HIS B 1 377 ? -8.531 25.594 32.438 1 89.88 377 HIS B C 1
ATOM 10315 O O . HIS B 1 377 ? -9.492 25.031 32.969 1 89.88 377 HIS B O 1
ATOM 10321 N N . MET B 1 378 ? -8.133 25.328 31.266 1 90.06 378 MET B N 1
ATOM 10322 C CA . MET B 1 378 ? -8.797 24.328 30.438 1 90.06 378 MET B CA 1
ATOM 10323 C C . MET B 1 378 ? -8.695 22.953 31.078 1 90.06 378 MET B C 1
ATOM 10325 O O . MET B 1 378 ? -9.594 22.109 30.906 1 90.06 378 MET B O 1
ATOM 10329 N N . GLU B 1 379 ? -7.633 22.672 31.75 1 85.25 379 GLU B N 1
ATOM 10330 C CA . GLU B 1 379 ? -7.402 21.375 32.344 1 85.25 379 GLU B CA 1
ATOM 10331 C C . GLU B 1 379 ? -8.156 21.234 33.688 1 85.25 379 GLU B C 1
ATOM 10333 O O . GLU B 1 379 ? -8.664 20.156 34 1 85.25 379 GLU B O 1
ATOM 10338 N N . LYS B 1 380 ? -8.289 22.344 34.438 1 84 380 LYS B N 1
ATOM 10339 C CA . LYS B 1 380 ? -8.711 22.219 35.812 1 84 380 LYS B CA 1
ATOM 10340 C C . LYS B 1 380 ? -10.148 22.703 36 1 84 380 LYS B C 1
ATOM 10342 O O . LYS B 1 380 ? -10.883 22.172 36.844 1 84 380 LYS B O 1
ATOM 10347 N N . ASP B 1 381 ? -10.57 23.625 35.25 1 88.81 381 ASP B N 1
ATOM 10348 C CA . ASP B 1 381 ? -11.836 24.297 35.531 1 88.81 381 ASP B CA 1
ATOM 10349 C C . ASP B 1 381 ? -12.992 23.641 34.812 1 88.81 381 ASP B C 1
ATOM 10351 O O . ASP B 1 381 ? -12.859 23.266 33.625 1 88.81 381 ASP B O 1
ATOM 10355 N N . ALA B 1 382 ? -14.047 23.562 35.375 1 85.88 382 ALA B N 1
ATOM 10356 C CA . ALA B 1 382 ? -15.234 22.859 34.875 1 85.88 382 ALA B CA 1
ATOM 10357 C C . ALA B 1 382 ? -15.836 23.594 33.656 1 85.88 382 ALA B C 1
ATOM 10359 O O . ALA B 1 382 ? -16.438 22.969 32.781 1 85.88 382 ALA B O 1
ATOM 10360 N N . ASP B 1 383 ? -15.695 24.906 33.594 1 88.31 383 ASP B N 1
ATOM 10361 C CA . ASP B 1 383 ? -16.281 25.688 32.531 1 88.31 383 ASP B CA 1
ATOM 10362 C C . ASP B 1 383 ? -15.688 25.281 31.172 1 88.31 383 ASP B C 1
ATOM 10364 O O . ASP B 1 383 ? -16.297 25.516 30.125 1 88.31 383 ASP B O 1
ATOM 10368 N N . PHE B 1 384 ? -14.531 24.656 31.297 1 91.12 384 PHE B N 1
ATOM 10369 C CA . PHE B 1 384 ? -13.828 24.297 30.062 1 91.12 384 PHE B CA 1
ATOM 10370 C C . PHE B 1 384 ? -13.969 22.812 29.766 1 91.12 384 PHE B C 1
ATOM 10372 O O . PHE B 1 384 ? -13.328 22.297 28.844 1 91.12 384 PHE B O 1
ATOM 10379 N N . THR B 1 385 ? -14.773 22.094 30.375 1 87.94 385 THR B N 1
ATOM 10380 C CA . THR B 1 385 ? -14.859 20.641 30.281 1 87.94 385 THR B CA 1
ATOM 10381 C C . THR B 1 385 ? -15.219 20.219 28.859 1 87.94 385 THR B C 1
ATOM 10383 O O . THR B 1 385 ? -14.602 19.312 28.297 1 87.94 385 THR B O 1
ATOM 10386 N N . LYS B 1 386 ? -16.234 20.891 28.281 1 85.88 386 LYS B N 1
ATOM 10387 C CA . LYS B 1 386 ? -16.656 20.531 26.938 1 85.88 386 LYS B CA 1
ATOM 10388 C C . LYS B 1 386 ? -15.539 20.812 25.922 1 85.88 386 LYS B C 1
ATOM 10390 O O . LYS B 1 386 ? -15.305 20.016 25.016 1 85.88 386 LYS B O 1
ATOM 10395 N N . LEU B 1 387 ? -14.938 21.969 26.078 1 90.31 387 LEU B N 1
ATOM 10396 C CA . LEU B 1 387 ? -13.836 22.328 25.203 1 90.31 387 LEU B CA 1
ATOM 10397 C C . LEU B 1 387 ? -12.68 21.344 25.344 1 90.31 387 LEU B C 1
ATOM 10399 O O . LEU B 1 387 ? -12.102 20.906 24.344 1 90.31 387 LEU B O 1
ATOM 10403 N N . GLN B 1 388 ? -12.391 21 26.5 1 90 388 GLN B N 1
ATOM 10404 C CA . GLN B 1 388 ? -11.305 20.062 26.766 1 90 388 GLN B CA 1
ATOM 10405 C C . GLN B 1 388 ? -11.594 18.703 26.125 1 90 388 GLN B C 1
ATOM 10407 O O . GLN B 1 388 ? -10.688 18.078 25.562 1 90 388 GLN B O 1
ATOM 10412 N N . GLN B 1 389 ? -12.781 18.328 26.219 1 85.94 389 GLN B N 1
ATOM 10413 C CA . GLN B 1 389 ? -13.164 17.047 25.641 1 85.94 389 GLN B CA 1
ATOM 10414 C C . GLN B 1 389 ? -12.961 17.047 24.125 1 85.94 389 GLN B C 1
ATOM 10416 O O . GLN B 1 389 ? -12.484 16.062 23.562 1 85.94 389 GLN B O 1
ATOM 10421 N N . VAL B 1 390 ? -13.352 18.109 23.516 1 87.38 390 VAL B N 1
ATOM 10422 C CA . VAL B 1 390 ? -13.211 18.219 22.062 1 87.38 390 VAL B CA 1
ATOM 10423 C C . VAL B 1 390 ? -11.734 18.188 21.672 1 87.38 390 VAL B C 1
ATOM 10425 O O . VAL B 1 390 ? -11.344 17.484 20.734 1 87.38 390 VAL B O 1
ATOM 10428 N N . LEU B 1 391 ? -10.914 18.922 22.406 1 89.94 391 LEU B N 1
ATOM 10429 C CA . LEU B 1 391 ? -9.492 19.016 22.094 1 89.94 391 LEU B CA 1
ATOM 10430 C C . LEU B 1 391 ? -8.797 17.672 22.375 1 89.94 391 LEU B C 1
ATOM 10432 O O . LEU B 1 391 ? -7.969 17.234 21.578 1 89.94 391 LEU B O 1
ATOM 10436 N N . VAL B 1 392 ? -9.195 17.078 23.438 1 87.31 392 VAL B N 1
ATOM 10437 C CA . VAL B 1 392 ? -8.594 15.797 23.797 1 87.31 392 VAL B CA 1
ATOM 10438 C C . VAL B 1 392 ? -9.016 14.727 22.781 1 87.31 392 VAL B C 1
ATOM 10440 O O . VAL B 1 392 ? -8.211 13.859 22.422 1 87.31 392 VAL B O 1
ATOM 10443 N N . ASN B 1 393 ? -10.188 14.812 22.312 1 82.88 393 ASN B N 1
ATOM 10444 C CA . ASN B 1 393 ? -10.664 13.859 21.312 1 82.88 393 ASN B CA 1
ATOM 10445 C C . ASN B 1 393 ? -9.93 14.016 19.984 1 82.88 393 ASN B C 1
ATOM 10447 O O . ASN B 1 393 ? -9.664 13.031 19.297 1 82.88 393 ASN B O 1
ATOM 10451 N N . ASN B 1 394 ? -9.656 15.227 19.641 1 85.38 394 ASN B N 1
ATOM 10452 C CA . ASN B 1 394 ? -8.883 15.477 18.422 1 85.38 394 ASN B CA 1
ATOM 10453 C C . ASN B 1 394 ? -7.484 14.883 18.531 1 85.38 394 ASN B C 1
ATOM 10455 O O . ASN B 1 394 ? -6.953 14.367 17.531 1 85.38 394 ASN B O 1
ATOM 10459 N N . TYR B 1 395 ? -6.977 14.945 19.672 1 86.31 395 TYR B N 1
ATOM 10460 C CA . TYR B 1 395 ? -5.633 14.414 19.891 1 86.31 395 TYR B CA 1
ATOM 10461 C C . TYR B 1 395 ? -5.66 12.898 20.031 1 86.31 395 TYR B C 1
ATOM 10463 O O . TYR B 1 395 ? -4.855 12.195 19.422 1 86.31 395 TYR B O 1
ATOM 10471 N N . ARG B 1 396 ? -6.602 12.383 20.703 1 76.19 396 ARG B N 1
ATOM 10472 C CA . ARG B 1 396 ? -6.707 10.945 20.969 1 76.19 396 ARG B CA 1
ATOM 10473 C C . ARG B 1 396 ? -7.164 10.203 19.719 1 76.19 396 ARG B C 1
ATOM 10475 O O . ARG B 1 396 ? -6.871 9.016 19.547 1 76.19 396 ARG B O 1
ATOM 10482 N N . GLY B 1 397 ? -7.934 10.883 19.016 1 75.62 397 GLY B N 1
ATOM 10483 C CA . GLY B 1 397 ? -8.445 10.258 17.797 1 75.62 397 GLY B CA 1
ATOM 10484 C C . GLY B 1 397 ? -7.363 9.93 16.797 1 75.62 397 GLY B C 1
ATOM 10485 O O . GLY B 1 397 ? -7.586 9.141 15.875 1 75.62 397 GLY B O 1
ATOM 10486 N N . LEU B 1 398 ? -6.137 10.398 17.047 1 82.19 398 LEU B N 1
ATOM 10487 C CA . LEU B 1 398 ? -5.02 10.086 16.156 1 82.19 398 LEU B CA 1
ATOM 10488 C C . LEU B 1 398 ? -4.48 8.688 16.422 1 82.19 398 LEU B C 1
ATOM 10490 O O . LEU B 1 398 ? -4.32 8.297 17.594 1 82.19 398 LEU B O 1
ATOM 10494 N N . SER B 1 399 ? -4.508 7.738 15.445 1 67.5 399 SER B N 1
ATOM 10495 C CA . SER B 1 399 ? -4.25 6.309 15.578 1 67.5 399 SER B CA 1
ATOM 10496 C C . SER B 1 399 ? -2.805 6.043 15.984 1 67.5 399 SER B C 1
ATOM 10498 O O . SER B 1 399 ? -2.535 5.148 16.781 1 67.5 399 SER B O 1
ATOM 10500 N N . ASP B 1 400 ? -1.811 6.785 15.406 1 68.56 400 ASP B N 1
ATOM 10501 C CA . ASP B 1 400 ? -0.416 6.371 15.523 1 68.56 400 ASP B CA 1
ATOM 10502 C C . ASP B 1 400 ? 0.382 7.363 16.375 1 68.56 400 ASP B C 1
ATOM 10504 O O . ASP B 1 400 ? 0.074 8.555 16.391 1 68.56 400 ASP B O 1
ATOM 10508 N N . TYR B 1 401 ? 1.216 6.836 17.141 1 68.38 401 TYR B N 1
ATOM 10509 C CA . TYR B 1 401 ? 2.066 7.625 18.031 1 68.38 401 TYR B CA 1
ATOM 10510 C C . TYR B 1 401 ? 2.904 8.617 17.234 1 68.38 401 TYR B C 1
ATOM 10512 O O . TYR B 1 401 ? 3.018 9.789 17.625 1 68.38 401 TYR B O 1
ATOM 10520 N N . PRO B 1 402 ? 3.42 8.156 16.219 1 74.81 402 PRO B N 1
ATOM 10521 C CA . PRO B 1 402 ? 4.219 9.133 15.477 1 74.81 402 PRO B CA 1
ATOM 10522 C C . PRO B 1 402 ? 3.402 10.344 15.023 1 74.81 402 PRO B C 1
ATOM 10524 O O . PRO B 1 402 ? 3.914 11.461 14.984 1 74.81 402 PRO B O 1
ATOM 10527 N N . LEU B 1 403 ? 2.143 10.086 14.805 1 85.06 403 LEU B N 1
ATOM 10528 C CA . LEU B 1 403 ? 1.281 11.18 14.367 1 85.06 403 LEU B CA 1
ATOM 10529 C C . LEU B 1 403 ? 0.991 12.133 15.523 1 85.06 403 LEU B C 1
ATOM 10531 O O . LEU B 1 403 ? 0.945 13.352 15.328 1 85.06 403 LEU B O 1
ATOM 10535 N N . LYS B 1 404 ? 0.83 11.664 16.719 1 84.94 404 LYS B N 1
ATOM 10536 C CA . LYS B 1 404 ? 0.588 12.484 17.906 1 84.94 404 LYS B CA 1
ATOM 10537 C C . LYS B 1 404 ? 1.809 13.344 18.234 1 84.94 404 LYS B C 1
ATOM 10539 O O . LYS B 1 404 ? 1.676 14.523 18.547 1 84.94 404 LYS B O 1
ATOM 10544 N N . THR B 1 405 ? 2.93 12.711 18.109 1 85 405 THR B N 1
ATOM 10545 C CA . THR B 1 405 ? 4.168 13.43 18.391 1 85 405 THR B CA 1
ATOM 10546 C C . THR B 1 405 ? 4.41 14.516 17.344 1 85 405 THR B C 1
ATOM 10548 O O . THR B 1 405 ? 4.867 15.609 17.672 1 85 405 THR B O 1
ATOM 10551 N N . SER B 1 406 ? 4.16 14.18 16.125 1 90.5 406 SER B N 1
ATOM 10552 C CA . SER B 1 406 ? 4.32 15.164 15.062 1 90.5 406 SER B CA 1
ATOM 10553 C C . SER B 1 406 ? 3.408 16.359 15.273 1 90.5 406 SER B C 1
ATOM 10555 O O . SER B 1 406 ? 3.799 17.5 15 1 90.5 406 SER B O 1
ATOM 10557 N N . LEU B 1 407 ? 2.238 16.062 15.727 1 91.94 407 LEU B N 1
ATOM 10558 C CA . LEU B 1 407 ? 1.304 17.156 16 1 91.94 407 LEU B CA 1
ATOM 10559 C C . LEU B 1 407 ? 1.796 18.016 17.156 1 91.94 407 LEU B C 1
ATOM 10561 O O . LEU B 1 407 ? 1.759 19.25 17.078 1 91.94 407 LEU B O 1
ATOM 10565 N N . LEU B 1 408 ? 2.258 17.422 18.25 1 90.44 408 LEU B N 1
ATOM 10566 C CA . LEU B 1 408 ? 2.762 18.156 19.406 1 90.44 408 LEU B CA 1
ATOM 10567 C C . LEU B 1 408 ? 3.961 19.016 19.016 1 90.44 408 LEU B C 1
ATOM 10569 O O . LEU B 1 408 ? 4.133 20.125 19.531 1 90.44 408 LEU B O 1
ATOM 10573 N N . TYR B 1 409 ? 4.707 18.5 18.125 1 92.56 409 TYR B N 1
ATOM 10574 C CA . TYR B 1 409 ? 5.922 19.188 17.688 1 92.56 409 TYR B CA 1
ATOM 10575 C C . TYR B 1 409 ? 5.594 20.531 17.047 1 92.56 409 TYR B C 1
ATOM 10577 O O . TYR B 1 409 ? 6.41 21.453 17.078 1 92.56 409 TYR B O 1
ATOM 10585 N N . THR B 1 410 ? 4.449 20.703 16.484 1 92.75 410 THR B N 1
ATOM 10586 C CA . THR B 1 410 ? 4.07 21.953 15.828 1 92.75 410 THR B CA 1
ATOM 10587 C C . THR B 1 410 ? 3.99 23.094 16.844 1 92.75 410 THR B C 1
ATOM 10589 O O . THR B 1 410 ? 4.004 24.266 16.469 1 92.75 410 THR B O 1
ATOM 10592 N N . SER B 1 411 ? 3.945 22.75 18.125 1 91.56 411 SER B N 1
ATOM 10593 C CA . SER B 1 411 ? 3.818 23.781 19.156 1 91.56 411 SER B CA 1
ATOM 10594 C C . SER B 1 411 ? 5.148 24.484 19.391 1 91.56 411 SER B C 1
ATOM 10596 O O . SER B 1 411 ? 5.211 25.453 20.156 1 91.56 411 SER B O 1
ATOM 10598 N N . VAL B 1 412 ? 6.18 24.047 18.781 1 92.56 412 VAL B N 1
ATOM 10599 C CA . VAL B 1 412 ? 7.457 24.75 18.844 1 92.56 412 VAL B CA 1
ATOM 10600 C C . VAL B 1 412 ? 7.336 26.109 18.172 1 92.56 412 VAL B C 1
ATOM 10602 O O . VAL B 1 412 ? 8.047 27.062 18.547 1 92.56 412 VAL B O 1
ATOM 10605 N N . PHE B 1 413 ? 6.457 26.188 17.203 1 91.5 413 PHE B N 1
ATOM 10606 C CA . PHE B 1 413 ? 6.207 27.453 16.516 1 91.5 413 PHE B CA 1
ATOM 10607 C C . PHE B 1 413 ? 5.211 28.312 17.297 1 91.5 413 PHE B C 1
ATOM 10609 O O . PHE B 1 413 ? 4.348 27.781 18 1 91.5 413 PHE B O 1
ATOM 10616 N N . PRO B 1 414 ? 5.391 29.516 17.172 1 87.94 414 PRO B N 1
ATOM 10617 C CA . PRO B 1 414 ? 4.453 30.391 17.891 1 87.94 414 PRO B CA 1
ATOM 10618 C C . PRO B 1 414 ? 3.021 30.266 17.375 1 87.94 414 PRO B C 1
ATOM 10620 O O . PRO B 1 414 ? 2.799 29.781 16.25 1 87.94 414 PRO B O 1
ATOM 10623 N N . ASN B 1 415 ? 2.111 30.703 18.234 1 86.56 415 ASN B N 1
ATOM 10624 C CA . ASN B 1 415 ? 0.697 30.641 17.891 1 86.56 415 ASN B CA 1
ATOM 10625 C C . ASN B 1 415 ? 0.393 31.484 16.656 1 86.56 415 ASN B C 1
ATOM 10627 O O . ASN B 1 415 ? 0.831 32.625 16.547 1 86.56 415 ASN B O 1
ATOM 10631 N N . GLY B 1 416 ? -0.276 30.859 15.711 1 79.62 416 GLY B N 1
ATOM 10632 C CA . GLY B 1 416 ? -0.72 31.578 14.523 1 79.62 416 GLY B CA 1
ATOM 10633 C C . GLY B 1 416 ? 0.373 31.75 13.484 1 79.62 416 GLY B C 1
ATOM 10634 O O . GLY B 1 416 ? 0.126 32.25 12.398 1 79.62 416 GLY B O 1
ATOM 10635 N N . HIS B 1 417 ? 1.546 31.359 13.797 1 84.12 417 HIS B N 1
ATOM 10636 C CA . HIS B 1 417 ? 2.652 31.469 12.859 1 84.12 417 HIS B CA 1
ATOM 10637 C C . HIS B 1 417 ? 2.479 30.516 11.68 1 84.12 417 HIS B C 1
ATOM 10639 O O . HIS B 1 417 ? 2.172 29.328 11.875 1 84.12 417 HIS B O 1
ATOM 10645 N N . PRO B 1 418 ? 2.629 31.078 10.5 1 87.75 418 PRO B N 1
ATOM 10646 C CA . PRO B 1 418 ? 2.57 30.172 9.344 1 87.75 418 PRO B CA 1
ATOM 10647 C C . PRO B 1 418 ? 3.752 29.219 9.289 1 87.75 418 PRO B C 1
ATOM 10649 O O . PRO B 1 418 ? 4.898 29.625 9.492 1 87.75 418 PRO B O 1
ATOM 10652 N N . ILE B 1 419 ? 3.51 28 9.117 1 91.81 419 ILE B N 1
ATOM 10653 C CA . ILE B 1 419 ? 4.527 26.969 9.047 1 91.81 419 ILE B CA 1
ATOM 10654 C C . ILE B 1 419 ? 4.574 26.391 7.637 1 91.81 419 ILE B C 1
ATOM 10656 O O . ILE B 1 419 ? 3.574 25.859 7.141 1 91.81 419 ILE B O 1
ATOM 10660 N N . ARG B 1 420 ? 5.68 26.453 7.031 1 89.94 420 ARG B N 1
ATOM 10661 C CA . ARG B 1 420 ? 5.832 25.828 5.719 1 89.94 420 ARG B CA 1
ATOM 10662 C C . ARG B 1 420 ? 5.875 24.312 5.836 1 89.94 420 ARG B C 1
ATOM 10664 O O . ARG B 1 420 ? 6.547 23.766 6.715 1 89.94 420 ARG B O 1
ATOM 10671 N N . LYS B 1 421 ? 5.18 23.672 4.984 1 91.69 421 LYS B N 1
ATOM 10672 C CA . LYS B 1 421 ? 5.047 22.219 4.996 1 91.69 421 LYS B CA 1
ATOM 10673 C C . LYS B 1 421 ? 6.41 21.547 4.938 1 91.69 421 LYS B C 1
ATOM 10675 O O . LYS B 1 421 ? 6.711 20.672 5.754 1 91.69 421 LYS B O 1
ATOM 10680 N N . ASN B 1 422 ? 7.25 21.922 3.996 1 91.31 422 ASN B N 1
ATOM 10681 C CA . ASN B 1 422 ? 8.531 21.25 3.783 1 91.31 422 ASN B CA 1
ATOM 10682 C C . ASN B 1 422 ? 9.461 21.422 4.977 1 91.31 422 ASN B C 1
ATOM 10684 O O . ASN B 1 422 ? 10.25 20.531 5.297 1 91.31 422 ASN B O 1
ATOM 10688 N N . ILE B 1 423 ? 9.422 22.562 5.605 1 93.56 423 ILE B N 1
ATOM 10689 C CA . ILE B 1 423 ? 10.242 22.797 6.789 1 93.56 423 ILE B CA 1
ATOM 10690 C C . ILE B 1 423 ? 9.82 21.844 7.906 1 93.56 423 ILE B C 1
ATOM 10692 O O . ILE B 1 423 ? 10.664 21.219 8.562 1 93.56 423 ILE B O 1
ATOM 10696 N N . LEU B 1 424 ? 8.547 21.828 8.07 1 94 424 LEU B N 1
ATOM 10697 C CA . LEU B 1 424 ? 8.016 20.969 9.117 1 94 424 LEU B CA 1
ATOM 10698 C C . LEU B 1 424 ? 8.383 19.5 8.859 1 94 424 LEU B C 1
ATOM 10700 O O . LEU B 1 424 ? 8.82 18.797 9.773 1 94 424 LEU B O 1
ATOM 10704 N N . ILE B 1 425 ? 8.234 19.078 7.656 1 94.19 425 ILE B N 1
ATOM 10705 C CA . ILE B 1 425 ? 8.516 17.688 7.285 1 94.19 425 ILE B CA 1
ATOM 10706 C C . ILE B 1 425 ? 10 17.391 7.496 1 94.19 425 ILE B C 1
ATOM 10708 O O . ILE B 1 425 ? 10.359 16.344 8.039 1 94.19 425 ILE B O 1
ATOM 10712 N N . ARG B 1 426 ? 10.883 18.219 7.055 1 94.62 426 ARG B N 1
ATOM 10713 C CA . ARG B 1 426 ? 12.312 18 7.215 1 94.62 426 ARG B CA 1
ATOM 10714 C C . ARG B 1 426 ? 12.703 17.953 8.688 1 94.62 426 ARG B C 1
ATOM 10716 O O . ARG B 1 426 ? 13.594 17.203 9.078 1 94.62 426 ARG B O 1
ATOM 10723 N N . ARG B 1 427 ? 12.055 18.781 9.477 1 94.75 427 ARG B N 1
ATOM 10724 C CA . ARG B 1 427 ? 12.344 18.766 10.906 1 94.75 427 ARG B CA 1
ATOM 10725 C C . ARG B 1 427 ? 11.867 17.453 11.547 1 94.75 427 ARG B C 1
ATOM 10727 O O . ARG B 1 427 ? 12.547 16.906 12.406 1 94.75 427 ARG B O 1
ATOM 10734 N N . TRP B 1 428 ? 10.664 17.031 11.156 1 92.81 428 TRP B N 1
ATOM 10735 C CA . TRP B 1 428 ? 10.18 15.742 11.641 1 92.81 428 TRP B CA 1
ATOM 10736 C C . TRP B 1 428 ? 11.18 14.633 11.336 1 92.81 428 TRP B C 1
ATOM 10738 O O . TRP B 1 428 ? 11.414 13.75 12.164 1 92.81 428 TRP B O 1
ATOM 10748 N N . LEU B 1 429 ? 11.703 14.617 10.086 1 90.25 429 LEU B N 1
ATOM 10749 C CA . LEU B 1 429 ? 12.664 13.609 9.656 1 90.25 429 LEU B CA 1
ATOM 10750 C C . LEU B 1 429 ? 13.953 13.703 10.461 1 90.25 429 LEU B C 1
ATOM 10752 O O . LEU B 1 429 ? 14.516 12.688 10.867 1 90.25 429 LEU B O 1
ATOM 10756 N N . ALA B 1 430 ? 14.383 14.898 10.656 1 91.44 430 ALA B N 1
ATOM 10757 C CA . ALA B 1 430 ? 15.609 15.102 11.414 1 91.44 430 ALA B CA 1
ATOM 10758 C C . ALA B 1 430 ? 15.453 14.625 12.859 1 91.44 430 ALA B C 1
ATOM 10760 O O . ALA B 1 430 ? 16.391 14.086 13.445 1 91.44 430 ALA B O 1
ATOM 10761 N N . GLU B 1 431 ? 14.273 14.867 13.445 1 89.38 431 GLU B N 1
ATOM 10762 C CA . GLU B 1 431 ? 14.008 14.461 14.82 1 89.38 431 GLU B CA 1
ATOM 10763 C C . GLU B 1 431 ? 13.828 12.945 14.922 1 89.38 431 GLU B C 1
ATOM 10765 O O . GLU B 1 431 ? 13.93 12.375 16 1 89.38 431 GLU B O 1
ATOM 10770 N N . GLY B 1 432 ? 13.523 12.32 13.797 1 80.31 432 GLY B N 1
ATOM 10771 C CA . GLY B 1 432 ? 13.352 10.875 13.789 1 80.31 432 GLY B CA 1
ATOM 10772 C C . GLY B 1 432 ? 11.953 10.438 14.195 1 80.31 432 GLY B C 1
ATOM 10773 O O . GLY B 1 432 ? 11.773 9.336 14.711 1 80.31 432 GLY B O 1
ATOM 10774 N N . TYR B 1 433 ? 10.961 11.297 14.023 1 79.75 433 TYR B N 1
ATOM 10775 C CA . TYR B 1 433 ? 9.602 10.969 14.414 1 79.75 433 TYR B CA 1
ATOM 10776 C C . TYR B 1 433 ? 8.977 9.977 13.438 1 79.75 433 TYR B C 1
ATOM 10778 O O . TYR B 1 433 ? 8 9.297 13.758 1 79.75 433 TYR B O 1
ATOM 10786 N N . VAL B 1 434 ? 9.5 9.914 12.234 1 79.62 434 VAL B N 1
ATOM 10787 C CA . VAL B 1 434 ? 8.883 9.125 11.172 1 79.62 434 VAL B CA 1
ATOM 10788 C C . VAL B 1 434 ? 9.758 7.914 10.859 1 79.62 434 VAL B C 1
ATOM 10790 O O . VAL B 1 434 ? 10.992 8.008 10.875 1 79.62 434 VAL B O 1
ATOM 10793 N N . GLN B 1 435 ? 9.102 6.723 10.766 1 68.88 435 GLN B N 1
ATOM 10794 C CA . GLN B 1 435 ? 9.82 5.504 10.414 1 68.88 435 GLN B CA 1
ATOM 10795 C C . GLN B 1 435 ? 9.25 4.875 9.148 1 68.88 435 GLN B C 1
ATOM 10797 O O . GLN B 1 435 ? 8.039 4.898 8.922 1 68.88 435 GLN B O 1
ATOM 10802 N N . CYS B 1 436 ? 10.234 4.422 8.445 1 65.19 436 CYS B N 1
ATOM 10803 C CA . CYS B 1 436 ? 9.852 3.758 7.199 1 65.19 436 CYS B CA 1
ATOM 10804 C C . CYS B 1 436 ? 8.953 2.557 7.477 1 65.19 436 CYS B C 1
ATOM 10806 O O . CYS B 1 436 ? 9.156 1.838 8.461 1 65.19 436 CYS B O 1
ATOM 10808 N N . ARG B 1 437 ? 8.016 2.549 6.844 1 63.06 437 ARG B N 1
ATOM 10809 C CA . ARG B 1 437 ? 7.066 1.443 6.949 1 63.06 437 ARG B CA 1
ATOM 10810 C C . ARG B 1 437 ? 6.84 0.787 5.59 1 63.06 437 ARG B C 1
ATOM 10812 O O . ARG B 1 437 ? 6.414 1.447 4.641 1 63.06 437 ARG B O 1
ATOM 10819 N N . TYR B 1 438 ? 7.059 -0.525 5.551 1 63.06 438 TYR B N 1
ATOM 10820 C CA . TYR B 1 438 ? 6.73 -1.275 4.344 1 63.06 438 TYR B CA 1
ATOM 10821 C C . TYR B 1 438 ? 7.434 -0.686 3.129 1 63.06 438 TYR B C 1
ATOM 10823 O O . TYR B 1 438 ? 8.656 -0.792 2.998 1 63.06 438 TYR B O 1
ATOM 10831 N N . ARG B 1 439 ? 7.023 -0.114 2.314 1 63.75 439 ARG B N 1
ATOM 10832 C CA . ARG B 1 439 ? 7.52 0.378 1.035 1 63.75 439 ARG B CA 1
ATOM 10833 C C . ARG B 1 439 ? 7.566 1.902 1.015 1 63.75 439 ARG B C 1
ATOM 10835 O O . ARG B 1 439 ? 8.008 2.502 0.032 1 63.75 439 ARG B O 1
ATOM 10842 N N . LEU B 1 440 ? 7.164 2.348 2.178 1 72.75 440 LEU B N 1
ATOM 10843 C CA . LEU B 1 440 ? 7.16 3.807 2.209 1 72.75 440 LEU B CA 1
ATOM 10844 C C . LEU B 1 440 ? 8.477 4.34 2.77 1 72.75 440 LEU B C 1
ATOM 10846 O O . LEU B 1 440 ? 9.016 3.785 3.727 1 72.75 440 LEU B O 1
ATOM 10850 N N . SER B 1 441 ? 8.977 5.297 2.033 1 77.06 441 SER B N 1
ATOM 10851 C CA . SER B 1 441 ? 10.133 6.012 2.555 1 77.06 441 SER B CA 1
ATOM 10852 C C . SER B 1 441 ? 9.75 6.898 3.736 1 77.06 441 SER B C 1
ATOM 10854 O O . SER B 1 441 ? 8.57 7.16 3.963 1 77.06 441 SER B O 1
ATOM 10856 N N . ASP B 1 442 ? 10.68 7.312 4.5 1 80.44 442 ASP B N 1
ATOM 10857 C CA . ASP B 1 442 ? 10.438 8.211 5.625 1 80.44 442 ASP B CA 1
ATOM 10858 C C . ASP B 1 442 ? 9.742 9.492 5.172 1 80.44 442 ASP B C 1
ATOM 10860 O O . ASP B 1 442 ? 8.859 10.008 5.867 1 80.44 442 ASP B O 1
ATOM 10864 N N . LEU B 1 443 ? 10.156 9.953 3.996 1 85.31 443 LEU B N 1
ATOM 10865 C CA . LEU B 1 443 ? 9.57 11.188 3.479 1 85.31 443 LEU B CA 1
ATOM 10866 C C . LEU B 1 443 ? 8.094 10.992 3.16 1 85.31 443 LEU B C 1
ATOM 10868 O O . LEU B 1 443 ? 7.27 11.859 3.465 1 85.31 443 LEU B O 1
ATOM 10872 N N . GLU B 1 444 ? 7.75 9.867 2.6 1 83.44 444 GLU B N 1
ATOM 10873 C CA . GLU B 1 444 ? 6.359 9.594 2.244 1 83.44 444 GLU B CA 1
ATOM 10874 C C . GLU B 1 444 ? 5.488 9.445 3.488 1 83.44 444 GLU B C 1
ATOM 10876 O O . GLU B 1 444 ? 4.34 9.891 3.504 1 83.44 444 GLU B O 1
ATOM 10881 N N . VAL B 1 445 ? 6.078 8.805 4.504 1 86.25 445 VAL B N 1
ATOM 10882 C CA . VAL B 1 445 ? 5.34 8.648 5.754 1 86.25 445 VAL B CA 1
ATOM 10883 C C . VAL B 1 445 ? 5.09 10.016 6.383 1 86.25 445 VAL B C 1
ATOM 10885 O O . VAL B 1 445 ? 4.004 10.273 6.91 1 86.25 445 VAL B O 1
ATOM 10888 N N . ALA B 1 446 ? 6.102 10.875 6.363 1 91.56 446 ALA B N 1
ATOM 10889 C CA . ALA B 1 446 ? 5.953 12.219 6.902 1 91.56 446 ALA B CA 1
ATOM 10890 C C . ALA B 1 446 ? 4.879 13 6.148 1 91.56 446 ALA B C 1
ATOM 10892 O O . ALA B 1 446 ? 4.074 13.711 6.758 1 91.56 446 ALA B O 1
ATOM 10893 N N . GLU B 1 447 ? 4.871 12.828 4.867 1 88.94 447 GLU B N 1
ATOM 10894 C CA . GLU B 1 447 ? 3.865 13.508 4.051 1 88.94 447 GLU B CA 1
ATOM 10895 C C . GLU B 1 447 ? 2.467 12.977 4.344 1 88.94 447 GLU B C 1
ATOM 10897 O O . GLU B 1 447 ? 1.494 13.734 4.336 1 88.94 447 GLU B O 1
ATOM 10902 N N . GLU B 1 448 ? 2.385 11.719 4.527 1 86.81 448 GLU B N 1
ATOM 10903 C CA . GLU B 1 448 ? 1.102 11.117 4.887 1 86.81 448 GLU B CA 1
ATOM 10904 C C . GLU B 1 448 ? 0.614 11.633 6.238 1 86.81 448 GLU B C 1
ATOM 10906 O O . GLU B 1 448 ? -0.578 11.891 6.418 1 86.81 448 GLU B O 1
ATOM 10911 N N . ASN B 1 449 ? 1.536 11.664 7.172 1 89.56 449 ASN B N 1
ATOM 10912 C CA . ASN B 1 449 ? 1.175 12.195 8.477 1 89.56 449 ASN B CA 1
ATOM 10913 C C . ASN B 1 449 ? 0.664 13.633 8.375 1 89.56 449 ASN B C 1
ATOM 10915 O O . ASN B 1 449 ? -0.307 14 9.039 1 89.56 449 ASN B O 1
ATOM 10919 N N . PHE B 1 450 ? 1.365 14.422 7.574 1 92.88 450 PHE B N 1
ATOM 10920 C CA . PHE B 1 450 ? 0.947 15.805 7.371 1 92.88 450 PHE B CA 1
ATOM 10921 C C . PHE B 1 450 ? -0.449 15.859 6.762 1 92.88 450 PHE B C 1
ATOM 10923 O O . PHE B 1 450 ? -1.295 16.641 7.211 1 92.88 450 PHE B O 1
ATOM 10930 N N . GLN B 1 451 ? -0.667 15.047 5.793 1 89 451 GLN B N 1
ATOM 10931 C CA . GLN B 1 451 ? -1.958 15.031 5.113 1 89 451 GLN B CA 1
ATOM 10932 C C . GLN B 1 451 ? -3.068 14.57 6.055 1 89 451 GLN B C 1
ATOM 10934 O O . GLN B 1 451 ? -4.207 15.039 5.953 1 89 451 GLN B O 1
ATOM 10939 N N . LYS B 1 452 ? -2.801 13.656 6.945 1 90.5 452 LYS B N 1
ATOM 10940 C CA . LYS B 1 452 ? -3.789 13.188 7.914 1 90.5 452 LYS B CA 1
ATOM 10941 C C . LYS B 1 452 ? -4.195 14.312 8.867 1 90.5 452 LYS B C 1
ATOM 10943 O O . LYS B 1 452 ? -5.363 14.414 9.25 1 90.5 452 LYS B O 1
ATOM 10948 N N . LEU B 1 453 ? -3.221 15.109 9.242 1 92.12 453 LEU B N 1
ATOM 10949 C CA . LEU B 1 453 ? -3.52 16.219 10.141 1 92.12 453 LEU B CA 1
ATOM 10950 C C . LEU B 1 453 ? -4.375 17.266 9.438 1 92.12 453 LEU B C 1
ATOM 10952 O O . LEU B 1 453 ? -5.258 17.875 10.047 1 92.12 453 LEU B O 1
ATOM 10956 N N . ILE B 1 454 ? -4.098 17.469 8.117 1 90.44 454 ILE B N 1
ATOM 10957 C CA . ILE B 1 454 ? -4.891 18.406 7.324 1 90.44 454 ILE B CA 1
ATOM 10958 C C . ILE B 1 454 ? -6.293 17.844 7.113 1 90.44 454 ILE B C 1
ATOM 10960 O O . ILE B 1 454 ? -7.281 18.578 7.18 1 90.44 454 ILE B O 1
ATOM 10964 N N . ASP B 1 455 ? -6.344 16.562 6.898 1 89.5 455 ASP B N 1
ATOM 10965 C CA . ASP B 1 455 ? -7.625 15.906 6.664 1 89.5 455 ASP B CA 1
ATOM 10966 C C . ASP B 1 455 ? -8.539 16.031 7.883 1 89.5 455 ASP B C 1
ATOM 10968 O O . ASP B 1 455 ? -9.758 16.172 7.738 1 89.5 455 ASP B O 1
ATOM 10972 N N . ARG B 1 456 ? -7.98 16.031 9.07 1 90.25 456 ARG B N 1
ATOM 10973 C CA . ARG B 1 456 ? -8.75 16.125 10.305 1 90.25 456 ARG B CA 1
ATOM 10974 C C . ARG B 1 456 ? -9 17.578 10.688 1 90.25 456 ARG B C 1
ATOM 10976 O O . ARG B 1 456 ? -9.711 17.844 11.664 1 90.25 456 ARG B O 1
ATOM 10983 N N . ASN B 1 457 ? -8.469 18.469 9.898 1 89.25 457 ASN B N 1
ATOM 10984 C CA . ASN B 1 457 ? -8.641 19.906 10.078 1 89.25 457 ASN B CA 1
ATOM 10985 C C . ASN B 1 457 ? -8.047 20.375 11.406 1 89.25 457 ASN B C 1
ATOM 10987 O O . ASN B 1 457 ? -8.539 21.312 12.008 1 89.25 457 ASN B O 1
ATOM 10991 N N . ILE B 1 458 ? -7.125 19.656 11.969 1 89.75 458 ILE B N 1
ATOM 10992 C CA . ILE B 1 458 ? -6.418 20.078 13.18 1 89.75 458 ILE B CA 1
ATOM 10993 C C . ILE B 1 458 ? -5.445 21.203 12.836 1 89.75 458 ILE B C 1
ATOM 10995 O O . ILE B 1 458 ? -5.246 22.125 13.633 1 89.75 458 ILE B O 1
ATOM 10999 N N . ILE B 1 459 ? -4.832 20.984 11.672 1 89.69 459 ILE B N 1
ATOM 11000 C CA . ILE B 1 459 ? -4.047 22.047 11.07 1 89.69 459 ILE B CA 1
ATOM 11001 C C . ILE B 1 459 ? -4.785 22.625 9.859 1 89.69 459 ILE B C 1
ATOM 11003 O O . ILE B 1 459 ? -5.418 21.875 9.109 1 89.69 459 ILE B O 1
ATOM 11007 N N . ARG B 1 460 ? -4.699 23.906 9.75 1 86.69 460 ARG B N 1
ATOM 11008 C CA . ARG B 1 460 ? -5.457 24.562 8.688 1 86.69 460 ARG B CA 1
ATOM 11009 C C . ARG B 1 460 ? -4.527 25.109 7.613 1 86.69 460 ARG B C 1
ATOM 11011 O O . ARG B 1 460 ? -3.473 25.672 7.926 1 86.69 460 ARG B O 1
ATOM 11018 N N . PRO B 1 461 ? -4.848 24.875 6.402 1 84.31 461 PRO B N 1
ATOM 11019 C CA . PRO B 1 461 ? -4.066 25.484 5.316 1 84.31 461 PRO B CA 1
ATOM 11020 C C . PRO B 1 461 ? -4.281 26.984 5.195 1 84.31 461 PRO B C 1
ATOM 11022 O O . PRO B 1 461 ? -5.387 27.469 5.43 1 84.31 461 PRO B O 1
ATOM 11025 N N . ILE B 1 462 ? -3.223 27.781 5.246 1 72.88 462 ILE B N 1
ATOM 11026 C CA . ILE B 1 462 ? -3.307 29.219 5.07 1 72.88 462 ILE B CA 1
ATOM 11027 C C . ILE B 1 462 ? -3.484 29.547 3.588 1 72.88 462 ILE B C 1
ATOM 11029 O O . ILE B 1 462 ? -4.324 30.375 3.227 1 72.88 462 ILE B O 1
ATOM 11033 N N . ASP B 1 463 ? -2.256 29.109 2.871 1 61.09 463 ASP B N 1
ATOM 11034 C CA . ASP B 1 463 ? -2.256 29.469 1.457 1 61.09 463 ASP B CA 1
ATOM 11035 C C . ASP B 1 463 ? -3.248 28.625 0.67 1 61.09 463 ASP B C 1
ATOM 11037 O O . ASP B 1 463 ? -3.305 27.406 0.848 1 61.09 463 ASP B O 1
ATOM 11041 N N . ALA B 1 464 ? -4.434 29.109 0.754 1 51.28 464 ALA B N 1
ATOM 11042 C CA . ALA B 1 464 ? -5.402 28.5 -0.15 1 51.28 464 ALA B CA 1
ATOM 11043 C C . ALA B 1 464 ? -4.734 28.047 -1.445 1 51.28 464 ALA B C 1
ATOM 11045 O O . ALA B 1 464 ? -5.129 28.469 -2.535 1 51.28 464 ALA B O 1
ATOM 11046 N N . SER B 1 465 ? -3.301 27.984 -1.302 1 46.34 465 SER B N 1
ATOM 11047 C CA . SER B 1 465 ? -2.863 27.828 -2.686 1 46.34 465 SER B CA 1
ATOM 11048 C C . SER B 1 465 ? -3.666 26.75 -3.402 1 46.34 465 SER B C 1
ATOM 11050 O O . SER B 1 465 ? -4.219 25.859 -2.762 1 46.34 465 SER B O 1
ATOM 11052 N N . ASN B 1 466 ? -3.855 27.219 -4.688 1 42.44 466 ASN B N 1
ATOM 11053 C CA . ASN B 1 466 ? -4.457 26.75 -5.93 1 42.44 466 ASN B CA 1
ATOM 11054 C C . ASN B 1 466 ? -4.254 25.25 -6.125 1 42.44 466 ASN B C 1
ATOM 11056 O O . ASN B 1 466 ? -4.961 24.625 -6.91 1 42.44 466 ASN B O 1
ATOM 11060 N N . ASN B 1 467 ? -2.844 24.812 -5.922 1 45.41 467 ASN B N 1
ATOM 11061 C CA . ASN B 1 467 ? -2.537 23.547 -6.59 1 45.41 467 ASN B CA 1
ATOM 11062 C C . ASN B 1 467 ? -2.828 22.344 -5.688 1 45.41 467 ASN B C 1
ATOM 11064 O O . ASN B 1 467 ? -2.355 21.234 -5.949 1 45.41 467 ASN B O 1
ATOM 11068 N N . THR B 1 468 ? -3.902 22.344 -5.066 1 56.84 468 THR B N 1
ATOM 11069 C CA . THR B 1 468 ? -4.41 21.141 -4.414 1 56.84 468 THR B CA 1
ATOM 11070 C C . THR B 1 468 ? -3.531 20.766 -3.223 1 56.84 468 THR B C 1
ATOM 11072 O O . THR B 1 468 ? -4.027 20.234 -2.223 1 56.84 468 THR B O 1
ATOM 11075 N N . GLU B 1 469 ? -2.066 21.25 -3.385 1 68.94 469 GLU B N 1
ATOM 11076 C CA . GLU B 1 469 ? -1.222 20.797 -2.291 1 68.94 469 GLU B CA 1
ATOM 11077 C C . GLU B 1 469 ? -1.003 21.891 -1.254 1 68.94 469 GLU B C 1
ATOM 11079 O O . GLU B 1 469 ? -0.751 23.047 -1.607 1 68.94 469 GLU B O 1
ATOM 11084 N N . VAL B 1 470 ? -1.196 21.688 -0.103 1 80.31 470 VAL B N 1
ATOM 11085 C CA . VAL B 1 470 ? -0.992 22.609 1.006 1 80.31 470 VAL B CA 1
ATOM 11086 C C . VAL B 1 470 ? 0.498 22.906 1.163 1 80.31 470 VAL B C 1
ATOM 11088 O O . VAL B 1 470 ? 1.308 21.984 1.308 1 80.31 470 VAL B O 1
ATOM 11091 N N . LYS B 1 471 ? 0.936 24.141 0.975 1 81.88 471 LYS B N 1
ATOM 11092 C CA . LYS B 1 471 ? 2.34 24.5 1.123 1 81.88 471 LYS B CA 1
ATOM 11093 C C . LYS B 1 471 ? 2.613 25.078 2.51 1 81.88 471 LYS B C 1
ATOM 11095 O O . LYS B 1 471 ? 3.725 24.969 3.029 1 81.88 471 LYS B O 1
ATOM 11100 N N . THR B 1 472 ? 1.654 25.828 3.027 1 88 472 THR B N 1
ATOM 11101 C CA . THR B 1 472 ? 1.789 26.438 4.348 1 88 472 THR B CA 1
ATOM 11102 C C . THR B 1 472 ? 0.559 26.141 5.203 1 88 472 THR B C 1
ATOM 11104 O O . THR B 1 472 ? -0.559 26.062 4.688 1 88 472 THR B O 1
ATOM 11107 N N . CYS B 1 473 ? 0.797 25.922 6.457 1 89.69 473 CYS B N 1
ATOM 11108 C CA . CYS B 1 473 ? -0.297 25.609 7.367 1 89.69 473 CYS B CA 1
ATOM 11109 C C . CYS B 1 473 ? -0.161 26.391 8.672 1 89.69 473 CYS B C 1
ATOM 11111 O O . CYS B 1 473 ? 0.844 27.062 8.891 1 89.69 473 CYS B O 1
ATOM 11113 N N . LYS B 1 474 ? -1.174 26.422 9.367 1 88.94 474 LYS B N 1
ATOM 11114 C CA . LYS B 1 474 ? -1.198 27.047 10.688 1 88.94 474 LYS B CA 1
ATOM 11115 C C . LYS B 1 474 ? -2.039 26.219 11.664 1 88.94 474 LYS B C 1
ATOM 11117 O O . LYS B 1 474 ? -2.951 25.5 11.25 1 88.94 474 LYS B O 1
ATOM 11122 N N . THR B 1 475 ? -1.69 26.234 12.898 1 89.62 475 THR B N 1
ATOM 11123 C CA . THR B 1 475 ? -2.479 25.578 13.93 1 89.62 475 THR B CA 1
ATOM 11124 C C . THR B 1 475 ? -3.557 26.5 14.477 1 89.62 475 THR B C 1
ATOM 11126 O O . THR B 1 475 ? -3.412 27.734 14.422 1 89.62 475 THR B O 1
ATOM 11129 N N . HIS B 1 476 ? -4.621 25.922 14.898 1 89.5 476 HIS B N 1
ATOM 11130 C CA . HIS B 1 476 ? -5.641 26.703 15.578 1 89.5 476 HIS B CA 1
ATOM 11131 C C . HIS B 1 476 ? -5.137 27.234 16.906 1 89.5 476 HIS B C 1
ATOM 11133 O O . HIS B 1 476 ? -4.41 26.531 17.625 1 89.5 476 HIS B O 1
ATOM 11139 N N . GLY B 1 477 ? -5.504 28.406 17.297 1 88.25 477 GLY B N 1
ATOM 11140 C CA . GLY B 1 477 ? -5 29.047 18.5 1 88.25 477 GLY B CA 1
ATOM 11141 C C . GLY B 1 477 ? -5.242 28.234 19.75 1 88.25 477 GLY B C 1
ATOM 11142 O O . GLY B 1 477 ? -4.312 27.969 20.516 1 88.25 477 GLY B O 1
ATOM 11143 N N . ILE B 1 478 ? -6.438 27.812 19.969 1 89.88 478 ILE B N 1
ATOM 11144 C CA . ILE B 1 478 ? -6.797 27.109 21.188 1 89.88 478 ILE B CA 1
ATOM 11145 C C . ILE B 1 478 ? -6.133 25.734 21.203 1 89.88 478 ILE B C 1
ATOM 11147 O O . ILE B 1 478 ? -5.781 25.203 22.266 1 89.88 478 ILE B O 1
ATOM 11151 N N . MET B 1 479 ? -6.082 25.125 20.078 1 91.69 479 MET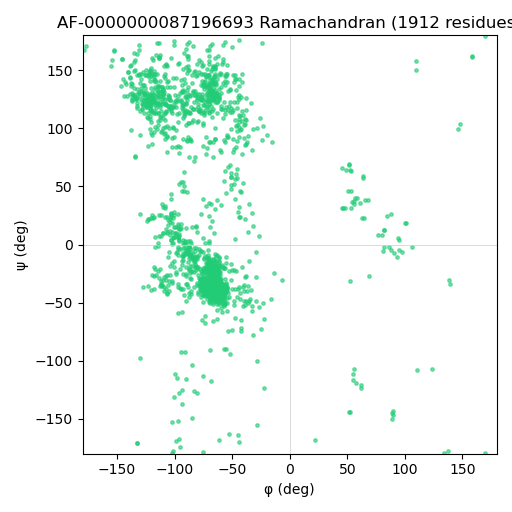 B N 1
ATOM 11152 C CA . MET B 1 479 ? -5.398 23.844 19.984 1 91.69 479 MET B CA 1
ATOM 11153 C C . MET B 1 479 ? -3.914 23.984 20.297 1 91.69 479 MET B C 1
ATOM 11155 O O . MET B 1 479 ? -3.318 23.109 20.922 1 91.69 479 MET B O 1
ATOM 11159 N N . HIS B 1 480 ? -3.354 25.031 19.781 1 91.94 480 HIS B N 1
ATOM 11160 C CA . HIS B 1 480 ? -1.957 25.328 20.094 1 91.94 480 HIS B CA 1
ATOM 11161 C C . HIS B 1 480 ? -1.735 25.438 21.594 1 91.94 480 HIS B C 1
ATOM 11163 O O . HIS B 1 480 ? -0.759 24.891 22.125 1 91.94 480 HIS B O 1
ATOM 11169 N N . GLU B 1 481 ? -2.645 26.094 22.266 1 90.38 481 GLU B N 1
ATOM 11170 C CA . GLU B 1 481 ? -2.555 26.266 23.719 1 90.38 481 GLU B CA 1
ATOM 11171 C C . GLU B 1 481 ? -2.664 24.922 24.422 1 90.38 481 GLU B C 1
ATOM 11173 O O . GLU B 1 481 ? -1.951 24.672 25.406 1 90.38 481 GLU B O 1
ATOM 11178 N N . PHE B 1 482 ? -3.57 24.25 24.062 1 91.44 482 PHE B N 1
ATOM 11179 C CA . PHE B 1 482 ? -3.754 22.906 24.609 1 91.44 482 PHE B CA 1
ATOM 11180 C C . PHE B 1 482 ? -2.492 22.078 24.438 1 91.44 482 PHE B C 1
ATOM 11182 O O . PHE B 1 482 ? -2.033 21.438 25.375 1 91.44 482 PHE B O 1
ATOM 11189 N N . MET B 1 483 ? -1.949 22.031 23.25 1 91.94 483 MET B N 1
ATOM 11190 C CA . MET B 1 483 ? -0.768 21.234 22.938 1 91.94 483 MET B CA 1
ATOM 11191 C C . MET B 1 483 ? 0.443 21.719 23.734 1 91.94 483 MET B C 1
ATOM 11193 O O . MET B 1 483 ? 1.258 20.922 24.188 1 91.94 483 MET B O 1
ATOM 11197 N N . LEU B 1 484 ? 0.584 22.984 23.781 1 90.25 484 LEU B N 1
ATOM 11198 C CA . LEU B 1 484 ? 1.699 23.547 24.531 1 90.25 484 LEU B CA 1
ATOM 11199 C C . LEU B 1 484 ? 1.629 23.141 26 1 90.25 484 LEU B C 1
ATOM 11201 O O . LEU B 1 484 ? 2.641 22.75 26.594 1 90.25 484 LEU B O 1
ATOM 11205 N N . HIS B 1 485 ? 0.469 23.234 26.531 1 89.06 485 HIS B N 1
ATOM 11206 C CA . HIS B 1 485 ? 0.29 22.844 27.922 1 89.06 485 HIS B CA 1
ATOM 11207 C C . HIS B 1 485 ? 0.59 21.359 28.125 1 89.06 485 HIS B C 1
ATOM 11209 O O . HIS B 1 485 ? 1.253 20.984 29.094 1 89.06 485 HIS B O 1
ATOM 11215 N N . LYS B 1 486 ? 0.08 20.641 27.25 1 87.56 486 LYS B N 1
ATOM 11216 C CA . LYS B 1 486 ? 0.333 19.203 27.297 1 87.56 486 LYS B CA 1
ATOM 11217 C C . LYS B 1 486 ? 1.823 18.906 27.172 1 87.56 486 LYS B C 1
ATOM 11219 O O . LYS B 1 486 ? 2.354 18.047 27.875 1 87.56 486 LYS B O 1
ATOM 11224 N N . SER B 1 487 ? 2.506 19.531 26.281 1 88.5 487 SER B N 1
ATOM 11225 C CA . SER B 1 487 ? 3.934 19.328 26.047 1 88.5 487 SER B CA 1
ATOM 11226 C C . SER B 1 487 ? 4.75 19.719 27.281 1 88.5 487 SER B C 1
ATOM 11228 O O . SER B 1 487 ? 5.754 19.078 27.594 1 88.5 487 SER B O 1
ATOM 11230 N N . MET B 1 488 ? 4.316 20.703 27.938 1 86.81 488 MET B N 1
ATOM 11231 C CA . MET B 1 488 ? 5.02 21.156 29.141 1 86.81 488 MET B CA 1
ATOM 11232 C C . MET B 1 488 ? 4.852 20.141 30.266 1 86.81 488 MET B C 1
ATOM 11234 O O . MET B 1 488 ? 5.805 19.859 31 1 86.81 488 MET B O 1
ATOM 11238 N N . SER B 1 489 ? 3.715 19.656 30.312 1 78.19 489 SER B N 1
ATOM 11239 C CA . SER B 1 489 ? 3.439 18.672 31.359 1 78.19 489 SER B CA 1
ATOM 11240 C C . SER B 1 489 ? 4.207 17.375 31.094 1 78.19 489 SER B C 1
ATOM 11242 O O . SER B 1 489 ? 4.562 16.672 32.031 1 78.19 489 SER B O 1
ATOM 11244 N N . ASP B 1 490 ? 4.469 17.125 29.812 1 79.25 490 ASP B N 1
ATOM 11245 C CA . ASP B 1 490 ? 5.141 15.891 29.438 1 79.25 490 ASP B CA 1
ATOM 11246 C C . ASP B 1 490 ? 6.641 16.109 29.266 1 79.25 490 ASP B C 1
ATOM 11248 O O . ASP B 1 490 ? 7.352 15.219 28.797 1 79.25 490 ASP B O 1
ATOM 11252 N N . ASN B 1 491 ? 7.148 17.281 29.594 1 82.81 491 ASN B N 1
ATOM 11253 C CA . ASN B 1 491 ? 8.555 17.641 29.438 1 82.81 491 ASN B CA 1
ATOM 11254 C C . ASN B 1 491 ? 9.016 17.469 27.984 1 82.81 491 ASN B C 1
ATOM 11256 O O . ASN B 1 491 ? 10.094 16.906 27.734 1 82.81 491 ASN B O 1
ATOM 11260 N N . PHE B 1 492 ? 8.148 17.844 27.141 1 88.44 492 PHE B N 1
ATOM 11261 C CA . PHE B 1 492 ? 8.43 17.703 25.703 1 88.44 492 PHE B CA 1
ATOM 11262 C C . PHE B 1 492 ? 8.945 19.016 25.125 1 88.44 492 PHE B C 1
ATOM 11264 O O . PHE B 1 492 ? 10.055 19.078 24.594 1 88.44 492 PHE B O 1
ATOM 11271 N N . ILE B 1 493 ? 8.227 20 25.219 1 91.38 493 ILE B N 1
ATOM 11272 C CA . ILE B 1 493 ? 8.594 21.312 24.688 1 91.38 493 ILE B CA 1
ATOM 11273 C C . ILE B 1 493 ? 8.469 22.359 25.797 1 91.38 493 ILE B C 1
ATOM 11275 O O . ILE B 1 493 ? 7.555 22.297 26.609 1 91.38 493 ILE B O 1
ATOM 11279 N N . THR B 1 494 ? 9.383 23.203 25.875 1 89.31 494 THR B N 1
ATOM 11280 C CA . THR B 1 494 ? 9.281 24.328 26.781 1 89.31 494 THR B CA 1
ATOM 11281 C C . THR B 1 494 ? 10.086 25.516 26.281 1 89.31 494 THR B C 1
ATOM 11283 O O . THR B 1 494 ? 10.75 25.422 25.25 1 89.31 494 THR B O 1
ATOM 11286 N N . SER B 1 495 ? 9.82 26.594 26.875 1 86.12 495 SER B N 1
ATOM 11287 C CA . SER B 1 495 ? 10.57 27.797 26.547 1 86.12 495 SER B CA 1
ATOM 11288 C C . SER B 1 495 ? 11.977 27.75 27.125 1 86.12 495 SER B C 1
ATOM 11290 O O . SER B 1 495 ? 12.195 27.156 28.188 1 86.12 495 SER B O 1
ATOM 11292 N N . LEU B 1 496 ? 12.953 28.312 26.484 1 82.19 496 LEU B N 1
ATOM 11293 C CA . LEU B 1 496 ? 14.336 28.391 26.953 1 82.19 496 LEU B CA 1
ATOM 11294 C C . LEU B 1 496 ? 14.422 29.172 28.25 1 82.19 496 LEU B C 1
ATOM 11296 O O . LEU B 1 496 ? 15.398 29.047 29 1 82.19 496 LEU B O 1
ATOM 11300 N N . ARG B 1 497 ? 13.398 29.844 28.531 1 78.25 497 ARG B N 1
ATOM 11301 C CA . ARG B 1 497 ? 13.398 30.672 29.734 1 78.25 497 ARG B CA 1
ATOM 11302 C C . ARG B 1 497 ? 12.859 29.906 30.938 1 78.25 497 ARG B C 1
ATOM 11304 O O . ARG B 1 497 ? 12.961 30.359 32.062 1 78.25 497 ARG B O 1
ATOM 11311 N N . ASP B 1 498 ? 12.359 28.781 30.656 1 84.06 498 ASP B N 1
ATOM 11312 C CA . ASP B 1 498 ? 11.828 27.938 31.719 1 84.06 498 ASP B CA 1
ATOM 11313 C C . ASP B 1 498 ? 12.938 27.469 32.656 1 84.06 498 ASP B C 1
ATOM 11315 O O . ASP B 1 498 ? 14.039 27.141 32.188 1 84.06 498 ASP B O 1
ATOM 11319 N N . GLN B 1 499 ? 12.695 27.469 33.875 1 78.19 499 GLN B N 1
ATOM 11320 C CA . GLN B 1 499 ? 13.68 27.078 34.875 1 78.19 499 GLN B CA 1
ATOM 11321 C C . GLN B 1 499 ? 14.008 25.594 34.75 1 78.19 499 GLN B C 1
ATOM 11323 O O . GLN B 1 499 ? 15.125 25.172 35.062 1 78.19 499 GLN B O 1
ATOM 11328 N N . ASN B 1 500 ? 13.086 24.875 34.375 1 81.12 500 ASN B N 1
ATOM 11329 C CA . ASN B 1 500 ? 13.305 23.438 34.25 1 81.12 500 ASN B CA 1
ATOM 11330 C C . ASN B 1 500 ? 13.641 23.031 32.812 1 81.12 500 ASN B C 1
ATOM 11332 O O . ASN B 1 500 ? 13.375 21.906 32.406 1 81.12 500 ASN B O 1
ATOM 11336 N N . ARG B 1 501 ? 14.172 23.922 32.094 1 84.56 501 ARG B N 1
ATOM 11337 C CA . ARG B 1 501 ? 14.406 23.719 30.656 1 84.56 501 ARG B CA 1
ATOM 11338 C C . ARG B 1 501 ? 15.336 22.531 30.406 1 84.56 501 ARG B C 1
ATOM 11340 O O . ARG B 1 501 ? 15.289 21.906 29.359 1 84.56 501 ARG B O 1
ATOM 11347 N N . SER B 1 502 ? 16.141 22.156 31.344 1 82.88 502 SER B N 1
ATOM 11348 C CA . SER B 1 502 ? 17.141 21.109 31.172 1 82.88 502 SER B CA 1
ATOM 11349 C C . SER B 1 502 ? 16.5 19.734 31.016 1 82.88 502 SER B C 1
ATOM 11351 O O . SER B 1 502 ? 17.141 18.797 30.531 1 82.88 502 SER B O 1
ATOM 11353 N N . LYS B 1 503 ? 15.25 19.656 31.328 1 80.75 503 LYS B N 1
ATOM 11354 C CA . LYS B 1 503 ? 14.594 18.359 31.297 1 80.75 503 LYS B CA 1
ATOM 11355 C C . LYS B 1 503 ? 13.797 18.172 30 1 80.75 503 LYS B C 1
ATOM 11357 O O . LYS B 1 503 ? 13.383 17.062 29.672 1 80.75 503 LYS B O 1
ATOM 11362 N N . PHE B 1 504 ? 13.711 19.188 29.266 1 87.12 504 PHE B N 1
ATOM 11363 C CA . PHE B 1 504 ? 12.812 19.156 28.125 1 87.12 504 PHE B CA 1
ATOM 11364 C C . PHE B 1 504 ? 13.578 18.781 26.844 1 87.12 504 PHE B C 1
ATOM 11366 O O . PHE B 1 504 ? 14.789 19 26.766 1 87.12 504 PHE B O 1
ATOM 11373 N N . ARG B 1 505 ? 12.875 18.266 25.922 1 88.38 505 ARG B N 1
ATOM 11374 C CA . ARG B 1 505 ? 13.492 17.766 24.703 1 88.38 505 ARG B CA 1
ATOM 11375 C C . ARG B 1 505 ? 13.586 18.844 23.641 1 88.38 505 ARG B C 1
ATOM 11377 O O . ARG B 1 505 ? 14.438 18.797 22.75 1 88.38 505 ARG B O 1
ATOM 11384 N N . HIS B 1 506 ? 12.641 19.719 23.594 1 91.31 506 HIS B N 1
ATOM 11385 C CA . HIS B 1 506 ? 12.609 20.781 22.594 1 91.31 506 HIS B CA 1
ATOM 11386 C C . HIS B 1 506 ? 12.484 22.156 23.25 1 91.31 506 HIS B C 1
ATOM 11388 O O . HIS B 1 506 ? 11.664 22.344 24.141 1 91.31 506 HIS B O 1
ATOM 11394 N N . LEU B 1 507 ? 13.328 23 22.844 1 87.94 507 LEU B N 1
ATOM 11395 C CA . LEU B 1 507 ? 13.359 24.344 23.422 1 87.94 507 LEU B CA 1
ATOM 11396 C C . LEU B 1 507 ? 13.062 25.406 22.359 1 87.94 507 LEU B C 1
ATOM 11398 O O . LEU B 1 507 ? 13.422 25.234 21.188 1 87.94 507 LEU B O 1
ATOM 11402 N N . PHE B 1 508 ? 12.391 26.359 22.719 1 85.62 508 PHE B N 1
ATOM 11403 C CA . PHE B 1 508 ? 12.133 27.484 21.812 1 85.62 508 PHE B CA 1
ATOM 11404 C C . PHE B 1 508 ? 12.242 28.812 22.547 1 85.62 508 PHE B C 1
ATOM 11406 O O . PHE B 1 508 ? 12.211 28.844 23.781 1 85.62 508 PHE B O 1
ATOM 11413 N N . ILE B 1 509 ? 12.57 29.859 21.844 1 78.56 509 ILE B N 1
ATOM 11414 C CA . ILE B 1 509 ? 12.539 31.219 22.359 1 78.56 509 ILE B CA 1
ATOM 11415 C C . ILE B 1 509 ? 11.641 32.094 21.469 1 78.56 509 ILE B C 1
ATOM 11417 O O . ILE B 1 509 ? 11.633 31.938 20.25 1 78.56 509 ILE B O 1
ATOM 11421 N N . GLN B 1 510 ? 10.656 32.688 22.078 1 76.56 510 GLN B N 1
ATOM 11422 C CA . GLN B 1 510 ? 9.82 33.656 21.359 1 76.56 510 GLN B CA 1
ATOM 11423 C C . GLN B 1 510 ? 9.906 35.031 21.969 1 76.56 510 GLN B C 1
ATOM 11425 O O . GLN B 1 510 ? 9.516 35.25 23.125 1 76.56 510 GLN B O 1
ATOM 11430 N N . ASN B 1 511 ? 10.719 35.938 21.469 1 66.5 511 ASN B N 1
ATOM 11431 C CA . ASN B 1 511 ? 10.766 37.312 21.906 1 66.5 511 ASN B CA 1
ATOM 11432 C C . ASN B 1 511 ? 10.18 38.281 20.859 1 66.5 511 ASN B C 1
ATOM 11434 O O . ASN B 1 511 ? 10.641 38.312 19.719 1 66.5 511 ASN B O 1
ATOM 11438 N N . PRO B 1 512 ? 8.812 38.656 21.031 1 54.12 512 PRO B N 1
ATOM 11439 C CA . PRO B 1 512 ? 8.242 39.562 20.031 1 54.12 512 PRO B CA 1
ATOM 11440 C C . PRO B 1 512 ? 9.156 40.75 19.719 1 54.12 512 PRO B C 1
ATOM 11442 O O . PRO B 1 512 ? 9.977 41.125 20.547 1 54.12 512 PRO B O 1
ATOM 11445 N N . ALA B 1 513 ? 9.289 41.25 18.531 1 46.88 513 ALA B N 1
ATOM 11446 C CA . ALA B 1 513 ? 9.961 42.5 18.219 1 46.88 513 ALA B CA 1
ATOM 11447 C C . ALA B 1 513 ? 9.609 43.562 19.234 1 46.88 513 ALA B C 1
ATOM 11449 O O . ALA B 1 513 ? 8.555 43.531 19.875 1 46.88 513 ALA B O 1
ATOM 11450 N N . SER B 1 514 ? 10.438 44.562 19.672 1 38.44 514 SER B N 1
ATOM 11451 C CA . SER B 1 514 ? 10.32 45.625 20.656 1 38.44 514 SER B CA 1
ATOM 11452 C C . SER B 1 514 ? 8.891 46.156 20.719 1 38.44 514 SER B C 1
ATOM 11454 O O . SER B 1 514 ? 8.562 46.969 21.594 1 38.44 514 SER B O 1
ATOM 11456 N N . GLY B 1 515 ? 8.109 46.5 19.609 1 33 515 GLY B N 1
ATOM 11457 C CA . GLY B 1 515 ? 7.004 47.406 19.828 1 33 515 GLY B CA 1
ATOM 11458 C C . GLY B 1 515 ? 5.871 46.812 20.625 1 33 515 GLY B C 1
ATOM 11459 O O . GLY B 1 515 ? 4.891 47.469 20.938 1 33 515 GLY B O 1
ATOM 11460 N N . SER B 1 516 ? 5.348 45.688 20.344 1 34.94 516 SER B N 1
ATOM 11461 C CA . SER B 1 516 ? 4.082 45.406 21 1 34.94 516 SER B CA 1
ATOM 11462 C C . SER B 1 516 ? 4.293 45.062 22.469 1 34.94 516 SER B C 1
ATOM 11464 O O . SER B 1 516 ? 5.242 44.344 22.828 1 34.94 516 SER B O 1
ATOM 11466 N N . THR B 1 517 ? 3.812 45.906 23.422 1 31.92 517 THR B N 1
ATOM 11467 C CA . THR B 1 517 ? 3.758 46.031 24.875 1 31.92 517 THR B CA 1
ATOM 11468 C C . THR B 1 517 ? 3.361 44.719 25.531 1 31.92 517 THR B C 1
ATOM 11470 O O . THR B 1 517 ? 3.391 44.594 26.766 1 31.92 517 THR B O 1
ATOM 11473 N N . LEU B 1 518 ? 2.367 44.062 25 1 33.59 518 LEU B N 1
ATOM 11474 C CA . LEU B 1 518 ? 1.891 42.969 25.875 1 33.59 518 LEU B CA 1
ATOM 11475 C C . LEU B 1 518 ? 2.955 41.906 26.047 1 33.59 518 LEU B C 1
ATOM 11477 O O . LEU B 1 518 ? 2.99 40.938 25.281 1 33.59 518 LEU B O 1
ATOM 11481 N N . GLY B 1 519 ? 4.215 42.188 26.016 1 32.31 519 GLY B N 1
ATOM 11482 C CA . GLY B 1 519 ? 5.277 41.25 26.297 1 32.31 519 GLY B CA 1
ATOM 11483 C C . GLY B 1 519 ? 5.035 40.438 27.562 1 32.31 519 GLY B C 1
ATOM 11484 O O . GLY B 1 519 ? 4.82 41 28.641 1 32.31 519 GLY B O 1
ATOM 11485 N N . LEU B 1 520 ? 4.332 39.438 27.5 1 33.78 520 LEU B N 1
ATOM 11486 C CA . LEU B 1 520 ? 4.418 38.594 28.688 1 33.78 520 LEU B CA 1
ATOM 11487 C C . LEU B 1 520 ? 5.812 38.656 29.312 1 33.78 520 LEU B C 1
ATOM 11489 O O . LEU B 1 520 ? 6.801 38.312 28.656 1 33.78 520 LEU B O 1
ATOM 11493 N N . ASN B 1 521 ? 6.121 39.688 30.109 1 30.31 521 ASN B N 1
ATOM 11494 C CA . ASN B 1 521 ? 7.219 39.781 31.062 1 30.31 521 ASN B CA 1
ATOM 11495 C C . ASN B 1 521 ? 7.504 38.438 31.734 1 30.31 521 ASN B C 1
ATOM 11497 O O . ASN B 1 521 ? 6.977 38.156 32.812 1 30.31 521 ASN B O 1
ATOM 11501 N N . HIS B 1 522 ? 7.34 37.375 31.016 1 33.88 522 HIS B N 1
ATOM 11502 C CA . HIS B 1 522 ? 8.039 36.406 31.844 1 33.88 522 HIS B CA 1
ATOM 11503 C C . HIS B 1 522 ? 9.383 36.938 32.312 1 33.88 522 HIS B C 1
ATOM 11505 O O . HIS B 1 522 ? 10.07 37.656 31.578 1 33.88 522 HIS B O 1
ATOM 11511 N N . HIS B 1 523 ? 9.523 37.375 33.562 1 31.02 523 HIS B N 1
ATOM 11512 C CA . HIS B 1 523 ? 10.781 37.688 34.25 1 31.02 523 HIS B CA 1
ATOM 11513 C C . HIS B 1 523 ? 11.969 37.094 33.5 1 31.02 523 HIS B C 1
ATOM 11515 O O . HIS B 1 523 ? 12.031 35.906 33.25 1 31.02 523 HIS B O 1
ATOM 11521 N N . THR B 1 524 ? 12.477 37.938 32.531 1 32.69 524 THR B N 1
ATOM 11522 C CA . THR B 1 524 ? 13.82 37.781 31.984 1 32.69 524 THR B CA 1
ATOM 11523 C C . THR B 1 524 ? 14.828 37.5 33.094 1 32.69 524 THR B C 1
ATOM 11525 O O . THR B 1 524 ? 15.391 38.438 33.688 1 32.69 524 THR B O 1
ATOM 11528 N N . SER B 1 525 ? 14.562 36.875 34.125 1 31.97 525 SER B N 1
ATOM 11529 C CA . SER B 1 525 ? 15.859 36.625 34.75 1 31.97 525 SER B CA 1
ATOM 11530 C C . SER B 1 525 ? 16.938 36.344 33.719 1 31.97 525 SER B C 1
ATOM 11532 O O . SER B 1 525 ? 16.734 35.594 32.75 1 31.97 525 SER B O 1
ATOM 11534 N N . SER B 1 526 ? 17.672 37.438 33.312 1 33.12 526 SER B N 1
ATOM 11535 C CA . SER B 1 526 ? 18.922 37.312 32.562 1 33.12 526 SER B CA 1
ATOM 11536 C C . SER B 1 526 ? 19.516 35.938 32.719 1 33.12 526 SER B C 1
ATOM 11538 O O . SER B 1 526 ? 19.719 35.438 33.844 1 33.12 526 SER B O 1
ATOM 11540 N N . ALA B 1 527 ? 19.266 35.125 31.906 1 37.47 527 ALA B N 1
ATOM 11541 C CA . ALA B 1 527 ? 20.078 33.906 31.812 1 37.47 527 ALA B CA 1
ATOM 11542 C C . ALA B 1 527 ? 21.531 34.219 32.125 1 37.47 527 ALA B C 1
ATOM 11544 O O . ALA B 1 527 ? 22.406 33.344 31.984 1 37.47 527 ALA B O 1
ATOM 11545 N N . SER B 1 528 ? 21.969 35.531 32.156 1 34.22 528 SER B N 1
ATOM 11546 C CA . SER B 1 528 ? 23.344 35.781 32.531 1 34.22 528 SER B CA 1
ATOM 11547 C C . SER B 1 528 ? 23.594 35.312 33.969 1 34.22 528 SER B C 1
ATOM 11549 O O . SER B 1 528 ? 24.594 35.719 34.594 1 34.22 528 SER B O 1
ATOM 11551 N N . ASP B 1 529 ? 22.641 35.344 34.812 1 34.28 529 ASP B N 1
ATOM 11552 C CA . ASP B 1 529 ? 23.25 34.938 36.062 1 34.28 529 ASP B CA 1
ATOM 11553 C C . ASP B 1 529 ? 24.359 33.906 35.844 1 34.28 529 ASP B C 1
ATOM 11555 O O . ASP B 1 529 ? 24.234 33.062 34.938 1 34.28 529 ASP B O 1
ATOM 11559 N N . ASN B 1 530 ? 25.609 34.25 36.312 1 32.5 530 ASN B N 1
ATOM 11560 C CA . ASN B 1 530 ? 26.875 33.562 36.5 1 32.5 530 ASN B CA 1
ATOM 11561 C C . ASN B 1 530 ? 26.672 32.094 36.781 1 32.5 530 ASN B C 1
ATOM 11563 O O . ASN B 1 530 ? 27.109 31.594 37.812 1 32.5 530 ASN B O 1
ATOM 11567 N N . VAL B 1 531 ? 25.531 31.719 36.938 1 35.38 531 VAL B N 1
ATOM 11568 C CA . VAL B 1 531 ? 25.797 30.297 37.125 1 35.38 531 VAL B CA 1
ATOM 11569 C C . VAL B 1 531 ? 26.766 29.781 36.062 1 35.38 531 VAL B C 1
ATOM 11571 O O . VAL B 1 531 ? 26.438 29.734 34.875 1 35.38 531 VAL B O 1
ATOM 11574 N N . SER B 1 532 ? 27.906 30.281 36 1 36.34 532 SER B N 1
ATOM 11575 C CA . SER B 1 532 ? 29.078 29.594 35.469 1 36.34 532 SER B CA 1
ATOM 11576 C C . SER B 1 532 ? 28.797 28.141 35.156 1 36.34 532 SER B C 1
ATOM 11578 O O . SER B 1 532 ? 29.688 27.391 34.75 1 36.34 532 SER B O 1
ATOM 11580 N N . GLY B 1 533 ? 27.859 27.453 35.906 1 40.56 533 GLY B N 1
ATOM 11581 C CA . GLY B 1 533 ? 27.906 26 35.969 1 40.56 533 GLY B CA 1
ATOM 11582 C C . GLY B 1 533 ? 27.578 25.328 34.656 1 40.56 533 GLY B C 1
ATOM 11583 O O . GLY B 1 533 ? 27.047 25.953 33.75 1 40.56 533 GLY B O 1
ATOM 11584 N N . SER B 1 534 ? 28.234 24.219 34.25 1 53.03 534 SER B N 1
ATOM 11585 C CA . SER B 1 534 ? 28.406 23 33.469 1 53.03 534 SER B CA 1
ATOM 11586 C C . SER B 1 534 ? 27.078 22.312 33.219 1 53.03 534 SER B C 1
ATOM 11588 O O . SER B 1 534 ? 27 21.094 33.156 1 53.03 534 SER B O 1
ATOM 11590 N N . GLU B 1 535 ? 25.891 23.125 33.188 1 68.12 535 GLU B N 1
ATOM 11591 C CA . GLU B 1 535 ? 24.688 22.312 33.062 1 68.12 535 GLU B CA 1
ATOM 11592 C C . GLU B 1 535 ? 24.438 21.938 31.594 1 68.12 535 GLU B C 1
ATOM 11594 O O . GLU B 1 535 ? 24.438 22.797 30.719 1 68.12 535 GLU B O 1
ATOM 11599 N N . LYS B 1 536 ? 24.25 20.828 31.297 1 79.75 536 LYS B N 1
ATOM 11600 C CA . LYS B 1 536 ? 23.969 20.266 29.969 1 79.75 536 LYS B CA 1
ATOM 11601 C C . LYS B 1 536 ? 22.469 20.031 29.781 1 79.75 536 LYS B C 1
ATOM 11603 O O . LYS B 1 536 ? 21.781 19.625 30.703 1 79.75 536 LYS B O 1
ATOM 11608 N N . PHE B 1 537 ? 21.953 20.656 28.672 1 85.88 537 PHE B N 1
ATOM 11609 C CA . PHE B 1 537 ? 20.562 20.484 28.312 1 85.88 537 PHE B CA 1
ATOM 11610 C C . PHE B 1 537 ? 20.344 19.172 27.562 1 85.88 537 PHE B C 1
ATOM 11612 O O . PHE B 1 537 ? 21.203 18.766 26.781 1 85.88 537 PHE B O 1
ATOM 11619 N N . ARG B 1 538 ? 19.25 18.609 27.812 1 86.19 538 ARG B N 1
ATOM 11620 C CA . ARG B 1 538 ? 18.875 17.375 27.125 1 86.19 538 ARG B CA 1
ATOM 11621 C C . ARG B 1 538 ? 18.109 17.672 25.844 1 86.19 538 ARG B C 1
ATOM 11623 O O . ARG B 1 538 ? 17.578 16.766 25.188 1 86.19 538 ARG B O 1
ATOM 11630 N N . ALA B 1 539 ? 18.156 18.922 25.391 1 90.06 539 ALA B N 1
ATOM 11631 C CA . ALA B 1 539 ? 17.312 19.359 24.297 1 90.06 539 ALA B CA 1
ATOM 11632 C C . ALA B 1 539 ? 17.844 18.844 22.953 1 90.06 539 ALA B C 1
ATOM 11634 O O . ALA B 1 539 ? 19.062 18.797 22.734 1 90.06 539 ALA B O 1
ATOM 11635 N N . ARG B 1 540 ? 16.953 18.453 22.125 1 91.44 540 ARG B N 1
ATOM 11636 C CA . ARG B 1 540 ? 17.297 17.938 20.797 1 91.44 540 ARG B CA 1
ATOM 11637 C C . ARG B 1 540 ? 17.016 18.984 19.719 1 91.44 540 ARG B C 1
ATOM 11639 O O . ARG B 1 540 ? 17.469 18.859 18.594 1 91.44 540 ARG B O 1
ATOM 11646 N N . SER B 1 541 ? 16.219 19.953 20.047 1 93.38 541 SER B N 1
ATOM 11647 C CA . SER B 1 541 ? 15.922 21.016 19.094 1 93.38 541 SER B CA 1
ATOM 11648 C C . SER B 1 541 ? 15.914 22.375 19.781 1 93.38 541 SER B C 1
ATOM 11650 O O . SER B 1 541 ? 15.594 22.484 20.969 1 93.38 541 SER B O 1
ATOM 11652 N N . LEU B 1 542 ? 16.375 23.344 19.094 1 93.12 542 LEU B N 1
ATOM 11653 C CA . LEU B 1 542 ? 16.344 24.734 19.531 1 93.12 542 LEU B CA 1
ATOM 11654 C C . LEU B 1 542 ? 15.836 25.641 18.422 1 93.12 542 LEU B C 1
ATOM 11656 O O . LEU B 1 542 ? 16.391 25.641 17.312 1 93.12 542 LEU B O 1
ATOM 11660 N N . THR B 1 543 ? 14.773 26.312 18.625 1 93.62 543 THR B N 1
ATOM 11661 C CA . THR B 1 543 ? 14.172 27.219 17.656 1 93.62 543 THR B CA 1
ATOM 11662 C C . THR B 1 543 ? 14.055 28.625 18.234 1 93.62 543 THR B C 1
ATOM 11664 O O . THR B 1 543 ? 13.531 28.812 19.344 1 93.62 543 THR B O 1
ATOM 11667 N N . ILE B 1 544 ? 14.547 29.578 17.547 1 91.5 544 ILE B N 1
ATOM 11668 C CA . ILE B 1 544 ? 14.531 30.953 18.062 1 91.5 544 ILE B CA 1
ATOM 11669 C C . ILE B 1 544 ? 13.766 31.859 17.109 1 91.5 544 ILE B C 1
ATOM 11671 O O . ILE B 1 544 ? 14.023 31.844 15.898 1 91.5 544 ILE B O 1
ATOM 11675 N N . PHE B 1 545 ? 12.844 32.531 17.594 1 89.19 545 PHE B N 1
ATOM 11676 C CA . PHE B 1 545 ? 12.086 33.531 16.844 1 89.19 545 PHE B CA 1
ATOM 11677 C C . PHE B 1 545 ? 12.312 34.938 17.422 1 89.19 545 PHE B C 1
ATOM 11679 O O . PHE B 1 545 ? 12.234 35.125 18.641 1 89.19 545 PHE B O 1
ATOM 11686 N N . GLY B 1 546 ? 12.602 35.812 16.656 1 85.81 546 GLY B N 1
ATOM 11687 C CA . GLY B 1 546 ? 12.781 37.188 17.094 1 85.81 546 GLY B CA 1
ATOM 11688 C C . GLY B 1 546 ? 14.203 37.5 17.531 1 85.81 546 GLY B C 1
ATOM 11689 O O . GLY B 1 546 ? 15.164 37 16.938 1 85.81 546 GLY B O 1
ATOM 11690 N N . ASN B 1 547 ? 14.406 38.344 18.531 1 84.06 547 ASN B N 1
ATOM 11691 C CA . ASN B 1 547 ? 15.719 38.75 19.031 1 84.06 547 ASN B CA 1
ATOM 11692 C C . ASN B 1 547 ? 16.172 37.844 20.172 1 84.06 547 ASN B C 1
ATOM 11694 O O . ASN B 1 547 ? 15.453 37.656 21.156 1 84.06 547 ASN B O 1
ATOM 11698 N N . ALA B 1 548 ? 17.25 37.219 20.031 1 83.56 548 ALA B N 1
ATOM 11699 C CA . ALA B 1 548 ? 17.719 36.281 21.047 1 83.56 548 ALA B CA 1
ATOM 11700 C C . ALA B 1 548 ? 18.891 36.844 21.844 1 83.56 548 ALA B C 1
ATOM 11702 O O . ALA B 1 548 ? 19.078 36.5 23 1 83.56 548 ALA B O 1
ATOM 11703 N N . GLY B 1 549 ? 19.625 37.719 21.281 1 78.81 549 GLY B N 1
ATOM 11704 C CA . GLY B 1 549 ? 20.844 38.188 21.938 1 78.81 549 GLY B CA 1
ATOM 11705 C C . GLY B 1 549 ? 21.859 37.062 22.156 1 78.81 549 GLY B C 1
ATOM 11706 O O . GLY B 1 549 ? 22.188 36.344 21.219 1 78.81 549 GLY B O 1
ATOM 11707 N N . GLU B 1 550 ? 22.297 36.812 23.359 1 80.25 550 GLU B N 1
ATOM 11708 C CA . GLU B 1 550 ? 23.312 35.812 23.688 1 80.25 550 GLU B CA 1
ATOM 11709 C C . GLU B 1 550 ? 22.719 34.438 23.75 1 80.25 550 GLU B C 1
ATOM 11711 O O . GLU B 1 550 ? 23.438 33.438 23.688 1 80.25 550 GLU B O 1
ATOM 11716 N N . ALA B 1 551 ? 21.422 34.438 23.766 1 81.62 551 ALA B N 1
ATOM 11717 C CA . ALA B 1 551 ? 20.734 33.156 23.828 1 81.62 551 ALA B CA 1
ATOM 11718 C C . ALA B 1 551 ? 20.922 32.375 22.531 1 81.62 551 ALA B C 1
ATOM 11720 O O . ALA B 1 551 ? 20.734 31.141 22.516 1 81.62 551 ALA B O 1
ATOM 11721 N N . ALA B 1 552 ? 21.328 33.062 21.516 1 83.69 552 ALA B N 1
ATOM 11722 C CA . ALA B 1 552 ? 21.547 32.406 20.234 1 83.69 552 ALA B CA 1
ATOM 11723 C C . ALA B 1 552 ? 22.703 31.422 20.312 1 83.69 552 ALA B C 1
ATOM 11725 O O . ALA B 1 552 ? 22.734 30.453 19.562 1 83.69 552 ALA B O 1
ATOM 11726 N N . SER B 1 553 ? 23.594 31.656 21.281 1 84.94 553 SER B N 1
ATOM 11727 C CA . SER B 1 553 ? 24.75 30.781 21.391 1 84.94 553 SER B CA 1
ATOM 11728 C C . SER B 1 553 ? 24.516 29.688 22.438 1 84.94 553 SER B C 1
ATOM 11730 O O . SER B 1 553 ? 25.406 28.875 22.672 1 84.94 553 SER B O 1
ATOM 11732 N N . GLU B 1 554 ? 23.344 29.625 22.969 1 85.88 554 GLU B N 1
ATOM 11733 C CA . GLU B 1 554 ? 23.047 28.656 24.016 1 85.88 554 GLU B CA 1
ATOM 11734 C C . GLU B 1 554 ? 22.969 27.234 23.453 1 85.88 554 GLU B C 1
ATOM 11736 O O . GLU B 1 554 ? 23 26.266 24.219 1 85.88 554 GLU B O 1
ATOM 11741 N N . PHE B 1 555 ? 22.953 27.188 22.141 1 87.94 555 PHE B N 1
ATOM 11742 C CA . PHE B 1 555 ? 22.922 25.859 21.547 1 87.94 555 PHE B CA 1
ATOM 11743 C C . PHE B 1 555 ? 24.141 25.047 21.938 1 87.94 555 PHE B C 1
ATOM 11745 O O . PHE B 1 555 ? 24.125 23.812 21.875 1 87.94 555 PHE B O 1
ATOM 11752 N N . CYS B 1 556 ? 25.203 25.703 22.406 1 85.25 556 CYS B N 1
ATOM 11753 C CA . CYS B 1 556 ? 26.438 25.016 22.766 1 85.25 556 CYS B CA 1
ATOM 11754 C C . CYS B 1 556 ? 26.234 24.141 24 1 85.25 556 CYS B C 1
ATOM 11756 O O . CYS B 1 556 ? 27 23.203 24.234 1 85.25 556 CYS B O 1
ATOM 11758 N N . ARG B 1 557 ? 25.203 24.406 24.688 1 85.5 557 ARG B N 1
ATOM 11759 C CA . ARG B 1 557 ? 24.922 23.625 25.891 1 85.5 557 ARG B CA 1
ATOM 11760 C C . ARG B 1 557 ? 24.125 22.359 25.562 1 85.5 557 ARG B C 1
ATOM 11762 O O . ARG B 1 557 ? 23.922 21.5 26.422 1 85.5 557 ARG B O 1
ATOM 11769 N N . CYS B 1 558 ? 23.688 22.281 24.375 1 89.38 558 CYS B N 1
ATOM 11770 C CA . CYS B 1 558 ? 22.953 21.109 23.906 1 89.38 558 CYS B CA 1
ATOM 11771 C C . CYS B 1 558 ? 23.844 20.188 23.094 1 89.38 558 CYS B C 1
ATOM 11773 O O . CYS B 1 558 ? 23.828 20.234 21.859 1 89.38 558 CYS B O 1
ATOM 11775 N N . GLU B 1 559 ? 24.422 19.281 23.609 1 83.69 559 GLU B N 1
ATOM 11776 C CA . GLU B 1 559 ? 25.406 18.422 22.953 1 83.69 559 GLU B CA 1
ATOM 11777 C C . GLU B 1 559 ? 24.734 17.484 21.938 1 83.69 559 GLU B C 1
ATOM 11779 O O . GLU B 1 559 ? 25.344 17.125 20.922 1 83.69 559 GLU B O 1
ATOM 11784 N N . LEU B 1 560 ? 23.531 17.156 22.203 1 88.25 560 LEU B N 1
ATOM 11785 C CA . LEU B 1 560 ? 22.891 16.172 21.359 1 88.25 560 LEU B CA 1
ATOM 11786 C C . LEU B 1 560 ? 21.828 16.812 20.484 1 88.25 560 LEU B C 1
ATOM 11788 O O . LEU B 1 560 ? 20.828 16.188 20.125 1 88.25 560 LEU B O 1
ATOM 11792 N N . LEU B 1 561 ? 22.062 18.047 20.078 1 92 561 LEU B N 1
ATOM 11793 C CA . LEU B 1 561 ? 21.109 18.812 19.281 1 92 561 LEU B CA 1
ATOM 11794 C C . LEU B 1 561 ? 21 18.234 17.875 1 92 561 LEU B C 1
ATOM 11796 O O . LEU B 1 561 ? 22.031 17.953 17.234 1 92 561 LEU B O 1
ATOM 11800 N N . ARG B 1 562 ? 19.828 18.078 17.391 1 92.56 562 ARG B N 1
ATOM 11801 C CA . ARG B 1 562 ? 19.594 17.594 16.031 1 92.56 562 ARG B CA 1
ATOM 11802 C C . ARG B 1 562 ? 19.062 18.703 15.133 1 92.56 562 ARG B C 1
ATOM 11804 O O . ARG B 1 562 ? 19.344 18.719 13.93 1 92.56 562 ARG B O 1
ATOM 11811 N N . VAL B 1 563 ? 18.234 19.578 15.641 1 96 563 VAL B N 1
ATOM 11812 C CA . VAL B 1 563 ? 17.625 20.641 14.859 1 96 563 VAL B CA 1
ATOM 11813 C C . VAL B 1 563 ? 18 22 15.469 1 96 563 VAL B C 1
ATOM 11815 O O . VAL B 1 563 ? 17.766 22.234 16.656 1 96 563 VAL B O 1
ATOM 11818 N N . LEU B 1 564 ? 18.609 22.797 14.781 1 95.25 564 LEU B N 1
ATOM 11819 C CA . LEU B 1 564 ? 18.906 24.172 15.141 1 95.25 564 LEU B CA 1
ATOM 11820 C C . LEU B 1 564 ? 18.312 25.141 14.117 1 95.25 564 LEU B C 1
ATOM 11822 O O . LEU B 1 564 ? 18.812 25.25 12.992 1 95.25 564 LEU B O 1
ATOM 11826 N N . ASP B 1 565 ? 17.297 25.828 14.477 1 94 565 ASP B N 1
ATOM 11827 C CA . ASP B 1 565 ? 16.578 26.719 13.57 1 94 565 ASP B CA 1
ATOM 11828 C C . ASP B 1 565 ? 16.719 28.172 14.016 1 94 565 ASP B C 1
ATOM 11830 O O . ASP B 1 565 ? 16.047 28.609 14.969 1 94 565 ASP B O 1
ATOM 11834 N N . LEU B 1 566 ? 17.5 28.938 13.336 1 92.38 566 LEU B N 1
ATOM 11835 C CA . LEU B 1 566 ? 17.734 30.344 13.609 1 92.38 566 LEU B CA 1
ATOM 11836 C C . LEU B 1 566 ? 17.297 31.203 12.43 1 92.38 566 LEU B C 1
ATOM 11838 O O . LEU B 1 566 ? 17.859 32.281 12.211 1 92.38 566 LEU B O 1
ATOM 11842 N N . GLU B 1 567 ? 16.484 30.781 11.656 1 90.12 567 GLU B N 1
ATOM 11843 C CA . GLU B 1 567 ? 16.047 31.469 10.445 1 90.12 567 GLU B CA 1
ATOM 11844 C C . GLU B 1 567 ? 15.406 32.812 10.766 1 90.12 567 GLU B C 1
ATOM 11846 O O . GLU B 1 567 ? 15.664 33.812 10.102 1 90.12 567 GLU B O 1
ATOM 11851 N N . GLU B 1 568 ? 14.562 32.75 11.766 1 87.12 568 GLU B N 1
ATOM 11852 C CA . GLU B 1 568 ? 13.805 33.969 12.109 1 87.12 568 GLU B CA 1
ATOM 11853 C C . GLU B 1 568 ? 14.477 34.719 13.25 1 87.12 568 GLU B C 1
ATOM 11855 O O . GLU B 1 568 ? 13.828 35.531 13.922 1 87.12 568 GLU B O 1
ATOM 11860 N N . CYS B 1 569 ? 15.734 34.344 13.484 1 88.44 569 CYS B N 1
ATOM 11861 C CA . CYS B 1 569 ? 16.5 35.125 14.453 1 88.44 569 CYS B CA 1
ATOM 11862 C C . CYS B 1 569 ? 17 36.438 13.828 1 88.44 569 CYS B C 1
ATOM 11864 O O . CYS B 1 569 ? 17.844 36.406 12.938 1 88.44 569 CYS B O 1
ATOM 11866 N N . ASN B 1 570 ? 16.562 37.531 14.281 1 83.69 570 ASN B N 1
ATOM 11867 C CA . ASN B 1 570 ? 16.828 38.812 13.641 1 83.69 570 ASN B CA 1
ATOM 11868 C C . ASN B 1 570 ? 18.234 39.312 13.945 1 83.69 570 ASN B C 1
ATOM 11870 O O . ASN B 1 570 ? 18.844 40.031 13.141 1 83.69 570 ASN B O 1
ATOM 11874 N N . ASP B 1 571 ? 18.828 39 15.094 1 83.31 571 ASP B N 1
ATOM 11875 C CA . ASP B 1 571 ? 20.109 39.562 15.516 1 83.31 571 ASP B CA 1
ATOM 11876 C C . ASP B 1 571 ? 21.219 38.531 15.5 1 83.31 571 ASP B C 1
ATOM 11878 O O . ASP B 1 571 ? 22.094 38.531 16.375 1 83.31 571 ASP B O 1
ATOM 11882 N N . LEU B 1 572 ? 21.141 37.656 14.633 1 88.56 572 LEU B N 1
ATOM 11883 C CA . LEU B 1 572 ? 22.172 36.625 14.57 1 88.56 572 LEU B CA 1
ATOM 11884 C C . LEU B 1 572 ? 23.438 37.188 13.945 1 88.56 572 LEU B C 1
ATOM 11886 O O . LEU B 1 572 ? 23.406 37.781 12.867 1 88.56 572 LEU B O 1
ATOM 11890 N N . GLU B 1 573 ? 24.516 37.031 14.625 1 86.75 573 GLU B N 1
ATOM 11891 C CA . GLU B 1 573 ? 25.828 37.469 14.148 1 86.75 573 GLU B CA 1
ATOM 11892 C C . GLU B 1 573 ? 26.766 36.281 13.938 1 86.75 573 GLU B C 1
ATOM 11894 O O . GLU B 1 573 ? 26.5 35.188 14.422 1 86.75 573 GLU B O 1
ATOM 11899 N N . ASP B 1 574 ? 27.859 36.469 13.195 1 86.44 574 ASP B N 1
ATOM 11900 C CA . ASP B 1 574 ? 28.797 35.406 12.852 1 86.44 574 ASP B CA 1
ATOM 11901 C C . ASP B 1 574 ? 29.453 34.812 14.109 1 86.44 574 ASP B C 1
ATOM 11903 O O . ASP B 1 574 ? 29.766 33.625 14.156 1 86.44 574 ASP B O 1
ATOM 11907 N N . GLY B 1 575 ? 29.625 35.625 15.062 1 84.19 575 GLY B N 1
ATOM 11908 C CA . GLY B 1 575 ? 30.266 35.188 16.297 1 84.19 575 GLY B CA 1
ATOM 11909 C C . GLY B 1 575 ? 29.438 34.219 17.094 1 84.19 575 GLY B C 1
ATOM 11910 O O . GLY B 1 575 ? 29.984 33.406 17.844 1 84.19 575 GLY B O 1
ATOM 11911 N N . HIS B 1 576 ? 28.156 34.25 16.938 1 88.31 576 HIS B N 1
ATOM 11912 C CA . HIS B 1 576 ? 27.266 33.375 17.672 1 88.31 576 HIS B CA 1
ATOM 11913 C C . HIS B 1 576 ? 27.438 31.922 17.219 1 88.31 576 HIS B C 1
ATOM 11915 O O . HIS B 1 576 ? 27.094 30.984 17.953 1 88.31 576 HIS B O 1
ATOM 11921 N N . LEU B 1 577 ? 27.969 31.688 16.016 1 89.94 577 LEU B N 1
ATOM 11922 C CA . LEU B 1 577 ? 28.016 30.344 15.414 1 89.94 577 LEU B CA 1
ATOM 11923 C C . LEU B 1 577 ? 29.422 29.766 15.5 1 89.94 577 LEU B C 1
ATOM 11925 O O . LEU B 1 577 ? 29.734 28.797 14.805 1 89.94 577 LEU B O 1
ATOM 11929 N N . LYS B 1 578 ? 30.219 30.234 16.312 1 86.06 578 LYS B N 1
ATOM 11930 C CA . LYS B 1 578 ? 31.609 29.797 16.422 1 86.06 578 LYS B CA 1
ATOM 11931 C C . LYS B 1 578 ? 31.703 28.344 16.828 1 86.06 578 LYS B C 1
ATOM 11933 O O . LYS B 1 578 ? 32.562 27.609 16.359 1 86.06 578 LYS B O 1
ATOM 11938 N N . ASP B 1 579 ? 30.719 27.859 17.672 1 86.69 579 ASP B N 1
ATOM 11939 C CA . ASP B 1 579 ? 30.828 26.516 18.219 1 86.69 579 ASP B CA 1
ATOM 11940 C C . ASP B 1 579 ? 29.844 25.578 17.531 1 86.69 579 ASP B C 1
ATOM 11942 O O . ASP B 1 579 ? 29.516 24.5 18.062 1 86.69 579 ASP B O 1
ATOM 11946 N N . VAL B 1 580 ? 29.359 25.875 16.344 1 90.44 580 VAL B N 1
ATOM 11947 C CA . VAL B 1 580 ? 28.359 25.047 15.664 1 90.44 580 VAL B CA 1
ATOM 11948 C C . VAL B 1 580 ? 29 23.734 15.234 1 90.44 580 VAL B C 1
ATOM 11950 O O . VAL B 1 580 ? 28.312 22.703 15.141 1 90.44 580 VAL B O 1
ATOM 11953 N N . HIS B 1 581 ? 30.344 23.688 15.023 1 87.75 581 HIS B N 1
ATOM 11954 C CA . HIS B 1 581 ? 31.047 22.5 14.555 1 87.75 581 HIS B CA 1
ATOM 11955 C C . HIS B 1 581 ? 31.078 21.422 15.633 1 87.75 581 HIS B C 1
ATOM 11957 O O . HIS B 1 581 ? 31.328 20.25 15.336 1 87.75 581 HIS B O 1
ATOM 11963 N N . LYS B 1 582 ? 30.703 21.812 16.844 1 85.94 582 LYS B N 1
ATOM 11964 C CA . LYS B 1 582 ? 30.719 20.859 17.953 1 85.94 582 LYS B CA 1
ATOM 11965 C C . LYS B 1 582 ? 29.438 20.031 17.984 1 85.94 582 LYS B C 1
ATOM 11967 O O . LYS B 1 582 ? 29.375 19.031 18.688 1 85.94 582 LYS B O 1
ATOM 11972 N N . LEU B 1 583 ? 28.5 20.453 17.234 1 89.75 583 LEU B N 1
ATOM 11973 C CA . LEU B 1 583 ? 27.219 19.734 17.234 1 89.75 583 LEU B CA 1
ATOM 11974 C C . LEU B 1 583 ? 27.25 18.562 16.25 1 89.75 583 LEU B C 1
ATOM 11976 O O . LEU B 1 583 ? 26.656 18.641 15.18 1 89.75 583 LEU B O 1
ATOM 11980 N N . TRP B 1 584 ? 27.641 17.5 16.672 1 83.56 584 TRP B N 1
ATOM 11981 C CA . TRP B 1 584 ? 27.938 16.359 15.82 1 83.56 584 TRP B CA 1
ATOM 11982 C C . TRP B 1 584 ? 26.641 15.688 15.359 1 83.56 584 TRP B C 1
ATOM 11984 O O . TRP B 1 584 ? 26.625 15.023 14.32 1 83.56 584 TRP B O 1
ATOM 11994 N N . HIS B 1 585 ? 25.578 15.859 16.109 1 87.94 585 HIS B N 1
ATOM 11995 C CA . HIS B 1 585 ? 24.344 15.148 15.781 1 87.94 585 HIS B CA 1
ATOM 11996 C C . HIS B 1 585 ? 23.391 16.047 15.008 1 87.94 585 HIS B C 1
ATOM 11998 O O . HIS B 1 585 ? 22.25 15.648 14.711 1 87.94 585 HIS B O 1
ATOM 12004 N N . LEU B 1 586 ? 23.859 17.203 14.609 1 92.56 586 LEU B N 1
ATOM 12005 C CA . LEU B 1 586 ? 23 18.188 13.953 1 92.56 586 LEU B CA 1
ATOM 12006 C C . LEU B 1 586 ? 22.578 17.688 12.562 1 92.56 586 LEU B C 1
ATOM 12008 O O . LEU B 1 586 ? 23.438 17.344 11.742 1 92.56 586 LEU B O 1
ATOM 12012 N N . LYS B 1 587 ? 21.344 17.625 12.336 1 93.12 587 LYS B N 1
ATOM 12013 C CA . LYS B 1 587 ? 20.812 17.156 11.055 1 93.12 587 LYS B CA 1
ATOM 12014 C C . LYS B 1 587 ? 20.141 18.297 10.289 1 93.12 587 LYS B C 1
ATOM 12016 O O . LYS B 1 587 ? 20.062 18.266 9.062 1 93.12 587 LYS B O 1
ATOM 12021 N N . TYR B 1 588 ? 19.578 19.219 10.969 1 96.75 588 TYR B N 1
ATOM 12022 C CA . TYR B 1 588 ? 18.875 20.344 10.383 1 96.75 588 TYR B CA 1
ATOM 12023 C C . TYR B 1 588 ? 19.453 21.672 10.883 1 96.75 588 TYR B C 1
ATOM 12025 O O . TYR B 1 588 ? 19.469 21.938 12.086 1 96.75 588 TYR B O 1
ATOM 12033 N N . LEU B 1 589 ? 19.969 22.469 10 1 95.44 589 LEU B N 1
ATOM 12034 C CA . LEU B 1 589 ? 20.516 23.766 10.328 1 95.44 589 LEU B CA 1
ATOM 12035 C C . LEU B 1 589 ? 19.922 24.859 9.438 1 95.44 589 LEU B C 1
ATOM 12037 O O . LEU B 1 589 ? 20.016 24.781 8.211 1 95.44 589 LEU B O 1
ATOM 12041 N N . SER B 1 590 ? 19.25 25.766 9.961 1 94.44 590 SER B N 1
ATOM 12042 C CA . SER B 1 590 ? 18.688 26.906 9.25 1 94.44 590 SER B CA 1
ATOM 12043 C C . SER B 1 590 ? 19.188 28.219 9.852 1 94.44 590 SER B C 1
ATOM 12045 O O . SER B 1 590 ? 19.156 28.406 11.07 1 94.44 590 SER B O 1
ATOM 12047 N N . LEU B 1 591 ? 19.766 29.016 9.016 1 91.25 591 LEU B N 1
ATOM 12048 C CA . LEU B 1 591 ? 20.344 30.281 9.492 1 91.25 591 LEU B CA 1
ATOM 12049 C C . LEU B 1 591 ? 19.625 31.469 8.883 1 91.25 591 LEU B C 1
ATOM 12051 O O . LEU B 1 591 ? 19.062 31.375 7.789 1 91.25 591 LEU B O 1
ATOM 12055 N N . GLY B 1 592 ? 19.469 32.281 9.578 1 85.62 592 GLY B N 1
ATOM 12056 C CA . GLY B 1 592 ? 18.891 33.531 9.109 1 85.62 592 GLY B CA 1
ATOM 12057 C C . GLY B 1 592 ? 19.656 34.75 9.586 1 85.62 592 GLY B C 1
ATOM 12058 O O . GLY B 1 592 ? 20.859 34.656 9.883 1 85.62 592 GLY B O 1
ATOM 12059 N N . GLY B 1 593 ? 19.172 35.938 9.398 1 75.19 593 GLY B N 1
ATOM 12060 C CA . GLY B 1 593 ? 19.734 37.156 9.945 1 75.19 593 GLY B CA 1
ATOM 12061 C C . GLY B 1 593 ? 20.781 37.812 9.047 1 75.19 593 GLY B C 1
ATOM 12062 O O . GLY B 1 593 ? 20.656 37.75 7.82 1 75.19 593 GLY B O 1
ATOM 12063 N N . THR B 1 594 ? 21.703 38.406 9.664 1 77.94 594 THR B N 1
ATOM 12064 C CA . THR B 1 594 ? 22.672 39.25 8.984 1 77.94 594 THR B CA 1
ATOM 12065 C C . THR B 1 594 ? 24.016 38.531 8.82 1 77.94 594 THR B C 1
ATOM 12067 O O . THR B 1 594 ? 25.047 39.156 8.57 1 77.94 594 THR B O 1
ATOM 12070 N N . ILE B 1 595 ? 23.891 37.156 8.82 1 85.75 595 ILE B N 1
ATOM 12071 C CA . ILE B 1 595 ? 25.141 36.438 8.711 1 85.75 595 ILE B CA 1
ATOM 12072 C C . ILE B 1 595 ? 25.688 36.531 7.289 1 85.75 595 ILE B C 1
ATOM 12074 O O . ILE B 1 595 ? 24.922 36.469 6.324 1 85.75 595 ILE B O 1
ATOM 12078 N N . CYS B 1 596 ? 27 36.75 7.199 1 82.25 596 CYS B N 1
ATOM 12079 C CA . CYS B 1 596 ? 27.625 36.938 5.895 1 82.25 596 CYS B CA 1
ATOM 12080 C C . CYS B 1 596 ? 28.641 35.844 5.602 1 82.25 596 CYS B C 1
ATOM 12082 O O . CYS B 1 596 ? 28.984 35.594 4.445 1 82.25 596 CYS B O 1
ATOM 12084 N N . ASN B 1 597 ? 29.109 35.188 6.684 1 83.06 597 ASN B N 1
ATOM 12085 C CA . ASN B 1 597 ? 30.141 34.156 6.477 1 83.06 597 ASN B CA 1
ATOM 12086 C C . ASN B 1 597 ? 29.688 32.812 6.961 1 83.06 597 ASN B C 1
ATOM 12088 O O . ASN B 1 597 ? 28.891 32.688 7.898 1 83.06 597 ASN B O 1
ATOM 12092 N N . PHE B 1 598 ? 30.25 31.875 6.32 1 83.94 598 PHE B N 1
ATOM 12093 C CA . PHE B 1 598 ? 30 30.5 6.758 1 83.94 598 PHE B CA 1
ATOM 12094 C C . PHE B 1 598 ? 30.75 30.188 8.039 1 83.94 598 PHE B C 1
ATOM 12096 O O . PHE B 1 598 ? 31.891 30.641 8.219 1 83.94 598 PHE B O 1
ATOM 12103 N N . PRO B 1 599 ? 30.016 29.438 8.914 1 81.94 599 PRO B N 1
ATOM 12104 C CA . PRO B 1 599 ? 30.766 29.031 10.102 1 81.94 599 PRO B CA 1
ATOM 12105 C C . PRO B 1 599 ? 32 28.188 9.773 1 81.94 599 PRO B C 1
ATOM 12107 O O . PRO B 1 599 ? 31.969 27.422 8.805 1 81.94 599 PRO B O 1
ATOM 12110 N N . ARG B 1 600 ? 33 28.344 10.562 1 78.31 600 ARG B N 1
ATOM 12111 C CA . ARG B 1 600 ? 34.25 27.609 10.344 1 78.31 600 ARG B CA 1
ATOM 12112 C C . ARG B 1 600 ? 34.062 26.125 10.672 1 78.31 600 ARG B C 1
ATOM 12114 O O . ARG B 1 600 ? 33.25 25.766 11.508 1 78.31 600 ARG B O 1
ATOM 12121 N N . ASN B 1 601 ? 34.688 25.25 10.008 1 83.25 601 ASN B N 1
ATOM 12122 C CA . ASN B 1 601 ? 34.719 23.812 10.258 1 83.25 601 ASN B CA 1
ATOM 12123 C C . ASN B 1 601 ? 33.375 23.156 10.062 1 83.25 601 ASN B C 1
ATOM 12125 O O . ASN B 1 601 ? 32.938 22.328 10.867 1 83.25 601 ASN B O 1
ATOM 12129 N N . ILE B 1 602 ? 32.594 23.531 9.109 1 85.12 602 ILE B N 1
ATOM 12130 C CA . ILE B 1 602 ? 31.297 22.953 8.82 1 85.12 602 ILE B CA 1
ATOM 12131 C C . ILE B 1 602 ? 31.453 21.5 8.359 1 85.12 602 ILE B C 1
ATOM 12133 O O . ILE B 1 602 ? 30.516 20.719 8.414 1 85.12 602 ILE B O 1
ATOM 12137 N N . ASP B 1 603 ? 32.688 21.156 7.961 1 81.81 603 ASP B N 1
ATOM 12138 C CA . ASP B 1 603 ? 33 19.812 7.473 1 81.81 603 ASP B CA 1
ATOM 12139 C C . ASP B 1 603 ? 32.844 18.766 8.586 1 81.81 603 ASP B C 1
ATOM 12141 O O . ASP B 1 603 ? 32.719 17.578 8.32 1 81.81 603 ASP B O 1
ATOM 12145 N N . LYS B 1 604 ? 32.781 19.297 9.82 1 84.5 604 LYS B N 1
ATOM 12146 C CA . LYS B 1 604 ? 32.688 18.391 10.953 1 84.5 604 LYS B CA 1
ATOM 12147 C C . LYS B 1 604 ? 31.25 17.953 11.188 1 84.5 604 LYS B C 1
ATOM 12149 O O . LYS B 1 604 ? 31 16.984 11.891 1 84.5 604 LYS B O 1
ATOM 12154 N N . LEU B 1 605 ? 30.359 18.641 10.594 1 88.62 605 LEU B N 1
ATOM 12155 C CA . LEU B 1 605 ? 28.953 18.281 10.75 1 88.62 605 LEU B CA 1
ATOM 12156 C C . LEU B 1 605 ? 28.578 17.156 9.789 1 88.62 605 LEU B C 1
ATOM 12158 O O . LEU B 1 605 ? 27.75 17.344 8.898 1 88.62 605 LEU B O 1
ATOM 12162 N N . HIS B 1 606 ? 28.938 16.031 10.039 1 82.94 606 HIS B N 1
ATOM 12163 C CA . HIS B 1 606 ? 28.812 14.883 9.133 1 82.94 606 HIS B CA 1
ATOM 12164 C C . HIS B 1 606 ? 27.375 14.398 9.047 1 82.94 606 HIS B C 1
ATOM 12166 O O . HIS B 1 606 ? 26.969 13.781 8.055 1 82.94 606 HIS B O 1
ATOM 12172 N N . CYS B 1 607 ? 26.547 14.703 10.047 1 87.12 607 CYS B N 1
ATOM 12173 C CA . CYS B 1 607 ? 25.188 14.18 10.062 1 87.12 607 CYS B CA 1
ATOM 12174 C C . CYS B 1 607 ? 24.219 15.195 9.477 1 87.12 607 CYS B C 1
ATOM 12176 O O . CYS B 1 607 ? 23.016 14.922 9.383 1 87.12 607 CYS B O 1
ATOM 12178 N N . LEU B 1 608 ? 24.734 16.281 9.023 1 91.88 608 LEU B N 1
ATOM 12179 C CA . LEU B 1 608 ? 23.859 17.344 8.539 1 91.88 608 LEU B CA 1
ATOM 12180 C C . LEU B 1 608 ? 23.125 16.922 7.281 1 91.88 608 LEU B C 1
ATOM 12182 O O . LEU B 1 608 ? 23.734 16.453 6.316 1 91.88 608 LEU B O 1
ATOM 12186 N N . GLU B 1 609 ? 21.875 17.031 7.34 1 92.88 609 GLU B N 1
ATOM 12187 C CA . GLU B 1 609 ? 21.031 16.625 6.211 1 92.88 609 GLU B CA 1
ATOM 12188 C C . GLU B 1 609 ? 20.469 17.844 5.48 1 92.88 609 GLU B C 1
ATOM 12190 O O . GLU B 1 609 ? 20.312 17.812 4.258 1 92.88 609 GLU B O 1
ATOM 12195 N N . THR B 1 610 ? 20.031 18.859 6.195 1 95.56 610 THR B N 1
ATOM 12196 C CA . THR B 1 610 ? 19.438 20.047 5.59 1 95.56 610 THR B CA 1
ATOM 12197 C C . THR B 1 610 ? 20.203 21.297 6.008 1 95.56 610 THR B C 1
ATOM 12199 O O . THR B 1 610 ? 20.453 21.516 7.195 1 95.56 610 THR B O 1
ATOM 12202 N N . LEU B 1 611 ? 20.609 22.047 5.102 1 94.44 611 LEU B N 1
ATOM 12203 C CA . LEU B 1 611 ? 21.219 23.359 5.301 1 94.44 611 LEU B CA 1
ATOM 12204 C C . LEU B 1 611 ? 20.422 24.453 4.582 1 94.44 611 LEU B C 1
ATOM 12206 O O . LEU B 1 611 ? 20.375 24.469 3.352 1 94.44 611 LEU B O 1
ATOM 12210 N N . ASP B 1 612 ? 19.766 25.312 5.285 1 92.94 612 ASP B N 1
ATOM 12211 C CA . ASP B 1 612 ? 18.922 26.375 4.73 1 92.94 612 ASP B CA 1
ATOM 12212 C C . ASP B 1 612 ? 19.562 27.75 4.93 1 92.94 612 ASP B C 1
ATOM 12214 O O . ASP B 1 612 ? 19.688 28.219 6.059 1 92.94 612 ASP B O 1
ATOM 12218 N N . LEU B 1 613 ? 19.969 28.375 3.898 1 91.38 613 LEU B N 1
ATOM 12219 C CA . LEU B 1 613 ? 20.641 29.672 3.93 1 91.38 613 LEU B CA 1
ATOM 12220 C C . LEU B 1 613 ? 19.859 30.719 3.143 1 91.38 613 LEU B C 1
ATOM 12222 O O . LEU B 1 613 ? 20.406 31.734 2.713 1 91.38 613 LEU B O 1
ATOM 12226 N N . ARG B 1 614 ? 18.719 30.656 2.908 1 87.94 614 ARG B N 1
ATOM 12227 C CA . ARG B 1 614 ? 17.922 31.516 2.023 1 87.94 614 ARG B CA 1
ATOM 12228 C C . ARG B 1 614 ? 17.812 32.938 2.584 1 87.94 614 ARG B C 1
ATOM 12230 O O . ARG B 1 614 ? 17.812 33.906 1.83 1 87.94 614 ARG B O 1
ATOM 12237 N N . LYS B 1 615 ? 17.734 32.969 3.881 1 86.38 615 LYS B N 1
ATOM 12238 C CA . LYS B 1 615 ? 17.531 34.281 4.492 1 86.38 615 LYS B CA 1
ATOM 12239 C C . LYS B 1 615 ? 18.859 34.875 4.934 1 86.38 615 LYS B C 1
ATOM 12241 O O . LYS B 1 615 ? 18.891 35.844 5.719 1 86.38 615 LYS B O 1
ATOM 12246 N N . THR B 1 616 ? 19.938 34.312 4.48 1 88.69 616 THR B N 1
ATOM 12247 C CA . THR B 1 616 ? 21.266 34.844 4.832 1 88.69 616 THR B CA 1
ATOM 12248 C C . THR B 1 616 ? 21.828 35.688 3.691 1 88.69 616 THR B C 1
ATOM 12250 O O . THR B 1 616 ? 21.266 35.719 2.602 1 88.69 616 THR B O 1
ATOM 12253 N N . LYS B 1 617 ? 22.969 36.281 3.984 1 86.31 617 LYS B N 1
ATOM 12254 C CA . LYS B 1 617 ? 23.672 37.062 2.973 1 86.31 617 LYS B CA 1
ATOM 12255 C C . LYS B 1 617 ? 24.891 36.312 2.455 1 86.31 617 LYS B C 1
ATOM 12257 O O . LYS B 1 617 ? 25.781 36.875 1.822 1 86.31 617 LYS B O 1
ATOM 12262 N N . ILE B 1 618 ? 24.859 35.062 2.729 1 86.75 618 ILE B N 1
ATOM 12263 C CA . ILE B 1 618 ? 25.969 34.219 2.277 1 86.75 618 ILE B CA 1
ATOM 12264 C C . ILE B 1 618 ? 25.828 33.969 0.781 1 86.75 618 ILE B C 1
ATOM 12266 O O . ILE B 1 618 ? 24.797 33.438 0.322 1 86.75 618 ILE B O 1
ATOM 12270 N N . GLU B 1 619 ? 26.875 34.188 0.002 1 83.56 619 GLU B N 1
ATOM 12271 C CA . GLU B 1 619 ? 26.812 34 -1.447 1 83.56 619 GLU B CA 1
ATOM 12272 C C . GLU B 1 619 ? 27.734 32.906 -1.917 1 83.56 619 GLU B C 1
ATOM 12274 O O . GLU B 1 619 ? 27.484 32.25 -2.941 1 83.56 619 GLU B O 1
ATOM 12279 N N . ILE B 1 620 ? 28.797 32.656 -1.167 1 82 620 ILE B N 1
ATOM 12280 C CA . ILE B 1 620 ? 29.812 31.719 -1.627 1 82 620 ILE B CA 1
ATOM 12281 C C . ILE B 1 620 ? 29.688 30.422 -0.845 1 82 620 ILE B C 1
ATOM 12283 O O . ILE B 1 620 ? 29.625 30.422 0.387 1 82 620 ILE B O 1
ATOM 12287 N N . LEU B 1 621 ? 29.625 29.422 -1.55 1 82.19 621 LEU B N 1
ATOM 12288 C CA . LEU B 1 621 ? 29.547 28.094 -0.941 1 82.19 621 LEU B CA 1
ATOM 12289 C C . LEU B 1 621 ? 30.922 27.453 -0.825 1 82.19 621 LEU B C 1
ATOM 12291 O O . LEU B 1 621 ? 31.609 27.25 -1.832 1 82.19 621 LEU B O 1
ATOM 12295 N N . PRO B 1 622 ? 31.188 27.141 0.366 1 80.75 622 PRO B N 1
ATOM 12296 C CA . PRO B 1 622 ? 32.469 26.422 0.511 1 80.75 622 PRO B CA 1
ATOM 12297 C C . PRO B 1 622 ? 32.406 25.016 -0.057 1 80.75 622 PRO B C 1
ATOM 12299 O O . PRO B 1 622 ? 31.391 24.344 0.047 1 80.75 622 PRO B O 1
ATOM 12302 N N . ALA B 1 623 ? 33.438 24.5 -0.646 1 77.12 623 ALA B N 1
ATOM 12303 C CA . ALA B 1 623 ? 33.531 23.172 -1.27 1 77.12 623 ALA B CA 1
ATOM 12304 C C . ALA B 1 623 ? 33.344 22.062 -0.239 1 77.12 623 ALA B C 1
ATOM 12306 O O . ALA B 1 623 ? 32.844 20.984 -0.572 1 77.12 623 ALA B O 1
ATOM 12307 N N . GLU B 1 624 ? 33.625 22.406 1.038 1 78.94 624 GLU B N 1
ATOM 12308 C CA . GLU B 1 624 ? 33.5 21.406 2.107 1 78.94 624 GLU B CA 1
ATOM 12309 C C . GLU B 1 624 ? 32.031 21 2.334 1 78.94 624 GLU B C 1
ATOM 12311 O O . GLU B 1 624 ? 31.766 19.891 2.797 1 78.94 624 GLU B O 1
ATOM 12316 N N . VAL B 1 625 ? 31.172 21.922 1.984 1 83.62 625 VAL B N 1
ATOM 12317 C CA . VAL B 1 625 ? 29.766 21.672 2.217 1 83.62 625 VAL B CA 1
ATOM 12318 C C . VAL B 1 625 ? 29.266 20.594 1.247 1 83.62 625 VAL B C 1
ATOM 12320 O O . VAL B 1 625 ? 28.422 19.766 1.602 1 83.62 625 VAL B O 1
ATOM 12323 N N . ILE B 1 626 ? 29.781 20.547 0.092 1 77.06 626 ILE B N 1
ATOM 12324 C CA . ILE B 1 626 ? 29.344 19.609 -0.932 1 77.06 626 ILE B CA 1
ATOM 12325 C C . ILE B 1 626 ? 29.859 18.203 -0.593 1 77.06 626 ILE B C 1
ATOM 12327 O O . ILE B 1 626 ? 29.266 17.203 -0.975 1 77.06 626 ILE B O 1
ATOM 12331 N N . GLY B 1 627 ? 30.875 18.188 0.192 1 76.75 627 GLY B N 1
ATOM 12332 C CA . GLY B 1 627 ? 31.484 16.906 0.544 1 76.75 627 GLY B CA 1
ATOM 12333 C C . GLY B 1 627 ? 30.828 16.25 1.755 1 76.75 627 GLY B C 1
ATOM 12334 O O . GLY B 1 627 ? 31.203 15.141 2.139 1 76.75 627 GLY B O 1
ATOM 12335 N N . LEU B 1 628 ? 29.844 16.969 2.312 1 85.19 628 LEU B N 1
ATOM 12336 C CA . LEU B 1 628 ? 29.172 16.359 3.461 1 85.19 628 LEU B CA 1
ATOM 12337 C C . LEU B 1 628 ? 28.438 15.094 3.057 1 85.19 628 LEU B C 1
ATOM 12339 O O . LEU B 1 628 ? 27.641 15.109 2.107 1 85.19 628 LEU B O 1
ATOM 12343 N N . PRO B 1 629 ? 28.562 14.023 3.664 1 80 629 PRO B N 1
ATOM 12344 C CA . PRO B 1 629 ? 28.094 12.719 3.195 1 80 629 PRO B CA 1
ATOM 12345 C C . PRO B 1 629 ? 26.562 12.586 3.295 1 80 629 PRO B C 1
ATOM 12347 O O . PRO B 1 629 ? 25.969 11.836 2.523 1 80 629 PRO B O 1
ATOM 12350 N N . HIS B 1 630 ? 25.938 13.289 4.273 1 86.25 630 HIS B N 1
ATOM 12351 C CA . HIS B 1 630 ? 24.5 13.055 4.473 1 86.25 630 HIS B CA 1
ATOM 12352 C C . HIS B 1 630 ? 23.688 14.266 4.043 1 86.25 630 HIS B C 1
ATOM 12354 O O . HIS B 1 630 ? 22.469 14.305 4.266 1 86.25 630 HIS B O 1
ATOM 12360 N N . LEU B 1 631 ? 24.312 15.195 3.416 1 90.12 631 LEU B N 1
ATOM 12361 C CA . LEU B 1 631 ? 23.594 16.391 3.006 1 90.12 631 LEU B CA 1
ATOM 12362 C C . LEU B 1 631 ? 22.578 16.078 1.911 1 90.12 631 LEU B C 1
ATOM 12364 O O . LEU B 1 631 ? 22.938 15.57 0.848 1 90.12 631 LEU B O 1
ATOM 12368 N N . ALA B 1 632 ? 21.359 16.328 2.205 1 91.19 632 ALA B N 1
ATOM 12369 C CA . ALA B 1 632 ? 20.297 15.984 1.261 1 91.19 632 ALA B CA 1
ATOM 12370 C C . ALA B 1 632 ? 19.656 17.234 0.677 1 91.19 632 ALA B C 1
ATOM 12372 O O . ALA B 1 632 ? 19.219 17.25 -0.474 1 91.19 632 ALA B O 1
ATOM 12373 N N . HIS B 1 633 ? 19.5 18.328 1.456 1 93.88 633 HIS B N 1
ATOM 12374 C CA . HIS B 1 633 ? 18.828 19.531 1.015 1 93.88 633 HIS B CA 1
ATOM 12375 C C . HIS B 1 633 ? 19.719 20.766 1.22 1 93.88 633 HIS B C 1
ATOM 12377 O O . HIS B 1 633 ? 20.078 21.094 2.352 1 93.88 633 HIS B O 1
ATOM 12383 N N . LEU B 1 634 ? 20.109 21.344 0.235 1 92.12 634 LEU B N 1
ATOM 12384 C CA . LEU B 1 634 ? 20.859 22.594 0.253 1 92.12 634 LEU B CA 1
ATOM 12385 C C . LEU B 1 634 ? 20.016 23.734 -0.329 1 92.12 634 LEU B C 1
ATOM 12387 O O . LEU B 1 634 ? 19.719 23.734 -1.523 1 92.12 634 LEU B O 1
ATOM 12391 N N . LEU B 1 635 ? 19.672 24.719 0.479 1 92.69 635 LEU B N 1
ATOM 12392 C CA . LEU B 1 635 ? 18.781 25.781 0.061 1 92.69 635 LEU B CA 1
ATOM 12393 C C . LEU B 1 635 ? 19.469 27.141 0.182 1 92.69 635 LEU B C 1
ATOM 12395 O O . LEU B 1 635 ? 20.062 27.453 1.216 1 92.69 635 LEU B O 1
ATOM 12399 N N . GLY B 1 636 ? 19.578 27.828 -0.761 1 87.94 636 GLY B N 1
ATOM 12400 C CA . GLY B 1 636 ? 20.156 29.156 -0.782 1 87.94 636 GLY B CA 1
ATOM 12401 C C . GLY B 1 636 ? 20.625 29.578 -2.162 1 87.94 636 GLY B C 1
ATOM 12402 O O . GLY B 1 636 ? 20.672 28.766 -3.084 1 87.94 636 GLY B O 1
ATOM 12403 N N . LYS B 1 637 ? 20.812 30.828 -2.406 1 85.12 637 LYS B N 1
ATOM 12404 C CA . LYS B 1 637 ? 21.391 31.359 -3.633 1 85.12 637 LYS B CA 1
ATOM 12405 C C . LYS B 1 637 ? 22.922 31.391 -3.545 1 85.12 637 LYS B C 1
ATOM 12407 O O . LYS B 1 637 ? 23.5 32.406 -3.166 1 85.12 637 LYS B O 1
ATOM 12412 N N . LEU B 1 638 ? 23.484 30.312 -3.959 1 83.88 638 LEU B N 1
ATOM 12413 C CA . LEU B 1 638 ? 24.906 30.125 -3.691 1 83.88 638 LEU B CA 1
ATOM 12414 C C . LEU B 1 638 ? 25.703 30.094 -4.992 1 83.88 638 LEU B C 1
ATOM 12416 O O . LEU B 1 638 ? 25.172 29.719 -6.039 1 83.88 638 LEU B O 1
ATOM 12420 N N . LYS B 1 639 ? 26.859 30.578 -4.918 1 79.94 639 LYS B N 1
ATOM 12421 C CA . LYS B 1 639 ? 27.812 30.547 -6.027 1 79.94 639 LYS B CA 1
ATOM 12422 C C . LYS B 1 639 ? 29.078 29.797 -5.637 1 79.94 639 LYS B C 1
ATOM 12424 O O . LYS B 1 639 ? 29.422 29.703 -4.457 1 79.94 639 LYS B O 1
ATOM 12429 N N . LEU B 1 640 ? 29.594 29.094 -6.688 1 73.06 640 LEU B N 1
ATOM 12430 C CA . LEU B 1 640 ? 30.875 28.453 -6.422 1 73.06 640 LEU B CA 1
ATOM 12431 C C . LEU B 1 640 ? 32 29.469 -6.43 1 73.06 640 LEU B C 1
ATOM 12433 O O . LEU B 1 640 ? 32.031 30.375 -7.266 1 73.06 640 LEU B O 1
ATOM 12437 N N . GLY B 1 641 ? 32.75 29.672 -5.375 1 60.78 641 GLY B N 1
ATOM 12438 C CA . GLY B 1 641 ? 33.844 30.625 -5.309 1 60.78 641 GLY B CA 1
ATOM 12439 C C . GLY B 1 641 ? 34.844 30.438 -6.41 1 60.78 641 GLY B C 1
ATOM 12440 O O . GLY B 1 641 ? 35 29.328 -6.941 1 60.78 641 GLY B O 1
ATOM 12441 N N . LYS B 1 642 ? 35.344 31.516 -7.207 1 55.28 642 LYS B N 1
ATOM 12442 C CA . LYS B 1 642 ? 36.25 31.609 -8.328 1 55.28 642 LYS B CA 1
ATOM 12443 C C . LYS B 1 642 ? 37.469 30.703 -8.141 1 55.28 642 LYS B C 1
ATOM 12445 O O . LYS B 1 642 ? 37.875 30 -9.07 1 55.28 642 LYS B O 1
ATOM 12450 N N . LYS B 1 643 ? 38.344 30.906 -7.18 1 50.84 643 LYS B N 1
ATOM 12451 C CA . LYS B 1 643 ? 39.688 30.359 -7.02 1 50.84 643 LYS B CA 1
ATOM 12452 C C . LYS B 1 643 ? 39.625 28.906 -6.535 1 50.84 643 LYS B C 1
ATOM 12454 O O . LYS B 1 643 ? 40.5 28.109 -6.836 1 50.84 643 LYS B O 1
ATOM 12459 N N . ASP B 1 644 ? 38.781 28.5 -5.758 1 47.84 644 ASP B N 1
ATOM 12460 C CA . ASP B 1 644 ? 38.906 27.312 -4.926 1 47.84 644 ASP B CA 1
ATOM 12461 C C . ASP B 1 644 ? 38.375 26.078 -5.629 1 47.84 644 ASP B C 1
ATOM 12463 O O . ASP B 1 644 ? 38.844 24.953 -5.414 1 47.84 644 ASP B O 1
ATOM 12467 N N . LEU B 1 645 ? 37.188 26 -6.246 1 52.28 645 LEU B N 1
ATOM 12468 C CA . LEU B 1 645 ? 36.719 24.688 -6.664 1 52.28 645 LEU B CA 1
ATOM 12469 C C . LEU B 1 645 ? 37.094 24.391 -8.109 1 52.28 645 LEU B C 1
ATOM 12471 O O . LEU B 1 645 ? 36.281 24.547 -9.023 1 52.28 645 LEU B O 1
ATOM 12475 N N . LYS B 1 646 ? 38.281 24.656 -8.445 1 52.81 646 LYS B N 1
ATOM 12476 C CA . LYS B 1 646 ? 38.75 24.047 -9.688 1 52.81 646 LYS B CA 1
ATOM 12477 C C . LYS B 1 646 ? 38.344 22.578 -9.781 1 52.81 646 LYS B C 1
ATOM 12479 O O . LYS B 1 646 ? 38.094 21.938 -8.758 1 52.81 646 LYS B O 1
ATOM 12484 N N . VAL B 1 647 ? 38 22.156 -10.984 1 56.31 647 VAL B N 1
ATOM 12485 C CA . VAL B 1 647 ? 37.562 20.812 -11.359 1 56.31 647 VAL B CA 1
ATOM 12486 C C . VAL B 1 647 ? 38.344 19.781 -10.516 1 56.31 647 VAL B C 1
ATOM 12488 O O . VAL B 1 647 ? 37.75 18.797 -10.055 1 56.31 647 VAL B O 1
ATOM 12491 N N . ALA B 1 648 ? 39.562 20.109 -10.281 1 55.91 648 ALA B N 1
ATOM 12492 C CA . ALA B 1 648 ? 40.406 19.141 -9.602 1 55.91 648 ALA B CA 1
ATOM 12493 C C . ALA B 1 648 ? 40.031 19 -8.133 1 55.91 648 ALA B C 1
ATOM 12495 O O . ALA B 1 648 ? 40.094 17.906 -7.574 1 55.91 648 ALA B O 1
ATOM 12496 N N . GLU B 1 649 ? 39.594 20.109 -7.562 1 59.91 649 GLU B N 1
ATOM 12497 C CA . GLU B 1 649 ? 39.281 20.062 -6.141 1 59.91 649 GLU B CA 1
ATOM 12498 C C . GLU B 1 649 ? 37.906 19.406 -5.914 1 59.91 649 GLU B C 1
ATOM 12500 O O . GLU B 1 649 ? 37.719 18.703 -4.918 1 59.91 649 GLU B O 1
ATOM 12505 N N . LEU B 1 650 ? 37.062 19.688 -6.836 1 62.59 650 LEU B N 1
ATOM 12506 C CA . LEU B 1 650 ? 35.75 19.094 -6.723 1 62.59 650 LEU B CA 1
ATOM 12507 C C . LEU B 1 650 ? 35.812 17.562 -6.816 1 62.59 650 LEU B C 1
ATOM 12509 O O . LEU B 1 650 ? 35.031 16.859 -6.184 1 62.59 650 LEU B O 1
ATOM 12513 N N . GLU B 1 651 ? 36.75 17.156 -7.645 1 60.53 651 GLU B N 1
ATOM 12514 C CA . GLU B 1 651 ? 36.906 15.719 -7.859 1 60.53 651 GLU B CA 1
ATOM 12515 C C . GLU B 1 651 ? 37.312 15 -6.574 1 60.53 651 GLU B C 1
ATOM 12517 O O . GLU B 1 651 ? 37 13.828 -6.383 1 60.53 651 GLU B O 1
ATOM 12522 N N . LYS B 1 652 ? 37.938 15.797 -5.754 1 61.75 652 LYS B N 1
ATOM 12523 C CA . LYS B 1 652 ? 38.375 15.188 -4.504 1 61.75 652 LYS B CA 1
ATOM 12524 C C . LYS B 1 652 ? 37.188 14.82 -3.617 1 61.75 652 LYS B C 1
ATOM 12526 O O . LYS B 1 652 ? 37.281 13.898 -2.807 1 61.75 652 LYS B O 1
ATOM 12531 N N . PHE B 1 653 ? 36.188 15.617 -3.814 1 60.16 653 PHE B N 1
ATOM 12532 C CA . PHE B 1 653 ? 35.094 15.438 -2.893 1 60.16 653 PHE B CA 1
ATOM 12533 C C . PHE B 1 653 ? 33.969 14.625 -3.543 1 60.16 653 PHE B C 1
ATOM 12535 O O . PHE B 1 653 ? 33.031 14.18 -2.865 1 60.16 653 PHE B O 1
ATOM 12542 N N . LEU B 1 654 ? 34.062 14.484 -4.949 1 56.94 654 LEU B N 1
ATOM 12543 C CA . LEU B 1 654 ? 32.938 13.945 -5.742 1 56.94 654 LEU B CA 1
ATOM 12544 C C . LEU B 1 654 ? 32.844 12.438 -5.582 1 56.94 654 LEU B C 1
ATOM 12546 O O . LEU B 1 654 ? 31.812 11.844 -5.875 1 56.94 654 LEU B O 1
ATOM 12550 N N . PRO B 1 655 ? 34 11.781 -5.535 1 51.06 655 PRO B N 1
ATOM 12551 C CA . PRO B 1 655 ? 33.906 10.336 -5.766 1 51.06 655 PRO B CA 1
ATOM 12552 C C . PRO B 1 655 ? 32.812 9.68 -4.938 1 51.06 655 PRO B C 1
ATOM 12554 O O . PRO B 1 655 ? 32.344 8.586 -5.277 1 51.06 655 PRO B O 1
ATOM 12557 N N . LYS B 1 656 ? 32.438 10.391 -3.816 1 57.91 656 LYS B N 1
ATOM 12558 C CA . LYS B 1 656 ? 31.5 9.695 -2.945 1 57.91 656 LYS B CA 1
ATOM 12559 C C . LYS B 1 656 ? 30.062 9.984 -3.354 1 57.91 656 LYS B C 1
ATOM 12561 O O . LYS B 1 656 ? 29.781 11.031 -3.947 1 57.91 656 LYS B O 1
ATOM 12566 N N . ARG B 1 657 ? 29.219 8.938 -3.445 1 62.34 657 ARG B N 1
ATOM 12567 C CA . ARG B 1 657 ? 27.797 8.977 -3.783 1 62.34 657 ARG B CA 1
ATOM 12568 C C . ARG B 1 657 ? 27.094 10.109 -3.045 1 62.34 657 ARG B C 1
ATOM 12570 O O . ARG B 1 657 ? 27.109 10.164 -1.812 1 62.34 657 ARG B O 1
ATOM 12577 N N . SER B 1 658 ? 26.75 11.219 -3.775 1 78.94 658 SER B N 1
ATOM 12578 C CA . SER B 1 658 ? 26.016 12.336 -3.199 1 78.94 658 SER B CA 1
ATOM 12579 C C . SER B 1 658 ? 24.562 11.961 -2.932 1 78.94 658 SER B C 1
ATOM 12581 O O . SER B 1 658 ? 23.938 11.281 -3.742 1 78.94 658 SER B O 1
ATOM 12583 N N . LYS B 1 659 ? 24.141 12.25 -1.735 1 80.62 659 LYS B N 1
ATOM 12584 C CA . LYS B 1 659 ? 22.75 11.984 -1.366 1 80.62 659 LYS B CA 1
ATOM 12585 C C . LYS B 1 659 ? 21.906 13.242 -1.519 1 80.62 659 LYS B C 1
ATOM 12587 O O . LYS B 1 659 ? 20.781 13.305 -1 1 80.62 659 LYS B O 1
ATOM 12592 N N . LEU B 1 660 ? 22.438 14.219 -2.285 1 88.06 660 LEU B N 1
ATOM 12593 C CA . LEU B 1 660 ? 21.734 15.484 -2.424 1 88.06 660 LEU B CA 1
ATOM 12594 C C . LEU B 1 660 ? 20.453 15.305 -3.244 1 88.06 660 LEU B C 1
ATOM 12596 O O . LEU B 1 660 ? 20.5 14.758 -4.352 1 88.06 660 LEU B O 1
ATOM 12600 N N . LYS B 1 661 ? 19.438 15.781 -2.73 1 88.62 661 LYS B N 1
ATOM 12601 C CA . LYS B 1 661 ? 18.156 15.664 -3.4 1 88.62 661 LYS B CA 1
ATOM 12602 C C . LYS B 1 661 ? 17.641 17.031 -3.857 1 88.62 661 LYS B C 1
ATOM 12604 O O . LYS B 1 661 ? 16.953 17.125 -4.871 1 88.62 661 LYS B O 1
ATOM 12609 N N . THR B 1 662 ? 17.922 18.047 -3.047 1 91.94 662 THR B N 1
ATOM 12610 C CA . THR B 1 662 ? 17.438 19.375 -3.365 1 91.94 662 THR B CA 1
ATOM 12611 C C . THR B 1 662 ? 18.578 20.375 -3.451 1 91.94 662 THR B C 1
ATOM 12613 O O . THR B 1 662 ? 19.406 20.453 -2.539 1 91.94 662 THR B O 1
ATOM 12616 N N . LEU B 1 663 ? 18.688 20.969 -4.508 1 88 663 LEU B N 1
ATOM 12617 C CA . LEU B 1 663 ? 19.578 22.109 -4.719 1 88 663 LEU B CA 1
ATOM 12618 C C . LEU B 1 663 ? 18.766 23.344 -5.137 1 88 663 LEU B C 1
ATOM 12620 O O . LEU B 1 663 ? 18.625 23.609 -6.332 1 88 663 LEU B O 1
ATOM 12624 N N . ALA B 1 664 ? 18.281 24.062 -4.145 1 81.31 664 ALA B N 1
ATOM 12625 C CA . ALA B 1 664 ? 17.312 25.125 -4.422 1 81.31 664 ALA B CA 1
ATOM 12626 C C . ALA B 1 664 ? 18.016 26.453 -4.633 1 81.31 664 ALA B C 1
ATOM 12628 O O . ALA B 1 664 ? 17.656 27.453 -3.994 1 81.31 664 ALA B O 1
ATOM 12629 N N . GLY B 1 665 ? 18.984 26.484 -5.465 1 78.5 665 GLY B N 1
ATOM 12630 C CA . GLY B 1 665 ? 19.562 27.766 -5.812 1 78.5 665 GLY B CA 1
ATOM 12631 C C . GLY B 1 665 ? 21.047 27.688 -6.129 1 78.5 665 GLY B C 1
ATOM 12632 O O . GLY B 1 665 ? 21.859 27.375 -5.254 1 78.5 665 GLY B O 1
ATOM 12633 N N . PHE B 1 666 ? 21.312 27.75 -7.285 1 81.12 666 PHE B N 1
ATOM 12634 C CA . PHE B 1 666 ? 22.703 27.781 -7.73 1 81.12 666 PHE B CA 1
ATOM 12635 C C . PHE B 1 666 ? 22.891 28.828 -8.836 1 81.12 666 PHE B C 1
ATOM 12637 O O . PHE B 1 666 ? 22.141 28.828 -9.812 1 81.12 666 PHE B O 1
ATOM 12644 N N . VAL B 1 667 ? 23.844 29.656 -8.531 1 81.75 667 VAL B N 1
ATOM 12645 C CA . VAL B 1 667 ? 24.141 30.688 -9.516 1 81.75 667 VAL B CA 1
ATOM 12646 C C . VAL B 1 667 ? 25.203 30.188 -10.492 1 81.75 667 VAL B C 1
ATOM 12648 O O . VAL B 1 667 ? 26.344 29.906 -10.086 1 81.75 667 VAL B O 1
ATOM 12651 N N . ALA B 1 668 ? 24.672 29.844 -11.625 1 76.19 668 ALA B N 1
ATOM 12652 C CA . ALA B 1 668 ? 25.594 29.344 -12.641 1 76.19 668 ALA B CA 1
ATOM 12653 C C . ALA B 1 668 ? 26.312 30.5 -13.336 1 76.19 668 ALA B C 1
ATOM 12655 O O . ALA B 1 668 ? 25.672 31.406 -13.883 1 76.19 668 ALA B O 1
ATOM 12656 N N . ASP B 1 669 ? 27.562 30.609 -12.961 1 65.75 669 ASP B N 1
ATOM 12657 C CA . ASP B 1 669 ? 28.438 31.578 -13.625 1 65.75 669 ASP B CA 1
ATOM 12658 C C . ASP B 1 669 ? 29.297 30.891 -14.695 1 65.75 669 ASP B C 1
ATOM 12660 O O . ASP B 1 669 ? 29.016 29.766 -15.102 1 65.75 669 ASP B O 1
ATOM 12664 N N . GLU B 1 670 ? 30.203 31.5 -15.188 1 61.47 670 GLU B N 1
ATOM 12665 C CA . GLU B 1 670 ? 31.078 31.016 -16.234 1 61.47 670 GLU B CA 1
ATOM 12666 C C . GLU B 1 670 ? 31.938 29.844 -15.742 1 61.47 670 GLU B C 1
ATOM 12668 O O . GLU B 1 670 ? 32.719 29.281 -16.5 1 61.47 670 GLU B O 1
ATOM 12673 N N . ASN B 1 671 ? 31.562 29.391 -14.547 1 63.28 671 ASN B N 1
ATOM 12674 C CA . ASN B 1 671 ? 32.406 28.344 -13.992 1 63.28 671 ASN B CA 1
ATOM 12675 C C . ASN B 1 671 ? 31.969 26.969 -14.445 1 63.28 671 ASN B C 1
ATOM 12677 O O . ASN B 1 671 ? 30.844 26.562 -14.188 1 63.28 671 ASN B O 1
ATOM 12681 N N . PRO B 1 672 ? 32.719 26.234 -15.203 1 65.75 672 PRO B N 1
ATOM 12682 C CA . PRO B 1 672 ? 32.406 24.875 -15.664 1 65.75 672 PRO B CA 1
ATOM 12683 C C . PRO B 1 672 ? 32.25 23.875 -14.516 1 65.75 672 PRO B C 1
ATOM 12685 O O . PRO B 1 672 ? 31.719 22.781 -14.711 1 65.75 672 PRO B O 1
ATOM 12688 N N . GLY B 1 673 ? 32.625 24.266 -13.336 1 69.88 673 GLY B N 1
ATOM 12689 C CA . GLY B 1 673 ? 32.562 23.359 -12.195 1 69.88 673 GLY B CA 1
ATOM 12690 C C . GLY B 1 673 ? 31.172 22.906 -11.852 1 69.88 673 GLY B C 1
ATOM 12691 O O . GLY B 1 673 ? 30.984 21.781 -11.367 1 69.88 673 GLY B O 1
ATOM 12692 N N . PHE B 1 674 ? 30.219 23.688 -12.172 1 71.69 674 PHE B N 1
ATOM 12693 C CA . PHE B 1 674 ? 28.859 23.328 -11.797 1 71.69 674 PHE B CA 1
ATOM 12694 C C . PHE B 1 674 ? 28.375 22.141 -12.602 1 71.69 674 PHE B C 1
ATOM 12696 O O . PHE B 1 674 ? 27.672 21.266 -12.078 1 71.69 674 PHE B O 1
ATOM 12703 N N . LEU B 1 675 ? 28.734 22.172 -13.867 1 71.06 675 LEU B N 1
ATOM 12704 C CA . LEU B 1 675 ? 28.328 21.062 -14.719 1 71.06 675 LEU B CA 1
ATOM 12705 C C . LEU B 1 675 ? 28.891 19.734 -14.195 1 71.06 675 LEU B C 1
ATOM 12707 O O . LEU B 1 675 ? 28.203 18.719 -14.203 1 71.06 675 LEU B O 1
ATOM 12711 N N . GLN B 1 676 ? 30.031 19.766 -13.758 1 71.62 676 GLN B N 1
ATOM 12712 C CA . GLN B 1 676 ? 30.672 18.562 -13.242 1 71.62 676 GLN B CA 1
ATOM 12713 C C . GLN B 1 676 ? 30.016 18.094 -11.953 1 71.62 676 GLN B C 1
ATOM 12715 O O . GLN B 1 676 ? 29.875 16.891 -11.727 1 71.62 676 GLN B O 1
ATOM 12720 N N . LEU B 1 677 ? 29.625 19.062 -11.242 1 75.12 677 LEU B N 1
ATOM 12721 C CA . LEU B 1 677 ? 28.953 18.734 -9.984 1 75.12 677 LEU B CA 1
ATOM 12722 C C . LEU B 1 677 ? 27.609 18.062 -10.25 1 75.12 677 LEU B C 1
ATOM 12724 O O . LEU B 1 677 ? 27.281 17.062 -9.602 1 75.12 677 LEU B O 1
ATOM 12728 N N . MET B 1 678 ? 26.906 18.531 -11.188 1 76.69 678 MET B N 1
ATOM 12729 C CA . MET B 1 678 ? 25.578 18.016 -11.5 1 76.69 678 MET B CA 1
ATOM 12730 C C . MET B 1 678 ? 25.672 16.594 -12.055 1 76.69 678 MET B C 1
ATOM 12732 O O . MET B 1 678 ? 24.781 15.766 -11.82 1 76.69 678 MET B O 1
ATOM 12736 N N . ALA B 1 679 ? 26.672 16.328 -12.695 1 72.62 679 ALA B N 1
ATOM 12737 C CA . ALA B 1 679 ? 26.859 15.008 -13.297 1 72.62 679 ALA B CA 1
ATOM 12738 C C . ALA B 1 679 ? 27.062 13.945 -12.227 1 72.62 679 ALA B C 1
ATOM 12740 O O . ALA B 1 679 ? 26.719 12.781 -12.422 1 72.62 679 ALA B O 1
ATOM 12741 N N . HIS B 1 680 ? 27.453 14.461 -11.102 1 74 680 HIS B N 1
ATOM 12742 C CA . HIS B 1 680 ? 27.734 13.508 -10.039 1 74 680 HIS B CA 1
ATOM 12743 C C . HIS B 1 680 ? 26.516 13.336 -9.125 1 74 680 HIS B C 1
ATOM 12745 O O . HIS B 1 680 ? 26.438 12.367 -8.367 1 74 680 HIS B O 1
ATOM 12751 N N . MET B 1 681 ? 25.719 14.305 -9.195 1 78.81 681 MET B N 1
ATOM 12752 C CA . MET B 1 681 ? 24.547 14.258 -8.312 1 78.81 681 MET B CA 1
ATOM 12753 C C . MET B 1 681 ? 23.391 13.539 -8.992 1 78.81 681 MET B C 1
ATOM 12755 O O . MET B 1 681 ? 22.469 14.188 -9.5 1 78.81 681 MET B O 1
ATOM 12759 N N . LYS B 1 682 ? 23.234 12.258 -8.883 1 76.25 682 LYS B N 1
ATOM 12760 C CA . LYS B 1 682 ? 22.266 11.453 -9.617 1 76.25 682 LYS B CA 1
ATOM 12761 C C . LYS B 1 682 ? 20.938 11.391 -8.875 1 76.25 682 LYS B C 1
ATOM 12763 O O . LYS B 1 682 ? 19.891 11.094 -9.477 1 76.25 682 LYS B O 1
ATOM 12768 N N . GLU B 1 683 ? 20.938 11.773 -7.582 1 82.44 683 GLU B N 1
ATOM 12769 C CA . GLU B 1 683 ? 19.703 11.633 -6.805 1 82.44 683 GLU B CA 1
ATOM 12770 C C . GLU B 1 683 ? 18.969 12.961 -6.691 1 82.44 683 GLU B C 1
ATOM 12772 O O . GLU B 1 683 ? 18 13.078 -5.926 1 82.44 683 GLU B O 1
ATOM 12777 N N . LEU B 1 684 ? 19.328 13.898 -7.484 1 88.12 684 LEU B N 1
ATOM 12778 C CA . LEU B 1 684 ? 18.703 15.219 -7.398 1 88.12 684 LEU B CA 1
ATOM 12779 C C . LEU B 1 684 ? 17.25 15.164 -7.848 1 88.12 684 LEU B C 1
ATOM 12781 O O . LEU B 1 684 ? 16.922 14.516 -8.852 1 88.12 684 LEU B O 1
ATOM 12785 N N . GLN B 1 685 ? 16.453 15.836 -7.133 1 90.38 685 GLN B N 1
ATOM 12786 C CA . GLN B 1 685 ? 15.031 15.875 -7.449 1 90.38 685 GLN B CA 1
ATOM 12787 C C . GLN B 1 685 ? 14.562 17.297 -7.715 1 90.38 685 GLN B C 1
ATOM 12789 O O . GLN B 1 685 ? 13.68 17.531 -8.547 1 90.38 685 GLN B O 1
ATOM 12794 N N . LYS B 1 686 ? 15.055 18.203 -6.973 1 92.38 686 LYS B N 1
ATOM 12795 C CA . LYS B 1 686 ? 14.695 19.609 -7.141 1 92.38 686 LYS B CA 1
ATOM 12796 C C . LYS B 1 686 ? 15.93 20.469 -7.379 1 92.38 686 LYS B C 1
ATOM 12798 O O . LYS B 1 686 ? 16.859 20.469 -6.566 1 92.38 686 LYS B O 1
ATOM 12803 N N . VAL B 1 687 ? 15.922 21.188 -8.461 1 92.38 687 VAL B N 1
ATOM 12804 C CA . VAL B 1 687 ? 17.078 22.031 -8.812 1 92.38 687 VAL B CA 1
ATOM 12805 C C . VAL B 1 687 ? 16.594 23.406 -9.258 1 92.38 687 VAL B C 1
ATOM 12807 O O . VAL B 1 687 ? 15.648 23.516 -10.039 1 92.38 687 VAL B O 1
ATOM 12810 N N . LYS B 1 688 ? 17.109 24.406 -8.695 1 91.19 688 LYS B N 1
ATOM 12811 C CA . LYS B 1 688 ? 16.875 25.781 -9.125 1 91.19 688 LYS B CA 1
ATOM 12812 C C . LYS B 1 688 ? 18.188 26.438 -9.562 1 91.19 688 LYS B C 1
ATOM 12814 O O . LYS B 1 688 ? 19.141 26.5 -8.797 1 91.19 688 LYS B O 1
ATOM 12819 N N . ILE B 1 689 ? 18.234 26.906 -10.781 1 88.44 689 ILE B N 1
ATOM 12820 C CA . ILE B 1 689 ? 19.453 27.484 -11.336 1 88.44 689 ILE B CA 1
ATOM 12821 C C . ILE B 1 689 ? 19.203 28.953 -11.695 1 88.44 689 ILE B C 1
ATOM 12823 O O . ILE B 1 689 ? 18.203 29.281 -12.352 1 88.44 689 ILE B O 1
ATOM 12827 N N . TRP B 1 690 ? 20.047 29.766 -11.25 1 85 690 TRP B N 1
ATOM 12828 C CA . TRP B 1 690 ? 20.062 31.172 -11.633 1 85 690 TRP B CA 1
ATOM 12829 C C . TRP B 1 690 ? 21.188 31.453 -12.625 1 85 690 TRP B C 1
ATOM 12831 O O . TRP B 1 690 ? 22.359 31.328 -12.289 1 85 690 TRP B O 1
ATOM 12841 N N . CYS B 1 691 ? 20.75 31.844 -13.797 1 78.5 691 CYS B N 1
ATOM 12842 C CA . CYS B 1 691 ? 21.75 32.156 -14.812 1 78.5 691 CYS B CA 1
ATOM 12843 C C . CYS B 1 691 ? 22.219 33.594 -14.695 1 78.5 691 CYS B C 1
ATOM 12845 O O . CYS B 1 691 ? 21.406 34.5 -14.547 1 78.5 691 CYS B O 1
ATOM 12847 N N . SER B 1 692 ? 23.531 33.781 -14.305 1 71.06 692 SER B N 1
ATOM 12848 C CA . SER B 1 692 ? 24.094 35.094 -14.133 1 71.06 692 SER B CA 1
ATOM 12849 C C . SER B 1 692 ? 24.156 35.844 -15.461 1 71.06 692 SER B C 1
ATOM 12851 O O . SER B 1 692 ? 24.25 35.219 -16.531 1 71.06 692 SER B O 1
ATOM 12853 N N . GLU B 1 693 ? 23.938 37.25 -15.461 1 60.19 693 GLU B N 1
ATOM 12854 C CA . GLU B 1 693 ? 23.969 38.188 -16.578 1 60.19 693 GLU B CA 1
ATOM 12855 C C . GLU B 1 693 ? 25.328 38.188 -17.266 1 60.19 693 GLU B C 1
ATOM 12857 O O . GLU B 1 693 ? 26.359 38.375 -16.641 1 60.19 693 GLU B O 1
ATOM 12862 N N . SER B 1 694 ? 25.672 37.312 -18.078 1 54.09 694 SER B N 1
ATOM 12863 C CA . SER B 1 694 ? 26.922 37.594 -18.781 1 54.09 694 SER B CA 1
ATOM 12864 C C . SER B 1 694 ? 26.781 38.812 -19.672 1 54.09 694 SER B C 1
ATOM 12866 O O . SER B 1 694 ? 25.922 38.844 -20.562 1 54.09 694 SER B O 1
ATOM 12868 N N . THR B 1 695 ? 27.031 39.969 -19.297 1 46.91 695 THR B N 1
ATOM 12869 C CA . THR B 1 695 ? 27.094 41.156 -20.125 1 46.91 695 THR B CA 1
ATOM 12870 C C . THR B 1 695 ? 27.719 40.844 -21.484 1 46.91 695 THR B C 1
ATOM 12872 O O . THR B 1 695 ? 27.531 41.594 -22.453 1 46.91 695 THR B O 1
ATOM 12875 N N . GLY B 1 696 ? 28.875 40.156 -21.688 1 45.22 696 GLY B N 1
ATOM 12876 C CA . GLY B 1 696 ? 29.625 40.188 -22.938 1 45.22 696 GLY B CA 1
ATOM 12877 C C . GLY B 1 696 ? 29.172 39.094 -23.906 1 45.22 696 GLY B C 1
ATOM 12878 O O . GLY B 1 696 ? 28.484 38.156 -23.516 1 45.22 696 GLY B O 1
ATOM 12879 N N . ALA B 1 697 ? 29.312 39.281 -25.344 1 43.44 697 ALA B N 1
ATOM 12880 C CA . ALA B 1 697 ? 29.047 38.594 -26.609 1 43.44 697 ALA B CA 1
ATOM 12881 C C . ALA B 1 697 ? 29.359 37.094 -26.5 1 43.44 697 ALA B C 1
ATOM 12883 O O . ALA B 1 697 ? 28.938 36.312 -27.344 1 43.44 697 ALA B O 1
ATOM 12884 N N . ASN B 1 698 ? 30.344 36.594 -25.766 1 45.09 698 ASN B N 1
ATOM 12885 C CA . ASN B 1 698 ? 30.922 35.281 -25.828 1 45.09 698 ASN B CA 1
ATOM 12886 C C . ASN B 1 698 ? 30.297 34.344 -24.797 1 45.09 698 ASN B C 1
ATOM 12888 O O . ASN B 1 698 ? 30.859 34.125 -23.719 1 45.09 698 ASN B O 1
ATOM 12892 N N . ASN B 1 699 ? 29.125 34.125 -24.625 1 53.12 699 ASN B N 1
ATOM 12893 C CA . ASN B 1 699 ? 28.266 33.344 -23.719 1 53.12 699 ASN B CA 1
ATOM 12894 C C . ASN B 1 699 ? 28.656 31.875 -23.703 1 53.12 699 ASN B C 1
ATOM 12896 O O . ASN B 1 699 ? 27.953 31.031 -24.266 1 53.12 699 ASN B O 1
ATOM 12900 N N . LYS B 1 700 ? 29.969 31.516 -23.625 1 54.72 700 LYS B N 1
ATOM 12901 C CA . LYS B 1 700 ? 30.562 30.188 -23.641 1 54.72 700 LYS B CA 1
ATOM 12902 C C . LYS B 1 700 ? 29.953 29.312 -22.547 1 54.72 700 LYS B C 1
ATOM 12904 O O . LYS B 1 700 ? 30.094 28.078 -22.594 1 54.72 700 LYS B O 1
ATOM 12909 N N . GLY B 1 701 ? 29.188 29.797 -21.422 1 62.81 701 GLY B N 1
ATOM 12910 C CA . GLY B 1 701 ? 28.766 28.984 -20.297 1 62.81 701 GLY B CA 1
ATOM 12911 C C . GLY B 1 701 ? 27.391 28.359 -20.5 1 62.81 701 GLY B C 1
ATOM 12912 O O . GLY B 1 701 ? 27.016 27.422 -19.797 1 62.81 701 GLY B O 1
ATOM 12913 N N . MET B 1 702 ? 26.734 28.719 -21.531 1 73.06 702 MET B N 1
ATOM 12914 C CA . MET B 1 702 ? 25.344 28.328 -21.719 1 73.06 702 MET B CA 1
ATOM 12915 C C . MET B 1 702 ? 25.25 26.875 -22.219 1 73.06 702 MET B C 1
ATOM 12917 O O . MET B 1 702 ? 24.359 26.141 -21.812 1 73.06 702 MET B O 1
ATOM 12921 N N . PRO B 1 703 ? 26.266 26.516 -22.906 1 75.75 703 PRO B N 1
ATOM 12922 C CA . PRO B 1 703 ? 26.188 25.109 -23.312 1 75.75 703 PRO B CA 1
ATOM 12923 C C . PRO B 1 703 ? 26.359 24.141 -22.141 1 75.75 703 PRO B C 1
ATOM 12925 O O . PRO B 1 703 ? 25.812 23.047 -22.172 1 75.75 703 PRO B O 1
ATOM 12928 N N . HIS B 1 704 ? 27.047 24.656 -21.109 1 77.94 704 HIS B N 1
ATOM 12929 C CA . HIS B 1 704 ? 27.234 23.781 -19.953 1 77.94 704 HIS B CA 1
ATOM 12930 C C . HIS B 1 704 ? 25.953 23.625 -19.172 1 77.94 704 HIS B C 1
ATOM 12932 O O . HIS B 1 704 ? 25.688 22.547 -18.609 1 77.94 704 HIS B O 1
ATOM 12938 N N . ILE B 1 705 ? 25.219 24.641 -19.188 1 80.56 705 ILE B N 1
ATOM 12939 C CA . ILE B 1 705 ? 23.953 24.594 -18.453 1 80.56 705 ILE B CA 1
ATOM 12940 C C . ILE B 1 705 ? 22.969 23.672 -19.188 1 80.56 705 ILE B C 1
ATOM 12942 O O . ILE B 1 705 ? 22.234 22.906 -18.547 1 80.56 705 ILE B O 1
ATOM 12946 N N . SER B 1 706 ? 23.031 23.797 -20.516 1 83.94 706 SER B N 1
ATOM 12947 C CA . SER B 1 706 ? 22.141 22.953 -21.297 1 83.94 706 SER B CA 1
ATOM 12948 C C . SER B 1 706 ? 22.469 21.469 -21.094 1 83.94 706 SER B C 1
ATOM 12950 O O . SER B 1 706 ? 21.578 20.641 -21.016 1 83.94 706 SER B O 1
ATOM 12952 N N . LYS B 1 707 ? 23.719 21.203 -20.969 1 83 707 LYS B N 1
ATOM 12953 C CA . LYS B 1 707 ? 24.125 19.812 -20.75 1 83 707 LYS B CA 1
ATOM 12954 C C . LYS B 1 707 ? 23.75 19.344 -19.344 1 83 707 LYS B C 1
ATOM 12956 O O . LYS B 1 707 ? 23.406 18.172 -19.156 1 83 707 LYS B O 1
ATOM 12961 N N . ALA B 1 708 ? 23.859 20.219 -18.422 1 83.56 708 ALA B N 1
ATOM 12962 C CA . ALA B 1 708 ? 23.484 19.875 -17.047 1 83.56 708 ALA B CA 1
ATOM 12963 C C . ALA B 1 708 ? 21.984 19.594 -16.938 1 83.56 708 ALA B C 1
ATOM 12965 O O . ALA B 1 708 ? 21.578 18.672 -16.234 1 83.56 708 ALA B O 1
ATOM 12966 N N . VAL B 1 709 ? 21.234 20.391 -17.609 1 87.19 709 VAL B N 1
ATOM 12967 C CA . VAL B 1 709 ? 19.797 20.25 -17.578 1 87.19 709 VAL B CA 1
ATOM 12968 C C . VAL B 1 709 ? 19.391 18.938 -18.266 1 87.19 709 VAL B C 1
ATOM 12970 O O . VAL B 1 709 ? 18.516 18.219 -17.781 1 87.19 709 VAL B O 1
ATOM 12973 N N . GLN B 1 710 ? 20.047 18.656 -19.344 1 86.88 710 GLN B N 1
ATOM 12974 C CA . GLN B 1 710 ? 19.766 17.406 -20.062 1 86.88 710 GLN B CA 1
ATOM 12975 C C . GLN B 1 710 ? 20.109 16.203 -19.188 1 86.88 710 GLN B C 1
ATOM 12977 O O . GLN B 1 710 ? 19.344 15.234 -19.156 1 86.88 710 GLN B O 1
ATOM 12982 N N . LYS B 1 711 ? 21.172 16.328 -18.562 1 83.94 711 LYS B N 1
ATOM 12983 C CA . LYS B 1 711 ? 21.578 15.219 -17.688 1 83.94 711 LYS B CA 1
ATOM 12984 C C . LYS B 1 711 ? 20.578 15.023 -16.547 1 83.94 711 LYS B C 1
ATOM 12986 O O . LYS B 1 711 ? 20.266 13.891 -16.188 1 83.94 711 LYS B O 1
ATOM 12991 N N . PHE B 1 712 ? 20.156 16.062 -15.961 1 88.31 712 PHE B N 1
ATOM 12992 C CA . PHE B 1 712 ? 19.172 16 -14.883 1 88.31 712 PHE B CA 1
ATOM 12993 C C . PHE B 1 712 ? 17.891 15.336 -15.359 1 88.31 712 PHE B C 1
ATOM 12995 O O . PHE B 1 712 ? 17.312 14.516 -14.648 1 88.31 712 PHE B O 1
ATOM 13002 N N . ALA B 1 713 ? 17.438 15.633 -16.547 1 88.44 713 ALA B N 1
ATOM 13003 C CA . ALA B 1 713 ? 16.219 15.078 -17.109 1 88.44 713 ALA B CA 1
ATOM 13004 C C . ALA B 1 713 ? 16.391 13.602 -17.469 1 88.44 713 ALA B C 1
ATOM 13006 O O . ALA B 1 713 ? 15.453 12.805 -17.312 1 88.44 713 ALA B O 1
ATOM 13007 N N . ASP B 1 714 ? 17.531 13.234 -17.859 1 85.38 714 ASP B N 1
ATOM 13008 C CA . ASP B 1 714 ? 17.812 11.852 -18.234 1 85.38 714 ASP B CA 1
ATOM 13009 C C . ASP B 1 714 ? 17.828 10.945 -17.016 1 85.38 714 ASP B C 1
ATOM 13011 O O . ASP B 1 714 ? 17.391 9.789 -17.078 1 85.38 714 ASP B O 1
ATOM 13015 N N . ASP B 1 715 ? 18.344 11.5 -15.977 1 81.25 715 ASP B N 1
ATOM 13016 C CA . ASP B 1 715 ? 18.406 10.727 -14.742 1 81.25 715 ASP B CA 1
ATOM 13017 C C . ASP B 1 715 ? 17 10.406 -14.227 1 81.25 715 ASP B C 1
ATOM 13019 O O . ASP B 1 715 ? 16.797 9.406 -13.539 1 81.25 715 ASP B O 1
ATOM 13023 N N . GLY B 1 716 ? 16.094 11.203 -14.523 1 78.06 716 GLY B N 1
ATOM 13024 C CA . GLY B 1 716 ? 14.711 10.992 -14.102 1 78.06 716 GLY B CA 1
ATOM 13025 C C . GLY B 1 716 ? 14.039 9.836 -14.812 1 78.06 716 GLY B C 1
ATOM 13026 O O . GLY B 1 716 ? 13.047 9.297 -14.32 1 78.06 716 GLY B O 1
ATOM 13027 N N . MET B 1 717 ? 14.594 9.414 -15.914 1 77 717 MET B N 1
ATOM 13028 C CA . MET B 1 717 ? 14 8.336 -16.703 1 77 717 MET B CA 1
ATOM 13029 C C . MET B 1 717 ? 14.172 6.996 -16 1 77 717 MET B C 1
ATOM 13031 O O . MET B 1 717 ? 13.367 6.082 -16.203 1 77 717 MET B O 1
ATOM 13035 N N . ASP B 1 718 ? 15.094 6.984 -15.133 1 67.38 718 ASP B N 1
ATOM 13036 C CA . ASP B 1 718 ? 15.383 5.738 -14.43 1 67.38 718 ASP B CA 1
ATOM 13037 C C . ASP B 1 718 ? 14.461 5.562 -13.227 1 67.38 718 ASP B C 1
ATOM 13039 O O . ASP B 1 718 ? 14.25 4.445 -12.75 1 67.38 718 ASP B O 1
ATOM 13043 N N . THR B 1 719 ? 13.938 6.629 -12.734 1 71.38 719 THR B N 1
ATOM 13044 C CA . THR B 1 719 ? 13.062 6.598 -11.57 1 71.38 719 THR B CA 1
ATOM 13045 C C . THR B 1 719 ? 11.828 7.465 -11.789 1 71.38 719 THR B C 1
ATOM 13047 O O . THR B 1 719 ? 11.648 8.477 -11.117 1 71.38 719 THR B O 1
ATOM 13050 N N . PRO B 1 720 ? 10.961 6.988 -12.539 1 62.44 720 PRO B N 1
ATOM 13051 C CA . PRO B 1 720 ? 9.852 7.867 -12.906 1 62.44 720 PRO B CA 1
ATOM 13052 C C . PRO B 1 720 ? 8.844 8.047 -11.766 1 62.44 720 PRO B C 1
ATOM 13054 O O . PRO B 1 720 ? 8.023 8.969 -11.805 1 62.44 720 PRO B O 1
ATOM 13057 N N . ASP B 1 721 ? 8.984 7.332 -10.688 1 65.06 721 ASP B N 1
ATOM 13058 C CA . ASP B 1 721 ? 7.984 7.43 -9.625 1 65.06 721 ASP B CA 1
ATOM 13059 C C . ASP B 1 721 ? 8.32 8.562 -8.656 1 65.06 721 ASP B C 1
ATOM 13061 O O . ASP B 1 721 ? 7.492 8.938 -7.82 1 65.06 721 ASP B O 1
ATOM 13065 N N . VAL B 1 722 ? 9.523 9.203 -8.969 1 76.06 722 VAL B N 1
ATOM 13066 C CA . VAL B 1 722 ? 9.922 10.281 -8.07 1 76.06 722 VAL B CA 1
ATOM 13067 C C . VAL B 1 722 ? 9.75 11.625 -8.781 1 76.06 722 VAL B C 1
ATOM 13069 O O . VAL B 1 722 ? 10.203 11.805 -9.914 1 76.06 722 VAL B O 1
ATOM 13072 N N . PRO B 1 723 ? 9 12.5 -8.133 1 84.25 723 PRO B N 1
ATOM 13073 C CA . PRO B 1 723 ? 8.812 13.805 -8.773 1 84.25 723 PRO B CA 1
ATOM 13074 C C . PRO B 1 723 ? 10.109 14.594 -8.898 1 84.25 723 PRO B C 1
ATOM 13076 O O . PRO B 1 723 ? 10.906 14.633 -7.957 1 84.25 723 PRO B O 1
ATOM 13079 N N . ARG B 1 724 ? 10.438 15.172 -10.039 1 91.25 724 ARG B N 1
ATOM 13080 C CA . ARG B 1 724 ? 11.602 16 -10.32 1 91.25 724 ARG B CA 1
ATOM 13081 C C . ARG B 1 724 ? 11.18 17.406 -10.773 1 91.25 724 ARG B C 1
ATOM 13083 O O . ARG B 1 724 ? 10.359 17.547 -11.672 1 91.25 724 ARG B O 1
ATOM 13090 N N . THR B 1 725 ? 11.664 18.438 -10.094 1 93.56 725 THR B N 1
ATOM 13091 C CA . THR B 1 725 ? 11.305 19.812 -10.375 1 93.56 725 THR B CA 1
ATOM 13092 C C . THR B 1 725 ? 12.531 20.625 -10.797 1 93.56 725 THR B C 1
ATOM 13094 O O . THR B 1 725 ? 13.594 20.5 -10.195 1 93.56 725 THR B O 1
ATOM 13097 N N . LEU B 1 726 ? 12.43 21.328 -11.914 1 94.12 726 LEU B N 1
ATOM 13098 C CA . LEU B 1 726 ? 13.492 22.188 -12.422 1 94.12 726 LEU B CA 1
ATOM 13099 C C . LEU B 1 726 ? 13.023 23.641 -12.539 1 94.12 726 LEU B C 1
ATOM 13101 O O . LEU B 1 726 ? 11.938 23.891 -13.07 1 94.12 726 LEU B O 1
ATOM 13105 N N . SER B 1 727 ? 13.664 24.547 -11.922 1 93.25 727 SER B N 1
ATOM 13106 C CA . SER B 1 727 ? 13.414 25.969 -12.039 1 93.25 727 SER B CA 1
ATOM 13107 C C . SER B 1 727 ? 14.609 26.703 -12.648 1 93.25 727 SER B C 1
ATOM 13109 O O . SER B 1 727 ? 15.734 26.578 -12.148 1 93.25 727 SER B O 1
ATOM 13111 N N . LEU B 1 728 ? 14.375 27.344 -13.719 1 91.25 728 LEU B N 1
ATOM 13112 C CA . LEU B 1 728 ? 15.43 28.094 -14.398 1 91.25 728 LEU B CA 1
ATOM 13113 C C . LEU B 1 728 ? 15.086 29.578 -14.461 1 91.25 728 LEU B C 1
ATOM 13115 O O . LEU B 1 728 ? 13.977 29.953 -14.844 1 91.25 728 LEU B O 1
ATOM 13119 N N . ASP B 1 729 ? 15.945 30.344 -14.008 1 88.56 729 ASP B N 1
ATOM 13120 C CA . ASP B 1 729 ? 15.844 31.797 -14.109 1 88.56 729 ASP B CA 1
ATOM 13121 C C . ASP B 1 729 ? 16.938 32.375 -15 1 88.56 729 ASP B C 1
ATOM 13123 O O . ASP B 1 729 ? 18.125 32.344 -14.633 1 88.56 729 ASP B O 1
ATOM 13127 N N . PHE B 1 730 ? 16.516 32.906 -16.125 1 83.5 730 PHE B N 1
ATOM 13128 C CA . PHE B 1 730 ? 17.469 33.375 -17.141 1 83.5 730 PHE B CA 1
ATOM 13129 C C . PHE B 1 730 ? 17.906 34.812 -16.859 1 83.5 730 PHE B C 1
ATOM 13131 O O . PHE B 1 730 ? 18.859 35.312 -17.453 1 83.5 730 PHE B O 1
ATOM 13138 N N . GLY B 1 731 ? 17.328 35.375 -15.953 1 75.19 731 GLY B N 1
ATOM 13139 C CA . GLY B 1 731 ? 17.641 36.781 -15.742 1 75.19 731 GLY B CA 1
ATOM 13140 C C . GLY B 1 731 ? 17.391 37.625 -16.969 1 75.19 731 GLY B C 1
ATOM 13141 O O . GLY B 1 731 ? 16.297 37.625 -17.531 1 75.19 731 GLY B O 1
ATOM 13142 N N . ASN B 1 732 ? 18.531 38.281 -17.469 1 70.81 732 ASN B N 1
ATOM 13143 C CA . ASN B 1 732 ? 18.438 39.125 -18.641 1 70.81 732 ASN B CA 1
ATOM 13144 C C . ASN B 1 732 ? 18.953 38.438 -19.891 1 70.81 732 ASN B C 1
ATOM 13146 O O . ASN B 1 732 ? 18.875 38.969 -21 1 70.81 732 ASN B O 1
ATOM 13150 N N . SER B 1 733 ? 19.359 37.219 -19.688 1 74.25 733 SER B N 1
ATOM 13151 C CA . SER B 1 733 ? 19.859 36.469 -20.812 1 74.25 733 SER B CA 1
ATOM 13152 C C . SER B 1 733 ? 18.719 35.719 -21.531 1 74.25 733 SER B C 1
ATOM 13154 O O . SER B 1 733 ? 17.609 35.656 -21.016 1 74.25 733 SER B O 1
ATOM 13156 N N . SER B 1 734 ? 19.094 35.344 -22.781 1 77.38 734 SER B N 1
ATOM 13157 C CA . SER B 1 734 ? 18.094 34.594 -23.547 1 77.38 734 SER B CA 1
ATOM 13158 C C . SER B 1 734 ? 18.141 33.125 -23.203 1 77.38 734 SER B C 1
ATOM 13160 O O . SER B 1 734 ? 19.219 32.531 -23.031 1 77.38 734 SER B O 1
ATOM 13162 N N . GLY B 1 735 ? 16.969 32.562 -22.953 1 75.81 735 GLY B N 1
ATOM 13163 C CA . GLY B 1 735 ? 16.844 31.141 -22.625 1 75.81 735 GLY B CA 1
ATOM 13164 C C . GLY B 1 735 ? 16.859 30.25 -23.844 1 75.81 735 GLY B C 1
ATOM 13165 O O . GLY B 1 735 ? 16.531 29.062 -23.75 1 75.81 735 GLY B O 1
ATOM 13166 N N . ASP B 1 736 ? 17.234 30.625 -25 1 79.06 736 ASP B N 1
ATOM 13167 C CA . ASP B 1 736 ? 17.141 29.922 -26.266 1 79.06 736 ASP B CA 1
ATOM 13168 C C . ASP B 1 736 ? 18.125 28.75 -26.312 1 79.06 736 ASP B C 1
ATOM 13170 O O . ASP B 1 736 ? 17.984 27.859 -27.156 1 79.06 736 ASP B O 1
ATOM 13174 N N . PHE B 1 737 ? 18.969 28.719 -25.312 1 79.94 737 PHE B N 1
ATOM 13175 C CA . PHE B 1 737 ? 19.906 27.609 -25.25 1 79.94 737 PHE B CA 1
ATOM 13176 C C . PHE B 1 737 ? 19.188 26.297 -24.969 1 79.94 737 PHE B C 1
ATOM 13178 O O . PHE B 1 737 ? 19.719 25.219 -25.234 1 79.94 737 PHE B O 1
ATOM 13185 N N . LEU B 1 738 ? 18.016 26.328 -24.453 1 84.31 738 LEU B N 1
ATOM 13186 C CA . LEU B 1 738 ? 17.234 25.125 -24.156 1 84.31 738 LEU B CA 1
ATOM 13187 C C . LEU B 1 738 ? 16.828 24.422 -25.453 1 84.31 738 LEU B C 1
ATOM 13189 O O . LEU B 1 738 ? 16.453 23.25 -25.422 1 84.31 738 LEU B O 1
ATOM 13193 N N . GLY B 1 739 ? 16.812 25.109 -26.5 1 81.69 739 GLY B N 1
ATOM 13194 C CA . GLY B 1 739 ? 16.438 24.547 -27.781 1 81.69 739 GLY B CA 1
ATOM 13195 C C . GLY B 1 739 ? 17.391 23.484 -28.281 1 81.69 739 GLY B C 1
ATOM 13196 O O . GLY B 1 739 ? 17.031 22.656 -29.125 1 81.69 739 GLY B O 1
ATOM 13197 N N . SER B 1 740 ? 18.562 23.406 -27.656 1 80.25 740 SER B N 1
ATOM 13198 C CA . SER B 1 740 ? 19.578 22.438 -28.078 1 80.25 740 SER B CA 1
ATOM 13199 C C . SER B 1 740 ? 19.328 21.062 -27.453 1 80.25 740 SER B C 1
ATOM 13201 O O . SER B 1 740 ? 19.906 20.062 -27.891 1 80.25 740 SER B O 1
ATOM 13203 N N . ILE B 1 741 ? 18.453 21.031 -26.516 1 83 741 ILE B N 1
ATOM 13204 C CA . ILE B 1 741 ? 18.172 19.766 -25.844 1 83 741 ILE B CA 1
ATOM 13205 C C . ILE B 1 741 ? 17.156 18.969 -26.641 1 83 741 ILE B C 1
ATOM 13207 O O . ILE B 1 741 ? 16.016 19.406 -26.844 1 83 741 ILE B O 1
ATOM 13211 N N . GLN B 1 742 ? 17.484 17.906 -27.328 1 68.31 742 GLN B N 1
ATOM 13212 C CA . GLN B 1 742 ? 16.578 17.172 -28.234 1 68.31 742 GLN B CA 1
ATOM 13213 C C . GLN B 1 742 ? 16.125 15.859 -27.609 1 68.31 742 GLN B C 1
ATOM 13215 O O . GLN B 1 742 ? 15.172 15.242 -28.078 1 68.31 742 GLN B O 1
ATOM 13220 N N . GLU B 1 743 ? 16.688 15.438 -26.562 1 70 743 GLU B N 1
ATOM 13221 C CA . GLU B 1 743 ? 16.391 14.094 -26.078 1 70 743 GLU B CA 1
ATOM 13222 C C . GLU B 1 743 ? 15.203 14.094 -25.125 1 70 743 GLU B C 1
ATOM 13224 O O . GLU B 1 743 ? 14.906 15.117 -24.5 1 70 743 GLU B O 1
ATOM 13229 N N . ASP B 1 744 ? 14.5 13.016 -25.188 1 79.69 744 ASP B N 1
ATOM 13230 C CA . ASP B 1 744 ? 13.383 12.812 -24.266 1 79.69 744 ASP B CA 1
ATOM 13231 C C . ASP B 1 744 ? 13.875 12.68 -22.828 1 79.69 744 ASP B C 1
ATOM 13233 O O . ASP B 1 744 ? 14.977 12.188 -22.578 1 79.69 744 ASP B O 1
ATOM 13237 N N . GLY B 1 745 ? 13.344 13.477 -21.906 1 86.94 745 GLY B N 1
ATOM 13238 C CA . GLY B 1 745 ? 13.648 13.406 -20.5 1 86.94 745 GLY B CA 1
ATOM 13239 C C . GLY B 1 745 ? 12.414 13.391 -19.609 1 86.94 745 GLY B C 1
ATOM 13240 O O . GLY B 1 745 ? 11.289 13.453 -20.109 1 86.94 745 GLY B O 1
ATOM 13241 N N . TYR B 1 746 ? 12.664 13.172 -18.438 1 88.69 746 TYR B N 1
ATOM 13242 C CA . TYR B 1 746 ? 11.555 13.133 -17.5 1 88.69 746 TYR B CA 1
ATOM 13243 C C . TYR B 1 746 ? 11.648 14.281 -16.5 1 88.69 746 TYR B C 1
ATOM 13245 O O . TYR B 1 746 ? 12.688 14.492 -15.867 1 88.69 746 TYR B O 1
ATOM 13253 N N . LEU B 1 747 ? 10.578 15.07 -16.375 1 91.75 747 LEU B N 1
ATOM 13254 C CA . LEU B 1 747 ? 10.383 16.094 -15.367 1 91.75 747 LEU B CA 1
ATOM 13255 C C . LEU B 1 747 ? 8.914 16.188 -14.953 1 91.75 747 LEU B C 1
ATOM 13257 O O . LEU B 1 747 ? 8.023 16.016 -15.789 1 91.75 747 LEU B O 1
ATOM 13261 N N . SER B 1 748 ? 8.734 16.406 -13.734 1 91.06 748 SER B N 1
ATOM 13262 C CA . SER B 1 748 ? 7.359 16.547 -13.273 1 91.06 748 SER B CA 1
ATOM 13263 C C . SER B 1 748 ? 6.922 18.016 -13.266 1 91.06 748 SER B C 1
ATOM 13265 O O . SER B 1 748 ? 5.75 18.312 -13.5 1 91.06 748 SER B O 1
ATOM 13267 N N . SER B 1 749 ? 7.805 18.875 -12.891 1 93.5 749 SER B N 1
ATOM 13268 C CA . SER B 1 749 ? 7.508 20.297 -12.812 1 93.5 749 SER B CA 1
ATOM 13269 C C . SER B 1 749 ? 8.633 21.141 -13.422 1 93.5 749 SER B C 1
ATOM 13271 O O . SER B 1 749 ? 9.812 20.812 -13.242 1 93.5 749 SER B O 1
ATOM 13273 N N . LEU B 1 750 ? 8.25 22.125 -14.227 1 94.81 750 LEU B N 1
ATOM 13274 C CA . LEU B 1 750 ? 9.203 23 -14.891 1 94.81 750 LEU B CA 1
ATOM 13275 C C . LEU B 1 750 ? 8.797 24.469 -14.734 1 94.81 750 LEU B C 1
ATOM 13277 O O . LEU B 1 750 ? 7.645 24.828 -14.977 1 94.81 750 LEU B O 1
ATOM 13281 N N . LYS B 1 751 ? 9.656 25.281 -14.258 1 93.81 751 LYS B N 1
ATOM 13282 C CA . LYS B 1 751 ? 9.461 26.719 -14.133 1 93.81 751 LYS B CA 1
ATOM 13283 C C . LYS B 1 751 ? 10.523 27.484 -14.93 1 93.81 751 LYS B C 1
ATOM 13285 O O . LYS B 1 751 ? 11.719 27.328 -14.688 1 93.81 751 LYS B O 1
ATOM 13290 N N . LEU B 1 752 ? 10.094 28.234 -15.836 1 92.38 752 LEU B N 1
ATOM 13291 C CA . LEU B 1 752 ? 11 29.031 -16.656 1 92.38 752 LEU B CA 1
ATOM 13292 C C . LEU B 1 752 ? 10.719 30.516 -16.484 1 92.38 752 LEU B C 1
ATOM 13294 O O . LEU B 1 752 ? 9.578 30.969 -16.625 1 92.38 752 LEU B O 1
ATOM 13298 N N . ARG B 1 753 ? 11.68 31.156 -16.156 1 90.75 753 ARG B N 1
ATOM 13299 C CA . ARG B 1 753 ? 11.57 32.625 -16 1 90.75 753 ARG B CA 1
ATOM 13300 C C . ARG B 1 753 ? 12.594 33.344 -16.859 1 90.75 753 ARG B C 1
ATOM 13302 O O . ARG B 1 753 ? 13.797 33.062 -16.766 1 90.75 753 ARG B O 1
ATOM 13309 N N . GLY B 1 754 ? 12.141 34.125 -17.656 1 87.06 754 GLY B N 1
ATOM 13310 C CA . GLY B 1 754 ? 13.016 34.906 -18.531 1 87.06 754 GLY B CA 1
ATOM 13311 C C . GLY B 1 754 ? 12.547 34.906 -19.969 1 87.06 754 GLY B C 1
ATOM 13312 O O . GLY B 1 754 ? 11.555 34.281 -20.312 1 87.06 754 GLY B O 1
ATOM 13313 N N . ARG B 1 755 ? 13.312 35.594 -20.812 1 84.62 755 ARG B N 1
ATOM 13314 C CA . ARG B 1 755 ? 12.914 35.812 -22.203 1 84.62 755 ARG B CA 1
ATOM 13315 C C . ARG B 1 755 ? 13.18 34.594 -23.062 1 84.62 755 ARG B C 1
ATOM 13317 O O . ARG B 1 755 ? 14.258 34 -22.969 1 84.62 755 ARG B O 1
ATOM 13324 N N . LEU B 1 756 ? 12.141 34.219 -23.781 1 86.19 756 LEU B N 1
ATOM 13325 C CA . LEU B 1 756 ? 12.234 33.125 -24.734 1 86.19 756 LEU B CA 1
ATOM 13326 C C . LEU B 1 756 ? 11.758 33.562 -26.109 1 86.19 756 LEU B C 1
ATOM 13328 O O . LEU B 1 756 ? 10.727 34.25 -26.234 1 86.19 756 LEU B O 1
ATOM 13332 N N . SER B 1 757 ? 12.547 33.281 -27.125 1 80.38 757 SER B N 1
ATOM 13333 C CA . SER B 1 757 ? 12.133 33.625 -28.484 1 80.38 757 SER B CA 1
ATOM 13334 C C . SER B 1 757 ? 11.031 32.688 -28.984 1 80.38 757 SER B C 1
ATOM 13336 O O . SER B 1 757 ? 10.109 33.125 -29.672 1 80.38 757 SER B O 1
ATOM 13338 N N . ARG B 1 758 ? 11.195 31.531 -28.656 1 83.38 758 ARG B N 1
ATOM 13339 C CA . ARG B 1 758 ? 10.219 30.5 -28.969 1 83.38 758 ARG B CA 1
ATOM 13340 C C . ARG B 1 758 ? 10.148 29.453 -27.859 1 83.38 758 ARG B C 1
ATOM 13342 O O . ARG B 1 758 ? 11.055 29.359 -27.031 1 83.38 758 ARG B O 1
ATOM 13349 N N . LEU B 1 759 ? 9.078 28.797 -27.875 1 86.69 759 LEU B N 1
ATOM 13350 C CA . LEU B 1 759 ? 8.984 27.719 -26.891 1 86.69 759 LEU B CA 1
ATOM 13351 C C . LEU B 1 759 ? 9.898 26.562 -27.266 1 86.69 759 LEU B C 1
ATOM 13353 O O . LEU B 1 759 ? 9.766 25.969 -28.344 1 86.69 759 LEU B O 1
ATOM 13357 N N . PRO B 1 760 ? 10.773 26.297 -26.438 1 86.25 760 PRO B N 1
ATOM 13358 C CA . PRO B 1 760 ? 11.734 25.234 -26.75 1 86.25 760 PRO B CA 1
ATOM 13359 C C . PRO B 1 760 ? 11.07 23.859 -26.844 1 86.25 760 PRO B C 1
ATOM 13361 O O . PRO B 1 760 ? 10.141 23.562 -26.109 1 86.25 760 PRO B O 1
ATOM 13364 N N . GLN B 1 761 ? 11.547 23.016 -27.719 1 84.75 761 GLN B N 1
ATOM 13365 C CA . GLN B 1 761 ? 11.055 21.656 -27.906 1 84.75 761 GLN B CA 1
ATOM 13366 C C . GLN B 1 761 ? 11.289 20.797 -26.656 1 84.75 761 GLN B C 1
ATOM 13368 O O . GLN B 1 761 ? 10.617 19.797 -26.453 1 84.75 761 GLN B O 1
ATOM 13373 N N . PHE B 1 762 ? 12.219 21.312 -25.922 1 88.5 762 PHE B N 1
ATOM 13374 C CA . PHE B 1 762 ? 12.531 20.641 -24.672 1 88.5 762 PHE B CA 1
ATOM 13375 C C . PHE B 1 762 ? 11.289 20.516 -23.797 1 88.5 762 PHE B C 1
ATOM 13377 O O . PHE B 1 762 ? 11.07 19.469 -23.172 1 88.5 762 PHE B O 1
ATOM 13384 N N . VAL B 1 763 ? 10.43 21.438 -23.797 1 89 763 VAL B N 1
ATOM 13385 C CA . VAL B 1 763 ? 9.25 21.484 -22.938 1 89 763 VAL B CA 1
ATOM 13386 C C . VAL B 1 763 ? 8.219 20.453 -23.422 1 89 763 VAL B C 1
ATOM 13388 O O . VAL B 1 763 ? 7.633 19.734 -22.609 1 89 763 VAL B O 1
ATOM 13391 N N . THR B 1 764 ? 8.008 20.312 -24.719 1 86.44 764 THR B N 1
ATOM 13392 C CA . THR B 1 764 ? 6.961 19.453 -25.266 1 86.44 764 THR B CA 1
ATOM 13393 C C . THR B 1 764 ? 7.422 18 -25.328 1 86.44 764 THR B C 1
ATOM 13395 O O . THR B 1 764 ? 6.602 17.094 -25.422 1 86.44 764 THR B O 1
ATOM 13398 N N . SER B 1 765 ? 8.75 17.797 -25.219 1 86.38 765 SER B N 1
ATOM 13399 C CA . SER B 1 765 ? 9.281 16.438 -25.344 1 86.38 765 SER B CA 1
ATOM 13400 C C . SER B 1 765 ? 9.359 15.758 -23.984 1 86.38 765 SER B C 1
ATOM 13402 O O . SER B 1 765 ? 9.633 14.555 -23.891 1 86.38 765 SER B O 1
ATOM 13404 N N . LEU B 1 766 ? 9.031 16.422 -22.969 1 87.44 766 LEU B N 1
ATOM 13405 C CA . LEU B 1 766 ? 9.133 15.867 -21.625 1 87.44 766 LEU B CA 1
ATOM 13406 C C . LEU B 1 766 ? 7.996 14.883 -21.359 1 87.44 766 LEU B C 1
ATOM 13408 O O . LEU B 1 766 ? 6.832 15.188 -21.625 1 87.44 766 LEU B O 1
ATOM 13412 N N . CYS B 1 767 ? 8.133 13.641 -20.969 1 79.38 767 CYS B N 1
ATOM 13413 C CA . CYS B 1 767 ? 7.145 12.586 -20.812 1 79.38 767 CYS B CA 1
ATOM 13414 C C . CYS B 1 767 ? 6.465 12.672 -19.453 1 79.38 767 CYS B C 1
ATOM 13416 O O . CYS B 1 767 ? 5.359 12.156 -19.266 1 79.38 767 CYS B O 1
ATOM 13418 N N . GLY B 1 768 ? 6.852 13.422 -18.5 1 83.31 768 GLY B N 1
ATOM 13419 C CA . GLY B 1 768 ? 6.266 13.398 -17.172 1 83.31 768 GLY B CA 1
ATOM 13420 C C . GLY B 1 768 ? 5.895 14.773 -16.656 1 83.31 768 GLY B C 1
ATOM 13421 O O . GLY B 1 768 ? 5.633 14.953 -15.461 1 83.31 768 GLY B O 1
ATOM 13422 N N . LEU B 1 769 ? 5.641 15.656 -17.516 1 90.56 769 LEU B N 1
ATOM 13423 C CA . LEU B 1 769 ? 5.43 17.031 -17.062 1 90.56 769 LEU B CA 1
ATOM 13424 C C . LEU B 1 769 ? 3.975 17.25 -16.656 1 90.56 769 LEU B C 1
ATOM 13426 O O . LEU B 1 769 ? 3.066 17.078 -17.484 1 90.56 769 LEU B O 1
ATOM 13430 N N . THR B 1 770 ? 3.697 17.578 -15.453 1 91.19 770 THR B N 1
ATOM 13431 C CA . THR B 1 770 ? 2.348 17.812 -14.945 1 91.19 770 THR B CA 1
ATOM 13432 C C . THR B 1 770 ? 2.16 19.266 -14.539 1 91.19 770 THR B C 1
ATOM 13434 O O . THR B 1 770 ? 1.028 19.75 -14.438 1 91.19 770 THR B O 1
ATOM 13437 N N . ALA B 1 771 ? 3.215 20 -14.242 1 93.44 771 ALA B N 1
ATOM 13438 C CA . ALA B 1 771 ? 3.146 21.406 -13.859 1 93.44 771 ALA B CA 1
ATOM 13439 C C . ALA B 1 771 ? 4.133 22.234 -14.664 1 93.44 771 ALA B C 1
ATOM 13441 O O . ALA B 1 771 ? 5.305 21.875 -14.789 1 93.44 771 ALA B O 1
ATOM 13442 N N . LEU B 1 772 ? 3.656 23.312 -15.227 1 94.38 772 LEU B N 1
ATOM 13443 C CA . LEU B 1 772 ? 4.477 24.203 -16.031 1 94.38 772 LEU B CA 1
ATOM 13444 C C . LEU B 1 772 ? 4.219 25.656 -15.664 1 94.38 772 LEU B C 1
ATOM 13446 O O . LEU B 1 772 ? 3.062 26.078 -15.547 1 94.38 772 LEU B O 1
ATOM 13450 N N . CYS B 1 773 ? 5.227 26.391 -15.359 1 93.94 773 CYS B N 1
ATOM 13451 C CA . CYS B 1 773 ? 5.145 27.812 -15.062 1 93.94 773 CYS B CA 1
ATOM 13452 C C . CYS B 1 773 ? 6.035 28.609 -16 1 93.94 773 CYS B C 1
ATOM 13454 O O . CYS B 1 773 ? 7.246 28.391 -16.062 1 93.94 773 CYS B O 1
ATOM 13456 N N . LEU B 1 774 ? 5.453 29.469 -16.75 1 91.5 774 LEU B N 1
ATOM 13457 C CA . LEU B 1 774 ? 6.176 30.375 -17.641 1 91.5 774 LEU B CA 1
ATOM 13458 C C . LEU B 1 774 ? 6.016 31.828 -17.188 1 91.5 774 LEU B C 1
ATOM 13460 O O . LEU B 1 774 ? 4.895 32.312 -17.078 1 91.5 774 LEU B O 1
ATOM 13464 N N . SER B 1 775 ? 7.102 32.406 -16.906 1 89.94 775 SER B N 1
ATOM 13465 C CA . SER B 1 775 ? 7.055 33.781 -16.406 1 89.94 775 SER B CA 1
ATOM 13466 C C . SER B 1 775 ? 7.922 34.719 -17.266 1 89.94 775 SER B C 1
ATOM 13468 O O . SER B 1 775 ? 9.133 34.5 -17.375 1 89.94 775 SER B O 1
ATOM 13470 N N . SER B 1 776 ? 7.375 35.719 -17.781 1 80.5 776 SER B N 1
ATOM 13471 C CA . SER B 1 776 ? 8.023 36.781 -18.531 1 80.5 776 SER B CA 1
ATOM 13472 C C . SER B 1 776 ? 8.75 36.219 -19.75 1 80.5 776 SER B C 1
ATOM 13474 O O . SER B 1 776 ? 9.922 36.531 -19.984 1 80.5 776 SER B O 1
ATOM 13476 N N . THR B 1 777 ? 8.211 35.344 -20.375 1 76.5 777 THR B N 1
ATOM 13477 C CA . THR B 1 777 ? 8.859 34.719 -21.531 1 76.5 777 THR B CA 1
ATOM 13478 C C . THR B 1 777 ? 8.562 35.531 -22.797 1 76.5 777 THR B C 1
ATOM 13480 O O . THR B 1 777 ? 9.25 35.344 -23.812 1 76.5 777 THR B O 1
ATOM 13483 N N . ASN B 1 778 ? 7.676 36.5 -22.812 1 77.56 778 ASN B N 1
ATOM 13484 C CA . ASN B 1 778 ? 7.285 37.312 -23.953 1 77.56 778 ASN B CA 1
ATOM 13485 C C . ASN B 1 778 ? 6.863 36.438 -25.141 1 77.56 778 ASN B C 1
ATOM 13487 O O . ASN B 1 778 ? 7.227 36.719 -26.281 1 77.56 778 ASN B O 1
ATOM 13491 N N . LEU B 1 779 ? 6.328 35.344 -24.812 1 80.94 779 LEU B N 1
ATOM 13492 C CA . LEU B 1 779 ? 5.844 34.438 -25.859 1 80.94 779 LEU B CA 1
ATOM 13493 C C . LEU B 1 779 ? 4.535 34.969 -26.453 1 80.94 779 LEU B C 1
ATOM 13495 O O . LEU B 1 779 ? 3.713 35.531 -25.734 1 80.94 779 LEU B O 1
ATOM 13499 N N . VAL B 1 780 ? 4.449 34.906 -27.812 1 73.69 780 VAL B N 1
ATOM 13500 C CA . VAL B 1 780 ? 3.271 35.375 -28.516 1 73.69 780 VAL B CA 1
ATOM 13501 C C . VAL B 1 780 ? 2.279 34.25 -28.719 1 73.69 780 VAL B C 1
ATOM 13503 O O . VAL B 1 780 ? 2.598 33.094 -28.469 1 73.69 780 VAL B O 1
ATOM 13506 N N . GLY B 1 781 ? 1.088 34.5 -29.047 1 69.62 781 GLY B N 1
ATOM 13507 C CA . GLY B 1 781 ? -0.032 33.562 -29.156 1 69.62 781 GLY B CA 1
ATOM 13508 C C . GLY B 1 781 ? 0.292 32.344 -29.969 1 69.62 781 GLY B C 1
ATOM 13509 O O . GLY B 1 781 ? -0.032 31.219 -29.562 1 69.62 781 GLY B O 1
ATOM 13510 N N . GLY B 1 782 ? 0.988 32.406 -30.969 1 72.75 782 GLY B N 1
ATOM 13511 C CA . GLY B 1 782 ? 1.342 31.281 -31.828 1 72.75 782 GLY B CA 1
ATOM 13512 C C . GLY B 1 782 ? 2.311 30.312 -31.156 1 72.75 782 GLY B C 1
ATOM 13513 O O . GLY B 1 782 ? 2.24 29.094 -31.391 1 72.75 782 GLY B O 1
ATOM 13514 N N . ASP B 1 783 ? 3.1 30.859 -30.328 1 77.94 783 ASP B N 1
ATOM 13515 C CA . ASP B 1 783 ? 4.105 30.047 -29.656 1 77.94 783 ASP B CA 1
ATOM 13516 C C . ASP B 1 783 ? 3.477 29.188 -28.547 1 77.94 783 ASP B C 1
ATOM 13518 O O . ASP B 1 783 ? 3.941 28.094 -28.266 1 77.94 783 ASP B O 1
ATOM 13522 N N . LEU B 1 784 ? 2.422 29.656 -28 1 85.06 784 LEU B N 1
ATOM 13523 C CA . LEU B 1 784 ? 1.779 28.984 -26.859 1 85.06 784 LEU B CA 1
ATOM 13524 C C . LEU B 1 784 ? 0.829 27.891 -27.344 1 85.06 784 LEU B C 1
ATOM 13526 O O . LEU B 1 784 ? 0.418 27.031 -26.562 1 85.06 784 LEU B O 1
ATOM 13530 N N . SER B 1 785 ? 0.578 27.844 -28.625 1 83.81 785 SER B N 1
ATOM 13531 C CA . SER B 1 785 ? -0.357 26.875 -29.172 1 83.81 785 SER B CA 1
ATOM 13532 C C . SER B 1 785 ? 0.184 25.453 -29.047 1 83.81 785 SER B C 1
ATOM 13534 O O . SER B 1 785 ? -0.587 24.5 -28.922 1 83.81 785 SER B O 1
ATOM 13536 N N . ASN B 1 786 ? 1.459 25.281 -29 1 83.06 786 ASN B N 1
ATOM 13537 C CA . ASN B 1 786 ? 2.07 23.969 -28.844 1 83.06 786 ASN B CA 1
ATOM 13538 C C . ASN B 1 786 ? 1.835 23.391 -27.453 1 83.06 786 ASN B C 1
ATOM 13540 O O . ASN B 1 786 ? 1.886 22.172 -27.266 1 83.06 786 ASN B O 1
ATOM 13544 N N . LEU B 1 787 ? 1.579 24.281 -26.531 1 88.44 787 LEU B N 1
ATOM 13545 C CA . LEU B 1 787 ? 1.333 23.844 -25.156 1 88.44 787 LEU B CA 1
ATOM 13546 C C . LEU B 1 787 ? -0.013 23.141 -25.047 1 88.44 787 LEU B C 1
ATOM 13548 O O . LEU B 1 787 ? -0.219 22.328 -24.156 1 88.44 787 LEU B O 1
ATOM 13552 N N . CYS B 1 788 ? -0.867 23.453 -26.047 1 88.19 788 CYS B N 1
ATOM 13553 C CA . CYS B 1 788 ? -2.244 22.969 -25.969 1 88.19 788 CYS B CA 1
ATOM 13554 C C . CYS B 1 788 ? -2.311 21.469 -26.188 1 88.19 788 CYS B C 1
ATOM 13556 O O . CYS B 1 788 ? -3.264 20.812 -25.75 1 88.19 788 CYS B O 1
ATOM 13558 N N . THR B 1 789 ? -1.275 20.938 -26.703 1 84.94 789 THR B N 1
ATOM 13559 C CA . THR B 1 789 ? -1.293 19.516 -27.031 1 84.94 789 THR B CA 1
ATOM 13560 C C . THR B 1 789 ? -0.768 18.688 -25.875 1 84.94 789 THR B C 1
ATOM 13562 O O . THR B 1 789 ? -0.761 17.453 -25.938 1 84.94 789 THR B O 1
ATOM 13565 N N . MET B 1 790 ? -0.409 19.328 -24.812 1 90 790 MET B N 1
ATOM 13566 C CA . MET B 1 790 ? 0.133 18.578 -23.688 1 90 790 MET B CA 1
ATOM 13567 C C . MET B 1 790 ? -0.969 17.828 -22.953 1 90 790 MET B C 1
ATOM 13569 O O . MET B 1 790 ? -1.716 18.406 -22.172 1 90 790 MET B O 1
ATOM 13573 N N . ARG B 1 791 ? -0.957 16.531 -23.031 1 88.38 791 ARG B N 1
ATOM 13574 C CA . ARG B 1 791 ? -2.068 15.68 -22.625 1 88.38 791 ARG B CA 1
ATOM 13575 C C . ARG B 1 791 ? -2.057 15.445 -21.125 1 88.38 791 ARG B C 1
ATOM 13577 O O . ARG B 1 791 ? -3.094 15.148 -20.516 1 88.38 791 ARG B O 1
ATOM 13584 N N . TYR B 1 792 ? -0.898 15.656 -20.453 1 89.19 792 TYR B N 1
ATOM 13585 C CA . TYR B 1 792 ? -0.817 15.219 -19.062 1 89.19 792 TYR B CA 1
ATOM 13586 C C . TYR B 1 792 ? -0.616 16.406 -18.141 1 89.19 792 TYR B C 1
ATOM 13588 O O . TYR B 1 792 ? -0.457 16.234 -16.922 1 89.19 792 TYR B O 1
ATOM 13596 N N . LEU B 1 793 ? -0.67 17.609 -18.641 1 92.62 793 LEU B N 1
ATOM 13597 C CA . LEU B 1 793 ? -0.451 18.812 -17.828 1 92.62 793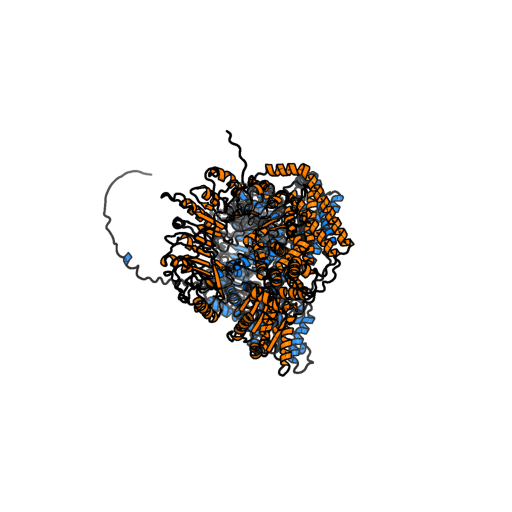 LEU B CA 1
ATOM 13598 C C . LEU B 1 793 ? -1.622 19.047 -16.875 1 92.62 793 LEU B C 1
ATOM 13600 O O . LEU B 1 793 ? -2.779 19.062 -17.312 1 92.62 793 LEU B O 1
ATOM 13604 N N . LEU B 1 794 ? -1.393 19.234 -15.617 1 91.62 794 LEU B N 1
ATOM 13605 C CA . LEU B 1 794 ? -2.43 19.453 -14.617 1 91.62 794 LEU B CA 1
ATOM 13606 C C . LEU B 1 794 ? -2.467 20.922 -14.18 1 91.62 794 LEU B C 1
ATOM 13608 O O . LEU B 1 794 ? -3.52 21.422 -13.781 1 91.62 794 LEU B O 1
ATOM 13612 N N . TYR B 1 795 ? -1.326 21.531 -14.133 1 92.56 795 TYR B N 1
ATOM 13613 C CA . TYR B 1 795 ? -1.197 22.906 -13.664 1 92.56 795 TYR B CA 1
ATOM 13614 C C . TYR B 1 795 ? -0.416 23.75 -14.664 1 92.56 795 TYR B C 1
ATOM 13616 O O . TYR B 1 795 ? 0.695 23.391 -15.062 1 92.56 795 TYR B O 1
ATOM 13624 N N . LEU B 1 796 ? -0.981 24.844 -15.117 1 93.31 796 LEU B N 1
ATOM 13625 C CA . LEU B 1 796 ? -0.328 25.781 -16.016 1 93.31 796 LEU B CA 1
ATOM 13626 C C . LEU B 1 796 ? -0.397 27.203 -15.461 1 93.31 796 LEU B C 1
ATOM 13628 O O . LEU B 1 796 ? -1.483 27.703 -15.172 1 93.31 796 LEU B O 1
ATOM 13632 N N . LYS B 1 797 ? 0.7 27.812 -15.227 1 92.44 797 LYS B N 1
ATOM 13633 C CA . LYS B 1 797 ? 0.793 29.203 -14.773 1 92.44 797 LYS B CA 1
ATOM 13634 C C . LYS B 1 797 ? 1.512 30.062 -15.797 1 92.44 797 LYS B C 1
ATOM 13636 O O . LYS B 1 797 ? 2.654 29.781 -16.172 1 92.44 797 LYS B O 1
ATOM 13641 N N . LEU B 1 798 ? 0.829 31.062 -16.281 1 91.25 798 LEU B N 1
ATOM 13642 C CA . LEU B 1 798 ? 1.395 31.984 -17.25 1 91.25 798 LEU B CA 1
ATOM 13643 C C . LEU B 1 798 ? 1.463 33.406 -16.672 1 91.25 798 LEU B C 1
ATOM 13645 O O . LEU B 1 798 ? 0.432 34 -16.359 1 91.25 798 LEU B O 1
ATOM 13649 N N . VAL B 1 799 ? 2.607 33.875 -16.469 1 89.81 799 VAL B N 1
ATOM 13650 C CA . VAL B 1 799 ? 2.836 35.25 -16.031 1 89.81 799 VAL B CA 1
ATOM 13651 C C . VAL B 1 799 ? 3.393 36.062 -17.203 1 89.81 799 VAL B C 1
ATOM 13653 O O . VAL B 1 799 ? 4.602 36.062 -17.438 1 89.81 799 VAL B O 1
ATOM 13656 N N . GLU B 1 800 ? 2.506 36.656 -17.859 1 85.69 800 GLU B N 1
ATOM 13657 C CA . GLU B 1 800 ? 2.889 37.375 -19.062 1 85.69 800 GLU B CA 1
ATOM 13658 C C . GLU B 1 800 ? 2.242 38.75 -19.094 1 85.69 800 GLU B C 1
ATOM 13660 O O . GLU B 1 800 ? 1.225 39 -18.438 1 85.69 800 GLU B O 1
ATOM 13665 N N . ALA B 1 801 ? 2.871 39.594 -19.875 1 82.19 801 ALA B N 1
ATOM 13666 C CA . ALA B 1 801 ? 2.322 40.938 -20 1 82.19 801 ALA B CA 1
ATOM 13667 C C . ALA B 1 801 ? 1.06 40.938 -20.859 1 82.19 801 ALA B C 1
ATOM 13669 O O . ALA B 1 801 ? 0.093 41.656 -20.562 1 82.19 801 ALA B O 1
ATOM 13670 N N . ASP B 1 802 ? 1.174 40.156 -21.953 1 84 802 ASP B N 1
ATOM 13671 C CA . ASP B 1 802 ? 0.085 40.156 -22.922 1 84 802 ASP B CA 1
ATOM 13672 C C . ASP B 1 802 ? -0.234 38.75 -23.391 1 84 802 ASP B C 1
ATOM 13674 O O . ASP B 1 802 ? 0.665 38 -23.797 1 84 802 ASP B O 1
ATOM 13678 N N . LEU B 1 803 ? -1.498 38.344 -23.234 1 87.31 803 LEU B N 1
ATOM 13679 C CA . LEU B 1 803 ? -1.928 37.031 -23.688 1 87.31 803 LEU B CA 1
ATOM 13680 C C . LEU B 1 803 ? -3.104 37.156 -24.656 1 87.31 803 LEU B C 1
ATOM 13682 O O . LEU B 1 803 ? -3.828 36.156 -24.859 1 87.31 803 LEU B O 1
ATOM 13686 N N . ARG B 1 804 ? -3.41 38.219 -25.312 1 82.38 804 ARG B N 1
ATOM 13687 C CA . ARG B 1 804 ? -4.543 38.469 -26.203 1 82.38 804 ARG B CA 1
ATOM 13688 C C . ARG B 1 804 ? -4.5 37.531 -27.391 1 82.38 804 ARG B C 1
ATOM 13690 O O . ARG B 1 804 ? -5.543 37.062 -27.859 1 82.38 804 ARG B O 1
ATOM 13697 N N . GLY B 1 805 ? -3.438 37.156 -27.766 1 83.25 805 GLY B N 1
ATOM 13698 C CA . GLY B 1 805 ? -3.293 36.312 -28.953 1 83.25 805 GLY B CA 1
ATOM 13699 C C . GLY B 1 805 ? -3.375 34.844 -28.641 1 83.25 805 GLY B C 1
ATOM 13700 O O . GLY B 1 805 ? -3.393 34 -29.547 1 83.25 805 GLY B O 1
ATOM 13701 N N . PHE B 1 806 ? -3.469 34.469 -27.438 1 90.38 806 PHE B N 1
ATOM 13702 C CA . PHE B 1 806 ? -3.518 33.062 -27.031 1 90.38 806 PHE B CA 1
ATOM 13703 C C . PHE B 1 806 ? -4.949 32.531 -27.031 1 90.38 806 PHE B C 1
ATOM 13705 O O . PHE B 1 806 ? -5.82 33.094 -26.359 1 90.38 806 PHE B O 1
ATOM 13712 N N . THR B 1 807 ? -5.289 31.594 -27.922 1 90.94 807 THR B N 1
ATOM 13713 C CA . THR B 1 807 ? -6.621 31 -28.016 1 90.94 807 THR B CA 1
ATOM 13714 C C . THR B 1 807 ? -6.594 29.531 -27.641 1 90.94 807 THR B C 1
ATOM 13716 O O . THR B 1 807 ? -5.754 28.766 -28.141 1 90.94 807 THR B O 1
ATOM 13719 N N . ILE B 1 808 ? -7.438 29.125 -26.75 1 92.94 808 ILE B N 1
ATOM 13720 C CA . ILE B 1 808 ? -7.594 27.734 -26.328 1 92.94 808 ILE B CA 1
ATOM 13721 C C . ILE B 1 808 ? -8.844 27.141 -26.969 1 92.94 808 ILE B C 1
ATOM 13723 O O . ILE B 1 808 ? -9.961 27.578 -26.672 1 92.94 808 ILE B O 1
ATOM 13727 N N . ASN B 1 809 ? -8.641 26.141 -27.719 1 91.88 809 ASN B N 1
ATOM 13728 C CA . ASN B 1 809 ? -9.727 25.578 -28.516 1 91.88 809 ASN B CA 1
ATOM 13729 C C . ASN B 1 809 ? -10.297 24.312 -27.875 1 91.88 809 ASN B C 1
ATOM 13731 O O . ASN B 1 809 ? -9.844 23.891 -26.812 1 91.88 809 ASN B O 1
ATOM 13735 N N . LYS B 1 810 ? -11.258 23.75 -28.594 1 92.25 810 LYS B N 1
ATOM 13736 C CA . LYS B 1 810 ? -11.93 22.531 -28.125 1 92.25 810 LYS B CA 1
ATOM 13737 C C . LYS B 1 810 ? -10.961 21.359 -28.047 1 92.25 810 LYS B C 1
ATOM 13739 O O . LYS B 1 810 ? -10.203 21.109 -29 1 92.25 810 LYS B O 1
ATOM 13744 N N . GLY B 1 811 ? -10.93 20.734 -26.953 1 89.12 811 GLY B N 1
ATOM 13745 C CA . GLY B 1 811 ? -10.102 19.562 -26.797 1 89.12 811 GLY B CA 1
ATOM 13746 C C . GLY B 1 811 ? -8.703 19.875 -26.297 1 89.12 811 GLY B C 1
ATOM 13747 O O . GLY B 1 811 ? -7.93 18.969 -25.984 1 89.12 811 GLY B O 1
ATOM 13748 N N . ASP B 1 812 ? -8.391 21.219 -26.219 1 91.88 812 ASP B N 1
ATOM 13749 C CA . ASP B 1 812 ? -7.066 21.609 -25.75 1 91.88 812 ASP B CA 1
ATOM 13750 C C . ASP B 1 812 ? -6.918 21.391 -24.25 1 91.88 812 ASP B C 1
ATOM 13752 O O . ASP B 1 812 ? -7.875 21.562 -23.5 1 91.88 812 ASP B O 1
ATOM 13756 N N . PHE B 1 813 ? -5.723 20.984 -23.781 1 93.56 813 PHE B N 1
ATOM 13757 C CA . PHE B 1 813 ? -5.398 20.703 -22.375 1 93.56 813 PHE B CA 1
ATOM 13758 C C . PHE B 1 813 ? -6.422 19.75 -21.766 1 93.56 813 PHE B C 1
ATOM 13760 O O . PHE B 1 813 ? -7.121 20.109 -20.812 1 93.56 813 PHE B O 1
ATOM 13767 N N . PRO B 1 814 ? -6.43 18.516 -22.219 1 91.88 814 PRO B N 1
ATOM 13768 C CA . PRO B 1 814 ? -7.484 17.578 -21.812 1 91.88 814 PRO B CA 1
ATOM 13769 C C . PRO B 1 814 ? -7.406 17.203 -20.344 1 91.88 814 PRO B C 1
ATOM 13771 O O . PRO B 1 814 ? -8.398 16.75 -19.766 1 91.88 814 PRO B O 1
ATOM 13774 N N . SER B 1 815 ? -6.258 17.453 -19.672 1 91.94 815 SER B N 1
ATOM 13775 C CA . SER B 1 815 ? -6.137 17 -18.297 1 91.94 815 SER B CA 1
ATOM 13776 C C . SER B 1 815 ? -5.961 18.188 -17.344 1 91.94 815 SER B C 1
ATOM 13778 O O . SER B 1 815 ? -5.883 18.016 -16.125 1 91.94 815 SER B O 1
ATOM 13780 N N . LEU B 1 816 ? -5.898 19.375 -17.812 1 93.25 816 LEU B N 1
ATOM 13781 C CA . LEU B 1 816 ? -5.566 20.547 -17.016 1 93.25 816 LEU B CA 1
ATOM 13782 C C . LEU B 1 816 ? -6.617 20.766 -15.93 1 93.25 816 LEU B C 1
ATOM 13784 O O . LEU B 1 816 ? -7.816 20.797 -16.219 1 93.25 816 LEU B O 1
ATOM 13788 N N . GLN B 1 817 ? -6.211 20.953 -14.727 1 90.56 817 GLN B N 1
ATOM 13789 C CA . GLN B 1 817 ? -7.113 21.172 -13.594 1 90.56 817 GLN B CA 1
ATOM 13790 C C . GLN B 1 817 ? -7.023 22.609 -13.078 1 90.56 817 GLN B C 1
ATOM 13792 O O . GLN B 1 817 ? -8.008 23.141 -12.57 1 90.56 817 GLN B O 1
ATOM 13797 N N . ARG B 1 818 ? -5.84 23.172 -13.234 1 92.69 818 ARG B N 1
ATOM 13798 C CA . ARG B 1 818 ? -5.625 24.516 -12.688 1 92.69 818 ARG B CA 1
ATOM 13799 C C . ARG B 1 818 ? -4.93 25.406 -13.703 1 92.69 818 ARG B C 1
ATOM 13801 O O . ARG B 1 818 ? -3.879 25.062 -14.242 1 92.69 818 ARG B O 1
ATOM 13808 N N . LEU B 1 819 ? -5.543 26.5 -13.969 1 92.62 819 LEU B N 1
ATOM 13809 C CA . LEU B 1 819 ? -5 27.5 -14.875 1 92.62 819 LEU B CA 1
ATOM 13810 C C . LEU B 1 819 ? -4.809 28.828 -14.164 1 92.62 819 LEU B C 1
ATOM 13812 O O . LEU B 1 819 ? -5.762 29.391 -13.617 1 92.62 819 LEU B O 1
ATOM 13816 N N . CYS B 1 820 ? -3.592 29.281 -14.055 1 91.5 820 CYS B N 1
ATOM 13817 C CA . CYS B 1 820 ? -3.266 30.547 -13.43 1 91.5 820 CYS B CA 1
ATOM 13818 C C . CYS B 1 820 ? -2.725 31.547 -14.445 1 91.5 820 CYS B C 1
ATOM 13820 O O . CYS B 1 820 ? -1.691 31.297 -15.07 1 91.5 820 CYS B O 1
ATOM 13822 N N . LEU B 1 821 ? -3.449 32.656 -14.586 1 91.06 821 LEU B N 1
ATOM 13823 C CA . LEU B 1 821 ? -3.049 33.719 -15.523 1 91.06 821 LEU B CA 1
ATOM 13824 C C . LEU B 1 821 ? -2.762 35.031 -14.789 1 91.06 821 LEU B C 1
ATOM 13826 O O . LEU B 1 821 ? -3.652 35.594 -14.156 1 91.06 821 LEU B O 1
ATOM 13830 N N . ILE B 1 822 ? -1.599 35.375 -14.82 1 89.19 822 ILE B N 1
ATOM 13831 C CA . ILE B 1 822 ? -1.204 36.688 -14.297 1 89.19 822 ILE B CA 1
ATOM 13832 C C . ILE B 1 822 ? -0.822 37.625 -15.445 1 89.19 822 ILE B C 1
ATOM 13834 O O . ILE B 1 822 ? 0.197 37.406 -16.109 1 89.19 822 ILE B O 1
ATOM 13838 N N . VAL B 1 823 ? -1.682 38.562 -15.711 1 87.12 823 VAL B N 1
ATOM 13839 C CA . VAL B 1 823 ? -1.479 39.406 -16.875 1 87.12 823 VAL B CA 1
ATOM 13840 C C . VAL B 1 823 ? -1.476 40.875 -16.438 1 87.12 823 VAL B C 1
ATOM 13842 O O . VAL B 1 823 ? -2.086 41.219 -15.422 1 87.12 823 VAL B O 1
ATOM 13845 N N . GLN B 1 824 ? -0.738 41.656 -17.188 1 83.75 824 GLN B N 1
ATOM 13846 C CA . GLN B 1 824 ? -0.754 43.094 -16.969 1 83.75 824 GLN B CA 1
ATOM 13847 C C . GLN B 1 824 ? -1.869 43.781 -17.75 1 83.75 824 GLN B C 1
ATOM 13849 O O . GLN B 1 824 ? -2.564 44.656 -17.234 1 83.75 824 GLN B O 1
ATOM 13854 N N . ILE B 1 825 ? -1.981 43.375 -19 1 84.25 825 ILE B N 1
ATOM 13855 C CA . ILE B 1 825 ? -3.086 43.844 -19.812 1 84.25 825 ILE B CA 1
ATOM 13856 C C . ILE B 1 825 ? -4.348 43.062 -19.5 1 84.25 825 ILE B C 1
ATOM 13858 O O . ILE B 1 825 ? -4.332 41.812 -19.531 1 84.25 825 ILE B O 1
ATOM 13862 N N . PRO B 1 826 ? -5.375 43.688 -19.078 1 87.25 826 PRO B N 1
ATOM 13863 C CA . PRO B 1 826 ? -6.574 43 -18.562 1 87.25 826 PRO B CA 1
ATOM 13864 C C . PRO B 1 826 ? -7.34 42.25 -19.656 1 87.25 826 PRO B C 1
ATOM 13866 O O . PRO B 1 826 ? -8.562 42.375 -19.75 1 87.25 826 PRO B O 1
ATOM 13869 N N . VAL B 1 827 ? -6.703 41.656 -20.688 1 85.88 827 VAL B N 1
ATOM 13870 C CA . VAL B 1 827 ? -7.363 40.844 -21.703 1 85.88 827 VAL B CA 1
ATOM 13871 C C . VAL B 1 827 ? -6.852 39.406 -21.609 1 85.88 827 VAL B C 1
ATOM 13873 O O . VAL B 1 827 ? -5.762 39.094 -22.094 1 85.88 827 VAL B O 1
ATOM 13876 N N . PRO B 1 828 ? -7.684 38.562 -20.938 1 88.69 828 PRO B N 1
ATOM 13877 C CA . PRO B 1 828 ? -7.285 37.156 -20.859 1 88.69 828 PRO B CA 1
ATOM 13878 C C . PRO B 1 828 ? -7.383 36.438 -22.203 1 88.69 828 PRO B C 1
ATOM 13880 O O . PRO B 1 828 ? -7.934 37 -23.156 1 88.69 828 PRO B O 1
ATOM 13883 N N . PRO B 1 829 ? -6.789 35.219 -22.297 1 90 829 PRO B N 1
ATOM 13884 C CA . PRO B 1 829 ? -6.891 34.438 -23.531 1 90 829 PRO B CA 1
ATOM 13885 C C . PRO B 1 829 ? -8.32 34.031 -23.859 1 90 829 PRO B C 1
ATOM 13887 O O . PRO B 1 829 ? -9.172 34 -22.969 1 90 829 PRO B O 1
ATOM 13890 N N . THR B 1 830 ? -8.586 33.781 -25.156 1 90.38 830 THR B N 1
ATOM 13891 C CA . THR B 1 830 ? -9.914 33.375 -25.594 1 90.38 830 THR B CA 1
ATOM 13892 C C . THR B 1 830 ? -10.102 31.859 -25.359 1 90.38 830 THR B C 1
ATOM 13894 O O . THR B 1 830 ? -9.336 31.047 -25.875 1 90.38 830 THR B O 1
ATOM 13897 N N . ILE B 1 831 ? -11.039 31.516 -24.516 1 92.75 831 ILE B N 1
ATOM 13898 C CA . ILE B 1 831 ? -11.352 30.125 -24.219 1 92.75 831 ILE B CA 1
ATOM 13899 C C . ILE B 1 831 ? -12.656 29.734 -24.906 1 92.75 831 ILE B C 1
ATOM 13901 O O . ILE B 1 831 ? -13.719 30.281 -24.609 1 92.75 831 ILE B O 1
ATOM 13905 N N . ARG B 1 832 ? -12.602 28.844 -25.766 1 91.94 832 ARG B N 1
ATOM 13906 C CA . ARG B 1 832 ? -13.781 28.422 -26.531 1 91.94 832 ARG B CA 1
ATOM 13907 C C . ARG B 1 832 ? -14.523 27.297 -25.812 1 91.94 832 ARG B C 1
ATOM 13909 O O . ARG B 1 832 ? -14.031 26.766 -24.812 1 91.94 832 ARG B O 1
ATOM 13916 N N . GLU B 1 833 ? -15.68 26.953 -26.344 1 92.12 833 GLU B N 1
ATOM 13917 C CA . GLU B 1 833 ? -16.5 25.906 -25.75 1 92.12 833 GLU B CA 1
ATOM 13918 C C . GLU B 1 833 ? -15.859 24.531 -25.922 1 92.12 833 GLU B C 1
ATOM 13920 O O . GLU B 1 833 ? -15.383 24.203 -27 1 92.12 833 GLU B O 1
ATOM 13925 N N . GLY B 1 834 ? -15.789 23.781 -24.875 1 90 834 GLY B N 1
ATOM 13926 C CA . GLY B 1 834 ? -15.219 22.453 -24.922 1 90 834 GLY B CA 1
ATOM 13927 C C . GLY B 1 834 ? -13.75 22.406 -24.531 1 90 834 GLY B C 1
ATOM 13928 O O . GLY B 1 834 ? -13.164 21.344 -24.406 1 90 834 GLY B O 1
ATOM 13929 N N . ALA B 1 835 ? -13.203 23.625 -24.312 1 91.94 835 ALA B N 1
ATOM 13930 C CA . ALA B 1 835 ? -11.812 23.703 -23.875 1 91.94 835 ALA B CA 1
ATOM 13931 C C . ALA B 1 835 ? -11.695 23.406 -22.391 1 91.94 835 ALA B C 1
ATOM 13933 O O . ALA B 1 835 ? -12.641 23.625 -21.625 1 91.94 835 ALA B O 1
ATOM 13934 N N . LEU B 1 836 ? -10.617 22.844 -21.969 1 93.19 836 LEU B N 1
ATOM 13935 C CA . LEU B 1 836 ? -10.312 22.594 -20.562 1 93.19 836 LEU B CA 1
ATOM 13936 C C . LEU B 1 836 ? -11.453 21.844 -19.875 1 93.19 836 LEU B C 1
ATOM 13938 O O . LEU B 1 836 ? -12.031 22.344 -18.906 1 93.19 836 LEU B O 1
ATOM 13942 N N . PRO B 1 837 ? -11.758 20.641 -20.266 1 90.5 837 PRO B N 1
ATOM 13943 C CA . PRO B 1 837 ? -12.914 19.906 -19.766 1 90.5 837 PRO B CA 1
ATOM 13944 C C . PRO B 1 837 ? -12.812 19.594 -18.266 1 90.5 837 PRO B C 1
ATOM 13946 O O . PRO B 1 837 ? -13.836 19.422 -17.609 1 90.5 837 PRO B O 1
ATOM 13949 N N . HIS B 1 838 ? -11.625 19.578 -17.672 1 90.31 838 HIS B N 1
ATOM 13950 C CA . HIS B 1 838 ? -11.477 19.141 -16.281 1 90.31 838 HIS B CA 1
ATOM 13951 C C . HIS B 1 838 ? -10.953 20.281 -15.406 1 90.31 838 HIS B C 1
ATOM 13953 O O . HIS B 1 838 ? -10.344 20.047 -14.359 1 90.31 838 HIS B O 1
ATOM 13959 N N . LEU B 1 839 ? -11.156 21.5 -15.797 1 91.31 839 LEU B N 1
ATOM 13960 C CA . LEU B 1 839 ? -10.672 22.656 -15.062 1 91.31 839 LEU B CA 1
ATOM 13961 C C . LEU B 1 839 ? -11.391 22.781 -13.719 1 91.31 839 LEU B C 1
ATOM 13963 O O . LEU B 1 839 ? -12.625 22.828 -13.68 1 91.31 839 LEU B O 1
ATOM 13967 N N . VAL B 1 840 ? -10.648 22.859 -12.672 1 88.62 840 VAL B N 1
ATOM 13968 C CA . VAL B 1 840 ? -11.211 22.938 -11.328 1 88.62 840 VAL B CA 1
ATOM 13969 C C . VAL B 1 840 ? -11 24.344 -10.758 1 88.62 840 VAL B C 1
ATOM 13971 O O . VAL B 1 840 ? -11.867 24.859 -10.055 1 88.62 840 VAL B O 1
ATOM 13974 N N . SER B 1 841 ? -9.805 24.922 -11.031 1 90.38 841 SER B N 1
ATOM 13975 C CA . SER B 1 841 ? -9.469 26.234 -10.492 1 90.38 841 SER B CA 1
ATOM 13976 C C . SER B 1 841 ? -8.961 27.172 -11.578 1 90.38 841 SER B C 1
ATOM 13978 O O . SER B 1 841 ? -8.117 26.781 -12.391 1 90.38 841 SER B O 1
ATOM 13980 N N . LEU B 1 842 ? -9.578 28.359 -11.641 1 91.38 842 LEU B N 1
ATOM 13981 C CA . LEU B 1 842 ? -9.18 29.406 -12.57 1 91.38 842 LEU B CA 1
ATOM 13982 C C . LEU B 1 842 ? -8.727 30.656 -11.82 1 91.38 842 LEU B C 1
ATOM 13984 O O . LEU B 1 842 ? -9.508 31.266 -11.086 1 91.38 842 LEU B O 1
ATOM 13988 N N . GLN B 1 843 ? -7.492 30.984 -11.953 1 90.5 843 GLN B N 1
ATOM 13989 C CA . GLN B 1 843 ? -6.949 32.188 -11.32 1 90.5 843 GLN B CA 1
ATOM 13990 C C . GLN B 1 843 ? -6.668 33.25 -12.352 1 90.5 843 GLN B C 1
ATOM 13992 O O . GLN B 1 843 ? -5.828 33.094 -13.234 1 90.5 843 GLN B O 1
ATOM 13997 N N . LEU B 1 844 ? -7.426 34.281 -12.25 1 90.94 844 LEU B N 1
ATOM 13998 C CA . LEU B 1 844 ? -7.242 35.469 -13.109 1 90.94 844 LEU B CA 1
ATOM 13999 C C . LEU B 1 844 ? -6.738 36.656 -12.297 1 90.94 844 LEU B C 1
ATOM 14001 O O . LEU B 1 844 ? -7.531 37.438 -11.758 1 90.94 844 LEU B O 1
ATOM 14005 N N . LEU B 1 845 ? -5.492 36.844 -12.344 1 89.19 845 LEU B N 1
ATOM 14006 C CA . LEU B 1 845 ? -4.902 37.844 -11.469 1 89.19 845 LEU B CA 1
ATOM 14007 C C . LEU B 1 845 ? -4.457 39.062 -12.266 1 89.19 845 LEU B C 1
ATOM 14009 O O . LEU B 1 845 ? -3.371 39.062 -12.852 1 89.19 845 LEU B O 1
ATOM 14013 N N . CYS B 1 846 ? -5.336 39.906 -12.344 1 88.25 846 CYS B N 1
ATOM 14014 C CA . CYS B 1 846 ? -5.129 41.219 -12.961 1 88.25 846 CYS B CA 1
ATOM 14015 C C . CYS B 1 846 ? -5.863 42.312 -12.195 1 88.25 846 CYS B C 1
ATOM 14017 O O . CYS B 1 846 ? -7.07 42.188 -11.953 1 88.25 846 CYS B O 1
ATOM 14019 N N . LYS B 1 847 ? -5.129 43.312 -11.859 1 83.88 847 LYS B N 1
ATOM 14020 C CA . LYS B 1 847 ? -5.711 44.406 -11.062 1 83.88 847 LYS B CA 1
ATOM 14021 C C . LYS B 1 847 ? -6.773 45.156 -11.859 1 83.88 847 LYS B C 1
ATOM 14023 O O . LYS B 1 847 ? -7.762 45.625 -11.297 1 83.88 847 LYS B O 1
ATOM 14028 N N . ASP B 1 848 ? -6.582 45.219 -13.211 1 85.88 848 ASP B N 1
ATOM 14029 C CA . ASP B 1 848 ? -7.457 46.062 -14.047 1 85.88 848 ASP B CA 1
ATOM 14030 C C . ASP B 1 848 ? -8.477 45.188 -14.789 1 85.88 848 ASP B C 1
ATOM 14032 O O . ASP B 1 848 ? -9 45.594 -15.828 1 85.88 848 ASP B O 1
ATOM 14036 N N . LEU B 1 849 ? -8.75 44.094 -14.195 1 89.25 849 LEU B N 1
ATOM 14037 C CA . LEU B 1 849 ? -9.734 43.219 -14.836 1 89.25 849 LEU B CA 1
ATOM 14038 C C . LEU B 1 849 ? -11.109 43.875 -14.852 1 89.25 849 LEU B C 1
ATOM 14040 O O . LEU B 1 849 ? -11.562 44.438 -13.844 1 89.25 849 LEU B O 1
ATOM 14044 N N . ILE B 1 850 ? -11.711 43.875 -16.125 1 86.06 850 ILE B N 1
ATOM 14045 C CA . ILE B 1 850 ? -13.023 44.5 -16.266 1 86.06 850 ILE B CA 1
ATOM 14046 C C . ILE B 1 850 ? -14.07 43.438 -16.594 1 86.06 850 ILE B C 1
ATOM 14048 O O . ILE B 1 850 ? -13.852 42.594 -17.453 1 86.06 850 ILE B O 1
ATOM 14052 N N . ASP B 1 851 ? -15.156 43.469 -15.898 1 86.31 851 ASP B N 1
ATOM 14053 C CA . ASP B 1 851 ? -16.281 42.562 -16.109 1 86.31 851 ASP B CA 1
ATOM 14054 C C . ASP B 1 851 ? -15.812 41.094 -16.125 1 86.31 851 ASP B C 1
ATOM 14056 O O . ASP B 1 851 ? -14.898 40.719 -15.391 1 86.31 851 ASP B O 1
ATOM 14060 N N . LEU B 1 852 ? -16.344 40.281 -16.875 1 88.62 852 LEU B N 1
ATOM 14061 C CA . LEU B 1 852 ? -15.953 38.875 -17 1 88.62 852 LEU B CA 1
ATOM 14062 C C . LEU B 1 852 ? -14.906 38.688 -18.094 1 88.62 852 LEU B C 1
ATOM 14064 O O . LEU B 1 852 ? -14.406 37.594 -18.297 1 88.62 852 LEU B O 1
ATOM 14068 N N . SER B 1 853 ? -14.469 39.75 -18.703 1 83.31 853 SER B N 1
ATOM 14069 C CA . SER B 1 853 ? -13.414 39.812 -19.703 1 83.31 853 SER B CA 1
ATOM 14070 C C . SER B 1 853 ? -13.57 38.719 -20.75 1 83.31 853 SER B C 1
ATOM 14072 O O . SER B 1 853 ? -12.586 38.094 -21.156 1 83.31 853 SER B O 1
ATOM 14074 N N . GLY B 1 854 ? -14.805 38.312 -21.047 1 82.56 854 GLY B N 1
ATOM 14075 C CA . GLY B 1 854 ? -15.086 37.375 -22.109 1 82.56 854 GLY B CA 1
ATOM 14076 C C . GLY B 1 854 ? -15.016 35.938 -21.641 1 82.56 854 GLY B C 1
ATOM 14077 O O . GLY B 1 854 ? -15.211 35 -22.438 1 82.56 854 GLY B O 1
ATOM 14078 N N . ILE B 1 855 ? -14.641 35.688 -20.438 1 89.12 855 ILE B N 1
ATOM 14079 C CA . ILE B 1 855 ? -14.555 34.312 -19.922 1 89.12 855 ILE B CA 1
ATOM 14080 C C . ILE B 1 855 ? -15.953 33.812 -19.578 1 89.12 855 ILE B C 1
ATOM 14082 O O . ILE B 1 855 ? -16.703 34.469 -18.875 1 89.12 855 ILE B O 1
ATOM 14086 N N . LYS B 1 856 ? -16.328 32.719 -20.125 1 90 856 LYS B N 1
ATOM 14087 C CA . LYS B 1 856 ? -17.594 32.062 -19.844 1 90 856 LYS B CA 1
ATOM 14088 C C . LYS B 1 856 ? -17.406 30.875 -18.891 1 90 856 LYS B C 1
ATOM 14090 O O . LYS B 1 856 ? -17.094 29.766 -19.312 1 90 856 LYS B O 1
ATOM 14095 N N . ILE B 1 857 ? -17.703 31.047 -17.656 1 90.75 857 ILE B N 1
ATOM 14096 C CA . ILE B 1 857 ? -17.469 30.047 -16.641 1 90.75 857 ILE B CA 1
ATOM 14097 C C . ILE B 1 857 ? -18.422 28.875 -16.828 1 90.75 857 ILE B C 1
ATOM 14099 O O . ILE B 1 857 ? -18.203 27.781 -16.297 1 90.75 857 ILE B O 1
ATOM 14103 N N . GLU B 1 858 ? -19.516 29.078 -17.672 1 88.88 858 GLU B N 1
ATOM 14104 C CA . GLU B 1 858 ? -20.531 28.047 -17.938 1 88.88 858 GLU B CA 1
ATOM 14105 C C . GLU B 1 858 ? -19.938 26.906 -18.75 1 88.88 858 GLU B C 1
ATOM 14107 O O . GLU B 1 858 ? -20.469 25.781 -18.719 1 88.88 858 GLU B O 1
ATOM 14112 N N . TYR B 1 859 ? -18.844 27.234 -19.422 1 89.81 859 TYR B N 1
ATOM 14113 C CA . TYR B 1 859 ? -18.219 26.203 -20.25 1 89.81 859 TYR B CA 1
ATOM 14114 C C . TYR B 1 859 ? -17.5 25.172 -19.391 1 89.81 859 TYR B C 1
ATOM 14116 O O . TYR B 1 859 ? -17.172 24.078 -19.859 1 89.81 859 TYR B O 1
ATOM 14124 N N . HIS B 1 860 ? -17.188 25.516 -18.141 1 91.69 860 HIS B N 1
ATOM 14125 C CA . HIS B 1 860 ? -16.391 24.672 -17.266 1 91.69 860 HIS B CA 1
ATOM 14126 C C . HIS B 1 860 ? -17.234 24.016 -16.188 1 91.69 860 HIS B C 1
ATOM 14128 O O . HIS B 1 860 ? -17.359 24.562 -15.078 1 91.69 860 HIS B O 1
ATOM 14134 N N . HIS B 1 861 ? -17.562 22.766 -16.359 1 84.62 861 HIS B N 1
ATOM 14135 C CA . HIS B 1 861 ? -18.547 22.094 -15.516 1 84.62 861 HIS B CA 1
ATOM 14136 C C . HIS B 1 861 ? -17.906 21.625 -14.203 1 84.62 861 HIS B C 1
ATOM 14138 O O . HIS B 1 861 ? -18.609 21.406 -13.219 1 84.62 861 HIS B O 1
ATOM 14144 N N . CYS B 1 862 ? -16.562 21.516 -14.141 1 83.62 862 CYS B N 1
ATOM 14145 C CA . CYS B 1 862 ? -15.914 21 -12.938 1 83.62 862 CYS B CA 1
ATOM 14146 C C . CYS B 1 862 ? -15.352 22.141 -12.102 1 83.62 862 CYS B C 1
ATOM 14148 O O . CYS B 1 862 ? -14.688 21.906 -11.094 1 83.62 862 CYS B O 1
ATOM 14150 N N . LEU B 1 863 ? -15.609 23.344 -12.477 1 88.12 863 LEU B N 1
ATOM 14151 C CA . LEU B 1 863 ? -15.016 24.516 -11.836 1 88.12 863 LEU B CA 1
ATOM 14152 C C . LEU B 1 863 ? -15.484 24.641 -10.391 1 88.12 863 LEU B C 1
ATOM 14154 O O . LEU B 1 863 ? -16.688 24.609 -10.117 1 88.12 863 LEU B O 1
ATOM 14158 N N . GLN B 1 864 ? -14.523 24.797 -9.453 1 81.94 864 GLN B N 1
ATOM 14159 C CA . GLN B 1 864 ? -14.859 24.891 -8.031 1 81.94 864 GLN B CA 1
ATOM 14160 C C . GLN B 1 864 ? -14.391 26.219 -7.441 1 81.94 864 GLN B C 1
ATOM 14162 O O . GLN B 1 864 ? -14.93 26.688 -6.434 1 81.94 864 GLN B O 1
ATOM 14167 N N . GLU B 1 865 ? -13.328 26.766 -8.094 1 87.12 865 GLU B N 1
ATOM 14168 C CA . GLU B 1 865 ? -12.75 27.984 -7.523 1 87.12 865 GLU B CA 1
ATOM 14169 C C . GLU B 1 865 ? -12.32 28.953 -8.617 1 87.12 865 GLU B C 1
ATOM 14171 O O . GLU B 1 865 ? -11.805 28.547 -9.656 1 87.12 865 GLU B O 1
ATOM 14176 N N . VAL B 1 866 ? -12.633 30.25 -8.352 1 89.5 866 VAL B N 1
ATOM 14177 C CA . VAL B 1 866 ? -12.133 31.344 -9.172 1 89.5 866 VAL B CA 1
ATOM 14178 C C . VAL B 1 866 ? -11.438 32.375 -8.297 1 89.5 866 VAL B C 1
ATOM 14180 O O . VAL B 1 866 ? -12 32.844 -7.309 1 89.5 866 VAL B O 1
ATOM 14183 N N . ALA B 1 867 ? -10.203 32.656 -8.586 1 88.81 867 ALA B N 1
ATOM 14184 C CA . ALA B 1 867 ? -9.445 33.594 -7.793 1 88.81 867 ALA B CA 1
ATOM 14185 C C . ALA B 1 867 ? -9.18 34.875 -8.586 1 88.81 867 ALA B C 1
ATOM 14187 O O . ALA B 1 867 ? -8.766 34.812 -9.75 1 88.81 867 ALA B O 1
ATOM 14188 N N . LEU B 1 868 ? -9.492 36 -7.949 1 89.19 868 LEU B N 1
ATOM 14189 C CA . LEU B 1 868 ? -9.281 37.312 -8.555 1 89.19 868 LEU B CA 1
ATOM 14190 C C . LEU B 1 868 ? -8.305 38.125 -7.727 1 89.19 868 LEU B C 1
ATOM 14192 O O . LEU B 1 868 ? -8.055 37.812 -6.559 1 89.19 868 LEU B O 1
ATOM 14196 N N . ASP B 1 869 ? -7.766 39.062 -8.398 1 87.31 869 ASP B N 1
ATOM 14197 C CA . ASP B 1 869 ? -6.898 40 -7.688 1 87.31 869 ASP B CA 1
ATOM 14198 C C . ASP B 1 869 ? -7.691 40.812 -6.668 1 87.31 869 ASP B C 1
ATOM 14200 O O . ASP B 1 869 ? -8.828 41.188 -6.93 1 87.31 869 ASP B O 1
ATOM 14204 N N . SER B 1 870 ? -7.156 41.062 -5.516 1 84.44 870 SER B N 1
ATOM 14205 C CA . SER B 1 870 ? -7.863 41.75 -4.438 1 84.44 870 SER B CA 1
ATOM 14206 C C . SER B 1 870 ? -8.141 43.188 -4.789 1 84.44 870 SER B C 1
ATOM 14208 O O . SER B 1 870 ? -9.023 43.812 -4.207 1 84.44 870 SER B O 1
ATOM 14210 N N . MET B 1 871 ? -7.465 43.75 -5.785 1 84.44 871 MET B N 1
ATOM 14211 C CA . MET B 1 871 ? -7.586 45.156 -6.129 1 84.44 871 MET B CA 1
ATOM 14212 C C . MET B 1 871 ? -8.586 45.344 -7.262 1 84.44 871 MET B C 1
ATOM 14214 O O . MET B 1 871 ? -8.742 46.469 -7.766 1 84.44 871 MET B O 1
ATOM 14218 N N . VAL B 1 872 ? -9.25 44.344 -7.574 1 88.06 872 VAL B N 1
ATOM 14219 C CA . VAL B 1 872 ? -10.234 44.469 -8.641 1 88.06 872 VAL B CA 1
ATOM 14220 C C . VAL B 1 872 ? -11.406 45.312 -8.18 1 88.06 872 VAL B C 1
ATOM 14222 O O . VAL B 1 872 ? -11.672 45.438 -6.977 1 88.06 872 VAL B O 1
ATOM 14225 N N . SER B 1 873 ? -12.086 45.906 -9.133 1 86.12 873 SER B N 1
ATOM 14226 C CA . SER B 1 873 ? -13.188 46.812 -8.828 1 86.12 873 SER B CA 1
ATOM 14227 C C . SER B 1 873 ? -14.367 46.062 -8.219 1 86.12 873 SER B C 1
ATOM 14229 O O . SER B 1 873 ? -14.523 44.875 -8.43 1 86.12 873 SER B O 1
ATOM 14231 N N . ALA B 1 874 ? -15.164 46.719 -7.379 1 87.94 874 ALA B N 1
ATOM 14232 C CA . ALA B 1 874 ? -16.328 46.156 -6.707 1 87.94 874 ALA B CA 1
ATOM 14233 C C . ALA B 1 874 ? -17.359 45.688 -7.723 1 87.94 874 ALA B C 1
ATOM 14235 O O . ALA B 1 874 ? -18.047 44.688 -7.496 1 87.94 874 ALA B O 1
ATOM 14236 N N . LYS B 1 875 ? -17.406 46.438 -8.812 1 89.31 875 LYS B N 1
ATOM 14237 C CA . LYS B 1 875 ? -18.359 46.031 -9.852 1 89.31 875 LYS B CA 1
ATOM 14238 C C . LYS B 1 875 ? -17.984 44.688 -10.461 1 89.31 875 LYS B C 1
ATOM 14240 O O . LYS B 1 875 ? -18.844 43.844 -10.727 1 89.31 875 LYS B O 1
ATOM 14245 N N . THR B 1 876 ? -16.75 44.594 -10.703 1 90.69 876 THR B N 1
ATOM 14246 C CA . THR B 1 876 ? -16.266 43.344 -11.266 1 90.69 876 THR B CA 1
ATOM 14247 C C . THR B 1 876 ? -16.5 42.188 -10.289 1 90.69 876 THR B C 1
ATOM 14249 O O . THR B 1 876 ? -16.828 41.062 -10.703 1 90.69 876 THR B O 1
ATOM 14252 N N . VAL B 1 877 ? -16.297 42.438 -9.031 1 90.88 877 VAL B N 1
ATOM 14253 C CA . VAL B 1 877 ? -16.484 41.406 -8 1 90.88 877 VAL B CA 1
ATOM 14254 C C . VAL B 1 877 ? -17.953 40.938 -8 1 90.88 877 VAL B C 1
ATOM 14256 O O . VAL B 1 877 ? -18.234 39.75 -7.922 1 90.88 877 VAL B O 1
ATOM 14259 N N . GLU B 1 878 ? -18.828 41.844 -8.078 1 90.75 878 GLU B N 1
ATOM 14260 C CA . GLU B 1 878 ? -20.25 41.531 -8.07 1 90.75 878 GLU B CA 1
ATOM 14261 C C . GLU B 1 878 ? -20.641 40.719 -9.297 1 90.75 878 GLU B C 1
ATOM 14263 O O . GLU B 1 878 ? -21.469 39.812 -9.203 1 90.75 878 GLU B O 1
ATOM 14268 N N . MET B 1 879 ? -20.109 41.031 -10.383 1 91.88 879 MET B N 1
ATOM 14269 C CA . MET B 1 879 ? -20.422 40.312 -11.609 1 91.88 879 MET B CA 1
ATOM 14270 C C . MET B 1 879 ? -19.938 38.844 -11.523 1 91.88 879 MET B C 1
ATOM 14272 O O . MET B 1 879 ? -20.641 37.938 -11.961 1 91.88 879 MET B O 1
ATOM 14276 N N . TRP B 1 880 ? -18.797 38.688 -11.031 1 92.06 880 TRP B N 1
ATOM 14277 C CA . TRP B 1 880 ? -18.25 37.344 -10.906 1 92.06 880 TRP B CA 1
ATOM 14278 C C . TRP B 1 880 ? -19 36.562 -9.852 1 92.06 880 TRP B C 1
ATOM 14280 O O . TRP B 1 880 ? -19.219 35.344 -10.016 1 92.06 880 TRP B O 1
ATOM 14290 N N . GLU B 1 881 ? -19.328 37.125 -8.75 1 90.12 881 GLU B N 1
ATOM 14291 C CA . GLU B 1 881 ? -20.109 36.469 -7.715 1 90.12 881 GLU B CA 1
ATOM 14292 C C . GLU B 1 881 ? -21.484 36.031 -8.242 1 90.12 881 GLU B C 1
ATOM 14294 O O . GLU B 1 881 ? -21.984 34.969 -7.898 1 90.12 881 GLU B O 1
ATOM 14299 N N . THR B 1 882 ? -22.062 36.906 -9.039 1 90.06 882 THR B N 1
ATOM 14300 C CA . THR B 1 882 ? -23.359 36.562 -9.633 1 90.06 882 THR B CA 1
ATOM 14301 C C . THR B 1 882 ? -23.219 35.406 -10.617 1 90.06 882 THR B C 1
ATOM 14303 O O . THR B 1 882 ? -24.062 34.531 -10.648 1 90.06 882 THR B O 1
ATOM 14306 N N . ALA B 1 883 ? -22.172 35.469 -11.422 1 91.62 883 ALA B N 1
ATOM 14307 C CA . ALA B 1 883 ? -21.922 34.406 -12.367 1 91.62 883 ALA B CA 1
ATOM 14308 C C . ALA B 1 883 ? -21.656 33.094 -11.633 1 91.62 883 ALA B C 1
ATOM 14310 O O . ALA B 1 883 ? -22.078 32 -12.094 1 91.62 883 ALA B O 1
ATOM 14311 N N . ALA B 1 884 ? -20.938 33.125 -10.531 1 89.62 884 ALA B N 1
ATOM 14312 C CA . ALA B 1 884 ? -20.625 31.953 -9.727 1 89.62 884 ALA B CA 1
ATOM 14313 C C . ALA B 1 884 ? -21.875 31.359 -9.102 1 89.62 884 ALA B C 1
ATOM 14315 O O . ALA B 1 884 ? -22 30.141 -8.977 1 89.62 884 ALA B O 1
ATOM 14316 N N . LYS B 1 885 ? -22.781 32.188 -8.711 1 83.88 885 LYS B N 1
ATOM 14317 C CA . LYS B 1 885 ? -24.031 31.75 -8.102 1 83.88 885 LYS B CA 1
ATOM 14318 C C . LYS B 1 885 ? -24.922 31.031 -9.125 1 83.88 885 LYS B C 1
ATOM 14320 O O . LYS B 1 885 ? -25.672 30.125 -8.766 1 83.88 885 LYS B O 1
ATOM 14325 N N . LYS B 1 886 ? -24.781 31.391 -10.328 1 84.19 886 LYS B N 1
ATOM 14326 C CA . LYS B 1 886 ? -25.609 30.812 -11.383 1 84.19 886 LYS B CA 1
ATOM 14327 C C . LYS B 1 886 ? -25.016 29.5 -11.875 1 84.19 886 LYS B C 1
ATOM 14329 O O . LYS B 1 886 ? -25.719 28.672 -12.469 1 84.19 886 LYS B O 1
ATOM 14334 N N . HIS B 1 887 ? -23.797 29.312 -11.594 1 87.06 887 HIS B N 1
ATOM 14335 C CA . HIS B 1 887 ? -23.109 28.078 -12 1 87.06 887 HIS B CA 1
ATOM 14336 C C . HIS B 1 887 ? -23.609 26.891 -11.195 1 87.06 887 HIS B C 1
ATOM 14338 O O . HIS B 1 887 ? -23.875 27 -9.992 1 87.06 887 HIS B O 1
ATOM 14344 N N . PRO B 1 888 ? -23.828 25.781 -11.797 1 75.62 888 PRO B N 1
ATOM 14345 C CA . PRO B 1 888 ? -24.344 24.594 -11.102 1 75.62 888 PRO B CA 1
ATOM 14346 C C . PRO B 1 888 ? -23.484 24.172 -9.922 1 75.62 888 PRO B C 1
ATOM 14348 O O . PRO B 1 888 ? -24 23.672 -8.914 1 75.62 888 PRO B O 1
ATOM 14351 N N . LYS B 1 889 ? -22.172 24.297 -9.961 1 77.81 889 LYS B N 1
ATOM 14352 C CA . LYS B 1 889 ? -21.281 23.891 -8.883 1 77.81 889 LYS B CA 1
ATOM 14353 C C . LYS B 1 889 ? -20.984 25.047 -7.938 1 77.81 889 LYS B C 1
ATOM 14355 O O . LYS B 1 889 ? -20.328 24.875 -6.914 1 77.81 889 LYS B O 1
ATOM 14360 N N . ARG B 1 890 ? -21.406 26.219 -8.25 1 80.88 890 ARG B N 1
ATOM 14361 C CA . ARG B 1 890 ? -21.234 27.422 -7.449 1 80.88 890 ARG B CA 1
ATOM 14362 C C . ARG B 1 890 ? -19.781 27.578 -6.992 1 80.88 890 ARG B C 1
ATOM 14364 O O . ARG B 1 890 ? -19.5 27.578 -5.793 1 80.88 890 ARG B O 1
ATOM 14371 N N . PRO B 1 891 ? -18.906 27.75 -7.93 1 86.88 891 PRO B N 1
ATOM 14372 C CA . PRO B 1 891 ? -17.5 27.938 -7.562 1 86.88 891 PRO B CA 1
ATOM 14373 C C . PRO B 1 891 ? -17.297 29.078 -6.574 1 86.88 891 PRO B C 1
ATOM 14375 O O . PRO B 1 891 ? -17.984 30.094 -6.645 1 86.88 891 PRO B O 1
ATOM 14378 N N . LYS B 1 892 ? -16.312 28.938 -5.684 1 82.69 892 LYS B N 1
ATOM 14379 C CA . LYS B 1 892 ? -15.992 29.969 -4.688 1 82.69 892 LYS B CA 1
ATOM 14380 C C . LYS B 1 892 ? -15.102 31.047 -5.289 1 82.69 892 LYS B C 1
ATOM 14382 O O . LYS B 1 892 ? -14.117 30.75 -5.969 1 82.69 892 LYS B O 1
ATOM 14387 N N . VAL B 1 893 ? -15.539 32.281 -5.105 1 86.94 893 VAL B N 1
ATOM 14388 C CA . VAL B 1 893 ? -14.734 33.406 -5.574 1 86.94 893 VAL B CA 1
ATOM 14389 C C . VAL B 1 893 ? -13.789 33.875 -4.465 1 86.94 893 VAL B C 1
ATOM 14391 O O . VAL B 1 893 ? -14.234 34.25 -3.385 1 86.94 893 VAL B O 1
ATOM 14394 N N . MET B 1 894 ? -12.547 33.719 -4.75 1 83.44 894 MET B N 1
ATOM 14395 C CA . MET B 1 894 ? -11.523 34.094 -3.771 1 83.44 894 MET B CA 1
ATOM 14396 C C . MET B 1 894 ? -10.695 35.281 -4.262 1 83.44 894 MET B C 1
ATOM 14398 O O . MET B 1 894 ? -10.711 35.594 -5.453 1 83.44 894 MET B O 1
ATOM 14402 N N . PHE B 1 895 ? -10.07 35.875 -3.301 1 84.38 895 PHE B N 1
ATOM 14403 C CA . PHE B 1 895 ? -9.25 37.031 -3.625 1 84.38 895 PHE B CA 1
ATOM 14404 C C . PHE B 1 895 ? -7.824 36.875 -3.125 1 84.38 895 PHE B C 1
ATOM 14406 O O . PHE B 1 895 ? -7.605 36.344 -2.023 1 84.38 895 PHE B O 1
ATOM 14413 N N . LEU B 1 896 ? -6.91 37.094 -4 1 81.75 896 LEU B N 1
ATOM 14414 C CA . LEU B 1 896 ? -5.496 36.969 -3.662 1 81.75 896 LEU B CA 1
ATOM 14415 C C . LEU B 1 896 ? -4.809 38.344 -3.668 1 81.75 896 LEU B C 1
ATOM 14417 O O . LEU B 1 896 ? -5.129 39.188 -4.496 1 81.75 896 LEU B O 1
ATOM 14421 N N . ARG B 1 897 ? -3.965 38.594 -2.596 1 77.31 897 ARG B N 1
ATOM 14422 C CA . ARG B 1 897 ? -3.254 39.844 -2.484 1 77.31 897 ARG B CA 1
ATOM 14423 C C . ARG B 1 897 ? -1.8 39.688 -2.92 1 77.31 897 ARG B C 1
ATOM 14425 O O . ARG B 1 897 ? -1.182 38.656 -2.695 1 77.31 897 ARG B O 1
ATOM 14432 N N . ARG B 1 898 ? -1.426 40.75 -3.525 1 66.94 898 ARG B N 1
ATOM 14433 C CA . ARG B 1 898 ? -0.033 40.781 -3.959 1 66.94 898 ARG B CA 1
ATOM 14434 C C . ARG B 1 898 ? 0.901 41.031 -2.783 1 66.94 898 ARG B C 1
ATOM 14436 O O . ARG B 1 898 ? 0.607 41.875 -1.924 1 66.94 898 ARG B O 1
ATOM 14443 N N . ILE B 1 899 ? 1.71 40.219 -2.109 1 57.19 899 ILE B N 1
ATOM 14444 C CA . ILE B 1 899 ? 2.713 40.469 -1.084 1 57.19 899 ILE B CA 1
ATOM 14445 C C . ILE B 1 899 ? 3.906 41.188 -1.706 1 57.19 899 ILE B C 1
ATOM 14447 O O . ILE B 1 899 ? 4.383 40.812 -2.777 1 57.19 899 ILE B O 1
ATOM 14451 N N . ASP B 1 900 ? 4.141 42.469 -1.326 1 44.81 900 ASP B N 1
ATOM 14452 C CA . ASP B 1 900 ? 5.301 43.25 -1.724 1 44.81 900 ASP B CA 1
ATOM 14453 C C . ASP B 1 900 ? 6.594 42.469 -1.55 1 44.81 900 ASP B C 1
ATOM 14455 O O . ASP B 1 900 ? 6.871 41.938 -0.465 1 44.81 900 ASP B O 1
ATOM 14459 N N . PRO B 1 901 ? 7.27 42 -2.518 1 40.62 901 PRO B N 1
ATOM 14460 C CA . PRO B 1 901 ? 8.664 41.531 -2.514 1 40.62 901 PRO B CA 1
ATOM 14461 C C . PRO B 1 901 ? 9.609 42.531 -1.846 1 40.62 901 PRO B C 1
ATOM 14463 O O . PRO B 1 901 ? 9.844 43.625 -2.381 1 40.62 901 PRO B O 1
ATOM 14466 N N . ILE B 1 902 ? 9.664 43.125 -0.79 1 35.34 902 ILE B N 1
ATOM 14467 C CA . ILE B 1 902 ? 11.008 43.719 -0.774 1 35.34 902 ILE B CA 1
ATOM 14468 C C . ILE B 1 902 ? 11.969 42.781 -1.526 1 35.34 902 ILE B C 1
ATOM 14470 O O . ILE B 1 902 ? 13.141 43.125 -1.703 1 35.34 902 ILE B O 1
ATOM 14474 N N . GLU B 1 903 ? 12.18 41.5 -1.219 1 34.12 903 GLU B N 1
ATOM 14475 C CA . GLU B 1 903 ? 13.242 40.969 -2.059 1 34.12 903 GLU B CA 1
ATOM 14476 C C . GLU B 1 903 ? 12.961 41.219 -3.537 1 34.12 903 GLU B C 1
ATOM 14478 O O . GLU B 1 903 ? 11.828 41.531 -3.912 1 34.12 903 GLU B O 1
ATOM 14483 N N . THR B 1 904 ? 13.695 40.438 -4.629 1 31.12 904 THR B N 1
ATOM 14484 C CA . THR B 1 904 ? 13.867 40.781 -6.035 1 31.12 904 THR B CA 1
ATOM 14485 C C . THR B 1 904 ? 12.523 40.969 -6.723 1 31.12 904 THR B C 1
ATOM 14487 O O . THR B 1 904 ? 11.508 40.406 -6.27 1 31.12 904 THR B O 1
ATOM 14490 N N . GLU B 1 905 ? 12.422 41.719 -7.953 1 33.31 905 GLU B N 1
ATOM 14491 C CA . GLU B 1 905 ? 11.57 42.188 -9.039 1 33.31 905 GLU B CA 1
ATOM 14492 C C . GLU B 1 905 ? 10.414 41.25 -9.297 1 33.31 905 GLU B C 1
ATOM 14494 O O . GLU B 1 905 ? 9.258 41.656 -9.375 1 33.31 905 GLU B O 1
ATOM 14499 N N . SER B 1 906 ? 10.461 40.312 -10.375 1 35.41 906 SER B N 1
ATOM 14500 C CA . SER B 1 906 ? 9.594 39.75 -11.398 1 35.41 906 SER B CA 1
ATOM 14501 C C . SER B 1 906 ? 8.555 38.812 -10.789 1 35.41 906 SER B C 1
ATOM 14503 O O . SER B 1 906 ? 7.664 38.312 -11.492 1 35.41 906 SER B O 1
ATOM 14505 N N . THR B 1 907 ? 8.734 37.969 -9.797 1 44.66 907 THR B N 1
ATOM 14506 C CA . THR B 1 907 ? 7.746 36.938 -9.617 1 44.66 907 THR B CA 1
ATOM 14507 C C . THR B 1 907 ? 6.715 37.312 -8.562 1 44.66 907 THR B C 1
ATOM 14509 O O . THR B 1 907 ? 7.059 37.531 -7.395 1 44.66 907 THR B O 1
ATOM 14512 N N . VAL B 1 908 ? 5.625 38.062 -8.891 1 45.56 908 VAL B N 1
ATOM 14513 C CA . VAL B 1 908 ? 4.449 38.438 -8.102 1 45.56 908 VAL B CA 1
ATOM 14514 C C . VAL B 1 908 ? 3.908 37.219 -7.379 1 45.56 908 VAL B C 1
ATOM 14516 O O . VAL B 1 908 ? 3.635 36.188 -8.008 1 45.56 908 VAL B O 1
ATOM 14519 N N . LYS B 1 909 ? 4.227 37.188 -6.145 1 58.41 909 LYS B N 1
ATOM 14520 C CA . LYS B 1 909 ? 3.646 36.125 -5.344 1 58.41 909 LYS B CA 1
ATOM 14521 C C . LYS B 1 909 ? 2.32 36.562 -4.723 1 58.41 909 LYS B C 1
ATOM 14523 O O . LYS B 1 909 ? 2.156 37.719 -4.348 1 58.41 909 LYS B O 1
ATOM 14528 N N . TYR B 1 910 ? 1.243 35.906 -4.957 1 54.31 910 TYR B N 1
ATOM 14529 C CA . TYR B 1 910 ? -0.084 36.188 -4.418 1 54.31 910 TYR B CA 1
ATOM 14530 C C . TYR B 1 910 ? -0.369 35.312 -3.201 1 54.31 910 TYR B C 1
ATOM 14532 O O . TYR B 1 910 ? 0.103 34.188 -3.119 1 54.31 910 TYR B O 1
ATOM 14540 N N . VAL B 1 911 ? -0.751 35.906 -2.123 1 56.62 911 VAL B N 1
ATOM 14541 C CA . VAL B 1 911 ? -1.233 35.188 -0.947 1 56.62 911 VAL B CA 1
ATOM 14542 C C . VAL B 1 911 ? -2.736 35.406 -0.787 1 56.62 911 VAL B C 1
ATOM 14544 O O . VAL B 1 911 ? -3.285 36.375 -1.304 1 56.62 911 VAL B O 1
ATOM 14547 N N . ALA B 1 912 ? -3.473 34.5 -0.16 1 57.75 912 ALA B N 1
ATOM 14548 C CA . ALA B 1 912 ? -4.918 34.594 0.033 1 57.75 912 ALA B CA 1
ATOM 14549 C C . ALA B 1 912 ? -5.297 35.812 0.855 1 57.75 912 ALA B C 1
ATOM 14551 O O . ALA B 1 912 ? -4.602 36.156 1.812 1 57.75 912 ALA B O 1
ATOM 14552 N N . ALA B 1 913 ? -6.195 36.688 0.315 1 55.72 913 ALA B N 1
ATOM 14553 C CA . ALA B 1 913 ? -6.715 37.844 1.011 1 55.72 913 ALA B CA 1
ATOM 14554 C C . ALA B 1 913 ? -8.148 37.625 1.492 1 55.72 913 ALA B C 1
ATOM 14556 O O . ALA B 1 913 ? -8.891 36.844 0.893 1 55.72 913 ALA B O 1
ATOM 14557 N N . ASP B 1 914 ? -8.508 37.969 2.688 1 52.59 914 ASP B N 1
ATOM 14558 C CA . ASP B 1 914 ? -9.828 37.781 3.285 1 52.59 914 ASP B CA 1
ATOM 14559 C C . ASP B 1 914 ? -10.906 38.469 2.439 1 52.59 914 ASP B C 1
ATOM 14561 O O . ASP B 1 914 ? -12.094 38.125 2.549 1 52.59 914 ASP B O 1
ATOM 14565 N N . GLY B 1 915 ? -10.633 39.469 1.54 1 55.25 915 GLY B N 1
ATOM 14566 C CA . GLY B 1 915 ? -11.633 40.188 0.763 1 55.25 915 GLY B CA 1
ATOM 14567 C C . GLY B 1 915 ? -11.031 41.188 -0.193 1 55.25 915 GLY B C 1
ATOM 14568 O O . GLY B 1 915 ? -9.805 41.344 -0.271 1 55.25 915 GLY B O 1
ATOM 14569 N N . PRO B 1 916 ? -11.945 41.688 -1.022 1 55.62 916 PRO B N 1
ATOM 14570 C CA . PRO B 1 916 ? -11.469 42.781 -1.886 1 55.62 916 PRO B CA 1
ATOM 14571 C C . PRO B 1 916 ? -11.031 44 -1.098 1 55.62 916 PRO B C 1
ATOM 14573 O O . PRO B 1 916 ? -11.625 44.344 -0.059 1 55.62 916 PRO B O 1
ATOM 14576 N N . ILE B 1 917 ? -9.914 44.5 -1.164 1 53.09 917 ILE B N 1
ATOM 14577 C CA . ILE B 1 917 ? -9.469 45.719 -0.498 1 53.09 917 ILE B CA 1
ATOM 14578 C C . ILE B 1 917 ? -10.156 46.906 -1.129 1 53.09 917 ILE B C 1
ATOM 14580 O O . ILE B 1 917 ? -10.016 47.156 -2.33 1 53.09 917 ILE B O 1
ATOM 14584 N N . CYS B 1 918 ? -11.312 47.281 -0.654 1 43.84 918 CYS B N 1
ATOM 14585 C CA . CYS B 1 918 ? -11.938 48.531 -1.122 1 43.84 918 CYS B CA 1
ATOM 14586 C C . CYS B 1 918 ? -10.969 49.688 -1.046 1 43.84 918 CYS B C 1
ATOM 14588 O O . CYS B 1 918 ? -10.336 49.906 -0.011 1 43.84 918 CYS B O 1
ATOM 14590 N N . GLU B 1 919 ? -10.602 50.219 -2.066 1 39.72 919 GLU B N 1
ATOM 14591 C CA . GLU B 1 919 ? -9.922 51.5 -2.037 1 39.72 919 GLU B CA 1
ATOM 14592 C C . GLU B 1 919 ? -10.75 52.531 -1.284 1 39.72 919 GLU B C 1
ATOM 14594 O O . GLU B 1 919 ? -11.906 52.781 -1.637 1 39.72 919 GLU B O 1
ATOM 14599 N N . LYS B 1 920 ? -10.68 52.844 -0.078 1 37.53 920 LYS B N 1
ATOM 14600 C CA . LYS B 1 920 ? -11.078 54.156 0.36 1 37.53 920 LYS B CA 1
ATOM 14601 C C . LYS B 1 920 ? -10.656 55.219 -0.65 1 37.53 920 LYS B C 1
ATOM 14603 O O . LYS B 1 920 ? -9.477 55.312 -1.004 1 37.53 920 LYS B O 1
ATOM 14608 N N . ALA B 1 921 ? -11.656 55.781 -1.406 1 29.94 921 ALA B N 1
ATOM 14609 C CA . ALA B 1 921 ? -11.562 57.125 -1.947 1 29.94 921 ALA B CA 1
ATOM 14610 C C . ALA B 1 921 ? -11.023 58.094 -0.9 1 29.94 921 ALA B C 1
ATOM 14612 O O . ALA B 1 921 ? -11.617 58.25 0.17 1 29.94 921 ALA B O 1
ATOM 14613 N N . SER B 1 922 ? -9.891 58.375 -0.758 1 26.28 922 SER B N 1
ATOM 14614 C CA . SER B 1 922 ? -9.367 59.594 -0.203 1 26.28 922 SER B CA 1
ATOM 14615 C C . SER B 1 922 ? -10.055 60.812 -0.82 1 26.28 922 SER B C 1
ATOM 14617 O O . SER B 1 922 ? -9.758 61.188 -1.956 1 26.28 922 SER B O 1
ATOM 14619 N N . SER B 1 923 ? -11.406 61.031 -0.817 1 23.42 923 SER B N 1
ATOM 14620 C CA . SER B 1 923 ? -11.891 62.406 -0.844 1 23.42 923 SER B CA 1
ATOM 14621 C C . SER B 1 923 ? -11.234 63.25 0.242 1 23.42 923 SER B C 1
ATOM 14623 O O . SER B 1 923 ? -11.656 63.219 1.399 1 23.42 923 SER B O 1
ATOM 14625 N N . MET B 1 924 ? -10.008 63.406 0.334 1 22.28 924 MET B N 1
ATOM 14626 C CA . MET B 1 924 ? -9.398 64.688 0.716 1 22.28 924 MET B CA 1
ATOM 14627 C C . MET B 1 924 ? -9.93 65.812 -0.149 1 22.28 924 MET B C 1
ATOM 14629 O O . MET B 1 924 ? -9.617 65.875 -1.339 1 22.28 924 MET B O 1
ATOM 14633 N N . GLU B 1 925 ? -11.227 66.25 -0.085 1 20.66 925 GLU B N 1
ATOM 14634 C CA . GLU B 1 925 ? -11.469 67.688 -0.047 1 20.66 925 GLU B CA 1
ATOM 14635 C C . GLU B 1 925 ? -10.414 68.438 0.787 1 20.66 925 GLU B C 1
ATOM 14637 O O . GLU B 1 925 ? -10.258 68.125 1.978 1 20.66 925 GLU B O 1
ATOM 14642 N N . PHE B 1 926 ? -9.414 68.75 0.04 1 21.45 926 PHE B N 1
ATOM 14643 C CA . PHE B 1 926 ? -8.609 69.938 0.296 1 21.45 926 PHE B CA 1
ATOM 14644 C C . PHE B 1 926 ? -9.5 71.125 0.573 1 21.45 926 PHE B C 1
ATOM 14646 O O . PHE B 1 926 ? -10.172 71.688 -0.329 1 21.45 926 PHE B O 1
ATOM 14653 N N . ASN B 1 927 ? -10.406 71.125 1.564 1 19.69 927 ASN B N 1
ATOM 14654 C CA . ASN B 1 927 ? -10.688 72.438 2.121 1 19.69 927 ASN B CA 1
ATOM 14655 C C . ASN B 1 927 ? -9.414 73.25 2.215 1 19.69 927 ASN B C 1
ATOM 14657 O O . ASN B 1 927 ? -8.477 72.938 2.926 1 19.69 927 ASN B O 1
ATOM 14661 N N . GLN B 1 928 ? -9.078 73.938 1.062 1 21.81 928 GLN B N 1
ATOM 14662 C CA . GLN B 1 928 ? -8.5 75.25 0.859 1 21.81 928 GLN B CA 1
ATOM 14663 C C . GLN B 1 928 ? -9.016 76.25 1.896 1 21.81 928 GLN B C 1
ATOM 14665 O O . GLN B 1 928 ? -9.789 77.188 1.565 1 21.81 928 GLN B O 1
ATOM 14670 N N . VAL B 1 929 ? -9.719 75.875 2.961 1 19.02 929 VAL B N 1
ATOM 14671 C CA . VAL B 1 929 ? -9.852 77.062 3.828 1 19.02 929 VAL B CA 1
ATOM 14672 C C . VAL B 1 929 ? -8.516 77.75 3.916 1 19.02 929 VAL B C 1
ATOM 14674 O O . VAL B 1 929 ? -7.469 77.188 3.57 1 19.02 929 VAL B O 1
ATOM 14677 N N . GLU B 1 930 ? -8.359 78.688 4.953 1 20.2 930 GLU B N 1
ATOM 14678 C CA . GLU B 1 930 ? -7.766 80 5.359 1 20.2 930 GLU B CA 1
ATOM 14679 C C . GLU B 1 930 ? -6.262 79.812 5.578 1 20.2 930 GLU B C 1
ATOM 14681 O O . GLU B 1 930 ? -5.598 80.812 5.98 1 20.2 930 GLU B O 1
ATOM 14686 N N . LEU B 1 931 ? -5.641 78.5 5.246 1 20.05 931 LEU B N 1
ATOM 14687 C CA . LEU B 1 931 ? -4.246 78.938 5.379 1 20.05 931 LEU B CA 1
ATOM 14688 C C . LEU B 1 931 ? -3.84 79.875 4.258 1 20.05 931 LEU B C 1
ATOM 14690 O O . LEU B 1 931 ? -2.648 80.062 3.982 1 20.05 931 LEU B O 1
ATOM 14694 N N . VAL B 1 932 ? -4.781 80.25 3.246 1 20.16 932 VAL B N 1
ATOM 14695 C CA . VAL B 1 932 ? -4.211 81.438 2.535 1 20.16 932 VAL B CA 1
ATOM 14696 C C . VAL B 1 932 ? -3.73 82.438 3.535 1 20.16 932 VAL B C 1
ATOM 14698 O O . VAL B 1 932 ? -2.707 83.125 3.316 1 20.16 932 VAL B O 1
ATOM 14701 N N . GLN B 1 933 ? -4.836 82.938 4.32 1 17.8 933 GLN B N 1
ATOM 14702 C CA . GLN B 1 933 ? -4.688 84.312 4.824 1 17.8 933 GLN B CA 1
ATOM 14703 C C . GLN B 1 933 ? -3.508 84.375 5.789 1 17.8 933 GLN B C 1
ATOM 14705 O O . GLN B 1 933 ? -2.857 85.438 5.871 1 17.8 933 GLN B O 1
ATOM 14710 N N . SER B 1 934 ? -3.639 83.438 6.867 1 19.7 934 SER B N 1
ATOM 14711 C CA . SER B 1 934 ? -2.779 84.125 7.828 1 19.7 934 SER B CA 1
ATOM 14712 C C . SER B 1 934 ? -1.316 84.062 7.398 1 19.7 934 SER B C 1
ATOM 14714 O O . SER B 1 934 ? -0.576 83.188 7.824 1 19.7 934 SER B O 1
ATOM 14716 N N . MET B 1 935 ? -1.014 83.875 5.934 1 20 935 MET B N 1
ATOM 14717 C CA . MET B 1 935 ? 0.364 84.25 5.625 1 20 935 MET B CA 1
ATOM 14718 C C . MET B 1 935 ? 0.798 85.438 6.453 1 20 935 MET B C 1
ATOM 14720 O O . MET B 1 935 ? 1.981 85.812 6.48 1 20 935 MET B O 1
ATOM 14724 N N . SER B 1 936 ? -0.212 86.438 6.316 1 17.23 936 SER B N 1
ATOM 14725 C CA . SER B 1 936 ? 0.29 87.812 6.535 1 17.23 936 SER B CA 1
ATOM 14726 C C . SER B 1 936 ? 0.923 87.938 7.918 1 17.23 936 SER B C 1
ATOM 14728 O O . SER B 1 936 ? 2.047 88.438 8.047 1 17.23 936 SER B O 1
ATOM 14730 N N . GLN B 1 937 ? -0.006 88.312 8.875 1 16.78 937 GLN B N 1
ATOM 14731 C CA . GLN B 1 937 ? 0.407 89.438 9.773 1 16.78 937 GLN B CA 1
ATOM 14732 C C . GLN B 1 937 ? 1.214 88.875 10.945 1 16.78 937 GLN B C 1
ATOM 14734 O O . GLN B 1 937 ? 1.674 89.625 11.797 1 16.78 937 GLN B O 1
ATOM 14739 N N . LYS B 1 938 ? 0.865 87.5 11.352 1 17.97 938 LYS B N 1
ATOM 14740 C CA . LYS B 1 938 ? 1.145 87.688 12.773 1 17.97 938 LYS B CA 1
ATOM 14741 C C . LYS B 1 938 ? 2.598 88.125 13.008 1 17.97 938 LYS B C 1
ATOM 14743 O O . LYS B 1 938 ? 3.518 87.438 12.555 1 17.97 938 LYS B O 1
ATOM 14748 N N . ALA B 1 939 ? 2.711 89.375 13.391 1 18.27 939 ALA B N 1
ATOM 14749 C CA . ALA B 1 939 ? 3.668 90.375 13.875 1 18.27 939 ALA B CA 1
ATOM 14750 C C . ALA B 1 939 ? 4.566 89.75 14.961 1 18.27 939 ALA B C 1
ATOM 14752 O O . ALA B 1 939 ? 4.188 89.75 16.141 1 18.27 939 ALA B O 1
ATOM 14753 N N . ALA B 1 940 ? 4.805 88.375 14.922 1 15.45 940 ALA B N 1
ATOM 14754 C CA . ALA B 1 940 ? 5.57 88 16.109 1 15.45 940 ALA B CA 1
ATOM 14755 C C . ALA B 1 940 ? 6.656 89.062 16.391 1 15.45 940 ALA B C 1
ATOM 14757 O O . ALA B 1 940 ? 7.5 89.312 15.539 1 15.45 940 ALA B O 1
ATOM 14758 N N . PRO B 1 941 ? 6.32 89.75 17.375 1 14.98 941 PRO B N 1
ATOM 14759 C CA . PRO B 1 941 ? 6.945 90.938 17.969 1 14.98 941 PRO B CA 1
ATOM 14760 C C . PRO B 1 941 ? 8.438 90.75 18.234 1 14.98 941 PRO B C 1
ATOM 14762 O O . PRO B 1 941 ? 8.922 89.625 18.25 1 14.98 941 PRO B O 1
ATOM 14765 N N . GLU B 1 942 ? 9.062 91.812 18.562 1 14.46 942 GLU B N 1
ATOM 14766 C CA . GLU B 1 942 ? 10.305 92.5 18.938 1 14.46 942 GLU B CA 1
ATOM 14767 C C . GLU B 1 942 ? 10.859 91.875 20.234 1 14.46 942 GLU B C 1
ATOM 14769 O O . GLU B 1 942 ? 10.5 92.375 21.328 1 14.46 942 GLU B O 1
ATOM 14774 N N . LEU B 1 943 ? 10.734 90.5 20.562 1 14.09 943 LEU B N 1
ATOM 14775 C CA . LEU B 1 943 ? 11.312 90.375 21.891 1 14.09 943 LEU B CA 1
ATOM 14776 C C . LEU B 1 943 ? 12.578 91.188 22.016 1 14.09 943 LEU B C 1
ATOM 14778 O O . LEU B 1 943 ? 13.516 91.062 21.234 1 14.09 943 LEU B O 1
ATOM 14782 N N . SER B 1 944 ? 12.461 92.125 22.844 1 13.87 944 SER B N 1
ATOM 14783 C CA . SER B 1 944 ? 13.305 93.188 23.359 1 13.87 944 SER B CA 1
ATOM 14784 C C . SER B 1 944 ? 14.594 92.688 23.953 1 13.87 944 SER B C 1
ATOM 14786 O O . SER B 1 944 ? 14.672 91.5 24.281 1 13.87 944 SER B O 1
ATOM 14788 N N . SER B 1 945 ? 15.477 93.562 24.344 1 14.38 945 SER B N 1
ATOM 14789 C CA . SER B 1 945 ? 16.828 93.938 24.719 1 14.38 945 SER B CA 1
ATOM 14790 C C . SER B 1 945 ? 17.156 93.562 26.141 1 14.38 945 SER B C 1
ATOM 14792 O O . SER B 1 945 ? 18.234 93.875 26.656 1 14.38 945 SER B O 1
ATOM 14794 N N . ALA B 1 946 ? 16.328 92.75 26.891 1 14.16 946 ALA B N 1
ATOM 14795 C CA . ALA B 1 946 ? 16.547 93.375 28.172 1 14.16 946 ALA B CA 1
ATOM 14796 C C . ALA B 1 946 ? 18.016 93.375 28.562 1 14.16 946 ALA B C 1
ATOM 14798 O O . ALA B 1 946 ? 18.766 92.438 28.141 1 14.16 946 ALA B O 1
ATOM 14799 N N . GLY B 1 947 ? 18.234 94.062 29.578 1 13.51 947 GLY B N 1
ATOM 14800 C CA . GLY B 1 947 ? 19.031 95.125 30.25 1 13.51 947 GLY B CA 1
ATOM 14801 C C . GLY B 1 947 ? 20.25 94.562 30.969 1 13.51 947 GLY B C 1
ATOM 14802 O O . GLY B 1 947 ? 21.375 94.625 30.469 1 13.51 947 GLY B O 1
ATOM 14803 N N . ASN B 1 948 ? 20.266 94.688 32.312 1 14.2 948 ASN B N 1
ATOM 14804 C CA . ASN B 1 948 ? 21.094 95.625 33.062 1 14.2 948 ASN B CA 1
ATOM 14805 C C . ASN B 1 948 ? 22.297 94.938 33.688 1 14.2 948 ASN B C 1
ATOM 14807 O O . ASN B 1 948 ? 22.297 93.688 33.844 1 14.2 948 ASN B O 1
ATOM 14811 N N . ASN B 1 949 ? 22.938 95.312 34.781 1 13.12 949 ASN B N 1
ATOM 14812 C CA . ASN B 1 949 ? 24.125 96.062 35.281 1 13.12 949 ASN B CA 1
ATOM 14813 C C . ASN B 1 949 ? 24.891 95.188 36.312 1 13.12 949 ASN B C 1
ATOM 14815 O O . ASN B 1 949 ? 24.297 94.438 37.062 1 13.12 949 ASN B O 1
ATOM 14819 N N . VAL B 1 950 ? 25.266 94.75 37.156 1 21.56 950 VAL B N 1
ATOM 14820 C CA . VAL B 1 950 ? 25.438 95.75 38.219 1 21.56 950 VAL B CA 1
ATOM 14821 C C . VAL B 1 950 ? 25.578 97.125 37.594 1 21.56 950 VAL B C 1
ATOM 14823 O O . VAL B 1 950 ? 26.016 97.25 36.438 1 21.56 950 VAL B O 1
ATOM 14826 N N . MET B 1 951 ? 25.656 98.562 38.156 1 14.68 951 MET B N 1
ATOM 14827 C CA . MET B 1 951 ? 26.75 99.125 38.938 1 14.68 951 MET B CA 1
ATOM 14828 C C . MET B 1 951 ? 28.047 98.375 38.719 1 14.68 951 MET B C 1
ATOM 14830 O O . MET B 1 951 ? 28.031 97.188 38.406 1 14.68 951 MET B O 1
ATOM 14834 N N . PRO B 1 952 ? 29.031 98.625 39.531 1 15.42 952 PRO B N 1
ATOM 14835 C CA . PRO B 1 952 ? 30.375 99.188 39.438 1 15.42 952 PRO B CA 1
ATOM 14836 C C . PRO B 1 952 ? 31.453 98.125 39.188 1 15.42 952 PRO B C 1
ATOM 14838 O O . PRO B 1 952 ? 32.281 98.25 38.281 1 15.42 952 PRO B O 1
ATOM 14841 N N . PRO B 1 953 ? 32.031 97.625 40.281 1 17 953 PRO B N 1
ATOM 14842 C CA . PRO B 1 953 ? 33.406 98.188 40.344 1 17 953 PRO B CA 1
ATOM 14843 C C . PRO B 1 953 ? 34.344 97.438 39.375 1 17 953 PRO B C 1
ATOM 14845 O O . PRO B 1 953 ? 34.094 96.312 39 1 17 953 PRO B O 1
ATOM 14848 N N . SER B 1 954 ? 35.5 97.938 38.906 1 14.6 954 SER B N 1
ATOM 14849 C CA . SER B 1 954 ? 36.719 98.375 38.219 1 14.6 954 SER B CA 1
ATOM 14850 C C . SER B 1 954 ? 37.656 97.188 38.062 1 14.6 954 SER B C 1
ATOM 14852 O O . SER B 1 954 ? 38.281 97 37 1 14.6 954 SER B O 1
ATOM 14854 N N . THR B 1 955 ? 38.875 97 38.562 1 17.38 955 THR B N 1
ATOM 14855 C CA . THR B 1 955 ? 39.906 97.938 38.125 1 17.38 955 THR B CA 1
ATOM 14856 C C . THR B 1 955 ? 40.344 97.625 36.688 1 17.38 955 THR B C 1
ATOM 14858 O O . THR B 1 955 ? 40 96.625 36.156 1 17.38 955 THR B O 1
ATOM 14861 N N . SER B 1 956 ? 41.5 98.375 35.781 1 15.61 956 SER B N 1
ATOM 14862 C CA . SER B 1 956 ? 42.469 98.625 34.719 1 15.61 956 SER B CA 1
ATOM 14863 C C . SER B 1 956 ? 43 97.375 34.094 1 15.61 956 SER B C 1
ATOM 14865 O O . SER B 1 956 ? 43.281 97.312 32.906 1 15.61 956 SER B O 1
ATOM 14867 N N . MET B 1 957 ? 43.875 96.438 34.594 1 18.73 957 MET B N 1
ATOM 14868 C CA . MET B 1 957 ? 45.219 96.25 34.062 1 18.73 957 MET B CA 1
ATOM 14869 C C . MET B 1 957 ? 45.188 95.312 32.875 1 18.73 957 MET B C 1
ATOM 14871 O O . MET B 1 957 ? 44.25 94.5 32.719 1 18.73 957 MET B O 1
ATOM 14875 N N . CYS B 1 958 ? 46.375 94.375 32.531 1 16.33 958 CYS B N 1
ATOM 14876 C CA . CYS B 1 958 ? 47.094 93.688 31.469 1 16.33 958 CYS B CA 1
ATOM 14877 C C . CYS B 1 958 ? 46.375 92.438 31.016 1 16.33 958 CYS B C 1
ATOM 14879 O O . CYS B 1 958 ? 45.906 91.688 31.828 1 16.33 958 CYS B O 1
#